Protein 8BYP (pdb70)

Radius of gyration: 42.67 Å; Cα contacts (8 Å, |Δi|>4): 4984; chains: 2; bounding box: 89×101×149 Å

Nearest PDB structures (foldseek):
  8byp-assembly1_X  TM=1.001E+00  e=0.000E+00  Clostridium botulinum
  6f47-assembly1_A  TM=9.208E-01  e=1.625E-50  Clostridium botulinum
  7kz7-assembly1_A  TM=9.183E-01  e=2.406E-50  Clostridium botulinum
  6f4e-assembly1_A  TM=9.094E-01  e=2.420E-49  Clostridium botulinum
  5jmc-assembly4_G  TM=8.511E-01  e=1.105E-27  Clostridium botulinum

Structure (mmCIF, N/CA/C/O backbone):
data_8BYP
#
_entry.id   8BYP
#
_cell.length_a   1.00
_cell.length_b   1.00
_cell.length_c   1.00
_cell.angle_alpha   90.00
_cell.angle_beta   90.00
_cell.angle_gamma   90.00
#
_symmetry.space_group_name_H-M   'P 1'
#
loop_
_entity.id
_entity.type
_entity.pdbx_description
1 polymer NTNH/X
2 polymer 'Botulinum neurotoxin type X'
#
loop_
_atom_site.group_PDB
_atom_site.id
_atom_site.type_symbol
_atom_site.label_atom_id
_atom_site.label_alt_id
_atom_site.label_comp_id
_atom_site.label_asym_id
_atom_site.label_entity_id
_atom_site.label_seq_id
_atom_site.pdbx_PDB_ins_code
_atom_site.Cartn_x
_atom_site.Cartn_y
_atom_site.Cartn_z
_atom_site.occupancy
_atom_site.B_iso_or_equiv
_atom_site.auth_seq_id
_atom_site.auth_comp_id
_atom_site.auth_asym_id
_atom_site.auth_atom_id
_atom_site.pdbx_PDB_model_num
ATOM 1 N N . ILE A 1 9 ? 169.059 182.520 201.373 1.00 65.75 9 ILE N N 1
ATOM 2 C CA . ILE A 1 9 ? 168.443 182.740 202.675 1.00 65.75 9 ILE N CA 1
ATOM 3 C C . ILE A 1 9 ? 169.053 181.807 203.720 1.00 65.75 9 ILE N C 1
ATOM 4 O O . ILE A 1 9 ? 168.344 181.168 204.496 1.00 65.75 9 ILE N O 1
ATOM 9 N N . ASP A 1 10 ? 170.382 181.751 203.748 1.00 65.34 10 ASP N N 1
ATOM 10 C CA . ASP A 1 10 ? 171.091 180.877 204.672 1.00 65.34 10 ASP N CA 1
ATOM 11 C C . ASP A 1 10 ? 171.214 181.455 206.075 1.00 65.34 10 ASP N C 1
ATOM 12 O O . ASP A 1 10 ? 171.572 180.717 206.999 1.00 65.34 10 ASP N O 1
ATOM 17 N N . SER A 1 11 ? 170.998 182.765 206.211 1.00 68.43 11 SER N N 1
ATOM 18 C CA . SER A 1 11 ? 171.198 183.397 207.541 1.00 68.43 11 SER N CA 1
ATOM 19 C C . SER A 1 11 ? 169.963 184.182 207.993 1.00 68.43 11 SER N C 1
ATOM 20 O O . SER A 1 11 ? 170.133 185.361 208.357 1.00 68.43 11 SER N O 1
ATOM 23 N N . PRO A 1 12 ? 168.732 183.617 208.008 1.00 72.39 12 PRO N N 1
ATOM 24 C CA . PRO A 1 12 ? 167.576 184.320 208.557 1.00 72.39 12 PRO N CA 1
ATOM 25 C C . PRO A 1 12 ? 167.670 184.101 210.069 1.00 72.39 12 PRO N C 1
ATOM 26 O O . PRO A 1 12 ? 168.385 183.207 210.493 1.00 72.39 12 PRO N O 1
ATOM 30 N N . ILE A 1 13 ? 166.956 184.899 210.858 1.00 79.17 13 ILE N N 1
ATOM 31 C CA . ILE A 1 13 ? 167.143 184.761 212.297 1.00 79.17 13 ILE N CA 1
ATOM 32 C C . ILE A 1 13 ? 166.400 183.541 212.836 1.00 79.17 13 ILE N C 1
ATOM 33 O O . ILE A 1 13 ? 167.033 182.576 213.277 1.00 79.17 13 ILE N O 1
ATOM 38 N N . ASP A 1 14 ? 165.073 183.550 212.773 1.00 79.09 14 ASP N N 1
ATOM 39 C CA . ASP A 1 14 ? 164.236 182.502 213.360 1.00 79.09 14 ASP N CA 1
ATOM 40 C C . ASP A 1 14 ? 162.798 182.721 212.899 1.00 79.09 14 ASP N C 1
ATOM 41 O O . ASP A 1 14 ? 162.531 183.548 212.018 1.00 79.09 14 ASP N O 1
ATOM 46 N N . ASN A 1 15 ? 161.878 181.951 213.488 1.00 80.31 15 ASN N N 1
ATOM 47 C CA . ASN A 1 15 ? 160.432 182.123 213.351 1.00 80.31 15 ASN N CA 1
ATOM 48 C C . ASN A 1 15 ? 159.926 181.747 211.964 1.00 80.31 15 ASN N C 1
ATOM 49 O O . ASN A 1 15 ? 160.701 181.703 211.003 1.00 80.31 15 ASN N O 1
ATOM 54 N N . LYS A 1 16 ? 158.621 181.469 211.869 1.00 76.70 16 LYS N N 1
ATOM 55 C CA . LYS A 1 16 ? 157.920 181.112 210.627 1.00 76.70 16 LYS N CA 1
ATOM 56 C C . LYS A 1 16 ? 158.703 180.015 209.909 1.00 76.70 16 LYS N C 1
ATOM 57 O O . LYS A 1 16 ? 158.925 178.954 210.518 1.00 76.70 16 LYS N O 1
ATOM 63 N N . ASN A 1 17 ? 159.123 180.197 208.653 1.00 71.85 17 ASN N N 1
ATOM 64 C CA . ASN A 1 17 ? 159.795 179.128 207.922 1.00 71.85 17 ASN N CA 1
ATOM 65 C C . ASN A 1 17 ? 161.107 178.717 208.575 1.00 71.85 17 ASN N C 1
ATOM 66 O O . ASN A 1 17 ? 161.533 177.566 208.432 1.00 71.85 17 ASN N O 1
ATOM 71 N N . ILE A 1 18 ? 161.767 179.630 209.279 1.00 73.02 18 ILE N N 1
ATOM 72 C CA . ILE A 1 18 ? 163.074 179.359 209.865 1.00 73.02 18 ILE N CA 1
ATOM 73 C C . ILE A 1 18 ? 162.861 178.911 211.306 1.00 73.02 18 ILE N C 1
ATOM 74 O O . ILE A 1 18 ? 162.382 179.683 212.140 1.00 73.02 18 ILE N O 1
ATOM 79 N N . ILE A 1 19 ? 163.215 177.661 211.602 1.00 70.24 19 ILE N N 1
ATOM 80 C CA . ILE A 1 19 ? 163.141 177.122 212.952 1.00 70.24 19 ILE N CA 1
ATOM 81 C C . ILE A 1 19 ? 164.425 176.358 213.238 1.00 70.24 19 ILE N C 1
ATOM 82 O O . ILE A 1 19 ? 165.237 176.104 212.349 1.00 70.24 19 ILE N O 1
ATOM 87 N N . GLU A 1 20 ? 164.597 175.993 214.505 1.00 70.45 20 GLU N N 1
ATOM 88 C CA . GLU A 1 20 ? 165.698 175.142 214.947 1.00 70.45 20 GLU N CA 1
ATOM 89 C C . GLU A 1 20 ? 165.111 174.069 215.852 1.00 70.45 20 GLU N C 1
ATOM 90 O O . GLU A 1 20 ? 164.658 174.367 216.962 1.00 70.45 20 GLU N O 1
ATOM 96 N N . PHE A 1 21 ? 165.117 172.826 215.382 1.00 70.26 21 PHE N N 1
ATOM 97 C CA . PHE A 1 21 ? 164.472 171.721 216.072 1.00 70.26 21 PHE N CA 1
ATOM 98 C C . PHE A 1 21 ? 165.499 170.666 216.462 1.00 70.26 21 PHE N C 1
ATOM 99 O O . PHE A 1 21 ? 166.662 170.709 216.053 1.00 70.26 21 PHE N O 1
ATOM 107 N N . ILE A 1 22 ? 165.047 169.711 217.266 1.00 71.54 22 ILE N N 1
ATOM 108 C CA . ILE A 1 22 ? 165.888 168.613 217.725 1.00 71.54 22 ILE N CA 1
ATOM 109 C C . ILE A 1 22 ? 165.706 167.434 216.781 1.00 71.54 22 ILE N C 1
ATOM 110 O O . ILE A 1 22 ? 164.574 167.057 216.453 1.00 71.54 22 ILE N O 1
ATOM 115 N N . THR A 1 23 ? 166.821 166.855 216.339 1.00 72.98 23 THR N N 1
ATOM 116 C CA . THR A 1 23 ? 166.770 165.745 215.398 1.00 72.98 23 THR N CA 1
ATOM 117 C C . THR A 1 23 ? 166.034 164.558 216.005 1.00 72.98 23 THR N C 1
ATOM 118 O O . THR A 1 23 ? 166.129 164.295 217.207 1.00 72.98 23 THR N O 1
ATOM 122 N N . PHE A 1 24 ? 165.289 163.843 215.160 1.00 74.90 24 PHE N N 1
ATOM 123 C CA . PHE A 1 24 ? 164.510 162.701 215.627 1.00 74.90 24 PHE N CA 1
ATOM 124 C C . PHE A 1 24 ? 165.414 161.635 216.231 1.00 74.90 24 PHE N C 1
ATOM 125 O O . PHE A 1 24 ? 165.323 161.324 217.424 1.00 74.90 24 PHE N O 1
ATOM 133 N N . ARG A 1 25 ? 166.298 161.066 215.419 1.00 76.74 25 ARG N N 1
ATOM 134 C CA . ARG A 1 25 ? 167.222 160.051 215.890 1.00 76.74 25 ARG N CA 1
ATOM 135 C C . ARG A 1 25 ? 168.519 160.704 216.359 1.00 76.74 25 ARG N C 1
ATOM 136 O O . ARG A 1 25 ? 168.669 161.928 216.349 1.00 76.74 25 ARG N O 1
ATOM 144 N N . THR A 1 26 ? 169.473 159.879 216.771 1.00 78.82 26 THR N N 1
ATOM 145 C CA . THR A 1 26 ? 170.721 160.362 217.338 1.00 78.82 26 THR N CA 1
ATOM 146 C C . THR A 1 26 ? 171.820 160.397 216.284 1.00 78.82 26 THR N C 1
ATOM 147 O O . THR A 1 26 ? 171.844 159.590 215.352 1.00 78.82 26 THR N O 1
ATOM 151 N N . ASP A 1 27 ? 172.732 161.351 216.445 1.00 80.19 27 ASP N N 1
ATOM 152 C CA . ASP A 1 27 ? 173.908 161.439 215.596 1.00 80.19 27 ASP N CA 1
ATOM 153 C C . ASP A 1 27 ? 174.850 160.272 215.892 1.00 80.19 27 ASP N C 1
ATOM 154 O O . ASP A 1 27 ? 174.722 159.577 216.904 1.00 80.19 27 ASP N O 1
ATOM 159 N N . THR A 1 28 ? 175.805 160.052 214.983 1.00 80.92 28 THR N N 1
ATOM 160 C CA . THR A 1 28 ? 176.755 158.955 215.143 1.00 80.92 28 THR N CA 1
ATOM 161 C C . THR A 1 28 ? 177.567 159.073 216.427 1.00 80.92 28 THR N C 1
ATOM 162 O O . THR A 1 28 ? 178.108 158.066 216.898 1.00 80.92 28 THR N O 1
ATOM 166 N N . SER A 1 29 ? 177.671 160.274 216.999 1.00 81.99 29 SER N N 1
ATOM 167 C CA . SER A 1 29 ? 178.308 160.427 218.301 1.00 81.99 29 SER N CA 1
ATOM 168 C C . SER A 1 29 ? 177.484 159.806 219.421 1.00 81.99 29 SER N C 1
ATOM 169 O O . SER A 1 29 ? 178.011 159.600 220.520 1.00 81.99 29 SER N O 1
ATOM 172 N N . GLY A 1 30 ? 176.212 159.504 219.170 1.00 83.07 30 GLY N N 1
ATOM 173 C CA . GLY A 1 30 ? 175.344 158.904 220.160 1.00 83.07 30 GLY N CA 1
ATOM 174 C C . GLY A 1 30 ? 174.386 159.853 220.846 1.00 83.07 30 GLY N C 1
ATOM 175 O O . GLY A 1 30 ? 173.670 159.425 221.759 1.00 83.07 30 GLY N O 1
ATOM 176 N N . ILE A 1 31 ? 174.345 161.121 220.441 1.00 79.84 31 ILE N N 1
ATOM 177 C CA . ILE A 1 31 ? 173.471 162.109 221.057 1.00 79.84 31 ILE N CA 1
ATOM 178 C C . ILE A 1 31 ? 172.688 162.832 219.972 1.00 79.84 31 ILE N C 1
ATOM 179 O O . ILE A 1 31 ? 173.106 162.892 218.811 1.00 79.84 31 ILE N O 1
ATOM 184 N N . GLN A 1 32 ? 171.540 163.382 220.359 1.00 78.25 32 GLN N N 1
ATOM 185 C CA . GLN A 1 32 ? 170.737 164.189 219.453 1.00 78.25 32 GLN N CA 1
ATOM 186 C C . GLN A 1 32 ? 171.278 165.612 219.420 1.00 78.25 32 GLN N C 1
ATOM 187 O O . GLN A 1 32 ? 171.537 166.210 220.469 1.00 78.25 32 GLN N O 1
ATOM 193 N N . LYS A 1 33 ? 171.448 166.153 218.217 1.00 74.95 33 LYS N N 1
ATOM 194 C CA . LYS A 1 33 ? 172.009 167.482 218.028 1.00 74.95 33 LYS N CA 1
ATOM 195 C C . LYS A 1 33 ? 170.975 168.399 217.391 1.00 74.95 33 LYS N C 1
ATOM 196 O O . LYS A 1 33 ? 170.173 167.965 216.558 1.00 74.95 33 LYS N O 1
ATOM 202 N N . LYS A 1 34 ? 170.994 169.664 217.799 1.00 71.90 34 LYS N N 1
ATOM 203 C CA . LYS A 1 34 ? 170.078 170.651 217.249 1.00 71.90 34 LYS N CA 1
ATOM 204 C C . LYS A 1 34 ? 170.446 170.993 215.809 1.00 71.90 34 LYS N C 1
ATOM 205 O O . LYS A 1 34 ? 171.620 171.018 215.430 1.00 71.90 34 LYS N O 1
ATOM 211 N N . ILE A 1 35 ? 169.420 171.252 215.000 1.00 68.80 35 ILE N N 1
ATOM 212 C CA . ILE A 1 35 ? 169.604 171.585 213.593 1.00 68.80 35 ILE N CA 1
ATOM 213 C C . ILE A 1 35 ? 168.466 172.502 213.169 1.00 68.80 35 ILE N C 1
ATOM 214 O O . ILE A 1 35 ? 167.388 172.501 213.770 1.00 68.80 35 ILE N O 1
ATOM 219 N N . LYS A 1 36 ? 168.715 173.301 212.135 1.00 65.12 36 LYS N N 1
ATOM 220 C CA . LYS A 1 36 ? 167.758 174.288 211.657 1.00 65.12 36 LYS N CA 1
ATOM 221 C C . LYS A 1 36 ? 167.300 173.941 210.246 1.00 65.12 36 LYS N C 1
ATOM 222 O O . LYS A 1 36 ? 168.096 173.496 209.415 1.00 65.12 36 LYS N O 1
ATOM 228 N N . ALA A 1 37 ? 166.011 174.148 209.983 1.00 62.49 37 ALA N N 1
ATOM 229 C CA . ALA A 1 37 ? 165.397 173.762 208.723 1.00 62.49 37 ALA N CA 1
ATOM 230 C C . ALA A 1 37 ? 164.618 174.932 208.139 1.00 62.49 37 ALA N C 1
ATOM 231 O O . ALA A 1 37 ? 164.230 175.865 208.846 1.00 62.49 37 ALA N O 1
ATOM 233 N N . TYR A 1 38 ? 164.389 174.865 206.830 1.00 61.05 38 TYR N N 1
ATOM 234 C CA . TYR A 1 38 ? 163.696 175.906 206.084 1.00 61.05 38 TYR N CA 1
ATOM 235 C C . TYR A 1 38 ? 162.464 175.309 205.421 1.00 61.05 38 TYR N C 1
ATOM 236 O O . TYR A 1 38 ? 162.550 174.259 204.777 1.00 61.05 38 TYR N O 1
ATOM 245 N N . GLN A 1 39 ? 161.324 175.978 205.574 1.00 63.67 39 GLN N N 1
ATOM 246 C CA . GLN A 1 39 ? 160.053 175.502 205.028 1.00 63.67 39 GLN N CA 1
ATOM 247 C C . GLN A 1 39 ? 159.927 175.972 203.583 1.00 63.67 39 GLN N C 1
ATOM 248 O O . GLN A 1 39 ? 159.568 177.123 203.321 1.00 63.67 39 GLN N O 1
ATOM 254 N N . ILE A 1 40 ? 160.230 175.081 202.636 1.00 61.28 40 ILE N N 1
ATOM 255 C CA . ILE A 1 40 ? 160.068 175.418 201.224 1.00 61.28 40 ILE N CA 1
ATOM 256 C C . ILE A 1 40 ? 158.592 175.549 200.872 1.00 61.28 40 ILE N C 1
ATOM 257 O O . ILE A 1 40 ? 158.169 176.529 200.249 1.00 61.28 40 ILE N O 1
ATOM 262 N N . ALA A 1 41 ? 157.787 174.565 201.267 1.00 63.59 41 ALA N N 1
ATOM 263 C CA . ALA A 1 41 ? 156.365 174.545 200.965 1.00 63.59 41 ALA N CA 1
ATOM 264 C C . ALA A 1 41 ? 155.610 174.135 202.220 1.00 63.59 41 ALA N C 1
ATOM 265 O O . ALA A 1 41 ? 156.208 173.817 203.251 1.00 63.59 41 ALA N O 1
ATOM 267 N N . LYS A 1 42 ? 154.283 174.140 202.128 1.00 68.53 42 LYS N N 1
ATOM 268 C CA . LYS A 1 42 ? 153.447 173.812 203.276 1.00 68.53 42 LYS N CA 1
ATOM 269 C C . LYS A 1 42 ? 153.769 172.415 203.788 1.00 68.53 42 LYS N C 1
ATOM 270 O O . LYS A 1 42 ? 153.596 171.425 203.071 1.00 68.53 42 LYS N O 1
ATOM 276 N N . HIS A 1 43 ? 154.256 172.344 205.026 1.00 67.96 43 HIS N N 1
ATOM 277 C CA . HIS A 1 43 ? 154.612 171.111 205.723 1.00 67.96 43 HIS N CA 1
ATOM 278 C C . HIS A 1 43 ? 155.770 170.368 205.073 1.00 67.96 43 HIS N C 1
ATOM 279 O O . HIS A 1 43 ? 155.993 169.192 205.380 1.00 67.96 43 HIS N O 1
ATOM 286 N N . ILE A 1 44 ? 156.517 171.017 204.187 1.00 62.51 44 ILE N N 1
ATOM 287 C CA . ILE A 1 44 ? 157.674 170.419 203.533 1.00 62.51 44 ILE N CA 1
ATOM 288 C C . ILE A 1 44 ? 158.895 171.231 203.934 1.00 62.51 44 ILE N C 1
ATOM 289 O O . ILE A 1 44 ? 158.945 172.445 203.700 1.00 62.51 44 ILE N O 1
ATOM 294 N N . TRP A 1 45 ? 159.881 170.569 204.531 1.00 61.85 45 TRP N N 1
ATOM 295 C CA . TRP A 1 45 ? 161.057 171.239 205.059 1.00 61.85 45 TRP N CA 1
ATOM 296 C C . TRP A 1 45 ? 162.305 170.778 204.324 1.00 61.85 45 TRP N C 1
ATOM 297 O O . TRP A 1 45 ? 162.351 169.676 203.771 1.00 61.85 45 TRP N O 1
ATOM 308 N N . VAL A 1 46 ? 163.317 171.640 204.320 1.00 55.97 46 VAL N N 1
ATOM 309 C CA . VAL A 1 46 ? 164.622 171.319 203.765 1.00 55.97 46 VAL N CA 1
ATOM 310 C C . VAL A 1 46 ? 165.674 171.710 204.791 1.00 55.97 46 VAL N C 1
ATOM 311 O O . VAL A 1 46 ? 165.506 172.671 205.548 1.00 55.97 46 VAL N O 1
ATOM 315 N N . VAL A 1 47 ? 166.752 170.937 204.836 1.00 57.17 47 VAL N N 1
ATOM 316 C CA . VAL A 1 47 ? 167.873 171.227 205.723 1.00 57.17 47 VAL N CA 1
ATOM 317 C C . VAL A 1 47 ? 169.173 170.893 204.996 1.00 57.17 47 VAL N C 1
ATOM 318 O O . VAL A 1 47 ? 169.479 169.716 204.758 1.00 57.17 47 VAL N O 1
ATOM 322 N N . PRO A 1 48 ? 169.958 171.900 204.600 1.00 59.25 48 PRO N N 1
ATOM 323 C CA . PRO A 1 48 ? 171.148 171.682 203.768 1.00 59.25 48 PRO N CA 1
ATOM 324 C C . PRO A 1 48 ? 172.352 171.145 204.537 1.00 59.25 48 PRO N C 1
ATOM 325 O O . PRO A 1 48 ? 173.460 171.674 204.445 1.00 59.25 48 PRO N O 1
ATOM 329 N N . GLU A 1 49 ? 172.134 170.079 205.299 1.00 61.22 49 GLU N N 1
ATOM 330 C CA . GLU A 1 49 ? 173.193 169.411 206.035 1.00 61.22 49 GLU N CA 1
ATOM 331 C C . GLU A 1 49 ? 173.178 167.931 205.690 1.00 61.22 49 GLU N C 1
ATOM 332 O O . GLU A 1 49 ? 172.138 167.374 205.331 1.00 61.22 49 GLU N O 1
ATOM 338 N N . ARG A 1 50 ? 174.343 167.299 205.795 1.00 60.12 50 ARG N N 1
ATOM 339 C CA . ARG A 1 50 ? 174.419 165.862 205.588 1.00 60.12 50 ARG N CA 1
ATOM 340 C C . ARG A 1 50 ? 173.597 165.146 206.652 1.00 60.12 50 ARG N C 1
ATOM 341 O O . ARG A 1 50 ? 173.416 165.644 207.765 1.00 60.12 50 ARG N O 1
ATOM 349 N N . TYR A 1 51 ? 173.082 163.972 206.292 1.00 62.38 51 TYR N N 1
ATOM 350 C CA . TYR A 1 51 ? 172.200 163.236 207.189 1.00 62.38 51 TYR N CA 1
ATOM 351 C C . TYR A 1 51 ? 172.893 162.968 208.518 1.00 62.38 51 TYR N C 1
ATOM 352 O O . TYR A 1 51 ? 174.029 162.489 208.557 1.00 62.38 51 TYR N O 1
ATOM 361 N N . TYR A 1 52 ? 172.202 163.291 209.613 1.00 69.62 52 TYR N N 1
ATOM 362 C CA . TYR A 1 52 ? 172.815 163.180 210.933 1.00 69.62 52 TYR N CA 1
ATOM 363 C C . TYR A 1 52 ? 172.965 161.726 211.361 1.00 69.62 52 TYR N C 1
ATOM 364 O O . TYR A 1 52 ? 173.979 161.354 211.964 1.00 69.62 52 TYR N O 1
ATOM 373 N N . ALA A 1 53 ? 171.969 160.890 211.064 1.00 69.24 53 ALA N N 1
ATOM 374 C CA . ALA A 1 53 ? 172.011 159.504 211.517 1.00 69.24 53 ALA N CA 1
ATOM 375 C C . ALA A 1 53 ? 173.103 158.721 210.800 1.00 69.24 53 ALA N C 1
ATOM 376 O O . ALA A 1 53 ? 173.860 157.973 211.430 1.00 69.24 53 ALA N O 1
ATOM 378 N N . GLU A 1 54 ? 173.199 158.877 209.488 1.00 67.41 54 GLU N N 1
ATOM 379 C CA . GLU A 1 54 ? 174.215 158.159 208.734 1.00 67.41 54 GLU N CA 1
ATOM 380 C C . GLU A 1 54 ? 175.587 158.792 208.960 1.00 67.41 54 GLU N C 1
ATOM 381 O O . GLU A 1 54 ? 175.692 160.013 209.096 1.00 67.41 54 GLU N O 1
ATOM 387 N N . PRO A 1 55 ? 176.646 157.989 209.009 1.00 69.72 55 PRO N N 1
ATOM 388 C CA . PRO A 1 55 ? 177.988 158.548 209.196 1.00 69.72 55 PRO N CA 1
ATOM 389 C C . PRO A 1 55 ? 178.423 159.363 207.990 1.00 69.72 55 PRO N C 1
ATOM 390 O O . PRO A 1 55 ? 177.934 159.188 206.873 1.00 69.72 55 PRO N O 1
ATOM 394 N N . LEU A 1 56 ? 179.357 160.283 208.237 1.00 69.28 56 LEU N N 1
ATOM 395 C CA . LEU A 1 56 ? 179.930 161.054 207.142 1.00 69.28 56 LEU N CA 1
ATOM 396 C C . LEU A 1 56 ? 180.816 160.202 206.245 1.00 69.28 56 LEU N C 1
ATOM 397 O O . LEU A 1 56 ? 181.081 160.594 205.104 1.00 69.28 56 LEU N O 1
ATOM 402 N N . ASN A 1 57 ? 181.273 159.051 206.729 1.00 69.26 57 ASN N N 1
ATOM 403 C CA . ASN A 1 57 ? 182.114 158.169 205.934 1.00 69.26 57 ASN N CA 1
ATOM 404 C C . ASN A 1 57 ? 181.976 156.753 206.471 1.00 69.26 57 ASN N C 1
ATOM 405 O O . ASN A 1 57 ? 181.650 156.543 207.642 1.00 69.26 57 ASN N O 1
ATOM 410 N N . ILE A 1 58 ? 182.227 155.781 205.593 1.00 67.77 58 ILE N N 1
ATOM 411 C CA . ILE A 1 58 ? 182.125 154.367 205.926 1.00 67.77 58 ILE N CA 1
ATOM 412 C C . ILE A 1 58 ? 183.351 153.642 205.383 1.00 67.77 58 ILE N C 1
ATOM 413 O O . ILE A 1 58 ? 184.079 154.152 204.530 1.00 67.77 58 ILE N O 1
ATOM 418 N N . SER A 1 59 ? 183.568 152.433 205.894 1.00 72.03 59 SER N N 1
ATOM 419 C CA . SER A 1 59 ? 184.728 151.643 205.515 1.00 72.03 59 SER N CA 1
ATOM 420 C C . SER A 1 59 ? 184.616 151.185 204.062 1.00 72.03 59 SER N C 1
ATOM 421 O O . SER A 1 59 ? 183.554 151.246 203.437 1.00 72.03 59 SER N O 1
ATOM 424 N N . ASP A 1 60 ? 185.746 150.719 203.524 1.00 71.94 60 ASP N N 1
ATOM 425 C CA . ASP A 1 60 ? 185.781 150.279 202.133 1.00 71.94 60 ASP N CA 1
ATOM 426 C C . ASP A 1 60 ? 184.891 149.066 201.900 1.00 71.94 60 ASP N C 1
ATOM 427 O O . ASP A 1 60 ? 184.377 148.878 200.792 1.00 71.94 60 ASP N O 1
ATOM 432 N N . GLU A 1 61 ? 184.701 148.229 202.923 1.00 75.53 61 GLU N N 1
ATOM 433 C CA . GLU A 1 61 ? 183.829 147.069 202.775 1.00 75.53 61 GLU N CA 1
ATOM 434 C C . GLU A 1 61 ? 182.369 147.477 202.636 1.00 75.53 61 GLU N C 1
ATOM 435 O O . GLU A 1 61 ? 181.603 146.806 201.936 1.00 75.53 61 GLU N O 1
ATOM 441 N N . TYR A 1 62 ? 181.968 148.566 203.290 1.00 72.26 62 TYR N N 1
ATOM 442 C CA . TYR A 1 62 ? 180.581 149.010 203.280 1.00 72.26 62 TYR N CA 1
ATOM 443 C C . TYR A 1 62 ? 180.220 149.826 202.046 1.00 72.26 62 TYR N C 1
ATOM 444 O O . TYR A 1 62 ? 179.042 150.150 201.864 1.00 72.26 62 TYR N O 1
ATOM 453 N N . LYS A 1 63 ? 181.191 150.165 201.203 1.00 65.61 63 LYS N N 1
ATOM 454 C CA . LYS A 1 63 ? 180.949 151.070 200.090 1.00 65.61 63 LYS N CA 1
ATOM 455 C C . LYS A 1 63 ? 180.214 150.365 198.956 1.00 65.61 63 LYS N C 1
ATOM 456 O O . LYS A 1 63 ? 180.501 149.211 198.629 1.00 65.61 63 LYS N O 1
ATOM 462 N N . ILE A 1 64 ? 179.263 151.077 198.356 1.00 60.96 64 ILE N N 1
ATOM 463 C CA . ILE A 1 64 ? 178.445 150.569 197.262 1.00 60.96 64 ILE N CA 1
ATOM 464 C C . ILE A 1 64 ? 179.067 151.006 195.944 1.00 60.96 64 ILE N C 1
ATOM 465 O O . ILE A 1 64 ? 179.648 152.092 195.835 1.00 60.96 64 ILE N O 1
ATOM 470 N N . ASP A 1 65 ? 178.953 150.148 194.930 1.00 58.65 65 ASP N N 1
ATOM 471 C CA . ASP A 1 65 ? 179.470 150.456 193.603 1.00 58.65 65 ASP N CA 1
ATOM 472 C C . ASP A 1 65 ? 178.719 151.632 192.992 1.00 58.65 65 ASP N C 1
ATOM 473 O O . ASP A 1 65 ? 177.560 151.495 192.587 1.00 58.65 65 ASP N O 1
ATOM 478 N N . GLY A 1 66 ? 179.368 152.791 192.924 1.00 55.13 66 GLY N N 1
ATOM 479 C CA . GLY A 1 66 ? 178.769 153.982 192.360 1.00 55.13 66 GLY N CA 1
ATOM 480 C C . GLY A 1 66 ? 178.549 155.130 193.324 1.00 55.13 66 GLY N C 1
ATOM 481 O O . GLY A 1 66 ? 177.775 156.038 193.003 1.00 55.13 66 GLY N O 1
ATOM 482 N N . GLY A 1 67 ? 179.198 155.124 194.487 1.00 56.55 67 GLY N N 1
ATOM 483 C CA . GLY A 1 67 ? 179.028 156.170 195.472 1.00 56.55 67 GLY N CA 1
ATOM 484 C C . GLY A 1 67 ? 180.062 157.272 195.336 1.00 56.55 67 GLY N C 1
ATOM 485 O O . GLY A 1 67 ? 180.859 157.313 194.398 1.00 56.55 67 GLY N O 1
ATOM 486 N N . ILE A 1 68 ? 180.036 158.188 196.305 1.00 56.95 68 ILE N N 1
ATOM 487 C CA . ILE A 1 68 ? 180.973 159.306 196.351 1.00 56.95 68 ILE N CA 1
ATOM 488 C C . ILE A 1 68 ? 181.716 159.310 197.683 1.00 56.95 68 ILE N C 1
ATOM 489 O O . ILE A 1 68 ? 182.951 159.342 197.717 1.00 56.95 68 ILE N O 1
ATOM 494 N N . TYR A 1 69 ? 180.971 159.312 198.786 1.00 60.96 69 TYR N N 1
ATOM 495 C CA . TYR A 1 69 ? 181.466 159.004 200.125 1.00 60.96 69 TYR N CA 1
ATOM 496 C C . TYR A 1 69 ? 182.411 160.048 200.709 1.00 60.96 69 TYR N C 1
ATOM 497 O O . TYR A 1 69 ? 182.955 159.824 201.798 1.00 60.96 69 TYR N O 1
ATOM 506 N N . ASN A 1 70 ? 182.634 161.175 200.037 1.00 64.92 70 ASN N N 1
ATOM 507 C CA . ASN A 1 70 ? 183.516 162.188 200.602 1.00 64.92 70 ASN N CA 1
ATOM 508 C C . ASN A 1 70 ? 182.852 162.859 201.801 1.00 64.92 70 ASN N C 1
ATOM 509 O O . ASN A 1 70 ? 181.643 163.104 201.807 1.00 64.92 70 ASN N O 1
ATOM 514 N N . GLU A 1 71 ? 183.650 163.137 202.832 1.00 67.80 71 GLU N N 1
ATOM 515 C CA . GLU A 1 71 ? 183.108 163.646 204.086 1.00 67.80 71 GLU N CA 1
ATOM 516 C C . GLU A 1 71 ? 183.106 165.166 204.168 1.00 67.80 71 GLU N C 1
ATOM 517 O O . GLU A 1 71 ? 182.236 165.739 204.833 1.00 67.80 71 GLU N O 1
ATOM 523 N N . ASN A 1 72 ? 184.053 165.834 203.513 1.00 66.45 72 ASN N N 1
ATOM 524 C CA . ASN A 1 72 ? 184.116 167.295 203.527 1.00 66.45 72 ASN N CA 1
ATOM 525 C C . ASN A 1 72 ? 183.248 167.873 202.408 1.00 66.45 72 ASN N C 1
ATOM 526 O O . ASN A 1 72 ? 183.708 168.581 201.513 1.00 66.45 72 ASN N O 1
ATOM 531 N N . TYR A 1 73 ? 181.961 167.547 202.479 1.00 61.13 73 TYR N N 1
ATOM 532 C CA . TYR A 1 73 ? 180.985 167.954 201.482 1.00 61.13 73 TYR N CA 1
ATOM 533 C C . TYR A 1 73 ? 179.782 168.565 202.180 1.00 61.13 73 TYR N C 1
ATOM 534 O O . TYR A 1 73 ? 179.337 168.062 203.216 1.00 61.13 73 TYR N O 1
ATOM 543 N N . LEU A 1 74 ? 179.262 169.651 201.607 1.00 61.73 74 LEU N N 1
ATOM 544 C CA . LEU A 1 74 ? 178.130 170.380 202.180 1.00 61.73 74 LEU N CA 1
ATOM 545 C C . LEU A 1 74 ? 178.422 170.797 203.620 1.00 61.73 74 LEU N C 1
ATOM 546 O O . LEU A 1 74 ? 177.549 170.756 204.490 1.00 61.73 74 LEU N O 1
ATOM 551 N N . THR A 1 75 ? 179.663 171.204 203.873 1.00 63.90 75 THR N N 1
ATOM 552 C CA . THR A 1 75 ? 180.133 171.562 205.208 1.00 63.90 75 THR N CA 1
ATOM 553 C C . THR A 1 75 ? 180.667 172.992 205.210 1.00 63.90 75 THR N C 1
ATOM 554 O O . THR A 1 75 ? 181.718 173.299 205.776 1.00 63.90 75 THR N O 1
ATOM 558 N N . THR A 1 76 ? 179.937 173.889 204.553 1.00 65.13 76 THR N N 1
ATOM 559 C CA . THR A 1 76 ? 180.261 175.309 204.568 1.00 65.13 76 THR N CA 1
ATOM 560 C C . THR A 1 76 ? 179.007 176.093 204.215 1.00 65.13 76 THR N C 1
ATOM 561 O O . THR A 1 76 ? 178.052 175.550 203.654 1.00 65.13 76 THR N O 1
ATOM 565 N N . ASP A 1 77 ? 179.024 177.383 204.555 1.00 65.92 77 ASP N N 1
ATOM 566 C CA . ASP A 1 77 ? 177.849 178.221 204.338 1.00 65.92 77 ASP N CA 1
ATOM 567 C C . ASP A 1 77 ? 177.536 178.373 202.855 1.00 65.92 77 ASP N C 1
ATOM 568 O O . ASP A 1 77 ? 176.365 178.375 202.460 1.00 65.92 77 ASP N O 1
ATOM 573 N N . LYS A 1 78 ? 178.567 178.513 202.020 1.00 64.85 78 LYS N N 1
ATOM 574 C CA . LYS A 1 78 ? 178.334 178.663 200.587 1.00 64.85 78 LYS N CA 1
ATOM 575 C C . LYS A 1 78 ? 177.697 177.412 199.995 1.00 64.85 78 LYS N C 1
ATOM 576 O O . LYS A 1 78 ? 176.776 177.505 199.175 1.00 64.85 78 LYS N O 1
ATOM 582 N N . GLU A 1 79 ? 178.178 176.231 200.392 1.00 62.36 79 GLU N N 1
ATOM 583 C CA . GLU A 1 79 ? 177.579 174.992 199.907 1.00 62.36 79 GLU N CA 1
ATOM 584 C C . GLU A 1 79 ? 176.145 174.842 200.399 1.00 62.36 79 GLU N C 1
ATOM 585 O O . GLU A 1 79 ? 175.269 174.399 199.649 1.00 62.36 79 GLU N O 1
ATOM 591 N N . ARG A 1 80 ? 175.889 175.200 201.660 1.00 61.49 80 ARG N N 1
ATOM 592 C CA . ARG A 1 80 ? 174.531 175.123 202.186 1.00 61.49 80 ARG N CA 1
ATOM 593 C C . ARG A 1 80 ? 173.598 176.061 201.433 1.00 61.49 80 ARG N C 1
ATOM 594 O O . ARG A 1 80 ? 172.455 175.700 201.129 1.00 61.49 80 ARG N O 1
ATOM 602 N N . GLN A 1 81 ? 174.065 177.273 201.126 1.00 60.97 81 GLN N N 1
ATOM 603 C CA . GLN A 1 81 ? 173.260 178.188 200.324 1.00 60.97 81 GLN N CA 1
ATOM 604 C C . GLN A 1 81 ? 173.095 177.669 198.902 1.00 60.97 81 GLN N C 1
ATOM 605 O O . GLN A 1 81 ? 172.042 177.861 198.283 1.00 60.97 81 GLN N O 1
ATOM 611 N N . GLU A 1 82 ? 174.126 177.012 198.365 1.00 59.99 82 GLU N N 1
ATOM 612 C CA . GLU A 1 82 ? 174.004 176.398 197.047 1.00 59.99 82 GLU N CA 1
ATOM 613 C C . GLU A 1 82 ? 172.948 175.302 197.050 1.00 59.99 82 GLU N C 1
ATOM 614 O O . GLU A 1 82 ? 172.168 175.178 196.099 1.00 59.99 82 GLU N O 1
ATOM 620 N N . TYR A 1 83 ? 172.913 174.490 198.109 1.00 54.95 83 TYR N N 1
ATOM 621 C CA . TYR A 1 83 ? 171.880 173.467 198.227 1.00 54.95 83 TYR N CA 1
ATOM 622 C C . TYR A 1 83 ? 170.498 174.091 198.366 1.00 54.95 83 TYR N C 1
ATOM 623 O O . TYR A 1 83 ? 169.527 173.604 197.778 1.00 54.95 83 TYR N O 1
ATOM 632 N N . LEU A 1 84 ? 170.389 175.168 199.148 1.00 56.58 84 LEU N N 1
ATOM 633 C CA . LEU A 1 84 ? 169.094 175.809 199.351 1.00 56.58 84 LEU N CA 1
ATOM 634 C C . LEU A 1 84 ? 168.544 176.376 198.049 1.00 56.58 84 LEU N C 1
ATOM 635 O O . LEU A 1 84 ? 167.344 176.269 197.775 1.00 56.58 84 LEU N O 1
ATOM 640 N N . ASP A 1 85 ? 169.405 176.993 197.238 1.00 55.72 85 ASP N N 1
ATOM 641 C CA . ASP A 1 85 ? 168.953 177.527 195.959 1.00 55.72 85 ASP N CA 1
ATOM 642 C C . ASP A 1 85 ? 168.628 176.409 194.977 1.00 55.72 85 ASP N C 1
ATOM 643 O O . ASP A 1 85 ? 167.700 176.535 194.170 1.00 55.72 85 ASP N O 1
ATOM 648 N N . ALA A 1 86 ? 169.425 175.338 195.006 1.00 51.34 86 ALA N N 1
ATOM 649 C CA . ALA A 1 86 ? 169.142 174.181 194.127 1.00 51.34 86 ALA N CA 1
ATOM 650 C C . ALA A 1 86 ? 167.710 173.716 194.395 1.00 51.34 86 ALA N C 1
ATOM 651 O O . ALA A 1 86 ? 167.035 173.291 193.440 1.00 51.34 86 ALA N O 1
ATOM 653 N N . ILE A 1 87 ? 167.272 173.817 195.651 1.00 51.10 87 ILE N N 1
ATOM 654 C CA . ILE A 1 87 ? 165.900 173.359 196.041 1.00 51.10 87 ILE N CA 1
ATOM 655 C C . ILE A 1 87 ? 164.810 174.287 195.461 1.00 51.10 87 ILE N C 1
ATOM 656 O O . ILE A 1 87 ? 163.993 173.756 194.692 1.00 51.10 87 ILE N O 1
ATOM 661 N N . CYS A 1 88 ? 164.740 175.590 195.810 1.00 49.46 88 CYS N N 1
ATOM 662 C CA . CYS A 1 88 ? 163.617 176.419 195.256 1.00 49.46 88 CYS N CA 1
ATOM 663 C C . CYS A 1 88 ? 163.597 176.201 193.742 1.00 49.46 88 CYS N C 1
ATOM 664 O O . CYS A 1 88 ? 162.512 175.946 193.211 1.00 49.46 88 CYS N O 1
ATOM 667 N N . ILE A 1 89 ? 164.764 176.243 193.093 1.00 48.67 89 ILE N N 1
ATOM 668 C CA . ILE A 1 89 ? 164.822 175.944 191.632 1.00 48.67 89 ILE N CA 1
ATOM 669 C C . ILE A 1 89 ? 164.049 174.649 191.363 1.00 48.67 89 ILE N C 1
ATOM 670 O O . ILE A 1 89 ? 163.162 174.674 190.486 1.00 48.67 89 ILE N O 1
ATOM 675 N N . LEU A 1 90 ? 164.346 173.568 192.096 1.00 49.30 90 LEU N N 1
ATOM 676 C CA . LEU A 1 90 ? 163.683 172.313 191.759 1.00 49.30 90 LEU N CA 1
ATOM 677 C C . LEU A 1 90 ? 162.203 172.350 192.115 1.00 49.30 90 LEU N C 1
ATOM 678 O O . LEU A 1 90 ? 161.358 171.895 191.336 1.00 49.30 90 LEU N O 1
ATOM 683 N N . PHE A 1 91 ? 161.867 172.888 193.289 1.00 52.30 91 PHE N N 1
ATOM 684 C CA . PHE A 1 91 ? 160.466 172.953 193.688 1.00 52.30 91 PHE N CA 1
ATOM 685 C C . PHE A 1 91 ? 159.681 173.933 192.828 1.00 52.30 91 PHE N C 1
ATOM 686 O O . PHE A 1 91 ? 158.491 173.714 192.574 1.00 52.30 91 PHE N O 1
ATOM 694 N N . LYS A 1 92 ? 160.347 174.984 192.347 1.00 51.96 92 LYS N N 1
ATOM 695 C CA . LYS A 1 92 ? 159.664 175.911 191.409 1.00 51.96 92 LYS N CA 1
ATOM 696 C C . LYS A 1 92 ? 159.408 175.150 190.107 1.00 51.96 92 LYS N C 1
ATOM 697 O O . LYS A 1 92 ? 158.310 175.301 189.541 1.00 51.96 92 LYS N O 1
ATOM 703 N N . ARG A 1 93 ? 160.389 174.358 189.664 1.00 49.61 93 ARG N N 1
ATOM 704 C CA . ARG A 1 93 ? 160.202 173.575 188.448 1.00 49.61 93 ARG N CA 1
ATOM 705 C C . ARG A 1 93 ? 159.084 172.555 188.616 1.00 49.61 93 ARG N C 1
ATOM 706 O O . ARG A 1 93 ? 158.304 172.318 187.687 1.00 49.61 93 ARG N O 1
ATOM 714 N N . ILE A 1 94 ? 158.998 171.930 189.792 1.00 53.09 94 ILE N N 1
ATOM 715 C CA . ILE A 1 94 ? 157.905 171.000 190.057 1.00 53.09 94 ILE N CA 1
ATOM 716 C C . ILE A 1 94 ? 156.571 171.735 190.059 1.00 53.09 94 ILE N C 1
ATOM 717 O O . ILE A 1 94 ? 155.590 171.273 189.465 1.00 53.09 94 ILE N O 1
ATOM 722 N N . ASN A 1 95 ? 156.517 172.896 190.713 1.00 55.08 95 ASN N N 1
ATOM 723 C CA . ASN A 1 95 ? 155.299 173.698 190.737 1.00 55.08 95 ASN N CA 1
ATOM 724 C C . ASN A 1 95 ? 154.996 174.353 189.397 1.00 55.08 95 ASN N C 1
ATOM 725 O O . ASN A 1 95 ? 153.899 174.894 189.229 1.00 55.08 95 ASN N O 1
ATOM 730 N N . ASN A 1 96 ? 155.937 174.324 188.451 1.00 57.64 96 ASN N N 1
ATOM 731 C CA . ASN A 1 96 ? 155.722 174.983 187.167 1.00 57.64 96 ASN N CA 1
ATOM 732 C C . ASN A 1 96 ? 154.560 174.349 186.410 1.00 57.64 96 ASN N C 1
ATOM 733 O O . ASN A 1 96 ? 153.721 175.056 185.840 1.00 57.64 96 ASN N O 1
ATOM 738 N N . VAL A 1 97 ? 154.485 173.022 186.404 1.00 59.30 97 VAL N N 1
ATOM 739 C CA . VAL A 1 97 ? 153.414 172.309 185.718 1.00 59.30 97 VAL N CA 1
ATOM 740 C C . VAL A 1 97 ? 152.243 172.135 186.672 1.00 59.30 97 VAL N C 1
ATOM 741 O O . VAL A 1 97 ? 152.399 172.164 187.897 1.00 59.30 97 VAL N O 1
ATOM 745 N N . ILE A 1 98 ? 151.049 171.957 186.103 1.00 64.35 98 ILE N N 1
ATOM 746 C CA . ILE A 1 98 ? 149.846 171.869 186.925 1.00 64.35 98 ILE N CA 1
ATOM 747 C C . ILE A 1 98 ? 149.812 170.557 187.703 1.00 64.35 98 ILE N C 1
ATOM 748 O O . ILE A 1 98 ? 149.434 170.535 188.880 1.00 64.35 98 ILE N O 1
ATOM 753 N N . GLU A 1 99 ? 150.210 169.447 187.074 1.00 65.73 99 GLU N N 1
ATOM 754 C CA . GLU A 1 99 ? 150.230 168.173 187.790 1.00 65.73 99 GLU N CA 1
ATOM 755 C C . GLU A 1 99 ? 151.248 168.192 188.922 1.00 65.73 99 GLU N C 1
ATOM 756 O O . GLU A 1 99 ? 151.041 167.559 189.964 1.00 65.73 99 GLU N O 1
ATOM 762 N N . GLY A 1 100 ? 152.361 168.900 188.731 1.00 62.40 100 GLY N N 1
ATOM 763 C CA . GLY A 1 100 ? 153.383 168.950 189.763 1.00 62.40 100 GLY N CA 1
ATOM 764 C C . GLY A 1 100 ? 152.914 169.652 191.023 1.00 62.40 100 GLY N C 1
ATOM 765 O O . GLY A 1 100 ? 153.210 169.211 192.135 1.00 62.40 100 GLY N O 1
ATOM 766 N N . LYS A 1 101 ? 152.180 170.755 190.868 1.00 63.47 101 LYS N N 1
ATOM 767 C CA . LYS A 1 101 ? 151.672 171.470 192.031 1.00 63.47 101 LYS N CA 1
ATOM 768 C C . LYS A 1 101 ? 150.474 170.779 192.664 1.00 63.47 101 LYS N C 1
ATOM 769 O O . LYS A 1 101 ? 150.113 171.113 193.797 1.00 63.47 101 LYS N O 1
ATOM 775 N N . LYS A 1 102 ? 149.844 169.836 191.960 1.00 66.54 102 LYS N N 1
ATOM 776 C CA . LYS A 1 102 ? 148.815 169.019 192.592 1.00 66.54 102 LYS N CA 1
ATOM 777 C C . LYS A 1 102 ? 149.440 167.982 193.515 1.00 66.54 102 LYS N C 1
ATOM 778 O O . LYS A 1 102 ? 148.904 167.698 194.592 1.00 66.54 102 LYS N O 1
ATOM 784 N N . LEU A 1 103 ? 150.572 167.405 193.107 1.00 62.39 103 LEU N N 1
ATOM 785 C CA . LEU A 1 103 ? 151.275 166.457 193.966 1.00 62.39 103 LEU N CA 1
ATOM 786 C C . LEU A 1 103 ? 151.794 167.136 195.226 1.00 62.39 103 LEU N C 1
ATOM 787 O O . LEU A 1 103 ? 151.700 166.575 196.323 1.00 62.39 103 LEU N O 1
ATOM 792 N N . LEU A 1 104 ? 152.350 168.342 195.088 1.00 61.41 104 LEU N N 1
ATOM 793 C CA . LEU A 1 104 ? 152.818 169.077 196.257 1.00 61.41 104 LEU N CA 1
ATOM 794 C C . LEU A 1 104 ? 151.660 169.454 197.171 1.00 61.41 104 LEU N C 1
ATOM 795 O O . LEU A 1 104 ? 151.792 169.411 198.400 1.00 61.41 104 LEU N O 1
ATOM 800 N N . SER A 1 105 ? 150.521 169.836 196.590 1.00 65.44 105 SER N N 1
ATOM 801 C CA . SER A 1 105 ? 149.343 170.131 197.400 1.00 65.44 105 SER N CA 1
ATOM 802 C C . SER A 1 105 ? 148.855 168.886 198.127 1.00 65.44 105 SER N C 1
ATOM 803 O O . SER A 1 105 ? 148.423 168.961 199.283 1.00 65.44 105 SER N O 1
ATOM 806 N N . LEU A 1 106 ? 148.905 167.731 197.460 1.00 65.33 106 LEU N N 1
ATOM 807 C CA . LEU A 1 106 ? 148.532 166.482 198.115 1.00 65.33 106 LEU N CA 1
ATOM 808 C C . LEU A 1 106 ? 149.490 166.147 199.251 1.00 65.33 106 LEU N C 1
ATOM 809 O O . LEU A 1 106 ? 149.059 165.725 200.329 1.00 65.33 106 LEU N O 1
ATOM 814 N N . LEU A 1 107 ? 150.794 166.332 199.028 1.00 63.67 107 LEU N N 1
ATOM 815 C CA . LEU A 1 107 ? 151.774 166.058 200.075 1.00 63.67 107 LEU N CA 1
ATOM 816 C C . LEU A 1 107 ? 151.591 166.989 201.266 1.00 63.67 107 LEU N C 1
ATOM 817 O O . LEU A 1 107 ? 151.775 166.578 202.416 1.00 63.67 107 LEU N O 1
ATOM 822 N N . SER A 1 108 ? 151.242 168.251 201.010 1.00 65.98 108 SER N N 1
ATOM 823 C CA . SER A 1 108 ? 151.057 169.207 202.094 1.00 65.98 108 SER N CA 1
ATOM 824 C C . SER A 1 108 ? 149.896 168.836 203.005 1.00 65.98 108 SER N C 1
ATOM 825 O O . SER A 1 108 ? 149.917 169.190 204.188 1.00 65.98 108 SER N O 1
ATOM 828 N N . SER A 1 109 ? 148.890 168.130 202.486 1.00 68.88 109 SER N N 1
ATOM 829 C CA . SER A 1 109 ? 147.728 167.726 203.270 1.00 68.88 109 SER N CA 1
ATOM 830 C C . SER A 1 109 ? 147.655 166.214 203.448 1.00 68.88 109 SER N C 1
ATOM 831 O O . SER A 1 109 ? 146.574 165.675 203.700 1.00 68.88 109 SER N O 1
ATOM 834 N N . ALA A 1 110 ? 148.783 165.520 203.322 1.00 68.90 110 ALA N N 1
ATOM 835 C CA . ALA A 1 110 ? 148.850 164.070 203.488 1.00 68.90 110 ALA N CA 1
ATOM 836 C C . ALA A 1 110 ? 149.333 163.688 204.878 1.00 68.90 110 ALA N C 1
ATOM 837 O O . ALA A 1 110 ? 150.082 162.721 205.040 1.00 68.90 110 ALA N O 1
ATOM 839 N N . SER A 1 111 ? 148.933 164.447 205.892 1.00 72.85 111 SER N N 1
ATOM 840 C CA . SER A 1 111 ? 149.336 164.137 207.253 1.00 72.85 111 SER N CA 1
ATOM 841 C C . SER A 1 111 ? 148.806 162.762 207.651 1.00 72.85 111 SER N C 1
ATOM 842 O O . SER A 1 111 ? 147.654 162.429 207.351 1.00 72.85 111 SER N O 1
ATOM 845 N N . PRO A 1 112 ? 149.614 161.942 208.314 1.00 76.36 112 PRO N N 1
ATOM 846 C CA . PRO A 1 112 ? 149.158 160.607 208.714 1.00 76.36 112 PRO N CA 1
ATOM 847 C C . PRO A 1 112 ? 148.036 160.685 209.737 1.00 76.36 112 PRO N C 1
ATOM 848 O O . PRO A 1 112 ? 147.719 161.742 210.288 1.00 76.36 112 PRO N O 1
ATOM 852 N N . PHE A 1 113 ? 147.426 159.532 209.981 1.00 80.19 113 PHE N N 1
ATOM 853 C CA . PHE A 1 113 ? 146.307 159.458 210.909 1.00 80.19 113 PHE N CA 1
ATOM 854 C C . PHE A 1 113 ? 146.764 159.858 212.308 1.00 80.19 113 PHE N C 1
ATOM 855 O O . PHE A 1 113 ? 147.743 159.297 212.819 1.00 80.19 113 PHE N O 1
ATOM 863 N N . PRO A 1 114 ? 146.102 160.818 212.950 1.00 83.86 114 PRO N N 1
ATOM 864 C CA . PRO A 1 114 ? 146.514 161.217 214.300 1.00 83.86 114 PRO N CA 1
ATOM 865 C C . PRO A 1 114 ? 146.325 160.085 215.298 1.00 83.86 114 PRO N C 1
ATOM 866 O O . PRO A 1 114 ? 145.394 159.284 215.192 1.00 83.86 114 PRO N O 1
ATOM 870 N N . PHE A 1 115 ? 147.226 160.028 216.275 1.00 90.92 115 PHE N N 1
ATOM 871 C CA . PHE A 1 115 ? 147.117 159.046 217.343 1.00 90.92 115 PHE N CA 1
ATOM 872 C C . PHE A 1 115 ? 145.880 159.331 218.189 1.00 90.92 115 PHE N C 1
ATOM 873 O O . PHE A 1 115 ? 145.396 160.462 218.261 1.00 90.92 115 PHE N O 1
ATOM 881 N N . LYS A 1 116 ? 145.366 158.289 218.830 1.00 94.29 116 LYS N N 1
ATOM 882 C CA . LYS A 1 116 ? 144.129 158.382 219.594 1.00 94.29 116 LYS N CA 1
ATOM 883 C C . LYS A 1 116 ? 144.410 159.043 220.944 1.00 94.29 116 LYS N C 1
ATOM 884 O O . LYS A 1 116 ? 145.449 159.674 221.157 1.00 94.29 116 LYS N O 1
ATOM 890 N N . ASP A 1 117 ? 143.459 158.914 221.873 1.00 96.02 117 ASP N N 1
ATOM 891 C CA . ASP A 1 117 ? 143.595 159.428 223.237 1.00 96.02 117 ASP N CA 1
ATOM 892 C C . ASP A 1 117 ? 143.792 160.948 223.231 1.00 96.02 117 ASP N C 1
ATOM 893 O O . ASP A 1 117 ? 144.846 161.467 223.591 1.00 96.02 117 ASP N O 1
ATOM 898 N N . ASP A 1 118 ? 142.713 161.625 222.811 1.00 95.43 118 ASP N N 1
ATOM 899 C CA . ASP A 1 118 ? 142.499 163.064 222.603 1.00 95.43 118 ASP N CA 1
ATOM 900 C C . ASP A 1 118 ? 143.030 163.527 221.250 1.00 95.43 118 ASP N C 1
ATOM 901 O O . ASP A 1 118 ? 143.324 164.713 221.063 1.00 95.43 118 ASP N O 1
ATOM 906 N N . THR A 1 119 ? 143.120 162.600 220.296 1.00 92.41 119 THR N N 1
ATOM 907 C CA . THR A 1 119 ? 143.551 162.902 218.931 1.00 92.41 119 THR N CA 1
ATOM 908 C C . THR A 1 119 ? 144.923 163.580 218.951 1.00 92.41 119 THR N C 1
ATOM 909 O O . THR A 1 119 ? 145.116 164.687 218.443 1.00 92.41 119 THR N O 1
ATOM 913 N N . ASN A 1 120 ? 145.877 162.926 219.606 1.00 90.07 120 ASN N N 1
ATOM 914 C CA . ASN A 1 120 ? 147.257 163.381 219.552 1.00 90.07 120 ASN N CA 1
ATOM 915 C C . ASN A 1 120 ? 147.800 163.179 218.144 1.00 90.07 120 ASN N C 1
ATOM 916 O O . ASN A 1 120 ? 147.561 162.150 217.508 1.00 90.07 120 ASN N O 1
ATOM 921 N N . LYS A 1 121 ? 148.527 164.173 217.652 1.00 87.10 121 LYS N N 1
ATOM 922 C CA . LYS A 1 121 ? 149.032 164.115 216.292 1.00 87.10 121 LYS N CA 1
ATOM 923 C C . LYS A 1 121 ? 150.281 163.232 216.221 1.00 87.10 121 LYS N C 1
ATOM 924 O O . LYS A 1 121 ? 150.945 162.955 217.223 1.00 87.10 121 LYS N O 1
ATOM 930 N N . TYR A 1 122 ? 150.590 162.788 215.003 1.00 84.66 122 TYR N N 1
ATOM 931 C CA . TYR A 1 122 ? 151.614 161.785 214.741 1.00 84.66 122 TYR N CA 1
ATOM 932 C C . TYR A 1 122 ? 153.006 162.349 215.000 1.00 84.66 122 TYR N C 1
ATOM 933 O O . TYR A 1 122 ? 153.138 163.463 215.514 1.00 84.66 122 TYR N O 1
ATOM 942 N N . LEU A 1 123 ? 154.048 161.587 214.675 1.00 84.25 123 LEU N N 1
ATOM 943 C CA . LEU A 1 123 ? 155.411 162.017 214.968 1.00 84.25 123 LEU N CA 1
ATOM 944 C C . LEU A 1 123 ? 155.776 163.300 214.235 1.00 84.25 123 LEU N C 1
ATOM 945 O O . LEU A 1 123 ? 155.546 163.436 213.030 1.00 84.25 123 LEU N O 1
ATOM 950 N N . LEU A 1 124 ? 156.360 164.236 214.979 1.00 80.41 124 LEU N N 1
ATOM 951 C CA . LEU A 1 124 ? 156.871 165.492 214.451 1.00 80.41 124 LEU N CA 1
ATOM 952 C C . LEU A 1 124 ? 158.174 165.832 215.159 1.00 80.41 124 LEU N C 1
ATOM 953 O O . LEU A 1 124 ? 158.778 164.998 215.841 1.00 80.41 124 LEU N O 1
ATOM 958 N N . LYS A 1 125 ? 158.589 167.083 214.998 1.00 73.90 125 LYS N N 1
ATOM 959 C CA . LYS A 1 125 ? 159.850 167.596 215.507 1.00 73.90 125 LYS N CA 1
ATOM 960 C C . LYS A 1 125 ? 159.606 168.519 216.695 1.00 73.90 125 LYS N C 1
ATOM 961 O O . LYS A 1 125 ? 158.755 169.412 216.640 1.00 73.90 125 LYS N O 1
ATOM 967 N N . GLU A 1 126 ? 160.336 168.280 217.780 1.00 74.48 126 GLU N N 1
ATOM 968 C CA . GLU A 1 126 ? 160.202 169.118 218.962 1.00 74.48 126 GLU N CA 1
ATOM 969 C C . GLU A 1 126 ? 161.104 170.340 218.847 1.00 74.48 126 GLU N C 1
ATOM 970 O O . GLU A 1 126 ? 162.171 170.289 218.230 1.00 74.48 126 GLU N O 1
ATOM 976 N N . ALA A 1 127 ? 160.662 171.448 219.435 1.00 74.73 127 ALA N N 1
ATOM 977 C CA . ALA A 1 127 ? 161.407 172.700 219.420 1.00 74.73 127 ALA N CA 1
ATOM 978 C C . ALA A 1 127 ? 161.728 173.096 220.853 1.00 74.73 127 ALA N C 1
ATOM 979 O O . ALA A 1 127 ? 160.850 173.062 221.721 1.00 74.73 127 ALA N O 1
ATOM 981 N N . LEU A 1 128 ? 162.980 173.465 221.097 1.00 76.75 128 LEU N N 1
ATOM 982 C CA . LEU A 1 128 ? 163.404 173.901 222.421 1.00 76.75 128 LEU N CA 1
ATOM 983 C C . LEU A 1 128 ? 163.753 175.385 222.419 1.00 76.75 128 LEU N C 1
ATOM 984 O O . LEU A 1 128 ? 163.800 176.020 221.365 1.00 76.75 128 LEU N O 1
ATOM 989 N N . LYS A 1 139 ? 155.460 174.480 220.021 1.00 73.96 139 LYS N N 1
ATOM 990 C CA . LYS A 1 139 ? 156.673 173.695 220.209 1.00 73.96 139 LYS N CA 1
ATOM 991 C C . LYS A 1 139 ? 156.766 172.571 219.184 1.00 73.96 139 LYS N C 1
ATOM 992 O O . LYS A 1 139 ? 157.733 171.812 219.172 1.00 73.96 139 LYS N O 1
ATOM 998 N N . PHE A 1 140 ? 155.755 172.471 218.323 1.00 75.82 140 PHE N N 1
ATOM 999 C CA . PHE A 1 140 ? 155.738 171.445 217.288 1.00 75.82 140 PHE N CA 1
ATOM 1000 C C . PHE A 1 140 ? 155.315 172.038 215.951 1.00 75.82 140 PHE N C 1
ATOM 1001 O O . PHE A 1 140 ? 154.273 172.695 215.858 1.00 75.82 140 PHE N O 1
ATOM 1009 N N . PHE A 1 141 ? 156.114 171.811 214.914 1.00 73.55 141 PHE N N 1
ATOM 1010 C CA . PHE A 1 141 ? 155.858 172.342 213.583 1.00 73.55 141 PHE N CA 1
ATOM 1011 C C . PHE A 1 141 ? 155.546 171.192 212.638 1.00 73.55 141 PHE N C 1
ATOM 1012 O O . PHE A 1 141 ? 156.331 170.245 212.529 1.00 73.55 141 PHE N O 1
ATOM 1020 N N . THR A 1 142 ? 154.406 171.279 211.957 1.00 72.34 142 THR N N 1
ATOM 1021 C CA . THR A 1 142 ? 153.953 170.180 211.116 1.00 72.34 142 THR N CA 1
ATOM 1022 C C . THR A 1 142 ? 154.916 169.950 209.960 1.00 72.34 142 THR N C 1
ATOM 1023 O O . THR A 1 142 ? 155.328 170.889 209.274 1.00 72.34 142 THR N O 1
ATOM 1027 N N . SER A 1 143 ? 155.271 168.685 209.746 1.00 68.52 143 SER N N 1
ATOM 1028 C CA . SER A 1 143 ? 156.239 168.322 208.717 1.00 68.52 143 SER N CA 1
ATOM 1029 C C . SER A 1 143 ? 155.811 166.995 208.112 1.00 68.52 143 SER N C 1
ATOM 1030 O O . SER A 1 143 ? 155.972 165.947 208.743 1.00 68.52 143 SER N O 1
ATOM 1033 N N . ASN A 1 144 ? 155.271 167.038 206.894 1.00 65.55 144 ASN N N 1
ATOM 1034 C CA . ASN A 1 144 ? 154.934 165.799 206.204 1.00 65.55 144 ASN N CA 1
ATOM 1035 C C . ASN A 1 144 ? 156.188 165.098 205.697 1.00 65.55 144 ASN N C 1
ATOM 1036 O O . ASN A 1 144 ? 156.279 163.867 205.746 1.00 65.55 144 ASN N O 1
ATOM 1041 N N . ILE A 1 145 ? 157.162 165.863 205.203 1.00 60.80 145 ILE N N 1
ATOM 1042 C CA . ILE A 1 145 ? 158.454 165.321 204.811 1.00 60.80 145 ILE N CA 1
ATOM 1043 C C . ILE A 1 145 ? 159.538 166.230 205.368 1.00 60.80 145 ILE N C 1
ATOM 1044 O O . ILE A 1 145 ? 159.302 167.395 205.691 1.00 60.80 145 ILE N O 1
ATOM 1049 N N . ILE A 1 146 ? 160.740 165.676 205.486 1.00 56.62 146 ILE N N 1
ATOM 1050 C CA . ILE A 1 146 ? 161.933 166.443 205.821 1.00 56.62 146 ILE N CA 1
ATOM 1051 C C . ILE A 1 146 ? 163.010 166.066 204.817 1.00 56.62 146 ILE N C 1
ATOM 1052 O O . ILE A 1 146 ? 163.412 164.899 204.745 1.00 56.62 146 ILE N O 1
ATOM 1057 N N . LEU A 1 147 ? 163.475 167.044 204.048 1.00 53.78 147 LEU N N 1
ATOM 1058 C CA . LEU A 1 147 ? 164.416 166.812 202.956 1.00 53.78 147 LEU N CA 1
ATOM 1059 C C . LEU A 1 147 ? 165.814 167.178 203.440 1.00 53.78 147 LEU N C 1
ATOM 1060 O O . LEU A 1 147 ? 166.175 168.355 203.499 1.00 53.78 147 LEU N O 1
ATOM 1065 N N . PHE A 1 148 ? 166.599 166.164 203.785 1.00 54.01 148 PHE N N 1
ATOM 1066 C CA . PHE A 1 148 ? 167.958 166.359 204.257 1.00 54.01 148 PHE N CA 1
ATOM 1067 C C . PHE A 1 148 ? 168.925 166.406 203.078 1.00 54.01 148 PHE N C 1
ATOM 1068 O O . PHE A 1 148 ? 168.537 166.309 201.912 1.00 54.01 148 PHE N O 1
ATOM 1076 N N . GLY A 1 149 ? 170.208 166.567 203.386 1.00 55.75 149 GLY N N 1
ATOM 1077 C CA . GLY A 1 149 ? 171.239 166.417 202.391 1.00 55.75 149 GLY N CA 1
ATOM 1078 C C . GLY A 1 149 ? 171.647 164.971 202.233 1.00 55.75 149 GLY N C 1
ATOM 1079 O O . GLY A 1 149 ? 171.143 164.068 202.909 1.00 55.75 149 GLY N O 1
ATOM 1080 N N . PRO A 1 150 ? 172.583 164.733 201.317 1.00 56.65 150 PRO N N 1
ATOM 1081 C CA . PRO A 1 150 ? 173.050 163.361 201.085 1.00 56.65 150 PRO N CA 1
ATOM 1082 C C . PRO A 1 150 ? 173.692 162.767 202.331 1.00 56.65 150 PRO N C 1
ATOM 1083 O O . PRO A 1 150 ? 174.372 163.457 203.092 1.00 56.65 150 PRO N O 1
ATOM 1087 N N . GLY A 1 151 ? 173.470 161.471 202.532 1.00 58.64 151 GLY N N 1
ATOM 1088 C CA . GLY A 1 151 ? 174.044 160.775 203.666 1.00 58.64 151 GLY N CA 1
ATOM 1089 C C . GLY A 1 151 ? 175.472 160.340 203.416 1.00 58.64 151 GLY N C 1
ATOM 1090 O O . GLY A 1 151 ? 176.272 161.110 202.877 1.00 58.64 151 GLY N O 1
ATOM 1091 N N . THR A 1 152 ? 175.811 159.109 203.805 1.00 59.96 152 THR N N 1
ATOM 1092 C CA . THR A 1 152 ? 177.151 158.601 203.528 1.00 59.96 152 THR N CA 1
ATOM 1093 C C . THR A 1 152 ? 177.353 158.362 202.037 1.00 59.96 152 THR N C 1
ATOM 1094 O O . THR A 1 152 ? 178.455 158.561 201.514 1.00 59.96 152 THR N O 1
ATOM 1098 N N . ASN A 1 153 ? 176.303 157.941 201.336 1.00 55.01 153 ASN N N 1
ATOM 1099 C CA . ASN A 1 153 ? 176.338 157.746 199.891 1.00 55.01 153 ASN N CA 1
ATOM 1100 C C . ASN A 1 153 ? 175.592 158.909 199.251 1.00 55.01 153 ASN N C 1
ATOM 1101 O O . ASN A 1 153 ? 174.371 159.024 199.391 1.00 55.01 153 ASN N O 1
ATOM 1106 N N . ILE A 1 154 ? 176.329 159.773 198.552 1.00 53.67 154 ILE N N 1
ATOM 1107 C CA . ILE A 1 154 ? 175.716 160.955 197.955 1.00 53.67 154 ILE N CA 1
ATOM 1108 C C . ILE A 1 154 ? 174.820 160.565 196.785 1.00 53.67 154 ILE N C 1
ATOM 1109 O O . ILE A 1 154 ? 173.733 161.126 196.604 1.00 53.67 154 ILE N O 1
ATOM 1114 N N . SER A 1 155 ? 175.254 159.596 195.978 1.00 52.08 155 SER N N 1
ATOM 1115 C CA . SER A 1 155 ? 174.507 159.205 194.790 1.00 52.08 155 SER N CA 1
ATOM 1116 C C . SER A 1 155 ? 173.171 158.550 195.107 1.00 52.08 155 SER N C 1
ATOM 1117 O O . SER A 1 155 ? 172.312 158.488 194.222 1.00 52.08 155 SER N O 1
ATOM 1120 N N . LYS A 1 156 ? 172.972 158.064 196.327 1.00 53.65 156 LYS N N 1
ATOM 1121 C CA . LYS A 1 156 ? 171.755 157.354 196.697 1.00 53.65 156 LYS N CA 1
ATOM 1122 C C . LYS A 1 156 ? 170.798 158.320 197.384 1.00 53.65 156 LYS N C 1
ATOM 1123 O O . LYS A 1 156 ? 171.139 158.911 198.413 1.00 53.65 156 LYS N O 1
ATOM 1129 N N . ASN A 1 157 ? 169.609 158.473 196.815 1.00 55.82 157 ASN N N 1
ATOM 1130 C CA . ASN A 1 157 ? 168.564 159.334 197.360 1.00 55.82 157 ASN N CA 1
ATOM 1131 C C . ASN A 1 157 ? 167.457 158.422 197.878 1.00 55.82 157 ASN N C 1
ATOM 1132 O O . ASN A 1 157 ? 166.493 158.127 197.170 1.00 55.82 157 ASN N O 1
ATOM 1137 N N . GLN A 1 158 ? 167.598 157.980 199.121 1.00 59.11 158 GLN N N 1
ATOM 1138 C CA . GLN A 1 158 ? 166.663 157.038 199.716 1.00 59.11 158 GLN N CA 1
ATOM 1139 C C . GLN A 1 158 ? 165.693 157.763 200.638 1.00 59.11 158 GLN N C 1
ATOM 1140 O O . GLN A 1 158 ? 166.070 158.701 201.345 1.00 59.11 158 GLN N O 1
ATOM 1146 N N . VAL A 1 159 ? 164.437 157.336 200.604 1.00 58.21 159 VAL N N 1
ATOM 1147 C CA . VAL A 1 159 ? 163.391 157.873 201.464 1.00 58.21 159 VAL N CA 1
ATOM 1148 C C . VAL A 1 159 ? 163.308 156.972 202.686 1.00 58.21 159 VAL N C 1
ATOM 1149 O O . VAL A 1 159 ? 162.827 155.838 202.601 1.00 58.21 159 VAL N O 1
ATOM 1153 N N . LEU A 1 160 ? 163.767 157.475 203.829 1.00 62.95 160 LEU N N 1
ATOM 1154 C CA . LEU A 1 160 ? 163.830 156.666 205.034 1.00 62.95 160 LEU N CA 1
ATOM 1155 C 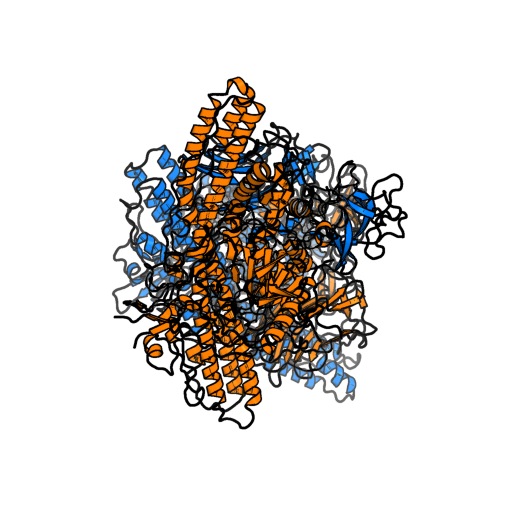C . LEU A 1 160 ? 162.653 157.001 205.930 1.00 62.95 160 LEU N C 1
ATOM 1156 O O . LEU A 1 160 ? 162.635 158.085 206.530 1.00 62.95 160 LEU N O 1
ATOM 1161 N N . PRO A 1 161 ? 161.663 156.119 206.067 1.00 66.99 161 PRO N N 1
ATOM 1162 C CA . PRO A 1 161 ? 160.560 156.393 206.989 1.00 66.99 161 PRO N CA 1
ATOM 1163 C C . PRO A 1 161 ? 160.998 156.163 208.429 1.00 66.99 161 PRO N C 1
ATOM 1164 O O . PRO A 1 161 ? 161.602 155.140 208.757 1.00 66.99 161 PRO N O 1
ATOM 1168 N N . LEU A 1 162 ? 160.686 157.130 209.289 1.00 74.63 162 LEU N N 1
ATOM 1169 C CA . LEU A 1 162 ? 161.138 157.084 210.673 1.00 74.63 162 LEU N CA 1
ATOM 1170 C C . LEU A 1 162 ? 160.462 155.993 211.496 1.00 74.63 162 LEU N C 1
ATOM 1171 O O . LEU A 1 162 ? 160.891 155.748 212.628 1.00 74.63 162 LEU N O 1
ATOM 1176 N N . ASN A 1 163 ? 159.424 155.341 210.971 1.00 77.38 163 ASN N N 1
ATOM 1177 C CA . ASN A 1 163 ? 158.875 154.144 211.609 1.00 77.38 163 ASN N CA 1
ATOM 1178 C C . ASN A 1 163 ? 158.274 153.259 210.519 1.00 77.38 163 ASN N C 1
ATOM 1179 O O . ASN A 1 163 ? 157.207 153.563 209.979 1.00 77.38 163 ASN N O 1
ATOM 1184 N N . GLY A 1 164 ? 158.968 152.164 210.203 1.00 76.22 164 GLY N N 1
ATOM 1185 C CA . GLY A 1 164 ? 158.500 151.265 209.164 1.00 76.22 164 GLY N CA 1
ATOM 1186 C C . GLY A 1 164 ? 157.302 150.430 209.559 1.00 76.22 164 GLY N C 1
ATOM 1187 O O . GLY A 1 164 ? 156.574 149.957 208.679 1.00 76.22 164 GLY N O 1
ATOM 1188 N N . ASP A 1 165 ? 157.083 150.230 210.860 1.00 77.71 165 ASP N N 1
ATOM 1189 C CA . ASP A 1 165 ? 155.945 149.431 211.303 1.00 77.71 165 ASP N CA 1
ATOM 1190 C C . ASP A 1 165 ? 154.624 150.100 210.942 1.00 77.71 165 ASP N C 1
ATOM 1191 O O . ASP A 1 165 ? 153.702 149.443 210.445 1.00 77.71 165 ASP N O 1
ATOM 1196 N N . ASP A 1 166 ? 154.515 151.403 211.182 1.00 76.62 166 ASP N N 1
ATOM 1197 C CA . ASP A 1 166 ? 153.287 152.140 210.922 1.00 76.62 166 ASP N CA 1
ATOM 1198 C C . ASP A 1 166 ? 153.241 152.748 209.526 1.00 76.62 166 ASP N C 1
ATOM 1199 O O . ASP A 1 166 ? 152.217 153.328 209.154 1.00 76.62 166 ASP N O 1
ATOM 1204 N N . ALA A 1 167 ? 154.319 152.634 208.750 1.00 70.14 167 ALA N N 1
ATOM 1205 C CA . ALA A 1 167 ? 154.307 153.084 207.365 1.00 70.14 167 ALA N CA 1
ATOM 1206 C C . ALA A 1 167 ? 153.638 152.086 206.433 1.00 70.14 167 ALA N C 1
ATOM 1207 O O . ALA A 1 167 ? 153.442 152.399 205.254 1.00 70.14 167 ALA N O 1
ATOM 1209 N N . THR A 1 168 ? 153.288 150.901 206.930 1.00 69.51 168 THR N N 1
ATOM 1210 C CA . THR A 1 168 ? 152.641 149.865 206.139 1.00 69.51 168 THR N CA 1
ATOM 1211 C C . THR A 1 168 ? 151.208 149.585 206.565 1.00 69.51 168 THR N C 1
ATOM 1212 O O . THR A 1 168 ? 150.380 149.244 205.718 1.00 69.51 168 THR N O 1
ATOM 1216 N N . SER A 1 169 ? 150.889 149.748 207.851 1.00 70.02 169 SER N N 1
ATOM 1217 C CA . SER A 1 169 ? 149.561 149.424 208.359 1.00 70.02 169 SER N CA 1
ATOM 1218 C C . SER A 1 169 ? 148.486 150.397 207.896 1.00 70.02 169 SER N C 1
ATOM 1219 O O . SER A 1 169 ? 147.301 150.130 208.118 1.00 70.02 169 SER N O 1
ATOM 1222 N N . GLY A 1 170 ? 148.859 151.510 207.272 1.00 69.99 170 GLY N N 1
ATOM 1223 C CA . GLY A 1 170 ? 147.904 152.490 206.803 1.00 69.99 170 GLY N CA 1
ATOM 1224 C C . GLY A 1 170 ? 147.783 153.726 207.667 1.00 69.99 170 GLY N C 1
ATOM 1225 O O . GLY A 1 170 ? 147.118 154.684 207.255 1.00 69.99 170 GLY N O 1
ATOM 1226 N N . VAL A 1 171 ? 148.393 153.730 208.853 1.00 73.30 171 VAL N N 1
ATOM 1227 C CA . VAL A 1 171 ? 148.379 154.924 209.693 1.00 73.30 171 VAL N CA 1
ATOM 1228 C C . VAL A 1 171 ? 149.150 156.054 209.022 1.00 73.30 171 VAL N C 1
ATOM 1229 O O . VAL A 1 171 ? 148.678 157.194 208.949 1.00 73.30 171 VAL N O 1
ATOM 1233 N N . GLY A 1 172 ? 150.336 155.752 208.514 1.00 72.82 172 GLY N N 1
ATOM 1234 C CA . GLY A 1 172 ? 151.168 156.725 207.836 1.00 72.82 172 GLY N CA 1
ATOM 1235 C C . GLY A 1 172 ? 152.484 156.955 208.558 1.00 72.82 172 GLY N C 1
ATOM 1236 O O . GLY A 1 172 ? 152.728 156.458 209.655 1.00 72.82 172 GLY N O 1
ATOM 1237 N N . SER A 1 173 ? 153.339 157.730 207.897 1.00 69.01 173 SER N N 1
ATOM 1238 C CA . SER A 1 173 ? 154.646 158.067 208.441 1.00 69.01 173 SER N CA 1
ATOM 1239 C C . SER A 1 173 ? 155.184 159.290 207.717 1.00 69.01 173 SER N C 1
ATOM 1240 O O . SER A 1 173 ? 155.023 159.427 206.503 1.00 69.01 173 SER N O 1
ATOM 1243 N N . VAL A 1 174 ? 155.827 160.174 208.476 1.00 66.37 174 VAL N N 1
ATOM 1244 C CA . VAL A 1 174 ? 156.444 161.375 207.922 1.00 66.37 174 VAL N CA 1
ATOM 1245 C C . VAL A 1 174 ? 157.914 161.055 207.654 1.00 66.37 174 VAL N C 1
ATOM 1246 O O . VAL A 1 174 ? 158.786 161.246 208.502 1.00 66.37 174 VAL N O 1
ATOM 1250 N N . SER A 1 175 ? 158.189 160.563 206.451 1.00 61.23 175 SER N N 1
ATOM 1251 C CA . SER A 1 175 ? 159.511 160.053 206.125 1.00 61.23 175 SER N CA 1
ATOM 1252 C C . SER A 1 175 ? 160.526 161.181 205.992 1.00 61.23 175 SER N C 1
ATOM 1253 O O . SER A 1 175 ? 160.179 162.341 205.762 1.00 61.23 175 SER N O 1
ATOM 1256 N N . GLU A 1 176 ? 161.798 160.822 206.142 1.00 62.23 176 GLU N N 1
ATOM 1257 C CA . GLU A 1 176 ? 162.917 161.739 205.976 1.00 62.23 176 GLU N CA 1
ATOM 1258 C C . GLU A 1 176 ? 163.651 161.368 204.696 1.00 62.23 176 GLU N C 1
ATOM 1259 O O . GLU A 1 176 ? 163.933 160.189 204.461 1.00 62.23 176 GLU N O 1
ATOM 1265 N N . ILE A 1 177 ? 163.960 162.367 203.876 1.00 55.09 177 ILE N N 1
ATOM 1266 C CA . ILE A 1 177 ? 164.581 162.161 202.574 1.00 55.09 177 ILE N CA 1
ATOM 1267 C C . ILE A 1 177 ? 165.982 162.750 202.602 1.00 55.09 177 ILE N C 1
ATOM 1268 O O . ILE A 1 177 ? 166.174 163.891 203.038 1.00 55.09 177 ILE N O 1
ATOM 1273 N N . CYS A 1 178 ? 166.957 161.972 202.146 1.00 55.77 178 CYS N N 1
ATOM 1274 C CA . CYS A 1 178 ? 168.332 162.433 201.974 1.00 55.77 178 CYS N CA 1
ATOM 1275 C C . CYS A 1 178 ? 168.614 162.467 200.475 1.00 55.77 178 CYS N C 1
ATOM 1276 O O . CYS A 1 178 ? 168.973 161.450 199.877 1.00 55.77 178 CYS N O 1
ATOM 1279 N N . TYR A 1 179 ? 168.454 163.643 199.870 1.00 51.40 179 TYR N N 1
ATOM 1280 C CA . TYR A 1 179 ? 168.488 163.793 198.422 1.00 51.40 179 TYR N CA 1
ATOM 1281 C C . TYR A 1 179 ? 169.503 164.854 198.030 1.00 51.40 179 TYR N C 1
ATOM 1282 O O . TYR A 1 179 ? 169.502 165.954 198.590 1.00 51.40 179 TYR N O 1
ATOM 1291 N N . ASN A 1 180 ? 170.360 164.525 197.064 1.00 50.87 180 ASN N N 1
ATOM 1292 C CA . ASN A 1 180 ? 171.376 165.439 196.553 1.00 50.87 180 ASN N CA 1
ATOM 1293 C C . ASN A 1 180 ? 171.120 165.722 195.079 1.00 50.87 180 ASN N C 1
ATOM 1294 O O . ASN A 1 180 ? 171.192 164.793 194.256 1.00 50.87 180 ASN N O 1
ATOM 1299 N N . PRO A 1 181 ? 170.834 166.965 194.691 1.00 48.87 181 PRO N N 1
ATOM 1300 C CA . PRO A 1 181 ? 170.460 167.262 193.303 1.00 48.87 181 PRO N CA 1
ATOM 1301 C C . PRO A 1 181 ? 171.605 167.665 192.385 1.00 48.87 181 PRO N C 1
ATOM 1302 O O . PRO A 1 181 ? 171.358 167.902 191.198 1.00 48.87 181 PRO N O 1
ATOM 1306 N N . PHE A 1 182 ? 172.835 167.755 192.888 1.00 49.12 182 PHE N N 1
ATOM 1307 C CA . PHE A 1 182 ? 173.913 168.338 192.100 1.00 49.12 182 PHE N CA 1
ATOM 1308 C C . PHE A 1 182 ? 174.459 167.388 191.041 1.00 49.12 182 PHE N C 1
ATOM 1309 O O . PHE A 1 182 ? 174.858 167.843 189.965 1.00 49.12 182 PHE N O 1
ATOM 1317 N N . PHE A 1 183 ? 174.487 166.086 191.310 1.00 48.22 183 PHE N N 1
ATOM 1318 C CA . PHE A 1 183 ? 175.137 165.122 190.431 1.00 48.22 183 PHE N CA 1
ATOM 1319 C C . PHE A 1 183 ? 174.093 164.243 189.760 1.00 48.22 183 PHE N C 1
ATOM 1320 O O . PHE A 1 183 ? 173.179 163.742 190.422 1.00 48.22 183 PHE N O 1
ATOM 1328 N N . THR A 1 184 ? 174.232 164.060 188.447 1.00 47.35 184 THR N N 1
ATOM 1329 C CA . THR A 1 184 ? 173.341 163.207 187.675 1.00 47.35 184 THR N CA 1
ATOM 1330 C C . THR A 1 184 ? 174.161 162.342 186.732 1.00 47.35 184 THR N C 1
ATOM 1331 O O . THR A 1 184 ? 175.286 162.685 186.362 1.00 47.35 184 THR N O 1
ATOM 1335 N N . LYS A 1 185 ? 173.581 161.210 186.342 1.00 47.55 185 LYS N N 1
ATOM 1336 C CA . LYS A 1 185 ? 174.192 160.335 185.356 1.00 47.55 185 LYS N CA 1
ATOM 1337 C C . LYS A 1 185 ? 173.772 160.765 183.952 1.00 47.55 185 LYS N C 1
ATOM 1338 O O . LYS A 1 185 ? 173.067 161.758 183.763 1.00 47.55 185 LYS N O 1
ATOM 1344 N N . LYS A 1 186 ? 174.208 160.006 182.949 1.00 45.84 186 LYS N N 1
ATOM 1345 C CA . LYS A 1 186 ? 173.901 160.319 181.560 1.00 45.84 186 LYS N CA 1
ATOM 1346 C C . LYS A 1 186 ? 173.070 159.246 180.876 1.00 45.84 186 LYS N C 1
ATOM 1347 O O . LYS A 1 186 ? 172.046 159.566 180.262 1.00 45.84 186 LYS N O 1
ATOM 1353 N N . PHE A 1 187 ? 173.506 157.983 180.931 1.00 47.41 187 PHE N N 1
ATOM 1354 C CA . PHE A 1 187 ? 172.834 156.847 180.299 1.00 47.41 187 PHE N CA 1
ATOM 1355 C C . PHE A 1 187 ? 172.998 156.901 178.780 1.00 47.41 187 PHE N C 1
ATOM 1356 O O . PHE A 1 187 ? 172.695 155.934 178.075 1.00 47.41 187 PHE N O 1
ATOM 1364 N N . GLY A 1 188 ? 173.545 157.999 178.276 1.00 45.57 188 GLY N N 1
ATOM 1365 C CA . GLY A 1 188 ? 173.736 158.179 176.853 1.00 45.57 188 GLY N CA 1
ATOM 1366 C C . GLY A 1 188 ? 174.394 159.510 176.579 1.00 45.57 188 GLY N C 1
ATOM 1367 O O . GLY A 1 188 ? 175.238 159.955 177.362 1.00 45.57 188 GLY N O 1
ATOM 1368 N N . GLU A 1 189 ? 174.040 160.152 175.473 1.00 47.01 189 GLU N N 1
ATOM 1369 C CA . GLU A 1 189 ? 174.510 161.510 175.202 1.00 47.01 189 GLU N CA 1
ATOM 1370 C C . GLU A 1 189 ? 173.490 162.551 175.645 1.00 47.01 189 GLU N C 1
ATOM 1371 O O . GLU A 1 189 ? 173.149 163.462 174.894 1.00 47.01 189 GLU N O 1
ATOM 1377 N N . TYR A 1 190 ? 173.005 162.435 176.879 1.00 43.39 190 TYR N N 1
ATOM 1378 C CA . TYR A 1 190 ? 172.148 163.453 177.471 1.00 43.39 190 TYR N CA 1
ATOM 1379 C C . TYR A 1 190 ? 172.090 163.228 178.973 1.00 43.39 190 TYR N C 1
ATOM 1380 O O . TYR A 1 190 ? 172.317 162.121 179.461 1.00 43.39 190 TYR N O 1
ATOM 1389 N N . SER A 1 191 ? 171.778 164.297 179.699 1.00 44.25 191 SER N N 1
ATOM 1390 C CA . SER A 1 191 ? 171.823 164.296 181.155 1.00 44.25 191 SER N CA 1
ATOM 1391 C C . SER A 1 191 ? 170.436 164.032 181.721 1.00 44.25 191 SER N C 1
ATOM 1392 O O . SER A 1 191 ? 169.461 164.668 181.310 1.00 44.25 191 SER N O 1
ATOM 1395 N N . LEU A 1 192 ? 170.353 163.099 182.664 1.00 43.56 192 LEU N N 1
ATOM 1396 C CA . LEU A 1 192 ? 169.084 162.801 183.310 1.00 43.56 192 LEU N CA 1
ATOM 1397 C C . LEU A 1 192 ? 168.626 163.985 184.154 1.00 43.56 192 LEU N C 1
ATOM 1398 O O . LEU A 1 192 ? 169.426 164.631 184.835 1.00 43.56 192 LEU N O 1
ATOM 1403 N N . ASP A 1 193 ? 167.334 164.263 184.103 1.00 47.55 193 ASP N N 1
ATOM 1404 C CA . ASP A 1 193 ? 166.778 165.434 184.771 1.00 47.55 193 ASP N CA 1
ATOM 1405 C C . ASP A 1 193 ? 166.717 165.203 186.277 1.00 47.55 193 ASP N C 1
ATOM 1406 O O . ASP A 1 193 ? 166.173 164.188 186.719 1.00 47.55 193 ASP N O 1
ATOM 1411 N N . PRO A 1 194 ? 167.273 166.107 187.088 1.00 46.58 194 PRO N N 1
ATOM 1412 C CA . PRO A 1 194 ? 167.241 165.908 188.546 1.00 46.58 194 PRO N CA 1
ATOM 1413 C C . PRO A 1 194 ? 165.848 165.899 189.151 1.00 46.58 194 PRO N C 1
ATOM 1414 O O . PRO A 1 194 ? 165.685 165.376 190.260 1.00 46.58 194 PRO N O 1
ATOM 1418 N N . VAL A 1 195 ? 164.842 166.471 188.483 1.00 47.02 195 VAL N N 1
ATOM 1419 C CA . VAL A 1 195 ? 163.491 166.438 189.037 1.00 47.02 195 VAL N CA 1
ATOM 1420 C C . VAL A 1 195 ? 162.978 165.009 189.111 1.00 47.02 195 VAL N C 1
ATOM 1421 O O . VAL A 1 195 ? 162.235 164.655 190.033 1.00 47.02 195 VAL N O 1
ATOM 1425 N N . ILE A 1 196 ? 163.359 164.169 188.146 1.00 47.68 196 ILE N N 1
ATOM 1426 C CA . ILE A 1 196 ? 162.968 162.763 188.180 1.00 47.68 196 ILE N CA 1
ATOM 1427 C C . ILE A 1 196 ? 163.523 162.085 189.426 1.00 47.68 196 ILE N C 1
ATOM 1428 O O . ILE A 1 196 ? 162.855 161.252 190.050 1.00 47.68 196 ILE N O 1
ATOM 1433 N N . GLY A 1 197 ? 164.751 162.434 189.814 1.00 48.31 197 GLY N N 1
ATOM 1434 C CA . GLY A 1 197 ? 165.302 161.915 191.051 1.00 48.31 197 GLY N CA 1
ATOM 1435 C C . GLY A 1 197 ? 164.647 162.476 192.295 1.00 48.31 197 GLY N C 1
ATOM 1436 O O . GLY A 1 197 ? 164.705 161.841 193.352 1.00 48.31 197 GLY N O 1
ATOM 1437 N N . LEU A 1 198 ? 164.025 163.651 192.192 1.00 49.44 198 LEU N N 1
ATOM 1438 C CA . LEU A 1 198 ? 163.332 164.260 193.321 1.00 49.44 198 LEU N CA 1
ATOM 1439 C C . LEU A 1 198 ? 161.848 163.920 193.332 1.00 49.44 198 LEU N C 1
ATOM 1440 O O . LEU A 1 198 ? 161.268 163.722 194.404 1.00 49.44 198 LEU N O 1
ATOM 1445 N N . ILE A 1 199 ? 161.221 163.853 192.156 1.00 50.03 199 ILE N N 1
ATOM 1446 C CA . ILE A 1 199 ? 159.832 163.411 192.075 1.00 50.03 199 ILE N CA 1
ATOM 1447 C C . ILE A 1 199 ? 159.705 161.987 192.598 1.00 50.03 199 ILE N C 1
ATOM 1448 O O . ILE A 1 199 ? 158.760 161.655 193.322 1.00 50.03 199 ILE N O 1
ATOM 1453 N N . GLU A 1 200 ? 160.666 161.129 192.253 1.00 54.07 200 GLU N N 1
ATOM 1454 C CA . GLU A 1 200 ? 160.652 159.755 192.741 1.00 54.07 200 GLU N CA 1
ATOM 1455 C C . GLU A 1 200 ? 160.729 159.708 194.261 1.00 54.07 200 GLU N C 1
ATOM 1456 O O . GLU A 1 200 ? 160.033 158.913 194.900 1.00 54.07 200 GLU N O 1
ATOM 1462 N N . CYS A 1 201 ? 161.567 160.557 194.861 1.00 54.21 201 CYS N N 1
ATOM 1463 C CA . CYS A 1 201 ? 161.650 160.601 196.317 1.00 54.21 201 CYS N CA 1
ATOM 1464 C C . CYS A 1 201 ? 160.378 161.164 196.937 1.00 54.21 201 CYS N C 1
ATOM 1465 O O . CYS A 1 201 ? 160.036 160.812 198.071 1.00 54.21 201 CYS N O 1
ATOM 1468 N N . LEU A 1 202 ? 159.672 162.041 196.220 1.00 53.29 202 LEU N N 1
ATOM 1469 C CA . LEU A 1 202 ? 158.396 162.544 196.719 1.00 53.29 202 LEU N CA 1
ATOM 1470 C C . LEU A 1 202 ? 157.310 161.480 196.628 1.00 53.29 202 LEU N C 1
ATOM 1471 O O . LEU A 1 202 ? 156.513 161.317 197.559 1.00 53.29 202 LEU N O 1
ATOM 1476 N N . LEU A 1 203 ? 157.258 160.752 195.510 1.00 53.73 203 LEU N N 1
ATOM 1477 C CA . LEU A 1 203 ? 156.267 159.690 195.359 1.00 53.73 203 LEU N CA 1
ATOM 1478 C C . LEU A 1 203 ? 156.496 158.564 196.358 1.00 53.73 203 LEU N C 1
ATOM 1479 O O . LEU A 1 203 ? 155.536 158.011 196.904 1.00 53.73 203 LEU N O 1
ATOM 1484 N N . LYS A 1 204 ? 157.757 158.206 196.609 1.00 53.84 204 LYS N N 1
ATOM 1485 C CA . LYS A 1 204 ? 158.039 157.190 197.619 1.00 53.84 204 LYS N CA 1
ATOM 1486 C C . LYS A 1 204 ? 157.581 157.649 198.995 1.00 53.84 204 LYS N C 1
ATOM 1487 O O . LYS A 1 204 ? 157.082 156.846 199.792 1.00 53.84 204 LYS N O 1
ATOM 1493 N N . SER A 1 205 ? 157.746 158.938 199.295 1.00 55.60 205 SER N N 1
ATOM 1494 C CA . SER A 1 205 ? 157.303 159.453 200.584 1.00 55.60 205 SER N CA 1
ATOM 1495 C C . SER A 1 205 ? 155.791 159.613 200.640 1.00 55.60 205 SER N C 1
ATOM 1496 O O . SER A 1 205 ? 155.208 159.578 201.729 1.00 55.60 205 SER N O 1
ATOM 1499 N N . LEU A 1 206 ? 155.143 159.809 199.490 1.00 57.35 206 LEU N N 1
ATOM 1500 C CA . LEU A 1 206 ? 153.684 159.864 199.467 1.00 57.35 206 LEU N CA 1
ATOM 1501 C C . LEU A 1 206 ? 153.082 158.526 199.871 1.00 57.35 206 LEU N C 1
ATOM 1502 O O . LEU A 1 206 ? 152.030 158.481 200.519 1.00 57.35 206 LEU N O 1
ATOM 1507 N N . TYR A 1 207 ? 153.734 157.426 199.491 1.00 56.90 207 TYR N N 1
ATOM 1508 C CA . TYR A 1 207 ? 153.290 156.109 199.934 1.00 56.90 207 TYR N CA 1
ATOM 1509 C C . TYR A 1 207 ? 153.386 155.980 201.448 1.00 56.90 207 TYR N C 1
ATOM 1510 O O . TYR A 1 207 ? 152.482 155.434 202.090 1.00 56.90 207 TYR N O 1
ATOM 1519 N N . ASN A 1 208 ? 154.478 156.472 202.036 1.00 59.73 208 ASN N N 1
ATOM 1520 C CA . ASN A 1 208 ? 154.629 156.413 203.487 1.00 59.73 208 ASN N CA 1
ATOM 1521 C C . ASN A 1 208 ? 153.577 157.260 204.190 1.00 59.73 208 ASN N C 1
ATOM 1522 O O . ASN A 1 208 ? 153.043 156.857 205.230 1.00 59.73 208 ASN N O 1
ATOM 1527 N N . LEU A 1 209 ? 153.273 158.440 203.646 1.00 63.40 209 LEU N N 1
ATOM 1528 C CA . LEU A 1 209 ? 152.280 159.307 204.272 1.00 63.40 209 LEU N CA 1
ATOM 1529 C C . LEU A 1 209 ? 150.899 158.665 204.261 1.00 63.40 209 LEU N C 1
ATOM 1530 O O . LEU A 1 209 ? 150.142 158.785 205.231 1.00 63.40 209 LEU N O 1
ATOM 1535 N N . TYR A 1 210 ? 150.551 157.982 203.174 1.00 63.50 210 TYR N N 1
ATOM 1536 C CA . TYR A 1 210 ? 149.277 157.280 203.098 1.00 63.50 210 TYR N CA 1
ATOM 1537 C C . TYR A 1 210 ? 149.322 155.906 203.751 1.00 63.50 210 TYR N C 1
ATOM 1538 O O . TYR A 1 210 ? 148.287 155.235 203.813 1.00 63.50 210 TYR N O 1
ATOM 1547 N N . GLY A 1 211 ? 150.484 155.475 204.234 1.00 64.23 211 GLY N N 1
ATOM 1548 C CA . GLY A 1 211 ? 150.607 154.187 204.881 1.00 64.23 211 GLY N CA 1
ATOM 1549 C C . GLY A 1 211 ? 150.668 153.001 203.948 1.00 64.23 211 GLY N C 1
ATOM 1550 O O . GLY A 1 211 ? 150.644 151.860 204.423 1.00 64.23 211 GLY N O 1
ATOM 1551 N N . ILE A 1 212 ? 150.748 153.227 202.643 1.00 60.48 212 ILE N N 1
ATOM 1552 C CA . ILE A 1 212 ? 150.742 152.150 201.657 1.00 60.48 212 ILE N CA 1
ATOM 1553 C C . ILE A 1 212 ? 152.197 151.837 201.316 1.00 60.48 212 ILE N C 1
ATOM 1554 O O . ILE A 1 212 ? 152.790 152.404 200.400 1.00 60.48 212 ILE N O 1
ATOM 1559 N N . LYS A 1 213 ? 152.781 150.910 202.064 1.00 63.92 213 LYS N N 1
ATOM 1560 C CA . LYS A 1 213 ? 154.112 150.404 201.775 1.00 63.92 213 LYS N CA 1
ATOM 1561 C C . LYS A 1 213 ? 154.027 148.895 201.603 1.00 63.92 213 LYS N C 1
ATOM 1562 O O . LYS A 1 213 ? 153.130 148.245 202.146 1.00 63.92 213 LYS N O 1
ATOM 1568 N N . VAL A 1 214 ? 154.959 148.340 200.834 1.00 60.97 214 VAL N N 1
ATOM 1569 C CA . VAL A 1 214 ? 154.871 146.940 200.434 1.00 60.97 214 VAL N CA 1
ATOM 1570 C C . VAL A 1 214 ? 155.708 146.058 201.354 1.00 60.97 214 VAL N C 1
ATOM 1571 O O . VAL A 1 214 ? 155.903 144.869 201.081 1.00 60.97 214 VAL N O 1
ATOM 1575 N N . SER A 1 215 ? 156.214 146.636 202.442 1.00 62.17 215 SER N N 1
ATOM 1576 C CA . SER A 1 215 ? 156.853 145.900 203.533 1.00 62.17 215 SER N CA 1
ATOM 1577 C C . SER A 1 215 ? 158.116 145.162 203.100 1.00 62.17 215 SER N C 1
ATOM 1578 O O . SER A 1 215 ? 158.594 144.279 203.820 1.00 62.17 215 SER N O 1
ATOM 1581 N N . ASP A 1 216 ? 158.663 145.494 201.932 1.00 62.57 216 ASP N N 1
ATOM 1582 C CA . ASP A 1 216 ? 159.939 144.984 201.435 1.00 62.57 216 ASP N CA 1
ATOM 1583 C C . ASP A 1 216 ? 159.944 143.475 201.210 1.00 62.57 216 ASP N C 1
ATOM 1584 O O . ASP A 1 216 ? 160.987 142.911 200.862 1.00 62.57 216 ASP N O 1
ATOM 1589 N N . ASP A 1 217 ? 158.808 142.800 201.398 1.00 62.59 217 ASP N N 1
ATOM 1590 C CA . ASP A 1 217 ? 158.714 141.369 201.151 1.00 62.59 217 ASP N CA 1
ATOM 1591 C C . ASP A 1 217 ? 157.863 141.018 199.942 1.00 62.59 217 ASP N C 1
ATOM 1592 O O . ASP A 1 217 ? 157.932 139.879 199.471 1.00 62.59 217 ASP N O 1
ATOM 1597 N N . ILE A 1 218 ? 157.068 141.957 199.435 1.00 57.60 218 ILE N N 1
ATOM 1598 C CA . ILE A 1 218 ? 156.253 141.741 198.247 1.00 57.60 218 ILE N CA 1
ATOM 1599 C C . ILE A 1 218 ? 157.073 142.222 197.055 1.00 57.60 218 ILE N C 1
ATOM 1600 O O . ILE A 1 218 ? 157.161 143.421 196.788 1.00 57.60 218 ILE N O 1
ATOM 1605 N N . LYS A 1 219 ? 157.674 141.281 196.332 1.00 55.27 219 LYS N N 1
ATOM 1606 C CA . LYS A 1 219 ? 158.592 141.594 195.250 1.00 55.27 219 LYS N CA 1
ATOM 1607 C C . LYS A 1 219 ? 158.115 140.949 193.958 1.00 55.27 219 LYS N C 1
ATOM 1608 O O . LYS A 1 219 ? 157.378 139.960 193.963 1.00 55.27 219 LYS N O 1
ATOM 1614 N N . ILE A 1 220 ? 158.550 141.529 192.845 1.00 50.93 220 ILE N N 1
ATOM 1615 C CA . ILE A 1 220 ? 158.166 141.079 191.511 1.00 50.93 220 ILE N CA 1
ATOM 1616 C C . ILE A 1 220 ? 159.429 140.949 190.670 1.00 50.93 220 ILE N C 1
ATOM 1617 O O . ILE A 1 220 ? 160.314 141.812 190.759 1.00 50.93 220 ILE N O 1
ATOM 1622 N N . PRO A 1 221 ? 159.574 139.895 189.865 1.00 48.00 221 PRO N N 1
ATOM 1623 C CA . PRO A 1 221 ? 160.742 139.805 188.984 1.00 48.00 221 PRO N CA 1
ATOM 1624 C C . PRO A 1 221 ? 160.811 140.994 188.039 1.00 48.00 221 PRO N C 1
ATOM 1625 O O . PRO A 1 221 ? 159.806 141.415 187.464 1.00 48.00 221 PRO N O 1
ATOM 1629 N N . TYR A 1 222 ? 162.017 141.532 187.883 1.00 46.01 222 TYR N N 1
ATOM 1630 C CA . TYR A 1 222 ? 162.269 142.689 187.037 1.00 46.01 222 TYR N CA 1
ATOM 1631 C C . TYR A 1 222 ? 163.070 142.340 185.794 1.00 46.01 222 TYR N C 1
ATOM 1632 O O . TYR A 1 222 ? 162.720 142.758 184.687 1.00 46.01 222 TYR N O 1
ATOM 1641 N N . LYS A 1 223 ? 164.144 141.577 185.960 1.00 45.52 223 LYS N N 1
ATOM 1642 C CA . LYS A 1 223 ? 165.066 141.258 184.885 1.00 45.52 223 LYS N CA 1
ATOM 1643 C C . LYS A 1 223 ? 165.413 139.783 184.941 1.00 45.52 223 LYS N C 1
ATOM 1644 O O . LYS A 1 223 ? 165.075 139.074 185.890 1.00 45.52 223 LYS N O 1
ATOM 1650 N N . LEU A 1 224 ? 166.109 139.331 183.907 1.00 47.10 224 LEU N N 1
ATOM 1651 C CA . LEU A 1 224 ? 166.973 138.170 184.020 1.00 47.10 224 LEU N CA 1
ATOM 1652 C C . LEU A 1 224 ? 168.369 138.683 184.342 1.00 47.10 224 LEU N C 1
ATOM 1653 O O . LEU A 1 224 ? 168.868 139.590 183.668 1.00 47.10 224 LEU N O 1
ATOM 1658 N N . GLN A 1 225 ? 168.982 138.122 185.381 1.00 52.41 225 GLN N N 1
ATOM 1659 C CA . GLN A 1 225 ? 170.231 138.667 185.896 1.00 52.41 225 GLN N CA 1
ATOM 1660 C C . GLN A 1 225 ? 171.298 138.712 184.809 1.00 52.41 225 GLN N C 1
ATOM 1661 O O . GLN A 1 225 ? 171.477 137.751 184.056 1.00 52.41 225 GLN N O 1
ATOM 1667 N N . ARG A 1 226 ? 171.999 139.840 184.724 1.00 52.26 226 ARG N N 1
ATOM 1668 C CA . ARG A 1 226 ? 173.069 140.026 183.747 1.00 52.26 226 ARG N CA 1
ATOM 1669 C C . ARG A 1 226 ? 174.349 139.449 184.334 1.00 52.26 226 ARG N C 1
ATOM 1670 O O . ARG A 1 226 ? 174.997 140.072 185.177 1.00 52.26 226 ARG N O 1
ATOM 1678 N N . ALA A 1 227 ? 174.712 138.254 183.885 1.00 57.65 227 ALA N N 1
ATOM 1679 C CA . ALA A 1 227 ? 175.913 137.571 184.346 1.00 57.65 227 ALA N CA 1
ATOM 1680 C C . ALA A 1 227 ? 176.211 136.442 183.367 1.00 57.65 227 ALA N C 1
ATOM 1681 O O . ALA A 1 227 ? 175.607 136.354 182.293 1.00 57.65 227 ALA N O 1
ATOM 1683 N N . LEU A 1 228 ? 177.149 135.573 183.737 1.00 59.96 228 LEU N N 1
ATOM 1684 C CA . LEU A 1 228 ? 177.559 134.464 182.887 1.00 59.96 228 LEU N CA 1
ATOM 1685 C C . LEU A 1 228 ? 177.110 133.110 183.414 1.00 59.96 228 LEU N C 1
ATOM 1686 O O . LEU A 1 228 ? 176.557 132.306 182.658 1.00 59.96 228 LEU N O 1
ATOM 1691 N N . ASN A 1 229 ? 177.331 132.832 184.698 1.00 68.20 229 ASN N N 1
ATOM 1692 C CA . ASN A 1 229 ? 176.988 131.546 185.291 1.00 68.20 229 ASN N CA 1
ATOM 1693 C C . ASN A 1 229 ? 175.780 131.642 186.219 1.00 68.20 229 ASN N C 1
ATOM 1694 O O . ASN A 1 229 ? 175.658 130.865 187.169 1.00 68.20 229 ASN N O 1
ATOM 1699 N N . THR A 1 230 ? 174.878 132.588 185.961 1.00 62.33 230 THR N N 1
ATOM 1700 C CA . THR A 1 230 ? 173.675 132.754 186.767 1.00 62.33 230 THR N CA 1
ATOM 1701 C C . THR A 1 230 ? 172.447 132.694 185.874 1.00 62.33 230 THR N C 1
ATOM 1702 O O . THR A 1 230 ? 172.391 133.366 184.839 1.00 62.33 230 THR N O 1
ATOM 1706 N N . ASP A 1 231 ? 171.467 131.888 186.282 1.00 59.47 231 ASP N N 1
ATOM 1707 C CA . ASP A 1 231 ? 170.178 131.788 185.612 1.00 59.47 231 ASP N CA 1
ATOM 1708 C C . ASP A 1 231 ? 169.049 132.362 186.460 1.00 59.47 231 ASP N C 1
ATOM 1709 O O . ASP A 1 231 ? 167.881 132.019 186.250 1.00 59.47 231 ASP N O 1
ATOM 1714 N N . LYS A 1 232 ? 169.376 133.223 187.416 1.00 54.32 232 LYS N N 1
ATOM 1715 C CA . LYS A 1 232 ? 168.404 133.760 188.353 1.00 54.32 232 LYS N CA 1
ATOM 1716 C C . LYS A 1 232 ? 167.833 135.083 187.849 1.00 54.32 232 LYS N C 1
ATOM 1717 O O . LYS A 1 232 ? 168.313 135.673 186.880 1.00 54.32 232 LYS N O 1
ATOM 1723 N N . TYR A 1 233 ? 166.787 135.544 188.526 1.00 48.54 233 TYR N N 1
ATOM 1724 C CA . TYR A 1 233 ? 166.149 136.816 188.235 1.00 48.54 233 TYR N CA 1
ATOM 1725 C C . TYR A 1 233 ? 166.540 137.840 189.292 1.00 48.54 233 TYR N C 1
ATOM 1726 O O . TYR A 1 233 ? 166.950 137.493 190.402 1.00 48.54 233 TYR N O 1
ATOM 1735 N N . SER A 1 234 ? 166.410 139.114 188.935 1.00 49.63 234 SER N N 1
ATOM 1736 C CA . SER A 1 234 ? 166.682 140.217 189.855 1.00 49.63 234 SER N CA 1
ATOM 1737 C C . SER A 1 234 ? 165.337 140.816 190.251 1.00 49.63 234 SER N C 1
ATOM 1738 O O . SER A 1 234 ? 164.768 141.641 189.539 1.00 49.63 234 SER N O 1
ATOM 1741 N N . TYR A 1 235 ? 164.830 140.389 191.404 1.00 51.05 235 TYR N N 1
ATOM 1742 C CA . TYR A 1 235 ? 163.501 140.794 191.838 1.00 51.05 235 TYR N CA 1
ATOM 1743 C C . TYR A 1 235 ? 163.511 142.245 192.298 1.00 51.05 235 TYR N C 1
ATOM 1744 O O . TYR A 1 235 ? 164.380 142.656 193.072 1.00 51.05 235 TYR N O 1
ATOM 1753 N N . ILE A 1 236 ? 162.545 143.017 191.828 1.00 50.59 236 ILE N N 1
ATOM 1754 C CA . ILE A 1 236 ? 162.393 144.407 192.235 1.00 50.59 236 ILE N CA 1
ATOM 1755 C C . ILE A 1 236 ? 161.281 144.491 193.265 1.00 50.59 236 ILE N C 1
ATOM 1756 O O . ILE A 1 236 ? 160.386 143.640 193.321 1.00 50.59 236 ILE N O 1
ATOM 1761 N N . ASN A 1 237 ? 161.347 145.518 194.103 1.00 54.57 237 ASN N N 1
ATOM 1762 C CA . ASN A 1 237 ? 160.275 145.774 195.051 1.00 54.57 237 ASN N CA 1
ATOM 1763 C C . ASN A 1 237 ? 159.030 146.230 194.304 1.00 54.57 237 ASN N C 1
ATOM 1764 O O . ASN A 1 237 ? 159.117 146.912 193.280 1.00 54.57 237 ASN N O 1
ATOM 1769 N N . LEU A 1 238 ? 157.861 145.836 194.813 1.00 55.43 238 LEU N N 1
ATOM 1770 C CA . LEU A 1 238 ? 156.617 146.190 194.138 1.00 55.43 238 LEU N CA 1
ATOM 1771 C C . LEU A 1 238 ? 156.392 147.696 194.155 1.00 55.43 238 LEU N C 1
ATOM 1772 O O . LEU A 1 238 ? 155.857 148.262 193.195 1.00 55.43 238 LEU N O 1
ATOM 1777 N N . GLU A 1 239 ? 156.794 148.363 195.237 1.00 55.97 239 GLU N N 1
ATOM 1778 C CA . GLU A 1 239 ? 156.656 149.814 195.305 1.00 55.97 239 GLU N CA 1
ATOM 1779 C C . GLU A 1 239 ? 157.494 150.501 194.234 1.00 55.97 239 GLU N C 1
ATOM 1780 O O . GLU A 1 239 ? 157.025 151.437 193.576 1.00 55.97 239 GLU N O 1
ATOM 1786 N N . GLU A 1 240 ? 158.735 150.049 194.040 1.00 54.79 240 GLU N N 1
ATOM 1787 C CA . GLU A 1 240 ? 159.578 150.643 193.008 1.00 54.79 240 GLU N CA 1
ATOM 1788 C C . GLU A 1 240 ? 159.064 150.327 191.610 1.00 54.79 240 GLU N C 1
ATOM 1789 O O . GLU A 1 240 ? 159.220 151.144 190.697 1.00 54.79 240 GLU N O 1
ATOM 1795 N N . ALA A 1 241 ? 158.463 149.152 191.417 1.00 53.60 241 ALA N N 1
ATOM 1796 C CA . ALA A 1 241 ? 157.863 148.841 190.124 1.00 53.60 241 ALA N CA 1
ATOM 1797 C C . ALA A 1 241 ? 156.677 149.752 189.836 1.00 53.60 241 ALA N C 1
ATOM 1798 O O . ALA A 1 241 ? 156.457 150.151 188.686 1.00 53.60 241 ALA N O 1
ATOM 1800 N N . LEU A 1 242 ? 155.894 150.082 190.865 1.00 56.04 242 LEU N N 1
ATOM 1801 C CA . LEU A 1 242 ? 154.771 150.994 190.680 1.00 56.04 242 LEU N CA 1
ATOM 1802 C C . LEU A 1 242 ? 155.246 152.401 190.344 1.00 56.04 242 LEU N C 1
ATOM 1803 O O . LEU A 1 242 ? 154.638 153.086 189.514 1.00 56.04 242 LEU N O 1
ATOM 1808 N N . ILE A 1 243 ? 156.326 152.853 190.980 1.00 52.63 243 ILE N N 1
ATOM 1809 C CA . ILE A 1 243 ? 156.801 154.218 190.771 1.00 52.63 243 ILE N CA 1
ATOM 1810 C C . ILE A 1 243 ? 157.577 154.325 189.464 1.00 52.63 243 ILE N C 1
ATOM 1811 O O . ILE A 1 243 ? 157.248 155.137 188.593 1.00 52.63 243 ILE N O 1
ATOM 1816 N N . PHE A 1 244 ? 158.606 153.497 189.297 1.00 52.05 244 PHE N N 1
ATOM 1817 C CA . PHE A 1 244 ? 159.347 153.469 188.042 1.00 52.05 244 PHE N CA 1
ATOM 1818 C C . PHE A 1 244 ? 158.498 152.801 186.971 1.00 52.05 244 PHE N C 1
ATOM 1819 O O . PHE A 1 244 ? 158.755 151.651 186.602 1.00 52.05 244 PHE N O 1
ATOM 1827 N N . GLY A 1 245 ? 157.488 153.505 186.465 1.00 55.16 245 GLY N N 1
ATOM 1828 C CA . GLY A 1 245 ? 156.506 152.860 185.618 1.00 55.16 245 GLY N CA 1
ATOM 1829 C C . GLY A 1 245 ? 157.031 152.385 184.279 1.00 55.16 245 GLY N C 1
ATOM 1830 O O . GLY A 1 245 ? 157.243 151.186 184.087 1.00 55.16 245 GLY N O 1
ATOM 1831 N N . GLY A 1 246 ? 157.293 153.314 183.366 1.00 54.18 246 GLY N N 1
ATOM 1832 C CA . GLY A 1 246 ? 157.776 152.936 182.054 1.00 54.18 246 GLY N CA 1
ATOM 1833 C C . GLY A 1 246 ? 156.845 151.970 181.346 1.00 54.18 246 GLY N C 1
ATOM 1834 O O . GLY A 1 246 ? 155.618 152.022 181.479 1.00 54.18 246 GLY N O 1
ATOM 1835 N N . ASN A 1 247 ? 157.448 151.062 180.579 1.00 55.13 247 ASN N N 1
ATOM 1836 C CA . ASN A 1 247 ? 156.707 150.028 179.871 1.00 55.13 247 ASN N CA 1
ATOM 1837 C C . ASN A 1 247 ? 156.604 148.730 180.657 1.00 55.13 247 ASN N C 1
ATOM 1838 O O . ASN A 1 247 ? 155.683 147.945 180.411 1.00 55.13 247 ASN N O 1
ATOM 1843 N N . ASP A 1 248 ? 157.526 148.486 181.589 1.00 54.42 248 ASP N N 1
ATOM 1844 C CA . ASP A 1 248 ? 157.481 147.273 182.394 1.00 54.42 248 ASP N CA 1
ATOM 1845 C C . ASP A 1 248 ? 156.316 147.316 183.379 1.00 54.42 248 ASP N C 1
ATOM 1846 O O . ASP A 1 248 ? 155.952 146.285 183.952 1.00 54.42 248 ASP N O 1
ATOM 1851 N N . TYR A 1 249 ? 155.712 148.487 183.570 1.00 62.76 249 TYR N N 1
ATOM 1852 C CA . TYR A 1 249 ? 154.535 148.646 184.412 1.00 62.76 249 TYR N CA 1
ATOM 1853 C C . TYR A 1 249 ? 153.231 148.520 183.639 1.00 62.76 249 TYR N C 1
ATOM 1854 O O . TYR A 1 249 ? 152.214 148.147 184.230 1.00 62.76 249 TYR N O 1
ATOM 1863 N N . LYS A 1 250 ? 153.240 148.801 182.335 1.00 61.41 250 LYS N N 1
ATOM 1864 C CA . LYS A 1 250 ? 152.036 148.638 181.529 1.00 61.41 250 LYS N CA 1
ATOM 1865 C C . LYS A 1 250 ? 151.693 147.177 181.284 1.00 61.41 250 LYS N C 1
ATOM 1866 O O . LYS A 1 250 ? 150.551 146.875 180.923 1.00 61.41 250 LYS N O 1
ATOM 1872 N N . ILE A 1 251 ? 152.648 146.264 181.471 1.00 56.32 251 ILE N N 1
ATOM 1873 C CA . ILE A 1 251 ? 152.433 144.873 181.088 1.00 56.32 251 ILE N CA 1
ATOM 1874 C C . ILE A 1 251 ? 151.765 144.053 182.182 1.00 56.32 251 ILE N C 1
ATOM 1875 O O . ILE A 1 251 ? 151.223 142.980 181.891 1.00 56.32 251 ILE N O 1
ATOM 1880 N N . PHE A 1 252 ? 151.793 144.511 183.433 1.00 61.57 252 PHE N N 1
ATOM 1881 C CA . PHE A 1 252 ? 151.132 143.807 184.524 1.00 61.57 252 PHE N CA 1
ATOM 1882 C C . PHE A 1 252 ? 149.995 144.614 185.139 1.00 61.57 252 PHE N C 1
ATOM 1883 O O . PHE A 1 252 ? 149.447 144.212 186.171 1.00 61.57 252 PHE N O 1
ATOM 1891 N N . THR A 1 253 ? 149.605 145.723 184.513 1.00 65.98 253 THR N N 1
ATOM 1892 C CA . THR A 1 253 ? 148.513 146.557 184.999 1.00 65.98 253 THR N CA 1
ATOM 1893 C C . THR A 1 253 ? 147.419 146.710 183.948 1.00 65.98 253 THR N C 1
ATOM 1894 O O . THR A 1 253 ? 146.773 147.755 183.860 1.00 65.98 253 THR N O 1
ATOM 1898 N N . GLU A 1 254 ? 147.205 145.672 183.144 1.00 68.78 254 GLU N N 1
ATOM 1899 C CA . GLU A 1 254 ? 146.152 145.696 182.144 1.00 68.78 254 GLU N CA 1
ATOM 1900 C C . GLU A 1 254 ? 144.791 145.538 182.821 1.00 68.78 254 GLU N C 1
ATOM 1901 O O . GLU A 1 254 ? 144.681 145.464 184.048 1.00 68.78 254 GLU N O 1
ATOM 1907 N N . LYS A 1 255 ? 143.734 145.490 182.010 1.00 72.54 255 LYS N N 1
ATOM 1908 C CA . LYS A 1 255 ? 142.383 145.438 182.567 1.00 72.54 255 LYS N CA 1
ATOM 1909 C C . LYS A 1 255 ? 142.149 144.205 183.433 1.00 72.54 255 LYS N C 1
ATOM 1910 O O . LYS A 1 255 ? 141.602 144.355 184.540 1.00 72.54 255 LYS N O 1
ATOM 1916 N N . PRO A 1 256 ? 142.513 142.986 183.021 1.00 70.17 256 PRO N N 1
ATOM 1917 C CA . PRO A 1 256 ? 142.454 141.854 183.960 1.00 70.17 256 PRO N CA 1
ATOM 1918 C C . PRO A 1 256 ? 143.706 141.824 184.823 1.00 70.17 256 PRO N C 1
ATOM 1919 O O . PRO A 1 256 ? 144.827 141.884 184.313 1.00 70.17 256 PRO N O 1
ATOM 1923 N N . TYR A 1 257 ? 143.514 141.731 186.134 1.00 73.12 257 TYR N N 1
ATOM 1924 C CA . TYR A 1 257 ? 144.617 141.758 187.085 1.00 73.12 257 TYR N CA 1
ATOM 1925 C C . TYR A 1 257 ? 144.974 140.334 187.488 1.00 73.12 257 TYR N C 1
ATOM 1926 O O . TYR A 1 257 ? 144.129 139.600 188.012 1.00 73.12 257 TYR N O 1
ATOM 1935 N N . TRP A 1 258 ? 146.226 139.947 187.249 1.00 61.04 258 TRP N N 1
ATOM 1936 C CA . TRP A 1 258 ? 146.671 138.578 187.471 1.00 61.04 258 TRP N CA 1
ATOM 1937 C C . TRP A 1 258 ? 147.576 138.427 188.686 1.00 61.04 258 TRP N C 1
ATOM 1938 O O . TRP A 1 258 ? 147.421 137.467 189.446 1.00 61.04 258 TRP N O 1
ATOM 1949 N N . LEU A 1 259 ? 148.520 139.342 188.892 1.00 64.17 259 LEU N N 1
ATOM 1950 C CA . LEU A 1 259 ? 149.362 139.301 190.079 1.00 64.17 259 LEU N CA 1
ATOM 1951 C C . LEU A 1 259 ? 148.783 140.095 191.239 1.00 64.17 259 LEU N C 1
ATOM 1952 O O . LEU A 1 259 ? 149.415 140.157 192.299 1.00 64.17 259 LEU N O 1
ATOM 1957 N N . SER A 1 260 ? 147.610 140.706 191.063 1.00 70.67 260 SER N N 1
ATOM 1958 C CA . SER A 1 260 ? 146.987 141.475 192.133 1.00 70.67 260 SER N CA 1
ATOM 1959 C C . SER A 1 260 ? 146.799 140.598 193.360 1.00 70.67 260 SER N C 1
ATOM 1960 O O . SER A 1 260 ? 146.008 139.650 193.348 1.00 70.67 260 SER N O 1
ATOM 1963 N N . ASN A 1 261 ? 147.525 140.918 194.420 1.00 69.17 261 ASN N N 1
ATOM 1964 C CA . ASN A 1 261 ? 147.642 140.085 195.605 1.00 69.17 261 ASN N CA 1
ATOM 1965 C C . ASN A 1 261 ? 147.040 140.821 196.798 1.00 69.17 261 ASN N C 1
ATOM 1966 O O . ASN A 1 261 ? 146.369 141.845 196.647 1.00 69.17 261 ASN N O 1
ATOM 1971 N N . ASP A 1 262 ? 147.273 140.272 197.992 1.00 72.24 262 ASP N N 1
ATOM 1972 C CA . ASP A 1 262 ? 146.667 140.822 199.199 1.00 72.24 262 ASP N CA 1
ATOM 1973 C C . ASP A 1 262 ? 146.992 142.299 199.384 1.00 72.24 262 ASP N C 1
ATOM 1974 O O . ASP A 1 262 ? 146.189 143.036 199.963 1.00 72.24 262 ASP N O 1
ATOM 1979 N N . TYR A 1 263 ? 148.149 142.751 198.892 1.00 66.76 263 TYR N N 1
ATOM 1980 C CA . TYR A 1 263 ? 148.556 144.136 199.115 1.00 66.76 263 TYR N CA 1
ATOM 1981 C C . TYR A 1 263 ? 147.555 145.115 198.513 1.00 66.76 263 TYR N C 1
ATOM 1982 O O . TYR A 1 263 ? 147.100 146.046 199.185 1.00 66.76 263 TYR N O 1
ATOM 1991 N N . PHE A 1 264 ? 147.199 144.920 197.243 1.00 67.71 264 PHE N N 1
ATOM 1992 C CA . PHE A 1 264 ? 146.287 145.848 196.589 1.00 67.71 264 PHE N CA 1
ATOM 1993 C C . PHE A 1 264 ? 144.862 145.731 197.108 1.00 67.71 264 PHE N C 1
ATOM 1994 O O . PHE A 1 264 ? 144.028 146.576 196.772 1.00 67.71 264 PHE N O 1
ATOM 2002 N N . LEU A 1 265 ? 144.567 144.711 197.911 1.00 70.00 265 LEU N N 1
ATOM 2003 C CA . LEU A 1 265 ? 143.292 144.601 198.606 1.00 70.00 265 LEU N CA 1
ATOM 2004 C C . LEU A 1 265 ? 143.390 144.979 200.077 1.00 70.00 265 LEU N C 1
ATOM 2005 O O . LEU A 1 265 ? 142.480 145.624 200.603 1.00 70.00 265 LEU N O 1
ATOM 2010 N N . LYS A 1 266 ? 144.473 144.591 200.755 1.00 71.93 266 LYS N N 1
ATOM 2011 C CA . LYS A 1 266 ? 144.648 144.980 202.151 1.00 71.93 266 LYS N CA 1
ATOM 2012 C C . LYS A 1 266 ? 144.776 146.491 202.288 1.00 71.93 266 LYS N C 1
ATOM 2013 O O . LYS A 1 266 ? 144.185 147.093 203.192 1.00 71.93 266 LYS N O 1
ATOM 2019 N N . SER A 1 267 ? 145.550 147.123 201.402 1.00 70.90 267 SER N N 1
ATOM 2020 C CA . SER A 1 267 ? 145.684 148.575 201.441 1.00 70.90 267 SER N CA 1
ATOM 2021 C C . SER A 1 267 ? 144.367 149.261 201.102 1.00 70.90 267 SER N C 1
ATOM 2022 O O . SER A 1 267 ? 143.992 150.249 201.745 1.00 70.90 267 SER N O 1
ATOM 2025 N N . LEU A 1 268 ? 143.655 148.759 200.091 1.00 70.03 268 LEU N N 1
ATOM 2026 C CA . LEU A 1 268 ? 142.363 149.340 199.739 1.00 70.03 268 LEU N CA 1
ATOM 2027 C C . LEU A 1 268 ? 141.338 149.121 200.844 1.00 70.03 268 LEU N C 1
ATOM 2028 O O . LEU A 1 268 ? 140.524 150.008 201.126 1.00 70.03 268 LEU N O 1
ATOM 2033 N N . ASN A 1 269 ? 141.354 147.945 201.474 1.00 73.84 269 ASN N N 1
ATOM 2034 C CA . ASN A 1 269 ? 140.431 147.686 202.574 1.00 73.84 269 ASN N CA 1
ATOM 2035 C C . ASN A 1 269 ? 140.749 148.569 203.773 1.00 73.84 269 ASN N C 1
ATOM 2036 O O . ASN A 1 269 ? 139.854 149.208 204.339 1.00 73.84 269 ASN N O 1
ATOM 2041 N N . THR A 1 270 ? 142.024 148.627 204.169 1.00 74.01 270 THR N N 1
ATOM 2042 C CA . THR A 1 270 ? 142.410 149.451 205.310 1.00 74.01 270 THR N CA 1
ATOM 2043 C C . THR A 1 270 ? 142.106 150.922 205.063 1.00 74.01 270 THR N C 1
ATOM 2044 O O . THR A 1 270 ? 141.843 151.670 206.011 1.00 74.01 270 THR N O 1
ATOM 2048 N N . PHE A 1 271 ? 142.131 151.351 203.802 1.00 74.40 271 PHE N N 1
ATOM 2049 C CA . PHE A 1 271 ? 141.779 152.727 203.477 1.00 74.40 271 PHE N CA 1
ATOM 2050 C C . PHE A 1 271 ? 140.299 152.998 203.700 1.00 74.40 271 PHE N C 1
ATOM 2051 O O . PHE A 1 271 ? 139.925 154.115 204.075 1.00 74.40 271 PHE N O 1
ATOM 2059 N N . GLU A 1 272 ? 139.444 151.999 203.470 1.00 75.68 272 GLU N N 1
ATOM 2060 C CA . GLU A 1 272 ? 138.005 152.228 203.536 1.00 75.68 272 GLU N CA 1
ATOM 2061 C C . GLU A 1 272 ? 137.544 152.490 204.965 1.00 75.68 272 GLU N C 1
ATOM 2062 O O . GLU A 1 272 ? 136.818 153.457 205.221 1.00 75.68 272 GLU N O 1
ATOM 2068 N N . GLU A 1 273 ? 137.954 151.645 205.916 1.00 78.13 273 GLU N N 1
ATOM 2069 C CA . GLU A 1 273 ? 137.548 151.890 207.296 1.00 78.13 273 GLU N CA 1
ATOM 2070 C C . GLU A 1 273 ? 138.264 153.098 207.882 1.00 78.13 273 GLU N C 1
ATOM 2071 O O . GLU A 1 273 ? 137.701 153.794 208.734 1.00 78.13 273 GLU N O 1
ATOM 2077 N N . ASN A 1 274 ? 139.497 153.366 207.445 1.00 78.06 274 ASN N N 1
ATOM 2078 C CA . ASN A 1 274 ? 140.171 154.590 207.864 1.00 78.06 274 ASN N CA 1
ATOM 2079 C C . ASN A 1 274 ? 139.411 155.815 207.380 1.00 78.06 274 ASN N C 1
ATOM 2080 O O . ASN A 1 274 ? 139.262 156.797 208.117 1.00 78.06 274 ASN N O 1
ATOM 2085 N N . LYS A 1 275 ? 138.926 155.777 206.138 1.00 77.10 275 LYS N N 1
ATOM 2086 C CA . LYS A 1 275 ? 138.021 156.819 205.667 1.00 77.10 275 LYS N CA 1
ATOM 2087 C C . LYS A 1 275 ? 136.702 156.780 206.427 1.00 77.10 275 LYS N C 1
ATOM 2088 O O . LYS A 1 275 ? 136.139 157.829 206.762 1.00 77.10 275 LYS N O 1
ATOM 2094 N N . ALA A 1 276 ? 136.194 155.577 206.708 1.00 80.74 276 ALA N N 1
ATOM 2095 C CA . ALA A 1 276 ? 134.930 155.453 207.427 1.00 80.74 276 ALA N CA 1
ATOM 2096 C C . ALA A 1 276 ? 135.060 155.915 208.872 1.00 80.74 276 ALA N C 1
ATOM 2097 O O . ALA A 1 276 ? 134.176 156.611 209.386 1.00 80.74 276 ALA N O 1
ATOM 2099 N N . LYS A 1 277 ? 136.148 155.538 209.549 1.00 81.81 277 LYS N N 1
ATOM 2100 C CA . LYS A 1 277 ? 136.318 155.956 210.937 1.00 81.81 277 LYS N CA 1
ATOM 2101 C C . LYS A 1 277 ? 136.569 157.454 211.041 1.00 81.81 277 LYS N C 1
ATOM 2102 O O . LYS A 1 277 ? 136.291 158.056 212.084 1.00 81.81 277 LYS N O 1
ATOM 2108 N N . TYR A 1 278 ? 137.096 158.070 209.982 1.00 83.27 278 TYR N N 1
ATOM 2109 C CA . TYR A 1 278 ? 137.178 159.526 209.948 1.00 83.27 278 TYR N CA 1
ATOM 2110 C C . TYR A 1 278 ? 135.819 160.142 209.642 1.00 83.27 278 TYR N C 1
ATOM 2111 O O . TYR A 1 278 ? 135.479 161.206 210.173 1.00 83.27 278 TYR N O 1
ATOM 2120 N N . GLU A 1 279 ? 135.027 159.482 208.795 1.00 84.90 279 GLU N N 1
ATOM 2121 C CA . GLU A 1 279 ? 133.750 160.036 208.362 1.00 84.90 279 GLU N CA 1
ATOM 2122 C C . GLU A 1 279 ? 132.735 160.133 209.494 1.00 84.90 279 GLU N C 1
ATOM 2123 O O . GLU A 1 279 ? 131.752 160.869 209.363 1.00 84.90 279 GLU N O 1
ATOM 2129 N N . LYS A 1 280 ? 132.944 159.416 210.599 1.00 86.26 280 LYS N N 1
ATOM 2130 C CA . LYS A 1 280 ? 131.976 159.389 211.683 1.00 86.26 280 LYS N CA 1
ATOM 2131 C C . LYS A 1 280 ? 132.514 159.863 213.025 1.00 86.26 280 LYS N C 1
ATOM 2132 O O . LYS A 1 280 ? 131.716 160.296 213.863 1.00 86.26 280 LYS N O 1
ATOM 2138 N N . ASP A 1 281 ? 133.824 159.799 213.259 1.00 87.52 281 ASP N N 1
ATOM 2139 C CA . ASP A 1 281 ? 134.396 160.178 214.545 1.00 87.52 281 ASP N CA 1
ATOM 2140 C C . ASP A 1 281 ? 135.132 161.511 214.484 1.00 87.52 281 ASP N C 1
ATOM 2141 O O . ASP A 1 281 ? 134.816 162.427 215.247 1.00 87.52 281 ASP N O 1
ATOM 2146 N N . LEU A 1 282 ? 136.117 161.644 213.594 1.00 85.36 282 LEU N N 1
ATOM 2147 C CA . LEU A 1 282 ? 136.881 162.884 213.514 1.00 85.36 282 LEU N CA 1
ATOM 2148 C C . LEU A 1 282 ? 136.121 163.989 212.792 1.00 85.36 282 LEU N C 1
ATOM 2149 O O . LEU A 1 282 ? 136.288 165.167 213.125 1.00 85.36 282 LEU N O 1
ATOM 2154 N N . LYS A 1 283 ? 135.293 163.638 211.805 1.00 86.43 283 LYS N N 1
ATOM 2155 C CA . LYS A 1 283 ? 134.540 164.649 211.073 1.00 86.43 283 LYS N CA 1
ATOM 2156 C C . LYS A 1 283 ? 133.493 165.334 211.943 1.00 86.43 283 LYS N C 1
ATOM 2157 O O . LYS A 1 283 ? 133.014 166.414 211.582 1.00 86.43 283 LYS N O 1
ATOM 2163 N N . ASN A 1 284 ? 133.139 164.744 213.087 1.00 90.04 284 ASN N N 1
ATOM 2164 C CA . ASN A 1 284 ? 132.182 165.354 214.004 1.00 90.04 284 ASN N CA 1
ATOM 2165 C C . ASN A 1 284 ? 132.737 166.582 214.715 1.00 90.04 284 ASN N C 1
ATOM 2166 O O . ASN A 1 284 ? 132.062 167.115 215.603 1.00 90.04 284 ASN N O 1
ATOM 2171 N N . ASP A 1 285 ? 133.941 167.026 214.354 1.00 93.32 285 ASP N N 1
ATOM 2172 C CA . ASP A 1 285 ? 134.595 168.221 214.878 1.00 93.32 285 ASP N CA 1
ATOM 2173 C C . ASP A 1 285 ? 134.831 168.152 216.383 1.00 93.32 285 ASP N C 1
ATOM 2174 O O . ASP A 1 285 ? 134.244 168.942 217.134 1.00 93.32 285 ASP N O 1
ATOM 2179 N N . PRO A 1 286 ? 135.668 167.235 216.869 1.00 94.89 286 PRO N N 1
ATOM 2180 C CA . PRO A 1 286 ? 136.140 167.348 218.252 1.00 94.89 286 PRO N CA 1
ATOM 2181 C C . PRO A 1 286 ? 137.041 168.562 218.412 1.00 94.89 286 PRO N C 1
ATOM 2182 O O . PRO A 1 286 ? 137.720 168.990 217.476 1.00 94.89 286 PRO N O 1
ATOM 2186 N N . ASN A 1 287 ? 137.041 169.120 219.623 1.00 97.73 287 ASN N N 1
ATOM 2187 C CA . ASN A 1 287 ? 137.815 170.329 219.877 1.00 97.73 287 ASN N CA 1
ATOM 2188 C C . ASN A 1 287 ? 139.320 170.085 219.896 1.00 97.73 287 ASN N C 1
ATOM 2189 O O . ASN A 1 287 ? 140.088 171.050 219.820 1.00 97.73 287 ASN N O 1
ATOM 2194 N N . LEU A 1 288 ? 139.762 168.832 219.989 1.00 97.24 288 LEU N N 1
ATOM 2195 C CA . LEU A 1 288 ? 141.185 168.515 219.980 1.00 97.24 288 LEU N CA 1
ATOM 2196 C C . LEU A 1 288 ? 141.740 168.247 218.587 1.00 97.24 288 LEU N C 1
ATOM 2197 O O . LEU A 1 288 ? 142.943 168.000 218.457 1.00 97.24 288 LEU N O 1
ATOM 2202 N N . ASN A 1 289 ? 140.908 168.284 217.545 1.00 93.02 289 ASN N N 1
ATOM 2203 C CA . ASN A 1 289 ? 141.414 168.032 216.201 1.00 93.02 289 ASN N CA 1
ATOM 2204 C C . ASN A 1 289 ? 142.241 169.198 215.670 1.00 93.02 289 ASN N C 1
ATOM 2205 O O . ASN A 1 289 ? 143.225 168.975 214.956 1.00 93.02 289 ASN N O 1
ATOM 2210 N N . ASN A 1 290 ? 141.859 170.432 216.003 1.00 93.51 290 ASN N N 1
ATOM 2211 C CA . ASN A 1 290 ? 142.601 171.639 215.631 1.00 93.51 290 ASN N CA 1
ATOM 2212 C C . ASN A 1 290 ? 142.728 171.778 214.111 1.00 93.51 290 ASN N C 1
ATOM 2213 O O . ASN A 1 290 ? 143.823 171.891 213.555 1.00 93.51 290 ASN N O 1
ATOM 2218 N N . GLU A 1 291 ? 141.570 171.771 213.450 1.00 92.18 291 GLU N N 1
ATOM 2219 C CA . GLU A 1 291 ? 141.453 172.108 212.029 1.00 92.18 291 GLU N CA 1
ATOM 2220 C C . GLU A 1 291 ? 142.307 171.203 211.143 1.00 92.18 291 GLU N C 1
ATOM 2221 O O . GLU A 1 291 ? 142.889 171.645 210.150 1.00 92.18 291 GLU N O 1
ATOM 2227 N N . LEU A 1 292 ? 142.384 169.925 211.501 1.00 87.84 292 LEU N N 1
ATOM 2228 C CA . LEU A 1 292 ? 142.915 168.907 210.606 1.00 87.84 292 LEU N CA 1
ATOM 2229 C C . LEU A 1 292 ? 141.826 168.242 209.780 1.00 87.84 292 LEU N C 1
ATOM 2230 O O . LEU A 1 292 ? 142.136 167.391 208.940 1.00 87.84 292 LEU N O 1
ATOM 2235 N N . ASN A 1 293 ? 140.562 168.608 210.003 1.00 87.96 293 ASN N N 1
ATOM 2236 C CA . ASN A 1 293 ? 139.465 167.994 209.265 1.00 87.96 293 ASN N CA 1
ATOM 2237 C C . ASN A 1 293 ? 139.580 168.280 207.774 1.00 87.96 293 ASN N C 1
ATOM 2238 O O . ASN A 1 293 ? 139.436 167.376 206.945 1.00 87.96 293 ASN N O 1
ATOM 2243 N N . GLN A 1 294 ? 139.852 169.537 207.416 1.00 83.26 294 GLN N N 1
ATOM 2244 C CA . GLN A 1 294 ? 139.953 169.900 206.006 1.00 83.26 294 GLN N CA 1
ATOM 2245 C C . GLN A 1 294 ? 141.107 169.171 205.329 1.00 83.26 294 GLN N C 1
ATOM 2246 O O . GLN A 1 294 ? 140.982 168.724 204.184 1.00 83.26 294 GLN N O 1
ATOM 2252 N N . TYR A 1 295 ? 142.242 169.052 206.019 1.00 77.17 295 TYR N N 1
ATOM 2253 C CA . TYR A 1 295 ? 143.356 168.281 205.478 1.00 77.17 295 TYR N CA 1
ATOM 2254 C C . TYR A 1 295 ? 142.997 166.807 205.347 1.00 77.17 295 TYR N C 1
ATOM 2255 O O . TYR A 1 295 ? 143.293 166.179 204.324 1.00 77.17 295 TYR N O 1
ATOM 2264 N N . LEU A 1 296 ? 142.354 166.239 206.369 1.00 77.85 296 LEU N N 1
ATOM 2265 C CA . LEU A 1 296 ? 141.961 164.837 206.297 1.00 77.85 296 LEU N CA 1
ATOM 2266 C C . LEU A 1 296 ? 140.792 164.629 205.343 1.00 77.85 296 LEU N C 1
ATOM 2267 O O . LEU A 1 296 ? 140.697 163.574 204.707 1.00 77.85 296 LEU N O 1
ATOM 2272 N N . GLN A 1 297 ? 139.894 165.613 205.231 1.00 81.15 297 GLN N N 1
ATOM 2273 C CA . GLN A 1 297 ? 138.802 165.503 204.269 1.00 81.15 297 GLN N CA 1
ATOM 2274 C C . GLN A 1 297 ? 139.325 165.425 202.845 1.00 81.15 297 GLN N C 1
ATOM 2275 O O . GLN A 1 297 ? 138.717 164.765 201.997 1.00 81.15 297 GLN N O 1
ATOM 2281 N N . GLN A 1 298 ? 140.445 166.088 202.564 1.00 77.38 298 GLN N N 1
ATOM 2282 C CA . GLN A 1 298 ? 141.046 166.044 201.239 1.00 77.38 298 GLN N CA 1
ATOM 2283 C C . GLN A 1 298 ? 142.023 164.889 201.077 1.00 77.38 298 GLN N C 1
ATOM 2284 O O . GLN A 1 298 ? 142.177 164.373 199.964 1.00 77.38 298 GLN N O 1
ATOM 2290 N N . LYS A 1 299 ? 142.694 164.478 202.156 1.00 71.99 299 LYS N N 1
ATOM 2291 C CA . LYS A 1 299 ? 143.574 163.317 202.072 1.00 71.99 299 LYS N CA 1
ATOM 2292 C C . LYS A 1 299 ? 142.784 162.048 201.781 1.00 71.99 299 LYS N C 1
ATOM 2293 O O . LYS A 1 299 ? 143.203 161.223 200.961 1.00 71.99 299 LYS N O 1
ATOM 2299 N N . TYR A 1 300 ? 141.640 161.876 202.440 1.00 74.78 300 TYR N N 1
ATOM 2300 C CA . TYR A 1 300 ? 140.815 160.691 202.256 1.00 74.78 300 TYR N CA 1
ATOM 2301 C C . TYR A 1 300 ? 139.817 160.829 201.115 1.00 74.78 300 TYR N C 1
ATOM 2302 O O . TYR A 1 300 ? 139.257 159.817 200.680 1.00 74.78 300 TYR N O 1
ATOM 2311 N N . SER A 1 301 ? 139.576 162.046 200.622 1.00 74.31 301 SER N N 1
ATOM 2312 C CA . SER A 1 301 ? 138.827 162.193 199.379 1.00 74.31 301 SER N CA 1
ATOM 2313 C C . SER A 1 301 ? 139.597 161.589 198.215 1.00 74.31 301 SER N C 1
ATOM 2314 O O . SER A 1 301 ? 139.007 160.959 197.329 1.00 74.31 301 SER N O 1
ATOM 2317 N N . PHE A 1 302 ? 140.912 161.777 198.199 1.00 70.44 302 PHE N N 1
ATOM 2318 C CA . PHE A 1 302 ? 141.755 161.146 197.197 1.00 70.44 302 PHE N CA 1
ATOM 2319 C C . PHE A 1 302 ? 141.766 159.637 197.400 1.00 70.44 302 PHE N C 1
ATOM 2320 O O . PHE A 1 302 ? 141.825 159.146 198.530 1.00 70.44 302 PHE N O 1
ATOM 2328 N N . SER A 1 303 ? 141.706 158.900 196.297 1.00 69.81 303 SER N N 1
ATOM 2329 C CA . SER A 1 303 ? 141.692 157.446 196.329 1.00 69.81 303 SER N CA 1
ATOM 2330 C C . SER A 1 303 ? 143.086 156.908 196.039 1.00 69.81 303 SER N C 1
ATOM 2331 O O . SER A 1 303 ? 143.794 157.426 195.171 1.00 69.81 303 SER N O 1
ATOM 2334 N N . ILE A 1 304 ? 143.476 155.864 196.775 1.00 66.91 304 ILE N N 1
ATOM 2335 C CA . ILE A 1 304 ? 144.786 155.255 196.563 1.00 66.91 304 ILE N CA 1
ATOM 2336 C C . ILE A 1 304 ? 144.908 154.698 195.153 1.00 66.91 304 ILE N C 1
ATOM 2337 O O . ILE A 1 304 ? 146.009 154.646 194.591 1.00 66.91 304 ILE N O 1
ATOM 2342 N N . SER A 1 305 ? 143.791 154.289 194.549 1.00 68.97 305 SER N N 1
ATOM 2343 C CA . SER A 1 305 ? 143.833 153.801 193.176 1.00 68.97 305 SER N CA 1
ATOM 2344 C C . SER A 1 305 ? 144.369 154.853 192.216 1.00 68.97 305 SER N C 1
ATOM 2345 O O . SER A 1 305 ? 144.859 154.500 191.138 1.00 68.97 305 SER N O 1
ATOM 2348 N N . LYS A 1 306 ? 144.288 156.132 192.582 1.00 69.27 306 LYS N N 1
ATOM 2349 C CA . LYS A 1 306 ? 144.914 157.193 191.807 1.00 69.27 306 LYS N CA 1
ATOM 2350 C C . LYS A 1 306 ? 146.374 157.404 192.182 1.00 69.27 306 LYS N C 1
ATOM 2351 O O . LYS A 1 306 ? 147.169 157.821 191.332 1.00 69.27 306 LYS N O 1
ATOM 2357 N N . ILE A 1 307 ? 146.745 157.126 193.435 1.00 62.97 307 ILE N N 1
ATOM 2358 C CA . ILE A 1 307 ? 148.147 157.212 193.835 1.00 62.97 307 ILE N CA 1
ATOM 2359 C C . ILE A 1 307 ? 148.974 156.167 193.098 1.00 62.97 307 ILE N C 1
ATOM 2360 O O . ILE A 1 307 ? 150.080 156.450 192.622 1.00 62.97 307 ILE N O 1
ATOM 2365 N N . TRP A 1 308 ? 148.450 154.944 192.988 1.00 62.80 308 TRP N N 1
ATOM 2366 C CA . TRP A 1 308 ? 149.177 153.885 192.298 1.00 62.80 308 TRP N CA 1
ATOM 2367 C C . TRP A 1 308 ? 149.383 154.210 190.825 1.00 62.80 308 TRP N C 1
ATOM 2368 O O . TRP A 1 308 ? 150.350 153.740 190.215 1.00 62.80 308 TRP N O 1
ATOM 2379 N N . SER A 1 309 ? 148.491 155.007 190.236 1.00 64.42 309 SER N N 1
ATOM 2380 C CA . SER A 1 309 ? 148.640 155.399 188.841 1.00 64.42 309 SER N CA 1
ATOM 2381 C C . SER A 1 309 ? 149.750 156.419 188.631 1.00 64.42 309 SER N C 1
ATOM 2382 O O . SER A 1 309 ? 150.148 156.646 187.484 1.00 64.42 309 SER N O 1
ATOM 2385 N N . LEU A 1 310 ? 150.255 157.030 189.699 1.00 61.26 310 LEU N N 1
ATOM 2386 C CA . LEU A 1 310 ? 151.312 158.034 189.602 1.00 61.26 310 LEU N CA 1
ATOM 2387 C C . LEU A 1 310 ? 152.649 157.318 189.477 1.00 61.26 310 LEU N C 1
ATOM 2388 O O . LEU A 1 310 ? 153.208 156.842 190.467 1.00 61.26 310 LEU N O 1
ATOM 2393 N N . ASN A 1 311 ? 153.167 157.236 188.258 1.00 56.26 311 ASN N N 1
ATOM 2394 C CA . ASN A 1 311 ? 154.456 156.616 187.996 1.00 56.26 311 ASN N CA 1
ATOM 2395 C C . ASN A 1 311 ? 155.465 157.666 187.553 1.00 56.26 311 ASN N C 1
ATOM 2396 O O . ASN A 1 311 ? 155.130 158.827 187.307 1.00 56.26 311 ASN N O 1
ATOM 2401 N N . LEU A 1 312 ? 156.723 157.236 187.457 1.00 52.27 312 LEU N N 1
ATOM 2402 C CA . LEU A 1 312 ? 157.821 158.168 187.231 1.00 52.27 312 LEU N CA 1
ATOM 2403 C C . LEU A 1 312 ? 157.986 158.540 185.764 1.00 52.27 312 LEU N C 1
ATOM 2404 O O . LEU A 1 312 ? 158.696 159.502 185.455 1.00 52.27 312 LEU N O 1
ATOM 2409 N N . THR A 1 313 ? 157.357 157.803 184.848 1.00 54.01 313 THR N N 1
ATOM 2410 C CA . THR A 1 313 ? 157.499 158.129 183.434 1.00 54.01 313 THR N CA 1
ATOM 2411 C C . THR A 1 313 ? 156.389 159.043 182.936 1.00 54.01 313 THR N C 1
ATOM 2412 O O . THR A 1 313 ? 156.587 159.769 181.956 1.00 54.01 313 THR N O 1
ATOM 2416 N N . ALA A 1 314 ? 155.222 159.025 183.580 1.00 54.88 314 ALA N N 1
ATOM 2417 C CA . ALA A 1 314 ? 154.197 160.000 183.231 1.00 54.88 314 ALA N CA 1
ATOM 2418 C C . ALA A 1 314 ? 154.561 161.385 183.742 1.00 54.88 314 ALA N C 1
ATOM 2419 O O . ALA A 1 314 ? 154.128 162.389 183.167 1.00 54.88 314 ALA N O 1
ATOM 2421 N N . PHE A 1 315 ? 155.345 161.461 184.818 1.00 53.47 315 PHE N N 1
ATOM 2422 C CA . PHE A 1 315 ? 155.850 162.752 185.270 1.00 53.47 315 PHE N CA 1
ATOM 2423 C C . PHE A 1 315 ? 156.944 163.265 184.344 1.00 53.47 315 PHE N C 1
ATOM 2424 O O . PHE A 1 315 ? 157.062 164.476 184.127 1.00 53.47 315 PHE N O 1
ATOM 2432 N N . ALA A 1 316 ? 157.757 162.362 183.795 1.00 52.31 316 ALA N N 1
ATOM 2433 C CA . ALA A 1 316 ? 158.753 162.771 182.813 1.00 52.31 316 ALA N CA 1
ATOM 2434 C C . ALA A 1 316 ? 158.089 163.340 181.568 1.00 52.31 316 ALA N C 1
ATOM 2435 O O . ALA A 1 316 ? 158.566 164.324 180.993 1.00 52.31 316 ALA N O 1
ATOM 2437 N N . ASP A 1 317 ? 156.984 162.731 181.136 1.00 56.24 317 ASP N N 1
ATOM 2438 C CA . ASP A 1 317 ? 156.265 163.234 179.972 1.00 56.24 317 ASP N CA 1
ATOM 2439 C C . ASP A 1 317 ? 155.591 164.568 180.260 1.00 56.24 317 ASP N C 1
ATOM 2440 O O . ASP A 1 317 ? 155.400 165.375 179.344 1.00 56.24 317 ASP N O 1
ATOM 2445 N N . ILE A 1 318 ? 155.217 164.815 181.516 1.00 53.71 318 ILE N N 1
ATOM 2446 C CA . ILE A 1 318 ? 154.627 166.099 181.878 1.00 53.71 318 ILE N CA 1
ATOM 2447 C C . ILE A 1 318 ? 155.662 167.211 181.769 1.00 53.71 318 ILE N C 1
ATOM 2448 O O . ILE A 1 318 ? 155.368 168.308 181.278 1.00 53.71 318 ILE N O 1
ATOM 2453 N N . PHE A 1 319 ? 156.890 166.946 182.210 1.00 50.91 319 PHE N N 1
ATOM 2454 C CA . PHE A 1 319 ? 157.976 167.912 182.109 1.00 50.91 319 PHE N CA 1
ATOM 2455 C C . PHE A 1 319 ? 158.677 167.874 180.758 1.00 50.91 319 PHE N C 1
ATOM 2456 O O . PHE A 1 319 ? 159.659 168.600 180.573 1.00 50.91 319 PHE N O 1
ATOM 2464 N N . ASN A 1 320 ? 158.207 167.044 179.826 1.00 50.63 320 ASN N N 1
ATOM 2465 C CA . ASN A 1 320 ? 158.816 166.900 178.503 1.00 50.63 320 ASN N CA 1
ATOM 2466 C C . ASN A 1 320 ? 160.278 166.469 178.614 1.00 50.63 320 ASN N C 1
ATOM 2467 O O . ASN A 1 320 ? 161.162 166.996 177.937 1.00 50.63 320 ASN N O 1
ATOM 2472 N N . ILE A 1 321 ? 160.525 165.497 179.485 1.00 48.08 321 ILE N N 1
ATOM 2473 C CA . ILE A 1 321 ? 161.846 164.908 179.663 1.00 48.08 321 ILE N CA 1
ATOM 2474 C C . ILE A 1 321 ? 161.907 163.605 178.885 1.00 48.08 321 ILE N C 1
ATOM 2475 O O . ILE A 1 321 ? 160.904 162.898 178.731 1.00 48.08 321 ILE N O 1
ATOM 2480 N N . ASN A 1 322 ? 163.094 163.282 178.387 1.00 46.73 322 ASN N N 1
ATOM 2481 C CA . ASN A 1 322 ? 163.352 162.003 177.741 1.00 46.73 322 ASN N CA 1
ATOM 2482 C C . ASN A 1 322 ? 163.943 161.056 178.777 1.00 46.73 322 ASN N C 1
ATOM 2483 O O . ASN A 1 322 ? 164.974 161.361 179.385 1.00 46.73 322 ASN N O 1
ATOM 2488 N N . ILE A 1 323 ? 163.291 159.916 178.976 1.00 47.71 323 ILE N N 1
ATOM 2489 C CA . ILE A 1 323 ? 163.676 158.985 180.032 1.00 47.71 323 ILE N CA 1
ATOM 2490 C C . ILE A 1 323 ? 163.662 157.570 179.457 1.00 47.71 323 ILE N C 1
ATOM 2491 O O . ILE A 1 323 ? 162.851 157.274 178.567 1.00 47.71 323 ILE N O 1
ATOM 2496 N N . PRO A 1 324 ? 164.552 156.676 179.900 1.00 47.12 324 PRO N N 1
ATOM 2497 C CA . PRO A 1 324 ? 164.531 155.296 179.392 1.00 47.12 324 PRO N CA 1
ATOM 2498 C C . PRO A 1 324 ? 163.410 154.454 179.981 1.00 47.12 324 PRO N C 1
ATOM 2499 O O . PRO A 1 324 ? 163.603 153.771 180.990 1.00 47.12 324 PRO N O 1
ATOM 2503 N N . THR A 1 325 ? 162.232 154.501 179.356 1.00 48.55 325 THR N N 1
ATOM 2504 C CA . THR A 1 325 ? 161.035 153.860 179.891 1.00 48.55 325 THR N CA 1
ATOM 2505 C C . THR A 1 325 ? 161.114 152.338 179.935 1.00 48.55 325 THR N C 1
ATOM 2506 O O . THR A 1 325 ? 160.278 151.720 180.602 1.00 48.55 325 THR N O 1
ATOM 2510 N N . SER A 1 326 ? 162.072 151.715 179.249 1.00 47.88 326 SER N N 1
ATOM 2511 C CA . SER A 1 326 ? 162.111 150.257 179.168 1.00 47.88 326 SER N CA 1
ATOM 2512 C C . SER A 1 326 ? 162.314 149.606 180.531 1.00 47.88 326 SER N C 1
ATOM 2513 O O . SER A 1 326 ? 161.413 148.934 181.043 1.00 47.88 326 SER N O 1
ATOM 2516 N N . PHE A 1 327 ? 163.488 149.801 181.131 1.00 44.32 327 PHE N N 1
ATOM 2517 C CA . PHE A 1 327 ? 163.803 149.283 182.463 1.00 44.32 327 PHE N CA 1
ATOM 2518 C C . PHE A 1 327 ? 164.355 150.461 183.257 1.00 44.32 327 PHE N C 1
ATOM 2519 O O . PHE A 1 327 ? 165.570 150.642 183.347 1.00 44.32 327 PHE N O 1
ATOM 2527 N N . LEU A 1 328 ? 163.459 151.252 183.846 1.00 47.91 328 LEU N N 1
ATOM 2528 C CA . LEU A 1 328 ? 163.877 152.519 184.436 1.00 47.91 328 LEU N CA 1
ATOM 2529 C C . LEU A 1 328 ? 164.750 152.322 185.667 1.00 47.91 328 LEU N C 1
ATOM 2530 O O . LEU A 1 328 ? 165.587 153.178 185.971 1.00 47.91 328 LEU N O 1
ATOM 2535 N N . ALA A 1 329 ? 164.576 151.216 186.383 1.00 48.13 329 ALA N N 1
ATOM 2536 C CA . ALA A 1 329 ? 165.299 150.999 187.626 1.00 48.13 329 ALA N CA 1
ATOM 2537 C C . ALA A 1 329 ? 166.642 150.310 187.436 1.00 48.13 329 ALA N C 1
ATOM 2538 O O . ALA A 1 329 ? 167.393 150.183 188.408 1.00 48.13 329 ALA N O 1
ATOM 2540 N N . SER A 1 330 ? 166.966 149.857 186.226 1.00 47.43 330 SER N N 1
ATOM 2541 C CA . SER A 1 330 ? 168.205 149.114 186.034 1.00 47.43 330 SER N CA 1
ATOM 2542 C C . SER A 1 330 ? 169.037 149.614 184.861 1.00 47.43 330 SER N C 1
ATOM 2543 O O . SER A 1 330 ? 170.266 149.510 184.886 1.00 47.43 330 SER N O 1
ATOM 2546 N N . ILE A 1 331 ? 168.385 150.148 183.825 1.00 46.18 331 ILE N N 1
ATOM 2547 C CA . ILE A 1 331 ? 169.095 150.449 182.586 1.00 46.18 331 ILE N CA 1
ATOM 2548 C C . ILE A 1 331 ? 170.116 151.565 182.759 1.00 46.18 331 ILE N C 1
ATOM 2549 O O . ILE A 1 331 ? 171.048 151.673 181.954 1.00 46.18 331 ILE N O 1
ATOM 2554 N N . THR A 1 332 ? 169.978 152.396 183.790 1.00 47.38 332 THR N N 1
ATOM 2555 C CA . THR A 1 332 ? 170.951 153.451 184.030 1.00 47.38 332 THR N CA 1
ATOM 2556 C C . THR A 1 332 ? 172.230 152.937 184.676 1.00 47.38 332 THR N C 1
ATOM 2557 O O . THR A 1 332 ? 173.197 153.699 184.789 1.00 47.38 332 THR N O 1
ATOM 2561 N N . PHE A 1 333 ? 172.261 151.673 185.095 1.00 46.63 333 PHE N N 1
ATOM 2562 C CA . PHE A 1 333 ? 173.399 151.106 185.803 1.00 46.63 333 PHE N CA 1
ATOM 2563 C C . PHE A 1 333 ? 174.231 150.168 184.939 1.00 46.63 333 PHE N C 1
ATOM 2564 O O . PHE A 1 333 ? 175.133 149.506 185.461 1.00 46.63 333 PHE N O 1
ATOM 2572 N N . TRP A 1 334 ? 173.956 150.086 183.640 1.00 47.82 334 TRP N N 1
ATOM 2573 C CA . TRP A 1 334 ? 174.674 149.149 182.774 1.00 47.82 334 TRP N CA 1
ATOM 2574 C C . TRP A 1 334 ? 175.905 149.793 182.146 1.00 47.82 334 TRP N C 1
ATOM 2575 O O . TRP A 1 334 ? 176.135 149.677 180.944 1.00 47.82 334 TRP N O 1
ATOM 2586 N N . ASP A 1 335 ? 176.720 150.450 182.965 1.00 51.60 335 ASP N N 1
ATOM 2587 C CA . ASP A 1 335 ? 177.923 151.136 182.506 1.00 51.60 335 ASP N CA 1
ATOM 2588 C C . ASP A 1 335 ? 178.647 151.688 183.727 1.00 51.60 335 ASP N C 1
ATOM 2589 O O . ASP A 1 335 ? 178.144 151.624 184.853 1.00 51.60 335 ASP N O 1
ATOM 2594 N N . ARG A 1 336 ? 179.837 152.231 183.489 1.00 53.93 336 ARG N N 1
ATOM 2595 C CA . ARG A 1 336 ? 180.590 152.864 184.561 1.00 53.93 336 ARG N CA 1
ATOM 2596 C C . ARG A 1 336 ? 179.822 154.062 185.102 1.00 53.93 336 ARG N C 1
ATOM 2597 O O . ARG A 1 336 ? 179.198 154.813 184.349 1.00 53.93 336 ARG N O 1
ATOM 2605 N N . SER A 1 337 ? 179.864 154.234 186.418 1.00 54.09 337 SER N N 1
ATOM 2606 C CA . SER A 1 337 ? 179.144 155.321 187.069 1.00 54.09 337 SER N CA 1
ATOM 2607 C C . SER A 1 337 ? 179.909 156.619 186.850 1.00 54.09 337 SER N C 1
ATOM 2608 O O . SER A 1 337 ? 180.955 156.844 187.466 1.00 54.09 337 SER N O 1
ATOM 2611 N N . GLN A 1 338 ? 179.395 157.469 185.965 1.00 52.73 338 GLN N N 1
ATOM 2612 C CA . GLN A 1 338 ? 179.964 158.786 185.708 1.00 52.73 338 GLN N CA 1
ATOM 2613 C C . GLN A 1 338 ? 178.943 159.837 186.111 1.00 52.73 338 GLN N C 1
ATOM 2614 O O . GLN A 1 338 ? 177.815 159.835 185.609 1.00 52.73 338 GLN N O 1
ATOM 2620 N N . TYR A 1 339 ? 179.340 160.733 187.009 1.00 50.61 339 TYR N N 1
ATOM 2621 C CA . TYR A 1 339 ? 178.466 161.771 187.531 1.00 50.61 339 TYR N CA 1
ATOM 2622 C C . TYR A 1 339 ? 178.932 163.132 187.036 1.00 50.61 339 TYR N C 1
ATOM 2623 O O . TYR A 1 339 ? 180.134 163.369 186.886 1.00 50.61 339 TYR N O 1
ATOM 2632 N N . TYR A 1 340 ? 177.979 164.021 186.780 1.00 47.10 340 TYR N N 1
ATOM 2633 C CA . TYR A 1 340 ? 178.263 165.347 186.247 1.00 47.10 340 TYR N CA 1
ATOM 2634 C C . TYR A 1 340 ? 177.688 166.395 187.187 1.00 47.10 340 TYR N C 1
ATOM 2635 O O . TYR A 1 340 ? 176.489 166.377 187.481 1.00 47.10 340 TYR N O 1
ATOM 2644 N N . LYS A 1 341 ? 178.542 167.300 187.653 1.00 47.02 341 LYS N N 1
ATOM 2645 C CA . LYS A 1 341 ? 178.101 168.363 188.542 1.00 47.02 341 LYS N CA 1
ATOM 2646 C C . LYS A 1 341 ? 177.203 169.341 187.796 1.00 47.02 341 LYS N C 1
ATOM 2647 O O . LYS A 1 341 ? 177.466 169.694 186.644 1.00 47.02 341 LYS N O 1
ATOM 2653 N N . ILE A 1 342 ? 176.137 169.777 188.460 1.00 46.93 342 ILE N N 1
ATOM 2654 C CA . ILE A 1 342 ? 175.178 170.716 187.893 1.00 46.93 342 ILE N CA 1
ATOM 2655 C C . ILE A 1 342 ? 175.268 172.015 188.679 1.00 46.93 342 ILE N C 1
ATOM 2656 O O . ILE A 1 342 ? 175.055 172.027 189.897 1.00 46.93 342 ILE N O 1
ATOM 2661 N N . ASN A 1 343 ? 175.583 173.107 187.986 1.00 48.52 343 ASN N N 1
ATOM 2662 C CA . ASN A 1 343 ? 175.608 174.435 188.595 1.00 48.52 343 ASN N CA 1
ATOM 2663 C C . ASN A 1 343 ? 174.209 175.018 188.465 1.00 48.52 343 ASN N C 1
ATOM 2664 O O . ASN A 1 343 ? 173.838 175.548 187.416 1.00 48.52 343 ASN N O 1
ATOM 2669 N N . TYR A 1 344 ? 173.429 174.915 189.539 1.00 48.03 344 TYR N N 1
ATOM 2670 C CA . TYR A 1 344 ? 172.003 175.219 189.450 1.00 48.03 344 TYR N CA 1
ATOM 2671 C C . TYR A 1 344 ? 171.684 176.658 189.062 1.00 48.03 344 TYR N C 1
ATOM 2672 O O . TYR A 1 344 ? 170.787 176.848 188.224 1.00 48.03 344 TYR N O 1
ATOM 2681 N N . PRO A 1 345 ? 172.330 177.694 189.605 1.00 49.86 345 PRO N N 1
ATOM 2682 C CA . PRO A 1 345 ? 171.979 179.054 189.164 1.00 49.86 345 PRO N CA 1
ATOM 2683 C C . PRO A 1 345 ? 172.135 179.268 187.668 1.00 49.86 345 PRO N C 1
ATOM 2684 O O . PRO A 1 345 ? 171.431 180.112 187.100 1.00 49.86 345 PRO N O 1
ATOM 2688 N N . ASN A 1 346 ? 173.019 178.521 187.008 1.00 47.25 346 ASN N N 1
ATOM 2689 C CA . ASN A 1 346 ? 173.301 178.705 185.589 1.00 47.25 346 ASN N CA 1
ATOM 2690 C C . ASN A 1 346 ? 172.854 177.546 184.713 1.00 47.25 346 ASN N C 1
ATOM 2691 O O . ASN A 1 346 ? 172.260 177.775 183.659 1.00 47.25 346 ASN N O 1
ATOM 2696 N N . ASP A 1 347 ? 173.127 176.307 185.113 1.00 47.91 347 ASP N N 1
ATOM 2697 C CA . ASP A 1 347 ? 172.908 175.148 184.258 1.00 47.91 347 ASP N CA 1
ATOM 2698 C C . ASP A 1 347 ? 171.514 174.548 184.386 1.00 47.91 347 ASP N C 1
ATOM 2699 O O . ASP A 1 347 ? 171.189 173.622 183.638 1.00 47.91 347 ASP N O 1
ATOM 2704 N N . TYR A 1 348 ? 170.683 175.042 185.301 1.00 47.58 348 TYR N N 1
ATOM 2705 C CA . TYR A 1 348 ? 169.367 174.447 185.517 1.00 47.58 348 TYR N CA 1
ATOM 2706 C C . TYR A 1 348 ? 168.432 175.504 186.086 1.00 47.58 348 TYR N C 1
ATOM 2707 O O . TYR A 1 348 ? 168.560 175.883 187.252 1.00 47.58 348 TYR N O 1
ATOM 2716 N N . ASN A 1 349 ? 167.476 175.945 185.284 1.00 49.24 349 ASN N N 1
ATOM 2717 C CA . ASN A 1 349 ? 166.508 176.951 185.692 1.00 49.24 349 ASN N CA 1
ATOM 2718 C C . ASN A 1 349 ? 165.109 176.334 185.700 1.00 49.24 349 ASN N C 1
ATOM 2719 O O . ASN A 1 349 ? 164.944 175.119 185.568 1.00 49.24 349 ASN N O 1
ATOM 2724 N N . ILE A 1 350 ? 164.096 177.188 185.870 1.00 50.11 350 ILE N N 1
ATOM 2725 C CA . ILE A 1 350 ? 162.719 176.722 185.992 1.00 50.11 350 ILE N CA 1
ATOM 2726 C C . ILE A 1 350 ? 162.272 175.929 184.773 1.00 50.11 350 ILE N C 1
ATOM 2727 O O . ILE A 1 350 ? 161.363 175.099 184.875 1.00 50.11 350 ILE N O 1
ATOM 2732 N N . ASP A 1 351 ? 162.891 176.158 183.615 1.00 50.94 351 ASP N N 1
ATOM 2733 C CA . ASP A 1 351 ? 162.554 175.445 182.390 1.00 50.94 351 ASP N CA 1
ATOM 2734 C C . ASP A 1 351 ? 163.519 174.300 182.103 1.00 50.94 351 ASP N C 1
ATOM 2735 O O . ASP A 1 351 ? 163.816 174.015 180.939 1.00 50.94 351 ASP N O 1
ATOM 2740 N N . GLY A 1 352 ? 164.013 173.634 183.144 1.00 47.88 352 GLY N N 1
ATOM 2741 C CA . GLY A 1 352 ? 164.951 172.546 182.947 1.00 47.88 352 GLY N CA 1
ATOM 2742 C C . GLY A 1 352 ? 166.344 173.054 182.614 1.00 47.88 352 GLY N C 1
ATOM 2743 O O . GLY A 1 352 ? 166.732 174.162 182.982 1.00 47.88 352 GLY N O 1
ATOM 2744 N N . PHE A 1 353 ? 167.105 172.219 181.912 1.00 46.32 353 PHE N N 1
ATOM 2745 C CA . PHE A 1 353 ? 168.429 172.624 181.463 1.00 46.32 353 PHE N CA 1
ATOM 2746 C C . PHE A 1 353 ? 168.316 173.794 180.493 1.00 46.32 353 PHE N C 1
ATOM 2747 O O . PHE A 1 353 ? 167.448 173.814 179.617 1.00 46.32 353 PHE N O 1
ATOM 2755 N N . VAL A 1 354 ? 169.201 174.779 180.660 1.00 47.53 354 VAL N N 1
ATOM 2756 C CA . VAL A 1 354 ? 169.101 176.007 179.877 1.00 47.53 354 VAL N CA 1
ATOM 2757 C C . VAL A 1 354 ? 169.377 175.741 178.401 1.00 47.53 354 VAL N C 1
ATOM 2758 O O . VAL A 1 354 ? 168.710 176.300 177.523 1.00 47.53 354 VAL N O 1
ATOM 2762 N N . ASN A 1 355 ? 170.356 174.888 178.100 1.00 45.81 355 ASN N N 1
ATOM 2763 C CA . ASN A 1 355 ? 170.735 174.590 176.726 1.00 45.81 355 ASN N CA 1
ATOM 2764 C C . ASN A 1 355 ? 170.112 173.297 176.217 1.00 45.81 355 ASN N C 1
ATOM 2765 O O . ASN A 1 355 ? 170.565 172.755 175.205 1.00 45.81 355 ASN N O 1
ATOM 2770 N N . GLY A 1 356 ? 169.085 172.797 176.892 1.00 44.24 356 GLY N N 1
ATOM 2771 C CA . GLY A 1 356 ? 168.465 171.546 176.519 1.00 44.24 356 GLY N CA 1
ATOM 2772 C C . GLY A 1 356 ? 169.115 170.356 177.199 1.00 44.24 356 GLY N C 1
ATOM 2773 O O . GLY A 1 356 ? 170.179 170.444 177.814 1.00 44.24 356 GLY N O 1
ATOM 2774 N N . GLN A 1 357 ? 168.447 169.210 177.076 1.00 41.83 357 GLN N N 1
ATOM 2775 C CA . GLN A 1 357 ? 168.914 167.999 177.737 1.00 41.83 357 GLN N CA 1
ATOM 2776 C C . GLN A 1 357 ? 170.147 167.403 177.071 1.00 41.83 357 GLN N C 1
ATOM 2777 O O . GLN A 1 357 ? 170.902 166.681 177.730 1.00 41.83 357 GLN N O 1
ATOM 2783 N N . TRP A 1 358 ? 170.377 167.690 175.790 1.00 42.30 358 TRP N N 1
ATOM 2784 C CA . TRP A 1 358 ? 171.489 167.093 175.062 1.00 42.30 358 TRP N CA 1
ATOM 2785 C C . TRP A 1 358 ? 172.697 168.011 174.932 1.00 42.30 358 TRP N C 1
ATOM 2786 O O . TRP A 1 358 ? 173.803 167.517 174.688 1.00 42.30 358 TRP N O 1
ATOM 2797 N N . ASN A 1 359 ? 172.519 169.321 175.084 1.00 46.40 359 ASN N N 1
ATOM 2798 C CA . ASN A 1 359 ? 173.606 170.289 174.995 1.00 46.40 359 ASN N CA 1
ATOM 2799 C C . ASN A 1 359 ? 173.945 170.872 176.364 1.00 46.40 359 ASN N C 1
ATOM 2800 O O . ASN A 1 359 ? 174.300 172.045 176.486 1.00 46.40 359 ASN N O 1
ATOM 2805 N N . THR A 1 360 ? 173.833 170.050 177.410 1.00 47.01 360 THR N N 1
ATOM 2806 C CA . THR A 1 360 ? 174.105 170.527 178.762 1.00 47.01 360 THR N CA 1
ATOM 2807 C C . THR A 1 360 ? 175.556 170.960 178.917 1.00 47.01 360 THR N C 1
ATOM 2808 O O . THR A 1 360 ? 175.838 172.008 179.510 1.00 47.01 360 THR N O 1
ATOM 2812 N N . ASN A 1 361 ? 176.488 170.168 178.383 1.00 49.46 361 ASN N N 1
ATOM 2813 C CA . ASN A 1 361 ? 177.922 170.433 178.501 1.00 49.46 361 ASN N CA 1
ATOM 2814 C C . ASN A 1 361 ? 178.333 170.613 179.960 1.00 49.46 361 ASN N C 1
ATOM 2815 O O . ASN A 1 361 ? 179.074 171.533 180.312 1.00 49.46 361 ASN N O 1
ATOM 2820 N N . LEU A 1 362 ? 177.839 169.726 180.819 1.00 47.92 362 LEU N N 1
ATOM 2821 C CA . LEU A 1 362 ? 178.171 169.780 182.232 1.00 47.92 362 LEU N CA 1
ATOM 2822 C C . LEU A 1 362 ? 179.611 169.324 182.459 1.00 47.92 362 LEU N C 1
ATOM 2823 O O . LEU A 1 362 ? 180.262 168.750 181.581 1.00 47.92 362 LEU N O 1
ATOM 2828 N N . LYS A 1 363 ? 180.107 169.588 183.662 1.00 52.78 363 LYS N N 1
ATOM 2829 C CA . LYS A 1 363 ? 181.461 169.224 184.050 1.00 52.78 363 LYS N CA 1
ATOM 2830 C C . LYS A 1 363 ? 181.443 167.929 184.851 1.00 52.78 363 LYS N C 1
ATOM 2831 O O . LYS A 1 363 ? 180.555 167.710 185.680 1.00 52.78 363 LYS N O 1
ATOM 2837 N N . ASN A 1 364 ? 182.418 167.065 184.588 1.00 54.54 364 ASN N N 1
ATOM 2838 C CA . ASN A 1 364 ? 182.492 165.789 185.281 1.00 54.54 364 ASN N CA 1
ATOM 2839 C C . ASN A 1 364 ? 182.843 165.993 186.751 1.00 54.54 364 ASN N C 1
ATOM 2840 O O . ASN A 1 364 ? 183.594 166.901 187.116 1.00 54.54 364 ASN N O 1
ATOM 2845 N N . ILE A 1 365 ? 182.282 165.129 187.600 1.00 58.11 365 ILE N N 1
ATOM 2846 C CA . ILE A 1 365 ? 182.522 165.211 189.038 1.00 58.11 365 ILE N CA 1
ATOM 2847 C C . ILE A 1 365 ? 183.970 164.894 189.378 1.00 58.11 365 ILE N C 1
ATOM 2848 O O . ILE A 1 365 ? 184.473 165.310 190.428 1.00 58.11 365 ILE N O 1
ATOM 2853 N N . GLU A 1 366 ? 184.665 164.164 188.505 1.00 65.38 366 GLU N N 1
ATOM 2854 C CA . GLU A 1 366 ? 185.960 163.590 188.849 1.00 65.38 366 GLU N CA 1
ATOM 2855 C C . GLU A 1 366 ? 186.978 164.664 189.212 1.00 65.38 366 GLU N C 1
ATOM 2856 O O . GLU A 1 366 ? 187.430 165.422 188.348 1.00 65.38 366 GLU N O 1
ATOM 2862 N N . LYS A 1 367 ? 187.340 164.730 190.492 1.00 71.14 367 LYS N N 1
ATOM 2863 C CA . LYS A 1 367 ? 188.322 165.687 190.979 1.00 71.14 367 LYS N CA 1
ATOM 2864 C C . LYS A 1 367 ? 189.226 164.995 191.990 1.00 71.14 367 LYS N C 1
ATOM 2865 O O . LYS A 1 367 ? 188.843 164.012 192.629 1.00 71.14 367 LYS N O 1
ATOM 2871 N N . ASP A 1 368 ? 190.443 165.526 192.123 1.00 77.35 368 ASP N N 1
ATOM 2872 C CA . ASP A 1 368 ? 191.505 164.799 192.814 1.00 77.35 368 ASP N CA 1
ATOM 2873 C C . ASP A 1 368 ? 191.223 164.647 194.305 1.00 77.35 368 ASP N C 1
ATOM 2874 O O . ASP A 1 368 ? 191.292 163.537 194.846 1.00 77.35 368 ASP N O 1
ATOM 2879 N N . ASN A 1 369 ? 190.899 165.745 194.988 1.00 75.64 369 ASN N N 1
ATOM 2880 C CA . ASN A 1 369 ? 190.886 165.726 196.448 1.00 75.64 369 ASN N CA 1
ATOM 2881 C C . ASN A 1 369 ? 189.692 164.950 196.993 1.00 75.64 369 ASN N C 1
ATOM 2882 O O . ASN A 1 369 ? 189.856 163.925 197.663 1.00 75.64 369 ASN N O 1
ATOM 2887 N N . ASN A 1 370 ? 188.485 165.425 196.715 1.00 72.00 370 ASN N N 1
ATOM 2888 C CA . ASN A 1 370 ? 187.267 164.793 197.187 1.00 72.00 370 ASN N CA 1
ATOM 2889 C C . ASN A 1 370 ? 186.603 164.042 196.037 1.00 72.00 370 ASN N C 1
ATOM 2890 O O . ASN A 1 370 ? 187.182 163.871 194.960 1.00 72.00 370 ASN N O 1
ATOM 2895 N N . PHE A 1 371 ? 185.377 163.576 196.274 1.00 64.24 371 PHE N N 1
ATOM 2896 C CA . PHE A 1 371 ? 184.531 162.981 195.242 1.00 64.24 371 PHE N CA 1
ATOM 2897 C C . PHE A 1 371 ? 185.200 161.757 194.613 1.00 64.24 371 PHE N C 1
ATOM 2898 O O . PHE A 1 371 ? 185.505 161.723 193.419 1.00 64.24 371 PHE N O 1
ATOM 2906 N N . ILE A 1 372 ? 185.428 160.744 195.441 1.00 59.83 372 ILE N N 1
ATOM 2907 C CA . ILE A 1 372 ? 185.960 159.473 194.967 1.00 59.83 372 ILE N CA 1
ATOM 2908 C C . ILE A 1 372 ? 184.791 158.560 194.612 1.00 59.83 372 ILE N C 1
ATOM 2909 O O . ILE A 1 372 ? 183.942 158.256 195.455 1.00 59.83 372 ILE N O 1
ATOM 2914 N N . ILE A 1 373 ? 184.724 158.151 193.347 1.00 59.17 373 ILE N N 1
ATOM 2915 C CA . ILE A 1 373 ? 183.649 157.280 192.871 1.00 59.17 373 ILE N CA 1
ATOM 2916 C C . ILE A 1 373 ? 184.144 155.848 193.045 1.00 59.17 373 ILE N C 1
ATOM 2917 O O . ILE A 1 373 ? 184.790 155.277 192.167 1.00 59.17 373 ILE N O 1
ATOM 2922 N N . PHE A 1 374 ? 183.838 155.261 194.197 1.00 61.06 374 PHE N N 1
ATOM 2923 C CA . PHE A 1 374 ? 184.202 153.871 194.441 1.00 61.06 374 PHE N CA 1
ATOM 2924 C C . PHE A 1 374 ? 183.332 152.973 193.576 1.00 61.06 374 PHE N C 1
ATOM 2925 O O . PHE A 1 374 ? 182.155 152.758 193.881 1.00 61.06 374 PHE N O 1
ATOM 2933 N N . ASP A 1 375 ? 183.903 152.447 192.498 1.00 59.71 375 ASP N N 1
ATOM 2934 C CA . ASP A 1 375 ? 183.199 151.534 191.611 1.00 59.71 375 ASP N CA 1
ATOM 2935 C C . ASP A 1 375 ? 183.835 150.156 191.718 1.00 59.71 375 ASP N C 1
ATOM 2936 O O . ASP A 1 375 ? 185.027 149.993 191.440 1.00 59.71 375 ASP N O 1
ATOM 2941 N N . LYS A 1 376 ? 183.047 149.176 192.146 1.00 58.11 376 LYS N N 1
ATOM 2942 C CA . LYS A 1 376 ? 183.457 147.782 192.052 1.00 58.11 376 LYS N CA 1
ATOM 2943 C C . LYS A 1 376 ? 182.578 147.107 191.012 1.00 58.11 376 LYS N C 1
ATOM 2944 O O . LYS A 1 376 ? 181.391 146.857 191.276 1.00 58.11 376 LYS N O 1
ATOM 2950 N N . PRO A 1 377 ? 183.094 146.814 189.819 1.00 54.54 377 PRO N N 1
ATOM 2951 C CA . PRO A 1 377 ? 182.239 146.264 188.760 1.00 54.54 377 PRO N CA 1
ATOM 2952 C C . PRO A 1 377 ? 181.883 144.818 189.060 1.00 54.54 377 PRO N C 1
ATOM 2953 O O . PRO A 1 377 ? 182.762 143.963 189.186 1.00 54.54 377 PRO N O 1
ATOM 2957 N N . LYS A 1 378 ? 180.587 144.553 189.193 1.00 53.44 378 LYS N N 1
ATOM 2958 C CA . LYS A 1 378 ? 180.126 143.186 189.373 1.00 53.44 378 LYS N CA 1
ATOM 2959 C C . LYS A 1 378 ? 180.478 142.352 188.150 1.00 53.44 378 LYS N C 1
ATOM 2960 O O . LYS A 1 378 ? 180.286 142.784 187.011 1.00 53.44 378 LYS N O 1
ATOM 2966 N N . GLN A 1 379 ? 181.000 141.150 188.390 1.00 54.39 379 GLN N N 1
ATOM 2967 C CA . GLN A 1 379 ? 181.300 140.193 187.327 1.00 54.39 379 GLN N CA 1
ATOM 2968 C C . GLN A 1 379 ? 182.329 140.768 186.346 1.00 54.39 379 GLN N C 1
ATOM 2969 O O . GLN A 1 379 ? 182.049 141.022 185.175 1.00 54.39 379 GLN N O 1
ATOM 2975 N N . ILE A 1 380 ? 183.532 140.992 186.869 1.00 50.73 380 ILE N N 1
ATOM 2976 C CA . ILE A 1 380 ? 184.657 141.388 186.025 1.00 50.73 380 ILE N CA 1
ATOM 2977 C C . ILE A 1 380 ? 185.022 140.198 185.144 1.00 50.73 380 ILE N C 1
ATOM 2978 O O . ILE A 1 380 ? 185.550 139.194 185.631 1.00 50.73 380 ILE N O 1
ATOM 2983 N N . ILE A 1 381 ? 184.758 140.309 183.847 1.00 46.70 381 ILE N N 1
ATOM 2984 C CA . ILE A 1 381 ? 184.905 139.200 182.913 1.00 46.70 381 ILE N CA 1
ATOM 2985 C C . ILE A 1 381 ? 186.172 139.413 182.102 1.00 46.70 381 ILE N C 1
ATOM 2986 O O . ILE A 1 381 ? 186.346 140.460 181.469 1.00 46.70 381 ILE N O 1
ATOM 2991 N N . THR A 1 382 ? 187.057 138.419 182.111 1.00 49.46 382 THR N N 1
ATOM 2992 C CA . THR A 1 382 ? 188.305 138.468 181.356 1.00 49.46 382 THR N CA 1
ATOM 2993 C C . THR A 1 382 ? 188.322 137.324 180.346 1.00 49.46 382 THR N C 1
ATOM 2994 O O . THR A 1 382 ? 188.337 136.148 180.723 1.00 49.46 382 THR N O 1
ATOM 2998 N N . TYR A 1 383 ? 188.296 137.675 179.062 1.00 52.52 383 TYR N N 1
ATOM 2999 C CA . TYR A 1 383 ? 188.356 136.677 178.004 1.00 52.52 383 TYR N CA 1
ATOM 3000 C C . TYR A 1 383 ? 189.716 135.992 177.995 1.00 52.52 383 TYR N C 1
ATOM 3001 O O . TYR A 1 383 ? 190.757 136.638 178.142 1.00 52.52 383 TYR N O 1
ATOM 3010 N N . ILE A 1 384 ? 189.704 134.674 177.820 1.00 54.51 384 ILE N N 1
ATOM 3011 C CA . ILE A 1 384 ? 190.915 133.863 177.828 1.00 54.51 384 ILE N CA 1
ATOM 3012 C C . ILE A 1 384 ? 190.938 133.000 176.576 1.00 54.51 384 ILE N C 1
ATOM 3013 O O . ILE A 1 384 ? 189.939 132.354 176.243 1.00 54.51 384 ILE N O 1
ATOM 3018 N N . ASN A 1 385 ? 192.074 132.993 175.883 1.00 63.09 385 ASN N N 1
ATOM 3019 C CA . ASN A 1 385 ? 192.291 132.141 174.723 1.00 63.09 385 ASN N CA 1
ATOM 3020 C C . ASN A 1 385 ? 193.380 131.126 175.045 1.00 63.09 385 ASN N C 1
ATOM 3021 O O . ASN A 1 385 ? 194.462 131.498 175.510 1.00 63.09 385 ASN N O 1
ATOM 3026 N N . ASP A 1 386 ? 193.091 129.850 174.794 1.00 71.56 386 ASP N N 1
ATOM 3027 C CA . ASP A 1 386 ? 194.016 128.777 175.136 1.00 71.56 386 ASP N CA 1
ATOM 3028 C C . ASP A 1 386 ? 195.050 128.507 174.051 1.00 71.56 386 ASP N C 1
ATOM 3029 O O . ASP A 1 386 ? 195.966 127.709 174.279 1.00 71.56 386 ASP N O 1
ATOM 3034 N N . ILE A 1 387 ? 194.928 129.137 172.888 1.00 71.29 387 ILE N N 1
ATOM 3035 C CA . ILE A 1 387 ? 195.897 128.982 171.812 1.00 71.29 387 ILE N CA 1
ATOM 3036 C C . ILE A 1 387 ? 196.898 130.128 171.794 1.00 71.29 387 ILE N C 1
ATOM 3037 O O . ILE A 1 387 ? 198.093 129.911 171.590 1.00 71.29 387 ILE N O 1
ATOM 3042 N N . PHE A 1 388 ? 196.424 131.349 172.011 1.00 71.96 388 PHE N N 1
ATOM 3043 C CA . PHE A 1 388 ? 197.247 132.545 171.978 1.00 71.96 388 PHE N CA 1
ATOM 3044 C C . PHE A 1 388 ? 197.400 133.097 173.389 1.00 71.96 388 PHE N C 1
ATOM 3045 O O . PHE A 1 388 ? 196.497 132.971 174.221 1.00 71.96 388 PHE N O 1
ATOM 3053 N N . ASN A 1 389 ? 198.549 133.717 173.656 1.00 69.56 389 ASN N N 1
ATOM 3054 C CA . ASN A 1 389 ? 198.767 134.390 174.935 1.00 69.56 389 ASN N CA 1
ATOM 3055 C C . ASN A 1 389 ? 197.947 135.676 174.911 1.00 69.56 389 ASN N C 1
ATOM 3056 O O . ASN A 1 389 ? 198.449 136.775 174.664 1.00 69.56 389 ASN N O 1
ATOM 3061 N N . LEU A 1 390 ? 196.651 135.525 175.172 1.00 59.55 390 LEU N N 1
ATOM 3062 C CA . LEU A 1 390 ? 195.682 136.596 174.959 1.00 59.55 390 LEU N CA 1
ATOM 3063 C C . LEU A 1 390 ? 194.767 136.673 176.172 1.00 59.55 390 LEU N C 1
ATOM 3064 O O . LEU A 1 390 ? 193.991 135.747 176.425 1.00 59.55 390 LEU N O 1
ATOM 3069 N N . ARG A 1 391 ? 194.859 137.770 176.919 1.00 56.66 391 ARG N N 1
ATOM 3070 C CA . ARG A 1 391 ? 193.966 138.049 178.036 1.00 56.66 391 ARG N CA 1
ATOM 3071 C C . ARG A 1 391 ? 193.333 139.412 177.804 1.00 56.66 391 ARG N C 1
ATOM 3072 O O . ARG A 1 391 ? 194.039 140.384 177.515 1.00 56.66 391 ARG N O 1
ATOM 3080 N N . TYR A 1 392 ? 192.010 139.488 177.928 1.00 47.31 392 TYR N N 1
ATOM 3081 C CA . TYR A 1 392 ? 191.293 140.742 177.717 1.00 47.31 392 TYR N CA 1
ATOM 3082 C C . TYR A 1 392 ? 190.240 140.886 178.804 1.00 47.31 392 TYR N C 1
ATOM 3083 O O . TYR A 1 392 ? 189.168 140.281 178.715 1.00 47.31 392 TYR N O 1
ATOM 3092 N N . THR A 1 393 ? 190.536 141.692 179.816 1.00 45.25 393 THR N N 1
ATOM 3093 C CA . THR A 1 393 ? 189.629 141.907 180.933 1.00 45.25 393 THR N CA 1
ATOM 3094 C C . THR A 1 393 ? 188.665 143.040 180.606 1.00 45.25 393 THR N C 1
ATOM 3095 O O . THR A 1 393 ? 189.067 144.069 180.055 1.00 45.25 393 THR N O 1
ATOM 3099 N N . SER A 1 394 ? 187.392 142.831 180.919 1.00 46.06 394 SER N N 1
ATOM 3100 C CA . SER A 1 394 ? 186.366 143.850 180.772 1.00 46.06 394 SER N CA 1
ATOM 3101 C C . SER A 1 394 ? 185.492 143.848 182.015 1.00 46.06 394 SER N C 1
ATOM 3102 O O . SER A 1 394 ? 185.367 142.833 182.702 1.00 46.06 394 SER N O 1
ATOM 3105 N N . ASN A 1 395 ? 184.887 144.994 182.300 1.00 46.16 395 ASN N N 1
ATOM 3106 C CA . ASN A 1 395 ? 184.102 145.178 183.509 1.00 46.16 395 ASN N CA 1
ATOM 3107 C C . ASN A 1 395 ? 182.621 145.207 183.164 1.00 46.16 395 ASN N C 1
ATOM 3108 O O . ASN A 1 395 ? 182.200 145.950 182.272 1.00 46.16 395 ASN N O 1
ATOM 3113 N N . LEU A 1 396 ? 181.842 144.396 183.869 1.00 48.98 396 LEU N N 1
ATOM 3114 C CA . LEU A 1 396 ? 180.393 144.393 183.755 1.00 48.98 396 LEU N CA 1
ATOM 3115 C C . LEU A 1 396 ? 179.798 145.209 184.895 1.00 48.98 396 LEU N C 1
ATOM 3116 O O . LEU A 1 396 ? 180.332 145.236 186.006 1.00 48.98 396 LEU N O 1
ATOM 3121 N N . TYR A 1 397 ? 178.698 145.897 184.607 1.00 49.57 397 TYR N N 1
ATOM 3122 C CA . TYR A 1 397 ? 178.041 146.740 185.593 1.00 49.57 397 TYR N CA 1
ATOM 3123 C C . TYR A 1 397 ? 176.564 146.389 185.643 1.00 49.57 397 TYR N C 1
ATOM 3124 O O . TYR A 1 397 ? 175.908 146.300 184.601 1.00 49.57 397 TYR N O 1
ATOM 3133 N N . GLU A 1 398 ? 176.050 146.186 186.852 1.00 50.91 398 GLU N N 1
ATOM 3134 C CA . GLU A 1 398 ? 174.686 145.728 187.053 1.00 50.91 398 GLU N CA 1
ATOM 3135 C C . GLU A 1 398 ? 174.074 146.493 188.218 1.00 50.91 398 GLU N C 1
ATOM 3136 O O . GLU A 1 398 ? 174.783 146.970 189.107 1.00 50.91 398 GLU N O 1
ATOM 3142 N N . ASP A 1 399 ? 172.749 146.612 188.197 1.00 52.66 399 ASP N N 1
ATOM 3143 C CA . ASP A 1 399 ? 172.021 147.318 189.237 1.00 52.66 399 ASP N CA 1
ATOM 3144 C C . ASP A 1 399 ? 172.174 146.619 190.590 1.00 52.66 399 ASP N C 1
ATOM 3145 O O . ASP A 1 399 ? 172.771 145.546 190.710 1.00 52.66 399 ASP N O 1
ATOM 3150 N N . ASN A 1 400 ? 171.610 147.246 191.620 1.00 55.56 400 ASN N N 1
ATOM 3151 C CA . ASN A 1 400 ? 171.725 146.766 192.990 1.00 55.56 400 ASN N CA 1
ATOM 3152 C C . ASN A 1 400 ? 170.483 146.025 193.470 1.00 55.56 400 ASN N C 1
ATOM 3153 O O . ASN A 1 400 ? 170.358 145.765 194.670 1.00 55.56 400 ASN N O 1
ATOM 3158 N N . LEU A 1 401 ? 169.562 145.690 192.571 1.00 52.88 401 LEU N N 1
ATOM 3159 C CA . LEU A 1 401 ? 168.387 144.921 192.958 1.00 52.88 401 LEU N CA 1
ATOM 3160 C C . LEU A 1 401 ? 168.796 143.525 193.412 1.00 52.88 401 LEU N C 1
ATOM 3161 O O . LEU A 1 401 ? 169.666 142.890 192.811 1.00 52.88 401 LEU N O 1
ATOM 3166 N N . ASP A 1 402 ? 168.164 143.050 194.481 1.00 54.45 402 ASP N N 1
ATOM 3167 C CA . ASP A 1 402 ? 168.519 141.753 195.036 1.00 54.45 402 ASP N CA 1
ATOM 3168 C C . ASP A 1 402 ? 168.058 140.623 194.121 1.00 54.45 402 ASP N C 1
ATOM 3169 O O . ASP A 1 402 ? 167.093 140.754 193.365 1.00 54.45 402 ASP N O 1
ATOM 3174 N N . ILE A 1 403 ? 168.767 139.500 194.202 1.00 53.02 403 ILE N N 1
ATOM 3175 C CA . ILE A 1 403 ? 168.651 138.405 193.247 1.00 53.02 403 ILE N CA 1
ATOM 3176 C C . ILE A 1 403 ? 167.919 137.247 193.906 1.00 53.02 403 ILE N C 1
ATOM 3177 O O . ILE A 1 403 ? 168.315 136.786 194.984 1.00 53.02 403 ILE N O 1
ATOM 3182 N N . GLU A 1 404 ? 166.858 136.774 193.257 1.00 54.87 404 GLU N N 1
ATOM 3183 C CA . GLU A 1 404 ? 166.107 135.607 193.695 1.00 54.87 404 GLU N CA 1
ATOM 3184 C C . GLU A 1 404 ? 166.048 134.601 192.552 1.00 54.87 404 GLU N C 1
ATOM 3185 O O . GLU A 1 404 ? 166.534 134.856 191.447 1.00 54.87 404 GLU N O 1
ATOM 3191 N N . SER A 1 405 ? 165.443 133.450 192.820 1.00 54.39 405 SER N N 1
ATOM 3192 C CA . SER A 1 405 ? 165.384 132.366 191.852 1.00 54.39 405 SER N CA 1
ATOM 3193 C C . SER A 1 405 ? 164.115 132.482 191.009 1.00 54.39 405 SER N C 1
ATOM 3194 O O . SER A 1 405 ? 163.407 133.492 191.039 1.00 54.39 405 SER N O 1
ATOM 3197 N N . ASN A 1 406 ? 163.815 131.434 190.244 1.00 54.55 406 ASN N N 1
ATOM 3198 C CA . ASN A 1 406 ? 162.631 131.364 189.397 1.00 54.55 406 ASN N CA 1
ATOM 3199 C C . ASN A 1 406 ? 161.374 130.970 190.170 1.00 54.55 406 ASN N C 1
ATOM 3200 O O . ASN A 1 406 ? 160.385 130.548 189.560 1.00 54.55 406 ASN N O 1
ATOM 3205 N N . ASN A 1 407 ? 161.391 131.100 191.499 1.00 56.74 407 ASN N N 1
ATOM 3206 C CA . ASN A 1 407 ? 160.304 130.570 192.314 1.00 56.74 407 ASN N CA 1
ATOM 3207 C C . ASN A 1 407 ? 158.999 131.327 192.104 1.00 56.74 407 ASN N C 1
ATOM 3208 O O . ASN A 1 407 ? 157.921 130.740 192.247 1.00 56.74 407 ASN N O 1
ATOM 3213 N N . TYR A 1 408 ? 159.066 132.621 191.781 1.00 54.00 408 TYR N N 1
ATOM 3214 C CA . TYR A 1 408 ? 157.842 133.400 191.606 1.00 54.00 408 TYR N CA 1
ATOM 3215 C C . TYR A 1 408 ? 157.012 132.863 190.448 1.00 54.00 408 TYR N C 1
ATOM 3216 O O . TYR A 1 408 ? 155.792 132.709 190.563 1.00 54.00 408 TYR N O 1
ATOM 3225 N N . TYR A 1 409 ? 157.658 132.572 189.320 1.00 51.89 409 TYR N N 1
ATOM 3226 C CA . TYR A 1 409 ? 156.938 132.032 188.175 1.00 51.89 409 TYR N CA 1
ATOM 3227 C C . TYR A 1 409 ? 156.575 130.566 188.367 1.00 51.89 409 TYR N C 1
ATOM 3228 O O . TYR A 1 409 ? 155.587 130.098 187.791 1.00 51.89 409 TYR N O 1
ATOM 3237 N N . LEU A 1 410 ? 157.354 129.833 189.164 1.00 55.12 410 LEU N N 1
ATOM 3238 C CA . LEU A 1 410 ? 157.123 128.401 189.321 1.00 55.12 410 LEU N CA 1
ATOM 3239 C C . LEU A 1 410 ? 155.810 128.123 190.042 1.00 55.12 410 LEU N C 1
ATOM 3240 O O . LEU A 1 410 ? 155.000 127.310 189.583 1.00 55.12 410 LEU N O 1
ATOM 3245 N N . ASN A 1 411 ? 155.578 128.789 191.169 1.00 58.34 411 ASN N N 1
ATOM 3246 C CA . ASN A 1 411 ? 154.403 128.540 191.995 1.00 58.34 411 ASN N CA 1
ATOM 3247 C C . ASN A 1 411 ? 153.495 129.760 192.039 1.00 58.34 411 ASN N C 1
ATOM 3248 O O . ASN A 1 411 ? 152.982 130.140 193.093 1.00 58.34 411 ASN N O 1
ATOM 3253 N N . PHE A 1 412 ? 153.288 130.394 190.889 1.00 59.60 412 PHE N N 1
ATOM 3254 C CA . PHE A 1 412 ? 152.347 131.503 190.786 1.00 59.60 412 PHE N CA 1
ATOM 3255 C C . PHE A 1 412 ? 150.949 130.933 190.596 1.00 59.60 412 PHE N C 1
ATOM 3256 O O . PHE A 1 412 ? 150.655 130.322 189.563 1.00 59.60 412 PHE N O 1
ATOM 3264 N N . MET A 1 413 ? 150.085 131.130 191.585 1.00 64.52 413 MET N N 1
ATOM 3265 C CA . MET A 1 413 ? 148.731 130.593 191.559 1.00 64.52 413 MET N CA 1
ATOM 3266 C C . MET A 1 413 ? 147.763 131.696 191.153 1.00 64.52 413 MET N C 1
ATOM 3267 O O . MET A 1 413 ? 147.650 132.715 191.844 1.00 64.52 413 MET N O 1
ATOM 3272 N N . PHE A 1 414 ? 147.071 131.491 190.037 1.00 63.73 414 PHE N N 1
ATOM 3273 C CA . PHE A 1 414 ? 146.075 132.450 189.587 1.00 63.73 414 PHE N CA 1
ATOM 3274 C C . PHE A 1 414 ? 144.849 132.408 190.488 1.00 63.73 414 PHE N C 1
ATOM 3275 O O . PHE A 1 414 ? 144.532 131.383 191.098 1.00 63.73 414 PHE N O 1
ATOM 3283 N N . GLU A 1 415 ? 144.155 133.537 190.568 1.00 72.38 415 GLU N N 1
ATOM 3284 C CA . GLU A 1 415 ? 142.954 133.662 191.382 1.00 72.38 415 GLU N CA 1
ATOM 3285 C C . GLU A 1 415 ? 141.742 133.646 190.463 1.00 72.38 415 GLU N C 1
ATOM 3286 O O . GLU A 1 415 ? 141.568 134.552 189.642 1.00 72.38 415 GLU N O 1
ATOM 3292 N N . TYR A 1 416 ? 140.914 132.608 190.598 1.00 76.39 416 TYR N N 1
ATOM 3293 C CA . TYR A 1 416 ? 139.744 132.474 189.736 1.00 76.39 416 TYR N CA 1
ATOM 3294 C C . TYR A 1 416 ? 138.728 133.579 189.999 1.00 76.39 416 TYR N C 1
ATOM 3295 O O . TYR A 1 416 ? 138.192 134.174 189.057 1.00 76.39 416 TYR N O 1
ATOM 3304 N N . ASP A 1 417 ? 138.457 133.875 191.271 1.00 76.87 417 ASP N N 1
ATOM 3305 C CA . ASP A 1 417 ? 137.420 134.844 191.611 1.00 76.87 417 ASP N CA 1
ATOM 3306 C C . ASP A 1 417 ? 137.924 136.275 191.463 1.00 76.87 417 ASP N C 1
ATOM 3307 O O . ASP A 1 417 ? 137.367 137.064 190.693 1.00 76.87 417 ASP N O 1
ATOM 3312 N N . LYS A 1 418 ? 138.973 136.628 192.202 1.00 76.69 418 LYS N N 1
ATOM 3313 C CA . LYS A 1 418 ? 139.542 137.963 192.102 1.00 76.69 418 LYS N CA 1
ATOM 3314 C C . LYS A 1 418 ? 140.144 138.178 190.719 1.00 76.69 418 LYS N C 1
ATOM 3315 O O . LYS A 1 418 ? 140.599 137.240 190.060 1.00 76.69 418 LYS N O 1
ATOM 3321 N N . GLY A 1 419 ? 140.148 139.433 190.281 1.00 79.12 419 GLY N N 1
ATOM 3322 C CA . GLY A 1 419 ? 140.431 139.721 188.890 1.00 79.12 419 GLY N CA 1
ATOM 3323 C C . GLY A 1 419 ? 140.168 141.160 188.503 1.00 79.12 419 GLY N C 1
ATOM 3324 O O . GLY A 1 419 ? 140.701 142.087 189.120 1.00 79.12 419 GLY N O 1
ATOM 3325 N N . ASN A 1 420 ? 139.344 141.350 187.468 1.00 81.76 420 ASN N N 1
ATOM 3326 C CA . ASN A 1 420 ? 139.097 142.658 186.870 1.00 81.76 420 ASN N CA 1
ATOM 3327 C C . ASN A 1 420 ? 138.621 143.712 187.866 1.00 81.76 420 ASN N C 1
ATOM 3328 O O . ASN A 1 420 ? 138.478 144.876 187.475 1.00 81.76 420 ASN N O 1
ATOM 3333 N N . ASN A 1 421 ? 138.341 143.340 189.115 1.00 84.45 421 ASN N N 1
ATOM 3334 C CA . ASN A 1 421 ? 138.084 144.327 190.157 1.00 84.45 421 ASN N CA 1
ATOM 3335 C C . ASN A 1 421 ? 139.214 145.345 190.198 1.00 84.45 421 ASN N C 1
ATOM 3336 O O . ASN A 1 421 ? 140.383 144.983 190.359 1.00 84.45 421 ASN N O 1
ATOM 3341 N N . PHE A 1 422 ? 138.859 146.622 190.052 1.00 88.58 422 PHE N N 1
ATOM 3342 C CA . PHE A 1 422 ? 139.841 147.676 189.829 1.00 88.58 422 PHE N CA 1
ATOM 3343 C C . PHE A 1 422 ? 140.824 147.816 190.984 1.00 88.58 422 PHE N C 1
ATOM 3344 O O . PHE A 1 422 ? 140.453 148.239 192.084 1.00 88.58 422 PHE N O 1
ATOM 3352 N N . THR A 1 423 ? 142.079 147.460 190.733 1.00 80.03 423 THR N N 1
ATOM 3353 C CA . THR A 1 423 ? 143.171 147.635 191.681 1.00 80.03 423 THR N CA 1
ATOM 3354 C C . THR A 1 423 ? 144.253 148.569 191.167 1.00 80.03 423 THR N C 1
ATOM 3355 O O . THR A 1 423 ? 144.708 149.442 191.909 1.00 80.03 423 THR N O 1
ATOM 3359 N N . ILE A 1 424 ? 144.679 148.412 189.914 1.00 78.40 424 ILE N N 1
ATOM 3360 C CA . ILE A 1 424 ? 145.690 149.277 189.306 1.00 78.40 424 ILE N CA 1
ATOM 3361 C C . ILE A 1 424 ? 145.141 149.689 187.943 1.00 78.40 424 ILE N C 1
ATOM 3362 O O . ILE A 1 424 ? 145.300 148.970 186.952 1.00 78.40 424 ILE N O 1
ATOM 3367 N N . ASN A 1 425 ? 144.511 150.854 187.872 1.00 80.10 425 ASN N N 1
ATOM 3368 C CA . ASN A 1 425 ? 144.070 151.394 186.596 1.00 80.10 425 ASN N CA 1
ATOM 3369 C C . ASN A 1 425 ? 144.863 152.656 186.288 1.00 80.10 425 ASN N C 1
ATOM 3370 O O . ASN A 1 425 ? 145.023 153.530 187.147 1.00 80.10 425 ASN N O 1
ATOM 3375 N N . GLN A 1 426 ? 145.381 152.731 185.064 1.00 77.88 426 GLN N N 1
ATOM 3376 C CA . GLN A 1 426 ? 146.259 153.825 184.652 1.00 77.88 426 GLN N CA 1
ATOM 3377 C C . GLN A 1 426 ? 145.395 155.003 184.225 1.00 77.88 426 GLN N C 1
ATOM 3378 O O . GLN A 1 426 ? 144.941 155.090 183.083 1.00 77.88 426 GLN N O 1
ATOM 3384 N N . TYR A 1 427 ? 145.163 155.922 185.160 1.00 77.33 427 TYR N N 1
ATOM 3385 C CA . TYR A 1 427 ? 144.428 157.141 184.852 1.00 77.33 427 TYR N CA 1
ATOM 3386 C C . TYR A 1 427 ? 145.230 158.002 183.886 1.00 77.33 427 TYR N C 1
ATOM 3387 O O . TYR A 1 427 ? 146.338 158.441 184.210 1.00 77.33 427 TYR N O 1
ATOM 3396 N N . LYS A 1 428 ? 144.683 158.242 182.692 1.00 73.21 428 LYS N N 1
ATOM 3397 C CA . LYS A 1 428 ? 145.359 159.096 181.724 1.00 73.21 428 LYS N CA 1
ATOM 3398 C C . LYS A 1 428 ? 145.422 160.547 182.182 1.00 73.21 428 LYS N C 1
ATOM 3399 O O . LYS A 1 428 ? 146.209 161.324 181.632 1.00 73.21 428 LYS N O 1
ATOM 3405 N N . ALA A 1 429 ? 144.612 160.927 183.168 1.00 73.53 429 ALA N N 1
ATOM 3406 C CA . ALA A 1 429 ? 144.681 162.246 183.794 1.00 73.53 429 ALA N CA 1
ATOM 3407 C C . ALA A 1 429 ? 145.264 162.046 185.190 1.00 73.53 429 ALA N C 1
ATOM 3408 O O . ALA A 1 429 ? 144.585 161.581 186.107 1.00 73.53 429 ALA N O 1
ATOM 3410 N N . LEU A 1 430 ? 146.589 162.195 185.289 1.00 71.65 430 LEU N N 1
ATOM 3411 C CA . LEU A 1 430 ? 147.285 161.877 186.565 1.00 71.65 430 LEU N CA 1
ATOM 3412 C C . LEU A 1 430 ? 146.956 162.912 187.639 1.00 71.65 430 LEU N C 1
ATOM 3413 O O . LEU A 1 430 ? 146.877 164.099 187.278 1.00 71.65 430 LEU N O 1
ATOM 3418 N N . LEU A 1 431 ? 146.784 162.469 188.891 1.00 71.43 431 LEU N N 1
ATOM 3419 C CA . LEU A 1 431 ? 146.558 163.417 190.015 1.00 71.43 431 LEU N CA 1
ATOM 3420 C C . LEU A 1 431 ? 145.676 164.560 189.512 1.00 71.43 431 LEU N C 1
ATOM 3421 O O . LEU A 1 431 ? 146.208 165.665 189.377 1.00 71.43 431 LEU N O 1
ATOM 3426 N N . ASP A 1 432 ? 144.388 164.307 189.260 1.00 74.15 432 ASP N N 1
ATOM 3427 C CA . ASP A 1 432 ? 143.539 165.369 188.653 1.00 74.15 432 ASP N CA 1
ATOM 3428 C C . ASP A 1 432 ? 142.217 165.539 189.413 1.00 74.15 432 ASP N C 1
ATOM 3429 O O . ASP A 1 432 ? 141.425 166.406 189.001 1.00 74.15 432 ASP N O 1
ATOM 3434 N N . THR A 1 433 ? 141.978 164.748 190.463 1.00 74.18 433 THR N N 1
ATOM 3435 C CA . THR A 1 433 ? 140.671 164.824 191.174 1.00 74.18 433 THR N CA 1
ATOM 3436 C C . THR A 1 433 ? 140.888 165.323 192.605 1.00 74.18 433 THR N C 1
ATOM 3437 O O . THR A 1 433 ? 140.845 164.487 193.530 1.00 74.18 433 THR N O 1
ATOM 3441 N N . LEU A 1 434 ? 141.087 166.632 192.771 1.00 75.43 434 LEU N N 1
ATOM 3442 C CA . LEU A 1 434 ? 141.320 167.221 194.085 1.00 75.43 434 LEU N CA 1
ATOM 3443 C C . LEU A 1 434 ? 141.377 168.730 193.901 1.00 75.43 434 LEU N C 1
ATOM 3444 O O . LEU A 1 434 ? 141.428 169.235 192.777 1.00 75.43 434 LEU N O 1
ATOM 3449 N N . ASP A 1 435 ? 141.382 169.443 195.020 1.00 79.22 435 ASP N N 1
ATOM 3450 C CA . ASP A 1 435 ? 141.341 170.898 195.020 1.00 79.22 435 ASP N CA 1
ATOM 3451 C C . ASP A 1 435 ? 142.755 171.444 195.173 1.00 79.22 435 ASP N C 1
ATOM 3452 O O . ASP A 1 435 ? 143.455 171.105 196.132 1.00 79.22 435 ASP N O 1
ATOM 3457 N N . ASN A 1 436 ? 143.169 172.287 194.227 1.00 77.67 436 ASN N N 1
ATOM 3458 C CA . ASN A 1 436 ? 144.499 172.884 194.280 1.00 77.67 436 ASN N CA 1
ATOM 3459 C C . ASN A 1 436 ? 144.526 174.105 195.191 1.00 77.67 436 ASN N C 1
ATOM 3460 O O . ASN A 1 436 ? 145.231 174.123 196.205 1.00 77.67 436 ASN N O 1
ATOM 3465 N N . ASP A 1 437 ? 143.759 175.139 194.838 1.00 81.76 437 ASP N N 1
ATOM 3466 C CA . ASP A 1 437 ? 143.782 176.375 195.612 1.00 81.76 437 ASP N CA 1
ATOM 3467 C C . ASP A 1 437 ? 143.156 176.179 196.986 1.00 81.76 437 ASP N C 1
ATOM 3468 O O . ASP A 1 437 ? 143.596 176.793 197.965 1.00 81.76 437 ASP N O 1
ATOM 3473 N N . PHE A 1 438 ? 142.125 175.336 197.078 1.00 80.26 438 PHE N N 1
ATOM 3474 C CA . PHE A 1 438 ? 141.464 175.121 198.360 1.00 80.26 438 PHE N CA 1
ATOM 3475 C C . PHE A 1 438 ? 142.423 174.518 199.377 1.00 80.26 438 PHE N C 1
ATOM 3476 O O . PHE A 1 438 ? 142.452 174.943 200.537 1.00 80.26 438 PHE N O 1
ATOM 3484 N N . ILE A 1 439 ? 143.222 173.534 198.960 1.00 78.14 439 ILE N N 1
ATOM 3485 C CA . ILE A 1 439 ? 144.235 172.976 199.852 1.00 78.14 439 ILE N CA 1
ATOM 3486 C C . ILE A 1 439 ? 145.282 174.028 200.189 1.00 78.14 439 ILE N C 1
ATOM 3487 O O . ILE A 1 439 ? 145.704 174.160 201.345 1.00 78.14 439 ILE N O 1
ATOM 3492 N N . ASP A 1 440 ? 145.716 174.797 199.188 1.00 77.91 440 ASP N N 1
ATOM 3493 C CA . ASP A 1 440 ? 146.704 175.843 199.428 1.00 77.91 440 ASP N CA 1
ATOM 3494 C C . ASP A 1 440 ? 146.149 176.938 200.331 1.00 77.91 440 ASP N C 1
ATOM 3495 O O . ASP A 1 440 ? 146.864 177.455 201.198 1.00 77.91 440 ASP N O 1
ATOM 3500 N N . SER A 1 441 ? 144.880 177.308 200.143 1.00 79.61 441 SER N N 1
ATOM 3501 C CA . SER A 1 441 ? 144.284 178.365 200.953 1.00 79.61 441 SER N CA 1
ATOM 3502 C C . SER A 1 441 ? 144.099 177.954 202.407 1.00 79.61 441 SER N C 1
ATOM 3503 O O . SER A 1 441 ? 143.949 178.827 203.268 1.00 79.61 441 SER N O 1
ATOM 3506 N N . LEU A 1 442 ? 144.097 176.659 202.697 1.00 78.62 442 LEU N N 1
ATOM 3507 C CA . LEU A 1 442 ? 143.965 176.205 204.075 1.00 78.62 442 LEU N CA 1
ATOM 3508 C C . LEU A 1 442 ? 145.196 176.612 204.876 1.00 78.62 442 LEU N C 1
ATOM 3509 O O . LEU A 1 442 ? 146.325 176.400 204.418 1.00 78.62 442 LEU N O 1
ATOM 3514 N N . PRO A 1 443 ? 145.026 177.203 206.060 1.00 78.98 443 PRO N N 1
ATOM 3515 C CA . PRO A 1 443 ? 146.190 177.582 206.854 1.00 78.98 443 PRO N CA 1
ATOM 3516 C C . PRO A 1 443 ? 146.939 176.352 207.332 1.00 78.98 443 PRO N C 1
ATOM 3517 O O . PRO A 1 443 ? 146.336 175.290 207.561 1.00 78.98 443 PRO N O 1
ATOM 3521 N N . PRO A 1 444 ? 148.255 176.444 207.492 1.00 79.00 444 PRO N N 1
ATOM 3522 C CA . PRO A 1 444 ? 149.018 175.306 208.013 1.00 79.00 444 PRO N CA 1
ATOM 3523 C C . PRO A 1 444 ? 148.736 175.074 209.489 1.00 79.00 444 PRO N C 1
ATOM 3524 O O . PRO A 1 444 ? 148.196 175.929 210.194 1.00 79.00 444 PRO N O 1
ATOM 3528 N N . ILE A 1 445 ? 149.099 173.880 209.948 1.00 77.86 445 ILE N N 1
ATOM 3529 C CA . ILE A 1 445 ? 148.845 173.466 211.323 1.00 77.86 445 ILE N CA 1
ATOM 3530 C C . ILE A 1 445 ? 149.935 174.009 212.237 1.00 77.86 445 ILE N C 1
ATOM 3531 O O . ILE A 1 445 ? 151.123 173.989 211.893 1.00 77.86 445 ILE N O 1
ATOM 3536 N N . GLN A 1 446 ? 149.533 174.495 213.412 1.00 80.30 446 GLN N N 1
ATOM 3537 C CA . GLN A 1 446 ? 150.469 174.934 214.437 1.00 80.30 446 GLN N CA 1
ATOM 3538 C C . GLN A 1 446 ? 149.982 174.500 215.812 1.00 80.30 446 GLN N C 1
ATOM 3539 O O . GLN A 1 446 ? 148.799 174.216 216.012 1.00 80.30 446 GLN N O 1
ATOM 3545 N N . GLY A 1 447 ? 150.918 174.451 216.757 1.00 80.70 447 GLY N N 1
ATOM 3546 C CA . GLY A 1 447 ? 150.586 174.421 218.167 1.00 80.70 447 GLY N CA 1
ATOM 3547 C C . GLY A 1 447 ? 150.454 173.075 218.849 1.00 80.70 447 GLY N C 1
ATOM 3548 O O . GLY A 1 447 ? 151.245 172.760 219.743 1.00 80.70 447 GLY N O 1
ATOM 3549 N N . MET A 1 448 ? 149.468 172.276 218.452 1.00 88.45 448 MET N N 1
ATOM 3550 C CA . MET A 1 448 ? 149.076 171.136 219.269 1.00 88.45 448 MET N CA 1
ATOM 3551 C C . MET A 1 448 ? 150.149 170.051 219.275 1.00 88.45 448 MET N C 1
ATOM 3552 O O . MET A 1 448 ? 150.918 169.890 218.323 1.00 88.45 448 MET N O 1
ATOM 3557 N N . ASN A 1 449 ? 150.182 169.302 220.376 1.00 85.75 449 ASN N N 1
ATOM 3558 C CA . ASN A 1 449 ? 151.290 168.405 220.675 1.00 85.75 449 ASN N CA 1
ATOM 3559 C C . ASN A 1 449 ? 151.327 167.230 219.705 1.00 85.75 449 ASN N C 1
ATOM 3560 O O . ASN A 1 449 ? 150.337 166.901 219.048 1.00 85.75 449 ASN N O 1
ATOM 3565 N N . ALA A 1 450 ? 152.496 166.597 219.619 1.00 85.23 450 ALA N N 1
ATOM 3566 C CA . ALA A 1 450 ? 152.715 165.456 218.745 1.00 85.23 450 ALA N CA 1
ATOM 3567 C C . ALA A 1 450 ? 153.483 164.373 219.490 1.00 85.23 450 ALA N C 1
ATOM 3568 O O . ALA A 1 450 ? 154.278 164.659 220.389 1.00 85.23 450 ALA N O 1
ATOM 3570 N N . GLN A 1 451 ? 153.241 163.123 219.102 1.00 87.00 451 GLN N N 1
ATOM 3571 C CA . GLN A 1 451 ? 153.902 161.978 219.706 1.00 87.00 451 GLN N CA 1
ATOM 3572 C C . GLN A 1 451 ? 155.266 161.755 219.055 1.00 87.00 451 GLN N C 1
ATOM 3573 O O . GLN A 1 451 ? 155.623 162.397 218.066 1.00 87.00 451 GLN N O 1
ATOM 3579 N N . ASN A 1 452 ? 156.048 160.834 219.623 1.00 86.29 452 ASN N N 1
ATOM 3580 C CA . ASN A 1 452 ? 157.310 160.423 219.009 1.00 86.29 452 ASN N CA 1
ATOM 3581 C C . ASN A 1 452 ? 157.605 158.987 219.437 1.00 86.29 452 ASN N C 1
ATOM 3582 O O . ASN A 1 452 ? 158.129 158.755 220.531 1.00 86.29 452 ASN N O 1
ATOM 3587 N N . LYS A 1 453 ? 157.267 158.038 218.568 1.00 84.52 453 LYS N N 1
ATOM 3588 C CA . LYS A 1 453 ? 157.644 156.633 218.694 1.00 84.52 453 LYS N CA 1
ATOM 3589 C C . LYS A 1 453 ? 158.576 156.322 217.524 1.00 84.52 453 LYS N C 1
ATOM 3590 O O . LYS A 1 453 ? 158.134 155.907 216.452 1.00 84.52 453 LYS N O 1
ATOM 3596 N N . LEU A 1 454 ? 159.874 156.532 217.735 1.00 82.30 454 LEU N N 1
ATOM 3597 C CA . LEU A 1 454 ? 160.868 156.391 216.670 1.00 82.30 454 LEU N CA 1
ATOM 3598 C C . LEU A 1 454 ? 161.259 154.925 216.545 1.00 82.30 454 LEU N C 1
ATOM 3599 O O . LEU A 1 454 ? 162.111 154.421 217.278 1.00 82.30 454 LEU N O 1
ATOM 3604 N N . THR A 1 455 ? 160.628 154.229 215.603 1.00 83.63 455 THR N N 1
ATOM 3605 C CA . THR A 1 455 ? 161.037 152.868 215.287 1.00 83.63 455 THR N CA 1
ATOM 3606 C C . THR A 1 455 ? 162.345 152.896 214.507 1.00 83.63 455 THR N C 1
ATOM 3607 O O . THR A 1 455 ? 162.491 153.661 213.550 1.00 83.63 455 THR N O 1
ATOM 3611 N N . SER A 1 456 ? 163.301 152.068 214.923 1.00 85.05 456 SER N N 1
ATOM 3612 C CA . SER A 1 456 ? 164.616 152.072 214.296 1.00 85.05 456 SER N CA 1
ATOM 3613 C C . SER A 1 456 ? 164.516 151.679 212.828 1.00 85.05 456 SER N C 1
ATOM 3614 O O . SER A 1 456 ? 163.849 150.703 212.475 1.00 85.05 456 SER N O 1
ATOM 3617 N N . LEU A 1 457 ? 165.176 152.452 211.974 1.00 87.21 457 LEU N N 1
ATOM 3618 C CA . LEU A 1 457 ? 165.227 152.166 210.552 1.00 87.21 457 LEU N CA 1
ATOM 3619 C C . LEU A 1 457 ? 166.413 151.259 210.246 1.00 87.21 457 LEU N C 1
ATOM 3620 O O . LEU A 1 457 ? 167.358 151.172 211.033 1.00 87.21 457 LEU N O 1
ATOM 3625 N N . PRO A 1 458 ? 166.396 150.569 209.103 1.00 90.25 458 PRO N N 1
ATOM 3626 C CA . PRO A 1 458 ? 167.594 149.822 208.703 1.00 90.25 458 PRO N CA 1
ATOM 3627 C C . PRO A 1 458 ? 168.703 150.770 208.283 1.00 90.25 458 PRO N C 1
ATOM 3628 O O . PRO A 1 458 ? 168.670 151.345 207.191 1.00 90.25 458 PRO N O 1
ATOM 3632 N N . ILE A 1 459 ? 169.695 150.935 209.154 1.00 91.39 459 ILE N N 1
ATOM 3633 C CA . ILE A 1 459 ? 170.769 151.897 208.937 1.00 91.39 459 ILE N CA 1
ATOM 3634 C C . ILE A 1 459 ? 172.045 151.135 208.606 1.00 91.39 459 ILE N C 1
ATOM 3635 O O . ILE A 1 459 ? 172.961 151.672 207.972 1.00 91.39 459 ILE N O 1
ATOM 3640 N N . ILE A 1 460 ? 172.100 149.870 209.010 1.00 89.79 460 ILE N N 1
ATOM 3641 C CA . ILE A 1 460 ? 173.265 149.020 208.803 1.00 89.79 460 ILE N CA 1
ATOM 3642 C C . ILE A 1 460 ? 172.952 148.039 207.681 1.00 89.79 460 ILE N C 1
ATOM 3643 O O . ILE A 1 460 ? 171.850 147.480 207.615 1.00 89.79 460 ILE N O 1
ATOM 3648 N N . SER A 1 461 ? 173.906 147.872 206.766 1.00 85.83 461 SER N N 1
ATOM 3649 C CA . SER A 1 461 ? 173.735 146.971 205.634 1.00 85.83 461 SER N CA 1
ATOM 3650 C C . SER A 1 461 ? 175.096 146.680 205.022 1.00 85.83 461 SER N C 1
ATOM 3651 O O . SER A 1 461 ? 176.006 147.510 205.080 1.00 85.83 461 SER N O 1
ATOM 3654 N N . LYS A 1 462 ? 175.222 145.493 204.432 1.00 80.06 462 LYS N N 1
ATOM 3655 C CA . LYS A 1 462 ? 176.446 145.085 203.758 1.00 80.06 462 LYS N CA 1
ATOM 3656 C C . LYS A 1 462 ? 176.091 144.369 202.464 1.00 80.06 462 LYS N C 1
ATOM 3657 O O . LYS A 1 462 ? 175.128 143.599 202.417 1.00 80.06 462 LYS N O 1
ATOM 3663 N N . GLY A 1 463 ? 176.876 144.624 201.416 1.00 78.13 463 GLY N N 1
ATOM 3664 C CA . GLY A 1 463 ? 176.638 144.058 200.109 1.00 78.13 463 GLY N CA 1
ATOM 3665 C C . GLY A 1 463 ? 177.768 143.146 199.655 1.00 78.13 463 GLY N C 1
ATOM 3666 O O . GLY A 1 463 ? 178.874 143.151 200.193 1.00 78.13 463 GLY N O 1
ATOM 3667 N N . THR A 1 464 ? 177.460 142.352 198.633 1.00 75.43 464 THR N N 1
ATOM 3668 C CA . THR A 1 464 ? 178.423 141.408 198.089 1.00 75.43 464 THR N CA 1
ATOM 3669 C C . THR A 1 464 ? 179.501 142.134 197.287 1.00 75.43 464 THR N C 1
ATOM 3670 O O . THR A 1 464 ? 179.303 143.242 196.781 1.00 75.43 464 THR N O 1
ATOM 3674 N N . ASP A 1 465 ? 180.659 141.491 197.180 1.00 69.15 465 ASP N N 1
ATOM 3675 C CA . ASP A 1 465 ? 181.792 142.058 196.469 1.00 69.15 465 ASP N CA 1
ATOM 3676 C C . ASP A 1 465 ? 181.834 141.554 195.028 1.00 69.15 465 ASP N C 1
ATOM 3677 O O . ASP A 1 465 ? 181.046 140.702 194.613 1.00 69.15 465 ASP N O 1
ATOM 3682 N N . THR A 1 466 ? 182.774 142.098 194.261 1.00 61.33 466 THR N N 1
ATOM 3683 C CA . THR A 1 466 ? 182.909 141.737 192.859 1.00 61.33 466 THR N CA 1
ATOM 3684 C C . THR A 1 466 ? 183.449 140.316 192.718 1.00 61.33 466 THR N C 1
ATOM 3685 O O . THR A 1 466 ? 184.105 139.777 193.613 1.00 61.33 466 THR N O 1
ATOM 3689 N N . GLU A 1 467 ? 183.159 139.707 191.571 1.00 59.45 467 GLU N N 1
ATOM 3690 C CA . GLU A 1 467 ? 183.573 138.342 191.284 1.00 59.45 467 GLU N CA 1
ATOM 3691 C C . GLU A 1 467 ? 184.280 138.289 189.939 1.00 59.45 467 GLU N C 1
ATOM 3692 O O . GLU A 1 467 ? 183.870 138.955 188.985 1.00 59.45 467 GLU N O 1
ATOM 3698 N N . ASN A 1 468 ? 185.340 137.491 189.872 1.00 56.96 468 ASN N N 1
ATOM 3699 C CA . ASN A 1 468 ? 186.177 137.367 188.681 1.00 56.96 468 ASN N CA 1
ATOM 3700 C C . ASN A 1 468 ? 185.941 135.987 188.076 1.00 56.96 468 ASN N C 1
ATOM 3701 O O . ASN A 1 468 ? 186.516 134.994 188.531 1.00 56.96 468 ASN N O 1
ATOM 3706 N N . ILE A 1 469 ? 185.098 135.925 187.048 1.00 56.44 469 ILE N N 1
ATOM 3707 C CA . ILE A 1 469 ? 184.791 134.682 186.352 1.00 56.44 469 ILE N CA 1
ATOM 3708 C C . ILE A 1 469 ? 185.210 134.830 184.898 1.00 56.44 469 ILE N C 1
ATOM 3709 O O . ILE A 1 469 ? 184.858 135.817 184.242 1.00 56.44 469 ILE N O 1
ATOM 3714 N N . ASN A 1 470 ? 185.954 133.846 184.401 1.00 57.05 470 ASN N N 1
ATOM 3715 C CA . ASN A 1 470 ? 186.529 133.899 183.068 1.00 57.05 470 ASN N CA 1
ATOM 3716 C C . ASN A 1 470 ? 185.445 133.701 182.009 1.00 57.05 470 ASN N C 1
ATOM 3717 O O . ASN A 1 470 ? 184.263 133.512 182.309 1.00 57.05 470 ASN N O 1
ATOM 3722 N N . SER A 1 471 ? 185.862 133.746 180.746 1.00 55.17 471 SER N N 1
ATOM 3723 C CA . SER A 1 471 ? 184.966 133.513 179.624 1.00 55.17 471 SER N CA 1
ATOM 3724 C C . SER A 1 471 ? 185.782 132.990 178.453 1.00 55.17 471 SER N C 1
ATOM 3725 O O . SER A 1 471 ? 186.922 133.412 178.247 1.00 55.17 471 SER N O 1
ATOM 3728 N N . GLU A 1 472 ? 185.196 132.067 177.693 1.00 56.62 472 GLU N N 1
ATOM 3729 C CA . GLU A 1 472 ? 185.875 131.451 176.563 1.00 56.62 472 GLU N CA 1
ATOM 3730 C C . GLU A 1 472 ? 185.560 132.123 175.234 1.00 56.62 472 GLU N C 1
ATOM 3731 O O . GLU A 1 472 ? 186.155 131.757 174.216 1.00 56.62 472 GLU N O 1
ATOM 3737 N N . LEU A 1 473 ? 184.647 133.090 175.214 1.00 52.05 473 LEU N N 1
ATOM 3738 C CA . LEU A 1 473 ? 184.290 133.800 173.995 1.00 52.05 473 LEU N CA 1
ATOM 3739 C C . LEU A 1 473 ? 184.211 135.293 174.274 1.00 52.05 473 LEU N C 1
ATOM 3740 O O . LEU A 1 473 ? 183.928 135.718 175.396 1.00 52.05 473 LEU N O 1
ATOM 3745 N N . LEU A 1 474 ? 184.471 136.086 173.237 1.00 49.57 474 LEU N N 1
ATOM 3746 C CA . LEU A 1 474 ? 184.480 137.543 173.352 1.00 49.57 474 LEU N CA 1
ATOM 3747 C C . LEU A 1 474 ? 183.050 138.040 173.516 1.00 49.57 474 LEU N C 1
ATOM 3748 O O . LEU A 1 474 ? 182.264 138.042 172.567 1.00 49.57 474 LEU N O 1
ATOM 3753 N N . LEU A 1 475 ? 182.709 138.466 174.728 1.00 45.29 475 LEU N N 1
ATOM 3754 C CA . LEU A 1 475 ? 181.387 138.996 175.002 1.00 45.29 475 LEU N CA 1
ATOM 3755 C C . LEU A 1 475 ? 181.234 140.383 174.386 1.00 45.29 475 LEU N C 1
ATOM 3756 O O . LEU A 1 475 ? 182.223 141.029 174.035 1.00 45.29 475 LEU N O 1
ATOM 3761 N N . PRO A 1 476 ? 179.995 140.854 174.221 1.00 41.72 476 PRO N N 1
ATOM 3762 C CA . PRO A 1 476 ? 179.802 142.218 173.703 1.00 41.72 476 PRO N CA 1
ATOM 3763 C C . PRO A 1 476 ? 180.489 143.286 174.536 1.00 41.72 476 PRO N C 1
ATOM 3764 O O . PRO A 1 476 ? 180.923 144.302 173.979 1.00 41.72 476 PRO N O 1
ATOM 3768 N N . ILE A 1 477 ? 180.600 143.095 175.853 1.00 42.58 477 ILE N N 1
ATOM 3769 C CA . ILE A 1 477 ? 181.313 144.064 176.681 1.00 42.58 477 ILE N CA 1
ATOM 3770 C C . ILE A 1 477 ? 182.789 144.104 176.312 1.00 42.58 477 ILE N C 1
ATOM 3771 O O . ILE A 1 477 ? 183.425 145.162 176.382 1.00 42.58 477 ILE N O 1
ATOM 3776 N N . HIS A 1 478 ? 183.364 142.960 175.932 1.00 43.67 478 HIS N N 1
ATOM 3777 C CA . HIS A 1 478 ? 184.734 142.954 175.430 1.00 43.67 478 HIS N CA 1
ATOM 3778 C C . HIS A 1 478 ? 184.848 143.766 174.148 1.00 43.67 478 HIS N C 1
ATOM 3779 O O . HIS A 1 478 ? 185.823 144.501 173.954 1.00 43.67 478 HIS N O 1
ATOM 3786 N N . TYR A 1 479 ? 183.865 143.636 173.255 1.00 43.42 479 TYR N N 1
ATOM 3787 C CA . TYR A 1 479 ? 183.901 144.372 171.995 1.00 43.42 479 TYR N CA 1
ATOM 3788 C C . TYR A 1 479 ? 183.751 145.871 172.220 1.00 43.42 479 TYR N C 1
ATOM 3789 O O . TYR A 1 479 ? 184.458 146.669 171.595 1.00 43.42 479 TYR N O 1
ATOM 3798 N N . LEU A 1 480 ? 182.835 146.274 173.106 1.00 41.02 480 LEU N N 1
ATOM 3799 C CA . LEU A 1 480 ? 182.635 147.696 173.373 1.00 41.02 480 LEU N CA 1
ATOM 3800 C C . LEU A 1 480 ? 183.864 148.325 174.015 1.00 41.02 480 LEU N C 1
ATOM 3801 O O . LEU A 1 480 ? 184.124 149.517 173.818 1.00 41.02 480 LEU N O 1
ATOM 3806 N N . LYS A 1 481 ? 184.621 147.551 174.794 1.00 41.74 481 LYS N N 1
ATOM 3807 C CA . LYS A 1 481 ? 185.865 148.061 175.360 1.00 41.74 481 LYS N CA 1
ATOM 3808 C C . LYS A 1 481 ? 186.900 148.317 174.272 1.00 41.74 481 LYS N C 1
ATOM 3809 O O . LYS A 1 481 ? 187.668 149.283 174.350 1.00 41.74 481 LYS N O 1
ATOM 3815 N N . SER A 1 482 ? 186.939 147.459 173.251 1.00 41.64 482 SER N N 1
ATOM 3816 C CA . SER A 1 482 ? 187.917 147.612 172.181 1.00 41.64 482 SER N CA 1
ATOM 3817 C C . SER A 1 482 ? 187.644 148.827 171.309 1.00 41.64 482 SER N C 1
ATOM 3818 O O . SER A 1 482 ? 188.583 149.374 170.725 1.00 41.64 482 SER N O 1
ATOM 3821 N N . GLN A 1 483 ? 186.386 149.260 171.203 1.00 41.48 483 GLN N N 1
ATOM 3822 C CA . GLN A 1 483 ? 186.078 150.422 170.378 1.00 41.48 483 GLN N CA 1
ATOM 3823 C C . GLN A 1 483 ? 186.674 151.700 170.957 1.00 41.48 483 GLN N C 1
ATOM 3824 O O . GLN A 1 483 ? 186.943 152.646 170.212 1.00 41.48 483 GLN N O 1
ATOM 3830 N N . THR A 1 484 ? 186.879 151.753 172.271 1.00 43.69 484 THR N N 1
ATOM 3831 C CA . THR A 1 484 ? 187.320 152.984 172.911 1.00 43.69 484 THR N CA 1
ATOM 3832 C C . THR A 1 484 ? 188.770 153.301 172.566 1.00 43.69 484 THR N C 1
ATOM 3833 O O . THR A 1 484 ? 189.564 152.419 172.229 1.00 43.69 484 THR N O 1
ATOM 3837 N N . TYR A 1 485 ? 189.106 154.584 172.655 1.00 52.09 485 TYR N N 1
ATOM 3838 C CA . TYR A 1 485 ? 190.469 155.067 172.478 1.00 52.09 485 TYR N CA 1
ATOM 3839 C C . TYR A 1 485 ? 191.016 155.419 173.856 1.00 52.09 485 TYR N C 1
ATOM 3840 O O . TYR A 1 485 ? 190.460 156.281 174.545 1.00 52.09 485 TYR N O 1
ATOM 3849 N N . ASN A 1 486 ? 192.100 154.758 174.254 1.00 55.55 486 ASN N N 1
ATOM 3850 C CA . ASN A 1 486 ? 192.528 154.723 175.648 1.00 55.55 486 ASN N CA 1
ATOM 3851 C C . ASN A 1 486 ? 193.890 155.376 175.873 1.00 55.55 486 ASN N C 1
ATOM 3852 O O . ASN A 1 486 ? 194.741 154.827 176.575 1.00 55.55 486 ASN N O 1
ATOM 3857 N N . LEU A 1 487 ? 194.116 156.552 175.295 1.00 57.94 487 LEU N N 1
ATOM 3858 C CA . LEU A 1 487 ? 195.356 157.280 175.544 1.00 57.94 487 LEU N CA 1
ATOM 3859 C C . LEU A 1 487 ? 195.139 158.760 175.235 1.00 57.94 487 LEU N C 1
ATOM 3860 O O . LEU A 1 487 ? 194.007 159.215 175.042 1.00 57.94 487 LEU N O 1
ATOM 3865 N N . ASP A 1 488 ? 196.239 159.510 175.186 1.00 65.44 488 ASP N N 1
ATOM 3866 C CA . ASP A 1 488 ? 196.216 160.966 175.122 1.00 65.44 488 ASP N CA 1
ATOM 3867 C C . ASP A 1 488 ? 195.837 161.443 173.719 1.00 65.44 488 ASP N C 1
ATOM 3868 O O . ASP A 1 488 ? 195.462 160.660 172.843 1.00 65.44 488 ASP N O 1
ATOM 3873 N N . MET A 1 489 ? 195.928 162.756 173.499 1.00 67.53 489 MET N N 1
ATOM 3874 C CA . MET A 1 489 ? 195.605 163.368 172.216 1.00 67.53 489 MET N CA 1
ATOM 3875 C C . MET A 1 489 ? 196.789 163.375 171.257 1.00 67.53 489 MET N C 1
ATOM 3876 O O . MET A 1 489 ? 196.608 163.180 170.050 1.00 67.53 489 MET N O 1
ATOM 3881 N N . TYR A 1 490 ? 198.000 163.597 171.765 1.00 71.05 490 TYR N N 1
ATOM 3882 C CA . TYR A 1 490 ? 199.195 163.632 170.923 1.00 71.05 490 TYR N CA 1
ATOM 3883 C C . TYR A 1 490 ? 199.715 162.205 170.736 1.00 71.05 490 TYR N C 1
ATOM 3884 O O . TYR A 1 490 ? 200.667 161.753 171.374 1.00 71.05 490 TYR N O 1
ATOM 3893 N N . SER A 1 491 ? 199.031 161.482 169.852 1.00 62.62 491 SER N N 1
ATOM 3894 C CA . SER A 1 491 ? 199.409 160.131 169.455 1.00 62.62 491 SER N CA 1
ATOM 3895 C C . SER A 1 491 ? 198.524 159.705 168.296 1.00 62.62 491 SER N C 1
ATOM 3896 O O . SER A 1 491 ? 197.387 160.167 168.166 1.00 62.62 491 SER N O 1
ATOM 3899 N N . SER A 1 492 ? 199.054 158.813 167.465 1.00 57.66 492 SER N N 1
ATOM 3900 C CA . SER A 1 492 ? 198.349 158.395 166.265 1.00 57.66 492 SER N CA 1
ATOM 3901 C C . SER A 1 492 ? 197.176 157.482 166.608 1.00 57.66 492 SER N C 1
ATOM 3902 O O . SER A 1 492 ? 197.131 156.848 167.665 1.00 57.66 492 SER N O 1
ATOM 3905 N N . ILE A 1 493 ? 196.214 157.429 165.692 1.00 53.94 493 ILE N N 1
ATOM 3906 C CA . ILE A 1 493 ? 195.076 156.521 165.773 1.00 53.94 493 ILE N CA 1
ATOM 3907 C C . ILE A 1 493 ? 195.140 155.594 164.571 1.00 53.94 493 ILE N C 1
ATOM 3908 O O . ILE A 1 493 ? 195.313 156.055 163.437 1.00 53.94 493 ILE N O 1
ATOM 3913 N N . LYS A 1 494 ? 195.005 154.292 164.812 1.00 49.34 494 LYS N N 1
ATOM 3914 C CA . LYS A 1 494 ? 195.050 153.301 163.745 1.00 49.34 494 LYS N CA 1
ATOM 3915 C C . LYS A 1 494 ? 193.844 152.384 163.865 1.00 49.34 494 LYS N C 1
ATOM 3916 O O . LYS A 1 494 ? 193.728 151.633 164.838 1.00 49.34 494 LYS N O 1
ATOM 3922 N N . PHE A 1 495 ? 192.954 152.446 162.881 1.00 47.88 495 PHE N N 1
ATOM 3923 C CA . PHE A 1 495 ? 191.777 151.593 162.847 1.00 47.88 495 PHE N CA 1
ATOM 3924 C C . PHE A 1 495 ? 192.141 150.215 162.313 1.00 47.88 495 PHE N C 1
ATOM 3925 O O . PHE A 1 495 ? 193.105 150.054 161.559 1.00 47.88 495 PHE N O 1
ATOM 3933 N N . THR A 1 496 ? 191.355 149.217 162.707 1.00 45.77 496 THR N N 1
ATOM 3934 C CA . THR A 1 496 ? 191.528 147.870 162.183 1.00 45.77 496 THR N CA 1
ATOM 3935 C C . THR A 1 496 ? 190.219 147.111 162.338 1.00 45.77 496 THR N C 1
ATOM 3936 O O . THR A 1 496 ? 189.349 147.491 163.125 1.00 45.77 496 THR N O 1
ATOM 3940 N N . THR A 1 497 ? 190.090 146.032 161.566 1.00 45.78 497 THR N N 1
ATOM 3941 C CA . THR A 1 497 ? 188.920 145.170 161.624 1.00 45.78 497 THR N CA 1
ATOM 3942 C C . THR A 1 497 ? 189.186 143.837 162.303 1.00 45.78 497 THR N C 1
ATOM 3943 O O . THR A 1 497 ? 188.229 143.141 162.656 1.00 45.78 497 THR N O 1
ATOM 3947 N N . ASN A 1 498 ? 190.447 143.460 162.491 1.00 48.26 498 ASN N N 1
ATOM 3948 C CA . ASN A 1 498 ? 190.785 142.226 163.188 1.00 48.26 498 ASN N CA 1
ATOM 3949 C C . ASN A 1 498 ? 190.763 142.496 164.686 1.00 48.26 498 ASN N C 1
ATOM 3950 O O . ASN A 1 498 ? 191.662 143.153 165.218 1.00 48.26 498 ASN N O 1
ATOM 3955 N N . ILE A 1 499 ? 189.733 141.989 165.366 1.00 46.18 499 ILE N N 1
ATOM 3956 C CA . ILE A 1 499 ? 189.596 142.230 166.798 1.00 46.18 499 ILE N CA 1
ATOM 3957 C C . ILE A 1 499 ? 190.736 141.579 167.571 1.00 46.18 499 ILE N C 1
ATOM 3958 O O . ILE A 1 499 ? 191.134 142.070 168.633 1.00 46.18 499 ILE N O 1
ATOM 3963 N N . TYR A 1 500 ? 191.294 140.483 167.052 1.00 50.86 500 TYR N N 1
ATOM 3964 C CA . TYR A 1 500 ? 192.390 139.808 167.737 1.00 50.86 500 TYR N CA 1
ATOM 3965 C C . TYR A 1 500 ? 193.661 140.647 167.773 1.00 50.86 500 TYR N C 1
ATOM 3966 O O . TYR A 1 500 ? 194.560 140.349 168.566 1.00 50.86 500 TYR N O 1
ATOM 3975 N N . GLU A 1 501 ? 193.761 141.676 166.936 1.00 51.78 501 GLU N N 1
ATOM 3976 C CA . GLU A 1 501 ? 194.881 142.605 166.989 1.00 51.78 501 GLU N CA 1
ATOM 3977 C C . GLU A 1 501 ? 194.656 143.746 167.970 1.00 51.78 501 GLU N C 1
ATOM 3978 O O . GLU A 1 501 ? 195.587 144.517 168.226 1.00 51.78 501 GLU N O 1
ATOM 3984 N N . VAL A 1 502 ? 193.452 143.874 168.518 1.00 48.88 502 VAL N N 1
ATOM 3985 C CA . VAL A 1 502 ? 193.145 144.899 169.505 1.00 48.88 502 VAL N CA 1
ATOM 3986 C C . VAL A 1 502 ? 193.150 144.334 170.918 1.00 48.88 502 VAL N C 1
ATOM 3987 O O . VAL A 1 502 ? 193.646 144.976 171.844 1.00 48.88 502 VAL N O 1
ATOM 3991 N N . VAL A 1 503 ? 192.598 143.131 171.098 1.00 49.76 503 VAL N N 1
ATOM 3992 C CA . VAL A 1 503 ? 192.559 142.518 172.421 1.00 49.76 503 VAL N CA 1
ATOM 3993 C C . VAL A 1 503 ? 193.963 142.207 172.916 1.00 49.76 503 VAL N C 1
ATOM 3994 O O . VAL A 1 503 ? 194.242 142.306 174.117 1.00 49.76 503 VAL N O 1
ATOM 3998 N N . SER A 1 504 ? 194.866 141.825 172.016 1.00 55.09 504 SER N N 1
ATOM 3999 C CA . SER A 1 504 ? 196.279 141.672 172.358 1.00 55.09 504 SER N CA 1
ATOM 4000 C C . SER A 1 504 ? 196.910 143.052 172.237 1.00 55.09 504 SER N C 1
ATOM 4001 O O . SER A 1 504 ? 197.335 143.474 171.161 1.00 55.09 504 SER N O 1
ATOM 4004 N N . GLU A 1 505 ? 196.977 143.763 173.362 1.00 57.92 505 GLU N N 1
ATOM 4005 C CA . GLU A 1 505 ? 197.376 145.170 173.373 1.00 57.92 505 GLU N CA 1
ATOM 4006 C C . GLU A 1 505 ? 198.876 145.270 173.113 1.00 57.92 505 GLU N C 1
ATOM 4007 O O . GLU A 1 505 ? 199.683 145.557 174.000 1.00 57.92 505 GLU N O 1
ATOM 4013 N N . LYS A 1 506 ? 199.250 145.028 171.858 1.00 60.86 506 LYS N N 1
ATOM 4014 C CA . LYS A 1 506 ? 200.640 145.140 171.438 1.00 60.86 506 LYS N CA 1
ATOM 4015 C C . LYS A 1 506 ? 200.986 146.533 170.935 1.00 60.86 506 LYS N C 1
ATOM 4016 O O . LYS A 1 506 ? 202.162 146.912 170.945 1.00 60.86 506 LYS N O 1
ATOM 4022 N N . ASN A 1 507 ? 199.991 147.300 170.496 1.00 62.34 507 ASN N N 1
ATOM 4023 C CA . ASN A 1 507 ? 200.194 148.653 169.993 1.00 62.34 507 ASN N CA 1
ATOM 4024 C C . ASN A 1 507 ? 199.650 149.728 170.918 1.00 62.34 507 ASN N C 1
ATOM 4025 O O . ASN A 1 507 ? 200.192 150.835 170.949 1.00 62.34 507 ASN N O 1
ATOM 4030 N N . SER A 1 508 ? 198.566 149.431 171.640 1.00 61.58 508 SER N N 1
ATOM 4031 C CA . SER A 1 508 ? 197.961 150.312 172.638 1.00 61.58 508 SER N CA 1
ATOM 4032 C C . SER A 1 508 ? 197.260 151.504 171.996 1.00 61.58 508 SER N C 1
ATOM 4033 O O . SER A 1 508 ? 196.577 152.268 172.684 1.00 61.58 508 SER N O 1
ATOM 4036 N N . GLU A 1 509 ? 197.407 151.661 170.682 1.00 56.68 509 GLU N N 1
ATOM 4037 C CA . GLU A 1 509 ? 196.702 152.691 169.936 1.00 56.68 509 GLU N CA 1
ATOM 4038 C C . GLU A 1 509 ? 195.799 152.122 168.855 1.00 56.68 509 GLU N C 1
ATOM 4039 O O . GLU A 1 509 ? 194.941 152.848 168.343 1.00 56.68 509 GLU N O 1
ATOM 4045 N N . LEU A 1 510 ? 195.972 150.854 168.495 1.00 50.08 510 LEU N N 1
ATOM 4046 C CA . LEU A 1 510 ? 195.093 150.201 167.538 1.00 50.08 510 LEU N CA 1
ATOM 4047 C C . LEU A 1 510 ? 193.711 150.033 168.153 1.00 50.08 510 LEU N C 1
ATOM 4048 O O . LEU A 1 510 ? 193.583 149.620 169.309 1.00 50.08 510 LEU N O 1
ATOM 4053 N N . VAL A 1 511 ? 192.678 150.363 167.385 1.00 45.35 511 VAL N N 1
ATOM 4054 C CA . VAL A 1 511 ? 191.297 150.284 167.844 1.00 45.35 511 VAL N CA 1
ATOM 4055 C C . VAL A 1 511 ? 190.478 149.538 166.801 1.00 45.35 511 VAL N C 1
ATOM 4056 O O . VAL A 1 511 ? 190.651 149.753 165.596 1.00 45.35 511 VAL N O 1
ATOM 4060 N N . TYR A 1 512 ? 189.605 148.650 167.264 1.00 42.72 512 TYR N N 1
ATOM 4061 C CA . TYR A 1 512 ? 188.787 147.851 166.366 1.00 42.72 512 TYR N CA 1
ATOM 4062 C C . TYR A 1 512 ? 187.606 148.661 165.855 1.00 42.72 512 TYR N C 1
ATOM 4063 O O . TYR A 1 512 ? 186.956 149.386 166.613 1.00 42.72 512 TYR N O 1
ATOM 4072 N N . THR A 1 513 ? 187.335 148.540 164.559 1.00 42.99 513 THR N N 1
ATOM 4073 C CA . THR A 1 513 ? 186.179 149.166 163.939 1.00 42.99 513 THR N CA 1
ATOM 4074 C C . THR A 1 513 ? 185.473 148.150 163.055 1.00 42.99 513 THR N C 1
ATOM 4075 O O . THR A 1 513 ? 186.120 147.359 162.363 1.00 42.99 513 THR N O 1
ATOM 4079 N N . PHE A 1 514 ? 184.143 148.164 163.094 1.00 43.03 514 PHE N N 1
ATOM 4080 C CA . PHE A 1 514 ? 183.336 147.242 162.309 1.00 43.03 514 PHE N CA 1
ATOM 4081 C C . PHE A 1 514 ? 182.783 147.889 161.048 1.00 43.03 514 PHE N C 1
ATOM 4082 O O . PHE A 1 514 ? 181.860 147.346 160.431 1.00 43.03 514 PHE N O 1
ATOM 4090 N N . LEU A 1 515 ? 183.329 149.036 160.652 1.00 46.04 515 LEU N N 1
ATOM 4091 C CA . LEU A 1 515 ? 182.926 149.711 159.424 1.00 46.04 515 LEU N CA 1
ATOM 4092 C C . LEU A 1 515 ? 184.024 149.535 158.386 1.00 46.04 515 LEU N C 1
ATOM 4093 O O . LEU A 1 515 ? 185.053 150.224 158.450 1.00 46.04 515 LEU N O 1
ATOM 4098 N N . PRO A 1 516 ? 183.866 148.622 157.424 1.00 49.44 516 PRO N N 1
ATOM 4099 C CA . PRO A 1 516 ? 184.933 148.412 156.433 1.00 49.44 516 PRO N CA 1
ATOM 4100 C C . PRO A 1 516 ? 185.251 149.645 155.611 1.00 49.44 516 PRO N C 1
ATOM 4101 O O . PRO A 1 516 ? 186.413 149.846 155.240 1.00 49.44 516 PRO N O 1
ATOM 4105 N N . HIS A 1 517 ? 184.251 150.475 155.305 1.00 51.33 517 HIS N N 1
ATOM 4106 C CA . HIS A 1 517 ? 184.506 151.683 154.528 1.00 51.33 517 HIS N CA 1
ATOM 4107 C C . HIS A 1 517 ? 185.355 152.675 155.311 1.00 51.33 517 HIS N C 1
ATOM 4108 O O . HIS A 1 517 ? 186.263 153.300 154.750 1.00 51.33 517 HIS N O 1
ATOM 4115 N N . ILE A 1 518 ? 185.075 152.835 156.605 1.00 49.43 518 ILE N N 1
ATOM 4116 C CA . ILE A 1 518 ? 185.868 153.741 157.429 1.00 49.43 518 ILE N CA 1
ATOM 4117 C C . ILE A 1 518 ? 187.277 153.195 157.618 1.00 49.43 518 ILE N C 1
ATOM 4118 O O . ILE A 1 518 ? 188.254 153.953 157.631 1.00 49.43 518 ILE N O 1
ATOM 4123 N N . ASN A 1 519 ? 187.407 151.875 157.768 1.00 51.50 519 ASN N N 1
ATOM 4124 C CA . ASN A 1 519 ? 188.730 151.276 157.913 1.00 51.50 519 ASN N CA 1
ATOM 4125 C C . ASN A 1 519 ? 189.571 151.485 156.661 1.00 51.50 519 ASN N C 1
ATOM 4126 O O . ASN A 1 519 ? 190.772 151.766 156.752 1.00 51.50 519 ASN N O 1
ATOM 4131 N N . GLU A 1 520 ? 188.961 151.346 155.482 1.00 54.45 520 GLU N N 1
ATOM 4132 C CA . GLU A 1 520 ? 189.696 151.559 154.240 1.00 54.45 520 GLU N CA 1
ATOM 4133 C C . GLU A 1 520 ? 190.148 153.005 154.095 1.00 54.45 520 GLU N C 1
ATOM 4134 O O . GLU A 1 520 ? 191.223 153.262 153.542 1.00 54.45 520 GLU N O 1
ATOM 4140 N N . ILE A 1 521 ? 189.342 153.957 154.569 1.00 54.02 521 ILE N N 1
ATOM 4141 C CA . ILE A 1 521 ? 189.746 155.361 154.535 1.00 54.02 521 ILE N CA 1
ATOM 4142 C C . ILE A 1 521 ? 190.991 155.571 155.386 1.00 54.02 521 ILE N C 1
ATOM 4143 O O . ILE A 1 521 ? 191.947 156.237 154.970 1.00 54.02 521 ILE N O 1
ATOM 4148 N N . MET A 1 522 ? 191.002 154.994 156.586 1.00 56.35 522 MET N N 1
ATOM 4149 C CA . MET A 1 522 ? 192.130 155.138 157.494 1.00 56.35 522 MET N CA 1
ATOM 4150 C C . MET A 1 522 ? 193.266 154.172 157.193 1.00 56.35 522 MET N C 1
ATOM 4151 O O . MET A 1 522 ? 194.328 154.285 157.813 1.00 56.35 522 MET N O 1
ATOM 4156 N N . GLU A 1 523 ? 193.070 153.225 156.273 1.00 61.11 523 GLU N N 1
ATOM 4157 C CA . GLU A 1 523 ? 194.158 152.325 155.905 1.00 61.11 523 GLU N CA 1
ATOM 4158 C C . GLU A 1 523 ? 195.310 153.092 155.273 1.00 61.11 523 GLU N C 1
ATOM 4159 O O . GLU A 1 523 ? 196.482 152.814 155.553 1.00 61.11 523 GLU N O 1
ATOM 4165 N N . ASN A 1 524 ? 194.998 154.062 154.418 1.00 61.60 524 ASN N N 1
ATOM 4166 C CA . ASN A 1 524 ? 195.990 154.943 153.811 1.00 61.60 524 ASN N CA 1
ATOM 4167 C C . ASN A 1 524 ? 195.602 156.373 154.171 1.00 61.60 524 ASN N C 1
ATOM 4168 O O . ASN A 1 524 ? 194.922 157.060 153.404 1.00 61.60 524 ASN N O 1
ATOM 4173 N N . TYR A 1 525 ? 196.038 156.816 155.347 1.00 57.28 525 TYR N N 1
ATOM 4174 C CA . TYR A 1 525 ? 195.798 158.182 155.799 1.00 57.28 525 TYR N CA 1
ATOM 4175 C C . TYR A 1 525 ? 196.892 158.544 156.787 1.00 57.28 525 TYR N C 1
ATOM 4176 O O . TYR A 1 525 ? 197.018 157.902 157.834 1.00 57.28 525 TYR N O 1
ATOM 4185 N N . SER A 1 526 ? 197.680 159.559 156.455 1.00 58.76 526 SER N N 1
ATOM 4186 C CA . SER A 1 526 ? 198.745 160.040 157.319 1.00 58.76 526 SER N CA 1
ATOM 4187 C C . SER A 1 526 ? 198.469 161.484 157.712 1.00 58.76 526 SER N C 1
ATOM 4188 O O . SER A 1 526 ? 198.096 162.306 156.871 1.00 58.76 526 SER N O 1
ATOM 4191 N N . ILE A 1 527 ? 198.656 161.788 158.998 1.00 56.68 527 ILE N N 1
ATOM 4192 C CA . ILE A 1 527 ? 198.401 163.132 159.500 1.00 56.68 527 ILE N CA 1
ATOM 4193 C C . ILE A 1 527 ? 199.367 164.165 158.943 1.00 56.68 527 ILE N C 1
ATOM 4194 O O . ILE A 1 527 ? 199.136 165.367 159.107 1.00 56.68 527 ILE N O 1
ATOM 4199 N N . ASN A 1 528 ? 200.435 163.732 158.274 1.00 60.94 528 ASN N N 1
ATOM 4200 C CA . ASN A 1 528 ? 201.462 164.649 157.800 1.00 60.94 528 ASN N CA 1
ATOM 4201 C C . ASN A 1 528 ? 201.215 165.124 156.372 1.00 60.94 528 ASN N C 1
ATOM 4202 O O . ASN A 1 528 ? 201.433 166.301 156.070 1.00 60.94 528 ASN N O 1
ATOM 4207 N N . ASN A 1 529 ? 200.754 164.243 155.481 1.00 59.91 529 ASN N N 1
ATOM 4208 C CA . A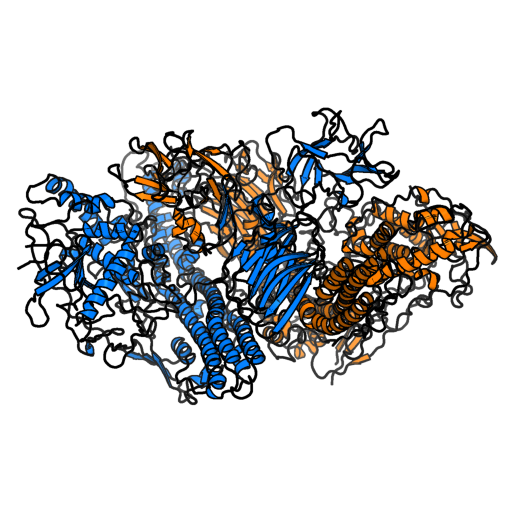SN A 1 529 ? 200.663 164.588 154.068 1.00 59.91 529 ASN N CA 1
ATOM 4209 C C . ASN A 1 529 ? 199.316 164.309 153.415 1.00 59.91 529 ASN N C 1
ATOM 4210 O O . ASN A 1 529 ? 199.108 164.759 152.283 1.00 59.91 529 ASN N O 1
ATOM 4215 N N . THR A 1 530 ? 198.405 163.585 154.067 1.00 57.99 530 THR N N 1
ATOM 4216 C CA . THR A 1 530 ? 197.122 163.294 153.432 1.00 57.99 530 THR N CA 1
ATOM 4217 C C . THR A 1 530 ? 196.292 164.559 153.253 1.00 57.99 530 THR N C 1
ATOM 4218 O O . THR A 1 530 ? 195.717 164.784 152.182 1.00 57.99 530 THR N O 1
ATOM 4222 N N . ILE A 1 531 ? 196.223 165.397 154.283 1.00 57.17 531 ILE N N 1
ATOM 4223 C CA . ILE A 1 531 ? 195.456 166.637 154.249 1.00 57.17 531 ILE N CA 1
ATOM 4224 C C . ILE A 1 531 ? 196.441 167.795 154.314 1.00 57.17 531 ILE N C 1
ATOM 4225 O O . ILE A 1 531 ? 197.231 167.895 155.261 1.00 57.17 531 ILE N O 1
ATOM 4230 N N . LYS A 1 532 ? 196.393 168.674 153.311 1.00 58.04 532 LYS N N 1
ATOM 4231 C CA . LYS A 1 532 ? 197.364 169.754 153.211 1.00 58.04 532 LYS N CA 1
ATOM 4232 C C . LYS A 1 532 ? 196.759 171.124 152.945 1.00 58.04 532 LYS N C 1
ATOM 4233 O O . LYS A 1 532 ? 197.513 172.098 152.864 1.00 58.04 532 LYS N O 1
ATOM 4239 N N . THR A 1 533 ? 195.440 171.240 152.806 1.00 60.02 533 THR N N 1
ATOM 4240 C CA . THR A 1 533 ? 194.827 172.527 152.514 1.00 60.02 533 THR N CA 1
ATOM 4241 C C . THR A 1 533 ? 193.397 172.538 153.037 1.00 60.02 533 THR N C 1
ATOM 4242 O O . THR A 1 533 ? 192.824 171.494 153.357 1.00 60.02 533 THR N O 1
ATOM 4246 N N . GLU A 1 534 ? 192.831 173.745 153.126 1.00 58.70 534 GLU N N 1
ATOM 4247 C CA . GLU A 1 534 ? 191.506 173.906 153.717 1.00 58.70 534 GLU N CA 1
ATOM 4248 C C . GLU A 1 534 ? 190.433 173.203 152.897 1.00 58.70 534 GLU N C 1
ATOM 4249 O O . GLU A 1 534 ? 189.495 172.627 153.460 1.00 58.70 534 GLU N O 1
ATOM 4255 N N . GLU A 1 535 ? 190.538 173.254 151.569 1.00 59.49 535 GLU N N 1
ATOM 4256 C CA . GLU A 1 535 ? 189.566 172.557 150.734 1.00 59.49 535 GLU N CA 1
ATOM 4257 C C . GLU A 1 535 ? 189.651 171.048 150.931 1.00 59.49 535 GLU N C 1
ATOM 4258 O O . GLU A 1 535 ? 188.625 170.360 150.956 1.00 59.49 535 GLU N O 1
ATOM 4264 N N . GLU A 1 536 ? 190.866 170.515 151.073 1.00 58.92 536 GLU N N 1
ATOM 4265 C CA . GLU A 1 536 ? 191.019 169.076 151.260 1.00 58.92 536 GLU N CA 1
ATOM 4266 C C . GLU A 1 536 ? 190.539 168.636 152.636 1.00 58.92 536 GLU N C 1
ATOM 4267 O O . GLU A 1 536 ? 189.988 167.539 152.783 1.00 58.92 536 GLU N O 1
ATOM 4273 N N . PHE A 1 537 ? 190.747 169.466 153.661 1.00 54.21 537 PHE N N 1
ATOM 4274 C CA . PHE A 1 537 ? 190.235 169.128 154.986 1.00 54.21 537 PHE N CA 1
ATOM 4275 C C . PHE A 1 537 ? 188.714 169.079 154.990 1.00 54.21 537 PHE N C 1
ATOM 4276 O O . PHE A 1 537 ? 188.116 168.175 155.584 1.00 54.21 537 PHE N O 1
ATOM 4284 N N . TYR A 1 538 ? 188.070 170.050 154.339 1.00 54.49 538 TYR N N 1
ATOM 4285 C CA . TYR A 1 538 ? 186.618 170.017 154.218 1.00 54.49 538 TYR N CA 1
ATOM 4286 C C . TYR A 1 538 ? 186.165 168.818 153.397 1.00 54.49 538 TYR N C 1
ATOM 4287 O O . TYR A 1 538 ? 185.169 168.168 153.732 1.00 54.49 538 TYR N O 1
ATOM 4296 N N . ASN A 1 539 ? 186.882 168.512 152.315 1.00 53.18 539 ASN N N 1
ATOM 4297 C CA . ASN A 1 539 ? 186.527 167.357 151.497 1.00 53.18 539 ASN N CA 1
ATOM 4298 C C . ASN A 1 539 ? 186.692 166.058 152.274 1.00 53.18 539 ASN N C 1
ATOM 4299 O O . ASN A 1 539 ? 185.854 165.155 152.172 1.00 53.18 539 ASN N O 1
ATOM 4304 N N . TRP A 1 540 ? 187.769 165.941 153.054 1.00 53.93 540 TRP N N 1
ATOM 4305 C CA . TRP A 1 540 ? 187.984 164.725 153.831 1.00 53.93 540 TRP N CA 1
ATOM 4306 C C . TRP A 1 540 ? 186.931 164.565 154.919 1.00 53.93 540 TRP N C 1
ATOM 4307 O O . TRP A 1 540 ? 186.461 163.451 155.173 1.00 53.93 540 TRP N O 1
ATOM 4318 N N . MET A 1 541 ? 186.560 165.661 155.583 1.00 53.20 541 MET N N 1
ATOM 4319 C CA . MET A 1 541 ? 185.499 165.589 156.581 1.00 53.20 541 MET N CA 1
ATOM 4320 C C . MET A 1 541 ? 184.190 165.141 155.948 1.00 53.20 541 MET N C 1
ATOM 4321 O O . MET A 1 541 ? 183.449 164.341 156.530 1.00 53.20 541 MET N O 1
ATOM 4326 N N . GLU A 1 542 ? 183.889 165.651 154.753 1.00 52.64 542 GLU N N 1
ATOM 4327 C CA . GLU A 1 542 ? 182.711 165.196 154.025 1.00 52.64 542 GLU N CA 1
ATOM 4328 C C . GLU A 1 542 ? 182.843 163.733 153.623 1.00 52.64 542 GLU N C 1
ATOM 4329 O O . GLU A 1 542 ? 181.864 162.980 153.667 1.00 52.64 542 GLU N O 1
ATOM 4335 N N . ASN A 1 543 ? 184.047 163.315 153.223 1.00 51.59 543 ASN N N 1
ATOM 4336 C CA . ASN A 1 543 ? 184.257 161.932 152.809 1.00 51.59 543 ASN N CA 1
ATOM 4337 C C . ASN A 1 543 ? 184.006 160.966 153.959 1.00 51.59 543 ASN N C 1
ATOM 4338 O O . ASN A 1 543 ? 183.423 159.894 153.762 1.00 51.59 543 ASN N O 1
ATOM 4343 N N . LEU A 1 544 ? 184.452 161.320 155.166 1.00 51.88 544 LEU N N 1
ATOM 4344 C CA . LEU A 1 544 ? 184.171 160.483 156.328 1.00 51.88 544 LEU N CA 1
ATOM 4345 C C . LEU A 1 544 ? 182.676 160.401 156.596 1.00 51.88 544 LEU N C 1
ATOM 4346 O O . LEU A 1 544 ? 182.156 159.332 156.931 1.00 51.88 544 LEU N O 1
ATOM 4351 N N . PHE A 1 545 ? 181.970 161.522 156.456 1.00 52.04 545 PHE N N 1
ATOM 4352 C CA . PHE A 1 545 ? 180.540 161.539 156.736 1.00 52.04 545 PHE N CA 1
ATOM 4353 C C . PHE A 1 545 ? 179.757 160.723 155.717 1.00 52.04 545 PHE N C 1
ATOM 4354 O O . PHE A 1 545 ? 178.728 160.130 156.060 1.00 52.04 545 PHE N O 1
ATOM 4362 N N . ILE A 1 546 ? 180.217 160.683 154.465 1.00 50.71 546 ILE N N 1
ATOM 4363 C CA . ILE A 1 546 ? 179.550 159.868 153.454 1.00 50.71 546 ILE N CA 1
ATOM 4364 C C . ILE A 1 546 ? 179.764 158.387 153.738 1.00 50.71 546 ILE N C 1
ATOM 4365 O O . ILE A 1 546 ? 178.815 157.595 153.741 1.00 50.71 546 ILE N O 1
ATOM 4370 N N . ASN A 1 547 ? 181.014 157.993 153.989 1.00 49.65 547 ASN N N 1
ATOM 4371 C CA . ASN A 1 547 ? 181.324 156.580 154.181 1.00 49.65 547 ASN N CA 1
ATOM 4372 C C . ASN A 1 547 ? 180.763 156.061 155.498 1.00 49.65 547 ASN N C 1
ATOM 4373 O O . ASN A 1 547 ? 180.359 154.897 155.591 1.00 49.65 547 ASN N O 1
ATOM 4378 N N . TYR A 1 548 ? 180.747 156.903 156.531 1.00 47.27 548 TYR N N 1
ATOM 4379 C CA . TYR A 1 548 ? 180.112 156.518 157.787 1.00 47.27 548 TYR N CA 1
ATOM 4380 C C . TYR A 1 548 ? 178.612 156.327 157.604 1.00 47.27 548 TYR N C 1
ATOM 4381 O O . TYR A 1 548 ? 178.026 155.399 158.171 1.00 47.27 548 TYR N O 1
ATOM 4390 N N . SER A 1 549 ? 177.975 157.192 156.810 1.00 49.36 549 SER N N 1
ATOM 4391 C CA . SER A 1 549 ? 176.542 157.065 156.567 1.00 49.36 549 SER N CA 1
ATOM 4392 C C . SER A 1 549 ? 176.216 155.805 155.776 1.00 49.36 549 SER N C 1
ATOM 4393 O O . SER A 1 549 ? 175.226 155.125 156.064 1.00 49.36 549 SER N O 1
ATOM 4396 N N . ILE A 1 550 ? 177.029 155.483 154.769 1.00 49.24 550 ILE N N 1
ATOM 4397 C CA . ILE A 1 550 ? 176.784 154.288 153.965 1.00 49.24 550 ILE N CA 1
ATOM 4398 C C . ILE A 1 550 ? 176.924 153.033 154.815 1.00 49.24 550 ILE N C 1
ATOM 4399 O O . ILE A 1 550 ? 176.143 152.083 154.683 1.00 49.24 550 ILE N O 1
ATOM 4404 N N . ASP A 1 551 ? 177.917 153.011 155.703 1.00 50.94 551 ASP N N 1
ATOM 4405 C CA . ASP A 1 551 ? 178.272 151.779 156.396 1.00 50.94 551 ASP N CA 1
ATOM 4406 C C . ASP A 1 551 ? 177.262 151.407 157.476 1.00 50.94 551 ASP N C 1
ATOM 4407 O O . ASP A 1 551 ? 176.899 150.233 157.604 1.00 50.94 551 ASP N O 1
ATOM 4412 N N . ILE A 1 552 ? 176.797 152.378 158.263 1.00 47.55 552 ILE N N 1
ATOM 4413 C CA . ILE A 1 552 ? 175.910 152.061 159.378 1.00 47.55 552 ILE N CA 1
ATOM 4414 C C . ILE A 1 552 ? 174.435 152.062 158.993 1.00 47.55 552 ILE N C 1
ATOM 4415 O O . ILE A 1 552 ? 173.633 151.393 159.658 1.00 47.55 552 ILE N O 1
ATOM 4420 N N . LEU A 1 553 ? 174.053 152.786 157.947 1.00 51.39 553 LEU N N 1
ATOM 4421 C CA . LEU A 1 553 ? 172.654 152.888 157.561 1.00 51.39 553 LEU N CA 1
ATOM 4422 C C . LEU A 1 553 ? 172.242 151.843 156.533 1.00 51.39 553 LEU N C 1
ATOM 4423 O O . LEU A 1 553 ? 171.066 151.795 156.158 1.00 51.39 553 LEU N O 1
ATOM 4428 N N . GLU A 1 554 ? 173.172 151.011 156.070 1.00 55.48 554 GLU N N 1
ATOM 4429 C CA . GLU A 1 554 ? 172.829 149.952 155.132 1.00 55.48 554 GLU N CA 1
ATOM 4430 C C . GLU A 1 554 ? 171.994 148.884 155.823 1.00 55.48 554 GLU N C 1
ATOM 4431 O O . GLU A 1 554 ? 172.346 148.412 156.908 1.00 55.48 554 GLU N O 1
ATOM 4437 N N . LYS A 1 555 ? 170.885 148.503 155.193 1.00 53.85 555 LYS N N 1
ATOM 4438 C CA . LYS A 1 555 ? 170.023 147.454 155.712 1.00 53.85 555 LYS N CA 1
ATOM 4439 C C . LYS A 1 555 ? 169.549 146.580 154.562 1.00 53.85 555 LYS N C 1
ATOM 4440 O O . LYS A 1 555 ? 169.375 147.049 153.435 1.00 53.85 555 LYS N O 1
ATOM 4446 N N . ARG A 1 556 ? 169.343 145.300 154.859 1.00 54.86 556 ARG N N 1
ATOM 4447 C CA . ARG A 1 556 ? 168.939 144.317 153.866 1.00 54.86 556 ARG N CA 1
ATOM 4448 C C . ARG A 1 556 ? 167.662 143.630 154.320 1.00 54.86 556 ARG N C 1
ATOM 4449 O O . ARG A 1 556 ? 167.463 143.404 155.517 1.00 54.86 556 ARG N O 1
ATOM 4457 N N . ASN A 1 557 ? 166.801 143.302 153.362 1.00 56.55 557 ASN N N 1
ATOM 4458 C CA . ASN A 1 557 ? 165.601 142.544 153.679 1.00 56.55 557 ASN N CA 1
ATOM 4459 C C . ASN A 1 557 ? 165.952 141.082 153.940 1.00 56.55 557 ASN N C 1
ATOM 4460 O O . ASN A 1 557 ? 166.960 140.564 153.454 1.00 56.55 557 ASN N O 1
ATOM 4465 N N . SER A 1 558 ? 165.106 140.419 154.722 1.00 60.75 558 SER N N 1
ATOM 4466 C CA . SER A 1 558 ? 165.325 139.034 155.104 1.00 60.75 558 SER N CA 1
ATOM 4467 C C . SER A 1 558 ? 164.088 138.211 154.782 1.00 60.75 558 SER N C 1
ATOM 4468 O O . SER A 1 558 ? 162.975 138.736 154.695 1.00 60.75 558 SER N O 1
ATOM 4471 N N . ILE A 1 559 ? 164.299 136.906 154.603 1.00 62.22 559 ILE N N 1
ATOM 4472 C CA . ILE A 1 559 ? 163.195 136.013 154.279 1.00 62.22 559 ILE N CA 1
ATOM 4473 C C . ILE A 1 559 ? 162.521 135.460 155.527 1.00 62.22 559 ILE N C 1
ATOM 4474 O O . ILE A 1 559 ? 161.502 134.769 155.416 1.00 62.22 559 ILE N O 1
ATOM 4479 N N . ILE A 1 560 ? 163.065 135.737 156.708 1.00 60.51 560 ILE N N 1
ATOM 4480 C CA . ILE A 1 560 ? 162.420 135.294 157.948 1.00 60.51 560 ILE N CA 1
ATOM 4481 C C . ILE A 1 560 ? 161.107 136.046 158.124 1.00 60.51 560 ILE N C 1
ATOM 4482 O O . ILE A 1 560 ? 161.089 137.288 158.026 1.00 60.51 560 ILE N O 1
ATOM 4487 N N . PRO A 1 561 ? 159.990 135.364 158.364 1.00 58.46 561 PRO N N 1
ATOM 4488 C CA . PRO A 1 561 ? 158.722 136.074 158.550 1.00 58.46 561 PRO N CA 1
ATOM 4489 C C . PRO A 1 561 ? 158.757 136.976 159.772 1.00 58.46 561 PRO N C 1
ATOM 4490 O O . PRO A 1 561 ? 159.376 136.664 160.792 1.00 58.46 561 PRO N O 1
ATOM 4494 N N . GLY A 1 562 ? 158.079 138.115 159.654 1.00 59.57 562 GLY N N 1
ATOM 4495 C CA . GLY A 1 562 ? 157.989 139.069 160.735 1.00 59.57 562 GLY N CA 1
ATOM 4496 C C . GLY A 1 562 ? 159.094 140.100 160.789 1.00 59.57 562 GLY N C 1
ATOM 4497 O O . GLY A 1 562 ? 159.029 141.004 161.632 1.00 59.57 562 GLY N O 1
ATOM 4498 N N . ILE A 1 563 ? 160.100 140.005 159.924 1.00 57.68 563 ILE N N 1
ATOM 4499 C CA . ILE A 1 563 ? 161.214 140.947 159.899 1.00 57.68 563 ILE N CA 1
ATOM 4500 C C . ILE A 1 563 ? 161.191 141.673 158.563 1.00 57.68 563 ILE N C 1
ATOM 4501 O O . ILE A 1 563 ? 161.287 141.040 157.505 1.00 57.68 563 ILE N O 1
ATOM 4506 N N . THR A 1 564 ? 161.069 143.001 158.611 1.00 56.39 564 THR N N 1
ATOM 4507 C CA . THR A 1 564 ? 161.089 143.785 157.381 1.00 56.39 564 THR N CA 1
ATOM 4508 C C . THR A 1 564 ? 162.500 143.899 156.815 1.00 56.39 564 THR N C 1
ATOM 4509 O O . THR A 1 564 ? 162.701 143.757 155.604 1.00 56.39 564 THR N O 1
ATOM 4513 N N . ALA A 1 565 ? 163.488 144.149 157.672 1.00 54.76 565 ALA N N 1
ATOM 4514 C CA . ALA A 1 565 ? 164.860 144.334 157.224 1.00 54.76 565 ALA N CA 1
ATOM 4515 C C . ALA A 1 565 ? 165.811 143.946 158.345 1.00 54.76 565 ALA N C 1
ATOM 4516 O O . ALA A 1 565 ? 165.440 143.920 159.520 1.00 54.76 565 ALA N O 1
ATOM 4518 N N . VAL A 1 566 ? 167.053 143.654 157.966 1.00 51.09 566 VAL N N 1
ATOM 4519 C CA . VAL A 1 566 ? 168.074 143.182 158.894 1.00 51.09 566 VAL N CA 1
ATOM 4520 C C . VAL A 1 566 ? 169.299 144.076 158.771 1.00 51.09 566 VAL N C 1
ATOM 4521 O O . VAL A 1 566 ? 169.773 144.337 157.661 1.00 51.09 566 VAL N O 1
ATOM 4525 N N . LEU A 1 567 ? 169.808 144.542 159.910 1.00 48.14 567 LEU N N 1
ATOM 4526 C CA . LEU A 1 567 ? 171.009 145.365 159.934 1.00 48.14 567 LEU N CA 1
ATOM 4527 C C . LEU A 1 567 ? 172.233 144.462 159.980 1.00 48.14 567 LEU N C 1
ATOM 4528 O O . LEU A 1 567 ? 172.404 143.722 160.957 1.00 48.14 567 LEU N O 1
ATOM 4533 N N . PRO A 1 568 ? 173.105 144.490 158.969 1.00 47.82 568 PRO N N 1
ATOM 4534 C CA . PRO A 1 568 ? 174.189 143.500 158.898 1.00 47.82 568 PRO N CA 1
ATOM 4535 C C . PRO A 1 568 ? 175.400 143.809 159.763 1.00 47.82 568 PRO N C 1
ATOM 4536 O O . PRO A 1 568 ? 176.282 142.948 159.876 1.00 47.82 568 PRO N O 1
ATOM 4540 N N . TRP A 1 569 ? 175.486 144.990 160.368 1.00 44.71 569 TRP N N 1
ATOM 4541 C CA . TRP A 1 569 ? 176.664 145.360 161.142 1.00 44.71 569 TRP N CA 1
ATOM 4542 C C . TRP A 1 569 ? 176.544 145.027 162.623 1.00 44.71 569 TRP N C 1
ATOM 4543 O O . TRP A 1 569 ? 177.508 145.235 163.365 1.00 44.71 569 TRP N O 1
ATOM 4554 N N . ILE A 1 570 ? 175.395 144.522 163.072 1.00 44.85 570 ILE N N 1
ATOM 4555 C CA . ILE A 1 570 ? 175.239 144.182 164.482 1.00 44.85 570 ILE N CA 1
ATOM 4556 C C . ILE A 1 570 ? 176.127 143.000 164.850 1.00 44.85 570 ILE N C 1
ATOM 4557 O O . ILE A 1 570 ? 176.659 142.929 165.963 1.00 44.85 570 ILE N O 1
ATOM 4562 N N . GLY A 1 571 ? 176.296 142.052 163.928 1.00 47.31 571 GLY N N 1
ATOM 4563 C CA . GLY A 1 571 ? 177.142 140.904 164.209 1.00 47.31 571 GLY N CA 1
ATOM 4564 C C . GLY A 1 571 ? 178.593 141.284 164.434 1.00 47.31 571 GLY N C 1
ATOM 4565 O O . GLY A 1 571 ? 179.267 140.716 165.297 1.00 47.31 571 GLY N O 1
ATOM 4566 N N . LYS A 1 572 ? 179.093 142.248 163.663 1.00 45.68 572 LYS N N 1
ATOM 4567 C CA . LYS A 1 572 ? 180.474 142.690 163.792 1.00 45.68 572 LYS N CA 1
ATOM 4568 C C . LYS A 1 572 ? 180.677 143.681 164.928 1.00 45.68 572 LYS N C 1
ATOM 4569 O O . LYS A 1 572 ? 181.816 144.088 165.175 1.00 45.68 572 LYS N O 1
ATOM 4575 N N . ALA A 1 573 ? 179.612 144.080 165.618 1.00 44.03 573 ALA N N 1
ATOM 4576 C CA . ALA A 1 573 ? 179.703 145.048 166.702 1.00 44.03 573 ALA N CA 1
ATOM 4577 C C . ALA A 1 573 ? 179.646 144.410 168.081 1.00 44.03 573 ALA N C 1
ATOM 4578 O O . ALA A 1 573 ? 180.431 144.778 168.959 1.00 44.03 573 ALA N O 1
ATOM 4580 N N . LEU A 1 574 ? 178.736 143.461 168.295 1.00 46.09 574 LEU N N 1
ATOM 4581 C CA . LEU A 1 574 ? 178.527 142.859 169.605 1.00 46.09 574 LEU N CA 1
ATOM 4582 C C . LEU A 1 574 ? 178.936 141.394 169.656 1.00 46.09 574 LEU N C 1
ATOM 4583 O O . LEU A 1 574 ? 178.634 140.714 170.642 1.00 46.09 574 LEU N O 1
ATOM 4588 N N . ASN A 1 575 ? 179.610 140.893 168.622 1.00 48.06 575 ASN N N 1
ATOM 4589 C CA . ASN A 1 575 ? 180.084 139.509 168.580 1.00 48.06 575 ASN N CA 1
ATOM 4590 C C . ASN A 1 575 ? 178.938 138.518 168.770 1.00 48.06 575 ASN N C 1
ATOM 4591 O O . ASN A 1 575 ? 179.074 137.509 169.465 1.00 48.06 575 ASN N O 1
ATOM 4596 N N . ILE A 1 576 ? 177.795 138.808 168.155 1.00 51.03 576 ILE N N 1
ATOM 4597 C CA . ILE A 1 576 ? 176.656 137.898 168.135 1.00 51.03 576 ILE N CA 1
ATOM 4598 C C . ILE A 1 576 ? 176.490 137.398 166.707 1.00 51.03 576 ILE N C 1
ATOM 4599 O O . ILE A 1 576 ? 176.339 138.197 165.775 1.00 51.03 576 ILE N O 1
ATOM 4604 N N . LEU A 1 577 ? 176.528 136.077 166.537 1.00 53.52 577 LEU N N 1
ATOM 4605 C CA . LEU A 1 577 ? 176.475 135.453 165.216 1.00 53.52 577 LEU N CA 1
ATOM 4606 C C . LEU A 1 577 ? 177.562 136.015 164.304 1.00 53.52 577 LEU N C 1
ATOM 4607 O O . LEU A 1 577 ? 177.345 136.264 163.117 1.00 53.52 577 LEU N O 1
ATOM 4612 N N . ASN A 1 578 ? 178.750 136.216 164.870 1.00 55.18 578 ASN N N 1
ATOM 4613 C CA . ASN A 1 578 ? 179.888 136.779 164.146 1.00 55.18 578 ASN N CA 1
ATOM 4614 C C . ASN A 1 578 ? 180.813 135.629 163.762 1.00 55.18 578 ASN N C 1
ATOM 4615 O O . ASN A 1 578 ? 181.769 135.310 164.469 1.00 55.18 578 ASN N O 1
ATOM 4620 N N . THR A 1 579 ? 180.519 135.006 162.625 1.00 61.55 579 THR N N 1
ATOM 4621 C CA . THR A 1 579 ? 181.292 133.894 162.093 1.00 61.55 579 THR N CA 1
ATOM 4622 C C . THR A 1 579 ? 181.697 134.268 160.667 1.00 61.55 579 THR N C 1
ATOM 4623 O O . THR A 1 579 ? 181.354 135.347 160.176 1.00 61.55 579 THR N O 1
ATOM 4627 N N . ASN A 1 580 ? 182.446 133.390 159.995 1.00 67.93 580 ASN N N 1
ATOM 4628 C CA . ASN A 1 580 ? 182.871 133.675 158.628 1.00 67.93 580 ASN N CA 1
ATOM 4629 C C . ASN A 1 580 ? 181.690 133.863 157.684 1.00 67.93 580 ASN N C 1
ATOM 4630 O O . ASN A 1 580 ? 181.840 134.511 156.643 1.00 67.93 580 ASN N O 1
ATOM 4635 N N . ASN A 1 581 ? 180.526 133.314 158.020 1.00 65.59 581 ASN N N 1
ATOM 4636 C CA . ASN A 1 581 ? 179.325 133.562 157.240 1.00 65.59 581 ASN N CA 1
ATOM 4637 C C . ASN A 1 581 ? 178.822 134.983 157.476 1.00 65.59 581 ASN N C 1
ATOM 4638 O O . ASN A 1 581 ? 179.112 135.615 158.494 1.00 65.59 581 ASN N O 1
ATOM 4643 N N . ASP A 1 582 ? 178.057 135.484 156.511 1.00 63.35 582 ASP N N 1
ATOM 4644 C CA . ASP A 1 582 ? 177.450 136.799 156.646 1.00 63.35 582 ASP N CA 1
ATOM 4645 C C . ASP A 1 582 ? 176.441 136.797 157.789 1.00 63.35 582 ASP N C 1
ATOM 4646 O O . ASP A 1 582 ? 175.836 135.771 158.108 1.00 63.35 582 ASP N O 1
ATOM 4651 N N . PHE A 1 583 ? 176.272 137.964 158.416 1.00 56.58 583 PHE N N 1
ATOM 4652 C CA . PHE A 1 583 ? 175.336 138.068 159.532 1.00 56.58 583 PHE N CA 1
ATOM 4653 C C . PHE A 1 583 ? 173.920 137.727 159.092 1.00 56.58 583 PHE N C 1
ATOM 4654 O O . PHE A 1 583 ? 173.177 137.065 159.825 1.00 56.58 583 PHE N O 1
ATOM 4662 N N . GLU A 1 584 ? 173.525 138.176 157.899 1.00 60.16 584 GLU N N 1
ATOM 4663 C CA . GLU A 1 584 ? 172.232 137.778 157.353 1.00 60.16 584 GLU N CA 1
ATOM 4664 C C . GLU A 1 584 ? 172.175 136.273 157.122 1.00 60.16 584 GLU N C 1
ATOM 4665 O O . GLU A 1 584 ? 171.192 135.618 157.487 1.00 60.16 584 GLU N O 1
ATOM 4671 N N . GLU A 1 585 ? 173.225 135.706 156.525 1.00 62.48 585 GLU N N 1
ATOM 4672 C CA . GLU A 1 585 ? 173.260 134.265 156.299 1.00 62.48 585 GLU N CA 1
ATOM 4673 C C . GLU A 1 585 ? 173.328 133.501 157.614 1.00 62.48 585 GLU N C 1
ATOM 4674 O O . GLU A 1 585 ? 172.679 132.460 157.768 1.00 62.48 585 GLU N O 1
ATOM 4680 N N . GLU A 1 586 ? 174.112 133.999 158.572 1.00 60.17 586 GLU N N 1
ATOM 4681 C CA . GLU A 1 586 ? 174.237 133.322 159.858 1.00 60.17 586 GLU N CA 1
ATOM 4682 C C . GLU A 1 586 ? 172.942 133.387 160.656 1.00 60.17 586 GLU N C 1
ATOM 4683 O O . GLU A 1 586 ? 172.614 132.442 161.381 1.00 60.17 586 GLU N O 1
ATOM 4689 N N . LEU A 1 587 ? 172.197 134.489 160.542 1.00 57.43 587 LEU N N 1
ATOM 4690 C CA . LEU A 1 587 ? 170.919 134.592 161.239 1.00 57.43 587 LEU N CA 1
ATOM 4691 C C . LEU A 1 587 ? 169.888 133.632 160.658 1.00 57.43 587 LEU N C 1
ATOM 4692 O O . LEU A 1 587 ? 168.944 133.241 161.354 1.00 57.43 587 LEU N O 1
ATOM 4697 N N . GLN A 1 588 ? 170.056 133.234 159.395 1.00 61.84 588 GLN N N 1
ATOM 4698 C CA . GLN A 1 588 ? 169.132 132.284 158.784 1.00 61.84 588 GLN N CA 1
ATOM 4699 C C . GLN A 1 588 ? 169.232 130.915 159.442 1.00 61.84 588 GLN N C 1
ATOM 4700 O O . GLN A 1 588 ? 168.254 130.410 160.004 1.00 61.84 588 GLN N O 1
ATOM 4706 N N . LEU A 1 589 ? 170.413 130.298 159.382 1.00 59.33 589 LEU N N 1
ATOM 4707 C CA . LEU A 1 589 ? 170.567 128.928 159.852 1.00 59.33 589 LEU N CA 1
ATOM 4708 C C . LEU A 1 589 ? 170.569 128.830 161.372 1.00 59.33 589 LEU N C 1
ATOM 4709 O O . LEU A 1 589 ? 170.097 127.829 161.921 1.00 59.33 589 LEU N O 1
ATOM 4714 N N . SER A 1 590 ? 171.088 129.841 162.065 1.00 54.91 590 SER N N 1
ATOM 4715 C CA . SER A 1 590 ? 171.097 129.838 163.521 1.00 54.91 590 SER N CA 1
ATOM 4716 C C . SER A 1 590 ? 169.796 130.348 164.127 1.00 54.91 590 SER N C 1
ATOM 4717 O O . SER A 1 590 ? 169.584 130.174 165.331 1.00 54.91 590 SER N O 1
ATOM 4720 N N . GLY A 1 591 ? 168.932 130.970 163.332 1.00 53.22 591 GLY N N 1
ATOM 4721 C CA . GLY A 1 591 ? 167.656 131.449 163.816 1.00 53.22 591 GLY N CA 1
ATOM 4722 C C . GLY A 1 591 ? 167.790 132.699 164.664 1.00 53.22 591 GLY N C 1
ATOM 4723 O O . GLY A 1 591 ? 168.882 133.178 164.971 1.00 53.22 591 GLY N O 1
ATOM 4724 N N . ILE A 1 592 ? 166.633 133.241 165.050 1.00 48.48 592 ILE N N 1
ATOM 4725 C CA . ILE A 1 592 ? 166.622 134.407 165.926 1.00 48.48 592 ILE N CA 1
ATOM 4726 C C . ILE A 1 592 ? 167.019 134.015 167.343 1.00 48.48 592 ILE N C 1
ATOM 4727 O O . ILE A 1 592 ? 167.575 134.830 168.089 1.00 48.48 592 ILE N O 1
ATOM 4732 N N . LYS A 1 593 ? 166.780 132.761 167.727 1.00 48.80 593 LYS N N 1
ATOM 4733 C CA . LYS A 1 593 ? 167.163 132.300 169.054 1.00 48.80 593 LYS N CA 1
ATOM 4734 C C . LYS A 1 593 ? 168.671 132.293 169.260 1.00 48.80 593 LYS N C 1
ATOM 4735 O O . LYS A 1 593 ? 169.121 132.156 170.402 1.00 48.80 593 LYS N O 1
ATOM 4741 N N . GLY A 1 594 ? 169.460 132.426 168.192 1.00 47.06 594 GLY N N 1
ATOM 4742 C CA . GLY A 1 594 ? 170.898 132.552 168.348 1.00 47.06 594 GLY N CA 1
ATOM 4743 C C . GLY A 1 594 ? 171.334 133.875 168.936 1.00 47.06 594 GLY N C 1
ATOM 4744 O O . GLY A 1 594 ? 172.442 133.968 169.474 1.00 47.06 594 GLY N O 1
ATOM 4745 N N . LEU A 1 595 ? 170.489 134.902 168.843 1.00 46.91 595 LEU N N 1
ATOM 4746 C CA . LEU A 1 595 ? 170.766 136.197 169.450 1.00 46.91 595 LEU N CA 1
ATOM 4747 C C . LEU A 1 595 ? 170.572 136.196 170.960 1.00 46.91 595 LEU N C 1
ATOM 4748 O O . LEU A 1 595 ? 171.002 137.144 171.624 1.00 46.91 595 LEU N O 1
ATOM 4753 N N . ILE A 1 596 ? 169.942 135.162 171.511 1.00 47.07 596 ILE N N 1
ATOM 4754 C CA . ILE A 1 596 ? 169.523 135.123 172.906 1.00 47.07 596 ILE N CA 1
ATOM 4755 C C . ILE A 1 596 ? 170.099 133.873 173.555 1.00 47.07 596 ILE N C 1
ATOM 4756 O O . ILE A 1 596 ? 170.059 132.788 172.966 1.00 47.07 596 ILE N O 1
ATOM 4761 N N . LYS A 1 597 ? 170.635 134.025 174.763 1.00 48.94 597 LYS N N 1
ATOM 4762 C CA . LYS A 1 597 ? 170.962 132.868 175.588 1.00 48.94 597 LYS N CA 1
ATOM 4763 C C . LYS A 1 597 ? 169.661 132.233 176.061 1.00 48.94 597 LYS N C 1
ATOM 4764 O O . LYS A 1 597 ? 168.923 132.830 176.851 1.00 48.94 597 LYS N O 1
ATOM 4770 N N . GLU A 1 598 ? 169.373 131.030 175.571 1.00 55.23 598 GLU N N 1
ATOM 4771 C CA . GLU A 1 598 ? 168.088 130.398 175.838 1.00 55.23 598 GLU N CA 1
ATOM 4772 C C . GLU A 1 598 ? 167.928 130.091 177.322 1.00 55.23 598 GLU N C 1
ATOM 4773 O O . GLU A 1 598 ? 168.855 129.609 177.978 1.00 55.23 598 GLU N O 1
ATOM 4779 N N . TYR A 1 599 ? 166.739 130.378 177.850 1.00 54.07 599 TYR N N 1
ATOM 4780 C CA . TYR A 1 599 ? 166.395 130.073 179.237 1.00 54.07 599 TYR N CA 1
ATOM 4781 C C . TYR A 1 599 ? 165.706 128.714 179.251 1.00 54.07 599 TYR N C 1
ATOM 4782 O O . TYR A 1 599 ? 164.553 128.586 178.832 1.00 54.07 599 TYR N O 1
ATOM 4791 N N . GLU A 1 600 ? 166.421 127.696 179.736 1.00 58.92 600 GLU N N 1
ATOM 4792 C CA . GLU A 1 600 ? 165.897 126.335 179.697 1.00 58.92 600 GLU N CA 1
ATOM 4793 C C . GLU A 1 600 ? 164.676 126.177 180.594 1.00 58.92 600 GLU N C 1
ATOM 4794 O O . GLU A 1 600 ? 163.720 125.483 180.232 1.00 58.92 600 GLU N O 1
ATOM 4800 N N . ASN A 1 601 ? 164.689 126.807 181.765 1.00 54.91 601 ASN N N 1
ATOM 4801 C CA . ASN A 1 601 ? 163.619 126.633 182.747 1.00 54.91 601 ASN N CA 1
ATOM 4802 C C . ASN A 1 601 ? 162.522 127.681 182.587 1.00 54.91 601 ASN N C 1
ATOM 4803 O O . ASN A 1 601 ? 162.146 128.363 183.537 1.00 54.91 601 ASN N O 1
ATOM 4808 N N . PHE A 1 602 ? 161.990 127.808 181.375 1.00 50.27 602 PHE N N 1
ATOM 4809 C CA . PHE A 1 602 ? 160.888 128.726 181.128 1.00 50.27 602 PHE N CA 1
ATOM 4810 C C . PHE A 1 602 ? 159.579 128.083 181.564 1.00 50.27 602 PHE N C 1
ATOM 4811 O O . PHE A 1 602 ? 159.296 126.933 181.215 1.00 50.27 602 PHE N O 1
ATOM 4819 N N . ILE A 1 603 ? 158.782 128.827 182.324 1.00 51.81 603 ILE N N 1
ATOM 4820 C CA . ILE A 1 603 ? 157.572 128.305 182.947 1.00 51.81 603 ILE N CA 1
ATOM 4821 C C . ILE A 1 603 ? 156.370 128.698 182.103 1.00 51.81 603 ILE N C 1
ATOM 4822 O O . ILE A 1 603 ? 156.178 129.880 181.792 1.00 51.81 603 ILE N O 1
ATOM 4827 N N . ILE A 1 604 ? 155.567 127.713 181.729 1.00 55.41 604 ILE N N 1
ATOM 4828 C CA . ILE A 1 604 ? 154.297 127.920 181.041 1.00 55.41 604 ILE N CA 1
ATOM 4829 C C . ILE A 1 604 ? 153.182 127.573 182.021 1.00 55.41 604 ILE N C 1
ATOM 4830 O O . ILE A 1 604 ? 153.160 126.454 182.548 1.00 55.41 604 ILE N O 1
ATOM 4835 N N . PRO A 1 605 ? 152.257 128.488 182.306 1.00 58.15 605 PRO N N 1
ATOM 4836 C CA . PRO A 1 605 ? 151.246 128.218 183.334 1.00 58.15 605 PRO N CA 1
ATOM 4837 C C . PRO A 1 605 ? 150.352 127.045 182.959 1.00 58.15 605 PRO N C 1
ATOM 4838 O O . PRO A 1 605 ? 150.060 126.805 181.786 1.00 58.15 605 PRO N O 1
ATOM 4842 N N . ASP A 1 606 ? 149.920 126.306 183.982 1.00 67.58 606 ASP N N 1
ATOM 4843 C CA . ASP A 1 606 ? 149.033 125.168 183.776 1.00 67.58 606 ASP N CA 1
ATOM 4844 C C . ASP A 1 606 ? 147.568 125.581 183.712 1.00 67.58 606 ASP N C 1
ATOM 4845 O O . ASP A 1 606 ? 146.813 125.041 182.896 1.00 67.58 606 ASP N O 1
ATOM 4850 N N . MET A 1 607 ? 147.153 126.525 184.559 1.00 69.41 607 MET N N 1
ATOM 4851 C CA . MET A 1 607 ? 145.820 127.130 184.516 1.00 69.41 607 MET N CA 1
ATOM 4852 C C . MET A 1 607 ? 144.721 126.075 184.686 1.00 69.41 607 MET N C 1
ATOM 4853 O O . MET A 1 607 ? 143.924 125.806 183.787 1.00 69.41 607 MET N O 1
ATOM 4858 N N . ILE A 1 608 ? 144.708 125.476 185.876 1.00 73.79 608 ILE N N 1
ATOM 4859 C CA . ILE A 1 608 ? 143.653 124.530 186.220 1.00 73.79 608 ILE N CA 1
ATOM 4860 C C . ILE A 1 608 ? 142.333 125.274 186.368 1.00 73.79 608 ILE N C 1
ATOM 4861 O O . ILE A 1 608 ? 142.271 126.353 186.972 1.00 73.79 608 ILE N O 1
ATOM 4866 N N . VAL A 1 609 ? 141.275 124.713 185.798 1.00 78.99 609 VAL N N 1
ATOM 4867 C CA . VAL A 1 609 ? 139.944 125.313 185.828 1.00 78.99 609 VAL N CA 1
ATOM 4868 C C . VAL A 1 609 ? 139.153 124.660 186.957 1.00 78.99 609 VAL N C 1
ATOM 4869 O O . VAL A 1 609 ? 139.020 123.427 186.969 1.00 78.99 609 VAL N O 1
ATOM 4873 N N . PRO A 1 610 ? 138.629 125.426 187.911 1.00 82.59 610 PRO N N 1
ATOM 4874 C CA . PRO A 1 610 ? 137.857 124.827 189.004 1.00 82.59 610 PRO N CA 1
ATOM 4875 C C . PRO A 1 610 ? 136.533 124.256 188.517 1.00 82.59 610 PRO N C 1
ATOM 4876 O O . PRO A 1 610 ? 135.970 124.678 187.505 1.00 82.59 610 PRO N O 1
ATOM 4880 N N . ASP A 1 611 ? 136.037 123.276 189.269 1.00 88.35 611 ASP N N 1
ATOM 4881 C CA . ASP A 1 611 ? 134.798 122.601 188.923 1.00 88.35 611 ASP N CA 1
ATOM 4882 C C . ASP A 1 611 ? 133.589 123.446 189.325 1.00 88.35 611 ASP N C 1
ATOM 4883 O O . ASP A 1 611 ? 133.683 124.390 190.113 1.00 88.35 611 ASP N O 1
ATOM 4888 N N . ILE A 1 612 ? 132.436 123.087 188.768 1.00 93.19 612 ILE N N 1
ATOM 4889 C CA . ILE A 1 612 ? 131.188 123.815 188.987 1.00 93.19 612 ILE N CA 1
ATOM 4890 C C . ILE A 1 612 ? 130.529 123.339 190.278 1.00 93.19 612 ILE N C 1
ATOM 4891 O O . ILE A 1 612 ? 130.497 122.129 190.545 1.00 93.19 612 ILE N O 1
ATOM 4896 N N . PRO A 1 613 ? 130.008 124.241 191.106 1.00 101.02 613 PRO N N 1
ATOM 4897 C CA . PRO A 1 613 ? 129.252 123.820 192.289 1.00 101.02 613 PRO N CA 1
ATOM 4898 C C . PRO A 1 613 ? 127.819 123.448 191.928 1.00 101.02 613 PRO N C 1
ATOM 4899 O O . PRO A 1 613 ? 127.318 123.747 190.844 1.00 101.02 613 PRO N O 1
ATOM 4903 N N . LEU A 1 614 ? 127.164 122.775 192.868 1.00 106.88 614 LEU N N 1
ATOM 4904 C CA . LEU A 1 614 ? 125.765 122.377 192.710 1.00 106.88 614 LEU N CA 1
ATOM 4905 C C . LEU A 1 614 ? 124.841 123.353 193.440 1.00 106.88 614 LEU N C 1
ATOM 4906 O O . LEU A 1 614 ? 124.150 123.007 194.399 1.00 106.88 614 LEU N O 1
ATOM 4911 N N . ASP A 1 615 ? 124.838 124.597 192.968 1.00 109.45 615 ASP N N 1
ATOM 4912 C CA . ASP A 1 615 ? 123.957 125.608 193.530 1.00 109.45 615 ASP N CA 1
ATOM 4913 C C . ASP A 1 615 ? 122.521 125.371 193.068 1.00 109.45 615 ASP N C 1
ATOM 4914 O O . ASP A 1 615 ? 122.270 124.806 191.999 1.00 109.45 615 ASP N O 1
ATOM 4919 N N . ASN A 1 616 ? 121.568 125.814 193.887 1.00 112.83 616 ASN N N 1
ATOM 4920 C CA . ASN A 1 616 ? 120.161 125.524 193.623 1.00 112.83 616 ASN N CA 1
ATOM 4921 C C . ASN A 1 616 ? 119.296 126.710 194.017 1.00 112.83 616 ASN N C 1
ATOM 4922 O O . ASN A 1 616 ? 119.282 127.107 195.185 1.00 112.83 616 ASN N O 1
ATOM 4927 N N . MET A 1 617 ? 118.565 127.256 193.040 1.00 115.45 617 MET N N 1
ATOM 4928 C CA . MET A 1 617 ? 117.490 128.223 193.234 1.00 115.45 617 MET N CA 1
ATOM 4929 C C . MET A 1 617 ? 116.503 127.960 192.105 1.00 115.45 617 MET N C 1
ATOM 4930 O O . MET A 1 617 ? 116.921 127.894 190.938 1.00 115.45 617 MET N O 1
ATOM 4935 N N . PRO A 1 618 ? 115.210 127.821 192.405 1.00 113.48 618 PRO N N 1
ATOM 4936 C CA . PRO A 1 618 ? 114.241 127.411 191.375 1.00 113.48 618 PRO N CA 1
ATOM 4937 C C . PRO A 1 618 ? 114.020 128.421 190.256 1.00 113.48 618 PRO N C 1
ATOM 4938 O O . PRO A 1 618 ? 113.135 128.219 189.419 1.00 113.48 618 PRO N O 1
ATOM 4942 N N . ARG A 1 619 ? 114.790 129.507 190.232 1.00 110.56 619 ARG N N 1
ATOM 4943 C CA . ARG A 1 619 ? 114.638 130.507 189.182 1.00 110.56 619 ARG N CA 1
ATOM 4944 C C . ARG A 1 619 ? 114.924 129.891 187.818 1.00 110.56 619 ARG N C 1
ATOM 4945 O O . ARG A 1 619 ? 115.930 129.198 187.637 1.00 110.56 619 ARG N O 1
ATOM 4953 N N . THR A 1 620 ? 114.037 130.160 186.856 1.00 110.67 620 THR N N 1
ATOM 4954 C CA . THR A 1 620 ? 114.089 129.563 185.524 1.00 110.67 620 THR N CA 1
ATOM 4955 C C . THR A 1 620 ? 114.201 128.046 185.638 1.00 110.67 620 THR N C 1
ATOM 4956 O O . THR A 1 620 ? 113.234 127.375 186.011 1.00 110.67 620 THR N O 1
ATOM 4960 N N . TYR A 1 621 ? 115.376 127.493 185.321 1.00 106.65 621 TYR N N 1
ATOM 4961 C CA . TYR A 1 621 ? 115.688 126.081 185.563 1.00 106.65 621 TYR N CA 1
ATOM 4962 C C . TYR A 1 621 ? 117.035 126.020 186.283 1.00 106.65 621 TYR N C 1
ATOM 4963 O O . TYR A 1 621 ? 118.083 125.808 185.670 1.00 106.65 621 TYR N O 1
ATOM 4972 N N . ASP A 1 622 ? 116.986 126.195 187.603 1.00 106.14 622 ASP N N 1
ATOM 4973 C CA . ASP A 1 622 ? 118.167 126.183 188.466 1.00 106.14 622 ASP N CA 1
ATOM 4974 C C . ASP A 1 622 ? 119.269 127.084 187.906 1.00 106.14 622 ASP N C 1
ATOM 4975 O O . ASP A 1 622 ? 120.431 126.686 187.788 1.00 106.14 622 ASP N O 1
ATOM 4980 N N . ASP A 1 623 ? 118.866 128.298 187.511 1.00 102.97 623 ASP N N 1
ATOM 4981 C CA . ASP A 1 623 ? 119.701 129.417 187.061 1.00 102.97 623 ASP N CA 1
ATOM 4982 C C . ASP A 1 623 ? 120.964 128.964 186.335 1.00 102.97 623 ASP N C 1
ATOM 4983 O O . ASP A 1 623 ? 122.065 129.425 186.650 1.00 102.97 623 ASP N O 1
ATOM 4988 N N . ILE A 1 624 ? 120.813 128.063 185.363 1.00 97.77 624 ILE N N 1
ATOM 4989 C CA . ILE A 1 624 ? 121.975 127.555 184.638 1.00 97.77 624 ILE N CA 1
ATOM 4990 C C . ILE A 1 624 ? 122.583 128.644 183.762 1.00 97.77 624 ILE N C 1
ATOM 4991 O O . ILE A 1 624 ? 123.811 128.779 183.683 1.00 97.77 624 ILE N O 1
ATOM 4996 N N . ASP A 1 625 ? 121.742 129.442 183.099 1.00 95.73 625 ASP N N 1
ATOM 4997 C CA . ASP A 1 625 ? 122.250 130.432 182.152 1.00 95.73 625 ASP N CA 1
ATOM 4998 C C . ASP A 1 625 ? 123.157 131.448 182.838 1.00 95.73 625 ASP N C 1
ATOM 4999 O O . ASP A 1 625 ? 124.248 131.755 182.343 1.00 95.73 625 ASP N O 1
ATOM 5004 N N . LYS A 1 626 ? 122.729 131.974 183.988 1.00 94.29 626 LYS N N 1
ATOM 5005 C CA . LYS A 1 626 ? 123.564 132.926 184.713 1.00 94.29 626 LYS N CA 1
ATOM 5006 C C . LYS A 1 626 ? 124.798 132.247 185.292 1.00 94.29 626 LYS N C 1
ATOM 5007 O O . LYS A 1 626 ? 125.900 132.805 185.247 1.00 94.29 626 LYS N O 1
ATOM 5013 N N . LYS A 1 627 ? 124.629 131.041 185.839 1.00 91.97 627 LYS N N 1
ATOM 5014 C CA . LYS A 1 627 ? 125.749 130.340 186.457 1.00 91.97 627 LYS N CA 1
ATOM 5015 C C . LYS A 1 627 ? 126.821 129.997 185.432 1.00 91.97 627 LYS N C 1
ATOM 5016 O O . LYS A 1 627 ? 128.020 130.098 185.717 1.00 91.97 627 LYS N O 1
ATOM 5022 N N . LEU A 1 628 ? 126.411 129.580 184.234 1.00 87.25 628 LEU N N 1
ATOM 5023 C CA . LEU A 1 628 ? 127.380 129.247 183.197 1.00 87.25 628 LEU N CA 1
ATOM 5024 C C . LEU A 1 628 ? 127.946 130.486 182.518 1.00 87.25 628 LEU N C 1
ATOM 5025 O O . LEU A 1 628 ? 129.098 130.466 182.071 1.00 87.25 628 LEU N O 1
ATOM 5030 N N . SER A 1 629 ? 127.162 131.562 182.421 1.00 84.43 629 SER N N 1
ATOM 5031 C CA . SER A 1 629 ? 127.667 132.782 181.799 1.00 84.43 629 SER N CA 1
ATOM 5032 C C . SER A 1 629 ? 128.813 133.377 182.605 1.00 84.43 629 SER N C 1
ATOM 5033 O O . SER A 1 629 ? 129.803 133.847 182.033 1.00 84.43 629 SER N O 1
ATOM 5036 N N . GLU A 1 630 ? 128.699 133.371 183.936 1.00 82.37 630 GLU N N 1
ATOM 5037 C CA . GLU A 1 630 ? 129.785 133.888 184.759 1.00 82.37 630 GLU N CA 1
ATOM 5038 C C . GLU A 1 630 ? 130.977 132.940 184.776 1.00 82.37 630 GLU N C 1
ATOM 5039 O O . GLU A 1 630 ? 132.122 133.394 184.859 1.00 82.37 630 GLU N O 1
ATOM 5045 N N . ILE A 1 631 ? 130.736 131.629 184.701 1.00 79.50 631 ILE N N 1
ATOM 5046 C CA . ILE A 1 631 ? 131.845 130.686 184.594 1.00 79.50 631 ILE N CA 1
ATOM 5047 C C . ILE A 1 631 ? 132.557 130.851 183.257 1.00 79.50 631 ILE N C 1
ATOM 5048 O O . ILE A 1 631 ? 133.791 130.811 183.185 1.00 79.50 631 ILE N O 1
ATOM 5053 N N . TYR A 1 632 ? 131.793 131.044 182.180 1.00 76.28 632 TYR N N 1
ATOM 5054 C CA . TYR A 1 632 ? 132.398 131.208 180.863 1.00 76.28 632 TYR N CA 1
ATOM 5055 C C . TYR A 1 632 ? 133.272 132.454 180.804 1.00 76.28 632 TYR N C 1
ATOM 5056 O O . TYR A 1 632 ? 134.379 132.418 180.255 1.00 76.28 632 TYR N O 1
ATOM 5065 N N . THR A 1 633 ? 132.795 133.568 181.363 1.00 76.84 633 THR N N 1
ATOM 5066 C CA . THR A 1 633 ? 133.595 134.787 181.356 1.00 76.84 633 THR N CA 1
ATOM 5067 C C . THR A 1 633 ? 134.727 134.731 182.375 1.00 76.84 633 THR N C 1
ATOM 5068 O O . THR A 1 633 ? 135.723 135.446 182.222 1.00 76.84 633 THR N O 1
ATOM 5072 N N . LYS A 1 634 ? 134.598 133.902 183.413 1.00 74.54 634 LYS N N 1
ATOM 5073 C CA . LYS A 1 634 ? 135.708 133.720 184.343 1.00 74.54 634 LYS N CA 1
ATOM 5074 C C . LYS A 1 634 ? 136.803 132.861 183.728 1.00 74.54 634 LYS N C 1
ATOM 5075 O O . LYS A 1 634 ? 137.993 133.147 183.901 1.00 74.54 634 LYS N O 1
ATOM 5081 N N . ASN A 1 635 ? 136.423 131.802 183.009 1.00 72.65 635 ASN N N 1
ATOM 5082 C CA . ASN A 1 635 ? 137.415 130.999 182.300 1.00 72.65 635 ASN N CA 1
ATOM 5083 C C . ASN A 1 635 ? 138.103 131.815 181.217 1.00 72.65 635 ASN N C 1
ATOM 5084 O O . ASN A 1 635 ? 139.317 131.695 181.015 1.00 72.65 635 ASN N O 1
ATOM 5089 N N . LYS A 1 636 ? 137.342 132.646 180.502 1.00 70.78 636 LYS N N 1
ATOM 5090 C CA . LYS A 1 636 ? 137.941 133.511 179.493 1.00 70.78 636 LYS N CA 1
ATOM 5091 C C . LYS A 1 636 ? 138.917 134.495 180.125 1.00 70.78 636 LYS N C 1
ATOM 5092 O O . LYS A 1 636 ? 140.002 134.737 179.585 1.00 70.78 636 LYS N O 1
ATOM 5098 N N . PHE A 1 637 ? 138.546 135.076 181.268 1.00 68.67 637 PHE N N 1
ATOM 5099 C CA . PHE A 1 637 ? 139.470 135.949 181.984 1.00 68.67 637 PHE N CA 1
ATOM 5100 C C . PHE A 1 637 ? 140.662 135.171 182.526 1.00 68.67 637 PHE N C 1
ATOM 5101 O O . PHE A 1 637 ? 141.797 135.656 182.474 1.00 68.67 637 PHE N O 1
ATOM 5109 N N . LEU A 1 638 ? 140.426 133.964 183.046 1.00 64.27 638 LEU N N 1
ATOM 5110 C CA . LEU A 1 638 ? 141.516 133.177 183.615 1.00 64.27 638 LEU N CA 1
ATOM 5111 C C . LEU A 1 638 ? 142.559 132.834 182.560 1.00 64.27 638 LEU N C 1
ATOM 5112 O O . LEU A 1 638 ? 143.764 132.882 182.831 1.00 64.27 638 LEU N O 1
ATOM 5117 N N . PHE A 1 639 ? 142.117 132.484 181.352 1.00 64.47 639 PHE N N 1
ATOM 5118 C CA . PHE A 1 639 ? 143.060 132.248 180.266 1.00 64.47 639 PHE N CA 1
ATOM 5119 C C . PHE A 1 639 ? 143.704 133.536 179.777 1.00 64.47 639 PHE N C 1
ATOM 5120 O O . PHE A 1 639 ? 144.767 133.482 179.150 1.00 64.47 639 PHE N O 1
ATOM 5128 N N . LEU A 1 640 ? 143.085 134.687 180.041 1.00 60.17 640 LEU N N 1
ATOM 5129 C CA . LEU A 1 640 ? 143.706 135.958 179.688 1.00 60.17 640 LEU N CA 1
ATOM 5130 C C . LEU A 1 640 ? 144.818 136.323 180.663 1.00 60.17 640 LEU N C 1
ATOM 5131 O O . LEU A 1 640 ? 145.840 136.885 180.257 1.00 60.17 640 LEU N O 1
ATOM 5136 N N . LYS A 1 641 ? 144.639 136.013 181.950 1.00 59.40 641 LYS N N 1
ATOM 5137 C CA . LYS A 1 641 ? 145.720 136.213 182.909 1.00 59.40 641 LYS N CA 1
ATOM 5138 C C . LYS A 1 641 ? 146.913 135.326 182.581 1.00 59.40 641 LYS N C 1
ATOM 5139 O O . LYS A 1 641 ? 148.066 135.739 182.746 1.00 59.40 641 LYS N O 1
ATOM 5145 N N . GLY A 1 642 ? 146.656 134.101 182.123 1.00 56.24 642 GLY N N 1
ATOM 5146 C CA . GLY A 1 642 ? 147.747 133.237 181.705 1.00 56.24 642 GLY N CA 1
ATOM 5147 C C . GLY A 1 642 ? 148.538 133.821 180.551 1.00 56.24 642 GLY N C 1
ATOM 5148 O O . GLY A 1 642 ? 149.766 133.720 180.514 1.00 56.24 642 GLY N O 1
ATOM 5149 N N . TYR A 1 643 ? 147.845 134.433 179.590 1.00 54.33 643 TYR N N 1
ATOM 5150 C CA . TYR A 1 643 ? 148.537 135.163 178.534 1.00 54.33 643 TYR N CA 1
ATOM 5151 C C . TYR A 1 643 ? 149.279 136.366 179.100 1.00 54.33 643 TYR N C 1
ATOM 5152 O O . TYR A 1 643 ? 150.393 136.679 178.669 1.00 54.33 643 TYR N O 1
ATOM 5161 N N . TYR A 1 644 ? 148.670 137.060 180.060 1.00 55.74 644 TYR N N 1
ATOM 5162 C CA . TYR A 1 644 ? 149.332 138.202 180.678 1.00 55.74 644 TYR N CA 1
ATOM 5163 C C . TYR A 1 644 ? 150.479 137.757 181.572 1.00 55.74 644 TYR N C 1
ATOM 5164 O O . TYR A 1 644 ? 151.494 138.454 181.670 1.00 55.74 644 TYR N O 1
ATOM 5173 N N . PHE A 1 645 ? 150.333 136.607 182.231 1.00 52.57 645 PHE N N 1
ATOM 5174 C CA . PHE A 1 645 ? 151.434 136.049 183.007 1.00 52.57 645 PHE N CA 1
ATOM 5175 C C . PHE A 1 645 ? 152.597 135.663 182.105 1.00 52.57 645 PHE N C 1
ATOM 5176 O O . PHE A 1 645 ? 153.763 135.791 182.493 1.00 52.57 645 PHE N O 1
ATOM 5184 N N . ILE A 1 646 ? 152.299 135.183 180.897 1.00 51.03 646 ILE N N 1
ATOM 5185 C CA . ILE A 1 646 ? 153.361 134.711 180.018 1.00 51.03 646 ILE N CA 1
ATOM 5186 C C . ILE A 1 646 ? 153.983 135.858 179.230 1.00 51.03 646 ILE N C 1
ATOM 5187 O O . ILE A 1 646 ? 155.132 135.742 178.787 1.00 51.03 646 ILE N O 1
ATOM 5192 N N . VAL A 1 647 ? 153.258 136.965 179.042 1.00 49.45 647 VAL N N 1
ATOM 5193 C CA . VAL A 1 647 ? 153.856 138.159 178.452 1.00 49.45 647 VAL N CA 1
ATOM 5194 C C . VAL A 1 647 ? 154.825 138.807 179.433 1.00 49.45 647 VAL N C 1
ATOM 5195 O O . VAL A 1 647 ? 155.918 139.243 179.053 1.00 49.45 647 VAL N O 1
ATOM 5199 N N . GLN A 1 648 ? 154.439 138.882 180.709 1.00 51.98 648 GLN N N 1
ATOM 5200 C CA . GLN A 1 648 ? 155.348 139.382 181.735 1.00 51.98 648 GLN N CA 1
ATOM 5201 C C . GLN A 1 648 ? 156.599 138.522 181.826 1.00 51.98 648 GLN N C 1
ATOM 5202 O O . GLN A 1 648 ? 157.712 139.044 181.954 1.00 51.98 648 GLN N O 1
ATOM 5208 N N . GLU A 1 649 ? 156.435 137.200 181.768 1.00 49.73 649 GLU N N 1
ATOM 5209 C CA . GLU A 1 649 ? 157.585 136.308 181.846 1.00 49.73 649 GLU N CA 1
ATOM 5210 C C . GLU A 1 649 ? 158.511 136.493 180.653 1.00 49.73 649 GLU N C 1
ATOM 5211 O O . GLU A 1 649 ? 159.737 136.488 180.804 1.00 49.73 649 GLU N O 1
ATOM 5217 N N . TRP A 1 650 ? 157.945 136.654 179.456 1.00 45.32 650 TRP N N 1
ATOM 5218 C CA . TRP A 1 650 ? 158.773 136.897 178.281 1.00 45.32 650 TRP N CA 1
ATOM 5219 C C . TRP A 1 650 ? 159.475 138.245 178.364 1.00 45.32 650 TRP N C 1
ATOM 5220 O O . TRP A 1 650 ? 160.601 138.387 177.874 1.00 45.32 650 TRP N O 1
ATOM 5231 N N . TRP A 1 651 ? 158.831 139.239 178.977 1.00 44.64 651 TRP N N 1
ATOM 5232 C CA . TRP A 1 651 ? 159.441 140.558 179.102 1.00 44.64 651 TRP N CA 1
ATOM 5233 C C . TRP A 1 651 ? 160.691 140.508 179.971 1.00 44.64 651 TRP N C 1
ATOM 5234 O O . TRP A 1 651 ? 161.731 141.072 179.616 1.00 44.64 651 TRP N O 1
ATOM 5245 N N . THR A 1 652 ? 160.610 139.831 181.116 1.00 44.13 652 THR N N 1
ATOM 5246 C CA . THR A 1 652 ? 161.727 139.795 182.049 1.00 44.13 652 THR N CA 1
ATOM 5247 C C . THR A 1 652 ? 162.759 138.729 181.716 1.00 44.13 652 THR N C 1
ATOM 5248 O O . THR A 1 652 ? 163.842 138.740 182.309 1.00 44.13 652 THR N O 1
ATOM 5252 N N . THR A 1 653 ? 162.461 137.814 180.799 1.00 44.51 653 THR N N 1
ATOM 5253 C CA . THR A 1 653 ? 163.378 136.736 180.455 1.00 44.51 653 THR N CA 1
ATOM 5254 C C . THR A 1 653 ? 163.975 136.867 179.065 1.00 44.51 653 THR N C 1
ATOM 5255 O O . THR A 1 653 ? 165.166 136.605 178.886 1.00 44.51 653 THR N O 1
ATOM 5259 N N . TYR A 1 654 ? 163.182 137.266 178.074 1.00 44.29 654 TYR N N 1
ATOM 5260 C CA . TYR A 1 654 ? 163.653 137.333 176.699 1.00 44.29 654 TYR N CA 1
ATOM 5261 C C . TYR A 1 654 ? 163.742 138.743 176.145 1.00 44.29 654 TYR N C 1
ATOM 5262 O O . TYR A 1 654 ? 164.617 139.006 175.320 1.00 44.29 654 TYR N O 1
ATOM 5271 N N . TYR A 1 655 ? 162.864 139.657 176.562 1.00 42.65 655 TYR N N 1
ATOM 5272 C CA . TYR A 1 655 ? 162.996 141.030 176.094 1.00 42.65 655 TYR N CA 1
ATOM 5273 C C . TYR A 1 655 ? 164.133 141.767 176.785 1.00 42.65 655 TYR N C 1
ATOM 5274 O O . TYR A 1 655 ? 164.675 142.722 176.220 1.00 42.65 655 TYR N O 1
ATOM 5283 N N . ILE A 1 656 ? 164.503 141.353 177.999 1.00 43.11 656 ILE N N 1
ATOM 5284 C CA . ILE A 1 656 ? 165.644 141.976 178.663 1.00 43.11 656 ILE N CA 1
ATOM 5285 C C . ILE A 1 656 ? 166.917 141.717 177.876 1.00 43.11 656 ILE N C 1
ATOM 5286 O O . ILE A 1 656 ? 167.801 142.578 177.806 1.00 43.11 656 ILE N O 1
ATOM 5291 N N . GLN A 1 657 ? 167.028 140.543 177.260 1.00 43.27 657 GLN N N 1
ATOM 5292 C CA . GLN A 1 657 ? 168.187 140.220 176.445 1.00 43.27 657 GLN N CA 1
ATOM 5293 C C . GLN A 1 657 ? 168.165 140.909 175.091 1.00 43.27 657 GLN N C 1
ATOM 5294 O O . GLN A 1 657 ? 169.156 140.828 174.361 1.00 43.27 657 GLN N O 1
ATOM 5300 N N . PHE A 1 658 ? 167.068 141.573 174.735 1.00 42.53 658 PHE N N 1
ATOM 5301 C CA . PHE A 1 658 ? 166.988 142.335 173.495 1.00 42.53 658 PHE N CA 1
ATOM 5302 C C . PHE A 1 658 ? 167.134 143.833 173.716 1.00 42.53 658 PHE N C 1
ATOM 5303 O O . PHE A 1 658 ? 167.728 144.519 172.880 1.00 42.53 658 PHE N O 1
ATOM 5311 N N . ILE A 1 659 ? 166.604 144.360 174.821 1.00 42.96 659 ILE N N 1
ATOM 5312 C CA . ILE A 1 659 ? 166.903 145.740 175.188 1.00 42.96 659 ILE N CA 1
ATOM 5313 C C . ILE A 1 659 ? 168.368 145.872 175.580 1.00 42.96 659 ILE N C 1
ATOM 5314 O O . ILE A 1 659 ? 168.973 146.935 175.404 1.00 42.96 659 ILE N O 1
ATOM 5319 N N . GLU A 1 660 ? 168.961 144.801 176.112 1.00 46.32 660 GLU N N 1
ATOM 5320 C CA . GLU A 1 660 ? 170.394 144.802 176.380 1.00 46.32 660 GLU N CA 1
ATOM 5321 C C . GLU A 1 660 ? 171.191 144.936 175.090 1.00 46.32 660 GLU N C 1
ATOM 5322 O O . GLU A 1 660 ? 172.205 145.642 175.050 1.00 46.32 660 GLU N O 1
ATOM 5328 N N . LEU A 1 661 ? 170.755 144.257 174.027 1.00 43.22 661 LEU N N 1
ATOM 5329 C CA . LEU A 1 661 ? 171.383 144.450 172.724 1.00 43.22 661 LEU N CA 1
ATOM 5330 C C . LEU A 1 661 ? 171.219 145.882 172.239 1.00 43.22 661 LEU N C 1
ATOM 5331 O O . LEU A 1 661 ? 172.166 146.473 171.714 1.00 43.22 661 LEU N O 1
ATOM 5336 N N . LYS A 1 662 ? 170.027 146.462 172.302 1.00 42.39 662 LYS N N 1
ATOM 5337 C CA . LYS A 1 662 ? 169.793 147.821 171.764 1.00 42.39 662 LYS N CA 1
ATOM 5338 C C . LYS A 1 662 ? 170.741 148.798 172.444 1.00 42.39 662 LYS N C 1
ATOM 5339 O O . LYS A 1 662 ? 171.162 149.708 171.779 1.00 42.39 662 LYS N O 1
ATOM 5345 N N . TYR A 1 663 ? 171.089 148.602 173.707 1.00 44.06 663 TYR N N 1
ATOM 5346 C CA . TYR A 1 663 ? 171.986 149.483 174.468 1.00 44.06 663 TYR N CA 1
ATOM 5347 C C . TYR A 1 663 ? 173.414 149.212 174.071 1.00 44.06 663 TYR N C 1
ATOM 5348 O O . TYR A 1 663 ? 174.165 150.135 173.893 1.00 44.06 663 TYR N O 1
ATOM 5357 N N . LEU A 1 664 ? 173.779 147.961 173.947 1.00 43.31 664 LEU N N 1
ATOM 5358 C CA . LEU A 1 664 ? 175.156 147.600 173.571 1.00 43.31 664 LEU N CA 1
ATOM 5359 C C . LEU A 1 664 ? 175.351 148.184 172.184 1.00 43.31 664 LEU N C 1
ATOM 5360 O O . LEU A 1 664 ? 176.440 148.639 171.935 1.00 43.31 664 LEU N O 1
ATOM 5365 N N . CYS A 1 665 ? 174.350 148.140 171.312 1.00 43.29 665 CYS N N 1
ATOM 5366 C CA . CYS A 1 665 ? 174.444 148.761 169.964 1.00 43.29 665 CYS N CA 1
ATOM 5367 C C . CYS A 1 665 ? 174.605 150.265 170.063 1.00 43.29 665 CYS N C 1
ATOM 5368 O O . CYS A 1 665 ? 175.507 150.725 169.432 1.00 43.29 665 CYS N O 1
ATOM 5371 N N . SER A 1 666 ? 173.754 150.972 170.809 1.00 63.19 666 SER N N 1
ATOM 5372 C CA . SER A 1 666 ? 173.938 152.435 170.997 1.00 61.28 666 SER N CA 1
ATOM 5373 C C . SER A 1 666 ? 175.407 152.750 171.282 1.00 65.82 666 SER N C 1
ATOM 5374 O O . SER A 1 666 ? 175.964 153.631 170.599 1.00 73.27 666 SER N O 1
ATOM 5377 N N . GLY A 1 667 ? 176.006 152.053 172.246 1.00 64.41 667 GLY N N 1
ATOM 5378 C CA . GLY A 1 667 ? 177.384 152.281 172.664 1.00 60.21 667 GLY N CA 1
ATOM 5379 C C . GLY A 1 667 ? 178.376 152.034 171.584 1.00 63.18 667 GLY N C 1
ATOM 5380 O O . GLY A 1 667 ? 179.351 152.731 171.576 1.00 72.82 667 GLY N O 1
ATOM 5381 N N . ALA A 1 668 ? 178.208 150.981 170.809 1.00 59.01 668 ALA N N 1
ATOM 5382 C CA . ALA A 1 668 ? 179.119 150.719 169.692 1.00 55.66 668 ALA N CA 1
ATOM 5383 C C . ALA A 1 668 ? 179.009 151.792 168.645 1.00 59.17 668 ALA N C 1
ATOM 5384 O O . ALA A 1 668 ? 180.007 152.265 168.263 1.00 79.61 668 ALA N O 1
ATOM 5386 N N . ILE A 1 669 ? 177.833 152.191 168.211 1.00 53.76 669 ILE N N 1
ATOM 5387 C CA . ILE A 1 669 ? 177.714 153.338 167.279 1.00 58.00 669 ILE N CA 1
ATOM 5388 C C . ILE A 1 669 ? 178.320 154.578 167.927 1.00 61.28 669 ILE N C 1
ATOM 5389 O O . ILE A 1 669 ? 179.113 155.193 167.271 1.00 74.28 669 ILE N O 1
ATOM 5394 N N . ASN A 1 670 ? 178.013 154.916 169.173 1.00 56.98 670 ASN N N 1
ATOM 5395 C CA . ASN A 1 670 ? 178.562 156.106 169.868 1.00 50.14 670 ASN N CA 1
ATOM 5396 C C . ASN A 1 670 ? 180.088 155.997 169.890 1.00 50.85 670 ASN N C 1
ATOM 5397 O O . ASN A 1 670 ? 180.753 157.029 169.688 1.00 65.33 670 ASN N O 1
ATOM 5402 N N . LYS A 1 671 ? 180.616 154.788 170.101 1.00 52.10 671 LYS N N 1
ATOM 5403 C CA . LYS A 1 671 ? 182.079 154.592 170.225 1.00 59.69 671 LYS N CA 1
ATOM 5404 C C . LYS A 1 671 ? 182.675 154.788 168.843 1.00 61.69 671 LYS N C 1
ATOM 5405 O O . LYS A 1 671 ? 183.709 155.414 168.744 1.00 68.67 671 LYS N O 1
ATOM 5411 N N . GLN A 1 672 ? 182.036 154.265 167.817 1.00 58.60 672 GLN N N 1
ATOM 5412 C CA . GLN A 1 672 ? 182.515 154.472 166.426 1.00 51.10 672 GLN N CA 1
ATOM 5413 C C . GLN A 1 672 ? 182.444 155.959 166.076 1.00 67.28 672 GLN N C 1
ATOM 5414 O O . GLN A 1 672 ? 183.327 156.428 165.335 1.00 85.18 672 GLN N O 1
ATOM 5420 N N . GLN A 1 673 ? 181.436 156.672 166.586 1.00 62.79 673 GLN N N 1
ATOM 5421 C CA . GLN A 1 673 ? 181.284 158.067 166.197 1.00 53.27 673 GLN N CA 1
ATOM 5422 C C . GLN A 1 673 ? 182.346 158.946 166.843 1.00 55.44 673 GLN N C 1
ATOM 5423 O O . GLN A 1 673 ? 182.919 159.816 166.180 1.00 73.57 673 GLN N O 1
ATOM 5429 N N . GLN A 1 674 ? 182.630 158.732 168.130 1.00 54.31 674 GLN N N 1
ATOM 5430 C CA . GLN A 1 674 ? 183.692 159.483 168.786 1.00 61.30 674 GLN N CA 1
ATOM 5431 C C . GLN A 1 674 ? 185.070 159.088 168.279 1.00 65.29 674 GLN N C 1
ATOM 5432 O O . GLN A 1 674 ? 186.027 159.843 168.472 1.00 70.70 674 GLN N O 1
ATOM 5438 N N . LEU A 1 675 ? 185.196 157.917 167.657 1.00 55.86 675 LEU N N 1
ATOM 5439 C CA . LEU A 1 675 ? 186.435 157.578 166.969 1.00 59.76 675 LEU N CA 1
ATOM 5440 C C . LEU A 1 675 ? 186.666 158.490 165.771 1.00 65.36 675 LEU N C 1
ATOM 5441 O O . LEU A 1 675 ? 187.795 158.924 165.523 1.00 76.66 675 LEU N O 1
ATOM 5446 N N . LEU A 1 676 ? 185.610 158.787 165.012 1.00 57.70 676 LEU N N 1
ATOM 5447 C CA . LEU A 1 676 ? 185.739 159.696 163.881 1.00 55.08 676 LEU N CA 1
ATOM 5448 C C . LEU A 1 676 ? 185.903 161.141 164.323 1.00 65.05 676 LEU N C 1
ATOM 5449 O O . LEU A 1 676 ? 186.416 161.958 163.554 1.00 77.07 676 LEU N O 1
ATOM 5454 N N . ILE A 1 677 ? 185.470 161.474 165.534 1.00 60.48 677 ILE N N 1
ATOM 5455 C CA . ILE A 1 677 ? 185.665 162.814 166.072 1.00 45.00 677 ILE N CA 1
ATOM 5456 C C . ILE A 1 677 ? 187.048 162.962 166.691 1.00 61.56 677 ILE N C 1
ATOM 5457 O O . ILE A 1 677 ? 187.669 164.021 166.587 1.00 75.07 677 ILE N O 1
ATOM 5462 N N . THR A 1 678 ? 187.561 161.911 167.333 1.00 67.09 678 THR N N 1
ATOM 5463 C CA . THR A 1 678 ? 188.926 161.947 167.844 1.00 68.23 678 THR N CA 1
ATOM 5464 C C . THR A 1 678 ? 189.968 161.841 166.740 1.00 68.74 678 THR N C 1
ATOM 5465 O O . THR A 1 678 ? 191.154 162.048 167.013 1.00 72.97 678 THR N O 1
ATOM 5469 N N . VAL A 1 679 ? 189.563 161.513 165.513 1.00 61.17 679 VAL N N 1
ATOM 5470 C CA . VAL A 1 679 ? 190.489 161.539 164.388 1.00 59.27 679 VAL N CA 1
ATOM 5471 C C . VAL A 1 679 ? 190.430 162.860 163.632 1.00 69.13 679 VAL N C 1
ATOM 5472 O O . VAL A 1 679 ? 191.375 163.185 162.901 1.00 81.99 679 VAL N O 1
ATOM 5476 N N . LEU A 1 680 ? 189.349 163.626 163.781 1.00 65.09 680 LEU N N 1
ATOM 5477 C CA . LEU A 1 680 ? 189.274 164.970 163.225 1.00 54.96 680 LEU N CA 1
ATOM 5478 C C . LEU A 1 680 ? 189.886 165.999 164.163 1.00 60.95 680 LEU N C 1
ATOM 5479 O O . LEU A 1 680 ? 190.550 166.934 163.707 1.00 73.97 680 LEU N O 1
ATOM 5484 N N . GLU A 1 681 ? 189.671 165.843 165.472 1.00 69.75 681 GLU N N 1
ATOM 5485 C CA . GLU A 1 681 ? 190.314 166.723 166.442 1.00 69.36 681 GLU N CA 1
ATOM 5486 C C . GLU A 1 681 ? 191.824 166.589 166.392 1.00 70.38 681 GLU N C 1
ATOM 5487 O O . GLU A 1 681 ? 192.543 167.551 166.676 1.00 82.44 681 GLU N O 1
ATOM 5493 N N . LYS A 1 682 ? 192.325 165.403 166.048 1.00 66.16 682 LYS N N 1
ATOM 5494 C CA . LYS A 1 682 ? 193.760 165.239 165.865 1.00 75.99 682 LYS N CA 1
ATOM 5495 C C . LYS A 1 682 ? 194.257 166.007 164.651 1.00 75.54 682 LYS N C 1
ATOM 5496 O O . LYS A 1 682 ? 195.421 166.420 164.616 1.00 76.91 682 LYS N O 1
ATOM 5502 N N . GLN A 1 683 ? 193.404 166.200 163.643 1.00 69.67 683 GLN N N 1
ATOM 5503 C CA . GLN A 1 683 ? 193.808 167.013 162.503 1.00 66.23 683 GLN N CA 1
ATOM 5504 C C . GLN A 1 683 ? 193.882 168.486 162.876 1.00 79.20 683 GLN N C 1
ATOM 5505 O O . GLN A 1 683 ? 194.820 169.181 162.474 1.00 89.42 683 GLN N O 1
ATOM 5511 N N . LEU A 1 684 ? 192.920 168.983 163.655 1.00 76.02 684 LEU N N 1
ATOM 5512 C CA . LEU A 1 684 ? 193.033 170.354 164.134 1.00 66.14 684 LEU N CA 1
ATOM 5513 C C . LEU A 1 684 ? 193.929 170.378 165.363 1.00 70.12 684 LEU N C 1
ATOM 5514 O O . LEU A 1 684 ? 193.619 171.018 166.372 1.00 68.92 684 LEU N O 1
ATOM 5519 N N . PHE A 1 685 ? 195.049 169.671 165.262 1.00 79.82 685 PHE N N 1
ATOM 5520 C CA . PHE A 1 685 ? 196.193 169.800 166.153 1.00 80.57 685 PHE N CA 1
ATOM 5521 C C . PHE A 1 685 ? 197.509 169.780 165.404 1.00 83.65 685 PHE N C 1
ATOM 5522 O O . PHE A 1 685 ? 198.502 170.299 165.923 1.00 93.38 685 PHE N O 1
ATOM 5530 N N . TYR A 1 686 ? 197.560 169.191 164.209 1.00 73.23 686 TYR N N 1
ATOM 5531 C CA . TYR A 1 686 ? 198.700 169.395 163.328 1.00 75.83 686 TYR N CA 1
ATOM 5532 C C . TYR A 1 686 ? 198.651 170.783 162.709 1.00 87.43 686 TYR N C 1
ATOM 5533 O O . TYR A 1 686 ? 199.695 171.390 162.443 1.00 97.48 686 TYR N O 1
ATOM 5542 N N . PHE A 1 687 ? 197.443 171.299 162.471 1.00 86.60 687 PHE N N 1
ATOM 5543 C CA . PHE A 1 687 ? 197.294 172.646 161.930 1.00 88.43 687 PHE N CA 1
ATOM 5544 C C . PHE A 1 687 ? 197.702 173.698 162.953 1.00 87.93 687 PHE N C 1
ATOM 5545 O O . PHE A 1 687 ? 198.470 174.616 162.644 1.00 90.11 687 PHE N O 1
ATOM 5553 N N . THR A 1 688 ? 197.191 173.583 164.179 1.00 79.83 688 THR N N 1
ATOM 5554 C CA . THR A 1 688 ? 197.432 174.610 165.186 1.00 78.45 688 THR N CA 1
ATOM 5555 C C . THR A 1 688 ? 198.892 174.638 165.610 1.00 83.30 688 THR N C 1
ATOM 5556 O O . THR A 1 688 ? 199.482 175.712 165.771 1.00 89.92 688 THR N O 1
ATOM 5560 N N . ASN A 1 689 ? 199.321 173.497 166.068 1.00 91.65 689 ASN N N 1
ATOM 5561 C CA . ASN A 1 689 ? 200.694 173.434 166.579 1.00 95.76 689 ASN N CA 1
ATOM 5562 C C . ASN A 1 689 ? 201.661 173.788 165.466 1.00 100.83 689 ASN N C 1
ATOM 5563 O O . ASN A 1 689 ? 202.389 174.768 165.629 1.00 100.64 689 ASN N O 1
ATOM 5568 N N . ASN A 1 690 ? 201.608 173.085 164.347 1.00 98.80 690 ASN N N 1
ATOM 5569 C CA . ASN A 1 690 ? 202.623 173.280 163.280 1.00 100.13 690 ASN N CA 1
ATOM 5570 C C . ASN A 1 690 ? 202.561 174.715 162.753 1.00 101.45 690 ASN N C 1
ATOM 5571 O O . ASN A 1 690 ? 203.620 175.251 162.470 1.00 105.08 690 ASN N O 1
ATOM 5576 N N . GLY A 1 691 ? 201.403 175.341 162.662 1.00 69.67 691 GLY N N 1
ATOM 5577 C CA . GLY A 1 691 ? 201.405 176.674 162.048 1.00 69.67 691 GLY N CA 1
ATOM 5578 C C . GLY A 1 691 ? 200.999 176.656 160.598 1.00 69.67 691 GLY N C 1
ATOM 5579 O O . GLY A 1 691 ? 201.257 177.632 159.897 1.00 69.67 691 GLY N O 1
ATOM 5580 N N . LEU A 1 692 ? 200.490 175.539 160.134 1.00 65.71 692 LEU N N 1
ATOM 5581 C CA . LEU A 1 692 ? 200.139 175.418 158.710 1.00 65.71 692 LEU N CA 1
ATOM 5582 C C . LEU A 1 692 ? 199.143 176.479 158.204 1.00 65.71 692 LEU N C 1
ATOM 5583 O O . LEU A 1 692 ? 199.425 176.989 157.120 1.00 65.71 692 LEU N O 1
ATOM 5588 N N . PHE A 1 693 ? 198.058 176.859 158.899 1.00 63.00 693 PHE N N 1
ATOM 5589 C CA . PHE A 1 693 ? 197.008 177.742 158.300 1.00 63.00 693 PHE N CA 1
ATOM 5590 C C . PHE A 1 693 ? 196.790 179.076 159.050 1.00 63.00 693 PHE N C 1
ATOM 5591 O O . PHE A 1 693 ? 196.759 179.005 160.268 1.00 63.00 693 PHE N O 1
ATOM 5599 N N . PRO A 1 694 ? 196.594 180.261 158.399 1.00 65.09 694 PRO N N 1
ATOM 5600 C CA . PRO A 1 694 ? 196.476 181.565 159.068 1.00 65.09 694 PRO N CA 1
ATOM 5601 C C . PRO A 1 694 ? 195.350 181.613 160.089 1.00 65.09 694 PRO N C 1
ATOM 5602 O O . PRO A 1 694 ? 194.594 180.650 160.239 1.00 65.09 694 PRO N O 1
ATOM 5606 N N . PHE A 1 695 ? 195.234 182.742 160.793 1.00 66.55 695 PHE N N 1
ATOM 5607 C CA . PHE A 1 695 ? 194.248 182.862 161.864 1.00 66.55 695 PHE N CA 1
ATOM 5608 C C . PHE A 1 695 ? 192.827 182.772 161.320 1.00 66.55 695 PHE N C 1
ATOM 5609 O O . PHE A 1 695 ? 191.984 182.055 161.870 1.00 66.55 695 PHE N O 1
ATOM 5617 N N . ASP A 1 696 ? 192.541 183.502 160.240 1.00 65.35 696 ASP N N 1
ATOM 5618 C CA . ASP A 1 696 ? 191.185 183.511 159.698 1.00 65.35 696 ASP N CA 1
ATOM 5619 C C . ASP A 1 696 ? 190.780 182.133 159.191 1.00 65.35 696 ASP N C 1
ATOM 5620 O O . ASP A 1 696 ? 189.657 181.680 159.440 1.00 65.35 696 ASP N O 1
ATOM 5625 N N . ALA A 1 697 ? 191.681 181.450 158.481 1.00 59.69 697 ALA N N 1
ATOM 5626 C CA . ALA A 1 697 ? 191.370 180.116 157.978 1.00 59.69 697 ALA N CA 1
ATOM 5627 C C . ALA A 1 697 ? 191.253 179.112 159.116 1.00 59.69 697 ALA N C 1
ATOM 5628 O O . ALA A 1 697 ? 190.429 178.192 159.061 1.00 59.69 697 ALA N O 1
ATOM 5630 N N . MET A 1 698 ? 192.079 179.266 160.152 1.00 61.21 698 MET N N 1
ATOM 5631 C CA . MET A 1 698 ? 192.046 178.332 161.272 1.00 61.21 698 MET N CA 1
ATOM 5632 C C . MET A 1 698 ? 190.726 178.409 162.026 1.00 61.21 698 MET N C 1
ATOM 5633 O O . MET A 1 698 ? 190.182 177.379 162.439 1.00 61.21 698 MET N O 1
ATOM 5638 N N . GLU A 1 699 ? 190.202 179.619 162.226 1.00 60.35 699 GLU N N 1
ATOM 5639 C CA . GLU A 1 699 ? 188.944 179.770 162.944 1.00 60.35 699 GLU N CA 1
ATOM 5640 C C . GLU A 1 699 ? 187.779 179.124 162.208 1.00 60.35 699 GLU N C 1
ATOM 5641 O O . GLU A 1 699 ? 186.807 178.717 162.851 1.00 60.35 699 GLU N O 1
ATOM 5647 N N . ARG A 1 700 ? 187.855 179.018 160.880 1.00 56.79 700 ARG N N 1
ATOM 5648 C CA . ARG A 1 700 ? 186.787 178.362 160.134 1.00 56.79 700 ARG N CA 1
ATOM 5649 C C . ARG A 1 700 ? 186.783 176.858 160.378 1.00 56.79 700 ARG N C 1
ATOM 5650 O O . ARG A 1 700 ? 185.719 176.262 160.580 1.00 56.79 700 ARG N O 1
ATOM 5658 N N . MET A 1 701 ? 187.960 176.226 160.362 1.00 56.59 701 MET N N 1
ATOM 5659 C CA . MET A 1 701 ? 188.027 174.783 160.569 1.00 56.59 701 MET N CA 1
ATOM 5660 C C . MET A 1 701 ? 187.543 174.399 161.960 1.00 56.59 701 MET N C 1
ATOM 5661 O O . MET A 1 701 ? 186.806 173.419 162.120 1.00 56.59 701 MET N O 1
ATOM 5666 N N . ILE A 1 702 ? 187.956 175.152 162.982 1.00 54.92 702 ILE N N 1
ATOM 5667 C CA . ILE A 1 702 ? 187.487 174.884 164.338 1.00 54.92 702 ILE N CA 1
ATOM 5668 C C . ILE A 1 702 ? 185.983 175.091 164.427 1.00 54.92 702 ILE N C 1
ATOM 5669 O O . ILE A 1 702 ? 185.266 174.296 165.045 1.00 54.92 702 ILE N O 1
ATOM 5674 N N . ASN A 1 703 ? 185.483 176.163 163.812 1.00 56.37 703 ASN N N 1
ATOM 5675 C CA . ASN A 1 703 ? 184.048 176.416 163.825 1.00 56.37 703 ASN N CA 1
ATOM 5676 C C . ASN A 1 703 ? 183.295 175.355 163.036 1.00 56.37 703 ASN N C 1
ATOM 5677 O O . ASN A 1 703 ? 182.177 174.978 163.405 1.00 56.37 703 ASN N O 1
ATOM 5682 N N . GLU A 1 704 ? 183.886 174.862 161.947 1.00 55.91 704 GLU N N 1
ATOM 5683 C CA . GLU A 1 704 ? 183.203 173.856 161.141 1.00 55.91 704 GLU N CA 1
ATOM 5684 C C . GLU A 1 704 ? 183.230 172.489 161.812 1.00 55.91 704 GLU N C 1
ATOM 5685 O O . GLU A 1 704 ? 182.248 171.741 161.742 1.00 55.91 704 GLU N O 1
ATOM 5691 N N . PHE A 1 705 ? 184.344 172.140 162.457 1.00 52.44 705 PHE N N 1
ATOM 5692 C CA . PHE A 1 705 ? 184.413 170.864 163.162 1.00 52.44 705 PHE N CA 1
ATOM 5693 C C . PHE A 1 705 ? 183.425 170.823 164.319 1.00 52.44 705 PHE N C 1
ATOM 5694 O O . PHE A 1 705 ? 182.809 169.784 164.583 1.00 52.44 705 PHE N O 1
ATOM 5702 N N . ASN A 1 706 ? 183.265 171.943 165.026 1.00 52.96 706 ASN N N 1
ATOM 5703 C CA . ASN A 1 706 ? 182.299 171.996 166.117 1.00 52.96 706 ASN N CA 1
ATOM 5704 C C . ASN A 1 706 ? 180.880 171.789 165.604 1.00 52.96 706 ASN N C 1
ATOM 5705 O O . ASN A 1 706 ? 180.072 171.111 166.248 1.00 52.96 706 ASN N O 1
ATOM 5710 N N . ARG A 1 707 ? 180.556 172.371 164.448 1.00 53.63 707 ARG N N 1
ATOM 5711 C CA . ARG A 1 707 ? 179.231 172.186 163.871 1.00 53.63 707 ARG N CA 1
ATOM 5712 C C . ARG A 1 707 ? 179.046 170.799 163.272 1.00 53.63 707 ARG N C 1
ATOM 5713 O O . ARG A 1 707 ? 177.904 170.356 163.113 1.00 53.63 707 ARG N O 1
ATOM 5721 N N . SER A 1 708 ? 180.134 170.105 162.937 1.00 51.77 708 SER N N 1
ATOM 5722 C CA . SER A 1 708 ? 180.025 168.773 162.358 1.00 51.77 708 SER N CA 1
ATOM 5723 C C . SER A 1 708 ? 179.663 167.713 163.385 1.00 51.77 708 SER N C 1
ATOM 5724 O O . SER A 1 708 ? 179.187 166.640 163.002 1.00 51.77 708 SER N O 1
ATOM 5727 N N . ILE A 1 709 ? 179.883 167.983 164.674 1.00 48.94 709 ILE N N 1
ATOM 5728 C CA . ILE A 1 709 ? 179.562 167.001 165.707 1.00 48.94 709 ILE N CA 1
ATOM 5729 C C . ILE A 1 709 ? 178.069 166.706 165.715 1.00 48.94 709 ILE N C 1
ATOM 5730 O O . ILE A 1 709 ? 177.649 165.549 165.837 1.00 48.94 709 ILE N O 1
ATOM 5735 N N . ASP A 1 710 ? 177.244 167.745 165.583 1.00 50.38 710 ASP N N 1
ATOM 5736 C CA . ASP A 1 710 ? 175.800 167.561 165.531 1.00 50.38 710 ASP N CA 1
ATOM 5737 C C . ASP A 1 710 ? 175.332 166.941 164.222 1.00 50.38 710 ASP N C 1
ATOM 5738 O O . ASP A 1 710 ? 174.163 166.553 164.127 1.00 50.38 710 ASP N O 1
ATOM 5743 N N . ILE A 1 711 ? 176.201 166.847 163.219 1.00 48.80 711 ILE N N 1
ATOM 5744 C CA . ILE A 1 711 ? 175.852 166.184 161.967 1.00 48.80 711 ILE N CA 1
ATOM 5745 C C . ILE A 1 711 ? 176.125 164.688 162.041 1.00 48.80 711 ILE N C 1
ATOM 5746 O O . ILE A 1 711 ? 175.343 163.884 161.530 1.00 48.80 711 ILE N O 1
ATOM 5751 N N . PHE A 1 712 ? 177.236 164.298 162.669 1.00 46.89 712 PHE N N 1
ATOM 5752 C CA . PHE A 1 712 ? 177.517 162.880 162.863 1.00 46.89 712 PHE N CA 1
ATOM 5753 C C . PHE A 1 712 ? 176.458 162.228 163.739 1.00 46.89 712 PHE N C 1
ATOM 5754 O O . PHE A 1 712 ? 176.026 161.101 163.473 1.00 46.89 712 PHE N O 1
ATOM 5762 N N . SER A 1 713 ? 176.028 162.923 164.792 1.00 43.67 713 SER N N 1
ATOM 5763 C CA . SER A 1 713 ? 175.024 162.386 165.700 1.00 43.67 713 SER N CA 1
ATOM 5764 C C . SER A 1 713 ? 173.625 162.376 165.100 1.00 43.67 713 SER N C 1
ATOM 5765 O O . SER A 1 713 ? 172.725 161.770 165.690 1.00 43.67 713 SER N O 1
ATOM 5768 N N . ARG A 1 714 ? 173.414 163.036 163.961 1.00 45.99 714 ARG N N 1
ATOM 5769 C CA . ARG A 1 714 ? 172.119 162.960 163.293 1.00 45.99 714 ARG N CA 1
ATOM 5770 C C . ARG A 1 714 ? 171.919 161.597 162.647 1.00 45.99 714 ARG N C 1
ATOM 5771 O O . ARG A 1 714 ? 170.841 161.001 162.750 1.00 45.99 714 ARG N O 1
ATOM 5779 N N . ILE A 1 715 ? 172.947 161.091 161.965 1.00 45.12 715 ILE N N 1
ATOM 5780 C CA . ILE A 1 715 ? 172.840 159.800 161.297 1.00 45.12 715 ILE N CA 1
ATOM 5781 C C . ILE A 1 715 ? 173.219 158.638 162.205 1.00 45.12 715 ILE N C 1
ATOM 5782 O O . ILE A 1 715 ? 172.849 157.492 161.913 1.00 45.12 715 ILE N O 1
ATOM 5787 N N . SER A 1 716 ? 173.953 158.892 163.289 1.00 42.88 716 SER N N 1
ATOM 5788 C CA . SER A 1 716 ? 174.148 157.855 164.293 1.00 42.88 716 SER N CA 1
ATOM 5789 C C . SER A 1 716 ? 172.828 157.500 164.960 1.00 42.88 716 SER N C 1
ATOM 5790 O O . SER A 1 716 ? 172.558 156.325 165.233 1.00 42.88 716 SER N O 1
ATOM 5793 N N . GLN A 1 717 ? 171.994 158.505 165.231 1.00 42.61 717 GLN N N 1
ATOM 5794 C CA . GLN A 1 717 ? 170.666 158.239 165.769 1.00 42.61 717 GLN N CA 1
ATOM 5795 C C . GLN A 1 717 ? 169.767 157.576 164.734 1.00 42.61 717 GLN N C 1
ATOM 5796 O O . GLN A 1 717 ? 168.913 156.759 165.092 1.00 42.61 717 GLN N O 1
ATOM 5802 N N . GLN A 1 718 ? 169.936 157.918 163.455 1.00 43.98 718 GLN N N 1
ATOM 5803 C CA . GLN A 1 718 ? 169.152 157.271 162.408 1.00 43.98 718 GLN N CA 1
ATOM 5804 C C . GLN A 1 718 ? 169.487 155.790 162.306 1.00 43.98 718 GLN N C 1
ATOM 5805 O O . GLN A 1 718 ? 168.600 154.959 162.080 1.00 43.98 718 GLN N O 1
ATOM 5811 N N . ALA A 1 719 ? 170.766 155.440 162.453 1.00 41.47 719 ALA N N 1
ATOM 5812 C CA . ALA A 1 719 ? 171.149 154.033 162.459 1.00 41.47 719 ALA N CA 1
ATOM 5813 C C . ALA A 1 719 ? 170.555 153.308 163.657 1.00 41.47 719 ALA N C 1
ATOM 5814 O O . ALA A 1 719 ? 170.115 152.159 163.542 1.00 41.47 719 ALA N O 1
ATOM 5816 N N . LEU A 1 720 ? 170.537 153.964 164.818 1.00 41.75 720 LEU N N 1
ATOM 5817 C CA . LEU A 1 720 ? 169.974 153.341 166.009 1.00 41.75 720 LEU N CA 1
ATOM 5818 C C . LEU A 1 720 ? 168.459 153.217 165.916 1.00 41.75 720 LEU N C 1
ATOM 5819 O O . LEU A 1 720 ? 167.873 152.331 166.546 1.00 41.75 720 LEU N O 1
ATOM 5824 N N . ASN A 1 721 ? 167.810 154.096 165.151 1.00 42.17 721 ASN N N 1
ATOM 5825 C CA . ASN A 1 721 ? 166.383 153.932 164.895 1.00 42.17 721 ASN N CA 1
ATOM 5826 C C . ASN A 1 721 ? 166.119 152.686 164.060 1.00 42.17 721 ASN N C 1
ATOM 5827 O O . ASN A 1 721 ? 165.105 152.006 164.253 1.00 42.17 721 ASN N O 1
ATOM 5832 N N . ASN A 1 722 ? 167.015 152.379 163.119 1.00 43.90 722 ASN N N 1
ATOM 5833 C CA . ASN A 1 722 ? 166.901 151.140 162.357 1.00 43.90 722 ASN N CA 1
ATOM 5834 C C . ASN A 1 722 ? 167.080 149.922 163.254 1.00 43.90 722 ASN N C 1
ATOM 5835 O O . ASN A 1 722 ? 166.391 148.911 163.083 1.00 43.90 722 ASN N O 1
ATOM 5840 N N . VAL A 1 723 ? 168.009 149.997 164.208 1.00 42.24 723 VAL N N 1
ATOM 5841 C CA . VAL A 1 723 ? 168.220 148.890 165.135 1.00 42.24 723 VAL N CA 1
ATOM 5842 C C . VAL A 1 723 ? 167.023 148.731 166.061 1.00 42.24 723 VAL N C 1
ATOM 5843 O O . VAL A 1 723 ? 166.639 147.610 166.414 1.00 42.24 723 VAL N O 1
ATOM 5847 N N . ASP A 1 724 ? 166.412 149.845 166.467 1.00 45.25 724 ASP N N 1
ATOM 5848 C CA . ASP A 1 724 ? 165.270 149.773 167.372 1.00 45.25 724 ASP N CA 1
ATOM 5849 C C . ASP A 1 724 ? 164.125 148.983 166.753 1.00 45.25 724 ASP N C 1
ATOM 5850 O O . ASP A 1 724 ? 163.485 148.170 167.430 1.00 45.25 724 ASP N O 1
ATOM 5855 N N . ILE A 1 725 ? 163.850 149.207 165.467 1.00 45.42 725 ILE N N 1
ATOM 5856 C CA . ILE A 1 725 ? 162.790 148.461 164.796 1.00 45.42 725 ILE N CA 1
ATOM 5857 C C . ILE A 1 725 ? 163.200 147.007 164.591 1.00 45.42 725 ILE N C 1
ATOM 5858 O O . ILE A 1 725 ? 162.396 146.090 164.789 1.00 45.42 725 ILE N O 1
ATOM 5863 N N . PHE A 1 726 ? 164.449 146.774 164.184 1.00 44.86 726 PHE N N 1
ATOM 5864 C CA . PHE A 1 726 ? 164.898 145.410 163.917 1.00 44.86 726 PHE N CA 1
ATOM 5865 C C . PHE A 1 726 ? 164.893 144.563 165.183 1.00 44.86 726 PHE N C 1
ATOM 5866 O O . PHE A 1 726 ? 164.470 143.402 165.158 1.00 44.86 726 PHE N O 1
ATOM 5874 N N . ILE A 1 727 ? 165.365 145.122 166.298 1.00 44.02 727 ILE N N 1
ATOM 5875 C CA . ILE A 1 727 ? 165.398 144.370 167.548 1.00 44.02 727 ILE N CA 1
ATOM 5876 C C . ILE A 1 727 ? 163.984 144.096 168.044 1.00 44.02 727 ILE N C 1
ATOM 5877 O O . ILE A 1 727 ? 163.704 143.031 168.608 1.00 44.02 727 ILE N O 1
ATOM 5882 N N . ASN A 1 728 ? 163.069 145.044 167.836 1.00 46.90 728 ASN N N 1
ATOM 5883 C CA . ASN A 1 728 ? 161.680 144.831 168.229 1.00 46.90 728 ASN N CA 1
ATOM 5884 C C . ASN A 1 728 ? 161.069 143.657 167.475 1.00 46.90 728 ASN N C 1
ATOM 5885 O O . ASN A 1 728 ? 160.319 142.862 168.053 1.00 46.90 728 ASN N O 1
ATOM 5890 N N . GLU A 1 729 ? 161.365 143.542 166.179 1.00 49.58 729 GLU N N 1
ATOM 5891 C CA . GLU A 1 729 ? 160.867 142.411 165.403 1.00 49.58 729 GLU N CA 1
ATOM 5892 C C . GLU A 1 729 ? 161.471 141.100 165.888 1.00 49.58 729 GLU N C 1
ATOM 5893 O O . GLU A 1 729 ? 160.785 140.072 165.927 1.00 49.58 729 GLU N O 1
ATOM 5899 N N . CYS A 1 730 ? 162.756 141.111 166.245 1.00 47.04 730 CYS N N 1
ATOM 5900 C CA . CYS A 1 730 ? 163.381 139.911 166.789 1.00 47.04 730 CYS N CA 1
ATOM 5901 C C . CYS A 1 730 ? 162.765 139.523 168.126 1.00 47.04 730 CYS N C 1
ATOM 5902 O O . CYS A 1 730 ? 162.528 138.338 168.385 1.00 47.04 730 CYS N O 1
ATOM 5905 N N . ALA A 1 731 ? 162.506 140.506 168.991 1.00 46.35 731 ALA N N 1
ATOM 5906 C CA . ALA A 1 731 ? 161.921 140.210 170.294 1.00 46.35 731 ALA N CA 1
ATOM 5907 C C . ALA A 1 731 ? 160.518 139.637 170.155 1.00 46.35 731 ALA N C 1
ATOM 5908 O O . ALA A 1 731 ? 160.159 138.680 170.849 1.00 46.35 731 ALA N O 1
ATOM 5910 N N . LEU A 1 732 ? 159.710 140.211 169.262 1.00 47.76 732 LEU N N 1
ATOM 5911 C CA . LEU A 1 732 ? 158.359 139.704 169.052 1.00 47.76 732 LEU N CA 1
ATOM 5912 C C . LEU A 1 732 ? 158.373 138.316 168.426 1.00 47.76 732 LEU N C 1
ATOM 5913 O O . LEU A 1 732 ? 157.489 137.501 168.710 1.00 47.76 732 LEU N O 1
ATOM 5918 N N . PHE A 1 733 ? 159.361 138.031 167.576 1.00 48.80 733 PHE N N 1
ATOM 5919 C CA . PHE A 1 733 ? 159.462 136.707 166.972 1.00 48.80 733 PHE N CA 1
ATOM 5920 C C . PHE A 1 733 ? 159.700 135.636 168.028 1.00 48.80 733 PHE N C 1
ATOM 5921 O O . PHE A 1 733 ? 159.127 134.544 167.953 1.00 48.80 733 PHE N O 1
ATOM 5929 N N . ILE A 1 734 ? 160.552 135.927 169.014 1.00 47.39 734 ILE N N 1
ATOM 5930 C CA . ILE A 1 734 ? 160.813 134.962 170.078 1.00 47.39 734 ILE N CA 1
ATOM 5931 C C . ILE A 1 734 ? 159.534 134.667 170.850 1.00 47.39 734 ILE N C 1
ATOM 5932 O O . ILE A 1 734 ? 159.272 133.522 171.235 1.00 47.39 734 ILE N O 1
ATOM 5937 N N . PHE A 1 735 ? 158.713 135.690 171.083 1.00 48.41 735 PHE N N 1
ATOM 5938 C CA . PHE A 1 735 ? 157.408 135.448 171.683 1.00 48.41 735 PHE N CA 1
ATOM 5939 C C . PHE A 1 735 ? 156.489 134.693 170.734 1.00 48.41 735 PHE N C 1
ATOM 5940 O O . PHE A 1 735 ? 155.638 133.920 171.184 1.00 48.41 735 PHE N O 1
ATOM 5948 N N . ASN A 1 736 ? 156.651 134.893 169.424 1.00 51.15 736 ASN N N 1
ATOM 5949 C CA . ASN A 1 736 ? 155.671 134.391 168.466 1.00 51.15 736 ASN N CA 1
ATOM 5950 C C . ASN A 1 736 ? 155.707 132.872 168.354 1.00 51.15 736 ASN N C 1
ATOM 5951 O O . ASN A 1 736 ? 154.660 132.216 168.389 1.00 51.15 736 ASN N O 1
ATOM 5956 N N . ASN A 1 737 ? 156.900 132.286 168.208 1.00 50.85 737 ASN N N 1
ATOM 5957 C CA . ASN A 1 737 ? 156.997 130.854 167.949 1.00 50.85 737 ASN N CA 1
ATOM 5958 C C . ASN A 1 737 ? 157.945 130.144 168.910 1.00 50.85 737 ASN N C 1
ATOM 5959 O O . ASN A 1 737 ? 158.462 129.072 168.581 1.00 50.85 737 ASN N O 1
ATOM 5964 N N . GLU A 1 738 ? 158.187 130.717 170.084 1.00 52.80 738 GLU N N 1
ATOM 5965 C CA . GLU A 1 738 ? 158.956 130.051 171.126 1.00 52.80 738 GLU N CA 1
ATOM 5966 C C . GLU A 1 738 ? 158.299 130.118 172.494 1.00 52.80 738 GLU N C 1
ATOM 5967 O O . GLU A 1 738 ? 158.577 129.253 173.334 1.00 52.80 738 GLU N O 1
ATOM 5973 N N . VAL A 1 739 ? 157.421 131.087 172.738 1.00 51.85 739 VAL N N 1
ATOM 5974 C CA . VAL A 1 739 ? 156.736 131.247 174.014 1.00 51.85 739 VAL N CA 1
ATOM 5975 C C . VAL A 1 739 ? 155.227 131.110 173.852 1.00 51.85 739 VAL N C 1
ATOM 5976 O O . VAL A 1 739 ? 154.567 130.412 174.628 1.00 51.85 739 VAL N O 1
ATOM 5980 N N . TYR A 1 740 ? 154.664 131.767 172.840 1.00 52.39 740 TYR N N 1
ATOM 5981 C CA . TYR A 1 740 ? 153.222 131.700 172.606 1.00 52.39 740 TYR N CA 1
ATOM 5982 C C . TYR A 1 740 ? 152.722 130.301 172.263 1.00 52.39 740 TYR N C 1
ATOM 5983 O O . TYR A 1 740 ? 151.733 129.863 172.876 1.00 52.39 740 TYR N O 1
ATOM 5992 N N . PRO A 1 741 ? 153.313 129.559 171.316 1.00 52.96 741 PRO N N 1
ATOM 5993 C CA . PRO A 1 741 ? 152.736 128.248 170.970 1.00 52.96 741 PRO N CA 1
ATOM 5994 C C . PRO A 1 741 ? 152.692 127.271 172.129 1.00 52.96 741 PRO N C 1
ATOM 5995 O O . PRO A 1 741 ? 151.747 126.478 172.218 1.00 52.96 741 PRO N O 1
ATOM 5999 N N . LEU A 1 742 ? 153.684 127.296 173.022 1.00 54.79 742 LEU N N 1
ATOM 6000 C CA . LEU A 1 742 ? 153.633 126.431 174.194 1.00 54.79 742 LEU N CA 1
ATOM 6001 C C . LEU A 1 742 ? 152.519 126.847 175.144 1.00 54.79 742 LEU N C 1
ATOM 6002 O O . LEU A 1 742 ? 152.021 126.019 175.915 1.00 54.79 742 LEU N O 1
ATOM 6007 N N . PHE A 1 743 ? 152.121 128.120 175.108 1.00 53.83 743 PHE N N 1
ATOM 6008 C CA . PHE A 1 743 ? 151.004 128.573 175.927 1.00 53.83 743 PHE N CA 1
ATOM 6009 C C . PHE A 1 743 ? 149.673 128.108 175.350 1.00 53.83 743 PHE N C 1
ATOM 6010 O O . PHE A 1 743 ? 148.753 127.765 176.099 1.00 53.83 743 PHE N O 1
ATOM 6018 N N . LEU A 1 744 ? 149.554 128.088 174.021 1.00 55.90 744 LEU N N 1
ATOM 6019 C CA . LEU A 1 744 ? 148.306 127.659 173.396 1.00 55.90 744 LEU N CA 1
ATOM 6020 C C . LEU A 1 744 ? 148.066 126.169 173.600 1.00 55.90 744 LEU N C 1
ATOM 6021 O O . LEU A 1 744 ? 146.916 125.731 173.710 1.00 55.90 744 LEU N O 1
ATOM 6026 N N . ASN A 1 745 ? 149.137 125.373 173.643 1.00 60.41 745 ASN N N 1
ATOM 6027 C CA . ASN A 1 745 ? 148.983 123.939 173.865 1.00 60.41 745 ASN N CA 1
ATOM 6028 C C . ASN A 1 745 ? 148.374 123.655 175.232 1.00 60.41 745 ASN N C 1
ATOM 6029 O O . ASN A 1 745 ? 147.545 122.749 175.373 1.00 60.41 745 ASN N O 1
ATOM 6034 N N . ASN A 1 746 ? 148.780 124.411 176.254 1.00 61.28 746 ASN N N 1
ATOM 6035 C CA . ASN A 1 746 ? 148.179 124.249 177.573 1.00 61.28 746 ASN N CA 1
ATOM 6036 C C . ASN A 1 746 ? 146.717 124.676 177.568 1.00 61.28 746 ASN N C 1
ATOM 6037 O O . ASN A 1 746 ? 145.887 124.074 178.258 1.00 61.28 746 ASN N O 1
ATOM 6042 N N . VAL A 1 747 ? 146.385 125.717 176.803 1.00 61.45 747 VAL N N 1
ATOM 6043 C CA . VAL A 1 747 ? 144.992 126.133 176.685 1.00 61.45 747 VAL N CA 1
ATOM 6044 C C . VAL A 1 747 ? 144.175 125.066 175.965 1.00 61.45 747 VAL N C 1
ATOM 6045 O O . VAL A 1 747 ? 142.998 124.854 176.275 1.00 61.45 747 VAL N O 1
ATOM 6049 N N . GLU A 1 748 ? 144.783 124.378 174.994 1.00 64.78 748 GLU N N 1
ATOM 6050 C CA . GLU A 1 748 ? 144.091 123.287 174.314 1.00 64.78 748 GLU N CA 1
ATOM 6051 C C . GLU A 1 748 ? 143.675 122.205 175.301 1.00 64.78 748 GLU N C 1
ATOM 6052 O O . GLU A 1 748 ? 142.535 121.726 175.274 1.00 64.78 748 GLU N O 1
ATOM 6058 N N . ASN A 1 749 ? 144.590 121.806 176.184 1.00 65.26 749 ASN N N 1
ATOM 6059 C CA . ASN A 1 749 ? 144.279 120.754 177.143 1.00 65.26 749 ASN N CA 1
ATOM 6060 C C . ASN A 1 749 ? 143.371 121.258 178.255 1.00 65.26 749 ASN N C 1
ATOM 6061 O O . ASN A 1 749 ? 142.659 120.464 178.879 1.00 65.26 749 ASN N O 1
ATOM 6066 N N . ASN A 1 750 ? 143.385 122.565 178.521 1.00 67.75 750 ASN N N 1
ATOM 6067 C CA . ASN A 1 750 ? 142.563 123.116 179.593 1.00 67.75 750 ASN N CA 1
ATOM 6068 C C . ASN A 1 750 ? 141.158 123.453 179.114 1.00 67.75 750 ASN N C 1
ATOM 6069 O O . ASN A 1 750 ? 140.195 123.324 179.878 1.00 67.75 750 ASN N O 1
ATOM 6074 N N . ILE A 1 751 ? 141.020 123.899 177.864 1.00 69.25 751 ILE N N 1
ATOM 6075 C CA . ILE A 1 751 ? 139.691 124.150 177.315 1.00 69.25 751 ILE N CA 1
ATOM 6076 C C . ILE A 1 751 ? 138.892 122.857 177.257 1.00 69.25 751 ILE N C 1
ATOM 6077 O O . ILE A 1 751 ? 137.710 122.824 177.619 1.00 69.25 751 ILE N O 1
ATOM 6082 N N . ASN A 1 752 ? 139.527 121.768 176.816 1.00 70.69 752 ASN N N 1
ATOM 6083 C CA . ASN A 1 752 ? 138.838 120.484 176.757 1.00 70.69 752 ASN N CA 1
ATOM 6084 C C . ASN A 1 752 ? 138.375 120.033 178.135 1.00 70.69 752 ASN N C 1
ATOM 6085 O O . ASN A 1 752 ? 137.370 119.324 178.249 1.00 70.69 752 ASN N O 1
ATOM 6090 N N . LYS A 1 753 ? 139.091 120.425 179.191 1.00 74.66 753 LYS N N 1
ATOM 6091 C CA . LYS A 1 753 ? 138.609 120.158 180.541 1.00 74.66 753 LYS N CA 1
ATOM 6092 C C . LYS A 1 753 ? 137.377 120.997 180.852 1.00 74.66 753 LYS N C 1
ATOM 6093 O O . LYS A 1 753 ? 136.376 120.484 181.363 1.00 74.66 753 LYS N O 1
ATOM 6099 N N . ALA A 1 754 ? 137.433 122.296 180.549 1.00 73.99 754 ALA N N 1
ATOM 6100 C CA . ALA A 1 754 ? 136.262 123.146 180.735 1.00 73.99 754 ALA N CA 1
ATOM 6101 C C . ALA A 1 754 ? 135.147 122.759 179.772 1.00 73.99 754 ALA N C 1
ATOM 6102 O O . ALA A 1 754 ? 133.964 122.839 180.120 1.00 73.99 754 ALA N O 1
ATOM 6104 N N . ASN A 1 755 ? 135.507 122.347 178.554 1.00 77.76 755 ASN N N 1
ATOM 6105 C CA . ASN A 1 755 ? 134.512 121.846 177.612 1.00 77.76 755 ASN N CA 1
ATOM 6106 C C . ASN A 1 755 ? 133.852 120.577 178.136 1.00 77.76 755 ASN N C 1
ATOM 6107 O O . ASN A 1 755 ? 132.638 120.392 177.991 1.00 77.76 755 ASN N O 1
ATOM 6112 N N . ASP A 1 756 ? 134.635 119.687 178.746 1.00 80.39 756 ASP N N 1
ATOM 6113 C CA . ASP A 1 756 ? 134.070 118.475 179.327 1.00 80.39 756 ASP N CA 1
ATOM 6114 C C . ASP A 1 756 ? 133.337 118.755 180.633 1.00 80.39 756 ASP N C 1
ATOM 6115 O O . ASP A 1 756 ? 132.337 118.092 180.929 1.00 80.39 756 ASP N O 1
ATOM 6120 N N . ASN A 1 757 ? 133.816 119.718 181.422 1.00 81.79 757 ASN N N 1
ATOM 6121 C CA . ASN A 1 757 ? 133.198 119.993 182.715 1.00 81.79 757 ASN N CA 1
ATOM 6122 C C . ASN A 1 757 ? 131.791 120.558 182.557 1.00 81.79 757 ASN N C 1
ATOM 6123 O O . ASN A 1 757 ? 130.884 120.193 183.314 1.00 81.79 757 ASN N O 1
ATOM 6128 N N . VAL A 1 758 ? 131.589 121.455 181.589 1.00 82.13 758 VAL N N 1
ATOM 6129 C CA . VAL A 1 758 ? 130.271 122.057 181.410 1.00 82.13 758 VAL N CA 1
ATOM 6130 C C . VAL A 1 758 ? 129.257 121.010 180.963 1.00 82.13 758 VAL N C 1
ATOM 6131 O O . VAL A 1 758 ? 128.128 120.971 181.466 1.00 82.13 758 VAL N O 1
ATOM 6135 N N . LEU A 1 759 ? 129.642 120.138 180.029 1.00 81.82 759 LEU N N 1
ATOM 6136 C CA . LEU A 1 759 ? 128.727 119.101 179.564 1.00 81.82 759 LEU N CA 1
ATOM 6137 C C . LEU A 1 759 ? 128.356 118.147 180.692 1.00 81.82 759 LEU N C 1
ATOM 6138 O O . LEU A 1 759 ? 127.217 117.673 180.763 1.00 81.82 759 LEU N O 1
ATOM 6143 N N . ASN A 1 760 ? 129.308 117.851 181.578 1.00 84.92 760 ASN N N 1
ATOM 6144 C CA . ASN A 1 760 ? 129.023 116.967 182.702 1.00 84.92 760 ASN N CA 1
ATOM 6145 C C . ASN A 1 760 ? 127.995 117.584 183.641 1.00 84.92 760 ASN N C 1
ATOM 6146 O O . ASN A 1 760 ? 127.119 116.883 184.160 1.00 84.92 760 ASN N O 1
ATOM 6151 N N . TYR A 1 761 ? 128.086 118.896 183.874 1.00 90.28 761 TYR N N 1
ATOM 6152 C CA . TYR A 1 761 ? 127.170 119.556 184.799 1.00 90.28 761 TYR N CA 1
ATOM 6153 C C . TYR A 1 761 ? 125.795 119.792 184.184 1.00 90.28 761 TYR N C 1
ATOM 6154 O O . TYR A 1 761 ? 124.789 119.748 184.901 1.00 90.28 761 TYR N O 1
ATOM 6163 N N . ILE A 1 762 ? 125.729 120.050 182.875 1.00 88.49 762 ILE N N 1
ATOM 6164 C CA . ILE A 1 762 ? 124.444 120.287 182.220 1.00 88.49 762 ILE N CA 1
ATOM 6165 C C . ILE A 1 762 ? 123.537 119.071 182.345 1.00 88.49 762 ILE N C 1
ATOM 6166 O O . ILE A 1 762 ? 122.312 119.209 182.451 1.00 88.49 762 ILE N O 1
ATOM 6171 N N . ASN A 1 763 ? 124.114 117.871 182.345 1.00 89.95 763 ASN N N 1
ATOM 6172 C CA . ASN A 1 763 ? 123.337 116.650 182.526 1.00 89.95 763 ASN N CA 1
ATOM 6173 C C . ASN A 1 763 ? 122.494 116.737 183.790 1.00 89.95 763 ASN N C 1
ATOM 6174 O O . ASN A 1 763 ? 123.023 116.841 184.900 1.00 89.95 763 ASN N O 1
ATOM 6179 N N . LYS A 1 764 ? 121.177 116.709 183.610 1.00 98.77 764 LYS N N 1
ATOM 6180 C CA . LYS A 1 764 ? 120.237 116.843 184.713 1.00 98.77 764 LYS N CA 1
ATOM 6181 C C . LYS A 1 764 ? 119.132 115.801 184.716 1.00 98.77 764 LYS N C 1
ATOM 6182 O O . LYS A 1 764 ? 118.488 115.627 185.759 1.00 98.77 764 LYS N O 1
ATOM 6188 N N . ALA A 1 765 ? 118.892 115.106 183.602 1.00 103.99 765 ALA N N 1
ATOM 6189 C CA . ALA A 1 765 ? 117.745 114.208 183.452 1.00 103.99 765 ALA N CA 1
ATOM 6190 C C . ALA A 1 765 ? 116.432 114.948 183.708 1.00 103.99 765 ALA N C 1
ATOM 6191 O O . ALA A 1 765 ? 115.502 114.413 184.316 1.00 103.99 765 ALA N O 1
ATOM 6193 N N . THR A 1 766 ? 116.356 116.193 183.237 1.00 104.24 766 THR N N 1
ATOM 6194 C CA . THR A 1 766 ? 115.178 117.032 183.410 1.00 104.24 766 THR N CA 1
ATOM 6195 C C . THR A 1 766 ? 114.325 117.132 182.152 1.00 104.24 766 THR N C 1
ATOM 6196 O O . THR A 1 766 ? 113.256 117.750 182.195 1.00 104.24 766 THR N O 1
ATOM 6200 N N . SER A 1 767 ? 114.774 116.548 181.039 1.00 104.34 767 SER N N 1
ATOM 6201 C CA . SER A 1 767 ? 114.023 116.512 179.782 1.00 104.34 767 SER N CA 1
ATOM 6202 C C . SER A 1 767 ? 113.731 117.923 179.261 1.00 104.34 767 SER N C 1
ATOM 6203 O O . SER A 1 767 ? 112.580 118.328 179.077 1.00 104.34 767 SER N O 1
ATOM 6206 N N . LEU A 1 768 ? 114.807 118.669 179.023 1.00 100.46 768 LEU N N 1
ATOM 6207 C CA . LEU A 1 768 ? 114.770 119.978 178.374 1.00 100.46 768 LEU N CA 1
ATOM 6208 C C . LEU A 1 768 ? 115.751 120.001 177.209 1.00 100.46 768 LEU N C 1
ATOM 6209 O O . LEU A 1 768 ? 116.532 120.938 177.033 1.00 100.46 768 LEU N O 1
ATOM 6214 N N . THR A 1 769 ? 115.704 118.949 176.386 1.00 99.12 769 THR N N 1
ATOM 6215 C CA . THR A 1 769 ? 116.760 118.693 175.410 1.00 99.12 769 THR N CA 1
ATOM 6216 C C . THR A 1 769 ? 116.866 119.774 174.342 1.00 99.12 769 THR N C 1
ATOM 6217 O O . THR A 1 769 ? 117.885 119.839 173.646 1.00 99.12 769 THR N O 1
ATOM 6221 N N . GLU A 1 770 ? 115.844 120.616 174.182 1.00 97.30 770 GLU N N 1
ATOM 6222 C CA . GLU A 1 770 ? 115.924 121.664 173.172 1.00 97.30 770 GLU N CA 1
ATOM 6223 C C . GLU A 1 770 ? 116.906 122.756 173.579 1.00 97.30 770 GLU N C 1
ATOM 6224 O O . GLU A 1 770 ? 117.686 123.237 172.749 1.00 97.30 770 GLU N O 1
ATOM 6230 N N . GLU A 1 771 ? 116.887 123.157 174.852 1.00 94.50 771 GLU N N 1
ATOM 6231 C CA . GLU A 1 771 ? 117.743 124.255 175.292 1.00 94.50 771 GLU N CA 1
ATOM 6232 C C . GLU A 1 771 ? 119.199 123.820 175.408 1.00 94.50 771 GLU N C 1
ATOM 6233 O O . GLU A 1 771 ? 120.106 124.564 175.019 1.00 94.50 771 GLU N O 1
ATOM 6239 N N . GLN A 1 772 ? 119.440 122.621 175.941 1.00 94.02 772 GLN N N 1
ATOM 6240 C CA . GLN A 1 772 ? 120.808 122.174 176.181 1.00 94.02 772 GLN N CA 1
ATOM 6241 C C . GLN A 1 772 ? 121.570 121.995 174.874 1.00 94.02 772 GLN N C 1
ATOM 6242 O O . GLN A 1 772 ? 122.694 122.489 174.726 1.00 94.02 772 GLN N O 1
ATOM 6248 N N . ILE A 1 773 ? 120.971 121.294 173.911 1.00 95.06 773 ILE N N 1
ATOM 6249 C CA . ILE A 1 773 ? 121.658 121.011 172.654 1.00 95.06 773 ILE N CA 1
ATOM 6250 C C . ILE A 1 773 ? 121.880 122.291 171.857 1.00 95.06 773 ILE N C 1
ATOM 6251 O O . ILE A 1 773 ? 122.956 122.505 171.286 1.00 95.06 773 ILE N O 1
ATOM 6256 N N . LYS A 1 774 ? 120.876 123.166 171.813 1.00 95.68 774 LYS N N 1
ATOM 6257 C CA . LYS A 1 774 ? 120.931 124.303 170.901 1.00 95.68 774 LYS N CA 1
ATOM 6258 C C . LYS A 1 774 ? 121.687 125.486 171.494 1.00 95.68 774 LYS N C 1
ATOM 6259 O O . LYS A 1 774 ? 122.584 126.036 170.846 1.00 95.68 774 LYS N O 1
ATOM 6265 N N . GLU A 1 775 ? 121.346 125.895 172.715 1.00 90.11 775 GLU N N 1
ATOM 6266 C CA . GLU A 1 775 ? 121.828 127.157 173.262 1.00 90.11 775 GLU N CA 1
ATOM 6267 C C . GLU A 1 775 ? 122.955 126.974 174.270 1.00 90.11 775 GLU N C 1
ATOM 6268 O O . GLU A 1 775 ? 124.035 127.541 174.093 1.00 90.11 775 GLU N O 1
ATOM 6274 N N . LEU A 1 776 ? 122.736 126.186 175.324 1.00 88.26 776 LEU N N 1
ATOM 6275 C CA . LEU A 1 776 ? 123.685 126.149 176.433 1.00 88.26 776 LEU N CA 1
ATOM 6276 C C . LEU A 1 776 ? 125.036 125.580 176.013 1.00 88.26 776 LEU N C 1
ATOM 6277 O O . LEU A 1 776 ? 126.082 126.064 176.459 1.00 88.26 776 LEU N O 1
ATOM 6282 N N . THR A 1 777 ? 125.041 124.560 175.157 1.00 85.47 777 THR N N 1
ATOM 6283 C CA . THR A 1 777 ? 126.271 123.842 174.848 1.00 85.47 777 THR N CA 1
ATOM 6284 C C . THR A 1 777 ? 127.130 124.520 173.789 1.00 85.47 777 THR N C 1
ATOM 6285 O O . THR A 1 777 ? 128.219 124.017 173.495 1.00 85.47 777 THR N O 1
ATOM 6289 N N . VAL A 1 778 ? 126.686 125.630 173.202 1.00 80.77 778 VAL N N 1
ATOM 6290 C CA . VAL A 1 778 ? 127.502 126.308 172.200 1.00 80.77 778 VAL N CA 1
ATOM 6291 C C . VAL A 1 778 ? 127.708 127.766 172.592 1.00 80.77 778 VAL N C 1
ATOM 6292 O O . VAL A 1 778 ? 128.707 128.386 172.211 1.00 80.77 778 VAL N O 1
ATOM 6296 N N . LYS A 1 779 ? 126.773 128.321 173.366 1.00 77.14 779 LYS N N 1
ATOM 6297 C CA . LYS A 1 779 ? 126.875 129.720 173.767 1.00 77.14 779 LYS N CA 1
ATOM 6298 C C . LYS A 1 779 ? 127.897 129.912 174.880 1.00 77.14 779 LYS N C 1
ATOM 6299 O O . LYS A 1 779 ? 128.639 130.900 174.881 1.00 77.14 779 LYS N O 1
ATOM 6305 N N . TYR A 1 780 ? 127.949 128.982 175.829 1.00 80.04 780 TYR N N 1
ATOM 6306 C CA . TYR A 1 780 ? 128.822 129.066 176.996 1.00 80.04 780 TYR N CA 1
ATOM 6307 C C . TYR A 1 780 ? 129.875 127.961 176.977 1.00 80.04 780 TYR N C 1
ATOM 6308 O O . TYR A 1 780 ? 130.189 127.358 178.004 1.00 80.04 780 TYR N O 1
ATOM 6317 N N . THR A 1 781 ? 130.427 127.685 175.798 1.00 76.59 781 THR N N 1
ATOM 6318 C CA . THR A 1 781 ? 131.411 126.630 175.616 1.00 76.59 781 THR N CA 1
ATOM 6319 C C . THR A 1 781 ? 132.428 127.071 174.574 1.00 76.59 781 THR N C 1
ATOM 6320 O O . THR A 1 781 ? 132.063 127.651 173.548 1.00 76.59 781 THR N O 1
ATOM 6324 N N . PHE A 1 782 ? 133.703 126.799 174.844 1.00 71.91 782 PHE N N 1
ATOM 6325 C CA . PHE A 1 782 ? 134.769 127.192 173.933 1.00 71.91 782 PHE N CA 1
ATOM 6326 C C . PHE A 1 782 ? 134.777 126.277 172.715 1.00 71.91 782 PHE N C 1
ATOM 6327 O O . PHE A 1 782 ? 134.918 125.057 172.847 1.00 71.91 782 PHE N O 1
ATOM 6335 N N . SER A 1 783 ? 134.621 126.865 171.528 1.00 70.82 783 SER N N 1
ATOM 6336 C CA . SER A 1 783 ? 134.652 126.075 170.301 1.00 70.82 783 SER N CA 1
ATOM 6337 C C . SER A 1 783 ? 136.060 125.575 170.004 1.00 70.82 783 SER N C 1
ATOM 6338 O O . SER A 1 783 ? 136.259 124.394 169.697 1.00 70.82 783 SER N O 1
ATOM 6341 N N . SER A 1 784 ? 137.049 126.458 170.093 1.00 70.48 784 SER N N 1
ATOM 6342 C CA . SER A 1 784 ? 138.437 126.116 169.807 1.00 70.48 784 SER N CA 1
ATOM 6343 C C . SER A 1 784 ? 139.325 127.175 170.449 1.00 70.48 784 SER N C 1
ATOM 6344 O O . SER A 1 784 ? 138.848 128.043 171.187 1.00 70.48 784 SER N O 1
ATOM 6347 N N . ILE A 1 785 ? 140.629 127.106 170.167 1.00 65.43 785 ILE N N 1
ATOM 6348 C CA . ILE A 1 785 ? 141.550 128.091 170.718 1.00 65.43 785 ILE N CA 1
ATOM 6349 C C . ILE A 1 785 ? 141.429 129.432 170.016 1.00 65.43 785 ILE N C 1
ATOM 6350 O O . ILE A 1 785 ? 141.948 130.436 170.516 1.00 65.43 785 ILE N O 1
ATOM 6355 N N . ALA A 1 786 ? 140.761 129.482 168.861 1.00 65.15 786 ALA N N 1
ATOM 6356 C CA . ALA A 1 786 ? 140.461 130.766 168.244 1.00 65.15 786 ALA N CA 1
ATOM 6357 C C . ALA A 1 786 ? 139.554 131.612 169.124 1.00 65.15 786 ALA N C 1
ATOM 6358 O O . ALA A 1 786 ? 139.501 132.834 168.951 1.00 65.15 786 ALA N O 1
ATOM 6360 N N . GLU A 1 787 ? 138.838 130.985 170.059 1.00 67.40 787 GLU N N 1
ATOM 6361 C CA . GLU A 1 787 ? 138.042 131.738 171.019 1.00 67.40 787 GLU N CA 1
ATOM 6362 C C . GLU A 1 787 ? 138.923 132.624 171.889 1.00 67.40 787 GLU N C 1
ATOM 6363 O O . GLU A 1 787 ? 138.572 133.774 172.175 1.00 67.40 787 GLU N O 1
ATOM 6369 N N . VAL A 1 788 ? 140.071 132.106 172.320 1.00 64.21 788 VAL N N 1
ATOM 6370 C CA . VAL A 1 788 ? 140.958 132.799 173.249 1.00 64.21 788 VAL N CA 1
ATOM 6371 C C . VAL A 1 788 ? 142.376 132.740 172.685 1.00 64.21 788 VAL N C 1
ATOM 6372 O O . VAL A 1 788 ? 143.089 131.748 172.868 1.00 64.21 788 VAL N O 1
ATOM 6376 N N . GLU A 1 789 ? 142.790 133.801 171.994 1.00 61.93 789 GLU N N 1
ATOM 6377 C CA . GLU A 1 789 ? 144.157 133.913 171.501 1.00 61.93 789 GLU N CA 1
ATOM 6378 C C . GLU A 1 789 ? 144.874 135.142 172.039 1.00 61.93 789 GLU N C 1
ATOM 6379 O O . GLU A 1 789 ? 146.043 135.048 172.430 1.00 61.93 789 GLU N O 1
ATOM 6385 N N . PHE A 1 790 ? 144.211 136.298 172.054 1.00 60.10 790 PHE N N 1
ATOM 6386 C CA . PHE A 1 790 ? 144.665 137.521 172.714 1.00 60.10 790 PHE N CA 1
ATOM 6387 C C . PHE A 1 790 ? 145.957 138.094 172.146 1.00 60.10 790 PHE N C 1
ATOM 6388 O O . PHE A 1 790 ? 146.470 139.081 172.687 1.00 60.10 790 PHE N O 1
ATOM 6396 N N . PHE A 1 791 ? 146.501 137.524 171.076 1.00 55.44 791 PHE N N 1
ATOM 6397 C CA . PHE A 1 791 ? 147.786 137.954 170.540 1.00 55.44 791 PHE N CA 1
ATOM 6398 C C . PHE A 1 791 ? 147.581 138.926 169.387 1.00 55.44 791 PHE N C 1
ATOM 6399 O O . PHE A 1 791 ? 146.785 138.665 168.479 1.00 55.44 791 PHE N O 1
ATOM 6407 N N . ASN A 1 792 ? 148.300 140.046 169.431 1.00 56.15 792 ASN N N 1
ATOM 6408 C CA . ASN A 1 792 ? 148.316 141.004 168.335 1.00 56.15 792 ASN N CA 1
ATOM 6409 C C . ASN A 1 792 ? 149.656 141.719 168.339 1.00 56.15 792 ASN N C 1
ATOM 6410 O O . ASN A 1 792 ? 150.120 142.160 169.394 1.00 56.15 792 ASN N O 1
ATOM 6415 N N . GLU A 1 793 ? 150.276 141.826 167.163 1.00 55.40 793 GLU N N 1
ATOM 6416 C CA . GLU A 1 793 ? 151.551 142.522 167.062 1.00 55.40 793 GLU N CA 1
ATOM 6417 C C . GLU A 1 793 ? 151.415 144.016 167.319 1.00 55.40 793 GLU N C 1
ATOM 6418 O O . GLU A 1 793 ? 152.418 144.673 167.615 1.00 55.40 793 GLU N O 1
ATOM 6424 N N . SER A 1 794 ? 150.204 144.566 167.218 1.00 56.32 794 SER N N 1
ATOM 6425 C CA . SER A 1 794 ? 149.995 145.983 167.482 1.00 56.32 794 SER N CA 1
ATOM 6426 C C . SER A 1 794 ? 150.136 146.337 168.956 1.00 56.32 794 SER N C 1
ATOM 6427 O O . SER A 1 794 ? 150.201 147.526 169.283 1.00 56.32 794 SER N O 1
ATOM 6430 N N . TYR A 1 795 ? 150.170 145.348 169.847 1.00 56.11 795 TYR N N 1
ATOM 6431 C CA . TYR A 1 795 ? 150.380 145.608 171.265 1.00 56.11 795 TYR N CA 1
ATOM 6432 C C . TYR A 1 795 ? 151.848 145.516 171.655 1.00 56.11 795 TYR N C 1
ATOM 6433 O O . TYR A 1 795 ? 152.338 146.353 172.419 1.00 56.11 795 TYR N O 1
ATOM 6442 N N . PHE A 1 796 ? 152.560 144.508 171.148 1.00 51.66 796 PHE N N 1
ATOM 6443 C CA . PHE A 1 796 ? 153.983 144.390 171.446 1.00 51.66 796 PHE N CA 1
ATOM 6444 C C . PHE A 1 796 ? 154.780 145.526 170.824 1.00 51.66 796 PHE N C 1
ATOM 6445 O O . PHE A 1 796 ? 155.826 145.910 171.357 1.00 51.66 796 PHE N O 1
ATOM 6453 N N . LYS A 1 797 ? 154.314 146.065 169.698 1.00 53.53 797 LYS N N 1
ATOM 6454 C CA . LYS A 1 797 ? 154.963 147.239 169.130 1.00 53.53 797 LYS N CA 1
ATOM 6455 C C . LYS A 1 797 ? 154.823 148.442 170.051 1.00 53.53 797 LYS N C 1
ATOM 6456 O O . LYS A 1 797 ? 155.768 149.220 170.209 1.00 53.53 797 LYS N O 1
ATOM 6462 N N . LYS A 1 798 ? 153.657 148.605 170.679 1.00 54.82 798 LYS N N 1
ATOM 6463 C CA . LYS A 1 798 ? 153.422 149.780 171.513 1.00 54.82 798 LYS N CA 1
ATOM 6464 C C . LYS A 1 798 ? 154.346 149.804 172.726 1.00 54.82 798 LYS N C 1
ATOM 6465 O O . LYS A 1 798 ? 154.853 150.866 173.106 1.00 54.82 798 LYS N O 1
ATOM 6471 N N . ILE A 1 799 ? 154.581 148.648 173.348 1.00 52.29 799 ILE N N 1
ATOM 6472 C CA . ILE A 1 799 ? 155.399 148.626 174.557 1.00 52.29 799 ILE N CA 1
ATOM 6473 C C . ILE A 1 799 ? 156.888 148.693 174.234 1.00 52.29 799 ILE N C 1
ATOM 6474 O O . ILE A 1 799 ? 157.679 149.176 175.051 1.00 52.29 799 ILE N O 1
ATOM 6479 N N . THR A 1 800 ? 157.302 148.215 173.063 1.00 49.20 800 THR N N 1
ATOM 6480 C CA . THR A 1 800 ? 158.716 148.117 172.728 1.00 49.20 800 THR N CA 1
ATOM 6481 C C . THR A 1 800 ? 159.175 149.169 171.725 1.00 49.20 800 THR N C 1
ATOM 6482 O O . THR A 1 800 ? 160.307 149.091 171.242 1.00 49.20 800 THR N O 1
ATOM 6486 N N . ASN A 1 801 ? 158.336 150.151 171.403 1.00 52.07 801 ASN N N 1
ATOM 6487 C CA . ASN A 1 801 ? 158.699 151.180 170.436 1.00 52.07 801 ASN N CA 1
ATOM 6488 C C . ASN A 1 801 ? 159.288 152.387 171.150 1.00 52.07 801 ASN N C 1
ATOM 6489 O O . ASN A 1 801 ? 158.652 152.961 172.040 1.00 52.07 801 ASN N O 1
ATOM 6494 N N . MET A 1 802 ? 160.502 152.770 170.749 1.00 51.19 802 MET N N 1
ATOM 6495 C CA . MET A 1 802 ? 161.174 153.959 171.273 1.00 51.19 802 MET N CA 1
ATOM 6496 C C . MET A 1 802 ? 161.268 153.919 172.796 1.00 51.19 802 MET N C 1
ATOM 6497 O O . MET A 1 802 ? 161.118 154.938 173.472 1.00 51.19 802 MET N O 1
ATOM 6502 N N . ASP A 1 803 ? 161.507 152.726 173.342 1.00 49.69 803 ASP N N 1
ATOM 6503 C CA . ASP A 1 803 ? 161.662 152.599 174.787 1.00 49.69 803 ASP N CA 1
ATOM 6504 C C . ASP A 1 803 ? 162.924 153.304 175.268 1.00 49.69 803 ASP N C 1
ATOM 6505 O O . ASP A 1 803 ? 162.934 153.903 176.350 1.00 49.69 803 ASP N O 1
ATOM 6510 N N . ILE A 1 804 ? 163.991 153.249 174.482 1.00 46.60 804 ILE N N 1
ATOM 6511 C CA . ILE A 1 804 ? 165.186 154.058 174.715 1.00 46.60 804 ILE N CA 1
ATOM 6512 C C . ILE A 1 804 ? 165.417 154.856 173.436 1.00 46.60 804 ILE N C 1
ATOM 6513 O O . ILE A 1 804 ? 166.061 154.398 172.489 1.00 46.60 804 ILE N O 1
ATOM 6518 N N . LYS A 1 805 ? 164.882 156.072 173.398 1.00 48.13 805 LYS N N 1
ATOM 6519 C CA . LYS A 1 805 ? 164.872 156.889 172.196 1.00 48.13 805 LYS N CA 1
ATOM 6520 C C . LYS A 1 805 ? 165.704 158.146 172.398 1.00 48.13 805 LYS N C 1
ATOM 6521 O O . LYS A 1 805 ? 165.898 158.608 173.526 1.00 48.13 805 LYS N O 1
ATOM 6527 N N . ASN A 1 806 ? 166.192 158.691 171.283 1.00 45.89 806 ASN N N 1
ATOM 6528 C CA . ASN A 1 806 ? 166.971 159.929 171.276 1.00 45.89 806 ASN N CA 1
ATOM 6529 C C . ASN A 1 806 ? 168.164 159.843 172.223 1.00 45.89 806 ASN N C 1
ATOM 6530 O O . ASN A 1 806 ? 168.474 160.792 172.946 1.00 45.89 806 ASN N O 1
ATOM 6535 N N . ILE A 1 807 ? 168.833 158.689 172.230 1.00 43.74 807 ILE N N 1
ATOM 6536 C CA . ILE A 1 807 ? 170.034 158.539 173.045 1.00 43.74 807 ILE N CA 1
ATOM 6537 C C . ILE A 1 807 ? 171.121 159.491 172.564 1.00 43.74 807 ILE N C 1
ATOM 6538 O O . ILE A 1 807 ? 171.803 160.137 173.369 1.00 43.74 807 ILE N O 1
ATOM 6543 N N . LEU A 1 808 ? 171.292 159.605 171.247 1.00 42.60 808 LEU N N 1
ATOM 6544 C CA . LEU A 1 808 ? 172.316 160.489 170.703 1.00 42.60 808 LEU N CA 1
ATOM 6545 C C . LEU A 1 808 ? 171.862 161.944 170.724 1.00 42.60 808 LEU N C 1
ATOM 6546 O O . LEU A 1 808 ? 172.446 162.777 171.424 1.00 42.60 808 LEU N O 1
ATOM 6551 N N . THR A 1 809 ? 170.813 162.263 169.968 1.00 44.41 809 THR N N 1
ATOM 6552 C CA . THR A 1 809 ? 170.298 163.622 169.877 1.00 44.41 809 THR N CA 1
ATOM 6553 C C . THR A 1 809 ? 168.788 163.585 169.704 1.00 44.41 809 THR N C 1
ATOM 6554 O O . THR A 1 809 ? 168.214 162.579 169.281 1.00 44.41 809 THR N O 1
ATOM 6558 N N . ASN A 1 810 ? 168.153 164.705 170.036 1.00 46.34 810 ASN N N 1
ATOM 6559 C CA . ASN A 1 810 ? 166.727 164.896 169.820 1.00 46.34 810 ASN N CA 1
ATOM 6560 C C . ASN A 1 810 ? 166.423 165.601 168.506 1.00 46.34 810 ASN N C 1
ATOM 6561 O O . ASN A 1 810 ? 165.255 165.892 168.233 1.00 46.34 810 ASN N O 1
ATOM 6566 N N . ILE A 1 811 ? 167.438 165.886 167.699 1.00 47.12 811 ILE N N 1
ATOM 6567 C CA . ILE A 1 811 ? 167.259 166.587 166.433 1.00 47.12 811 ILE N CA 1
ATOM 6568 C C . ILE A 1 811 ? 167.012 165.570 165.326 1.00 47.12 811 ILE N C 1
ATOM 6569 O O . ILE A 1 811 ? 167.741 164.580 165.195 1.00 47.12 811 ILE N O 1
ATOM 6574 N N . LYS A 1 812 ? 165.953 165.800 164.549 1.00 49.79 812 LYS N N 1
ATOM 6575 C CA . LYS A 1 812 ? 165.502 164.848 163.542 1.00 49.79 812 LYS N CA 1
ATOM 6576 C C . LYS A 1 812 ? 165.215 165.549 162.222 1.00 49.79 812 LYS N C 1
ATOM 6577 O O . LYS A 1 812 ? 165.556 166.723 162.046 1.00 49.79 812 LYS N O 1
ATOM 6583 N N . ASN A 1 813 ? 164.592 164.833 161.290 1.00 49.40 813 ASN N N 1
ATOM 6584 C CA . ASN A 1 813 ? 164.106 165.422 160.044 1.00 49.40 813 ASN N CA 1
ATOM 6585 C C . ASN A 1 813 ? 162.820 166.173 160.358 1.00 49.40 813 ASN N C 1
ATOM 6586 O O . ASN A 1 813 ? 161.725 165.610 160.348 1.00 49.40 813 ASN N O 1
ATOM 6591 N N . ILE A 1 814 ? 162.954 167.466 160.648 1.00 48.73 814 ILE N N 1
ATOM 6592 C CA . ILE A 1 814 ? 161.836 168.310 161.041 1.00 48.73 814 ILE N CA 1
ATOM 6593 C C . ILE A 1 814 ? 161.826 169.556 160.166 1.00 48.73 814 ILE N C 1
ATOM 6594 O O . ILE A 1 814 ? 162.778 169.847 159.444 1.00 48.73 814 ILE N O 1
ATOM 6599 N N . ASN A 1 815 ? 160.719 170.289 160.238 1.00 49.66 815 ASN N N 1
ATOM 6600 C CA . ASN A 1 815 ? 160.619 171.605 159.625 1.00 49.66 815 ASN N CA 1
ATOM 6601 C C . ASN A 1 815 ? 161.059 172.643 160.647 1.00 49.66 815 ASN N C 1
ATOM 6602 O O . ASN A 1 815 ? 160.434 172.781 161.704 1.00 49.66 815 ASN N O 1
ATOM 6607 N N . ASN A 1 816 ? 162.137 173.358 160.346 1.00 48.80 816 ASN N N 1
ATOM 6608 C CA . ASN A 1 816 ? 162.597 174.425 161.222 1.00 48.80 816 ASN N CA 1
ATOM 6609 C C . ASN A 1 816 ? 161.982 175.774 160.879 1.00 48.80 816 ASN N C 1
ATOM 6610 O O . ASN A 1 816 ? 162.319 176.773 161.521 1.00 48.80 816 ASN N O 1
ATOM 6615 N N . LEU A 1 817 ? 161.092 175.823 159.887 1.00 47.35 817 LEU N N 1
ATOM 6616 C CA . LEU A 1 817 ? 160.344 177.030 159.561 1.00 47.35 817 LEU N CA 1
ATOM 6617 C C . LEU A 1 817 ? 159.179 176.699 158.637 1.00 47.35 817 LEU N C 1
ATOM 6618 O O . LEU A 1 817 ? 159.364 176.020 157.623 1.00 47.35 817 LEU N O 1
ATOM 6623 N N . ILE A 1 818 ? 157.973 177.157 158.981 1.00 47.36 818 ILE N N 1
ATOM 6624 C CA . ILE A 1 818 ? 156.807 177.022 158.120 1.00 47.36 818 ILE N CA 1
ATOM 6625 C C . ILE A 1 818 ? 156.272 178.376 157.675 1.00 47.36 818 ILE N C 1
ATOM 6626 O O . ILE A 1 818 ? 155.788 178.516 156.545 1.00 47.36 818 ILE N O 1
ATOM 6631 N N . LEU A 1 819 ? 156.353 179.387 158.539 1.00 46.00 819 LEU N N 1
ATOM 6632 C CA . LEU A 1 819 ? 156.011 180.765 158.186 1.00 46.00 819 LEU N CA 1
ATOM 6633 C C . LEU A 1 819 ? 154.559 180.878 157.719 1.00 46.00 819 LEU N C 1
ATOM 6634 O O . LEU A 1 819 ? 154.269 181.192 156.564 1.00 46.00 819 LEU N O 1
ATOM 6639 N N . SER A 1 820 ? 153.644 180.601 158.642 1.00 48.79 820 SER N N 1
ATOM 6640 C CA . SER A 1 820 ? 152.234 180.834 158.382 1.00 48.79 820 SER N CA 1
ATOM 6641 C C . SER A 1 820 ? 151.917 182.316 158.565 1.00 48.79 820 SER N C 1
ATOM 6642 O O . SER A 1 820 ? 152.806 183.156 158.714 1.00 48.79 820 SER N O 1
ATOM 6645 N N . GLY A 1 821 ? 150.631 182.647 158.553 1.00 50.24 821 GLY N N 1
ATOM 6646 C CA . GLY A 1 821 ? 150.226 184.027 158.728 1.00 50.24 821 GLY N CA 1
ATOM 6647 C C . GLY A 1 821 ? 148.754 184.135 159.041 1.00 50.24 821 GLY N C 1
ATOM 6648 O O . GLY A 1 821 ? 147.973 183.214 158.787 1.00 50.24 821 GLY N O 1
ATOM 6649 N N . SER A 1 822 ? 148.382 185.283 159.600 1.00 54.01 822 SER N N 1
ATOM 6650 C CA . SER A 1 822 ? 146.994 185.561 159.931 1.00 54.01 822 SER N CA 1
ATOM 6651 C C . SER A 1 822 ? 146.753 187.056 159.805 1.00 54.01 822 SER N C 1
ATOM 6652 O O . SER A 1 822 ? 147.682 187.862 159.880 1.00 54.01 822 SER N O 1
ATOM 6655 N N . GLN A 1 823 ? 145.488 187.418 159.613 1.00 58.17 823 GLN N N 1
ATOM 6656 C CA . GLN A 1 823 ? 145.092 188.811 159.468 1.00 58.17 823 GLN N CA 1
ATOM 6657 C C . GLN A 1 823 ? 143.888 189.087 160.352 1.00 58.17 823 GLN N C 1
ATOM 6658 O O . GLN A 1 823 ? 142.946 188.290 160.390 1.00 58.17 823 GLN N O 1
ATOM 6664 N N . ILE A 1 824 ? 143.923 190.213 161.059 1.00 62.26 824 ILE N N 1
ATOM 6665 C CA . ILE A 1 824 ? 142.805 190.676 161.870 1.00 62.26 824 ILE N CA 1
ATOM 6666 C C . ILE A 1 824 ? 142.541 192.134 161.521 1.00 62.26 824 ILE N C 1
ATOM 6667 O O . ILE A 1 824 ? 143.474 192.945 161.481 1.00 62.26 824 ILE N O 1
ATOM 6672 N N . ASN A 1 825 ? 141.275 192.460 161.252 1.00 64.60 825 ASN N N 1
ATOM 6673 C CA . ASN A 1 825 ? 140.886 193.793 160.804 1.00 64.60 825 ASN N CA 1
ATOM 6674 C C . ASN A 1 825 ? 141.721 194.218 159.602 1.00 64.60 825 ASN N C 1
ATOM 6675 O O . ASN A 1 825 ? 141.553 193.685 158.501 1.00 64.60 825 ASN N O 1
ATOM 6680 N N . ASP A 1 826 ? 142.624 195.175 159.807 1.00 65.90 826 ASP N N 1
ATOM 6681 C CA . ASP A 1 826 ? 143.549 195.619 158.773 1.00 65.90 826 ASP N CA 1
ATOM 6682 C C . ASP A 1 826 ? 145.002 195.323 159.123 1.00 65.90 826 ASP N C 1
ATOM 6683 O O . ASP A 1 826 ? 145.900 195.683 158.355 1.00 65.90 826 ASP N O 1
ATOM 6688 N N . ASP A 1 827 ? 145.256 194.681 160.258 1.00 62.83 827 ASP N N 1
ATOM 6689 C CA . ASP A 1 827 ? 146.601 194.322 160.679 1.00 62.83 827 ASP N CA 1
ATOM 6690 C C . ASP A 1 827 ? 146.839 192.838 160.439 1.00 62.83 827 ASP N C 1
ATOM 6691 O O . ASP A 1 827 ? 145.903 192.034 160.442 1.00 62.83 827 ASP N O 1
ATOM 6696 N N . ILE A 1 828 ? 148.104 192.478 160.231 1.00 53.81 828 ILE N N 1
ATOM 6697 C CA . ILE A 1 828 ? 148.487 191.098 159.974 1.00 53.81 828 ILE N CA 1
ATOM 6698 C C . ILE A 1 828 ? 149.479 190.653 161.039 1.00 53.81 828 ILE N C 1
ATOM 6699 O O . ILE A 1 828 ? 149.995 191.453 161.819 1.00 53.81 828 ILE N O 1
ATOM 6704 N N . THR A 1 829 ? 149.735 189.348 161.061 1.00 52.84 829 THR N N 1
ATOM 6705 C CA . THR A 1 829 ? 150.802 188.774 161.863 1.00 52.84 829 THR N CA 1
ATOM 6706 C C . THR A 1 829 ? 151.437 187.634 161.084 1.00 52.84 829 THR N C 1
ATOM 6707 O O . THR A 1 829 ? 150.781 186.969 160.277 1.00 52.84 829 THR N O 1
ATOM 6711 N N . ILE A 1 830 ? 152.730 187.433 161.309 1.00 49.19 830 ILE N N 1
ATOM 6712 C CA . ILE A 1 830 ? 153.484 186.357 160.683 1.00 49.19 830 ILE N CA 1
ATOM 6713 C C . ILE A 1 830 ? 154.267 185.643 161.772 1.00 49.19 830 ILE N C 1
ATOM 6714 O O . ILE A 1 830 ? 155.000 186.283 162.534 1.00 49.19 830 ILE N O 1
ATOM 6719 N N . PHE A 1 831 ? 154.111 184.325 161.851 1.00 49.91 831 PHE N N 1
ATOM 6720 C CA . PHE A 1 831 ? 154.714 183.549 162.922 1.00 49.91 831 PHE N CA 1
ATOM 6721 C C . PHE A 1 831 ? 155.235 182.231 162.369 1.00 49.91 831 PHE N C 1
ATOM 6722 O O . PHE A 1 831 ? 154.917 181.829 161.248 1.00 49.91 831 PHE N O 1
ATOM 6730 N N . ASP A 1 832 ? 156.047 181.559 163.179 1.00 53.61 832 ASP N N 1
ATOM 6731 C CA . ASP A 1 832 ? 156.582 180.246 162.840 1.00 53.61 832 ASP N CA 1
ATOM 6732 C C . ASP A 1 832 ? 155.607 179.189 163.344 1.00 53.61 832 ASP N C 1
ATOM 6733 O O . ASP A 1 832 ? 155.400 179.048 164.553 1.00 53.61 832 ASP N O 1
ATOM 6738 N N . GLU A 1 833 ? 155.008 178.448 162.414 1.00 54.64 833 GLU N N 1
ATOM 6739 C CA . GLU A 1 833 ? 154.047 177.407 162.750 1.00 54.64 833 GLU N CA 1
ATOM 6740 C C . GLU A 1 833 ? 154.713 176.076 163.084 1.00 54.64 833 GLU N C 1
ATOM 6741 O O . GLU A 1 833 ? 154.053 175.188 163.634 1.00 54.64 833 GLU N O 1
ATOM 6747 N N . SER A 1 834 ? 156.005 175.928 162.801 1.00 54.06 834 SER N N 1
ATOM 6748 C CA . SER A 1 834 ? 156.729 174.664 162.940 1.00 54.06 834 SER N CA 1
ATOM 6749 C C . SER A 1 834 ? 157.059 174.297 164.369 1.00 54.06 834 SER N C 1
ATOM 6750 O O . SER A 1 834 ? 157.796 173.318 164.547 1.00 54.06 834 SER N O 1
ATOM 6753 N N . GLY A 1 835 ? 156.590 175.000 165.396 1.00 56.46 835 GLY N N 1
ATOM 6754 C CA . GLY A 1 835 ? 156.919 174.659 166.761 1.00 56.46 835 GLY N CA 1
ATOM 6755 C C . GLY A 1 835 ? 158.244 175.199 167.248 1.00 56.46 835 GLY N C 1
ATOM 6756 O O . GLY A 1 835 ? 158.515 175.136 168.454 1.00 56.46 835 GLY N O 1
ATOM 6757 N N . ASN A 1 836 ? 159.080 175.725 166.353 1.00 58.33 836 ASN N N 1
ATOM 6758 C CA . ASN A 1 836 ? 160.333 176.345 166.758 1.00 58.33 836 ASN N CA 1
ATOM 6759 C C . ASN A 1 836 ? 160.131 177.739 167.331 1.00 58.33 836 ASN N C 1
ATOM 6760 O O . ASN A 1 836 ? 161.025 178.247 168.017 1.00 58.33 836 ASN N O 1
ATOM 6765 N N . ASN A 1 837 ? 158.981 178.360 167.063 1.00 57.82 837 ASN N N 1
ATOM 6766 C CA . ASN A 1 837 ? 158.624 179.666 167.618 1.00 57.82 837 ASN N CA 1
ATOM 6767 C C . ASN A 1 837 ? 159.677 180.724 167.289 1.00 57.82 837 ASN N C 1
ATOM 6768 O O . ASN A 1 837 ? 160.129 181.476 168.155 1.00 57.82 837 ASN N O 1
ATOM 6773 N N . LEU A 1 838 ? 160.069 180.776 166.020 1.00 53.62 838 LEU N N 1
ATOM 6774 C CA . LEU A 1 838 ? 161.027 181.778 165.579 1.00 53.62 838 LEU N CA 1
ATOM 6775 C C . LEU A 1 838 ? 160.418 183.173 165.662 1.00 53.62 838 LEU N C 1
ATOM 6776 O O . LEU A 1 838 ? 159.206 183.357 165.531 1.00 53.62 838 LEU N O 1
ATOM 6781 N N . ASN A 1 839 ? 161.280 184.165 165.890 1.00 51.47 839 ASN N N 1
ATOM 6782 C CA . ASN A 1 839 ? 160.848 185.555 166.034 1.00 51.47 839 ASN N CA 1
ATOM 6783 C C . ASN A 1 839 ? 160.881 186.226 164.663 1.00 51.47 839 ASN N C 1
ATOM 6784 O O . ASN A 1 839 ? 161.837 186.906 164.285 1.00 51.47 839 ASN N O 1
ATOM 6789 N N . ILE A 1 840 ? 159.802 186.026 163.907 1.00 48.96 840 ILE N N 1
ATOM 6790 C CA . ILE A 1 840 ? 159.699 186.610 162.576 1.00 48.96 840 ILE N CA 1
ATOM 6791 C C . ILE A 1 840 ? 159.444 188.105 162.696 1.00 48.96 840 ILE N C 1
ATOM 6792 O O . ILE A 1 840 ? 158.559 188.544 163.442 1.00 48.96 840 ILE N O 1
ATOM 6797 N N . LYS A 1 841 ? 160.219 188.894 161.960 1.00 48.16 841 LYS N N 1
ATOM 6798 C CA . LYS A 1 841 ? 160.069 190.341 161.924 1.00 48.16 841 LYS N CA 1
ATOM 6799 C C . LYS A 1 841 ? 159.600 190.770 160.542 1.00 48.16 841 LYS N C 1
ATOM 6800 O O . LYS A 1 841 ? 160.032 190.213 159.529 1.00 48.16 841 LYS N O 1
ATOM 6806 N N . PHE A 1 842 ? 158.711 191.757 160.504 1.00 48.81 842 PHE N N 1
ATOM 6807 C CA . PHE A 1 842 ? 158.113 192.196 159.251 1.00 48.81 842 PHE N CA 1
ATOM 6808 C C . PHE A 1 842 ? 157.559 193.599 159.441 1.00 48.81 842 PHE N C 1
ATOM 6809 O O . PHE A 1 842 ? 157.433 194.093 160.564 1.00 48.81 842 PHE N O 1
ATOM 6817 N N . ASP A 1 843 ? 157.235 194.239 158.326 1.00 50.69 843 ASP N N 1
ATOM 6818 C CA . ASP A 1 843 ? 156.524 195.494 158.492 1.00 50.69 843 ASP N CA 1
ATOM 6819 C C . ASP A 1 843 ? 155.022 195.265 158.370 1.00 50.69 843 ASP N C 1
ATOM 6820 O O . ASP A 1 843 ? 154.581 194.384 157.627 1.00 50.69 843 ASP N O 1
ATOM 6825 N N . PRO A 1 844 ? 154.197 196.033 159.085 1.00 53.39 844 PRO N N 1
ATOM 6826 C CA . PRO A 1 844 ? 152.757 195.750 159.106 1.00 53.39 844 PRO N CA 1
ATOM 6827 C C . PRO A 1 844 ? 152.010 196.192 157.859 1.00 53.39 844 PRO N C 1
ATOM 6828 O O . PRO A 1 844 ? 150.786 196.028 157.806 1.00 53.39 844 PRO N O 1
ATOM 6832 N N . SER A 1 845 ? 152.697 196.740 156.858 1.00 53.16 845 SER N N 1
ATOM 6833 C CA . SER A 1 845 ? 152.044 197.123 155.614 1.00 53.16 845 SER N CA 1
ATOM 6834 C C . SER A 1 845 ? 151.850 195.951 154.663 1.00 53.16 845 SER N C 1
ATOM 6835 O O . SER A 1 845 ? 151.199 196.118 153.627 1.00 53.16 845 SER N O 1
ATOM 6838 N N . ILE A 1 846 ? 152.400 194.779 154.985 1.00 52.09 846 ILE N N 1
ATOM 6839 C CA . ILE A 1 846 ? 152.223 193.605 154.142 1.00 52.09 846 ILE N CA 1
ATOM 6840 C C . ILE A 1 846 ? 150.785 193.119 154.241 1.00 52.09 846 ILE N C 1
ATOM 6841 O O . ILE A 1 846 ? 150.211 193.032 155.335 1.00 52.09 846 ILE N O 1
ATOM 6846 N N . ARG A 1 847 ? 150.188 192.814 153.096 1.00 53.92 847 ARG N N 1
ATOM 6847 C CA . ARG A 1 847 ? 148.831 192.295 153.039 1.00 53.92 847 ARG N CA 1
ATOM 6848 C C . ARG A 1 847 ? 148.854 190.781 152.875 1.00 53.92 847 ARG N C 1
ATOM 6849 O O . ARG A 1 847 ? 149.753 190.219 152.245 1.00 53.92 847 ARG N O 1
ATOM 6857 N N . ILE A 1 848 ? 147.855 190.124 153.456 1.00 52.87 848 ILE N N 1
ATOM 6858 C CA . ILE A 1 848 ? 147.679 188.682 153.340 1.00 52.87 848 ILE N CA 1
ATOM 6859 C C . ILE A 1 848 ? 146.391 188.428 152.574 1.00 52.87 848 ILE N C 1
ATOM 6860 O O . ILE A 1 848 ? 145.318 188.897 152.974 1.00 52.87 848 ILE N O 1
ATOM 6865 N N . VAL A 1 849 ? 146.497 187.688 151.470 1.00 55.13 849 VAL N N 1
ATOM 6866 C CA . VAL A 1 849 ? 145.366 187.388 150.607 1.00 55.13 849 VAL N CA 1
ATOM 6867 C C . VAL A 1 849 ? 145.321 185.887 150.362 1.00 55.13 849 VAL N C 1
ATOM 6868 O O . VAL A 1 849 ? 146.306 185.172 150.552 1.00 55.13 849 VAL N O 1
ATOM 6872 N N . ASP A 1 850 ? 144.151 185.414 149.941 1.00 58.23 850 ASP N N 1
ATOM 6873 C CA . ASP A 1 850 ? 143.982 184.001 149.636 1.00 58.23 850 ASP N CA 1
ATOM 6874 C C . ASP A 1 850 ? 144.855 183.605 148.453 1.00 58.23 850 ASP N C 1
ATOM 6875 O O . ASP A 1 850 ? 145.014 184.366 147.495 1.00 58.23 850 ASP N O 1
ATOM 6880 N N . GLY A 1 851 ? 145.423 182.407 148.523 1.00 52.07 851 GLY N N 1
ATOM 6881 C CA . GLY A 1 851 ? 146.304 181.903 147.487 1.00 52.07 851 GLY N CA 1
ATOM 6882 C C . GLY A 1 851 ? 145.966 180.468 147.134 1.00 52.07 851 GLY N C 1
ATOM 6883 O O . GLY A 1 851 ? 144.804 180.093 146.982 1.00 52.07 851 GLY N O 1
ATOM 6884 N N . HIS A 1 852 ? 147.013 179.657 147.000 1.00 50.92 852 HIS N N 1
ATOM 6885 C CA . HIS A 1 852 ? 146.876 178.244 146.652 1.00 50.92 852 HIS N CA 1
ATOM 6886 C C . HIS A 1 852 ? 146.612 177.473 147.938 1.00 50.92 852 HIS N C 1
ATOM 6887 O O . HIS A 1 852 ? 147.530 177.151 148.692 1.00 50.92 852 HIS N O 1
ATOM 6894 N N . THR A 1 853 ? 145.328 177.220 148.208 1.00 55.25 853 THR N N 1
ATOM 6895 C CA . THR A 1 853 ? 144.825 176.438 149.350 1.00 55.25 853 THR N CA 1
ATOM 6896 C C . THR A 1 853 ? 145.415 176.893 150.689 1.00 55.25 853 THR N C 1
ATOM 6897 O O . THR A 1 853 ? 145.345 176.166 151.684 1.00 55.25 853 THR N O 1
ATOM 6901 N N . ASN A 1 854 ? 145.956 178.106 150.744 1.00 54.53 854 ASN N N 1
ATOM 6902 C CA . ASN A 1 854 ? 146.530 178.663 151.964 1.00 54.53 854 ASN N CA 1
ATOM 6903 C C . ASN A 1 854 ? 146.345 180.175 151.931 1.00 54.53 854 ASN N C 1
ATOM 6904 O O . ASN A 1 854 ? 145.528 180.703 151.171 1.00 54.53 854 ASN N O 1
ATOM 6909 N N . VAL A 1 855 ? 147.103 180.873 152.770 1.00 52.49 855 VAL N N 1
ATOM 6910 C CA . VAL A 1 855 ? 147.146 182.330 152.776 1.00 52.49 855 VAL N CA 1
ATOM 6911 C C . VAL A 1 855 ? 148.516 182.770 152.279 1.00 52.49 855 VAL N C 1
ATOM 6912 O O . VAL A 1 855 ? 149.544 182.222 152.694 1.00 52.49 855 VAL N O 1
ATOM 6916 N N . ALA A 1 856 ? 148.530 183.741 151.372 1.00 49.87 856 ALA N N 1
ATOM 6917 C CA . ALA A 1 856 ? 149.752 184.207 150.737 1.00 49.87 856 ALA N CA 1
ATOM 6918 C C . ALA A 1 856 ? 150.030 185.652 151.126 1.00 49.87 856 ALA N C 1
ATOM 6919 O O . ALA A 1 856 ? 149.105 186.460 151.251 1.00 49.87 856 ALA N O 1
ATOM 6921 N N . PHE A 1 857 ? 151.308 185.970 151.312 1.00 46.77 857 PHE N N 1
ATOM 6922 C CA . PHE A 1 857 ? 151.732 187.320 151.652 1.00 46.77 857 PHE N CA 1
ATOM 6923 C C . PHE A 1 857 ? 152.018 188.100 150.377 1.00 46.77 857 PHE N C 1
ATOM 6924 O O . PHE A 1 857 ? 152.733 187.617 149.495 1.00 46.77 857 PHE N O 1
ATOM 6932 N N . LYS A 1 858 ? 151.463 189.305 150.286 1.00 48.24 858 LYS N N 1
ATOM 6933 C CA . LYS A 1 858 ? 151.614 190.153 149.106 1.00 48.24 858 LYS N CA 1
ATOM 6934 C C . LYS A 1 858 ? 152.776 191.110 149.342 1.00 48.24 858 LYS N C 1
ATOM 6935 O O . LYS A 1 858 ? 152.626 192.135 150.011 1.00 48.24 858 LYS N O 1
ATOM 6941 N N . LEU A 1 859 ? 153.940 190.770 148.790 1.00 49.56 859 LEU N N 1
ATOM 6942 C CA . LEU A 1 859 ? 155.115 191.639 148.832 1.00 49.56 859 LEU N CA 1
ATOM 6943 C C . LEU A 1 859 ? 155.033 192.570 147.632 1.00 49.56 859 LEU N C 1
ATOM 6944 O O . LEU A 1 859 ? 155.467 192.238 146.529 1.00 49.56 859 LEU N O 1
ATOM 6949 N N . ASP A 1 860 ? 154.468 193.757 147.847 1.00 54.67 860 ASP N N 1
ATOM 6950 C CA . ASP A 1 860 ? 154.191 194.691 146.761 1.00 54.67 860 ASP N CA 1
ATOM 6951 C C . ASP A 1 860 ? 155.297 195.734 146.627 1.00 54.67 860 ASP N C 1
ATOM 6952 O O . ASP A 1 860 ? 155.908 195.862 145.562 1.00 54.67 860 ASP N O 1
ATOM 6957 N N . LYS A 1 861 ? 155.567 196.484 147.690 1.00 57.14 861 LYS N N 1
ATOM 6958 C CA . LYS A 1 861 ? 156.560 197.542 147.623 1.00 57.14 861 LYS N CA 1
ATOM 6959 C C . LYS A 1 861 ? 157.962 196.984 147.863 1.00 57.14 861 LYS N C 1
ATOM 6960 O O . LYS A 1 861 ? 158.146 195.843 148.293 1.00 57.14 861 LYS N O 1
ATOM 6966 N N . SER A 1 862 ? 158.966 197.813 147.565 1.00 57.62 862 SER N N 1
ATOM 6967 C CA . SER A 1 862 ? 160.348 197.414 147.809 1.00 57.62 862 SER N CA 1
ATOM 6968 C C . SER A 1 862 ? 160.689 197.454 149.291 1.00 57.62 862 SER N C 1
ATOM 6969 O O . SER A 1 862 ? 161.545 196.690 149.750 1.00 57.62 862 SER N O 1
ATOM 6972 N N . SER A 1 863 ? 160.039 198.336 150.052 1.00 54.84 863 SER N N 1
ATOM 6973 C CA . SER A 1 863 ? 160.305 198.448 151.480 1.00 54.84 863 SER N CA 1
ATOM 6974 C C . SER A 1 863 ? 159.679 197.321 152.289 1.00 54.84 863 SER N C 1
ATOM 6975 O O . SER A 1 863 ? 160.125 197.063 153.411 1.00 54.84 863 SER N O 1
ATOM 6978 N N . GLN A 1 864 ? 158.660 196.651 151.753 1.00 53.18 864 GLN N N 1
ATOM 6979 C CA . GLN A 1 864 ? 158.034 195.543 152.462 1.00 53.18 864 GLN N CA 1
ATOM 6980 C C . GLN A 1 864 ? 158.990 194.360 152.531 1.00 53.18 864 GLN N C 1
ATOM 6981 O O . GLN A 1 864 ? 159.620 194.000 151.533 1.00 53.18 864 GLN N O 1
ATOM 6987 N N . TYR A 1 865 ? 159.094 193.751 153.711 1.00 48.86 865 TYR N N 1
ATOM 6988 C CA . TYR A 1 865 ? 160.052 192.678 153.923 1.00 48.86 865 TYR N CA 1
ATOM 6989 C C . TYR A 1 865 ? 159.536 191.726 154.991 1.00 48.86 865 TYR N C 1
ATOM 6990 O O . TYR A 1 865 ? 158.817 192.128 155.908 1.00 48.86 865 TYR N O 1
ATOM 6999 N N . ILE A 1 866 ? 159.914 190.458 154.858 1.00 46.32 866 ILE N N 1
ATOM 7000 C CA . ILE A 1 866 ? 159.705 189.447 155.889 1.00 46.32 866 ILE N CA 1
ATOM 7001 C C . ILE A 1 866 ? 161.079 188.962 156.321 1.00 46.32 866 ILE N C 1
ATOM 7002 O O . ILE A 1 866 ? 161.865 188.489 155.492 1.00 46.32 866 ILE N O 1
ATOM 7007 N N . ASN A 1 867 ? 161.366 189.074 157.612 1.00 46.39 867 ASN N N 1
ATOM 7008 C CA . ASN A 1 867 ? 162.707 188.869 158.145 1.00 46.39 867 ASN N CA 1
ATOM 7009 C C . ASN A 1 867 ? 162.682 187.681 159.100 1.00 46.39 867 ASN N C 1
ATOM 7010 O O . ASN A 1 867 ? 162.097 187.763 160.184 1.00 46.39 867 ASN N O 1
ATOM 7015 N N . ILE A 1 868 ? 163.319 186.589 158.702 1.00 46.85 868 ILE N N 1
ATOM 7016 C CA . ILE A 1 868 ? 163.297 185.327 159.436 1.00 46.85 868 ILE N CA 1
ATOM 7017 C C . ILE A 1 868 ? 164.674 185.108 160.055 1.00 46.85 868 ILE N C 1
ATOM 7018 O O . ILE A 1 868 ? 165.664 185.012 159.320 1.00 46.85 868 ILE N O 1
ATOM 7023 N N . PRO A 1 869 ? 164.786 185.012 161.377 1.00 52.10 869 PRO N N 1
ATOM 7024 C CA . PRO A 1 869 ? 166.097 184.778 161.989 1.00 52.10 869 PRO N CA 1
ATOM 7025 C C . PRO A 1 869 ? 166.606 183.372 161.717 1.00 52.10 869 PRO N C 1
ATOM 7026 O O . PRO A 1 869 ? 165.835 182.435 161.501 1.00 52.10 869 PRO N O 1
ATOM 7030 N N . THR A 1 870 ? 167.929 183.234 161.735 1.00 56.62 870 THR N N 1
ATOM 7031 C CA . THR A 1 870 ? 168.605 181.961 161.518 1.00 56.62 870 THR N CA 1
ATOM 7032 C C . THR A 1 870 ? 169.457 181.585 162.724 1.00 56.62 870 THR N C 1
ATOM 7033 O O . THR A 1 870 ? 170.605 181.157 162.588 1.00 56.62 870 THR N O 1
ATOM 7037 N N . GLU A 1 871 ? 168.902 181.744 163.927 1.00 61.89 871 GLU N N 1
ATOM 7038 C CA . GLU A 1 871 ? 169.661 181.448 165.136 1.00 61.89 871 GLU N CA 1
ATOM 7039 C C . GLU A 1 871 ? 169.829 179.953 165.367 1.00 61.89 871 GLU N C 1
ATOM 7040 O O . GLU A 1 871 ? 170.752 179.550 166.081 1.00 61.89 871 GLU N O 1
ATOM 7046 N N . ASN A 1 872 ? 168.961 179.124 164.784 1.00 59.87 872 ASN N N 1
ATOM 7047 C CA . ASN A 1 872 ? 169.087 177.677 164.891 1.00 59.87 872 ASN N CA 1
ATOM 7048 C C . ASN A 1 872 ? 169.091 176.995 163.529 1.00 59.87 872 ASN N C 1
ATOM 7049 O O . ASN A 1 872 ? 169.005 175.763 163.466 1.00 59.87 872 ASN N O 1
ATOM 7054 N N . ILE A 1 873 ? 169.190 177.756 162.445 1.00 57.16 873 ILE N N 1
ATOM 7055 C CA . ILE A 1 873 ? 169.221 177.204 161.094 1.00 57.16 873 ILE N CA 1
ATOM 7056 C C . ILE A 1 873 ? 170.678 177.258 160.651 1.00 57.16 873 ILE N C 1
ATOM 7057 O O . ILE A 1 873 ? 171.146 178.253 160.096 1.00 57.16 873 ILE N O 1
ATOM 7062 N N . ASN A 1 874 ? 171.406 176.175 160.896 1.00 58.39 874 ASN N N 1
ATOM 7063 C CA . ASN A 1 874 ? 172.792 176.112 160.460 1.00 58.39 874 ASN N CA 1
ATOM 7064 C C . ASN A 1 874 ? 172.886 175.793 158.970 1.00 58.39 874 ASN N C 1
ATOM 7065 O O . ASN A 1 874 ? 172.017 175.134 158.392 1.00 58.39 874 ASN N O 1
ATOM 7070 N N . PHE A 1 875 ? 173.947 176.301 158.339 1.00 57.17 875 PHE N N 1
ATOM 7071 C CA . PHE A 1 875 ? 174.146 176.183 156.899 1.00 57.17 875 PHE N CA 1
ATOM 7072 C C . PHE A 1 875 ? 175.541 175.661 156.571 1.00 57.17 875 PHE N C 1
ATOM 7073 O O . PHE A 1 875 ? 176.101 175.994 155.524 1.00 57.17 875 PHE N O 1
ATOM 7081 N N . SER A 1 876 ? 176.114 174.845 157.452 1.00 56.08 876 SER N N 1
ATOM 7082 C CA . SER A 1 876 ? 177.447 174.311 157.223 1.00 56.08 876 SER N CA 1
ATOM 7083 C C . SER A 1 876 ? 177.450 173.371 156.020 1.00 56.08 876 SER N C 1
ATOM 7084 O O . SER A 1 876 ? 176.410 172.874 155.581 1.00 56.08 876 SER N O 1
ATOM 7087 N N . PHE A 1 877 ? 178.647 173.129 155.482 1.00 53.90 877 PHE N N 1
ATOM 7088 C CA . PHE A 1 877 ? 178.773 172.293 154.294 1.00 53.90 877 PHE N CA 1
ATOM 7089 C C . PHE A 1 877 ? 178.396 170.841 154.550 1.00 53.90 877 PHE N C 1
ATOM 7090 O O . PHE A 1 877 ? 178.223 170.087 153.587 1.00 53.90 877 PHE N O 1
ATOM 7098 N N . MET A 1 878 ? 178.274 170.431 155.809 1.00 55.50 878 MET N N 1
ATOM 7099 C CA . MET A 1 878 ? 177.779 169.106 156.151 1.00 55.50 878 MET N CA 1
ATOM 7100 C C . MET A 1 878 ? 176.272 169.074 156.360 1.00 55.50 878 MET N C 1
ATOM 7101 O O . MET A 1 878 ? 175.703 167.986 156.492 1.00 55.50 878 MET N O 1
ATOM 7106 N N . GLU A 1 879 ? 175.616 170.231 156.381 1.00 54.07 879 GLU N N 1
ATOM 7107 C CA . GLU A 1 879 ? 174.198 170.332 156.701 1.00 54.07 879 GLU N CA 1
ATOM 7108 C C . GLU A 1 879 ? 173.394 170.555 155.428 1.00 54.07 879 GLU N C 1
ATOM 7109 O O . GLU A 1 879 ? 173.580 171.564 154.740 1.00 54.07 879 GLU N O 1
ATOM 7115 N N . SER A 1 880 ? 172.491 169.628 155.135 1.00 48.24 880 SER N N 1
ATOM 7116 C CA . SER A 1 880 ? 171.600 169.719 153.991 1.00 48.24 880 SER N CA 1
ATOM 7117 C C . SER A 1 880 ? 170.281 170.359 154.402 1.00 48.24 880 SER N C 1
ATOM 7118 O O . SER A 1 880 ? 169.817 170.193 155.532 1.00 48.24 880 SER N O 1
ATOM 7121 N N . PHE A 1 881 ? 169.683 171.101 153.474 1.00 45.85 881 PHE N N 1
ATOM 7122 C CA . PHE A 1 881 ? 168.436 171.798 153.748 1.00 45.85 881 PHE N CA 1
ATOM 7123 C C . PHE A 1 881 ? 167.648 171.944 152.457 1.00 45.85 881 PHE N C 1
ATOM 7124 O O . PHE A 1 881 ? 168.193 171.827 151.357 1.00 45.85 881 PHE N O 1
ATOM 7132 N N . SER A 1 882 ? 166.350 172.198 152.604 1.00 43.58 882 SER N N 1
ATOM 7133 C CA . SER A 1 882 ? 165.464 172.388 151.468 1.00 43.58 882 SER N CA 1
ATOM 7134 C C . SER A 1 882 ? 164.563 173.585 151.726 1.00 43.58 882 SER N C 1
ATOM 7135 O O . SER A 1 882 ? 164.275 173.928 152.874 1.00 43.58 882 SER N O 1
ATOM 7138 N N . ILE A 1 883 ? 164.124 174.219 150.642 1.00 43.32 883 ILE N N 1
ATOM 7139 C CA . ILE A 1 883 ? 163.252 175.386 150.697 1.00 43.32 883 ILE N CA 1
ATOM 7140 C C . ILE A 1 883 ? 162.041 175.117 149.818 1.00 43.32 883 ILE N C 1
ATOM 7141 O O . ILE A 1 883 ? 162.191 174.793 148.635 1.00 43.32 883 ILE N O 1
ATOM 7146 N N . ASP A 1 884 ? 160.847 175.256 150.388 1.00 45.14 884 ASP N N 1
ATOM 7147 C CA . ASP A 1 884 ? 159.603 174.976 149.684 1.00 45.14 884 ASP N CA 1
ATOM 7148 C C . ASP A 1 884 ? 158.650 176.146 149.864 1.00 45.14 884 ASP N C 1
ATOM 7149 O O . ASP A 1 884 ? 158.480 176.641 150.981 1.00 45.14 884 ASP N O 1
ATOM 7154 N N . PHE A 1 885 ? 158.026 176.579 148.770 1.00 42.97 885 PHE N N 1
ATOM 7155 C CA . PHE A 1 885 ? 157.080 177.685 148.820 1.00 42.97 885 PHE N CA 1
ATOM 7156 C C . PHE A 1 885 ? 156.268 177.700 147.533 1.00 42.97 885 PHE N C 1
ATOM 7157 O O . PHE A 1 885 ? 156.595 177.021 146.558 1.00 42.97 885 PHE N O 1
ATOM 7165 N N . TRP A 1 886 ? 155.193 178.483 147.551 1.00 46.38 886 TRP N N 1
ATOM 7166 C CA . TRP A 1 886 ? 154.364 178.734 146.380 1.00 46.38 886 TRP N CA 1
ATOM 7167 C C . TRP A 1 886 ? 154.516 180.195 145.985 1.00 46.38 886 TRP N C 1
ATOM 7168 O O . TRP A 1 886 ? 154.342 181.085 146.822 1.00 46.38 886 TRP N O 1
ATOM 7179 N N . LEU A 1 887 ? 154.843 180.441 144.720 1.00 45.33 887 LEU N N 1
ATOM 7180 C CA . LEU A 1 887 ? 155.166 181.782 144.252 1.00 45.33 887 LEU N CA 1
ATOM 7181 C C . LEU A 1 887 ? 154.350 182.117 143.014 1.00 45.33 887 LEU N C 1
ATOM 7182 O O . LEU A 1 887 ? 154.268 181.310 142.084 1.00 45.33 887 LEU N O 1
ATOM 7187 N N . LYS A 1 888 ? 153.752 183.305 143.008 1.00 45.17 888 LYS N N 1
ATOM 7188 C CA . LYS A 1 888 ? 153.055 183.837 141.845 1.00 45.17 888 LYS N CA 1
ATOM 7189 C C . LYS A 1 888 ? 153.449 185.294 141.664 1.00 45.17 888 LYS N C 1
ATOM 7190 O O . LYS A 1 888 ? 153.363 186.083 142.609 1.00 45.17 888 LYS N O 1
ATOM 7196 N N . ILE A 1 889 ? 153.878 185.646 140.457 1.00 47.54 889 ILE N N 1
ATOM 7197 C CA . ILE A 1 889 ? 154.263 187.015 140.136 1.00 47.54 889 ILE N CA 1
ATOM 7198 C C . ILE A 1 889 ? 153.003 187.758 139.708 1.00 47.54 889 ILE N C 1
ATOM 7199 O O . ILE A 1 889 ? 152.456 187.502 138.633 1.00 47.54 889 ILE N O 1
ATOM 7204 N N . LEU A 1 890 ? 152.540 188.682 140.553 1.00 50.36 890 LEU N N 1
ATOM 7205 C CA . LEU A 1 890 ? 151.260 189.340 140.310 1.00 50.36 890 LEU N CA 1
ATOM 7206 C C . LEU A 1 890 ? 151.294 190.177 139.037 1.00 50.36 890 LEU N C 1
ATOM 7207 O O . LEU A 1 890 ? 150.413 190.055 138.179 1.00 50.36 890 LEU N O 1
ATOM 7212 N N . ASP A 1 891 ? 152.301 191.033 138.896 1.00 56.14 891 ASP N N 1
ATOM 7213 C CA . ASP A 1 891 ? 152.435 191.894 137.733 1.00 56.14 891 ASP N CA 1
ATOM 7214 C C . ASP A 1 891 ? 153.689 191.518 136.958 1.00 56.14 891 ASP N C 1
ATOM 7215 O O . ASP A 1 891 ? 154.597 190.869 137.482 1.00 56.14 891 ASP N O 1
ATOM 7220 N N . SER A 1 892 ? 153.731 191.937 135.697 1.00 59.05 892 SER N N 1
ATOM 7221 C CA . SER A 1 892 ? 154.825 191.568 134.801 1.00 59.05 892 SER N CA 1
ATOM 7222 C C . SER A 1 892 ? 156.092 192.292 135.234 1.00 59.05 892 SER N C 1
ATOM 7223 O O . SER A 1 892 ? 156.298 193.464 134.911 1.00 59.05 892 SER N O 1
ATOM 7226 N N . THR A 1 893 ? 156.949 191.590 135.970 1.00 59.84 893 THR N N 1
ATOM 7227 C CA . THR A 1 893 ? 158.244 192.100 136.392 1.00 59.84 893 THR N CA 1
ATOM 7228 C C . THR A 1 893 ? 159.336 191.230 135.792 1.00 59.84 893 THR N C 1
ATOM 7229 O O . THR A 1 893 ? 159.273 190.000 135.869 1.00 59.84 893 THR N O 1
ATOM 7233 N N . GLU A 1 894 ? 160.337 191.871 135.193 1.00 62.13 894 GLU N N 1
ATOM 7234 C CA . GLU A 1 894 ? 161.402 191.126 134.539 1.00 62.13 894 GLU N CA 1
ATOM 7235 C C . GLU A 1 894 ? 162.508 190.703 135.497 1.00 62.13 894 GLU N C 1
ATOM 7236 O O . GLU A 1 894 ? 163.041 189.598 135.359 1.00 62.13 894 GLU N O 1
ATOM 7242 N N . SER A 1 895 ? 162.854 191.529 136.483 1.00 56.93 895 SER N N 1
ATOM 7243 C CA . SER A 1 895 ? 163.992 191.241 137.356 1.00 56.93 895 SER N CA 1
ATOM 7244 C C . SER A 1 895 ? 163.647 191.684 138.773 1.00 56.93 895 SER N C 1
ATOM 7245 O O . SER A 1 895 ? 163.701 192.876 139.084 1.00 56.93 895 SER N O 1
ATOM 7248 N N . THR A 1 896 ? 163.311 190.722 139.627 1.00 51.14 896 THR N N 1
ATOM 7249 C CA . THR A 1 896 ? 163.022 190.989 141.026 1.00 51.14 896 THR N CA 1
ATOM 7250 C C . THR A 1 896 ? 163.724 189.950 141.887 1.00 51.14 896 THR N C 1
ATOM 7251 O O . THR A 1 896 ? 164.100 188.874 141.416 1.00 51.14 896 THR N O 1
ATOM 7255 N N . THR A 1 897 ? 163.912 190.292 143.156 1.00 49.33 897 THR N N 1
ATOM 7256 C CA . THR A 1 897 ? 164.499 189.386 144.130 1.00 49.33 897 THR N CA 1
ATOM 7257 C C . THR A 1 897 ? 163.401 188.765 144.984 1.00 49.33 897 THR N C 1
ATOM 7258 O O . THR A 1 897 ? 162.357 189.375 145.221 1.00 49.33 897 THR N O 1
ATOM 7262 N N . LEU A 1 898 ? 163.635 187.532 145.428 1.00 47.30 898 LEU N N 1
ATOM 7263 C CA . LEU A 1 898 ? 162.682 186.833 146.282 1.00 47.30 898 LEU N CA 1
ATOM 7264 C C . LEU A 1 898 ? 163.272 186.512 147.647 1.00 47.30 898 LEU N C 1
ATOM 7265 O O . LEU A 1 898 ? 162.673 186.857 148.669 1.00 47.30 898 LEU N O 1
ATOM 7270 N N . LEU A 1 899 ? 164.432 185.866 147.693 1.00 45.62 899 LEU N N 1
ATOM 7271 C CA . LEU A 1 899 ? 165.048 185.439 148.937 1.00 45.62 899 LEU N CA 1
ATOM 7272 C C . LEU A 1 899 ? 166.457 186.002 149.013 1.00 45.62 899 LEU N C 1
ATOM 7273 O O . LEU A 1 899 ? 167.117 186.201 147.990 1.00 45.62 899 LEU N O 1
ATOM 7278 N N . ASN A 1 900 ? 166.916 186.259 150.234 1.00 47.40 900 ASN N N 1
ATOM 7279 C CA . ASN A 1 900 ? 168.231 186.849 150.450 1.00 47.40 900 ASN N CA 1
ATOM 7280 C C . ASN A 1 900 ? 168.737 186.437 151.822 1.00 47.40 900 ASN N C 1
ATOM 7281 O O . ASN A 1 900 ? 168.149 186.813 152.840 1.00 47.40 900 ASN N O 1
ATOM 7286 N N . CYS A 1 901 ? 169.817 185.664 151.847 1.00 49.67 901 CYS N N 1
ATOM 7287 C CA . CYS A 1 901 ? 170.473 185.227 153.074 1.00 49.67 901 CYS N CA 1
ATOM 7288 C C . CYS A 1 901 ? 171.980 185.401 152.947 1.00 49.67 901 CYS N C 1
ATOM 7289 O O . CYS A 1 901 ? 172.766 184.502 153.249 1.00 49.67 901 CYS N O 1
ATOM 7292 N N . ILE A 1 902 ? 172.403 186.573 152.480 1.00 50.91 902 ILE N N 1
ATOM 7293 C CA . ILE A 1 902 ? 173.805 186.843 152.184 1.00 50.91 902 ILE N CA 1
ATOM 7294 C C . ILE A 1 902 ? 174.311 187.950 153.098 1.00 50.91 902 ILE N C 1
ATOM 7295 O O . ILE A 1 902 ? 173.704 189.024 153.180 1.00 50.91 902 ILE N O 1
ATOM 7300 N N . GLU A 1 903 ? 175.423 187.681 153.779 1.00 56.90 903 GLU N N 1
ATOM 7301 C CA . GLU A 1 903 ? 176.125 188.660 154.600 1.00 56.90 903 GLU N CA 1
ATOM 7302 C C . GLU A 1 903 ? 177.542 188.807 154.070 1.00 56.90 903 GLU N C 1
ATOM 7303 O O . GLU A 1 903 ? 178.291 187.826 154.024 1.00 56.90 903 GLU N O 1
ATOM 7309 N N . ASP A 1 904 ? 177.909 190.028 153.686 1.00 59.47 904 ASP N N 1
ATOM 7310 C CA . ASP A 1 904 ? 179.250 190.331 153.189 1.00 59.47 904 ASP N CA 1
ATOM 7311 C C . ASP A 1 904 ? 179.625 189.420 152.022 1.00 59.47 904 ASP N C 1
ATOM 7312 O O . ASP A 1 904 ? 180.717 188.851 151.968 1.00 59.47 904 ASP N O 1
ATOM 7317 N N . ASP A 1 905 ? 178.689 189.282 151.081 1.00 56.23 905 ASP N N 1
ATOM 7318 C CA . ASP A 1 905 ? 178.889 188.493 149.864 1.00 56.23 905 ASP N CA 1
ATOM 7319 C C . ASP A 1 905 ? 179.173 187.026 150.187 1.00 56.23 905 ASP N C 1
ATOM 7320 O O . ASP A 1 905 ? 179.999 186.377 149.545 1.00 56.23 905 ASP N O 1
ATOM 7325 N N . ILE A 1 906 ? 178.493 186.503 151.206 1.00 53.50 906 ILE N N 1
ATOM 7326 C CA . ILE A 1 906 ? 178.557 185.090 151.565 1.00 53.50 906 ILE N CA 1
ATOM 7327 C C . ILE A 1 906 ? 177.145 184.620 151.876 1.00 53.50 906 ILE N C 1
ATOM 7328 O O . ILE A 1 906 ? 176.439 185.255 152.665 1.00 53.50 906 ILE N O 1
ATOM 7333 N N . GLY A 1 907 ? 176.727 183.514 151.263 1.00 51.07 907 GLY N N 1
ATOM 7334 C CA . GLY A 1 907 ? 175.419 182.960 151.526 1.00 51.07 907 GLY N CA 1
ATOM 7335 C C . GLY A 1 907 ? 174.710 182.609 150.240 1.00 51.07 907 GLY N C 1
ATOM 7336 O O . GLY A 1 907 ? 175.336 182.434 149.189 1.00 51.07 907 GLY N O 1
ATOM 7337 N N . TRP A 1 908 ? 173.385 182.505 150.324 1.00 47.93 908 TRP N N 1
ATOM 7338 C CA . TRP A 1 908 ? 172.555 182.124 149.193 1.00 47.93 908 TRP N CA 1
ATOM 7339 C C . TRP A 1 908 ? 171.443 183.140 148.994 1.00 47.93 908 TRP N C 1
ATOM 7340 O O . TRP A 1 908 ? 171.035 183.829 149.932 1.00 47.93 908 TRP N O 1
ATOM 7351 N N . LYS A 1 909 ? 170.958 183.227 147.758 1.00 45.98 909 LYS N N 1
ATOM 7352 C CA . LYS A 1 909 ? 169.811 184.065 147.446 1.00 45.98 909 LYS N CA 1
ATOM 7353 C C . LYS A 1 909 ? 169.107 183.515 146.216 1.00 45.98 909 LYS N C 1
ATOM 7354 O O . LYS A 1 909 ? 169.726 182.890 145.353 1.00 45.98 909 LYS N O 1
ATOM 7360 N N . LEU A 1 910 ? 167.801 183.753 146.154 1.00 44.32 910 LEU N N 1
ATOM 7361 C CA . LEU A 1 910 ? 166.970 183.373 145.023 1.00 44.32 910 LEU N CA 1
ATOM 7362 C C . LEU A 1 910 ? 166.271 184.615 144.494 1.00 44.32 910 LEU N C 1
ATOM 7363 O O . LEU A 1 910 ? 165.805 185.452 145.273 1.00 44.32 910 LEU N O 1
ATOM 7368 N N . SER A 1 911 ? 166.201 184.740 143.172 1.00 45.54 911 SER N N 1
ATOM 7369 C CA . SER A 1 911 ? 165.638 185.930 142.555 1.00 45.54 911 SER N CA 1
ATOM 7370 C C . SER A 1 911 ? 165.041 185.561 141.204 1.00 45.54 911 SER N C 1
ATOM 7371 O O . SER A 1 911 ? 165.128 184.416 140.752 1.00 45.54 911 SER N O 1
ATOM 7374 N N . ILE A 1 912 ? 164.426 186.549 140.562 1.00 48.94 912 ILE N N 1
ATOM 7375 C CA . ILE A 1 912 ? 163.854 186.411 139.228 1.00 48.94 912 ILE N CA 1
ATOM 7376 C C . ILE A 1 912 ? 164.683 187.258 138.276 1.00 48.94 912 ILE N C 1
ATOM 7377 O O . ILE A 1 912 ? 164.950 188.432 138.557 1.00 48.94 912 ILE N O 1
ATOM 7382 N N . GLN A 1 913 ? 165.097 186.667 137.159 1.00 52.97 913 GLN N N 1
ATOM 7383 C CA . GLN A 1 913 ? 165.921 187.353 136.170 1.00 52.97 913 GLN N CA 1
ATOM 7384 C C . GLN A 1 913 ? 165.327 187.113 134.790 1.00 52.97 913 GLN N C 1
ATOM 7385 O O . GLN A 1 913 ? 165.445 186.010 134.246 1.00 52.97 913 GLN N O 1
ATOM 7391 N N . ASN A 1 914 ? 164.701 188.146 134.225 1.00 56.17 914 ASN N N 1
ATOM 7392 C CA . ASN A 1 914 ? 164.056 188.068 132.915 1.00 56.17 914 ASN N CA 1
ATOM 7393 C C . ASN A 1 914 ? 163.051 186.921 132.872 1.00 56.17 914 ASN N C 1
ATOM 7394 O O . ASN A 1 914 ? 163.069 186.073 131.978 1.00 56.17 914 ASN N O 1
ATOM 7399 N N . ASN A 1 915 ? 162.172 186.899 133.875 1.00 55.25 915 ASN N N 1
ATOM 7400 C CA . ASN A 1 915 ? 161.134 185.884 134.038 1.00 55.25 915 ASN N CA 1
ATOM 7401 C C . ASN A 1 915 ? 161.710 184.486 134.229 1.00 55.25 915 ASN N C 1
ATOM 7402 O O . ASN A 1 915 ? 161.007 183.492 134.041 1.00 55.25 915 ASN N O 1
ATOM 7407 N N . ASN A 1 916 ? 162.980 184.389 134.609 1.00 50.81 916 ASN N N 1
ATOM 7408 C CA . ASN A 1 916 ? 163.638 183.114 134.850 1.00 50.81 916 ASN N CA 1
ATOM 7409 C C . ASN A 1 916 ? 164.182 183.085 136.269 1.00 50.81 916 ASN N C 1
ATOM 7410 O O . ASN A 1 916 ? 164.757 184.069 136.742 1.00 50.81 916 ASN N O 1
ATOM 7415 N N . LEU A 1 917 ? 163.994 181.954 136.946 1.00 46.42 917 LEU N N 1
ATOM 7416 C CA . LEU A 1 917 ? 164.519 181.800 138.296 1.00 46.42 917 LEU N CA 1
ATOM 7417 C C . LEU A 1 917 ? 166.039 181.879 138.287 1.00 46.42 917 LEU N C 1
ATOM 7418 O O . LEU A 1 917 ? 166.698 181.392 137.367 1.00 46.42 917 LEU N O 1
ATOM 7423 N N . LEU A 1 918 ? 166.595 182.499 139.325 1.00 45.54 918 LEU N N 1
ATOM 7424 C CA . LEU A 1 918 ? 168.038 182.686 139.452 1.00 45.54 918 LEU N CA 1
ATOM 7425 C C . LEU A 1 918 ? 168.447 182.293 140.867 1.00 45.54 918 LEU N C 1
ATOM 7426 O O . LEU A 1 918 ? 168.314 183.088 141.802 1.00 45.54 918 LEU N O 1
ATOM 7431 N N . TRP A 1 919 ? 168.935 181.068 141.027 1.00 45.97 919 TRP N N 1
ATOM 7432 C CA . TRP A 1 919 ? 169.448 180.588 142.306 1.00 45.97 919 TRP N CA 1
ATOM 7433 C C . TRP A 1 919 ? 170.967 180.668 142.255 1.00 45.97 919 TRP N C 1
ATOM 7434 O O . TRP A 1 919 ? 171.619 179.865 141.584 1.00 45.97 919 TRP N O 1
ATOM 7445 N N . GLU A 1 920 ? 171.529 181.641 142.960 1.00 49.14 920 GLU N N 1
ATOM 7446 C CA . GLU A 1 920 ? 172.971 181.784 143.077 1.00 49.14 920 GLU N CA 1
ATOM 7447 C C . GLU A 1 920 ? 173.357 181.788 144.547 1.00 49.14 920 GLU N C 1
ATOM 7448 O O . GLU A 1 920 ? 172.612 182.288 145.395 1.00 49.14 920 GLU N O 1
ATOM 7454 N N . MET A 1 921 ? 174.513 181.202 144.844 1.00 50.18 921 MET N N 1
ATOM 7455 C CA . MET A 1 921 ? 174.963 181.066 146.222 1.00 50.18 921 MET N CA 1
ATOM 7456 C C . MET A 1 921 ? 176.466 180.856 146.227 1.00 50.18 921 MET N C 1
ATOM 7457 O O . MET A 1 921 ? 176.985 180.083 145.417 1.00 50.18 921 MET N O 1
ATOM 7462 N N . LYS A 1 922 ? 177.161 181.543 147.130 1.00 52.62 922 LYS N N 1
ATOM 7463 C CA . LYS A 1 922 ? 178.600 181.387 147.249 1.00 52.62 922 LYS N CA 1
ATOM 7464 C C . LYS A 1 922 ? 178.982 181.277 148.716 1.00 52.62 922 LYS N C 1
ATOM 7465 O O . LYS A 1 922 ? 178.286 181.786 149.598 1.00 52.62 922 LYS N O 1
ATOM 7471 N N . ASP A 1 923 ? 180.098 180.600 148.964 1.00 54.11 923 ASP N N 1
ATOM 7472 C CA . ASP A 1 923 ? 180.570 180.305 150.304 1.00 54.11 923 ASP N CA 1
ATOM 7473 C C . ASP A 1 923 ? 181.676 181.276 150.714 1.00 54.11 923 ASP N C 1
ATOM 7474 O O . ASP A 1 923 ? 182.088 182.153 149.952 1.00 54.11 923 ASP N O 1
ATOM 7479 N N . ASN A 1 924 ? 182.168 181.106 151.941 1.00 53.42 924 ASN N N 1
ATOM 7480 C CA . ASN A 1 924 ? 183.182 181.999 152.485 1.00 53.42 924 ASN N CA 1
ATOM 7481 C C . ASN A 1 924 ? 184.558 181.791 151.869 1.00 53.42 924 ASN N C 1
ATOM 7482 O O . ASN A 1 924 ? 185.452 182.610 152.104 1.00 53.42 924 ASN N O 1
ATOM 7487 N N . LEU A 1 925 ? 184.754 180.724 151.100 1.00 53.02 925 LEU N N 1
ATOM 7488 C CA . LEU A 1 925 ? 186.027 180.472 150.440 1.00 53.02 925 LEU N CA 1
ATOM 7489 C C . LEU A 1 925 ? 186.105 181.080 149.046 1.00 53.02 925 LEU N C 1
ATOM 7490 O O . LEU A 1 925 ? 187.164 181.010 148.415 1.00 53.02 925 LEU N O 1
ATOM 7495 N N . GLY A 1 926 ? 185.021 181.670 148.553 1.00 53.38 926 GLY N N 1
ATOM 7496 C CA . GLY A 1 926 ? 185.017 182.275 147.239 1.00 53.38 926 GLY N CA 1
ATOM 7497 C C . GLY A 1 926 ? 184.514 181.396 146.118 1.00 53.38 926 GLY N C 1
ATOM 7498 O O . GLY A 1 926 ? 184.679 181.761 144.948 1.00 53.38 926 GLY N O 1
ATOM 7499 N N . ASN A 1 927 ? 183.913 180.252 146.430 1.00 54.35 927 ASN N N 1
ATOM 7500 C CA . ASN A 1 927 ? 183.347 179.370 145.418 1.00 54.35 927 ASN N CA 1
ATOM 7501 C C . ASN A 1 927 ? 181.902 179.777 145.162 1.00 54.35 927 ASN N C 1
ATOM 7502 O O . ASN A 1 927 ? 181.068 179.721 146.070 1.00 54.35 927 ASN N O 1
ATOM 7507 N N . ASN A 1 928 ? 181.608 180.175 143.929 1.00 51.74 928 ASN N N 1
ATOM 7508 C CA . ASN A 1 928 ? 180.289 180.662 143.550 1.00 51.74 928 ASN N CA 1
ATOM 7509 C C . ASN A 1 928 ? 179.586 179.624 142.689 1.00 51.74 928 ASN N C 1
ATOM 7510 O O . ASN A 1 928 ? 180.144 179.157 141.691 1.00 51.74 928 ASN N O 1
ATOM 7515 N N . PHE A 1 929 ? 178.364 179.268 143.076 1.00 48.71 929 PHE N N 1
ATOM 7516 C CA . PHE A 1 929 ? 177.519 178.361 142.313 1.00 48.71 929 PHE N CA 1
ATOM 7517 C C . PHE A 1 929 ? 176.256 179.101 141.906 1.00 48.71 929 PHE N C 1
ATOM 7518 O O . PHE A 1 929 ? 175.622 179.755 142.740 1.00 48.71 929 PHE N O 1
ATOM 7526 N N . THR A 1 930 ? 175.893 178.999 140.631 1.00 48.39 930 THR N N 1
ATOM 7527 C CA . THR A 1 930 ? 174.725 179.692 140.117 1.00 48.39 930 THR N CA 1
ATOM 7528 C C . THR A 1 930 ? 173.928 178.760 139.218 1.00 48.39 930 THR N C 1
ATOM 7529 O O . THR A 1 930 ? 174.503 177.965 138.471 1.00 48.39 930 THR N O 1
ATOM 7533 N N . SER A 1 931 ? 172.604 178.865 139.296 1.00 46.43 931 SER N N 1
ATOM 7534 C CA . SER A 1 931 ? 171.707 178.065 138.472 1.00 46.43 931 SER N CA 1
ATOM 7535 C C . SER A 1 931 ? 170.595 178.967 137.963 1.00 46.43 931 SER N C 1
ATOM 7536 O O . SER A 1 931 ? 169.841 179.531 138.760 1.00 46.43 931 SER N O 1
ATOM 7539 N N . LEU A 1 932 ? 170.494 179.101 136.645 1.00 45.51 932 LEU N N 1
ATOM 7540 C CA . LEU A 1 932 ? 169.508 179.967 136.002 1.00 45.51 932 LEU N CA 1
ATOM 7541 C C . LEU A 1 932 ? 168.474 179.082 135.310 1.00 45.51 932 LEU N C 1
ATOM 7542 O O . LEU A 1 932 ? 168.630 178.714 134.146 1.00 45.51 932 LEU N O 1
ATOM 7547 N N . PHE A 1 933 ? 167.413 178.741 136.038 1.00 47.32 933 PHE N N 1
ATOM 7548 C CA . PHE A 1 933 ? 166.333 177.953 135.461 1.00 47.32 933 PHE N CA 1
ATOM 7549 C C . PHE A 1 933 ? 165.577 178.785 134.436 1.00 47.32 933 PHE N C 1
ATOM 7550 O O . PHE A 1 933 ? 165.193 179.924 134.709 1.00 47.32 933 PHE N O 1
ATOM 7558 N N . THR A 1 934 ? 165.353 178.211 133.258 1.00 51.23 934 THR N N 1
ATOM 7559 C CA . THR A 1 934 ? 164.791 178.928 132.118 1.00 51.23 934 THR N CA 1
ATOM 7560 C C . THR A 1 934 ? 163.383 178.452 131.770 1.00 51.23 934 THR N C 1
ATOM 7561 O O . THR A 1 934 ? 163.036 178.315 130.596 1.00 51.23 934 THR N O 1
ATOM 7565 N N . PHE A 1 935 ? 162.552 178.194 132.777 1.00 53.53 935 PHE N N 1
ATOM 7566 C CA . PHE A 1 935 ? 161.200 177.711 132.535 1.00 53.53 935 PHE N CA 1
ATOM 7567 C C . PHE A 1 935 ? 160.157 178.826 132.507 1.00 53.53 935 PHE N C 1
ATOM 7568 O O . PHE A 1 935 ? 158.959 178.531 132.443 1.00 53.53 935 PHE N O 1
ATOM 7576 N N . ASN A 1 936 ? 160.582 180.090 132.556 1.00 54.06 936 ASN N N 1
ATOM 7577 C CA . ASN A 1 936 ? 159.756 181.236 132.168 1.00 54.06 936 ASN N CA 1
ATOM 7578 C C . ASN A 1 936 ? 158.476 181.332 133.009 1.00 54.06 936 ASN N C 1
ATOM 7579 O O . ASN A 1 936 ? 157.362 181.108 132.533 1.00 54.06 936 ASN N O 1
ATOM 7584 N N . ILE A 1 937 ? 158.675 181.650 134.289 1.00 55.14 937 ILE N N 1
ATOM 7585 C CA . ILE A 1 937 ? 157.575 181.957 135.201 1.00 55.14 937 ILE N CA 1
ATOM 7586 C C . ILE A 1 937 ? 156.693 183.041 134.598 1.00 55.14 937 ILE N C 1
ATOM 7587 O O . ILE A 1 937 ? 157.157 184.157 134.342 1.00 55.14 937 ILE N O 1
ATOM 7592 N N . ASN A 1 938 ? 155.411 182.732 134.371 1.00 54.85 938 ASN N N 1
ATOM 7593 C CA . ASN A 1 938 ? 154.472 183.691 133.780 1.00 54.85 938 ASN N CA 1
ATOM 7594 C C . ASN A 1 938 ? 153.178 183.724 134.594 1.00 54.85 938 ASN N C 1
ATOM 7595 O O . ASN A 1 938 ? 152.196 183.075 134.231 1.00 54.85 938 ASN N O 1
ATOM 7600 N N . ASN A 1 939 ? 153.182 184.505 135.677 1.00 49.06 939 ASN N N 1
ATOM 7601 C CA . ASN A 1 939 ? 151.966 184.862 136.417 1.00 49.06 939 ASN N CA 1
ATOM 7602 C C . ASN A 1 939 ? 151.119 183.641 136.771 1.00 49.06 939 ASN N C 1
ATOM 7603 O O . ASN A 1 939 ? 149.893 183.658 136.650 1.00 49.06 939 ASN N O 1
ATOM 7608 N N . ILE A 1 940 ? 151.771 182.570 137.211 1.00 47.21 940 ILE N N 1
ATOM 7609 C CA . ILE A 1 940 ? 151.087 181.324 137.539 1.00 47.21 940 ILE N CA 1
ATOM 7610 C C . ILE A 1 940 ? 151.666 180.773 138.833 1.00 47.21 940 ILE N C 1
ATOM 7611 O O . ILE A 1 940 ? 152.881 180.825 139.052 1.00 47.21 940 ILE N O 1
ATOM 7616 N N . TRP A 1 941 ? 150.792 180.261 139.700 1.00 45.37 941 TRP N N 1
ATOM 7617 C CA . TRP A 1 941 ? 151.233 179.638 140.941 1.00 45.37 941 TRP N CA 1
ATOM 7618 C C . TRP A 1 941 ? 152.166 178.475 140.644 1.00 45.37 941 TRP N C 1
ATOM 7619 O O . TRP A 1 941 ? 151.801 177.544 139.920 1.00 45.37 941 TRP N O 1
ATOM 7630 N N . HIS A 1 942 ? 153.371 178.526 141.203 1.00 45.06 942 HIS N N 1
ATOM 7631 C CA . HIS A 1 942 ? 154.375 177.491 141.013 1.00 45.06 942 HIS N CA 1
ATOM 7632 C C . HIS A 1 942 ? 154.844 176.989 142.369 1.00 45.06 942 HIS N C 1
ATOM 7633 O O . HIS A 1 942 ? 155.169 177.789 143.251 1.00 45.06 942 HIS N O 1
ATOM 7640 N N . ASN A 1 943 ? 154.879 175.669 142.533 1.00 44.09 943 ASN N N 1
ATOM 7641 C CA . ASN A 1 943 ? 155.400 175.054 143.751 1.00 44.09 943 ASN N CA 1
ATOM 7642 C C . ASN A 1 943 ? 156.897 174.868 143.562 1.00 44.09 943 ASN N C 1
ATOM 7643 O O . ASN A 1 943 ? 157.367 173.815 143.131 1.00 44.09 943 ASN N O 1
ATOM 7648 N N . ILE A 1 944 ? 157.659 175.910 143.883 1.00 43.16 944 ILE N N 1
ATOM 7649 C CA . ILE A 1 944 ? 159.105 175.900 143.707 1.00 43.16 944 ILE N CA 1
ATOM 7650 C C . ILE A 1 944 ? 159.721 175.390 145.004 1.00 43.16 944 ILE N C 1
ATOM 7651 O O . ILE A 1 944 ? 159.926 176.150 145.949 1.00 43.16 944 ILE N O 1
ATOM 7656 N N . THR A 1 945 ? 160.020 174.098 145.049 1.00 42.89 945 THR N N 1
ATOM 7657 C CA . THR A 1 945 ? 160.754 173.506 146.155 1.00 42.89 945 THR N CA 1
ATOM 7658 C C . THR A 1 945 ? 162.116 173.045 145.658 1.00 42.89 945 THR N C 1
ATOM 7659 O O . THR A 1 945 ? 162.216 172.369 144.629 1.00 42.89 945 THR N O 1
ATOM 7663 N N . LEU A 1 946 ? 163.165 173.450 146.365 1.00 43.56 946 LEU N N 1
ATOM 7664 C CA . LEU A 1 946 ? 164.529 173.168 145.947 1.00 43.56 946 LEU N CA 1
ATOM 7665 C C . LEU A 1 946 ? 165.337 172.707 147.149 1.00 43.56 946 LEU N C 1
ATOM 7666 O O . LEU A 1 946 ? 165.375 173.388 148.177 1.00 43.56 946 LEU N O 1
ATOM 7671 N N . SER A 1 947 ? 165.967 171.544 147.018 1.00 44.49 947 SER N N 1
ATOM 7672 C CA . SER A 1 947 ? 166.646 170.883 148.122 1.00 44.49 947 SER N CA 1
ATOM 7673 C C . SER A 1 947 ? 168.137 170.809 147.838 1.00 44.49 947 SER N C 1
ATOM 7674 O O . SER A 1 947 ? 168.546 170.386 146.752 1.00 44.49 947 SER N O 1
ATOM 7677 N N . ILE A 1 948 ? 168.942 171.212 148.814 1.00 46.39 948 ILE N N 1
ATOM 7678 C CA . ILE A 1 948 ? 170.394 171.140 148.725 1.00 46.39 948 ILE N CA 1
ATOM 7679 C C . ILE A 1 948 ? 170.823 169.956 149.582 1.00 46.39 948 ILE N C 1
ATOM 7680 O O . ILE A 1 948 ? 170.853 170.041 150.810 1.00 46.39 948 ILE N O 1
ATOM 7685 N N . ASP A 1 949 ? 171.150 168.842 148.933 1.00 50.38 949 ASP N N 1
ATOM 7686 C CA . ASP A 1 949 ? 171.564 167.625 149.627 1.00 50.38 949 ASP N CA 1
ATOM 7687 C C . ASP A 1 949 ? 173.084 167.628 149.718 1.00 50.38 949 ASP N C 1
ATOM 7688 O O . ASP A 1 949 ? 173.777 167.391 148.727 1.00 50.38 949 ASP N O 1
ATOM 7693 N N . ARG A 1 950 ? 173.606 167.901 150.913 1.00 49.85 950 ARG N N 1
ATOM 7694 C CA . ARG A 1 950 ? 175.046 167.994 151.108 1.00 49.85 950 ARG N CA 1
ATOM 7695 C C . ARG A 1 950 ? 175.717 166.643 151.306 1.00 49.85 950 ARG N C 1
ATOM 7696 O O . ARG A 1 950 ? 176.948 166.573 151.244 1.00 49.85 950 ARG N O 1
ATOM 7704 N N . LEU A 1 951 ? 174.954 165.576 151.551 1.00 51.66 951 LEU N N 1
ATOM 7705 C CA . LEU A 1 951 ? 175.568 164.260 151.696 1.00 51.66 951 LEU N CA 1
ATOM 7706 C C . LEU A 1 951 ? 176.179 163.798 150.379 1.00 51.66 951 LEU N C 1
ATOM 7707 O O . LEU A 1 951 ? 177.339 163.375 150.335 1.00 51.66 951 LEU N O 1
ATOM 7712 N N . THR A 1 952 ? 175.418 163.884 149.291 1.00 51.37 952 THR N N 1
ATOM 7713 C CA . THR A 1 952 ? 175.911 163.534 147.968 1.00 51.37 952 THR N CA 1
ATOM 7714 C C . THR A 1 952 ? 176.300 164.748 147.140 1.00 51.37 952 THR N C 1
ATOM 7715 O O . THR A 1 952 ? 176.650 164.589 145.966 1.00 51.37 952 THR N O 1
ATOM 7719 N N . ASN A 1 953 ? 176.248 165.947 147.720 1.00 50.96 953 ASN N N 1
ATOM 7720 C CA . ASN A 1 953 ? 176.553 167.189 147.012 1.00 50.96 953 ASN N CA 1
ATOM 7721 C C . ASN A 1 953 ? 175.657 167.344 145.783 1.00 50.96 953 ASN N C 1
ATOM 7722 O O . ASN A 1 953 ? 176.118 167.477 144.649 1.00 50.96 953 ASN N O 1
ATOM 7727 N N . THR A 1 954 ? 174.351 167.320 146.036 1.00 49.86 954 THR N N 1
ATOM 7728 C CA . THR A 1 954 ? 173.344 167.380 144.987 1.00 49.86 954 THR N CA 1
ATOM 7729 C C . THR A 1 954 ? 172.386 168.522 145.279 1.00 49.86 954 THR N C 1
ATOM 7730 O O . THR A 1 954 ? 171.826 168.599 146.376 1.00 49.86 954 THR N O 1
ATOM 7734 N N . PHE A 1 955 ? 172.200 169.403 144.303 1.00 46.25 955 PHE N N 1
ATOM 7735 C CA . PHE A 1 955 ? 171.230 170.487 144.394 1.00 46.25 955 PHE N CA 1
ATOM 7736 C C . PHE A 1 955 ? 170.063 170.147 143.477 1.00 46.25 955 PHE N C 1
ATOM 7737 O O . PHE A 1 955 ? 170.188 170.219 142.251 1.00 46.25 955 PHE N O 1
ATOM 7745 N N . ASN A 1 956 ? 168.934 169.775 144.070 1.00 45.32 956 ASN N N 1
ATOM 7746 C CA . ASN A 1 956 ? 167.734 169.433 143.325 1.00 45.32 956 ASN N CA 1
ATOM 7747 C C . ASN A 1 956 ? 166.735 170.576 143.403 1.00 45.32 956 ASN N C 1
ATOM 7748 O O . ASN A 1 956 ? 166.530 171.160 144.469 1.00 45.32 956 ASN N O 1
ATOM 7753 N N . CYS A 1 957 ? 166.118 170.893 142.269 1.00 45.56 957 CYS N N 1
ATOM 7754 C CA . CYS A 1 957 ? 165.063 171.898 142.203 1.00 45.56 957 CYS N CA 1
ATOM 7755 C C . CYS A 1 957 ? 163.824 171.241 141.616 1.00 45.56 957 CYS N C 1
ATOM 7756 O O . CYS A 1 957 ? 163.796 170.918 140.425 1.00 45.56 957 CYS N O 1
ATOM 7759 N N . PHE A 1 958 ? 162.806 171.040 142.446 1.00 43.34 958 PHE N N 1
ATOM 7760 C CA . PHE A 1 958 ? 161.557 170.427 142.019 1.00 43.34 958 PHE N CA 1
ATOM 7761 C C . PHE A 1 958 ? 160.535 171.524 141.759 1.00 43.34 958 PHE N C 1
ATOM 7762 O O . PHE A 1 958 ? 160.240 172.326 142.650 1.00 43.34 958 PHE N O 1
ATOM 7770 N N . LEU A 1 959 ? 159.997 171.556 140.547 1.00 45.21 959 LEU N N 1
ATOM 7771 C CA . LEU A 1 959 ? 158.936 172.484 140.180 1.00 45.21 959 LEU N CA 1
ATOM 7772 C C . LEU A 1 959 ? 157.646 171.699 140.009 1.00 45.21 959 LEU N C 1
ATOM 7773 O O . LEU A 1 959 ? 157.584 170.777 139.189 1.00 45.21 959 LEU N O 1
ATOM 7778 N N . ASP A 1 960 ? 156.621 172.073 140.774 1.00 46.01 960 ASP N N 1
ATOM 7779 C CA . ASP A 1 960 ? 155.316 171.418 140.717 1.00 46.01 960 ASP N CA 1
ATOM 7780 C C . ASP A 1 960 ? 155.441 169.913 140.940 1.00 46.01 960 ASP N C 1
ATOM 7781 O O . ASP A 1 960 ? 154.773 169.110 140.287 1.00 46.01 960 ASP N O 1
ATOM 7786 N N . GLY A 1 961 ? 156.313 169.528 141.868 1.00 45.70 961 GLY N N 1
ATOM 7787 C CA . GLY A 1 961 ? 156.492 168.134 142.210 1.00 45.70 961 GLY N CA 1
ATOM 7788 C C . GLY A 1 961 ? 157.374 167.342 141.275 1.00 45.70 961 GLY N C 1
ATOM 7789 O O . GLY A 1 961 ? 157.474 166.121 141.436 1.00 45.70 961 GLY N O 1
ATOM 7790 N N . LYS A 1 962 ? 158.024 167.988 140.311 1.00 46.04 962 LYS N N 1
ATOM 7791 C CA . LYS A 1 962 ? 158.830 167.302 139.311 1.00 46.04 962 LYS N CA 1
ATOM 7792 C C . LYS A 1 962 ? 160.268 167.792 139.384 1.00 46.04 962 LYS N C 1
ATOM 7793 O O . LYS A 1 962 ? 160.519 169.000 139.350 1.00 46.04 962 LYS N O 1
ATOM 7799 N N . LEU A 1 963 ? 161.205 166.852 139.475 1.00 45.57 963 LEU N N 1
ATOM 7800 C CA . LEU A 1 963 ? 162.622 167.186 139.539 1.00 45.57 963 LEU N CA 1
ATOM 7801 C C . LEU A 1 963 ? 163.104 167.710 138.191 1.00 45.57 963 LEU N C 1
ATOM 7802 O O . LEU A 1 963 ? 162.781 167.141 137.145 1.00 45.57 963 LEU N O 1
ATOM 7807 N N . ILE A 1 964 ? 163.873 168.802 138.210 1.00 49.18 964 ILE N N 1
ATOM 7808 C CA . ILE A 1 964 ? 164.280 169.435 136.960 1.00 49.18 964 ILE N CA 1
ATOM 7809 C C . ILE A 1 964 ? 165.789 169.628 136.828 1.00 49.18 964 ILE N C 1
ATOM 7810 O O . ILE A 1 964 ? 166.326 169.575 135.716 1.00 49.18 964 ILE N O 1
ATOM 7815 N N . ASN A 1 965 ? 166.505 169.808 137.939 1.00 48.94 965 ASN N N 1
ATOM 7816 C CA . ASN A 1 965 ? 167.893 170.256 137.835 1.00 48.94 965 ASN N CA 1
ATOM 7817 C C . ASN A 1 965 ? 168.905 169.219 138.303 1.00 48.94 965 ASN N C 1
ATOM 7818 O O . ASN A 1 965 ? 169.753 168.803 137.507 1.00 48.94 965 ASN N O 1
ATOM 7823 N N . THR A 1 966 ? 168.850 168.791 139.563 1.00 49.61 966 THR N N 1
ATOM 7824 C CA . THR A 1 966 ? 169.775 167.811 140.137 1.00 49.61 966 THR N CA 1
ATOM 7825 C C . THR A 1 966 ? 171.246 168.226 139.974 1.00 49.61 966 THR N C 1
ATOM 7826 O O . THR A 1 966 ? 172.151 167.393 140.074 1.00 49.61 966 THR N O 1
ATOM 7830 N N . ASP A 1 967 ? 171.516 169.511 139.747 1.00 50.59 967 ASP N N 1
ATOM 7831 C CA . ASP A 1 967 ? 172.886 169.957 139.516 1.00 50.59 967 ASP N CA 1
ATOM 7832 C C . ASP A 1 967 ? 173.735 169.738 140.763 1.00 50.59 967 ASP N C 1
ATOM 7833 O O . ASP A 1 967 ? 173.278 169.946 141.889 1.00 50.59 967 ASP N O 1
ATOM 7838 N N . ASN A 1 968 ? 174.980 169.313 140.557 1.00 52.24 968 ASN N N 1
ATOM 7839 C CA . ASN A 1 968 ? 175.865 169.027 141.678 1.00 52.24 968 ASN N CA 1
ATOM 7840 C C . ASN A 1 968 ? 176.391 170.315 142.303 1.00 52.24 968 ASN N C 1
ATOM 7841 O O . ASN A 1 968 ? 176.526 171.348 141.643 1.00 52.24 968 ASN N O 1
ATOM 7846 N N . ILE A 1 969 ? 176.680 170.239 143.599 1.00 51.97 969 ILE N N 1
ATOM 7847 C CA . ILE A 1 969 ? 177.035 171.404 144.400 1.00 51.97 969 ILE N CA 1
ATOM 7848 C C . ILE A 1 969 ? 178.337 171.116 145.143 1.00 51.97 969 ILE N C 1
ATOM 7849 O O . ILE A 1 969 ? 178.616 171.699 146.197 1.00 51.97 969 ILE N O 1
ATOM 7854 N N . SER A 1 970 ? 179.164 170.242 144.561 1.00 54.17 970 SER N N 1
ATOM 7855 C CA . SER A 1 970 ? 180.272 169.640 145.298 1.00 54.17 970 SER N CA 1
ATOM 7856 C C . SER A 1 970 ? 181.294 170.672 145.761 1.00 54.17 970 SER N C 1
ATOM 7857 O O . SER A 1 970 ? 181.764 170.617 146.903 1.00 54.17 970 SER N O 1
ATOM 7860 N N . ASN A 1 971 ? 181.655 171.617 144.896 1.00 57.63 971 ASN N N 1
ATOM 7861 C CA . ASN A 1 971 ? 182.757 172.526 145.175 1.00 57.63 971 ASN N CA 1
ATOM 7862 C C . ASN A 1 971 ? 182.339 173.749 145.981 1.00 57.63 971 ASN N C 1
ATOM 7863 O O . ASN A 1 971 ? 183.056 174.754 145.972 1.00 57.63 971 ASN N O 1
ATOM 7868 N N . ILE A 1 972 ? 181.207 173.693 146.678 1.00 53.45 972 ILE N N 1
ATOM 7869 C CA . ILE A 1 972 ? 180.729 174.811 147.484 1.00 53.45 972 ILE N CA 1
ATOM 7870 C C . ILE A 1 972 ? 180.693 174.369 148.939 1.00 53.45 972 ILE N C 1
ATOM 7871 O O . ILE A 1 972 ? 180.006 173.400 149.285 1.00 53.45 972 ILE N O 1
ATOM 7876 N N . PHE A 1 973 ? 181.426 175.083 149.785 1.00 53.93 973 PHE N N 1
ATOM 7877 C CA . PHE A 1 973 ? 181.579 174.775 151.195 1.00 53.93 973 PHE N CA 1
ATOM 7878 C C . PHE A 1 973 ? 180.613 175.615 152.028 1.00 53.93 973 PHE N C 1
ATOM 7879 O O . PHE A 1 973 ? 179.644 176.181 151.514 1.00 53.93 973 PHE N O 1
ATOM 7887 N N . SER A 1 974 ? 180.858 175.664 153.337 1.00 54.83 974 SER N N 1
ATOM 7888 C CA . SER A 1 974 ? 179.947 176.321 154.265 1.00 54.83 974 SER N CA 1
ATOM 7889 C C . SER A 1 974 ? 179.685 177.767 153.872 1.00 54.83 974 SER N C 1
ATOM 7890 O O . SER A 1 974 ? 180.605 178.518 153.538 1.00 54.83 974 SER N O 1
ATOM 7893 N N . LEU A 1 975 ? 178.413 178.153 153.925 1.00 53.94 975 LEU N N 1
ATOM 7894 C CA . LEU A 1 975 ? 177.970 179.510 153.635 1.00 53.94 975 LEU N CA 1
ATOM 7895 C C . LEU A 1 975 ? 177.317 180.152 154.855 1.00 53.94 975 LEU N C 1
ATOM 7896 O O . LEU A 1 975 ? 176.479 181.045 154.726 1.00 53.94 975 LEU N O 1
ATOM 7901 N N . GLU A 1 976 ? 177.723 179.720 156.048 1.00 56.82 976 GLU N N 1
ATOM 7902 C CA . GLU A 1 976 ? 177.098 180.185 157.280 1.00 56.82 976 GLU N CA 1
ATOM 7903 C C . GLU A 1 976 ? 177.233 181.693 157.428 1.00 56.82 976 GLU N C 1
ATOM 7904 O O . GLU A 1 976 ? 178.315 182.256 157.240 1.00 56.82 976 GLU N O 1
ATOM 7910 N N . THR A 1 977 ? 176.124 182.345 157.771 1.00 58.17 977 THR N N 1
ATOM 7911 C CA . THR A 1 977 ? 176.098 183.781 157.993 1.00 58.17 977 THR N CA 1
ATOM 7912 C C . THR A 1 977 ? 175.200 184.092 159.179 1.00 58.17 977 THR N C 1
ATOM 7913 O O . THR A 1 977 ? 174.233 183.376 159.451 1.00 58.17 977 THR N O 1
ATOM 7917 N N . ASN A 1 978 ? 175.530 185.174 159.879 1.00 61.61 978 ASN N N 1
ATOM 7918 C CA . ASN A 1 978 ? 174.747 185.614 161.025 1.00 61.61 978 ASN N CA 1
ATOM 7919 C C . ASN A 1 978 ? 173.469 186.334 160.612 1.00 61.61 978 ASN N C 1
ATOM 7920 O O . ASN A 1 978 ? 172.456 186.219 161.310 1.00 61.61 978 ASN N O 1
ATOM 7925 N N . THR A 1 979 ? 173.485 187.039 159.484 1.00 57.03 979 THR N N 1
ATOM 7926 C CA . THR A 1 979 ? 172.347 187.862 159.103 1.00 57.03 979 THR N CA 1
ATOM 7927 C C . THR A 1 979 ? 171.119 186.994 158.834 1.00 57.03 979 THR N C 1
ATOM 7928 O O . THR A 1 979 ? 171.231 185.921 158.236 1.00 57.03 979 THR N O 1
ATOM 7932 N N . PRO A 1 980 ? 169.942 187.435 159.262 1.00 51.25 980 PRO N N 1
ATOM 7933 C CA . PRO A 1 980 ? 168.729 186.640 159.059 1.00 51.25 980 PRO N CA 1
ATOM 7934 C C . PRO A 1 980 ? 168.272 186.652 157.609 1.00 51.25 980 PRO N C 1
ATOM 7935 O O . PRO A 1 980 ? 168.662 187.502 156.806 1.00 51.25 980 PRO N O 1
ATOM 7939 N N . ILE A 1 981 ? 167.427 185.675 157.281 1.00 47.44 981 ILE N N 1
ATOM 7940 C CA . ILE A 1 981 ? 166.855 185.585 155.943 1.00 47.44 981 ILE N CA 1
ATOM 7941 C C . ILE A 1 981 ? 165.893 186.743 155.730 1.00 47.44 981 ILE N C 1
ATOM 7942 O O . ILE A 1 981 ? 165.021 187.008 156.567 1.00 47.44 981 ILE N O 1
ATOM 7947 N N . GLU A 1 982 ? 166.043 187.439 154.607 1.00 47.83 982 GLU N N 1
ATOM 7948 C CA . GLU A 1 982 ? 165.190 188.568 154.266 1.00 47.83 982 GLU N CA 1
ATOM 7949 C C . GLU A 1 982 ? 164.428 188.254 152.988 1.00 47.83 982 GLU N C 1
ATOM 7950 O O . GLU A 1 982 ? 165.026 187.841 151.991 1.00 47.83 982 GLU N O 1
ATOM 7956 N N . ILE A 1 983 ? 163.114 188.451 153.022 1.00 47.37 983 ILE N N 1
ATOM 7957 C CA . ILE A 1 983 ? 162.243 188.202 151.880 1.00 47.37 983 ILE N CA 1
ATOM 7958 C C . ILE A 1 983 ? 161.660 189.539 151.452 1.00 47.37 983 ILE N C 1
ATOM 7959 O O . ILE A 1 983 ? 160.864 190.137 152.187 1.00 47.37 983 ILE N O 1
ATOM 7964 N N . GLN A 1 984 ? 162.038 190.009 150.266 1.00 51.11 984 GLN N N 1
ATOM 7965 C CA . GLN A 1 984 ? 161.483 191.244 149.735 1.00 51.11 984 GLN N CA 1
ATOM 7966 C C . GLN A 1 984 ? 161.577 191.226 148.217 1.00 51.11 984 GLN N C 1
ATOM 7967 O O . GLN A 1 984 ? 162.572 190.763 147.655 1.00 51.11 984 GLN N O 1
ATOM 7973 N N . SER A 1 985 ? 160.528 191.728 147.563 1.00 53.21 985 SER N N 1
ATOM 7974 C CA . SER A 1 985 ? 160.465 191.679 146.106 1.00 53.21 985 SER N CA 1
ATOM 7975 C C . SER A 1 985 ? 161.468 192.637 145.475 1.00 53.21 985 SER N C 1
ATOM 7976 O O . SER A 1 985 ? 162.171 192.275 144.524 1.00 53.21 985 SER N O 1
ATOM 7979 N N . ASP A 1 986 ? 161.508 193.878 145.961 1.00 56.43 986 ASP N N 1
ATOM 7980 C CA . ASP A 1 986 ? 162.508 194.880 145.599 1.00 56.43 986 ASP N CA 1
ATOM 7981 C C . ASP A 1 986 ? 162.315 195.422 144.185 1.00 56.43 986 ASP N C 1
ATOM 7982 O O . ASP A 1 986 ? 162.949 196.414 143.810 1.00 56.43 986 ASP N O 1
ATOM 7987 N N . ASN A 1 987 ? 161.436 194.809 143.392 1.00 58.57 987 ASN N N 1
ATOM 7988 C CA . ASN A 1 987 ? 161.127 195.359 142.074 1.00 58.57 987 ASN N CA 1
ATOM 7989 C C . ASN A 1 987 ? 159.655 195.331 141.692 1.00 58.57 987 ASN N C 1
ATOM 7990 O O . ASN A 1 987 ? 159.254 196.134 140.843 1.00 58.57 987 ASN N O 1
ATOM 7995 N N . GLY A 1 988 ? 158.838 194.463 142.262 1.00 55.16 988 GLY N N 1
ATOM 7996 C CA . GLY A 1 988 ? 157.462 194.358 141.841 1.00 55.16 988 GLY N CA 1
ATOM 7997 C C . GLY A 1 988 ? 156.597 193.720 142.897 1.00 55.16 988 GLY N C 1
ATOM 7998 O O . GLY A 1 988 ? 156.942 193.696 144.078 1.00 55.16 988 GLY N O 1
ATOM 7999 N N . ALA A 1 989 ? 155.455 193.200 142.458 1.00 51.23 989 ALA N N 1
ATOM 8000 C CA . ALA A 1 989 ? 154.486 192.568 143.341 1.00 51.23 989 ALA N CA 1
ATOM 8001 C C . ALA A 1 989 ? 154.512 191.063 143.128 1.00 51.23 989 ALA N C 1
ATOM 8002 O O . ALA A 1 989 ? 154.369 190.590 141.997 1.00 51.23 989 ALA N O 1
ATOM 8004 N N . ILE A 1 990 ? 154.697 190.316 144.216 1.00 47.72 990 ILE N N 1
ATOM 8005 C CA . ILE A 1 990 ? 154.717 188.862 144.176 1.00 47.72 990 ILE N CA 1
ATOM 8006 C C . ILE A 1 990 ? 153.806 188.331 145.272 1.00 47.72 990 ILE N C 1
ATOM 8007 O O . ILE A 1 990 ? 153.487 189.023 146.241 1.00 47.72 990 ILE N O 1
ATOM 8012 N N . LEU A 1 991 ? 153.382 187.084 145.102 1.00 45.91 991 LEU N N 1
ATOM 8013 C CA . LEU A 1 991 ? 152.615 186.365 146.109 1.00 45.91 991 LEU N CA 1
ATOM 8014 C C . LEU A 1 991 ? 153.456 185.199 146.607 1.00 45.91 991 LEU N C 1
ATOM 8015 O O . LEU A 1 991 ? 153.852 184.335 145.819 1.00 45.91 991 LEU N O 1
ATOM 8020 N N . LEU A 1 992 ? 153.730 185.181 147.906 1.00 45.85 992 LEU N N 1
ATOM 8021 C CA . LEU A 1 992 ? 154.521 184.133 148.532 1.00 45.85 992 LEU N CA 1
ATOM 8022 C C . LEU A 1 992 ? 153.652 183.388 149.532 1.00 45.85 992 LEU N C 1
ATOM 8023 O O . LEU A 1 992 ? 152.933 184.006 150.322 1.00 45.85 992 LEU N O 1
ATOM 8028 N N . GLU A 1 993 ? 153.715 182.060 149.495 1.00 48.10 993 GLU N N 1
ATOM 8029 C CA . GLU A 1 993 ? 152.814 181.250 150.299 1.00 48.10 993 GLU N CA 1
ATOM 8030 C C . GLU A 1 993 ? 153.499 179.955 150.703 1.00 48.10 993 GLU N C 1
ATOM 8031 O O . GLU A 1 993 ? 154.220 179.351 149.904 1.00 48.10 993 GLU N O 1
ATOM 8037 N N . ALA A 1 994 ? 153.264 179.539 151.949 1.00 45.42 994 ALA N N 1
ATOM 8038 C CA . ALA A 1 994 ? 153.752 178.264 152.473 1.00 45.42 994 ALA N CA 1
ATOM 8039 C C . ALA A 1 994 ? 155.270 178.153 152.366 1.00 45.42 994 ALA N C 1
ATOM 8040 O O . ALA A 1 994 ? 155.810 177.095 152.038 1.00 45.42 994 ALA N O 1
ATOM 8042 N N . PHE A 1 995 ? 155.968 179.248 152.651 1.00 43.60 995 PHE N N 1
ATOM 8043 C CA . PHE A 1 995 ? 157.427 179.251 152.603 1.00 43.60 995 PHE N CA 1
ATOM 8044 C C . PHE A 1 995 ? 157.961 178.434 153.769 1.00 43.60 995 PHE N C 1
ATOM 8045 O O . PHE A 1 995 ? 157.950 178.883 154.915 1.00 43.60 995 PHE N O 1
ATOM 8053 N N . SER A 1 996 ? 158.447 177.232 153.480 1.00 44.04 996 SER N N 1
ATOM 8054 C CA . SER A 1 996 ? 158.954 176.324 154.497 1.00 44.04 996 SER N CA 1
ATOM 8055 C C . SER A 1 996 ? 160.425 176.036 154.239 1.00 44.04 996 SER N C 1
ATOM 8056 O O . SER A 1 996 ? 160.813 175.737 153.106 1.00 44.04 996 SER N O 1
ATOM 8059 N N . ILE A 1 997 ? 161.236 176.128 155.288 1.00 44.75 997 ILE N N 1
ATOM 8060 C CA . ILE A 1 997 ? 162.640 175.738 155.249 1.00 44.75 997 ILE N CA 1
ATOM 8061 C C . ILE A 1 997 ? 162.788 174.501 156.120 1.00 44.75 997 ILE N C 1
ATOM 8062 O O . ILE A 1 997 ? 162.405 174.513 157.296 1.00 44.75 997 ILE N O 1
ATOM 8067 N N . LEU A 1 998 ? 163.339 173.437 155.549 1.00 44.02 998 LEU N N 1
ATOM 8068 C CA . LEU A 1 998 ? 163.355 172.135 156.194 1.00 44.02 998 LEU N CA 1
ATOM 8069 C C . LEU A 1 998 ? 164.776 171.728 156.561 1.00 44.02 998 LEU N C 1
ATOM 8070 O O . LEU A 1 998 ? 165.757 172.194 155.978 1.00 44.02 998 LEU N O 1
ATOM 8075 N N . ASN A 1 999 ? 164.865 170.841 157.552 1.00 47.60 999 ASN N N 1
ATOM 8076 C CA . ASN A 1 999 ? 166.143 170.384 158.080 1.00 47.60 999 ASN N CA 1
ATOM 8077 C C . ASN A 1 999 ? 166.781 169.325 157.188 1.00 47.60 999 ASN N C 1
ATOM 8078 O O . ASN A 1 999 ? 167.985 169.077 157.296 1.00 47.60 999 ASN N O 1
ATOM 8083 N N . TYR A 1 1000 ? 166.015 168.722 156.286 1.00 46.83 1000 TYR N N 1
ATOM 8084 C CA . TYR A 1 1000 ? 166.479 167.599 155.490 1.00 46.83 1000 TYR N CA 1
ATOM 8085 C C . TYR A 1 1000 ? 166.232 167.862 154.013 1.00 46.83 1000 TYR N C 1
ATOM 8086 O O . TYR A 1 1000 ? 165.320 168.613 153.656 1.00 46.83 1000 TYR N O 1
ATOM 8095 N N . PRO A 1 1001 ? 167.029 167.255 153.130 1.00 46.43 1001 PRO N N 1
ATOM 8096 C CA . PRO A 1 1001 ? 166.829 167.451 151.687 1.00 46.43 1001 PRO N CA 1
ATOM 8097 C C . PRO A 1 1001 ? 165.639 166.640 151.196 1.00 46.43 1001 PRO N C 1
ATOM 8098 O O . PRO A 1 1001 ? 165.612 165.414 151.321 1.00 46.43 1001 PRO N O 1
ATOM 8102 N N . LEU A 1 1002 ? 164.651 167.331 150.638 1.00 47.14 1002 LEU N N 1
ATOM 8103 C CA . LEU A 1 1002 ? 163.471 166.663 150.112 1.00 47.14 1002 LEU N CA 1
ATOM 8104 C C . LEU A 1 1002 ? 163.840 165.823 148.896 1.00 47.14 1002 LEU N C 1
ATOM 8105 O O . LEU A 1 1002 ? 164.672 166.220 148.076 1.00 47.14 1002 LEU N O 1
ATOM 8110 N N . GLN A 1 1003 ? 163.222 164.653 148.783 1.00 51.32 1003 GLN N N 1
ATOM 8111 C CA . GLN A 1 1003 ? 163.449 163.744 147.669 1.00 51.32 1003 GLN N CA 1
ATOM 8112 C C . GLN A 1 1003 ? 162.216 163.709 146.772 1.00 51.32 1003 GLN N C 1
ATOM 8113 O O . GLN A 1 1003 ? 161.171 164.283 147.087 1.00 51.32 1003 GLN N O 1
ATOM 8119 N N . GLN A 1 1004 ? 162.349 163.016 145.638 1.00 49.05 1004 GLN N N 1
ATOM 8120 C CA . GLN A 1 1004 ? 161.294 163.034 144.628 1.00 49.05 1004 GLN N CA 1
ATOM 8121 C C . GLN A 1 1004 ? 159.996 162.437 145.157 1.00 49.05 1004 GLN N C 1
ATOM 8122 O O . GLN A 1 1004 ? 158.910 162.960 144.884 1.00 49.05 1004 GLN N O 1
ATOM 8128 N N . GLN A 1 1005 ? 160.085 161.336 145.905 1.00 49.91 1005 GLN N N 1
ATOM 8129 C CA . GLN A 1 1005 ? 158.878 160.702 146.426 1.00 49.91 1005 GLN N CA 1
ATOM 8130 C C . GLN A 1 1005 ? 158.140 161.618 147.392 1.00 49.91 1005 GLN N C 1
ATOM 8131 O O . GLN A 1 1005 ? 156.911 161.738 147.328 1.00 49.91 1005 GLN N O 1
ATOM 8137 N N . GLU A 1 1006 ? 158.870 162.276 148.291 1.00 49.57 1006 GLU N N 1
ATOM 8138 C CA . GLU A 1 1006 ? 158.226 163.092 149.314 1.00 49.57 1006 GLU N CA 1
ATOM 8139 C C . GLU A 1 1006 ? 157.817 164.460 148.780 1.00 49.57 1006 GLU N C 1
ATOM 8140 O O . GLU A 1 1006 ? 156.852 165.053 149.274 1.00 49.57 1006 GLU N O 1
ATOM 8146 N N . VAL A 1 1007 ? 158.533 164.982 147.782 1.00 46.52 1007 VAL N N 1
ATOM 8147 C CA . VAL A 1 1007 ? 158.107 166.224 147.142 1.00 46.52 1007 VAL N CA 1
ATOM 8148 C C . VAL A 1 1007 ? 156.767 166.027 146.448 1.00 46.52 1007 VAL N C 1
ATOM 8149 O O . VAL A 1 1007 ? 155.875 166.880 146.531 1.00 46.52 1007 VAL N O 1
ATOM 8153 N N . LEU A 1 1008 ? 156.604 164.898 145.755 1.00 48.26 1008 LEU N N 1
ATOM 8154 C CA . LEU A 1 1008 ? 155.343 164.617 145.079 1.00 48.26 1008 LEU N CA 1
ATOM 8155 C C . LEU A 1 1008 ? 154.197 164.510 146.076 1.00 48.26 1008 LEU N C 1
ATOM 8156 O O . LEU A 1 1008 ? 153.090 164.993 145.814 1.00 48.26 1008 LEU N O 1
ATOM 8161 N N . ASN A 1 1009 ? 154.443 163.876 147.225 1.00 48.18 1009 ASN N N 1
ATOM 8162 C CA . ASN A 1 1009 ? 153.409 163.767 148.248 1.00 48.18 1009 ASN N CA 1
ATOM 8163 C C . ASN A 1 1009 ? 153.009 165.136 148.782 1.00 48.18 1009 ASN N C 1
ATOM 8164 O O . ASN A 1 1009 ? 151.820 165.411 148.976 1.00 48.18 1009 ASN N O 1
ATOM 8169 N N . ARG A 1 1010 ? 153.989 166.007 149.033 1.00 47.93 1010 ARG N N 1
ATOM 8170 C CA . ARG A 1 1010 ? 153.678 167.354 149.502 1.00 47.93 1010 ARG N CA 1
ATOM 8171 C C . ARG A 1 1010 ? 152.965 168.162 148.426 1.00 47.93 1010 ARG N C 1
ATOM 8172 O O . ARG A 1 1010 ? 152.085 168.973 148.733 1.00 47.93 1010 ARG N O 1
ATOM 8180 N N . TYR A 1 1011 ? 153.344 167.967 147.161 1.00 47.50 1011 TYR N N 1
ATOM 8181 C CA . TYR A 1 1011 ? 152.655 168.647 146.070 1.00 47.50 1011 TYR N CA 1
ATOM 8182 C C . TYR A 1 1011 ? 151.205 168.194 145.965 1.00 47.50 1011 TYR N C 1
ATOM 8183 O O . TYR A 1 1011 ? 150.306 169.011 145.735 1.00 47.50 1011 TYR N O 1
ATOM 8192 N N . ARG A 1 1012 ? 150.959 166.892 146.131 1.00 50.11 1012 ARG N N 1
ATOM 8193 C CA . ARG A 1 1012 ? 149.601 166.371 146.020 1.00 50.11 1012 ARG N CA 1
ATOM 8194 C C . ARG A 1 1012 ? 148.705 166.911 147.125 1.00 50.11 1012 ARG N C 1
ATOM 8195 O O . ARG A 1 1012 ? 147.520 167.180 146.897 1.00 50.11 1012 ARG N O 1
ATOM 8203 N N . GLU A 1 1013 ? 149.249 167.068 148.335 1.00 51.96 1013 GLU N N 1
ATOM 8204 C CA . GLU A 1 1013 ? 148.448 167.552 149.454 1.00 51.96 1013 GLU N CA 1
ATOM 8205 C C . GLU A 1 1013 ? 147.958 168.976 149.243 1.00 51.96 1013 GLU N C 1
ATOM 8206 O O . GLU A 1 1013 ? 146.986 169.385 149.886 1.00 51.96 1013 GLU N O 1
ATOM 8212 N N . ALA A 1 1014 ? 148.605 169.742 148.363 1.00 50.30 1014 ALA N N 1
ATOM 8213 C CA . ALA A 1 1014 ? 148.116 171.078 148.048 1.00 50.30 1014 ALA N CA 1
ATOM 8214 C C . ALA A 1 1014 ? 146.801 171.040 147.284 1.00 50.30 1014 ALA N C 1
ATOM 8215 O O . ALA A 1 1014 ? 146.066 172.032 147.291 1.00 50.30 1014 ALA N O 1
ATOM 8217 N N . PHE A 1 1015 ? 146.493 169.925 146.625 1.00 50.12 1015 PHE N N 1
ATOM 8218 C CA . PHE A 1 1015 ? 145.239 169.751 145.908 1.00 50.12 1015 PHE N CA 1
ATOM 8219 C C . PHE A 1 1015 ? 144.267 168.842 146.646 1.00 50.12 1015 PHE N C 1
ATOM 8220 O O . PHE A 1 1015 ? 143.251 168.444 146.069 1.00 50.12 1015 PHE N O 1
ATOM 8228 N N . SER A 1 1016 ? 144.556 168.502 147.904 1.00 52.04 1016 SER N N 1
ATOM 8229 C CA . SER A 1 1016 ? 143.688 167.602 148.653 1.00 52.04 1016 SER N CA 1
ATOM 8230 C C . SER A 1 1016 ? 142.311 168.198 148.901 1.00 52.04 1016 SER N C 1
ATOM 8231 O O . SER A 1 1016 ? 141.372 167.452 149.195 1.00 52.04 1016 SER N O 1
ATOM 8234 N N . ASN A 1 1017 ? 142.167 169.519 148.788 1.00 52.30 1017 ASN N N 1
ATOM 8235 C CA . ASN A 1 1017 ? 140.859 170.147 148.919 1.00 52.30 1017 ASN N CA 1
ATOM 8236 C C . ASN A 1 1017 ? 139.925 169.804 147.768 1.00 52.30 1017 ASN N C 1
ATOM 8237 O O . ASN A 1 1017 ? 138.724 170.072 147.873 1.00 52.30 1017 ASN N O 1
ATOM 8242 N N . ASN A 1 1018 ? 140.445 169.224 146.684 1.00 53.38 1018 ASN N N 1
ATOM 8243 C CA . ASN A 1 1018 ? 139.650 168.874 145.507 1.00 53.38 1018 ASN N CA 1
ATOM 8244 C C . ASN A 1 1018 ? 138.934 170.096 144.937 1.00 53.38 1018 ASN N C 1
ATOM 8245 O O . ASN A 1 1018 ? 137.758 170.039 144.574 1.00 53.38 1018 ASN N O 1
ATOM 8250 N N . TYR A 1 1019 ? 139.651 171.212 144.860 1.00 51.47 1019 TYR N N 1
ATOM 8251 C CA . TYR A 1 1019 ? 139.117 172.440 144.291 1.00 51.47 1019 TYR N CA 1
ATOM 8252 C C . TYR A 1 1019 ? 139.525 172.562 142.831 1.00 51.47 1019 TYR N C 1
ATOM 8253 O O . TYR A 1 1019 ? 140.681 172.319 142.475 1.00 51.47 1019 TYR N O 1
ATOM 8262 N N . THR A 1 1020 ? 138.567 172.932 141.986 1.00 50.52 1020 THR N N 1
ATOM 8263 C CA . THR A 1 1020 ? 138.868 173.230 140.595 1.00 50.52 1020 THR N CA 1
ATOM 8264 C C . THR A 1 1020 ? 139.574 174.574 140.501 1.00 50.52 1020 THR N C 1
ATOM 8265 O O . THR A 1 1020 ? 139.255 175.511 141.238 1.00 50.52 1020 THR N O 1
ATOM 8269 N N . ARG A 1 1021 ? 140.536 174.668 139.588 1.00 48.34 1021 ARG N N 1
ATOM 8270 C CA . ARG A 1 1021 ? 141.403 175.832 139.497 1.00 48.34 1021 ARG N CA 1
ATOM 8271 C C . ARG A 1 1021 ? 141.366 176.412 138.093 1.00 48.34 1021 ARG N C 1
ATOM 8272 O O . ARG A 1 1021 ? 141.294 175.672 137.108 1.00 48.34 1021 ARG N O 1
ATOM 8280 N N . ASN A 1 1022 ? 141.418 177.739 138.007 1.00 46.23 1022 ASN N N 1
ATOM 8281 C CA . ASN A 1 1022 ? 141.440 178.422 136.722 1.00 46.23 1022 ASN N CA 1
ATOM 8282 C C . ASN A 1 1022 ? 142.864 178.400 136.170 1.00 46.23 1022 ASN N C 1
ATOM 8283 O O . ASN A 1 1022 ? 143.748 177.717 136.694 1.00 46.23 1022 ASN N O 1
ATOM 8288 N N . TYR A 1 1023 ? 143.103 179.147 135.090 1.00 46.58 1023 TYR N N 1
ATOM 8289 C CA . TYR A 1 1023 ? 144.392 179.070 134.409 1.00 46.58 1023 TYR N CA 1
ATOM 8290 C C . TYR A 1 1023 ? 145.530 179.558 135.296 1.00 46.58 1023 TYR N C 1
ATOM 8291 O O . TYR A 1 1023 ? 146.606 178.950 135.327 1.00 46.58 1023 TYR N O 1
ATOM 8300 N N . TYR A 1 1024 ? 145.312 180.651 136.026 1.00 46.85 1024 TYR N N 1
ATOM 8301 C CA . TYR A 1 1024 ? 146.374 181.270 136.807 1.00 46.85 1024 TYR N CA 1
ATOM 8302 C C . TYR A 1 1024 ? 146.714 180.503 138.077 1.00 46.85 1024 TYR N C 1
ATOM 8303 O O . TYR A 1 1024 ? 147.688 180.856 138.748 1.00 46.85 1024 TYR N O 1
ATOM 8312 N N . GLY A 1 1025 ? 145.947 179.474 138.423 1.00 45.35 1025 GLY N N 1
ATOM 8313 C CA . GLY A 1 1025 ? 146.192 178.695 139.615 1.00 45.35 1025 GLY N CA 1
ATOM 8314 C C . GLY A 1 1025 ? 145.275 179.006 140.776 1.00 45.35 1025 GLY N C 1
ATOM 8315 O O . GLY A 1 1025 ? 145.237 178.227 141.736 1.00 45.35 1025 GLY N O 1
ATOM 8316 N N . ASP A 1 1026 ? 144.540 180.112 140.723 1.00 47.64 1026 ASP N N 1
ATOM 8317 C CA . ASP A 1 1026 ? 143.562 180.406 141.756 1.00 47.64 1026 ASP N CA 1
ATOM 8318 C C . ASP A 1 1026 ? 142.450 179.361 141.732 1.00 47.64 1026 ASP N C 1
ATOM 8319 O O . ASP A 1 1026 ? 142.369 178.519 140.836 1.00 47.64 1026 ASP N O 1
ATOM 8324 N N . ILE A 1 1027 ? 141.582 179.417 142.730 1.00 49.35 1027 ILE N N 1
ATOM 8325 C CA . ILE A 1 1027 ? 140.499 178.450 142.850 1.00 49.35 1027 ILE N CA 1
ATOM 8326 C C . ILE A 1 1027 ? 139.281 178.986 142.115 1.00 49.35 1027 ILE N C 1
ATOM 8327 O O . ILE A 1 1027 ? 138.892 180.146 142.298 1.00 49.35 1027 ILE N O 1
ATOM 8332 N N . LEU A 1 1028 ? 138.684 178.145 141.275 1.00 50.48 1028 LEU N N 1
ATOM 8333 C CA . LEU A 1 1028 ? 137.520 178.551 140.504 1.00 50.48 1028 LEU N CA 1
ATOM 8334 C C . LEU A 1 1028 ? 136.355 178.884 141.429 1.00 50.48 1028 LEU N C 1
ATOM 8335 O O . LEU A 1 1028 ? 136.181 178.280 142.489 1.00 50.48 1028 LEU N O 1
ATOM 8340 N N . LYS A 1 1029 ? 135.552 179.861 141.017 1.00 52.84 1029 LYS N N 1
ATOM 8341 C CA . LYS A 1 1029 ? 134.437 180.342 141.818 1.00 52.84 1029 LYS N CA 1
ATOM 8342 C C . LYS A 1 1029 ? 133.157 180.325 140.997 1.00 52.84 1029 LYS N C 1
ATOM 8343 O O . LYS A 1 1029 ? 133.177 180.514 139.779 1.00 52.84 1029 LYS N O 1
ATOM 8349 N N . TYR A 1 1030 ? 132.040 180.095 141.680 1.00 53.83 1030 TYR N N 1
ATOM 8350 C CA . TYR A 1 1030 ? 130.736 180.150 141.040 1.00 53.83 1030 TYR N CA 1
ATOM 8351 C C . TYR A 1 1030 ? 130.327 181.595 140.790 1.00 53.83 1030 TYR N C 1
ATOM 8352 O O . TYR A 1 1030 ? 130.729 182.510 141.513 1.00 53.83 1030 TYR N O 1
ATOM 8361 N N . ASN A 1 1031 ? 129.522 181.790 139.745 1.00 56.39 1031 ASN N N 1
ATOM 8362 C CA . ASN A 1 1031 ? 128.947 183.093 139.413 1.00 56.39 1031 ASN N CA 1
ATOM 8363 C C . ASN A 1 1031 ? 130.019 184.150 139.163 1.00 56.39 1031 ASN N C 1
ATOM 8364 O O . ASN A 1 1031 ? 129.786 185.344 139.366 1.00 56.39 1031 ASN N O 1
ATOM 8369 N N . GLU A 1 1032 ? 131.201 183.727 138.723 1.00 57.74 1032 GLU N N 1
ATOM 8370 C CA . GLU A 1 1032 ? 132.277 184.638 138.357 1.00 57.74 1032 GLU N CA 1
ATOM 8371 C C . GLU A 1 1032 ? 132.656 184.391 136.906 1.00 57.74 1032 GLU N C 1
ATOM 8372 O O . GLU A 1 1032 ? 132.870 183.243 136.503 1.00 57.74 1032 GLU N O 1
ATOM 8378 N N . ASN A 1 1033 ? 132.746 185.467 136.129 1.00 55.78 1033 ASN N N 1
ATOM 8379 C CA . ASN A 1 1033 ? 132.928 185.357 134.689 1.00 55.78 1033 ASN N CA 1
ATOM 8380 C C . ASN A 1 1033 ? 134.400 185.195 134.338 1.00 55.78 1033 ASN N C 1
ATOM 8381 O O . ASN A 1 1033 ? 135.255 185.933 134.835 1.00 55.78 1033 ASN N O 1
ATOM 8386 N N . TYR A 1 1034 ? 134.690 184.228 133.472 1.00 53.31 1034 TYR N N 1
ATOM 8387 C CA . TYR A 1 1034 ? 136.035 183.961 132.989 1.00 53.31 1034 TYR N CA 1
ATOM 8388 C C . TYR A 1 1034 ? 136.007 183.834 131.473 1.00 53.31 1034 TYR N C 1
ATOM 8389 O O . TYR A 1 1034 ? 134.945 183.750 130.852 1.00 53.31 1034 TYR N O 1
ATOM 8398 N N . GLN A 1 1035 ? 137.194 183.816 130.877 1.00 52.05 1035 GLN N N 1
ATOM 8399 C CA . GLN A 1 1035 ? 137.355 183.553 129.454 1.00 52.05 1035 GLN N CA 1
ATOM 8400 C C . GLN A 1 1035 ? 137.801 182.110 129.269 1.00 52.05 1035 GLN N C 1
ATOM 8401 O O . GLN A 1 1035 ? 138.710 181.645 129.963 1.00 52.05 1035 GLN N O 1
ATOM 8407 N N . LEU A 1 1036 ? 137.163 181.409 128.339 1.00 52.19 1036 LEU N N 1
ATOM 8408 C CA . LEU A 1 1036 ? 137.349 179.973 128.178 1.00 52.19 1036 LEU N CA 1
ATOM 8409 C C . LEU A 1 1036 ? 138.303 179.687 127.026 1.00 52.19 1036 LEU N C 1
ATOM 8410 O O . LEU A 1 1036 ? 138.168 180.263 125.942 1.00 52.19 1036 LEU N O 1
ATOM 8415 N N . TYR A 1 1037 ? 139.263 178.799 127.268 1.00 52.49 1037 TYR N N 1
ATOM 8416 C CA . TYR A 1 1037 ? 140.193 178.337 126.251 1.00 52.49 1037 TYR N CA 1
ATOM 8417 C C . TYR A 1 1037 ? 140.256 176.818 126.294 1.00 52.49 1037 TYR N C 1
ATOM 8418 O O . TYR A 1 1037 ? 139.994 176.202 127.330 1.00 52.49 1037 TYR N O 1
ATOM 8427 N N . ASN A 1 1038 ? 140.608 176.218 125.162 1.00 53.71 1038 ASN N N 1
ATOM 8428 C CA . ASN A 1 1038 ? 140.553 174.771 125.003 1.00 53.71 1038 ASN N CA 1
ATOM 8429 C C . ASN A 1 1038 ? 141.831 174.067 125.441 1.00 53.71 1038 ASN N C 1
ATOM 8430 O O . ASN A 1 1038 ? 141.938 172.849 125.270 1.00 53.71 1038 ASN N O 1
ATOM 8435 N N . LYS A 1 1039 ? 142.809 174.797 125.974 1.00 54.67 1039 LYS N N 1
ATOM 8436 C CA . LYS A 1 1039 ? 144.111 174.289 126.400 1.00 54.67 1039 LYS N CA 1
ATOM 8437 C C . LYS A 1 1039 ? 144.946 173.809 125.221 1.00 54.67 1039 LYS N C 1
ATOM 8438 O O . LYS A 1 1039 ? 146.121 173.482 125.402 1.00 54.67 1039 LYS N O 1
ATOM 8444 N N . THR A 1 1040 ? 144.390 173.782 124.016 1.00 57.65 1040 THR N N 1
ATOM 8445 C CA . THR A 1 1040 ? 145.120 173.415 122.812 1.00 57.65 1040 THR N CA 1
ATOM 8446 C C . THR A 1 1040 ? 145.367 174.603 121.901 1.00 57.65 1040 THR N C 1
ATOM 8447 O O . THR A 1 1040 ? 146.390 174.652 121.214 1.00 57.65 1040 THR N O 1
ATOM 8451 N N . SER A 1 1041 ? 144.460 175.575 121.903 1.00 59.09 1041 SER N N 1
ATOM 8452 C CA . SER A 1 1041 ? 144.620 176.824 121.162 1.00 59.09 1041 SER N CA 1
ATOM 8453 C C . SER A 1 1041 ? 144.395 177.985 122.121 1.00 59.09 1041 SER N C 1
ATOM 8454 O O . SER A 1 1041 ? 143.346 178.640 122.092 1.00 59.09 1041 SER N O 1
ATOM 8457 N N . PRO A 1 1042 ? 145.362 178.259 122.999 1.00 56.98 1042 PRO N N 1
ATOM 8458 C CA . PRO A 1 1042 ? 145.196 179.371 123.948 1.00 56.98 1042 PRO N CA 1
ATOM 8459 C C . PRO A 1 1042 ? 145.136 180.735 123.286 1.00 56.98 1042 PRO N C 1
ATOM 8460 O O . PRO A 1 1042 ? 144.653 181.687 123.909 1.00 56.98 1042 PRO N O 1
ATOM 8464 N N . ASP A 1 1043 ? 145.618 180.868 122.050 1.00 60.73 1043 ASP N N 1
ATOM 8465 C CA . ASP A 1 1043 ? 145.558 182.154 121.368 1.00 60.73 1043 ASP N CA 1
ATOM 8466 C C . ASP A 1 1043 ? 144.147 182.503 120.917 1.00 60.73 1043 ASP N C 1
ATOM 8467 O O . ASP A 1 1043 ? 143.849 183.686 120.722 1.00 60.73 1043 ASP N O 1
ATOM 8472 N N . LYS A 1 1044 ? 143.278 181.511 120.750 1.00 60.55 1044 LYS N N 1
ATOM 8473 C CA . LYS A 1 1044 ? 141.914 181.722 120.289 1.00 60.55 1044 LYS N CA 1
ATOM 8474 C C . LYS A 1 1044 ? 140.941 181.401 121.413 1.00 60.55 1044 LYS N C 1
ATOM 8475 O O . LYS A 1 1044 ? 140.992 180.313 121.995 1.00 60.55 1044 LYS N O 1
ATOM 8481 N N . GLU A 1 1045 ? 140.055 182.346 121.707 1.00 58.15 1045 GLU N N 1
ATOM 8482 C CA . GLU A 1 1045 ? 139.106 182.214 122.800 1.00 58.15 1045 GLU N CA 1
ATOM 8483 C C . GLU A 1 1045 ? 137.787 181.648 122.294 1.00 58.15 1045 GLU N C 1
ATOM 8484 O O . GLU A 1 1045 ? 137.321 182.003 121.209 1.00 58.15 1045 GLU N O 1
ATOM 8490 N N . VAL A 1 1046 ? 137.194 180.756 123.086 1.00 54.92 1046 VAL N N 1
ATOM 8491 C CA . VAL A 1 1046 ? 135.884 180.199 122.773 1.00 54.92 1046 VAL N CA 1
ATOM 8492 C C . VAL A 1 1046 ? 134.863 181.327 122.793 1.00 54.92 1046 VAL N C 1
ATOM 8493 O O . VAL A 1 1046 ? 134.617 181.937 123.838 1.00 54.92 1046 VAL N O 1
ATOM 8497 N N . LYS A 1 1047 ? 134.271 181.618 121.639 1.00 60.37 1047 LYS N N 1
ATOM 8498 C CA . LYS A 1 1047 ? 133.335 182.721 121.490 1.00 60.37 1047 LYS N CA 1
ATOM 8499 C C . LYS A 1 1047 ? 132.006 182.205 120.963 1.00 60.37 1047 LYS N C 1
ATOM 8500 O O . LYS A 1 1047 ? 131.972 181.348 120.075 1.00 60.37 1047 LYS N O 1
ATOM 8506 N N . LYS A 1 1048 ? 130.914 182.728 121.511 1.00 63.22 1048 LYS N N 1
ATOM 8507 C CA . LYS A 1 1048 ? 129.595 182.368 121.015 1.00 63.22 1048 LYS N CA 1
ATOM 8508 C C . LYS A 1 1048 ? 129.400 182.903 119.601 1.00 63.22 1048 LYS N C 1
ATOM 8509 O O . LYS A 1 1048 ? 129.841 184.004 119.261 1.00 63.22 1048 LYS N O 1
ATOM 8515 N N . VAL A 1 1049 ? 128.743 182.102 118.769 1.00 68.65 1049 VAL N N 1
ATOM 8516 C CA . VAL A 1 1049 ? 128.527 182.423 117.364 1.00 68.65 1049 VAL N CA 1
ATOM 8517 C C . VAL A 1 1049 ? 127.048 182.718 117.171 1.00 68.65 1049 VAL N C 1
ATOM 8518 O O . VAL A 1 1049 ? 126.195 181.862 117.437 1.00 68.65 1049 VAL N O 1
ATOM 8522 N N . PHE A 1 1050 ? 126.744 183.929 116.707 1.00 78.51 1050 PHE N N 1
ATOM 8523 C CA . PHE A 1 1050 ? 125.370 184.359 116.501 1.00 78.51 1050 PHE N CA 1
ATOM 8524 C C . PHE A 1 1050 ? 125.051 184.683 115.050 1.00 78.51 1050 PHE N C 1
ATOM 8525 O O . PHE A 1 1050 ? 123.916 185.076 114.756 1.00 78.51 1050 PHE N O 1
ATOM 8533 N N . THR A 1 1051 ? 126.010 184.530 114.133 1.00 83.95 1051 THR N N 1
ATOM 8534 C CA . THR A 1 1051 ? 125.754 184.833 112.730 1.00 83.95 1051 THR N CA 1
ATOM 8535 C C . THR A 1 1051 ? 124.760 183.866 112.101 1.00 83.95 1051 THR N C 1
ATOM 8536 O O . THR A 1 1051 ? 124.240 184.150 111.017 1.00 83.95 1051 THR N O 1
ATOM 8540 N N . ASN A 1 1052 ? 124.488 182.738 112.750 1.00 83.96 1052 ASN N N 1
ATOM 8541 C CA . ASN A 1 1052 ? 123.488 181.784 112.300 1.00 83.96 1052 ASN N CA 1
ATOM 8542 C C . ASN A 1 1052 ? 122.339 181.729 113.296 1.00 83.96 1052 ASN N C 1
ATOM 8543 O O . ASN A 1 1052 ? 122.478 182.108 114.462 1.00 83.96 1052 ASN N O 1
ATOM 8548 N N . ASP A 1 1053 ? 121.187 181.255 112.815 1.00 84.70 1053 ASP N N 1
ATOM 8549 C CA . ASP A 1 1053 ? 120.030 181.101 113.691 1.00 84.70 1053 ASP N CA 1
ATOM 8550 C C . ASP A 1 1053 ? 120.308 180.088 114.795 1.00 84.70 1053 ASP N C 1
ATOM 8551 O O . ASP A 1 1053 ? 119.921 180.294 115.951 1.00 84.70 1053 ASP N O 1
ATOM 8556 N N . LYS A 1 1054 ? 120.974 178.987 114.456 1.00 81.35 1054 LYS N N 1
ATOM 8557 C CA . LYS A 1 1054 ? 121.369 177.975 115.434 1.00 81.35 1054 LYS N CA 1
ATOM 8558 C C . LYS A 1 1054 ? 122.618 178.479 116.146 1.00 81.35 1054 LYS N C 1
ATOM 8559 O O . LYS A 1 1054 ? 123.747 178.226 115.726 1.00 81.35 1054 LYS N O 1
ATOM 8565 N N . ASP A 1 1055 ? 122.410 179.218 117.233 1.00 74.35 1055 ASP N N 1
ATOM 8566 C CA . ASP A 1 1055 ? 123.524 179.777 117.984 1.00 74.35 1055 ASP N CA 1
ATOM 8567 C C . ASP A 1 1055 ? 124.305 178.673 118.684 1.00 74.35 1055 ASP N C 1
ATOM 8568 O O . ASP A 1 1055 ? 123.727 177.715 119.201 1.00 74.35 1055 ASP N O 1
ATOM 8573 N N . TYR A 1 1056 ? 125.628 178.813 118.701 1.00 64.68 1056 TYR N N 1
ATOM 8574 C CA . TYR A 1 1056 ? 126.494 177.837 119.345 1.00 64.68 1056 TYR N CA 1
ATOM 8575 C C . TYR A 1 1056 ? 127.779 178.533 119.771 1.00 64.68 1056 TYR N C 1
ATOM 8576 O O . TYR A 1 1056 ? 127.966 179.731 119.543 1.00 64.68 1056 TYR N O 1
ATOM 8585 N N . ILE A 1 1057 ? 128.667 177.770 120.401 1.00 58.86 1057 ILE N N 1
ATOM 8586 C CA . ILE A 1 1057 ? 129.967 178.260 120.843 1.00 58.86 1057 ILE N CA 1
ATOM 8587 C C . ILE A 1 1057 ? 131.040 177.558 120.026 1.00 58.86 1057 ILE N C 1
ATOM 8588 O O . ILE A 1 1057 ? 131.017 176.330 119.882 1.00 58.86 1057 ILE N O 1
ATOM 8593 N N . ALA A 1 1058 ? 131.971 178.337 119.484 1.00 61.54 1058 ALA N N 1
ATOM 8594 C CA . ALA A 1 1058 ? 133.009 177.791 118.626 1.00 61.54 1058 ALA N CA 1
ATOM 8595 C C . ALA A 1 1058 ? 134.241 178.676 118.701 1.00 61.54 1058 ALA N C 1
ATOM 8596 O O . ALA A 1 1058 ? 134.176 179.834 119.119 1.00 61.54 1058 ALA N O 1
ATOM 8598 N N . ILE A 1 1059 ? 135.369 178.110 118.290 1.00 63.21 1059 ILE N N 1
ATOM 8599 C CA . ILE A 1 1059 ? 136.627 178.837 118.185 1.00 63.21 1059 ILE N CA 1
ATOM 8600 C C . ILE A 1 1059 ? 136.766 179.308 116.745 1.00 63.21 1059 ILE N C 1
ATOM 8601 O O . ILE A 1 1059 ? 136.810 178.491 115.819 1.00 63.21 1059 ILE N O 1
ATOM 8606 N N . GLU A 1 1060 ? 136.829 180.621 116.551 1.00 68.56 1060 GLU N N 1
ATOM 8607 C CA . GLU A 1 1060 ? 136.867 181.208 115.221 1.00 68.56 1060 GLU N CA 1
ATOM 8608 C C . GLU A 1 1060 ? 138.299 181.555 114.837 1.00 68.56 1060 GLU N C 1
ATOM 8609 O O . GLU A 1 1060 ? 139.103 181.950 115.686 1.00 68.56 1060 GLU N O 1
ATOM 8615 N N . TYR A 1 1061 ? 138.612 181.400 113.549 1.00 69.68 1061 TYR N N 1
ATOM 8616 C CA . TYR A 1 1061 ? 139.950 181.660 113.039 1.00 69.68 1061 TYR N CA 1
ATOM 8617 C C . TYR A 1 1061 ? 140.046 182.902 112.168 1.00 69.68 1061 TYR N C 1
ATOM 8618 O O . TYR A 1 1061 ? 141.161 183.370 111.917 1.00 69.68 1061 TYR N O 1
ATOM 8627 N N . ASN A 1 1062 ? 138.919 183.438 111.693 1.00 80.46 1062 ASN N N 1
ATOM 8628 C CA . ASN A 1 1062 ? 138.958 184.664 110.904 1.00 80.46 1062 ASN N CA 1
ATOM 8629 C C . ASN A 1 1062 ? 139.488 185.827 111.732 1.00 80.46 1062 ASN N C 1
ATOM 8630 O O . ASN A 1 1062 ? 140.418 186.528 111.318 1.00 80.46 1062 ASN N O 1
ATOM 8635 N N . GLN A 1 1063 ? 138.900 186.045 112.910 1.00 84.23 1063 GLN N N 1
ATOM 8636 C CA . GLN A 1 1063 ? 139.358 187.051 113.870 1.00 84.23 1063 GLN N CA 1
ATOM 8637 C C . GLN A 1 1063 ? 139.399 188.453 113.269 1.00 84.23 1063 GLN N C 1
ATOM 8638 O O . GLN A 1 1063 ? 140.227 189.280 113.658 1.00 84.23 1063 GLN N O 1
ATOM 8644 N N . ASN A 1 1064 ? 138.510 188.734 112.313 1.00 90.84 1064 ASN N N 1
ATOM 8645 C CA . ASN A 1 1064 ? 138.420 190.089 111.778 1.00 90.84 1064 ASN N CA 1
ATOM 8646 C C . ASN A 1 1064 ? 137.950 191.068 112.845 1.00 90.84 1064 ASN N C 1
ATOM 8647 O O . ASN A 1 1064 ? 138.470 192.186 112.945 1.00 90.84 1064 ASN N O 1
ATOM 8652 N N . THR A 1 1065 ? 136.970 190.666 113.650 1.00 89.47 1065 THR N N 1
ATOM 8653 C CA . THR A 1 1065 ? 136.476 191.462 114.765 1.00 89.47 1065 THR N CA 1
ATOM 8654 C C . THR A 1 1065 ? 136.674 190.676 116.052 1.00 89.47 1065 THR N C 1
ATOM 8655 O O . THR A 1 1065 ? 136.303 189.501 116.129 1.00 89.47 1065 THR N O 1
ATOM 8659 N N . ASN A 1 1066 ? 137.259 191.323 117.056 1.00 83.97 1066 ASN N N 1
ATOM 8660 C CA . ASN A 1 1066 ? 137.529 190.693 118.342 1.00 83.97 1066 ASN N CA 1
ATOM 8661 C C . ASN A 1 1066 ? 136.532 191.211 119.370 1.00 83.97 1066 ASN N C 1
ATOM 8662 O O . ASN A 1 1066 ? 136.427 192.423 119.584 1.00 83.97 1066 ASN N O 1
ATOM 8667 N N . ASN A 1 1067 ? 135.804 190.293 119.999 1.00 76.04 1067 ASN N N 1
ATOM 8668 C CA . ASN A 1 1067 ? 134.850 190.638 121.052 1.00 76.04 1067 ASN N CA 1
ATOM 8669 C C . ASN A 1 1067 ? 134.738 189.439 121.980 1.00 76.04 1067 ASN N C 1
ATOM 8670 O O . ASN A 1 1067 ? 134.083 188.439 121.646 1.00 76.04 1067 ASN N O 1
ATOM 8675 N N . PRO A 1 1068 ? 135.367 189.493 123.151 1.00 67.78 1068 PRO N N 1
ATOM 8676 C CA . PRO A 1 1068 ? 135.370 188.327 124.038 1.00 67.78 1068 PRO N CA 1
ATOM 8677 C C . PRO A 1 1068 ? 134.004 188.075 124.654 1.00 67.78 1068 PRO N C 1
ATOM 8678 O O . PRO A 1 1068 ? 133.205 188.993 124.856 1.00 67.78 1068 PRO N O 1
ATOM 8682 N N . THR A 1 1069 ? 133.745 186.806 124.954 1.00 59.56 1069 THR N N 1
ATOM 8683 C CA . THR A 1 1069 ? 132.562 186.397 125.692 1.00 59.56 1069 THR N CA 1
ATOM 8684 C C . THR A 1 1069 ? 132.994 185.680 126.963 1.00 59.56 1069 THR N C 1
ATOM 8685 O O . THR A 1 1069 ? 134.037 185.020 127.002 1.00 59.56 1069 THR N O 1
ATOM 8689 N N . PHE A 1 1070 ? 132.192 185.827 128.012 1.00 55.30 1070 PHE N N 1
ATOM 8690 C CA . PHE A 1 1070 ? 132.558 185.377 129.347 1.00 55.30 1070 PHE N CA 1
ATOM 8691 C C . PHE A 1 1070 ? 131.686 184.204 129.767 1.00 55.30 1070 PHE N C 1
ATOM 8692 O O . PHE A 1 1070 ? 130.456 184.273 129.676 1.00 55.30 1070 PHE N O 1
ATOM 8700 N N . PHE A 1 1071 ? 132.326 183.134 130.230 1.00 54.34 1071 PHE N N 1
ATOM 8701 C CA . PHE A 1 1071 ? 131.647 181.939 130.707 1.00 54.34 1071 PHE N CA 1
ATOM 8702 C C . PHE A 1 1071 ? 131.794 181.844 132.219 1.00 54.34 1071 PHE N C 1
ATOM 8703 O O . PHE A 1 1071 ? 132.907 181.943 132.744 1.00 54.34 1071 PHE N O 1
ATOM 8711 N N . SER A 1 1072 ? 130.675 181.650 132.911 1.00 55.86 1072 SER N N 1
ATOM 8712 C CA . SER A 1 1072 ? 130.662 181.517 134.360 1.00 55.86 1072 SER N CA 1
ATOM 8713 C C . SER A 1 1072 ? 129.934 180.239 134.746 1.00 55.86 1072 SER N C 1
ATOM 8714 O O . SER A 1 1072 ? 128.882 179.922 134.186 1.00 55.86 1072 SER N O 1
ATOM 8717 N N . LEU A 1 1073 ? 130.496 179.512 135.709 1.00 55.24 1073 LEU N N 1
ATOM 8718 C CA . LEU A 1 1073 ? 129.897 178.269 136.178 1.00 55.24 1073 LEU N CA 1
ATOM 8719 C C . LEU A 1 1073 ? 128.811 178.584 137.199 1.00 55.24 1073 LEU N C 1
ATOM 8720 O O . LEU A 1 1073 ? 129.085 179.202 138.232 1.00 55.24 1073 LEU N O 1
ATOM 8725 N N . ILE A 1 1074 ? 127.583 178.163 136.911 1.00 58.98 1074 ILE N N 1
ATOM 8726 C CA . ILE A 1 1074 ? 126.434 178.427 137.768 1.00 58.98 1074 ILE N CA 1
ATOM 8727 C C . ILE A 1 1074 ? 125.661 177.131 137.959 1.00 58.98 1074 ILE N C 1
ATOM 8728 O O . ILE A 1 1074 ? 125.403 176.411 136.989 1.00 58.98 1074 ILE N O 1
ATOM 8733 N N . GLN A 1 1075 ? 125.298 176.836 139.202 1.00 64.56 1075 GLN N N 1
ATOM 8734 C CA . GLN A 1 1075 ? 124.414 175.727 139.525 1.00 64.56 1075 GLN N CA 1
ATOM 8735 C C . GLN A 1 1075 ? 123.069 176.267 139.997 1.00 64.56 1075 GLN N C 1
ATOM 8736 O O . GLN A 1 1075 ? 122.908 177.463 140.251 1.00 64.56 1075 GLN N O 1
ATOM 8742 N N . LYS A 1 1076 ? 122.093 175.362 140.106 1.00 69.69 1076 LYS N N 1
ATOM 8743 C CA . LYS A 1 1076 ? 120.726 175.776 140.415 1.00 69.69 1076 LYS N CA 1
ATOM 8744 C C . LYS A 1 1076 ? 120.643 176.449 141.780 1.00 69.69 1076 LYS N C 1
ATOM 8745 O O . LYS A 1 1076 ? 119.968 177.472 141.940 1.00 69.69 1076 LYS N O 1
ATOM 8751 N N . GLU A 1 1077 ? 121.322 175.889 142.777 1.00 71.96 1077 GLU N N 1
ATOM 8752 C CA . GLU A 1 1077 ? 121.300 176.456 144.120 1.00 71.96 1077 GLU N CA 1
ATOM 8753 C C . GLU A 1 1077 ? 122.417 177.485 144.260 1.00 71.96 1077 GLU N C 1
ATOM 8754 O O . GLU A 1 1077 ? 123.601 177.152 144.139 1.00 71.96 1077 GLU N O 1
ATOM 8760 N N . GLN A 1 1078 ? 122.039 178.739 144.509 1.00 72.02 1078 GLN N N 1
ATOM 8761 C CA . GLN A 1 1078 ? 123.004 179.829 144.654 1.00 72.02 1078 GLN N CA 1
ATOM 8762 C C . GLN A 1 1078 ? 123.533 179.884 146.089 1.00 72.02 1078 GLN N C 1
ATOM 8763 O O . GLN A 1 1078 ? 123.457 180.897 146.783 1.00 72.02 1078 GLN N O 1
ATOM 8769 N N . SER A 1 1079 ? 124.085 178.753 146.526 1.00 69.13 1079 SER N N 1
ATOM 8770 C CA . SER A 1 1079 ? 124.611 178.601 147.875 1.00 69.13 1079 SER N CA 1
ATOM 8771 C C . SER A 1 1079 ? 126.120 178.418 147.903 1.00 69.13 1079 SER N C 1
ATOM 8772 O O . SER A 1 1079 ? 126.820 179.148 148.612 1.00 69.13 1079 SER N O 1
ATOM 8775 N N . LYS A 1 1080 ? 126.640 177.457 147.146 1.00 59.17 1080 LYS N N 1
ATOM 8776 C CA . LYS A 1 1080 ? 128.069 177.192 147.142 1.00 59.17 1080 LYS N CA 1
ATOM 8777 C C . LYS A 1 1080 ? 128.823 178.337 146.476 1.00 59.17 1080 LYS N C 1
ATOM 8778 O O . LYS A 1 1080 ? 128.314 179.002 145.570 1.00 59.17 1080 LYS N O 1
ATOM 8784 N N . ILE A 1 1081 ? 130.049 178.571 146.942 1.00 54.40 1081 ILE N N 1
ATOM 8785 C CA . ILE A 1 1081 ? 130.848 179.694 146.462 1.00 54.40 1081 ILE N CA 1
ATOM 8786 C C . ILE A 1 1081 ? 132.145 179.186 145.844 1.00 54.40 1081 ILE N C 1
ATOM 8787 O O . ILE A 1 1081 ? 132.727 179.837 144.969 1.00 54.40 1081 ILE N O 1
ATOM 8792 N N . TYR A 1 1082 ? 132.598 178.015 146.277 1.00 53.14 1082 TYR N N 1
ATOM 8793 C CA . TYR A 1 1082 ? 133.869 177.453 145.843 1.00 53.14 1082 TYR N CA 1
ATOM 8794 C C . TYR A 1 1082 ? 133.596 176.185 145.046 1.00 53.14 1082 TYR N C 1
ATOM 8795 O O . TYR A 1 1082 ? 132.922 175.275 145.537 1.00 53.14 1082 TYR N O 1
ATOM 8804 N N . VAL A 1 1083 ? 134.123 176.123 143.828 1.00 51.07 1083 VAL N N 1
ATOM 8805 C CA . VAL A 1 1083 ? 133.810 175.041 142.899 1.00 51.07 1083 VAL N CA 1
ATOM 8806 C C . VAL A 1 1083 ? 134.723 173.858 143.200 1.00 51.07 1083 VAL N C 1
ATOM 8807 O O . VAL A 1 1083 ? 135.919 173.895 142.904 1.00 51.07 1083 VAL N O 1
ATOM 8811 N N . GLU A 1 1084 ? 134.158 172.804 143.782 1.00 53.91 1084 GLU N N 1
ATOM 8812 C CA . GLU A 1 1084 ? 134.896 171.574 144.021 1.00 53.91 1084 GLU N CA 1
ATOM 8813 C C . GLU A 1 1084 ? 134.858 170.679 142.787 1.00 53.91 1084 GLU N C 1
ATOM 8814 O O . GLU A 1 1084 ? 134.113 170.913 141.834 1.00 53.91 1084 GLU N O 1
ATOM 8820 N N . GLU A 1 1085 ? 135.684 169.640 142.814 1.00 56.12 1085 GLU N N 1
ATOM 8821 C CA . GLU A 1 1085 ? 135.702 168.651 141.750 1.00 56.12 1085 GLU N CA 1
ATOM 8822 C C . GLU A 1 1085 ? 134.515 167.705 141.889 1.00 56.12 1085 GLU N C 1
ATOM 8823 O O . GLU A 1 1085 ? 134.032 167.441 142.994 1.00 56.12 1085 GLU N O 1
ATOM 8829 N N . ASN A 1 1086 ? 134.036 167.207 140.747 1.00 55.57 1086 ASN N N 1
ATOM 8830 C CA . ASN A 1 1086 ? 132.953 166.226 140.689 1.00 55.57 1086 ASN N CA 1
ATOM 8831 C C . ASN A 1 1086 ? 131.654 166.793 141.266 1.00 55.57 1086 ASN N C 1
ATOM 8832 O O . ASN A 1 1086 ? 131.064 166.248 142.200 1.00 55.57 1086 ASN N O 1
ATOM 8837 N N . ASP A 1 1087 ? 131.214 167.908 140.688 1.00 56.46 1087 ASP N N 1
ATOM 8838 C CA . ASP A 1 1087 ? 129.941 168.514 141.045 1.00 56.46 1087 ASP N CA 1
ATOM 8839 C C . ASP A 1 1087 ? 129.181 168.894 139.784 1.00 56.46 1087 ASP N C 1
ATOM 8840 O O . ASP A 1 1087 ? 129.776 169.178 138.742 1.00 56.46 1087 ASP N O 1
ATOM 8845 N N . GLU A 1 1088 ? 127.855 168.893 139.889 1.00 58.00 1088 GLU N N 1
ATOM 8846 C CA . GLU A 1 1088 ? 126.996 169.215 138.757 1.00 58.00 1088 GLU N CA 1
ATOM 8847 C C . GLU A 1 1088 ? 126.911 170.727 138.597 1.00 58.00 1088 GLU N C 1
ATOM 8848 O O . GLU A 1 1088 ? 126.469 171.429 139.512 1.00 58.00 1088 GLU N O 1
ATOM 8854 N N . VAL A 1 1089 ? 127.333 171.227 137.438 1.00 56.36 1089 VAL N N 1
ATOM 8855 C CA . VAL A 1 1089 ? 127.346 172.657 137.163 1.00 56.36 1089 VAL N CA 1
ATOM 8856 C C . VAL A 1 1089 ? 126.761 172.910 135.783 1.00 56.36 1089 VAL N C 1
ATOM 8857 O O . VAL A 1 1089 ? 126.751 172.029 134.919 1.00 56.36 1089 VAL N O 1
ATOM 8861 N N . TYR A 1 1090 ? 126.268 174.126 135.584 1.00 59.57 1090 TYR N N 1
ATOM 8862 C CA . TYR A 1 1090 ? 125.906 174.631 134.271 1.00 59.57 1090 TYR N CA 1
ATOM 8863 C C . TYR A 1 1090 ? 126.853 175.763 133.901 1.00 59.57 1090 TYR N C 1
ATOM 8864 O O . TYR A 1 1090 ? 127.484 176.379 134.763 1.00 59.57 1090 TYR N O 1
ATOM 8873 N N . ILE A 1 1091 ? 126.947 176.036 132.604 1.00 58.23 1091 ILE N N 1
ATOM 8874 C CA . ILE A 1 1091 ? 127.811 177.086 132.082 1.00 58.23 1091 ILE N CA 1
ATOM 8875 C C . ILE A 1 1091 ? 126.934 178.226 131.589 1.00 58.23 1091 ILE N C 1
ATOM 8876 O O . ILE A 1 1091 ? 126.033 178.016 130.769 1.00 58.23 1091 ILE N O 1
ATOM 8881 N N . CYS A 1 1092 ? 127.193 179.428 132.093 1.00 57.52 1092 CYS N N 1
ATOM 8882 C CA . CYS A 1 1092 ? 126.436 180.618 131.740 1.00 57.52 1092 CYS N CA 1
ATOM 8883 C C . CYS A 1 1092 ? 127.272 181.516 130.841 1.00 57.52 1092 CYS N C 1
ATOM 8884 O O . CYS A 1 1092 ? 128.461 181.727 131.095 1.00 57.52 1092 CYS N O 1
ATOM 8887 N N . VAL A 1 1093 ? 126.646 182.045 129.794 1.00 58.84 1093 VAL N N 1
ATOM 8888 C CA . VAL A 1 1093 ? 127.298 182.945 128.851 1.00 58.84 1093 VAL N CA 1
ATOM 8889 C C . VAL A 1 1093 ? 126.774 184.351 129.096 1.00 58.84 1093 VAL N C 1
ATOM 8890 O O . VAL A 1 1093 ? 125.557 184.574 129.101 1.00 58.84 1093 VAL N O 1
ATOM 8894 N N . GLN A 1 1094 ? 127.688 185.295 129.304 1.00 59.70 1094 GLN N N 1
ATOM 8895 C CA . GLN A 1 1094 ? 127.293 186.661 129.613 1.00 59.70 1094 GLN N CA 1
ATOM 8896 C C . GLN A 1 1094 ? 126.691 187.339 128.389 1.00 59.70 1094 GLN N C 1
ATOM 8897 O O . GLN A 1 1094 ? 127.133 187.126 127.258 1.00 59.70 1094 GLN N O 1
ATOM 8903 N N . GLY A 1 1095 ? 125.674 188.155 128.625 1.00 68.23 1095 GLY N N 1
ATOM 8904 C CA . GLY A 1 1095 ? 125.036 188.896 127.557 1.00 68.23 1095 GLY N CA 1
ATOM 8905 C C . GLY A 1 1095 ? 123.680 189.381 128.007 1.00 68.23 1095 GLY N C 1
ATOM 8906 O O . GLY A 1 1095 ? 123.182 189.018 129.076 1.00 68.23 1095 GLY N O 1
ATOM 8907 N N . ASP A 1 1096 ? 123.084 190.226 127.167 1.00 73.50 1096 ASP N N 1
ATOM 8908 C CA . ASP A 1 1096 ? 121.734 190.705 127.457 1.00 73.50 1096 ASP N CA 1
ATOM 8909 C C . ASP A 1 1096 ? 120.723 189.566 127.520 1.00 73.50 1096 ASP N C 1
ATOM 8910 O O . ASP A 1 1096 ? 119.923 189.536 128.471 1.00 73.50 1096 ASP N O 1
ATOM 8915 N N . PRO A 1 1097 ? 120.682 188.620 126.572 1.00 73.79 1097 PRO N N 1
ATOM 8916 C CA . PRO A 1 1097 ? 119.849 187.428 126.801 1.00 73.79 1097 PRO N CA 1
ATOM 8917 C C . PRO A 1 1097 ? 120.305 186.605 127.992 1.00 73.79 1097 PRO N C 1
ATOM 8918 O O . PRO A 1 1097 ? 119.469 186.056 128.720 1.00 73.79 1097 PRO N O 1
ATOM 8922 N N . LEU A 1 1098 ? 121.619 186.513 128.209 1.00 69.49 1098 LEU N N 1
ATOM 8923 C CA . LEU A 1 1098 ? 122.222 185.682 129.253 1.00 69.49 1098 LEU N CA 1
ATOM 8924 C C . LEU A 1 1098 ? 121.744 184.232 129.105 1.00 69.49 1098 LEU N C 1
ATOM 8925 O O . LEU A 1 1098 ? 120.963 183.701 129.894 1.00 69.49 1098 LEU N O 1
ATOM 8930 N N . ASN A 1 1099 ? 122.188 183.629 128.008 1.00 66.49 1099 ASN N N 1
ATOM 8931 C CA . ASN A 1 1099 ? 121.819 182.265 127.667 1.00 66.49 1099 ASN N CA 1
ATOM 8932 C C . ASN A 1 1099 ? 122.827 181.268 128.232 1.00 66.49 1099 ASN N C 1
ATOM 8933 O O . ASN A 1 1099 ? 123.986 181.595 128.494 1.00 66.49 1099 ASN N O 1
ATOM 8938 N N . TYR A 1 1100 ? 122.363 180.034 128.413 1.00 66.27 1100 TYR N N 1
ATOM 8939 C CA . TYR A 1 1100 ? 123.142 178.958 129.001 1.00 66.27 1100 TYR N CA 1
ATOM 8940 C C . TYR A 1 1100 ? 123.523 177.946 127.923 1.00 66.27 1100 TYR N C 1
ATOM 8941 O O . TYR A 1 1100 ? 123.224 178.126 126.738 1.00 66.27 1100 TYR N O 1
ATOM 8950 N N . ILE A 1 1101 ? 124.180 176.867 128.339 1.00 63.09 1101 ILE N N 1
ATOM 8951 C CA . ILE A 1 1101 ? 124.704 175.854 127.430 1.00 63.09 1101 ILE N CA 1
ATOM 8952 C C . ILE A 1 1101 ? 123.870 174.590 127.572 1.00 63.09 1101 ILE N C 1
ATOM 8953 O O . ILE A 1 1101 ? 123.656 174.102 128.688 1.00 63.09 1101 ILE N O 1
ATOM 8958 N N . THR A 1 1102 ? 123.400 174.064 126.444 1.00 65.21 1102 THR N N 1
ATOM 8959 C CA . THR A 1 1102 ? 122.721 172.778 126.392 1.00 65.21 1102 THR N CA 1
ATOM 8960 C C . THR A 1 1102 ? 123.405 171.910 125.344 1.00 65.21 1102 THR N C 1
ATOM 8961 O O . THR A 1 1102 ? 124.357 172.331 124.683 1.00 65.21 1102 THR N O 1
ATOM 8965 N N . ILE A 1 1103 ? 122.915 170.683 125.192 1.00 64.17 1103 ILE N N 1
ATOM 8966 C CA . ILE A 1 1103 ? 123.473 169.724 124.246 1.00 64.17 1103 ILE N CA 1
ATOM 8967 C C . ILE A 1 1103 ? 122.347 169.258 123.337 1.00 64.17 1103 ILE N C 1
ATOM 8968 O O . ILE A 1 1103 ? 121.367 168.667 123.807 1.00 64.17 1103 ILE N O 1
ATOM 8973 N N . ASP A 1 1104 ? 122.484 169.517 122.039 1.00 70.04 1104 ASP N N 1
ATOM 8974 C CA . ASP A 1 1104 ? 121.503 169.119 121.037 1.00 70.04 1104 ASP N CA 1
ATOM 8975 C C . ASP A 1 1104 ? 122.228 168.399 119.910 1.00 70.04 1104 ASP N C 1
ATOM 8976 O O . ASP A 1 1104 ? 122.997 169.021 119.171 1.00 70.04 1104 ASP N O 1
ATOM 8981 N N . ASN A 1 1105 ? 121.970 167.097 119.774 1.00 70.89 1105 ASN N N 1
ATOM 8982 C CA . ASN A 1 1105 ? 122.664 166.254 118.799 1.00 70.89 1105 ASN N CA 1
ATOM 8983 C C . ASN A 1 1105 ? 124.177 166.331 118.987 1.00 70.89 1105 ASN N C 1
ATOM 8984 O O . ASN A 1 1105 ? 124.936 166.442 118.022 1.00 70.89 1105 ASN N O 1
ATOM 8989 N N . ASN A 1 1106 ? 124.612 166.290 120.248 1.00 64.84 1106 ASN N N 1
ATOM 8990 C CA . ASN A 1 1106 ? 125.998 166.386 120.699 1.00 64.84 1106 ASN N CA 1
ATOM 8991 C C . ASN A 1 1106 ? 126.596 167.773 120.496 1.00 64.84 1106 ASN N C 1
ATOM 8992 O O . ASN A 1 1106 ? 127.733 168.002 120.914 1.00 64.84 1106 ASN N O 1
ATOM 8997 N N . GLN A 1 1107 ? 125.872 168.705 119.884 1.00 64.08 1107 GLN N N 1
ATOM 8998 C CA . GLN A 1 1107 ? 126.337 170.072 119.725 1.00 64.08 1107 GLN N CA 1
ATOM 8999 C C . GLN A 1 1107 ? 126.280 170.796 121.072 1.00 64.08 1107 GLN N C 1
ATOM 9000 O O . GLN A 1 1107 ? 125.703 170.306 122.044 1.00 64.08 1107 GLN N O 1
ATOM 9006 N N . ALA A 1 1108 ? 126.893 171.977 121.128 1.00 59.73 1108 ALA N N 1
ATOM 9007 C CA . ALA A 1 1108 ? 126.919 172.766 122.353 1.00 59.73 1108 ALA N CA 1
ATOM 9008 C C . ALA A 1 1108 ? 126.189 174.086 122.148 1.00 59.73 1108 ALA N C 1
ATOM 9009 O O . ALA A 1 1108 ? 126.703 175.150 122.506 1.00 59.73 1108 ALA N O 1
ATOM 9011 N N . VAL A 1 1109 ? 124.992 174.020 121.558 1.00 63.28 1109 VAL N N 1
ATOM 9012 C CA . VAL A 1 1109 ? 124.238 175.225 121.245 1.00 63.28 1109 VAL N CA 1
ATOM 9013 C C . VAL A 1 1109 ? 123.918 176.013 122.511 1.00 63.28 1109 VAL N C 1
ATOM 9014 O O . VAL A 1 1109 ? 123.900 175.475 123.625 1.00 63.28 1109 VAL N O 1
ATOM 9018 N N . LEU A 1 1110 ? 123.660 177.306 122.332 1.00 64.10 1110 LEU N N 1
ATOM 9019 C CA . LEU A 1 1110 ? 123.287 178.194 123.426 1.00 64.10 1110 LEU N CA 1
ATOM 9020 C C . LEU A 1 1110 ? 121.769 178.316 123.455 1.00 64.10 1110 LEU N C 1
ATOM 9021 O O . LEU A 1 1110 ? 121.168 178.873 122.531 1.00 64.10 1110 LEU N O 1
ATOM 9026 N N . THR A 1 1111 ? 121.151 177.799 124.510 1.00 69.69 1111 THR N N 1
ATOM 9027 C CA . THR A 1 1111 ? 119.710 177.887 124.699 1.00 69.69 1111 THR N CA 1
ATOM 9028 C C . THR A 1 1111 ? 119.413 178.641 125.986 1.00 69.69 1111 THR N C 1
ATOM 9029 O O . THR A 1 1111 ? 119.995 178.344 127.034 1.00 69.69 1111 THR N O 1
ATOM 9033 N N . LYS A 1 1112 ? 118.509 179.610 125.902 1.00 73.29 1112 LYS N N 1
ATOM 9034 C CA . LYS A 1 1112 ? 118.122 180.408 127.056 1.00 73.29 1112 LYS N CA 1
ATOM 9035 C C . LYS A 1 1112 ? 117.291 179.548 128.011 1.00 73.29 1112 LYS N C 1
ATOM 9036 O O . LYS A 1 1112 ? 117.092 178.348 127.800 1.00 73.29 1112 LYS N O 1
ATOM 9042 N N . ASP A 1 1113 ? 116.815 180.170 129.095 1.00 77.71 1113 ASP N N 1
ATOM 9043 C CA . ASP A 1 1113 ? 116.042 179.517 130.151 1.00 77.71 1113 ASP N CA 1
ATOM 9044 C C . ASP A 1 1113 ? 116.908 178.539 130.939 1.00 77.71 1113 ASP N C 1
ATOM 9045 O O . ASP A 1 1113 ? 117.874 177.982 130.408 1.00 77.71 1113 ASP N O 1
ATOM 9050 N N . ILE A 1 1114 ? 116.567 178.317 132.207 1.00 76.67 1114 ILE N N 1
ATOM 9051 C CA . ILE A 1 1114 ? 117.454 177.608 133.123 1.00 76.67 1114 ILE N CA 1
ATOM 9052 C C . ILE A 1 1114 ? 116.838 176.254 133.472 1.00 76.67 1114 ILE N C 1
ATOM 9053 O O . ILE A 1 1114 ? 117.096 175.685 134.539 1.00 76.67 1114 ILE N O 1
ATOM 9058 N N . ASN A 1 1115 ? 116.028 175.714 132.564 1.00 76.48 1115 ASN N N 1
ATOM 9059 C CA . ASN A 1 1115 ? 115.483 174.377 132.767 1.00 76.48 1115 ASN N CA 1
ATOM 9060 C C . ASN A 1 1115 ? 115.738 173.494 131.553 1.00 76.48 1115 ASN N C 1
ATOM 9061 O O . ASN A 1 1115 ? 115.340 172.325 131.531 1.00 76.48 1115 ASN N O 1
ATOM 9066 N N . LEU A 1 1116 ? 116.407 174.045 130.542 1.00 73.15 1116 LEU N N 1
ATOM 9067 C CA . LEU A 1 1116 ? 116.751 173.310 129.334 1.00 73.15 1116 LEU N CA 1
ATOM 9068 C C . LEU A 1 1116 ? 118.248 173.090 129.183 1.00 73.15 1116 LEU N C 1
ATOM 9069 O O . LEU A 1 1116 ? 118.671 172.433 128.226 1.00 73.15 1116 LEU N O 1
ATOM 9074 N N . ALA A 1 1117 ? 119.058 173.617 130.097 1.00 66.84 1117 ALA N N 1
ATOM 9075 C CA . ALA A 1 1117 ? 120.501 173.463 130.029 1.00 66.84 1117 ALA N CA 1
ATOM 9076 C C . ALA A 1 1117 ? 120.895 172.024 130.346 1.00 66.84 1117 ALA N C 1
ATOM 9077 O O . ALA A 1 1117 ? 120.060 171.175 130.668 1.00 66.84 1117 ALA N O 1
ATOM 9079 N N . THR A 1 1118 ? 122.190 171.743 130.252 1.00 62.76 1118 THR N N 1
ATOM 9080 C CA . THR A 1 1118 ? 122.730 170.424 130.538 1.00 62.76 1118 THR N CA 1
ATOM 9081 C C . THR A 1 1118 ? 123.688 170.504 131.718 1.00 62.76 1118 THR N C 1
ATOM 9082 O O . THR A 1 1118 ? 124.335 171.529 131.947 1.00 62.76 1118 THR N O 1
ATOM 9086 N N . SER A 1 1119 ? 123.764 169.411 132.471 1.00 59.93 1119 SER N N 1
ATOM 9087 C CA . SER A 1 1119 ? 124.544 169.352 133.700 1.00 59.93 1119 SER N CA 1
ATOM 9088 C C . SER A 1 1119 ? 125.878 168.675 133.420 1.00 59.93 1119 SER N C 1
ATOM 9089 O O . SER A 1 1119 ? 125.914 167.560 132.890 1.00 59.93 1119 SER N O 1
ATOM 9092 N N . PHE A 1 1120 ? 126.967 169.344 133.784 1.00 56.76 1120 PHE N N 1
ATOM 9093 C CA . PHE A 1 1120 ? 128.317 168.854 133.549 1.00 56.76 1120 PHE N CA 1
ATOM 9094 C C . PHE A 1 1120 ? 128.970 168.491 134.874 1.00 56.76 1120 PHE N C 1
ATOM 9095 O O . PHE A 1 1120 ? 128.905 169.264 135.834 1.00 56.76 1120 PHE N O 1
ATOM 9103 N N . LYS A 1 1121 ? 129.598 167.322 134.921 1.00 56.07 1121 LYS N N 1
ATOM 9104 C CA . LYS A 1 1121 ? 130.367 166.892 136.081 1.00 56.07 1121 LYS N CA 1
ATOM 9105 C C . LYS A 1 1121 ? 131.836 167.200 135.829 1.00 56.07 1121 LYS N C 1
ATOM 9106 O O . LYS A 1 1121 ? 132.462 166.589 134.956 1.00 56.07 1121 LYS N O 1
ATOM 9112 N N . LEU A 1 1122 ? 132.382 168.143 136.590 1.00 54.73 1122 LEU N N 1
ATOM 9113 C CA . LEU A 1 1122 ? 133.760 168.577 136.403 1.00 54.73 1122 LEU N CA 1
ATOM 9114 C C . LEU A 1 1122 ? 134.713 167.517 136.937 1.00 54.73 1122 LEU N C 1
ATOM 9115 O O . LEU A 1 1122 ? 134.567 167.060 138.075 1.00 54.73 1122 LEU N O 1
ATOM 9120 N N . LYS A 1 1123 ? 135.686 167.129 136.122 1.00 57.60 1123 LYS N N 1
ATOM 9121 C CA . LYS A 1 1123 ? 136.724 166.191 136.522 1.00 57.60 1123 LYS N CA 1
ATOM 9122 C C . LYS A 1 1123 ? 138.082 166.801 136.218 1.00 57.60 1123 LYS N C 1
ATOM 9123 O O . LYS A 1 1123 ? 138.333 167.234 135.089 1.00 57.60 1123 LYS N O 1
ATOM 9129 N N . THR A 1 1124 ? 138.952 166.835 137.219 1.00 58.96 1124 THR N N 1
ATOM 9130 C CA . THR A 1 1124 ? 140.274 167.425 137.088 1.00 58.96 1124 THR N CA 1
ATOM 9131 C C . THR A 1 1124 ? 141.341 166.349 137.225 1.00 58.96 1124 THR N C 1
ATOM 9132 O O . THR A 1 1124 ? 141.249 165.476 138.094 1.00 58.96 1124 THR N O 1
ATOM 9136 N N . ASN A 1 1125 ? 142.346 166.414 136.361 1.00 61.23 1125 ASN N N 1
ATOM 9137 C CA . ASN A 1 1125 ? 143.483 165.510 136.411 1.00 61.23 1125 ASN N CA 1
ATOM 9138 C C . ASN A 1 1125 ? 144.661 166.213 137.069 1.00 61.23 1125 ASN N C 1
ATOM 9139 O O . ASN A 1 1125 ? 144.935 167.382 136.787 1.00 61.23 1125 ASN N O 1
ATOM 9144 N N . LEU A 1 1126 ? 145.350 165.495 137.956 1.00 59.47 1126 LEU N N 1
ATOM 9145 C CA . LEU A 1 1126 ? 146.479 166.079 138.666 1.00 59.47 1126 LEU N CA 1
ATOM 9146 C C . LEU A 1 1126 ? 147.649 166.389 137.742 1.00 59.47 1126 LEU N C 1
ATOM 9147 O O . LEU A 1 1126 ? 148.460 167.264 138.063 1.00 59.47 1126 LEU N O 1
ATOM 9152 N N . ASN A 1 1127 ? 147.751 165.699 136.603 1.00 62.85 1127 ASN N N 1
ATOM 9153 C CA . ASN A 1 1127 ? 148.847 165.962 135.675 1.00 62.85 1127 ASN N CA 1
ATOM 9154 C C . ASN A 1 1127 ? 148.777 167.382 135.129 1.00 62.85 1127 ASN N C 1
ATOM 9155 O O . ASN A 1 1127 ? 149.804 168.057 134.996 1.00 62.85 1127 ASN N O 1
ATOM 9160 N N . LYS A 1 1128 ? 147.573 167.851 134.802 1.00 58.12 1128 LYS N N 1
ATOM 9161 C CA . LYS A 1 1128 ? 147.332 169.225 134.364 1.00 58.12 1128 LYS N CA 1
ATOM 9162 C C . LYS A 1 1128 ? 146.334 169.852 135.330 1.00 58.12 1128 LYS N C 1
ATOM 9163 O O . LYS A 1 1128 ? 145.113 169.713 135.160 1.00 58.12 1128 LYS N O 1
ATOM 9169 N N . PRO A 1 1129 ? 146.811 170.560 136.358 1.00 55.46 1129 PRO N N 1
ATOM 9170 C CA . PRO A 1 1129 ? 145.924 170.958 137.459 1.00 55.46 1129 PRO N CA 1
ATOM 9171 C C . PRO A 1 1129 ? 145.085 172.193 137.185 1.00 55.46 1129 PRO N C 1
ATOM 9172 O O . PRO A 1 1129 ? 144.100 172.415 137.902 1.00 55.46 1129 PRO N O 1
ATOM 9176 N N . ASN A 1 1130 ? 145.430 173.001 136.183 1.00 50.77 1130 ASN N N 1
ATOM 9177 C CA . ASN A 1 1130 ? 144.690 174.215 135.869 1.00 50.77 1130 ASN N CA 1
ATOM 9178 C C . ASN A 1 1130 ? 143.710 174.015 134.719 1.00 50.77 1130 ASN N C 1
ATOM 9179 O O . ASN A 1 1130 ? 143.442 174.952 133.960 1.00 50.77 1130 ASN N O 1
ATOM 9184 N N . SER A 1 1131 ? 143.162 172.811 134.581 1.00 52.95 1131 SER N N 1
ATOM 9185 C CA . SER A 1 1131 ? 142.252 172.485 133.495 1.00 52.95 1131 SER N CA 1
ATOM 9186 C C . SER A 1 1131 ? 141.034 171.759 134.047 1.00 52.95 1131 SER N C 1
ATOM 9187 O O . SER A 1 1131 ? 141.080 171.147 135.117 1.00 52.95 1131 SER N O 1
ATOM 9190 N N . LEU A 1 1132 ? 139.936 171.835 133.299 1.00 53.86 1132 LEU N N 1
ATOM 9191 C CA . LEU A 1 1132 ? 138.680 171.212 133.682 1.00 53.86 1132 LEU N CA 1
ATOM 9192 C C . LEU A 1 1132 ? 138.170 170.337 132.548 1.00 53.86 1132 LEU N C 1
ATOM 9193 O O . LEU A 1 1132 ? 138.486 170.553 131.376 1.00 53.86 1132 LEU N O 1
ATOM 9198 N N . ILE A 1 1133 ? 137.370 169.341 132.915 1.00 54.17 1133 ILE N N 1
ATOM 9199 C CA . ILE A 1 1133 ? 136.699 168.464 131.963 1.00 54.17 1133 ILE N CA 1
ATOM 9200 C C . ILE A 1 1133 ? 135.205 168.538 132.239 1.00 54.17 1133 ILE N C 1
ATOM 9201 O O . ILE A 1 1133 ? 134.757 168.200 133.341 1.00 54.17 1133 ILE N O 1
ATOM 9206 N N . PHE A 1 1134 ? 134.437 168.978 131.245 1.00 54.60 1134 PHE N N 1
ATOM 9207 C CA . PHE A 1 1134 ? 132.981 169.051 131.360 1.00 54.60 1134 PHE N CA 1
ATOM 9208 C C . PHE A 1 1134 ? 132.412 167.747 130.822 1.00 54.60 1134 PHE N C 1
ATOM 9209 O O . PHE A 1 1134 ? 132.065 167.632 129.647 1.00 54.60 1134 PHE N O 1
ATOM 9217 N N . SER A 1 1135 ? 132.312 166.750 131.695 1.00 58.27 1135 SER N N 1
ATOM 9218 C CA . SER A 1 1135 ? 131.949 165.396 131.303 1.00 58.27 1135 SER N CA 1
ATOM 9219 C C . SER A 1 1135 ? 130.516 165.094 131.714 1.00 58.27 1135 SER N C 1
ATOM 9220 O O . SER A 1 1135 ? 130.149 165.272 132.880 1.00 58.27 1135 SER N O 1
ATOM 9223 N N . GLU A 1 1136 ? 129.716 164.637 130.757 1.00 63.58 1136 GLU N N 1
ATOM 9224 C CA . GLU A 1 1136 ? 128.365 164.154 131.008 1.00 63.58 1136 GLU N CA 1
ATOM 9225 C C . GLU A 1 1136 ? 128.331 162.664 130.701 1.00 63.58 1136 GLU N C 1
ATOM 9226 O O . GLU A 1 1136 ? 128.620 162.256 129.571 1.00 63.58 1136 GLU N O 1
ATOM 9232 N N . ASN A 1 1137 ? 127.975 161.859 131.704 1.00 68.95 1137 ASN N N 1
ATOM 9233 C CA . ASN A 1 1137 ? 128.014 160.395 131.622 1.00 68.95 1137 ASN N CA 1
ATOM 9234 C C . ASN A 1 1137 ? 129.446 159.997 131.286 1.00 68.95 1137 ASN N C 1
ATOM 9235 O O . ASN A 1 1137 ? 130.359 160.350 132.053 1.00 68.95 1137 ASN N O 1
ATOM 9240 N N . SER A 1 1138 ? 129.700 159.281 130.193 1.00 67.67 1138 SER N N 1
ATOM 9241 C CA . SER A 1 1138 ? 131.052 158.933 129.782 1.00 67.67 1138 SER N CA 1
ATOM 9242 C C . SER A 1 1138 ? 131.579 159.844 128.682 1.00 67.67 1138 SER N C 1
ATOM 9243 O O . SER A 1 1138 ? 132.659 159.586 128.142 1.00 67.67 1138 SER N O 1
ATOM 9246 N N . GLN A 1 1139 ? 130.845 160.898 128.340 1.00 65.10 1139 GLN N N 1
ATOM 9247 C CA . GLN A 1 1139 ? 131.213 161.809 127.265 1.00 65.10 1139 GLN N CA 1
ATOM 9248 C C . GLN A 1 1139 ? 131.649 163.142 127.854 1.00 65.10 1139 GLN N C 1
ATOM 9249 O O . GLN A 1 1139 ? 130.971 163.690 128.729 1.00 65.10 1139 GLN N O 1
ATOM 9255 N N . ALA A 1 1140 ? 132.773 163.661 127.369 1.00 60.58 1140 ALA N N 1
ATOM 9256 C CA . ALA A 1 1140 ? 133.314 164.936 127.813 1.00 60.58 1140 ALA N CA 1
ATOM 9257 C C . ALA A 1 1140 ? 133.289 165.934 126.664 1.00 60.58 1140 ALA N C 1
ATOM 9258 O O . ALA A 1 1140 ? 133.333 165.550 125.492 1.00 60.58 1140 ALA N O 1
ATOM 9260 N N . LEU A 1 1141 ? 133.208 167.218 127.009 1.00 56.48 1141 LEU N N 1
ATOM 9261 C CA . LEU A 1 1141 ? 133.199 168.259 125.989 1.00 56.48 1141 LEU N CA 1
ATOM 9262 C C . LEU A 1 1141 ? 134.489 168.223 125.179 1.00 56.48 1141 LEU N C 1
ATOM 9263 O O . LEU A 1 1141 ? 135.577 168.010 125.719 1.00 56.48 1141 LEU N O 1
ATOM 9268 N N . ARG A 1 1142 ? 134.357 168.437 123.874 1.00 58.42 1142 ARG N N 1
ATOM 9269 C CA . ARG A 1 1142 ? 135.462 168.283 122.943 1.00 58.42 1142 ARG N CA 1
ATOM 9270 C C . ARG A 1 1142 ? 135.371 169.358 121.871 1.00 58.42 1142 ARG N C 1
ATOM 9271 O O . ARG A 1 1142 ? 134.293 169.885 121.587 1.00 58.42 1142 ARG N O 1
ATOM 9279 N N . LEU A 1 1143 ? 136.517 169.679 121.283 1.00 58.30 1143 LEU N N 1
ATOM 9280 C CA . LEU A 1 1143 ? 136.612 170.622 120.178 1.00 58.30 1143 LEU N CA 1
ATOM 9281 C C . LEU A 1 1143 ? 136.648 169.834 118.875 1.00 58.30 1143 LEU N C 1
ATOM 9282 O O . LEU A 1 1143 ? 137.534 168.995 118.679 1.00 58.30 1143 LEU N O 1
ATOM 9287 N N . SER A 1 1144 ? 135.692 170.100 117.991 1.00 62.60 1144 SER N N 1
ATOM 9288 C CA . SER A 1 1144 ? 135.585 169.334 116.761 1.00 62.60 1144 SER N CA 1
ATOM 9289 C C . SER A 1 1144 ? 136.703 169.707 115.792 1.00 62.60 1144 SER N C 1
ATOM 9290 O O . SER A 1 1144 ? 137.481 170.638 116.016 1.00 62.60 1144 SER N O 1
ATOM 9293 N N . ASN A 1 1145 ? 136.775 168.955 114.698 1.00 66.17 1145 ASN N N 1
ATOM 9294 C CA . ASN A 1 1145 ? 137.739 169.247 113.649 1.00 66.17 1145 ASN N CA 1
ATOM 9295 C C . ASN A 1 1145 ? 137.372 170.539 112.930 1.00 66.17 1145 ASN N C 1
ATOM 9296 O O . ASN A 1 1145 ? 136.199 170.903 112.817 1.00 66.17 1145 ASN N O 1
ATOM 9301 N N . ARG A 1 1146 ? 138.397 171.237 112.450 1.00 67.47 1146 ARG N N 1
ATOM 9302 C CA . ARG A 1 1146 ? 138.180 172.467 111.701 1.00 67.47 1146 ARG N CA 1
ATOM 9303 C C . ARG A 1 1146 ? 137.412 172.170 110.420 1.00 67.47 1146 ARG N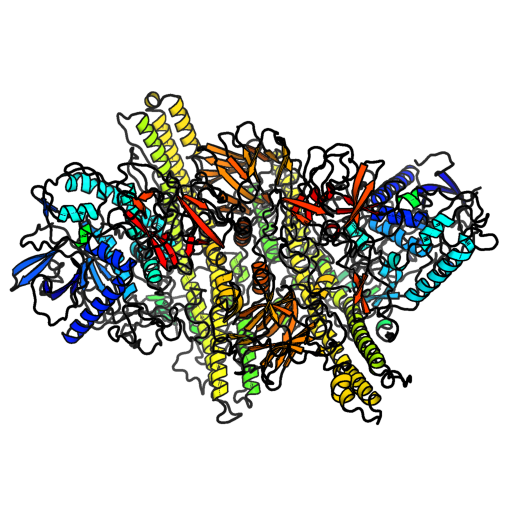 C 1
ATOM 9304 O O . ARG A 1 1146 ? 137.801 171.300 109.637 1.00 67.47 1146 ARG N O 1
ATOM 9312 N N . LEU A 1 1147 ? 136.308 172.884 110.214 1.00 69.56 1147 LEU N N 1
ATOM 9313 C CA . LEU A 1 1147 ? 135.484 172.686 109.027 1.00 69.56 1147 LEU N CA 1
ATOM 9314 C C . LEU A 1 1147 ? 135.349 173.944 108.188 1.00 69.56 1147 LEU N C 1
ATOM 9315 O O . LEU A 1 1147 ? 135.567 173.900 106.971 1.00 69.56 1147 LEU N O 1
ATOM 9320 N N . ASN A 1 1148 ? 134.995 175.069 108.801 1.00 69.55 1148 ASN N N 1
ATOM 9321 C CA . ASN A 1 1148 ? 134.851 176.352 108.121 1.00 69.55 1148 ASN N CA 1
ATOM 9322 C C . ASN A 1 1148 ? 135.541 177.443 108.923 1.00 69.55 1148 ASN N C 1
ATOM 9323 O O . ASN A 1 1148 ? 134.977 178.505 109.194 1.00 69.55 1148 ASN N O 1
ATOM 9328 N N . ASP A 1 1149 ? 136.785 177.171 109.323 1.00 70.49 1149 ASP N N 1
ATOM 9329 C CA . ASP A 1 1149 ? 137.548 178.041 110.217 1.00 70.49 1149 ASP N CA 1
ATOM 9330 C C . ASP A 1 1149 ? 136.839 178.223 111.556 1.00 70.49 1149 ASP N C 1
ATOM 9331 O O . ASP A 1 1149 ? 136.956 179.269 112.197 1.00 70.49 1149 ASP N O 1
ATOM 9336 N N . GLU A 1 1150 ? 136.099 177.201 111.985 1.00 67.81 1150 GLU N N 1
ATOM 9337 C CA . GLU A 1 1150 ? 135.361 177.233 113.244 1.00 67.81 1150 GLU N CA 1
ATOM 9338 C C . GLU A 1 1150 ? 135.414 175.845 113.864 1.00 67.81 1150 GLU N C 1
ATOM 9339 O O . GLU A 1 1150 ? 134.828 174.901 113.325 1.00 67.81 1150 GLU N O 1
ATOM 9345 N N . ASN A 1 1151 ? 136.110 175.720 114.993 1.00 64.39 1151 ASN N N 1
ATOM 9346 C CA . ASN A 1 1151 ? 136.163 174.464 115.741 1.00 64.39 1151 ASN N CA 1
ATOM 9347 C C . ASN A 1 1151 ? 135.014 174.454 116.744 1.00 64.39 1151 ASN N C 1
ATOM 9348 O O . ASN A 1 1151 ? 135.176 174.749 117.929 1.00 64.39 1151 ASN N O 1
ATOM 9353 N N . TYR A 1 1152 ? 133.828 174.108 116.253 1.00 62.24 1152 TYR N N 1
ATOM 9354 C CA . TYR A 1 1152 ? 132.658 174.073 117.119 1.00 62.24 1152 TYR N CA 1
ATOM 9355 C C . TYR A 1 1152 ? 132.799 172.972 118.164 1.00 62.24 1152 TYR N C 1
ATOM 9356 O O . TYR A 1 1152 ? 133.464 171.958 117.947 1.00 62.24 1152 TYR N O 1
ATOM 9365 N N . ILE A 1 1153 ? 132.175 173.191 119.315 1.00 58.23 1153 ILE N N 1
ATOM 9366 C CA . ILE A 1 1153 ? 132.352 172.326 120.475 1.00 58.23 1153 ILE N CA 1
ATOM 9367 C C . ILE A 1 1153 ? 131.252 171.276 120.493 1.00 58.23 1153 ILE N C 1
ATOM 9368 O O . ILE A 1 1153 ? 130.064 171.605 120.394 1.00 58.23 1153 ILE N O 1
ATOM 9373 N N . LEU A 1 1154 ? 131.644 170.011 120.622 1.00 59.02 1154 LEU N N 1
ATOM 9374 C CA . LEU A 1 1154 ? 130.701 168.906 120.668 1.00 59.02 1154 LEU N CA 1
ATOM 9375 C C . LEU A 1 1154 ? 131.073 167.941 121.783 1.00 59.02 1154 LEU N C 1
ATOM 9376 O O . LEU A 1 1154 ? 132.235 167.847 122.185 1.00 59.02 1154 LEU N O 1
ATOM 9381 N N . LEU A 1 1155 ? 130.068 167.222 122.275 1.00 62.80 1155 LEU N N 1
ATOM 9382 C CA . LEU A 1 1155 ? 130.292 166.153 123.237 1.00 62.80 1155 LEU N CA 1
ATOM 9383 C C . LEU A 1 1155 ? 130.833 164.924 122.519 1.00 62.80 1155 LEU N C 1
ATOM 9384 O O . LEU A 1 1155 ? 130.297 164.512 121.486 1.00 62.80 1155 LEU N O 1
ATOM 9389 N N . ASP A 1 1156 ? 131.893 164.337 123.066 1.00 64.45 1156 ASP N N 1
ATOM 9390 C CA . ASP A 1 1156 ? 132.485 163.139 122.494 1.00 64.45 1156 ASP N CA 1
ATOM 9391 C C . ASP A 1 1156 ? 132.888 162.200 123.619 1.00 64.45 1156 ASP N C 1
ATOM 9392 O O . ASP A 1 1156 ? 133.230 162.637 124.720 1.00 64.45 1156 ASP N O 1
ATOM 9397 N N . LEU A 1 1157 ? 132.838 160.902 123.329 1.00 65.33 1157 LEU N N 1
ATOM 9398 C CA . LEU A 1 1157 ? 133.268 159.903 124.296 1.00 65.33 1157 LEU N CA 1
ATOM 9399 C C . LEU A 1 1157 ? 134.745 160.096 124.611 1.00 65.33 1157 LEU N C 1
ATOM 9400 O O . LEU A 1 1157 ? 135.566 160.278 123.707 1.00 65.33 1157 LEU N O 1
ATOM 9405 N N . VAL A 1 1158 ? 135.081 160.063 125.900 1.00 67.59 1158 VAL N N 1
ATOM 9406 C CA . VAL A 1 1158 ? 136.434 160.388 126.333 1.00 67.59 1158 VAL N CA 1
ATOM 9407 C C . VAL A 1 1158 ? 137.405 159.327 125.835 1.00 67.59 1158 VAL N C 1
ATOM 9408 O O . VAL A 1 1158 ? 137.182 158.122 126.004 1.00 67.59 1158 VAL N O 1
ATOM 9412 N N . SER A 1 1159 ? 138.484 159.775 125.200 1.00 68.93 1159 SER N N 1
ATOM 9413 C CA . SER A 1 1159 ? 139.510 158.896 124.658 1.00 68.93 1159 SER N CA 1
ATOM 9414 C C . SER A 1 1159 ? 140.830 159.200 125.349 1.00 68.93 1159 SER N C 1
ATOM 9415 O O . SER A 1 1159 ? 141.227 160.365 125.451 1.00 68.93 1159 SER N O 1
ATOM 9418 N N . LYS A 1 1160 ? 141.505 158.157 125.818 1.00 68.78 1160 LYS N N 1
ATOM 9419 C CA . LYS A 1 1160 ? 142.677 158.313 126.663 1.00 68.78 1160 LYS N CA 1
ATOM 9420 C C . LYS A 1 1160 ? 143.963 158.319 125.842 1.00 68.78 1160 LYS N C 1
ATOM 9421 O O . LYS A 1 1160 ? 144.000 157.892 124.686 1.00 68.78 1160 LYS N O 1
ATOM 9427 N N . LEU A 1 1161 ? 145.026 158.821 126.467 1.00 70.02 1161 LEU N N 1
ATOM 9428 C CA . LEU A 1 1161 ? 146.370 158.787 125.894 1.00 70.02 1161 LEU N CA 1
ATOM 9429 C C . LEU A 1 1161 ? 147.350 158.814 127.058 1.00 70.02 1161 LEU N C 1
ATOM 9430 O O . LEU A 1 1161 ? 147.457 159.834 127.745 1.00 70.02 1161 LEU N O 1
ATOM 9435 N N . ASP A 1 1162 ? 148.057 157.703 127.275 1.00 76.07 1162 ASP N N 1
ATOM 9436 C CA . ASP A 1 1162 ? 148.928 157.533 128.440 1.00 76.07 1162 ASP N CA 1
ATOM 9437 C C . ASP A 1 1162 ? 148.127 157.637 129.738 1.00 76.07 1162 ASP N C 1
ATOM 9438 O O . ASP A 1 1162 ? 148.443 158.426 130.631 1.00 76.07 1162 ASP N O 1
ATOM 9443 N N . ASP A 1 1163 ? 147.064 156.836 129.826 1.00 78.06 1163 ASP N N 1
ATOM 9444 C CA . ASP A 1 1163 ? 146.178 156.698 130.979 1.00 78.06 1163 ASP N CA 1
ATOM 9445 C C . ASP A 1 1163 ? 145.382 157.967 131.268 1.00 78.06 1163 ASP N C 1
ATOM 9446 O O . ASP A 1 1163 ? 144.580 157.978 132.210 1.00 78.06 1163 ASP N O 1
ATOM 9451 N N . GLU A 1 1164 ? 145.560 159.027 130.488 1.00 71.43 1164 GLU N N 1
ATOM 9452 C CA . GLU A 1 1164 ? 144.833 160.271 130.666 1.00 71.43 1164 GLU N CA 1
ATOM 9453 C C . GLU A 1 1164 ? 144.221 160.700 129.342 1.00 71.43 1164 GLU N C 1
ATOM 9454 O O . GLU A 1 1164 ? 144.755 160.381 128.275 1.00 71.43 1164 GLU N O 1
ATOM 9460 N N . PRO A 1 1165 ? 143.098 161.411 129.379 1.00 64.76 1165 PRO N N 1
ATOM 9461 C CA . PRO A 1 1165 ? 142.452 161.837 128.133 1.00 64.76 1165 PRO N CA 1
ATOM 9462 C C . PRO A 1 1165 ? 143.320 162.818 127.356 1.00 64.76 1165 PRO N C 1
ATOM 9463 O O . PRO A 1 1165 ? 144.382 163.257 127.798 1.00 64.76 1165 PRO N O 1
ATOM 9467 N N . LEU A 1 1166 ? 142.838 163.157 126.164 1.00 62.69 1166 LEU N N 1
ATOM 9468 C CA . LEU A 1 1166 ? 143.558 164.058 125.282 1.00 62.69 1166 LEU N CA 1
ATOM 9469 C C . LEU A 1 1166 ? 143.499 165.489 125.806 1.00 62.69 1166 LEU N C 1
ATOM 9470 O O . LEU A 1 1166 ? 142.686 165.836 126.666 1.00 62.69 1166 LEU N O 1
ATOM 9475 N N . ASN A 1 1167 ? 144.381 166.331 125.263 1.00 60.10 1167 ASN N N 1
ATOM 9476 C CA . ASN A 1 1167 ? 144.436 167.727 125.675 1.00 60.10 1167 ASN N CA 1
ATOM 9477 C C . ASN A 1 1167 ? 143.196 168.508 125.265 1.00 60.10 1167 ASN N C 1
ATOM 9478 O O . ASN A 1 1167 ? 142.941 169.576 125.829 1.00 60.10 1167 ASN N O 1
ATOM 9483 N N . ILE A 1 1168 ? 142.424 168.005 124.302 1.00 58.57 1168 ILE N N 1
ATOM 9484 C CA . ILE A 1 1168 ? 141.265 168.750 123.822 1.00 58.57 1168 ILE N CA 1
ATOM 9485 C C . ILE A 1 1168 ? 140.168 168.791 124.876 1.00 58.57 1168 ILE N C 1
ATOM 9486 O O . ILE A 1 1168 ? 139.519 169.825 125.073 1.00 58.57 1168 ILE N O 1
ATOM 9491 N N . PHE A 1 1169 ? 139.941 167.676 125.571 1.00 58.39 1169 PHE N N 1
ATOM 9492 C CA . PHE A 1 1169 ? 138.870 167.611 126.557 1.00 58.39 1169 PHE N CA 1
ATOM 9493 C C . PHE A 1 1169 ? 139.099 168.531 127.747 1.00 58.39 1169 PHE N C 1
ATOM 9494 O O . PHE A 1 1169 ? 138.159 168.764 128.514 1.00 58.39 1169 PHE N O 1
ATOM 9502 N N . TYR A 1 1170 ? 140.309 169.058 127.917 1.00 54.72 1170 TYR N N 1
ATOM 9503 C CA . TYR A 1 1170 ? 140.626 169.939 129.032 1.00 54.72 1170 TYR N CA 1
ATOM 9504 C C . TYR A 1 1170 ? 140.436 171.392 128.619 1.00 54.72 1170 TYR N C 1
ATOM 9505 O O . TYR A 1 1170 ? 140.903 171.807 127.556 1.00 54.72 1170 TYR N O 1
ATOM 9514 N N . TRP A 1 1171 ? 139.756 172.160 129.464 1.00 51.89 1171 TRP N N 1
ATOM 9515 C CA . TRP A 1 1171 ? 139.492 173.567 129.213 1.00 51.89 1171 TRP N CA 1
ATOM 9516 C C . TRP A 1 1171 ? 140.040 174.408 130.355 1.00 51.89 1171 TRP N C 1
ATOM 9517 O O . TRP A 1 1171 ? 140.141 173.946 131.495 1.00 51.89 1171 TRP N O 1
ATOM 9528 N N . GLU A 1 1172 ? 140.389 175.651 130.041 1.00 51.66 1172 GLU N N 1
ATOM 9529 C CA . GLU A 1 1172 ? 140.979 176.571 131.001 1.00 51.66 1172 GLU N CA 1
ATOM 9530 C C . GLU A 1 1172 ? 140.141 177.837 131.091 1.00 51.66 1172 GLU N C 1
ATOM 9531 O O . GLU A 1 1172 ? 139.651 178.342 130.077 1.00 51.66 1172 GLU N O 1
ATOM 9537 N N . PHE A 1 1173 ? 139.980 178.343 132.308 1.00 50.79 1173 PHE N N 1
ATOM 9538 C CA . PHE A 1 1173 ? 139.251 179.576 132.566 1.00 50.79 1173 PHE N CA 1
ATOM 9539 C C . PHE A 1 1173 ? 140.243 180.686 132.876 1.00 50.79 1173 PHE N C 1
ATOM 9540 O O . PHE A 1 1173 ? 141.168 180.491 133.672 1.00 50.79 1173 PHE N O 1
ATOM 9548 N N . ILE A 1 1174 ? 140.056 181.840 132.248 1.00 51.43 1174 ILE N N 1
ATOM 9549 C CA . ILE A 1 1174 ? 140.934 182.980 132.480 1.00 51.43 1174 ILE N CA 1
ATOM 9550 C C . ILE A 1 1174 ? 140.133 184.177 132.973 1.00 51.43 1174 ILE N C 1
ATOM 9555 N N . LYS B 2 2 ? 136.065 162.644 103.909 1.00 74.74 2 LYS X N 1
ATOM 9556 C CA . LYS B 2 2 ? 136.101 163.450 102.695 1.00 74.74 2 LYS X CA 1
ATOM 9557 C C . LYS B 2 2 ? 136.932 162.766 101.616 1.00 74.74 2 LYS X C 1
ATOM 9558 O O . LYS B 2 2 ? 136.522 162.694 100.459 1.00 74.74 2 LYS X O 1
ATOM 9564 N N . LEU B 2 3 ? 138.106 162.272 102.000 1.00 69.62 3 LEU X N 1
ATOM 9565 C CA . LEU B 2 3 ? 138.955 161.533 101.077 1.00 69.62 3 LEU X CA 1
ATOM 9566 C C . LEU B 2 3 ? 138.457 160.098 100.957 1.00 69.62 3 LEU X C 1
ATOM 9567 O O . LEU B 2 3 ? 138.046 159.481 101.943 1.00 69.62 3 LEU X O 1
ATOM 9572 N N . GLU B 2 4 ? 138.482 159.573 99.738 1.00 68.26 4 GLU X N 1
ATOM 9573 C CA . GLU B 2 4 ? 137.913 158.267 99.437 1.00 68.26 4 GLU X CA 1
ATOM 9574 C C . GLU B 2 4 ? 139.023 157.270 99.140 1.00 68.26 4 GLU X C 1
ATOM 9575 O O . GLU B 2 4 ? 139.945 157.570 98.376 1.00 68.26 4 GLU X O 1
ATOM 9581 N N . ILE B 2 5 ? 138.929 156.091 99.745 1.00 64.43 5 ILE X N 1
ATOM 9582 C CA . ILE B 2 5 ? 139.810 154.975 99.423 1.00 64.43 5 ILE X CA 1
ATOM 9583 C C . ILE B 2 5 ? 139.147 154.136 98.342 1.00 64.43 5 ILE X C 1
ATOM 9584 O O . ILE B 2 5 ? 138.073 153.566 98.556 1.00 64.43 5 ILE X O 1
ATOM 9589 N N . ASN B 2 6 ? 139.790 154.055 97.182 1.00 66.14 6 ASN X N 1
ATOM 9590 C CA . ASN B 2 6 ? 139.248 153.300 96.062 1.00 66.14 6 ASN X CA 1
ATOM 9591 C C . ASN B 2 6 ? 139.473 151.812 96.296 1.00 66.14 6 ASN X C 1
ATOM 9592 O O . ASN B 2 6 ? 140.604 151.379 96.537 1.00 66.14 6 ASN X O 1
ATOM 9597 N N . LYS B 2 7 ? 138.398 151.032 96.226 1.00 66.46 7 LYS X N 1
ATOM 9598 C CA . LYS B 2 7 ? 138.491 149.583 96.359 1.00 66.46 7 LYS X CA 1
ATOM 9599 C C . LYS B 2 7 ? 138.816 149.000 94.990 1.00 66.46 7 LYS X C 1
ATOM 9600 O O . LYS B 2 7 ? 137.977 149.016 94.085 1.00 66.46 7 LYS X O 1
ATOM 9606 N N . PHE B 2 8 ? 140.033 148.490 94.834 1.00 67.48 8 PHE X N 1
ATOM 9607 C CA . PHE B 2 8 ? 140.508 147.982 93.558 1.00 67.48 8 PHE X CA 1
ATOM 9608 C C . PHE B 2 8 ? 140.856 146.504 93.658 1.00 67.48 8 PHE X C 1
ATOM 9609 O O . PHE B 2 8 ? 141.140 145.975 94.736 1.00 67.48 8 PHE X O 1
ATOM 9617 N N . ASN B 2 9 ? 140.817 145.847 92.505 1.00 69.47 9 ASN X N 1
ATOM 9618 C CA . ASN B 2 9 ? 141.277 144.480 92.340 1.00 69.47 9 ASN X CA 1
ATOM 9619 C C . ASN B 2 9 ? 142.383 144.473 91.296 1.00 69.47 9 ASN X C 1
ATOM 9620 O O . ASN B 2 9 ? 142.358 145.260 90.346 1.00 69.47 9 ASN X O 1
ATOM 9625 N N . TYR B 2 10 ? 143.363 143.589 91.478 1.00 66.70 10 TYR X N 1
ATOM 9626 C CA . TYR B 2 10 ? 144.518 143.594 90.587 1.00 66.70 10 TYR X CA 1
ATOM 9627 C C . TYR B 2 10 ? 144.139 143.288 89.145 1.00 66.70 10 TYR X C 1
ATOM 9628 O O . TYR B 2 10 ? 144.897 143.631 88.232 1.00 66.70 10 TYR X O 1
ATOM 9637 N N . ASN B 2 11 ? 142.989 142.665 88.917 1.00 71.97 11 ASN X N 1
ATOM 9638 C CA . ASN B 2 11 ? 142.541 142.332 87.574 1.00 71.97 11 ASN X CA 1
ATOM 9639 C C . ASN B 2 11 ? 141.805 143.476 86.893 1.00 71.97 11 ASN X C 1
ATOM 9640 O O . ASN B 2 11 ? 141.386 143.322 85.742 1.00 71.97 11 ASN X O 1
ATOM 9645 N N . ASP B 2 12 ? 141.639 144.609 87.571 1.00 71.61 12 ASP X N 1
ATOM 9646 C CA . ASP B 2 12 ? 140.875 145.713 87.008 1.00 71.61 12 ASP X CA 1
ATOM 9647 C C . ASP B 2 12 ? 141.576 146.268 85.770 1.00 71.61 12 ASP X C 1
ATOM 9648 O O . ASP B 2 12 ? 142.805 146.380 85.748 1.00 71.61 12 ASP X O 1
ATOM 9653 N N . PRO B 2 13 ? 140.826 146.615 84.726 1.00 72.33 13 PRO X N 1
ATOM 9654 C CA . PRO B 2 13 ? 141.451 147.178 83.527 1.00 72.33 13 PRO X CA 1
ATOM 9655 C C . PRO B 2 13 ? 142.047 148.546 83.806 1.00 72.33 13 PRO X C 1
ATOM 9656 O O . PRO B 2 13 ? 141.562 149.304 84.650 1.00 72.33 13 PRO X O 1
ATOM 9660 N N . ILE B 2 14 ? 143.115 148.861 83.074 1.00 70.59 14 ILE X N 1
ATOM 9661 C CA . ILE B 2 14 ? 143.818 150.119 83.286 1.00 70.59 14 ILE X CA 1
ATOM 9662 C C . ILE B 2 14 ? 142.958 151.276 82.797 1.00 70.59 14 ILE X C 1
ATOM 9663 O O . ILE B 2 14 ? 142.695 151.419 81.595 1.00 70.59 14 ILE X O 1
ATOM 9668 N N . ASP B 2 15 ? 142.503 152.106 83.735 1.00 71.83 15 ASP X N 1
ATOM 9669 C CA . ASP B 2 15 ? 141.754 153.310 83.403 1.00 71.83 15 ASP X CA 1
ATOM 9670 C C . ASP B 2 15 ? 142.633 154.422 82.856 1.00 71.83 15 ASP X C 1
ATOM 9671 O O . ASP B 2 15 ? 142.138 155.270 82.105 1.00 71.83 15 ASP X O 1
ATOM 9676 N N . GLY B 2 16 ? 143.916 154.438 83.213 1.00 70.45 16 GLY X N 1
ATOM 9677 C CA . GLY B 2 16 ? 144.802 155.524 82.869 1.00 70.45 16 GLY X CA 1
ATOM 9678 C C . GLY B 2 16 ? 144.739 156.707 83.809 1.00 70.45 16 GLY X C 1
ATOM 9679 O O . GLY B 2 16 ? 145.538 157.640 83.659 1.00 70.45 16 GLY X O 1
ATOM 9680 N N . ILE B 2 17 ? 143.816 156.700 84.771 1.00 67.12 17 ILE X N 1
ATOM 9681 C CA . ILE B 2 17 ? 143.676 157.795 85.723 1.00 67.12 17 ILE X CA 1
ATOM 9682 C C . ILE B 2 17 ? 143.752 157.254 87.145 1.00 67.12 17 ILE X C 1
ATOM 9683 O O . ILE B 2 17 ? 144.090 157.987 88.080 1.00 67.12 17 ILE X O 1
ATOM 9688 N N . ASN B 2 18 ? 143.434 155.971 87.321 1.00 65.47 18 ASN X N 1
ATOM 9689 C CA . ASN B 2 18 ? 143.485 155.355 88.642 1.00 65.47 18 ASN X CA 1
ATOM 9690 C C . ASN B 2 18 ? 144.277 154.055 88.612 1.00 65.47 18 ASN X C 1
ATOM 9691 O O . ASN B 2 18 ? 144.913 153.687 89.603 1.00 65.47 18 ASN X O 1
ATOM 9696 N N . VAL B 2 19 ? 144.239 153.354 87.484 1.00 66.08 19 VAL X N 1
ATOM 9697 C CA . VAL B 2 19 ? 145.013 152.136 87.279 1.00 66.08 19 VAL X CA 1
ATOM 9698 C C . VAL B 2 19 ? 145.931 152.376 86.093 1.00 66.08 19 VAL X C 1
ATOM 9699 O O . VAL B 2 19 ? 145.460 152.543 84.961 1.00 66.08 19 VAL X O 1
ATOM 9703 N N . ILE B 2 20 ? 147.237 152.395 86.350 1.00 66.32 20 ILE X N 1
ATOM 9704 C CA . ILE B 2 20 ? 148.232 152.764 85.353 1.00 66.32 20 ILE X CA 1
ATOM 9705 C C . ILE B 2 20 ? 149.339 151.719 85.345 1.00 66.32 20 ILE X C 1
ATOM 9706 O O . ILE B 2 20 ? 149.341 150.779 86.136 1.00 66.32 20 ILE X O 1
ATOM 9711 N N . THR B 2 21 ? 150.288 151.899 84.432 1.00 69.45 21 THR X N 1
ATOM 9712 C CA . THR B 2 21 ? 151.508 151.096 84.371 1.00 69.45 21 THR X CA 1
ATOM 9713 C C . THR B 2 21 ? 152.679 152.073 84.409 1.00 69.45 21 THR X C 1
ATOM 9714 O O . THR B 2 21 ? 153.185 152.488 83.364 1.00 69.45 21 THR X O 1
ATOM 9718 N N . MET B 2 22 ? 153.118 152.429 85.613 1.00 66.87 22 MET X N 1
ATOM 9719 C CA . MET B 2 22 ? 154.108 153.488 85.740 1.00 66.87 22 MET X CA 1
ATOM 9720 C C . MET B 2 22 ? 155.494 153.001 85.352 1.00 66.87 22 MET X C 1
ATOM 9721 O O . MET B 2 22 ? 155.808 151.810 85.423 1.00 66.87 22 MET X O 1
ATOM 9726 N N . ARG B 2 23 ? 156.312 153.937 84.934 1.00 69.03 23 ARG X N 1
ATOM 9727 C CA . ARG B 2 23 ? 157.757 153.787 84.891 1.00 69.03 23 ARG X CA 1
ATOM 9728 C C . ARG B 2 23 ? 158.328 154.136 86.257 1.00 69.03 23 ARG X C 1
ATOM 9729 O O . ARG B 2 23 ? 158.001 155.197 86.799 1.00 69.03 23 ARG X O 1
ATOM 9737 N N . PRO B 2 24 ? 159.146 153.274 86.854 1.00 64.81 24 PRO X N 1
ATOM 9738 C CA . PRO B 2 24 ? 159.626 153.522 88.217 1.00 64.81 24 PRO X CA 1
ATOM 9739 C C . PRO B 2 24 ? 160.353 154.851 88.307 1.00 64.81 24 PRO X C 1
ATOM 9740 O O . PRO B 2 24 ? 161.110 155.218 87.396 1.00 64.81 24 PRO X O 1
ATOM 9744 N N . PRO B 2 25 ? 160.141 155.605 89.387 1.00 61.17 25 PRO X N 1
ATOM 9745 C CA . PRO B 2 25 ? 160.743 156.945 89.479 1.00 61.17 25 PRO X CA 1
ATOM 9746 C C . PRO B 2 25 ? 162.260 156.940 89.499 1.00 61.17 25 PRO X C 1
ATOM 9747 O O . PRO B 2 25 ? 162.869 157.975 89.206 1.00 61.17 25 PRO X O 1
ATOM 9751 N N . ARG B 2 26 ? 162.893 155.818 89.838 1.00 63.89 26 ARG X N 1
ATOM 9752 C CA . ARG B 2 26 ? 164.345 155.708 89.847 1.00 63.89 26 ARG X CA 1
ATOM 9753 C C . ARG B 2 26 ? 164.878 155.055 88.579 1.00 63.89 26 ARG X C 1
ATOM 9754 O O . ARG B 2 26 ? 165.891 154.350 88.622 1.00 63.89 26 ARG X O 1
ATOM 9762 N N . HIS B 2 27 ? 164.211 155.277 87.445 1.00 68.27 27 HIS X N 1
ATOM 9763 C CA . HIS B 2 27 ? 164.613 154.640 86.198 1.00 68.27 27 HIS X CA 1
ATOM 9764 C C . HIS B 2 27 ? 165.979 155.107 85.713 1.00 68.27 27 HIS X C 1
ATOM 9765 O O . HIS B 2 27 ? 166.630 154.385 84.951 1.00 68.27 27 HIS X O 1
ATOM 9772 N N . SER B 2 28 ? 166.425 156.292 86.129 1.00 68.88 28 SER X N 1
ATOM 9773 C CA . SER B 2 28 ? 167.700 156.812 85.649 1.00 68.88 28 SER X CA 1
ATOM 9774 C C . SER B 2 28 ? 168.892 156.054 86.218 1.00 68.88 28 SER X C 1
ATOM 9775 O O . SER B 2 28 ? 169.971 156.090 85.618 1.00 68.88 28 SER X O 1
ATOM 9778 N N . ASP B 2 29 ? 168.727 155.378 87.351 1.00 69.80 29 ASP X N 1
ATOM 9779 C CA . ASP B 2 29 ? 169.826 154.627 87.940 1.00 69.80 29 ASP X CA 1
ATOM 9780 C C . ASP B 2 29 ? 170.214 153.454 87.048 1.00 69.80 29 ASP X C 1
ATOM 9781 O O . ASP B 2 29 ? 169.361 152.817 86.425 1.00 69.80 29 ASP X O 1
ATOM 9786 N N . LYS B 2 30 ? 171.517 153.171 86.990 1.00 71.56 30 LYS X N 1
ATOM 9787 C CA . LYS B 2 30 ? 172.002 152.104 86.123 1.00 71.56 30 LYS X CA 1
ATOM 9788 C C . LYS B 2 30 ? 171.566 150.730 86.614 1.00 71.56 30 LYS X C 1
ATOM 9789 O O . LYS B 2 30 ? 171.475 149.790 85.817 1.00 71.56 30 LYS X O 1
ATOM 9795 N N . ILE B 2 31 ? 171.299 150.590 87.914 1.00 71.36 31 ILE X N 1
ATOM 9796 C CA . ILE B 2 31 ? 170.835 149.307 88.431 1.00 71.36 31 ILE X CA 1
ATOM 9797 C C . ILE B 2 31 ? 169.372 149.080 88.078 1.00 71.36 31 ILE X C 1
ATOM 9798 O O . ILE B 2 31 ? 168.890 147.941 88.103 1.00 71.36 31 ILE X O 1
ATOM 9803 N N . ASN B 2 32 ? 168.643 150.145 87.747 1.00 67.68 32 ASN X N 1
ATOM 9804 C CA . ASN B 2 32 ? 167.236 150.061 87.383 1.00 67.68 32 ASN X CA 1
ATOM 9805 C C . ASN B 2 32 ? 167.013 150.136 85.881 1.00 67.68 32 ASN X C 1
ATOM 9806 O O . ASN B 2 32 ? 165.877 150.338 85.443 1.00 67.68 32 ASN X O 1
ATOM 9811 N N . LYS B 2 33 ? 168.067 149.988 85.085 1.00 68.93 33 LYS X N 1
ATOM 9812 C CA . LYS B 2 33 ? 167.931 150.023 83.636 1.00 68.93 33 LYS X CA 1
ATOM 9813 C C . LYS B 2 33 ? 167.221 148.764 83.156 1.00 68.93 33 LYS X C 1
ATOM 9814 O O . LYS B 2 33 ? 167.713 147.649 83.361 1.00 68.93 33 LYS X O 1
ATOM 9820 N N . GLY B 2 34 ? 166.066 148.940 82.520 1.00 67.18 34 GLY X N 1
ATOM 9821 C CA . GLY B 2 34 ? 165.306 147.840 81.971 1.00 67.18 34 GLY X CA 1
ATOM 9822 C C . GLY B 2 34 ? 164.135 147.380 82.812 1.00 67.18 34 GLY X C 1
ATOM 9823 O O . GLY B 2 34 ? 163.295 146.626 82.306 1.00 67.18 34 GLY X O 1
ATOM 9824 N N . LYS B 2 35 ? 164.050 147.803 84.071 1.00 66.84 35 LYS X N 1
ATOM 9825 C CA . LYS B 2 35 ? 162.938 147.404 84.928 1.00 66.84 35 LYS X CA 1
ATOM 9826 C C . LYS B 2 35 ? 161.663 148.068 84.427 1.00 66.84 35 LYS X C 1
ATOM 9827 O O . LYS B 2 35 ? 161.467 149.274 84.604 1.00 66.84 35 LYS X O 1
ATOM 9833 N N . GLY B 2 36 ? 160.794 147.277 83.806 1.00 68.80 36 GLY X N 1
ATOM 9834 C CA . GLY B 2 36 ? 159.685 147.796 83.046 1.00 68.80 36 GLY X CA 1
ATOM 9835 C C . GLY B 2 36 ? 158.575 148.376 83.894 1.00 68.80 36 GLY X C 1
ATOM 9836 O O . GLY B 2 36 ? 158.620 148.356 85.127 1.00 68.80 36 GLY X O 1
ATOM 9837 N N . PRO B 2 37 ? 157.555 148.917 83.230 1.00 67.31 37 PRO X N 1
ATOM 9838 C CA . PRO B 2 37 ? 156.442 149.534 83.957 1.00 67.31 37 PRO X CA 1
ATOM 9839 C C . PRO B 2 37 ? 155.731 148.532 84.852 1.00 67.31 37 PRO X C 1
ATOM 9840 O O . PRO B 2 37 ? 155.562 147.364 84.498 1.00 67.31 37 PRO X O 1
ATOM 9844 N N . PHE B 2 38 ? 155.310 149.005 86.021 1.00 64.69 38 PHE X N 1
ATOM 9845 C CA . PHE B 2 38 ? 154.586 148.192 86.985 1.00 64.69 38 PHE X CA 1
ATOM 9846 C C . PHE B 2 38 ? 153.175 148.730 87.153 1.00 64.69 38 PHE X C 1
ATOM 9847 O O . PHE B 2 38 ? 152.956 149.945 87.114 1.00 64.69 38 PHE X O 1
ATOM 9855 N N . LYS B 2 39 ? 152.222 147.820 87.331 1.00 62.99 39 LYS X N 1
ATOM 9856 C CA . LYS B 2 39 ? 150.836 148.209 87.545 1.00 62.99 39 LYS X CA 1
ATOM 9857 C C . LYS B 2 39 ? 150.698 148.957 88.865 1.00 62.99 39 LYS X C 1
ATOM 9858 O O . LYS B 2 39 ? 151.227 148.528 89.894 1.00 62.99 39 LYS X O 1
ATOM 9864 N N . ALA B 2 40 ? 149.981 150.074 88.832 1.00 61.54 40 ALA X N 1
ATOM 9865 C CA . ALA B 2 40 ? 149.789 150.931 89.989 1.00 61.54 40 ALA X CA 1
ATOM 9866 C C . ALA B 2 40 ? 148.321 151.299 90.114 1.00 61.54 40 ALA X C 1
ATOM 9867 O O . ALA B 2 40 ? 147.648 151.569 89.117 1.00 61.54 40 ALA X O 1
ATOM 9869 N N . PHE B 2 41 ? 147.835 151.319 91.352 1.00 60.75 41 PHE X N 1
ATOM 9870 C CA . PHE B 2 41 ? 146.442 151.635 91.643 1.00 60.75 41 PHE X CA 1
ATOM 9871 C C . PHE B 2 41 ? 146.399 152.821 92.592 1.00 60.75 41 PHE X C 1
ATOM 9872 O O . PHE B 2 41 ? 146.983 152.766 93.677 1.00 60.75 41 PHE X O 1
ATOM 9880 N N . GLN B 2 42 ? 145.712 153.886 92.191 1.00 60.67 42 GLN X N 1
ATOM 9881 C CA . GLN B 2 42 ? 145.611 155.084 93.021 1.00 60.67 42 GLN X CA 1
ATOM 9882 C C . GLN B 2 42 ? 144.598 154.820 94.124 1.00 60.67 42 GLN X C 1
ATOM 9883 O O . GLN B 2 42 ? 143.388 154.906 93.908 1.00 60.67 42 GLN X O 1
ATOM 9889 N N . VAL B 2 43 ? 145.091 154.510 95.321 1.00 59.06 43 VAL X N 1
ATOM 9890 C CA . VAL B 2 43 ? 144.183 154.151 96.405 1.00 59.06 43 VAL X CA 1
ATOM 9891 C C . VAL B 2 43 ? 143.576 155.396 97.034 1.00 59.06 43 VAL X C 1
ATOM 9892 O O . VAL B 2 43 ? 142.381 155.431 97.342 1.00 59.06 43 VAL X O 1
ATOM 9896 N N . ILE B 2 44 ? 144.386 156.432 97.234 1.00 59.25 44 ILE X N 1
ATOM 9897 C CA . ILE B 2 44 ? 143.927 157.744 97.657 1.00 59.25 44 ILE X CA 1
ATOM 9898 C C . ILE B 2 44 ? 144.577 158.743 96.713 1.00 59.25 44 ILE X C 1
ATOM 9899 O O . ILE B 2 44 ? 145.593 158.453 96.079 1.00 59.25 44 ILE X O 1
ATOM 9904 N N . LYS B 2 45 ? 143.965 159.916 96.600 1.00 58.86 45 LYS X N 1
ATOM 9905 C CA . LYS B 2 45 ? 144.493 160.951 95.721 1.00 58.86 45 LYS X CA 1
ATOM 9906 C C . LYS B 2 45 ? 145.955 161.228 96.039 1.00 58.86 45 LYS X C 1
ATOM 9907 O O . LYS B 2 45 ? 146.301 161.562 97.174 1.00 58.86 45 LYS X O 1
ATOM 9913 N N . ASN B 2 46 ? 146.810 161.065 95.028 1.00 58.33 46 ASN X N 1
ATOM 9914 C CA . ASN B 2 46 ? 148.261 161.204 95.128 1.00 58.33 46 ASN X CA 1
ATOM 9915 C C . ASN B 2 46 ? 148.906 160.132 96.000 1.00 58.33 46 ASN X C 1
ATOM 9916 O O . ASN B 2 46 ? 150.002 160.343 96.525 1.00 58.33 46 ASN X O 1
ATOM 9921 N N . ILE B 2 47 ? 148.257 158.983 96.175 1.00 56.69 47 ILE X N 1
ATOM 9922 C CA . ILE B 2 47 ? 148.855 157.833 96.846 1.00 56.69 47 ILE X CA 1
ATOM 9923 C C . ILE B 2 47 ? 148.582 156.601 95.997 1.00 56.69 47 ILE X C 1
ATOM 9924 O O . ILE B 2 47 ? 147.419 156.264 95.741 1.00 56.69 47 ILE X O 1
ATOM 9929 N N . TRP B 2 48 ? 149.645 155.922 95.579 1.00 58.57 48 TRP X N 1
ATOM 9930 C CA . TRP B 2 48 ? 149.548 154.789 94.673 1.00 58.57 48 TRP X CA 1
ATOM 9931 C C . TRP B 2 48 ? 150.115 153.542 95.331 1.00 58.57 48 TRP X C 1
ATOM 9932 O O . TRP B 2 48 ? 151.167 153.591 95.975 1.00 58.57 48 TRP X O 1
ATOM 9943 N N . ILE B 2 49 ? 149.415 152.424 95.162 1.00 57.21 49 ILE X N 1
ATOM 9944 C CA . ILE B 2 49 ? 149.888 151.112 95.581 1.00 57.21 49 ILE X CA 1
ATOM 9945 C C . ILE B 2 49 ? 150.413 150.392 94.351 1.00 57.21 49 ILE X C 1
ATOM 9946 O O . ILE B 2 49 ? 149.708 150.284 93.340 1.00 57.21 49 ILE X O 1
ATOM 9951 N N . VAL B 2 50 ? 151.648 149.917 94.429 1.00 58.75 50 VAL X N 1
ATOM 9952 C CA . VAL B 2 50 ? 152.275 149.149 93.365 1.00 58.75 50 VAL X CA 1
ATOM 9953 C C . VAL B 2 50 ? 152.679 147.795 93.932 1.00 58.75 50 VAL X C 1
ATOM 9954 O O . VAL B 2 50 ? 153.718 147.666 94.578 1.00 58.75 50 VAL X O 1
ATOM 9958 N N . PRO B 2 51 ? 151.882 146.757 93.707 1.00 59.97 51 PRO X N 1
ATOM 9959 C CA . PRO B 2 51 ? 152.205 145.448 94.286 1.00 59.97 51 PRO X CA 1
ATOM 9960 C C . PRO B 2 51 ? 153.405 144.794 93.621 1.00 59.97 51 PRO X C 1
ATOM 9961 O O . PRO B 2 51 ? 153.267 143.791 92.916 1.00 59.97 51 PRO X O 1
ATOM 9965 N N . GLU B 2 52 ? 154.588 145.365 93.835 1.00 61.61 52 GLU X N 1
ATOM 9966 C CA . GLU B 2 52 ? 155.837 144.787 93.365 1.00 61.61 52 GLU X CA 1
ATOM 9967 C C . GLU B 2 52 ? 156.877 144.902 94.467 1.00 61.61 52 GLU X C 1
ATOM 9968 O O . GLU B 2 52 ? 156.805 145.794 95.315 1.00 61.61 52 GLU X O 1
ATOM 9974 N N . ARG B 2 53 ? 157.842 143.988 94.450 1.00 62.19 53 ARG X N 1
ATOM 9975 C CA . ARG B 2 53 ? 158.941 144.052 95.402 1.00 62.19 53 ARG X CA 1
ATOM 9976 C C . ARG B 2 53 ? 159.804 145.275 95.126 1.00 62.19 53 ARG X C 1
ATOM 9977 O O . ARG B 2 53 ? 160.137 145.574 93.976 1.00 62.19 53 ARG X O 1
ATOM 9985 N N . TYR B 2 54 ? 160.171 145.984 96.189 1.00 61.82 54 TYR X N 1
ATOM 9986 C CA . TYR B 2 54 ? 160.991 147.183 96.060 1.00 61.82 54 TYR X CA 1
ATOM 9987 C C . TYR B 2 54 ? 162.443 146.766 95.873 1.00 61.82 54 TYR X C 1
ATOM 9988 O O . TYR B 2 54 ? 163.078 146.270 96.807 1.00 61.82 54 TYR X O 1
ATOM 9997 N N . ASN B 2 55 ? 162.971 146.966 94.668 1.00 64.90 55 ASN X N 1
ATOM 9998 C CA . ASN B 2 55 ? 164.334 146.566 94.342 1.00 64.90 55 ASN X CA 1
ATOM 9999 C C . ASN B 2 55 ? 165.026 147.643 93.523 1.00 64.90 55 ASN X C 1
ATOM 10000 O O . ASN B 2 55 ? 165.726 147.352 92.548 1.00 64.90 55 ASN X O 1
ATOM 10005 N N . PHE B 2 56 ? 164.854 148.905 93.916 1.00 63.32 56 PHE X N 1
ATOM 10006 C CA . PHE B 2 56 ? 165.294 150.025 93.098 1.00 63.32 56 PHE X CA 1
ATOM 10007 C C . PHE B 2 56 ? 166.518 150.752 93.634 1.00 63.32 56 PHE X C 1
ATOM 10008 O O . PHE B 2 56 ? 167.212 151.407 92.851 1.00 63.32 56 PHE X O 1
ATOM 10016 N N . THR B 2 57 ? 166.803 150.655 94.925 1.00 67.08 57 THR X N 1
ATOM 10017 C CA . THR B 2 57 ? 168.004 151.242 95.498 1.00 67.08 57 THR X CA 1
ATOM 10018 C C . THR B 2 57 ? 169.103 150.191 95.610 1.00 67.08 57 THR X C 1
ATOM 10019 O O . THR B 2 57 ? 168.851 148.985 95.549 1.00 67.08 57 THR X O 1
ATOM 10023 N N . ASN B 2 58 ? 170.339 150.669 95.770 1.00 72.43 58 ASN X N 1
ATOM 10024 C CA . ASN B 2 58 ? 171.464 149.756 95.941 1.00 72.43 58 ASN X CA 1
ATOM 10025 C C . ASN B 2 58 ? 171.327 148.935 97.214 1.00 72.43 58 ASN X C 1
ATOM 10026 O O . ASN B 2 58 ? 171.796 147.793 97.270 1.00 72.43 58 ASN X O 1
ATOM 10031 N N . ASN B 2 59 ? 170.693 149.499 98.243 1.00 73.21 59 ASN X N 1
ATOM 10032 C CA . ASN B 2 59 ? 170.465 148.756 99.477 1.00 73.21 59 ASN X CA 1
ATOM 10033 C C . ASN B 2 59 ? 169.573 147.546 99.234 1.00 73.21 59 ASN X C 1
ATOM 10034 O O . ASN B 2 59 ? 169.817 146.465 99.781 1.00 73.21 59 ASN X O 1
ATOM 10039 N N . THR B 2 60 ? 168.536 147.707 98.410 1.00 68.22 60 THR X N 1
ATOM 10040 C CA . THR B 2 60 ? 167.566 146.654 98.142 1.00 68.22 60 THR X CA 1
ATOM 10041 C C . THR B 2 60 ? 167.671 146.111 96.721 1.00 68.22 60 THR X C 1
ATOM 10042 O O . THR B 2 60 ? 166.686 145.592 96.189 1.00 68.22 60 THR X O 1
ATOM 10046 N N . ASN B 2 61 ? 168.844 146.219 96.095 1.00 73.98 61 ASN X N 1
ATOM 10047 C CA . ASN B 2 61 ? 168.988 145.783 94.709 1.00 73.98 61 ASN X CA 1
ATOM 10048 C C . ASN B 2 61 ? 168.772 144.281 94.567 1.00 73.98 61 ASN X C 1
ATOM 10049 O O . ASN B 2 61 ? 168.139 143.826 93.608 1.00 73.98 61 ASN X O 1
ATOM 10054 N N . ASP B 2 62 ? 169.292 143.496 95.504 1.00 73.84 62 ASP X N 1
ATOM 10055 C CA . ASP B 2 62 ? 169.191 142.045 95.456 1.00 73.84 62 ASP X CA 1
ATOM 10056 C C . ASP B 2 62 ? 168.144 141.561 96.449 1.00 73.84 62 ASP X C 1
ATOM 10057 O O . ASP B 2 62 ? 168.015 142.108 97.547 1.00 73.84 62 ASP X O 1
ATOM 10062 N N . LEU B 2 63 ? 167.397 140.532 96.052 1.00 68.02 63 LEU X N 1
ATOM 10063 C CA . LEU B 2 63 ? 166.353 139.954 96.885 1.00 68.02 63 LEU X CA 1
ATOM 10064 C C . LEU B 2 63 ? 166.715 138.585 97.439 1.00 68.02 63 LEU X C 1
ATOM 10065 O O . LEU B 2 63 ? 166.032 138.104 98.347 1.00 68.02 63 LEU X O 1
ATOM 10070 N N . ASN B 2 64 ? 167.764 137.953 96.923 1.00 69.81 64 ASN X N 1
ATOM 10071 C CA . ASN B 2 64 ? 168.104 136.599 97.318 1.00 69.81 64 ASN X CA 1
ATOM 10072 C C . ASN B 2 64 ? 168.682 136.581 98.731 1.00 69.81 64 ASN X C 1
ATOM 10073 O O . ASN B 2 64 ? 168.934 137.619 99.348 1.00 69.81 64 ASN X O 1
ATOM 10078 N N . ILE B 2 65 ? 168.882 135.375 99.244 1.00 73.19 65 ILE X N 1
ATOM 10079 C CA . ILE B 2 65 ? 169.589 135.214 100.519 1.00 73.19 65 ILE X CA 1
ATOM 10080 C C . ILE B 2 65 ? 171.033 135.670 100.337 1.00 73.19 65 ILE X C 1
ATOM 10081 O O . ILE B 2 65 ? 171.704 135.223 99.391 1.00 73.19 65 ILE X O 1
ATOM 10086 N N . PRO B 2 66 ? 171.554 136.551 101.197 1.00 75.29 66 PRO X N 1
ATOM 10087 C CA . PRO B 2 66 ? 172.871 137.153 100.930 1.00 75.29 66 PRO X CA 1
ATOM 10088 C C . PRO B 2 66 ? 174.032 136.176 100.991 1.00 75.29 66 PRO X C 1
ATOM 10089 O O . PRO B 2 66 ? 175.138 136.548 100.577 1.00 75.29 66 PRO X O 1
ATOM 10093 N N . SER B 2 67 ? 173.826 134.955 101.490 1.00 78.72 67 SER X N 1
ATOM 10094 C CA . SER B 2 67 ? 174.897 133.970 101.646 1.00 78.72 67 SER X CA 1
ATOM 10095 C C . SER B 2 67 ? 176.012 134.496 102.545 1.00 78.72 67 SER X C 1
ATOM 10096 O O . SER B 2 67 ? 177.182 134.146 102.378 1.00 78.72 67 SER X O 1
ATOM 10099 N N . GLU B 2 68 ? 175.644 135.345 103.506 1.00 77.14 68 GLU X N 1
ATOM 10100 C CA . GLU B 2 68 ? 176.573 135.949 104.446 1.00 77.14 68 GLU X CA 1
ATOM 10101 C C . GLU B 2 68 ? 175.764 136.409 105.642 1.00 77.14 68 GLU X C 1
ATOM 10102 O O . GLU B 2 68 ? 174.671 136.961 105.450 1.00 77.14 68 GLU X O 1
ATOM 10108 N N . PRO B 2 69 ? 176.236 136.193 106.869 1.00 74.06 69 PRO X N 1
ATOM 10109 C CA . PRO B 2 69 ? 175.474 136.650 108.036 1.00 74.06 69 PRO X CA 1
ATOM 10110 C C . PRO B 2 69 ? 175.225 138.148 107.972 1.00 74.06 69 PRO X C 1
ATOM 10111 O O . PRO B 2 69 ? 176.085 138.922 107.547 1.00 74.06 69 PRO X O 1
ATOM 10115 N N . ILE B 2 70 ? 174.030 138.552 108.387 1.00 72.25 70 ILE X N 1
ATOM 10116 C CA . ILE B 2 70 ? 173.636 139.950 108.371 1.00 72.25 70 ILE X CA 1
ATOM 10117 C C . ILE B 2 70 ? 173.558 140.456 109.807 1.00 72.25 70 ILE X C 1
ATOM 10118 O O . ILE B 2 70 ? 173.669 139.695 110.768 1.00 72.25 70 ILE X O 1
ATOM 10123 N N . MET B 2 71 ? 173.365 141.765 109.944 1.00 70.03 71 MET X N 1
ATOM 10124 C CA . MET B 2 71 ? 173.335 142.396 111.255 1.00 70.03 71 MET X CA 1
ATOM 10125 C C . MET B 2 71 ? 171.962 142.351 111.911 1.00 70.03 71 MET X C 1
ATOM 10126 O O . MET B 2 71 ? 171.827 142.806 113.051 1.00 70.03 71 MET X O 1
ATOM 10131 N N . GLU B 2 72 ? 170.951 141.816 111.232 1.00 72.78 72 GLU X N 1
ATOM 10132 C CA . GLU B 2 72 ? 169.602 141.716 111.772 1.00 72.78 72 GLU X CA 1
ATOM 10133 C C . GLU B 2 72 ? 169.276 140.260 112.067 1.00 72.78 72 GLU X C 1
ATOM 10134 O O . GLU B 2 72 ? 169.441 139.394 111.202 1.00 72.78 72 GLU X O 1
ATOM 10140 N N . ALA B 2 73 ? 168.811 139.995 113.290 1.00 67.94 73 ALA X N 1
ATOM 10141 C CA . ALA B 2 73 ? 168.432 138.639 113.665 1.00 67.94 73 ALA X CA 1
ATOM 10142 C C . ALA B 2 73 ? 167.090 138.233 113.072 1.00 67.94 73 ALA X C 1
ATOM 10143 O O . ALA B 2 73 ? 166.915 137.073 112.685 1.00 67.94 73 ALA X O 1
ATOM 10145 N N . ASP B 2 74 ? 166.141 139.160 112.994 1.00 67.74 74 ASP X N 1
ATOM 10146 C CA . ASP B 2 74 ? 164.807 138.887 112.465 1.00 67.74 74 ASP X CA 1
ATOM 10147 C C . ASP B 2 74 ? 164.765 139.315 111.001 1.00 67.74 74 ASP X C 1
ATOM 10148 O O . ASP B 2 74 ? 164.680 140.505 110.690 1.00 67.74 74 ASP X O 1
ATOM 10153 N N . ALA B 2 75 ? 164.826 138.337 110.101 1.00 65.87 75 ALA X N 1
ATOM 10154 C CA . ALA B 2 75 ? 164.819 138.616 108.674 1.00 65.87 75 ALA X CA 1
ATOM 10155 C C . ALA B 2 75 ? 164.325 137.388 107.927 1.00 65.87 75 ALA X C 1
ATOM 10156 O O . ALA B 2 75 ? 164.664 136.260 108.290 1.00 65.87 75 ALA X O 1
ATOM 10158 N N . ILE B 2 76 ? 163.528 137.616 106.887 1.00 62.52 76 ILE X N 1
ATOM 10159 C CA . ILE B 2 76 ? 163.080 136.566 105.982 1.00 62.52 76 ILE X CA 1
ATOM 10160 C C . ILE B 2 76 ? 163.506 136.949 104.575 1.00 62.52 76 ILE X C 1
ATOM 10161 O O . ILE B 2 76 ? 163.322 138.097 104.158 1.00 62.52 76 ILE X O 1
ATOM 10166 N N . TYR B 2 77 ? 164.076 135.995 103.850 1.00 66.67 77 TYR X N 1
ATOM 10167 C CA . TYR B 2 77 ? 164.483 136.199 102.467 1.00 66.67 77 TYR X CA 1
ATOM 10168 C C . TYR B 2 77 ? 163.698 135.238 101.586 1.00 66.67 77 TYR X C 1
ATOM 10169 O O . TYR B 2 77 ? 163.752 134.020 101.789 1.00 66.67 77 TYR X O 1
ATOM 10178 N N . ASN B 2 78 ? 162.972 135.787 100.615 1.00 65.88 78 ASN X N 1
ATOM 10179 C CA . ASN B 2 78 ? 162.100 134.991 99.752 1.00 65.88 78 ASN X CA 1
ATOM 10180 C C . ASN B 2 78 ? 162.011 135.679 98.403 1.00 65.88 78 ASN X C 1
ATOM 10181 O O . ASN B 2 78 ? 161.116 136.500 98.163 1.00 65.88 78 ASN X O 1
ATOM 10186 N N . PRO B 2 79 ? 162.941 135.383 97.493 1.00 65.89 79 PRO X N 1
ATOM 10187 C CA . PRO B 2 79 ? 162.930 136.069 96.190 1.00 65.89 79 PRO X CA 1
ATOM 10188 C C . PRO B 2 79 ? 161.659 135.841 95.392 1.00 65.89 79 PRO X C 1
ATOM 10189 O O . PRO B 2 79 ? 161.184 136.762 94.716 1.00 65.89 79 PRO X O 1
ATOM 10193 N N . ASN B 2 80 ? 161.089 134.642 95.453 1.00 67.46 80 ASN X N 1
ATOM 10194 C CA . ASN B 2 80 ? 159.885 134.320 94.688 1.00 67.46 80 ASN X CA 1
ATOM 10195 C C . ASN B 2 80 ? 158.615 134.603 95.486 1.00 67.46 80 ASN X C 1
ATOM 10196 O O . ASN B 2 80 ? 157.729 133.762 95.625 1.00 67.46 80 ASN X O 1
ATOM 10201 N N . TYR B 2 81 ? 158.529 135.820 96.014 1.00 63.41 81 TYR X N 1
ATOM 10202 C CA . TYR B 2 81 ? 157.333 136.334 96.662 1.00 63.41 81 TYR X CA 1
ATOM 10203 C C . TYR B 2 81 ? 156.868 137.554 95.884 1.00 63.41 81 TYR X C 1
ATOM 10204 O O . TYR B 2 81 ? 157.693 138.326 95.386 1.00 63.41 81 TYR X O 1
ATOM 10213 N N . LEU B 2 82 ? 155.550 137.710 95.759 1.00 64.06 82 LEU X N 1
ATOM 10214 C CA . LEU B 2 82 ? 154.938 138.752 94.936 1.00 64.06 82 LEU X CA 1
ATOM 10215 C C . LEU B 2 82 ? 155.293 138.608 93.462 1.00 64.06 82 LEU X C 1
ATOM 10216 O O . LEU B 2 82 ? 155.278 139.594 92.720 1.00 64.06 82 LEU X O 1
ATOM 10221 N N . ASN B 2 83 ? 155.620 137.396 93.018 1.00 66.93 83 ASN X N 1
ATOM 10222 C CA . ASN B 2 83 ? 155.971 137.154 91.627 1.00 66.93 83 ASN X CA 1
ATOM 10223 C C . ASN B 2 83 ? 154.800 136.661 90.788 1.00 66.93 83 ASN X C 1
ATOM 10224 O O . ASN B 2 83 ? 154.963 136.479 89.577 1.00 66.93 83 ASN X O 1
ATOM 10229 N N . THR B 2 84 ? 153.634 136.447 91.391 1.00 67.12 84 THR X N 1
ATOM 10230 C CA . THR B 2 84 ? 152.482 135.914 90.685 1.00 67.12 84 THR X CA 1
ATOM 10231 C C . THR B 2 84 ? 151.265 136.803 90.925 1.00 67.12 84 THR X C 1
ATOM 10232 O O . THR B 2 84 ? 151.180 137.475 91.957 1.00 67.12 84 THR X O 1
ATOM 10236 N N . PRO B 2 85 ? 150.321 136.851 89.979 1.00 67.10 85 PRO X N 1
ATOM 10237 C CA . PRO B 2 85 ? 149.152 137.727 90.160 1.00 67.10 85 PRO X CA 1
ATOM 10238 C C . PRO B 2 85 ? 148.331 137.425 91.401 1.00 67.10 85 PRO X C 1
ATOM 10239 O O . PRO B 2 85 ? 147.713 138.344 91.950 1.00 67.10 85 PRO X O 1
ATOM 10243 N N . SER B 2 86 ? 148.289 136.174 91.860 1.00 64.12 86 SER X N 1
ATOM 10244 C CA . SER B 2 86 ? 147.526 135.864 93.065 1.00 64.12 86 SER X CA 1
ATOM 10245 C C . SER B 2 86 ? 148.147 136.517 94.294 1.00 64.12 86 SER X C 1
ATOM 10246 O O . SER B 2 86 ? 147.445 137.139 95.102 1.00 64.12 86 SER X O 1
ATOM 10249 N N . GLU B 2 87 ? 149.466 136.390 94.451 1.00 65.25 87 GLU X N 1
ATOM 10250 C CA . GLU B 2 87 ? 150.141 137.032 95.574 1.00 65.25 87 GLU X CA 1
ATOM 10251 C C . GLU B 2 87 ? 150.056 138.548 95.471 1.00 65.25 87 GLU X C 1
ATOM 10252 O O . GLU B 2 87 ? 149.911 139.236 96.487 1.00 65.25 87 GLU X O 1
ATOM 10258 N N . LYS B 2 88 ? 150.150 139.087 94.253 1.00 62.15 88 LYS X N 1
ATOM 10259 C CA . LYS B 2 88 ? 150.008 140.528 94.070 1.00 62.15 88 LYS X CA 1
ATOM 10260 C C . LYS B 2 88 ? 148.621 141.001 94.480 1.00 62.15 88 LYS X C 1
ATOM 10261 O O . LYS B 2 88 ? 148.481 142.041 95.131 1.00 62.15 88 LYS X O 1
ATOM 10267 N N . ASP B 2 89 ? 147.582 140.256 94.101 1.00 63.17 89 ASP X N 1
ATOM 10268 C CA . ASP B 2 89 ? 146.226 140.616 94.499 1.00 63.17 89 ASP X CA 1
ATOM 10269 C C . ASP B 2 89 ? 146.061 140.545 96.011 1.00 63.17 89 ASP X C 1
ATOM 10270 O O . ASP B 2 89 ? 145.445 141.430 96.618 1.00 63.17 89 ASP X O 1
ATOM 10275 N N . GLU B 2 90 ? 146.602 139.496 96.637 1.00 62.26 90 GLU X N 1
ATOM 10276 C CA . GLU B 2 90 ? 146.519 139.393 98.090 1.00 62.26 90 GLU X CA 1
ATOM 10277 C C . GLU B 2 90 ? 147.219 140.566 98.761 1.00 62.26 90 GLU X C 1
ATOM 10278 O O . GLU B 2 90 ? 146.690 141.150 99.713 1.00 62.26 90 GLU X O 1
ATOM 10284 N N . PHE B 2 91 ? 148.405 140.930 98.271 1.00 59.30 91 PHE X N 1
ATOM 10285 C CA . PHE B 2 91 ? 149.138 142.054 98.843 1.00 59.30 91 PHE X CA 1
ATOM 10286 C C . PHE B 2 91 ? 148.379 143.362 98.664 1.00 59.30 91 PHE X C 1
ATOM 10287 O O . PHE B 2 91 ? 148.318 144.183 99.585 1.00 59.30 91 PHE X O 1
ATOM 10295 N N . LEU B 2 92 ? 147.810 143.580 97.478 1.00 59.38 92 LEU X N 1
ATOM 10296 C CA . LEU B 2 92 ? 147.060 144.805 97.233 1.00 59.38 92 LEU X CA 1
ATOM 10297 C C . LEU B 2 92 ? 145.850 144.896 98.150 1.00 59.38 92 LEU X C 1
ATOM 10298 O O . LEU B 2 92 ? 145.576 145.955 98.727 1.00 59.38 92 LEU X O 1
ATOM 10303 N N . GLN B 2 93 ? 145.124 143.789 98.311 1.00 59.95 93 GLN X N 1
ATOM 10304 C CA . GLN B 2 93 ? 143.969 143.789 99.202 1.00 59.95 93 GLN X CA 1
ATOM 10305 C C . GLN B 2 93 ? 144.391 144.015 100.647 1.00 59.95 93 GLN X C 1
ATOM 10306 O O . GLN B 2 93 ? 143.710 144.724 101.393 1.00 59.95 93 GLN X O 1
ATOM 10312 N N . GLY B 2 94 ? 145.516 143.428 101.057 1.00 57.59 94 GLY X N 1
ATOM 10313 C CA . GLY B 2 94 ? 145.998 143.647 102.411 1.00 57.59 94 GLY X CA 1
ATOM 10314 C C . GLY B 2 94 ? 146.394 145.088 102.665 1.00 57.59 94 GLY X C 1
ATOM 10315 O O . GLY B 2 94 ? 146.102 145.644 103.726 1.00 57.59 94 GLY X O 1
ATOM 10316 N N . VAL B 2 95 ? 147.062 145.715 101.695 1.00 56.13 95 VAL X N 1
ATOM 10317 C CA . VAL B 2 95 ? 147.450 147.114 101.850 1.00 56.13 95 VAL X CA 1
ATOM 10318 C C . VAL B 2 95 ? 146.219 148.010 101.885 1.00 56.13 95 VAL X C 1
ATOM 10319 O O . VAL B 2 95 ? 146.153 148.961 102.671 1.00 56.13 95 VAL X O 1
ATOM 10323 N N . ILE B 2 96 ? 145.225 147.726 101.041 1.00 56.66 96 ILE X N 1
ATOM 10324 C CA . ILE B 2 96 ? 143.991 148.508 101.073 1.00 56.66 96 ILE X CA 1
ATOM 10325 C C . ILE B 2 96 ? 143.283 148.332 102.411 1.00 56.66 96 ILE X C 1
ATOM 10326 O O . ILE B 2 96 ? 142.730 149.289 102.969 1.00 56.66 96 ILE X O 1
ATOM 10331 N N . LYS B 2 97 ? 143.290 147.111 102.950 1.00 57.81 97 LYS X N 1
ATOM 10332 C CA . LYS B 2 97 ? 142.679 146.873 104.254 1.00 57.81 97 LYS X CA 1
ATOM 10333 C C . LYS B 2 97 ? 143.410 147.631 105.353 1.00 57.81 97 LYS X C 1
ATOM 10334 O O . LYS B 2 97 ? 142.779 148.195 106.252 1.00 57.81 97 LYS X O 1
ATOM 10340 N N . VAL B 2 98 ? 144.742 147.658 105.299 1.00 54.92 98 VAL X N 1
ATOM 10341 C CA . VAL B 2 98 ? 145.509 148.403 106.294 1.00 54.92 98 VAL X CA 1
ATOM 10342 C C . VAL B 2 98 ? 145.219 149.895 106.181 1.00 54.92 98 VAL X C 1
ATOM 10343 O O . VAL B 2 98 ? 145.084 150.597 107.191 1.00 54.92 98 VAL X O 1
ATOM 10347 N N . LEU B 2 99 ? 145.114 150.403 104.952 1.00 55.59 99 LEU X N 1
ATOM 10348 C CA . LEU B 2 99 ? 144.829 151.821 104.755 1.00 55.59 99 LEU X CA 1
ATOM 10349 C C . LEU B 2 99 ? 143.442 152.191 105.266 1.00 55.59 99 LEU X C 1
ATOM 10350 O O . LEU B 2 99 ? 143.265 153.249 105.879 1.00 55.59 99 LEU X O 1
ATOM 10355 N N . GLU B 2 100 ? 142.442 151.341 105.025 1.00 57.81 100 GLU X N 1
ATOM 10356 C CA . GLU B 2 100 ? 141.109 151.645 105.534 1.00 57.81 100 GLU X CA 1
ATOM 10357 C C . GLU B 2 100 ? 140.991 151.376 107.028 1.00 57.81 100 GLU X C 1
ATOM 10358 O O . GLU B 2 100 ? 140.068 151.891 107.666 1.00 57.81 100 GLU X O 1
ATOM 10364 N N . ARG B 2 101 ? 141.894 150.576 107.595 1.00 58.10 101 ARG X N 1
ATOM 10365 C CA . ARG B 2 101 ? 142.006 150.495 109.046 1.00 58.10 101 ARG X CA 1
ATOM 10366 C C . ARG B 2 101 ? 142.566 151.788 109.618 1.00 58.10 101 ARG X C 1
ATOM 10367 O O . ARG B 2 101 ? 142.103 152.269 110.658 1.00 58.10 101 ARG X O 1
ATOM 10375 N N . ILE B 2 102 ? 143.569 152.360 108.949 1.00 57.01 102 ILE X N 1
ATOM 10376 C CA . ILE B 2 102 ? 144.131 153.636 109.385 1.00 57.01 102 ILE X CA 1
ATOM 10377 C C . ILE B 2 102 ? 143.091 154.743 109.275 1.00 57.01 102 ILE X C 1
ATOM 10378 O O . ILE B 2 102 ? 142.934 155.562 110.188 1.00 57.01 102 ILE X O 1
ATOM 10383 N N . LYS B 2 103 ? 142.356 154.780 108.162 1.00 60.33 103 LYS X N 1
ATOM 10384 C CA . LYS B 2 103 ? 141.364 155.826 107.945 1.00 60.33 103 LYS X CA 1
ATOM 10385 C C . LYS B 2 103 ? 140.196 155.740 108.920 1.00 60.33 103 LYS X C 1
ATOM 10386 O O . LYS B 2 103 ? 139.475 156.729 109.088 1.00 60.33 103 LYS X O 1
ATOM 10392 N N . SER B 2 104 ? 139.993 154.591 109.567 1.00 61.84 104 SER X N 1
ATOM 10393 C CA . SER B 2 104 ? 138.841 154.438 110.450 1.00 61.84 104 SER X CA 1
ATOM 10394 C C . SER B 2 104 ? 138.899 155.416 111.616 1.00 61.84 104 SER X C 1
ATOM 10395 O O . SER B 2 104 ? 137.892 156.050 111.953 1.00 61.84 104 SER X O 1
ATOM 10398 N N . LYS B 2 105 ? 140.061 155.556 112.242 1.00 62.11 105 LYS X N 1
ATOM 10399 C CA . LYS B 2 105 ? 140.186 156.509 113.331 1.00 62.11 105 LYS X CA 1
ATOM 10400 C C . LYS B 2 105 ? 140.394 157.920 112.784 1.00 62.11 105 LYS X C 1
ATOM 10401 O O . LYS B 2 105 ? 140.981 158.097 111.714 1.00 62.11 105 LYS X O 1
ATOM 10407 N N . PRO B 2 106 ? 139.907 158.941 113.495 1.00 65.03 106 PRO X N 1
ATOM 10408 C CA . PRO B 2 106 ? 140.080 160.319 113.005 1.00 65.03 106 PRO X CA 1
ATOM 10409 C C . PRO B 2 106 ? 141.532 160.736 112.854 1.00 65.03 106 PRO X C 1
ATOM 10410 O O . PRO B 2 106 ? 141.853 161.501 111.935 1.00 65.03 106 PRO X O 1
ATOM 10414 N N . GLU B 2 107 ? 142.421 160.264 113.731 1.00 64.62 107 GLU X N 1
ATOM 10415 C CA . GLU B 2 107 ? 143.832 160.622 113.618 1.00 64.62 107 GLU X CA 1
ATOM 10416 C C . GLU B 2 107 ? 144.438 160.067 112.336 1.00 64.62 107 GLU X C 1
ATOM 10417 O O . GLU B 2 107 ? 145.198 160.759 111.647 1.00 64.62 107 GLU X O 1
ATOM 10423 N N . GLY B 2 108 ? 144.111 158.820 111.997 1.00 60.96 108 GLY X N 1
ATOM 10424 C CA . GLY B 2 108 ? 144.593 158.257 110.749 1.00 60.96 108 GLY X CA 1
ATOM 10425 C C . GLY B 2 108 ? 144.027 158.967 109.536 1.00 60.96 108 GLY X C 1
ATOM 10426 O O . GLY B 2 108 ? 144.718 159.141 108.529 1.00 60.96 108 GLY X O 1
ATOM 10427 N N . GLU B 2 109 ? 142.761 159.383 109.611 1.00 63.30 109 GLU X N 1
ATOM 10428 C CA . GLU B 2 109 ? 142.172 160.151 108.521 1.00 63.30 109 GLU X CA 1
ATOM 10429 C C . GLU B 2 109 ? 142.890 161.481 108.340 1.00 63.30 109 GLU X C 1
ATOM 10430 O O . GLU B 2 109 ? 143.172 161.896 107.209 1.00 63.30 109 GLU X O 1
ATOM 10436 N N . LYS B 2 110 ? 143.206 162.157 109.447 1.00 60.51 110 LYS X N 1
ATOM 10437 C CA . LYS B 2 110 ? 143.962 163.402 109.366 1.00 60.51 110 LYS X CA 1
ATOM 10438 C C . LYS B 2 110 ? 145.342 163.170 108.768 1.00 60.51 110 LYS X C 1
ATOM 10439 O O . LYS B 2 110 ? 145.807 163.958 107.938 1.00 60.51 110 LYS X O 1
ATOM 10445 N N . LEU B 2 111 ? 146.014 162.090 109.176 1.00 57.78 111 LEU X N 1
ATOM 10446 C CA . LEU B 2 111 ? 147.339 161.794 108.638 1.00 57.78 111 LEU X CA 1
ATOM 10447 C C . LEU B 2 111 ? 147.286 161.514 107.141 1.00 57.78 111 LEU X C 1
ATOM 10448 O O . LEU B 2 111 ? 148.136 161.995 106.379 1.00 57.78 111 LEU X O 1
ATOM 10453 N N . LEU B 2 112 ? 146.300 160.732 106.700 1.00 58.61 112 LEU X N 1
ATOM 10454 C CA . LEU B 2 112 ? 146.179 160.430 105.278 1.00 58.61 112 LEU X CA 1
ATOM 10455 C C . LEU B 2 112 ? 145.855 161.682 104.473 1.00 58.61 112 LEU X C 1
ATOM 10456 O O . LEU B 2 112 ? 146.394 161.876 103.378 1.00 58.61 112 LEU X O 1
ATOM 10461 N N . GLU B 2 113 ? 144.979 162.543 104.998 1.00 62.29 113 GLU X N 1
ATOM 10462 C CA . GLU B 2 113 ? 144.695 163.803 104.320 1.00 62.29 113 GLU X CA 1
ATOM 10463 C C . GLU B 2 113 ? 145.944 164.666 104.227 1.00 62.29 113 GLU X C 1
ATOM 10464 O O . GLU B 2 113 ? 146.200 165.295 103.194 1.00 62.29 113 GLU X O 1
ATOM 10470 N N . LEU B 2 114 ? 146.735 164.706 105.301 1.00 60.44 114 LEU X N 1
ATOM 10471 C CA . LEU B 2 114 ? 147.949 165.512 105.306 1.00 60.44 114 LEU X CA 1
ATOM 10472 C C . LEU B 2 114 ? 148.954 164.999 104.284 1.00 60.44 114 LEU X C 1
ATOM 10473 O O . LEU B 2 114 ? 149.628 165.790 103.615 1.00 60.44 114 LEU X O 1
ATOM 10478 N N . ILE B 2 115 ? 149.078 163.678 104.157 1.00 55.32 115 ILE X N 1
ATOM 10479 C CA . ILE B 2 115 ? 149.994 163.124 103.165 1.00 55.32 115 ILE X CA 1
ATOM 10480 C C . ILE B 2 115 ? 149.494 163.400 101.753 1.00 55.32 115 ILE X C 1
ATOM 10481 O O . ILE B 2 115 ? 150.265 163.799 100.874 1.00 55.32 115 ILE X O 1
ATOM 10486 N N . SER B 2 116 ? 148.199 163.200 101.510 1.00 56.17 116 SER X N 1
ATOM 10487 C CA . SER B 2 116 ? 147.652 163.419 100.178 1.00 56.17 116 SER X CA 1
ATOM 10488 C C . SER B 2 116 ? 147.551 164.893 99.811 1.00 56.17 116 SER X C 1
ATOM 10489 O O . SER B 2 116 ? 147.305 165.203 98.641 1.00 56.17 116 SER X O 1
ATOM 10492 N N . SER B 2 117 ? 147.732 165.802 100.769 1.00 58.19 117 SER X N 1
ATOM 10493 C CA . SER B 2 117 ? 147.583 167.228 100.522 1.00 58.19 117 SER X CA 1
ATOM 10494 C C . SER B 2 117 ? 148.898 167.992 100.496 1.00 58.19 117 SER X C 1
ATOM 10495 O O . SER B 2 117 ? 148.971 169.037 99.842 1.00 58.19 117 SER X O 1
ATOM 10498 N N . SER B 2 118 ? 149.932 167.508 101.178 1.00 57.22 118 SER X N 1
ATOM 10499 C CA . SER B 2 118 ? 151.198 168.228 101.308 1.00 57.22 118 SER X CA 1
ATOM 10500 C C . SER B 2 118 ? 152.134 167.765 100.198 1.00 57.22 118 SER X C 1
ATOM 10501 O O . SER B 2 118 ? 152.944 166.857 100.380 1.00 57.22 118 SER X O 1
ATOM 10504 N N . ILE B 2 119 ? 152.024 168.406 99.041 1.00 58.52 119 ILE X N 1
ATOM 10505 C CA . ILE B 2 119 ? 152.828 168.062 97.872 1.00 58.52 119 ILE X CA 1
ATOM 10506 C C . ILE B 2 119 ? 154.202 168.711 97.989 1.00 58.52 119 ILE X C 1
ATOM 10507 O O . ILE B 2 119 ? 154.359 169.694 98.725 1.00 58.52 119 ILE X O 1
ATOM 10512 N N . PRO B 2 120 ? 155.221 168.195 97.304 1.00 60.77 120 PRO X N 1
ATOM 10513 C CA . PRO B 2 120 ? 156.509 168.895 97.267 1.00 60.77 120 PRO X CA 1
ATOM 10514 C C . PRO B 2 120 ? 156.384 170.216 96.527 1.00 60.77 120 PRO X C 1
ATOM 10515 O O . PRO B 2 120 ? 155.469 170.427 95.729 1.00 60.77 120 PRO X O 1
ATOM 10519 N N . LEU B 2 121 ? 157.317 171.117 96.806 1.00 66.77 121 LEU X N 1
ATOM 10520 C CA . LEU B 2 121 ? 157.283 172.438 96.195 1.00 66.77 121 LEU X CA 1
ATOM 10521 C C . LEU B 2 121 ? 157.490 172.324 94.689 1.00 66.77 121 LEU X C 1
ATOM 10522 O O . LEU B 2 121 ? 158.524 171.798 94.251 1.00 66.77 121 LEU X O 1
ATOM 10527 N N . PRO B 2 122 ? 156.553 172.793 93.871 1.00 69.00 122 PRO X N 1
ATOM 10528 C CA . PRO B 2 122 ? 156.702 172.671 92.421 1.00 69.00 122 PRO X CA 1
ATOM 10529 C C . PRO B 2 122 ? 157.564 173.783 91.846 1.00 69.00 122 PRO X C 1
ATOM 10530 O O . PRO B 2 122 ? 157.774 174.830 92.458 1.00 69.00 122 PRO X O 1
ATOM 10534 N N . LEU B 2 123 ? 158.065 173.534 90.640 1.00 71.90 123 LEU X N 1
ATOM 10535 C CA . LEU B 2 123 ? 158.938 174.505 90.004 1.00 71.90 123 LEU X CA 1
ATOM 10536 C C . LEU B 2 123 ? 158.123 175.680 89.473 1.00 71.90 123 LEU X C 1
ATOM 10537 O O . LEU B 2 123 ? 156.896 175.636 89.401 1.00 71.90 123 LEU X O 1
ATOM 10542 N N . VAL B 2 124 ? 158.821 176.748 89.101 1.00 71.38 124 VAL X N 1
ATOM 10543 C CA . VAL B 2 124 ? 158.193 177.950 88.567 1.00 71.38 124 VAL X CA 1
ATOM 10544 C C . VAL B 2 124 ? 158.544 178.067 87.092 1.00 71.38 124 VAL X C 1
ATOM 10545 O O . VAL B 2 124 ? 159.709 177.907 86.707 1.00 71.38 124 VAL X O 1
ATOM 10549 N N . SER B 2 125 ? 157.534 178.327 86.267 1.00 75.39 125 SER X N 1
ATOM 10550 C CA . SER B 2 125 ? 157.733 178.529 84.837 1.00 75.39 125 SER X CA 1
ATOM 10551 C C . SER B 2 125 ? 156.750 179.589 84.376 1.00 75.39 125 SER X C 1
ATOM 10552 O O . SER B 2 125 ? 155.536 179.387 84.474 1.00 75.39 125 SER X O 1
ATOM 10555 N N . ASN B 2 126 ? 157.277 180.715 83.895 1.00 76.86 126 ASN X N 1
ATOM 10556 C CA . ASN B 2 126 ? 156.457 181.818 83.397 1.00 76.86 126 ASN X CA 1
ATOM 10557 C C . ASN B 2 126 ? 155.450 182.276 84.450 1.00 76.86 126 ASN X C 1
ATOM 10558 O O . ASN B 2 126 ? 154.312 182.636 84.142 1.00 76.86 126 ASN X O 1
ATOM 10563 N N . GLY B 2 127 ? 155.877 182.258 85.710 1.00 74.25 127 GLY X N 1
ATOM 10564 C CA . GLY B 2 127 ? 155.030 182.683 86.802 1.00 74.25 127 GLY X CA 1
ATOM 10565 C C . GLY B 2 127 ? 154.004 181.675 87.262 1.00 74.25 127 GLY X C 1
ATOM 10566 O O . GLY B 2 127 ? 153.159 182.018 88.096 1.00 74.25 127 GLY X O 1
ATOM 10567 N N . ALA B 2 128 ? 154.043 180.445 86.756 1.00 73.85 128 ALA X N 1
ATOM 10568 C CA . ALA B 2 128 ? 153.076 179.421 87.123 1.00 73.85 128 ALA X CA 1
ATOM 10569 C C . ALA B 2 128 ? 153.790 178.225 87.735 1.00 73.85 128 ALA X C 1
ATOM 10570 O O . ALA B 2 128 ? 154.873 177.840 87.285 1.00 73.85 128 ALA X O 1
ATOM 10572 N N . LEU B 2 129 ? 153.184 177.644 88.767 1.00 71.11 129 LEU X N 1
ATOM 10573 C CA . LEU B 2 129 ? 153.733 176.447 89.387 1.00 71.11 129 LEU X CA 1
ATOM 10574 C C . LEU B 2 129 ? 153.497 175.244 88.485 1.00 71.11 129 LEU X C 1
ATOM 10575 O O . LEU B 2 129 ? 152.394 175.052 87.965 1.00 71.11 129 LEU X O 1
ATOM 10580 N N . THR B 2 130 ? 154.539 174.442 88.292 1.00 73.04 130 THR X N 1
ATOM 10581 C CA . THR B 2 130 ? 154.490 173.275 87.428 1.00 73.04 130 THR X CA 1
ATOM 10582 C C . THR B 2 130 ? 155.130 172.080 88.117 1.00 73.04 130 THR X C 1
ATOM 10583 O O . THR B 2 130 ? 156.095 172.216 88.879 1.00 73.04 130 THR X O 1
ATOM 10587 N N . LEU B 2 131 ? 154.578 170.907 87.826 1.00 72.38 131 LEU X N 1
ATOM 10588 C CA . LEU B 2 131 ? 155.059 169.641 88.346 1.00 72.38 131 LEU X CA 1
ATOM 10589 C C . LEU B 2 131 ? 156.355 169.232 87.656 1.00 72.38 131 LEU X C 1
ATOM 10590 O O . LEU B 2 131 ? 156.663 169.660 86.542 1.00 72.38 131 LEU X O 1
ATOM 10595 N N . SER B 2 132 ? 157.117 168.384 88.342 1.00 72.00 132 SER X N 1
ATOM 10596 C CA . SER B 2 132 ? 158.350 167.821 87.813 1.00 72.00 132 SER X CA 1
ATOM 10597 C C . SER B 2 132 ? 158.370 166.335 88.140 1.00 72.00 132 SER X C 1
ATOM 10598 O O . SER B 2 132 ? 157.428 165.797 88.728 1.00 72.00 132 SER X O 1
ATOM 10601 N N . ASP B 2 133 ? 159.456 165.661 87.760 1.00 71.11 133 ASP X N 1
ATOM 10602 C CA . ASP B 2 133 ? 159.580 164.250 88.098 1.00 71.11 133 ASP X CA 1
ATOM 10603 C C . ASP B 2 133 ? 159.758 164.025 89.593 1.00 71.11 133 ASP X C 1
ATOM 10604 O O . ASP B 2 133 ? 159.688 162.877 90.043 1.00 71.11 133 ASP X O 1
ATOM 10609 N N . ASN B 2 134 ? 159.996 165.088 90.363 1.00 68.15 134 ASN X N 1
ATOM 10610 C CA . ASN B 2 134 ? 160.058 164.993 91.814 1.00 68.15 134 ASN X CA 1
ATOM 10611 C C . ASN B 2 134 ? 158.689 164.799 92.446 1.00 68.15 134 ASN X C 1
ATOM 10612 O O . ASN B 2 134 ? 158.613 164.490 93.639 1.00 68.15 134 ASN X O 1
ATOM 10617 N N . GLU B 2 135 ? 157.608 164.969 91.683 1.00 67.94 135 GLU X N 1
ATOM 10618 C CA . GLU B 2 135 ? 156.261 164.836 92.217 1.00 67.94 135 GLU X CA 1
ATOM 10619 C C . GLU B 2 135 ? 155.332 163.986 91.367 1.00 67.94 135 GLU X C 1
ATOM 10620 O O . GLU B 2 135 ? 154.196 163.748 91.791 1.00 67.94 135 GLU X O 1
ATOM 10626 N N . THR B 2 136 ? 155.759 163.526 90.197 1.00 66.92 136 THR X N 1
ATOM 10627 C CA . THR B 2 136 ? 154.883 162.821 89.275 1.00 66.92 136 THR X CA 1
ATOM 10628 C C . THR B 2 136 ? 155.468 161.468 88.900 1.00 66.92 136 THR X C 1
ATOM 10629 O O . THR B 2 136 ? 156.689 161.280 88.895 1.00 66.92 136 THR X O 1
ATOM 10633 N N . ILE B 2 137 ? 154.581 160.533 88.596 1.00 66.12 137 ILE X N 1
ATOM 10634 C CA . ILE B 2 137 ? 154.930 159.212 88.095 1.00 66.12 137 ILE X CA 1
ATOM 10635 C C . ILE B 2 137 ? 154.510 159.128 86.636 1.00 66.12 137 ILE X C 1
ATOM 10636 O O . ILE B 2 137 ? 153.425 159.580 86.252 1.00 66.12 137 ILE X O 1
ATOM 10641 N N . ALA B 2 138 ? 155.377 158.549 85.812 1.00 70.81 138 ALA X N 1
ATOM 10642 C CA . ALA B 2 138 ? 155.206 158.549 84.363 1.00 70.81 138 ALA X CA 1
ATOM 10643 C C . ALA B 2 138 ? 154.515 157.262 83.922 1.00 70.81 138 ALA X C 1
ATOM 10644 O O . ALA B 2 138 ? 155.135 156.194 83.887 1.00 70.81 138 ALA X O 1
ATOM 10646 N N . TYR B 2 139 ? 153.232 157.373 83.583 1.00 73.80 139 TYR X N 1
ATOM 10647 C CA . TYR B 2 139 ? 152.450 156.282 83.018 1.00 73.80 139 TYR X CA 1
ATOM 10648 C C . TYR B 2 139 ? 152.793 156.124 81.540 1.00 73.80 139 TYR X C 1
ATOM 10649 O O . TYR B 2 139 ? 152.693 157.089 80.765 1.00 73.80 139 TYR X O 1
ATOM 10658 N N . GLN B 2 140 ? 153.160 154.895 81.157 1.00 78.39 140 GLN X N 1
ATOM 10659 C CA . GLN B 2 140 ? 153.944 154.606 79.964 1.00 78.39 140 GLN X CA 1
ATOM 10660 C C . GLN B 2 140 ? 153.385 153.407 79.205 1.00 78.39 140 GLN X C 1
ATOM 10661 O O . GLN B 2 140 ? 152.938 152.432 79.815 1.00 78.39 140 GLN X O 1
ATOM 10667 N N . GLU B 2 141 ? 153.415 153.484 77.871 1.00 80.54 141 GLU X N 1
ATOM 10668 C CA . GLU B 2 141 ? 153.232 152.328 76.999 1.00 80.54 141 GLU X CA 1
ATOM 10669 C C . GLU B 2 141 ? 154.297 152.307 75.914 1.00 80.54 141 GLU X C 1
ATOM 10670 O O . GLU B 2 141 ? 154.723 153.355 75.423 1.00 80.54 141 GLU X O 1
ATOM 10676 N N . ASN B 2 142 ? 154.706 151.094 75.537 1.00 83.70 142 ASN X N 1
ATOM 10677 C CA . ASN B 2 142 ? 155.561 150.859 74.369 1.00 83.70 142 ASN X CA 1
ATOM 10678 C C . ASN B 2 142 ? 156.816 151.729 74.411 1.00 83.70 142 ASN X C 1
ATOM 10679 O O . ASN B 2 142 ? 157.203 152.352 73.419 1.00 83.70 142 ASN X O 1
ATOM 10684 N N . ASN B 2 143 ? 157.452 151.773 75.583 1.00 83.67 143 ASN X N 1
ATOM 10685 C CA . ASN B 2 143 ? 158.684 152.532 75.801 1.00 83.67 143 ASN X CA 1
ATOM 10686 C C . ASN B 2 143 ? 158.494 154.017 75.501 1.00 83.67 143 ASN X C 1
ATOM 10687 O O . ASN B 2 143 ? 159.431 154.703 75.084 1.00 83.67 143 ASN X O 1
ATOM 10692 N N . ASN B 2 144 ? 157.281 154.522 75.710 1.00 80.58 144 ASN X N 1
ATOM 10693 C CA . ASN B 2 144 ? 156.955 155.917 75.438 1.00 80.58 144 ASN X CA 1
ATOM 10694 C C . ASN B 2 144 ? 156.120 156.452 76.589 1.00 80.58 144 ASN X C 1
ATOM 10695 O O . ASN B 2 144 ? 155.067 155.891 76.905 1.00 80.58 144 ASN X O 1
ATOM 10700 N N . ILE B 2 145 ? 156.584 157.537 77.207 1.00 76.84 145 ILE X N 1
ATOM 10701 C CA . ILE B 2 145 ? 155.852 158.142 78.312 1.00 76.84 145 ILE X CA 1
ATOM 10702 C C . ILE B 2 145 ? 154.616 158.841 77.767 1.00 76.84 145 ILE X C 1
ATOM 10703 O O . ILE B 2 145 ? 154.707 159.692 76.873 1.00 76.84 145 ILE X O 1
ATOM 10708 N N . VAL B 2 146 ? 153.454 158.491 78.306 1.00 77.05 146 VAL X N 1
ATOM 10709 C CA . VAL B 2 146 ? 152.186 159.039 77.842 1.00 77.05 146 VAL X CA 1
ATOM 10710 C C . VAL B 2 146 ? 151.649 160.110 78.779 1.00 77.05 146 VAL X C 1
ATOM 10711 O O . VAL B 2 146 ? 151.227 161.176 78.329 1.00 77.05 146 VAL X O 1
ATOM 10715 N N . SER B 2 147 ? 151.654 159.868 80.088 1.00 73.74 147 SER X N 1
ATOM 10716 C CA . SER B 2 147 ? 151.092 160.889 80.965 1.00 73.74 147 SER X CA 1
ATOM 10717 C C . SER B 2 147 ? 151.768 160.874 82.325 1.00 73.74 147 SER X C 1
ATOM 10718 O O . SER B 2 147 ? 151.964 159.814 82.915 1.00 73.74 147 SER X O 1
ATOM 10721 N N . ASN B 2 148 ? 152.091 162.058 82.830 1.00 70.12 148 ASN X N 1
ATOM 10722 C CA . ASN B 2 148 ? 152.705 162.206 84.142 1.00 70.12 148 ASN X CA 1
ATOM 10723 C C . ASN B 2 148 ? 151.623 162.529 85.164 1.00 70.12 148 ASN X C 1
ATOM 10724 O O . ASN B 2 148 ? 151.100 163.646 85.183 1.00 70.12 148 ASN X O 1
ATOM 10729 N N . LEU B 2 149 ? 151.308 161.562 86.020 1.00 66.41 149 LEU X N 1
ATOM 10730 C CA . LEU B 2 149 ? 150.259 161.701 87.018 1.00 66.41 149 LEU X CA 1
ATOM 10731 C C . LEU B 2 149 ? 150.853 162.098 88.361 1.00 66.41 149 LEU X C 1
ATOM 10732 O O . LEU B 2 149 ? 151.905 161.591 88.759 1.00 66.41 149 LEU X O 1
ATOM 10737 N N . GLN B 2 150 ? 150.168 162.999 89.059 1.00 62.94 150 GLN X N 1
ATOM 10738 C CA . GLN B 2 150 ? 150.645 163.467 90.353 1.00 62.94 150 GLN X CA 1
ATOM 10739 C C . GLN B 2 150 ? 150.675 162.321 91.356 1.00 62.94 150 GLN X C 1
ATOM 10740 O O . GLN B 2 150 ? 149.803 161.449 91.353 1.00 62.94 150 GLN X O 1
ATOM 10746 N N . ALA B 2 151 ? 151.693 162.320 92.216 1.00 59.66 151 ALA X N 1
ATOM 10747 C CA . ALA B 2 151 ? 151.847 161.251 93.201 1.00 59.66 151 ALA X CA 1
ATOM 10748 C C . ALA B 2 151 ? 152.710 161.765 94.343 1.00 59.66 151 ALA X C 1
ATOM 10749 O O . ALA B 2 151 ? 153.896 162.042 94.144 1.00 59.66 151 ALA X O 1
ATOM 10751 N N . ASN B 2 152 ? 152.117 161.897 95.529 1.00 57.48 152 ASN X N 1
ATOM 10752 C CA . ASN B 2 152 ? 152.866 162.263 96.723 1.00 57.48 152 ASN X CA 1
ATOM 10753 C C . ASN B 2 152 ? 153.547 161.074 97.380 1.00 57.48 152 ASN X C 1
ATOM 10754 O O . ASN B 2 152 ? 154.427 161.272 98.223 1.00 57.48 152 ASN X O 1
ATOM 10759 N N . LEU B 2 153 ? 153.164 159.853 97.017 1.00 53.62 153 LEU X N 1
ATOM 10760 C CA . LEU B 2 153 ? 153.662 158.655 97.676 1.00 53.62 153 LEU X CA 1
ATOM 10761 C C . LEU B 2 153 ? 153.398 157.454 96.787 1.00 53.62 153 LEU X C 1
ATOM 10762 O O . LEU B 2 153 ? 152.319 157.344 96.200 1.00 53.62 153 LEU X O 1
ATOM 10767 N N . VAL B 2 154 ? 154.379 156.564 96.689 1.00 54.04 154 VAL X N 1
ATOM 10768 C CA . VAL B 2 154 ? 154.230 155.308 95.968 1.00 54.04 154 VAL X CA 1
ATOM 10769 C C . VAL B 2 154 ? 154.515 154.175 96.940 1.00 54.04 154 VAL X C 1
ATOM 10770 O O . VAL B 2 154 ? 155.567 154.159 97.590 1.00 54.04 154 VAL X O 1
ATOM 10774 N N . ILE B 2 155 ? 153.585 153.232 97.039 1.00 53.49 155 ILE X N 1
ATOM 10775 C CA . ILE B 2 155 ? 153.684 152.124 97.980 1.00 53.49 155 ILE X CA 1
ATOM 10776 C C . ILE B 2 155 ? 154.002 150.854 97.204 1.00 53.49 155 ILE X C 1
ATOM 10777 O O . ILE B 2 155 ? 153.227 150.433 96.338 1.00 53.49 155 ILE X O 1
ATOM 10782 N N . TYR B 2 156 ? 155.139 150.244 97.517 1.00 56.58 156 TYR X N 1
ATOM 10783 C CA . TYR B 2 156 ? 155.594 149.005 96.910 1.00 56.58 156 TYR X CA 1
ATOM 10784 C C . TYR B 2 156 ? 155.436 147.861 97.903 1.00 56.58 156 TYR X C 1
ATOM 10785 O O . TYR B 2 156 ? 154.926 148.032 99.013 1.00 56.58 156 TYR X O 1
ATOM 10794 N N . GLY B 2 157 ? 155.887 146.681 97.494 1.00 57.21 157 GLY X N 1
ATOM 10795 C CA . GLY B 2 157 ? 156.031 145.582 98.413 1.00 57.21 157 GLY X CA 1
ATOM 10796 C C . GLY B 2 157 ? 157.318 145.686 99.195 1.00 57.21 157 GLY X C 1
ATOM 10797 O O . GLY B 2 157 ? 158.055 146.673 99.119 1.00 57.21 157 GLY X O 1
ATOM 10798 N N . PRO B 2 158 ? 157.610 144.646 99.967 1.00 58.24 158 PRO X N 1
ATOM 10799 C CA . PRO B 2 158 ? 158.839 144.647 100.766 1.00 58.24 158 PRO X CA 1
ATOM 10800 C C . PRO B 2 158 ? 160.075 144.494 99.894 1.00 58.24 158 PRO X C 1
ATOM 10801 O O . PRO B 2 158 ? 160.012 144.076 98.738 1.00 58.24 158 PRO X O 1
ATOM 10805 N N . GLY B 2 159 ? 161.220 144.848 100.471 1.00 59.87 159 GLY X N 1
ATOM 10806 C CA . GLY B 2 159 ? 162.484 144.709 99.789 1.00 59.87 159 GLY X CA 1
ATOM 10807 C C . GLY B 2 159 ? 162.964 143.273 99.807 1.00 59.87 159 GLY X C 1
ATOM 10808 O O . GLY B 2 159 ? 162.183 142.335 99.623 1.00 59.87 159 GLY X O 1
ATOM 10809 N N . PRO B 2 160 ? 164.266 143.068 100.018 1.00 61.38 160 PRO X N 1
ATOM 10810 C CA . PRO B 2 160 ? 164.771 141.701 100.196 1.00 61.38 160 PRO X CA 1
ATOM 10811 C C . PRO B 2 160 ? 164.224 141.067 101.463 1.00 61.38 160 PRO X C 1
ATOM 10812 O O . PRO B 2 160 ? 163.721 139.940 101.442 1.00 61.38 160 PRO X O 1
ATOM 10816 N N . ASP B 2 161 ? 164.316 141.795 102.570 1.00 58.38 161 ASP X N 1
ATOM 10817 C CA . ASP B 2 161 ? 163.734 141.378 103.842 1.00 58.38 161 ASP X CA 1
ATOM 10818 C C . ASP B 2 161 ? 162.227 141.561 103.745 1.00 58.38 161 ASP X C 1
ATOM 10819 O O . ASP B 2 161 ? 161.715 142.672 103.893 1.00 58.38 161 ASP X O 1
ATOM 10824 N N . ILE B 2 162 ? 161.502 140.468 103.512 1.00 57.30 162 ILE X N 1
ATOM 10825 C CA . ILE B 2 162 ? 160.079 140.549 103.200 1.00 57.30 162 ILE X CA 1
ATOM 10826 C C . ILE B 2 162 ? 159.273 140.887 104.447 1.00 57.30 162 ILE X C 1
ATOM 10827 O O . ILE B 2 162 ? 158.046 141.009 104.386 1.00 57.30 162 ILE X O 1
ATOM 10832 N N . ALA B 2 163 ? 159.945 141.028 105.585 1.00 55.80 163 ALA X N 1
ATOM 10833 C CA . ALA B 2 163 ? 159.298 141.453 106.818 1.00 55.80 163 ALA X CA 1
ATOM 10834 C C . ALA B 2 163 ? 159.707 142.859 107.233 1.00 55.80 163 ALA X C 1
ATOM 10835 O O . ALA B 2 163 ? 159.330 143.307 108.320 1.00 55.80 163 ALA X O 1
ATOM 10837 N N . ASN B 2 164 ? 160.455 143.566 106.395 1.00 58.05 164 ASN X N 1
ATOM 10838 C CA . ASN B 2 164 ? 161.011 144.865 106.743 1.00 58.05 164 ASN X CA 1
ATOM 10839 C C . ASN B 2 164 ? 160.192 145.996 106.136 1.00 58.05 164 ASN X C 1
ATOM 10840 O O . ASN B 2 164 ? 159.550 145.841 105.095 1.00 58.05 164 ASN X O 1
ATOM 10845 N N . ASN B 2 165 ? 160.234 147.143 106.803 1.00 56.53 165 ASN X N 1
ATOM 10846 C CA . ASN B 2 165 ? 159.597 148.364 106.341 1.00 56.53 165 ASN X CA 1
ATOM 10847 C C . ASN B 2 165 ? 160.658 149.419 106.076 1.00 56.53 165 ASN X C 1
ATOM 10848 O O . ASN B 2 165 ? 161.686 149.469 106.757 1.00 56.53 165 ASN X O 1
ATOM 10853 N N . ALA B 2 166 ? 160.401 150.269 105.087 1.00 54.71 166 ALA X N 1
ATOM 10854 C CA . ALA B 2 166 ? 161.348 151.330 104.787 1.00 54.71 166 ALA X CA 1
ATOM 10855 C C . ALA B 2 166 ? 160.650 152.438 104.020 1.00 54.71 166 ALA X C 1
ATOM 10856 O O . ALA B 2 166 ? 159.657 152.204 103.327 1.00 54.71 166 ALA X O 1
ATOM 10858 N N . THR B 2 167 ? 161.181 153.649 104.162 1.00 55.84 167 THR X N 1
ATOM 10859 C CA . THR B 2 167 ? 160.733 154.811 103.409 1.00 55.84 167 THR X CA 1
ATOM 10860 C C . THR B 2 167 ? 161.947 155.474 102.783 1.00 55.84 167 THR X C 1
ATOM 10861 O O . THR B 2 167 ? 162.940 155.727 103.471 1.00 55.84 167 THR X O 1
ATOM 10865 N N . TYR B 2 168 ? 161.867 155.756 101.489 1.00 60.33 168 TYR X N 1
ATOM 10866 C CA . TYR B 2 168 ? 162.962 156.377 100.763 1.00 60.33 168 TYR X CA 1
ATOM 10867 C C . TYR B 2 168 ? 162.463 157.634 100.071 1.00 60.33 168 TYR X C 1
ATOM 10868 O O . TYR B 2 168 ? 161.314 157.694 99.630 1.00 60.33 168 TYR X O 1
ATOM 10877 N N . GLY B 2 169 ? 163.327 158.639 99.986 1.00 63.28 169 GLY X N 1
ATOM 10878 C CA . GLY B 2 169 ? 163.045 159.812 99.192 1.00 63.28 169 GLY X CA 1
ATOM 10879 C C . GLY B 2 169 ? 163.292 159.537 97.723 1.00 63.28 169 GLY X C 1
ATOM 10880 O O . GLY B 2 169 ? 163.539 158.407 97.300 1.00 63.28 169 GLY X O 1
ATOM 10881 N N . LEU B 2 170 ? 163.219 160.600 96.929 1.00 65.16 170 LEU X N 1
ATOM 10882 C CA . LEU B 2 170 ? 163.490 160.498 95.502 1.00 65.16 170 LEU X CA 1
ATOM 10883 C C . LEU B 2 170 ? 164.726 161.277 95.080 1.00 65.16 170 LEU X C 1
ATOM 10884 O O . LEU B 2 170 ? 165.572 160.746 94.358 1.00 65.16 170 LEU X O 1
ATOM 10889 N N . TYR B 2 171 ? 164.859 162.524 95.517 1.00 68.96 171 TYR X N 1
ATOM 10890 C CA . TYR B 2 171 ? 165.990 163.366 95.158 1.00 68.96 171 TYR X CA 1
ATOM 10891 C C . TYR B 2 171 ? 166.678 163.859 96.422 1.00 68.96 171 TYR X C 1
ATOM 10892 O O . TYR B 2 171 ? 166.019 164.136 97.427 1.00 68.96 171 TYR X O 1
ATOM 10901 N N . SER B 2 172 ? 168.006 163.970 96.363 1.00 68.27 172 SER X N 1
ATOM 10902 C CA . SER B 2 172 ? 168.794 164.234 97.564 1.00 68.27 172 SER X CA 1
ATOM 10903 C C . SER B 2 172 ? 168.478 165.603 98.155 1.00 68.27 172 SER X C 1
ATOM 10904 O O . SER B 2 172 ? 168.028 165.710 99.301 1.00 68.27 172 SER X O 1
ATOM 10907 N N . THR B 2 173 ? 168.721 166.665 97.387 1.00 66.74 173 THR X N 1
ATOM 10908 C CA . THR B 2 173 ? 168.583 168.016 97.928 1.00 66.74 173 THR X CA 1
ATOM 10909 C C . THR B 2 173 ? 167.170 168.377 98.385 1.00 66.74 173 THR X C 1
ATOM 10910 O O . THR B 2 173 ? 167.047 168.995 99.456 1.00 66.74 173 THR X O 1
ATOM 10914 N N . PRO B 2 174 ? 166.088 168.056 97.663 1.00 64.80 174 PRO X N 1
ATOM 10915 C CA . PRO B 2 174 ? 164.758 168.480 98.128 1.00 64.80 174 PRO X CA 1
ATOM 10916 C C . PRO B 2 174 ? 164.343 167.873 99.456 1.00 64.80 174 PRO X C 1
ATOM 10917 O O . PRO B 2 174 ? 163.409 168.390 100.081 1.00 64.80 174 PRO X O 1
ATOM 10921 N N . ILE B 2 175 ? 164.984 166.790 99.898 1.00 64.42 175 ILE X N 1
ATOM 10922 C CA . ILE B 2 175 ? 164.622 166.189 101.176 1.00 64.42 175 ILE X CA 1
ATOM 10923 C C . ILE B 2 175 ? 164.962 167.125 102.328 1.00 64.42 175 ILE X C 1
ATOM 10924 O O . ILE B 2 175 ? 164.203 167.237 103.297 1.00 64.42 175 ILE X O 1
ATOM 10929 N N . SER B 2 176 ? 166.101 167.810 102.249 1.00 64.12 176 SER X N 1
ATOM 10930 C CA . SER B 2 176 ? 166.625 168.546 103.387 1.00 64.12 176 SER X CA 1
ATOM 10931 C C . SER B 2 176 ? 166.529 170.060 103.258 1.00 64.12 176 SER X C 1
ATOM 10932 O O . SER B 2 176 ? 166.587 170.747 104.283 1.00 64.12 176 SER X O 1
ATOM 10935 N N . ASN B 2 177 ? 166.384 170.602 102.051 1.00 63.93 177 ASN X N 1
ATOM 10936 C CA . ASN B 2 177 ? 166.354 172.047 101.869 1.00 63.93 177 ASN X CA 1
ATOM 10937 C C . ASN B 2 177 ? 164.943 172.623 101.877 1.00 63.93 177 ASN X C 1
ATOM 10938 O O . ASN B 2 177 ? 164.733 173.725 101.363 1.00 63.93 177 ASN X O 1
ATOM 10943 N N . GLY B 2 178 ? 163.973 171.903 102.435 1.00 61.18 178 GLY X N 1
ATOM 10944 C CA . GLY B 2 178 ? 162.630 172.412 102.590 1.00 61.18 178 GLY X CA 1
ATOM 10945 C C . GLY B 2 178 ? 161.742 172.276 101.374 1.00 61.18 178 GLY X C 1
ATOM 10946 O O . GLY B 2 178 ? 160.534 172.519 101.482 1.00 61.18 178 GLY X O 1
ATOM 10947 N N . GLU B 2 179 ? 162.296 171.906 100.220 1.00 65.20 179 GLU X N 1
ATOM 10948 C CA . GLU B 2 179 ? 161.474 171.753 99.024 1.00 65.20 179 GLU X CA 1
ATOM 10949 C C . GLU B 2 179 ? 160.474 170.615 99.177 1.00 65.20 179 GLU X C 1
ATOM 10950 O O . GLU B 2 179 ? 159.297 170.766 98.828 1.00 65.20 179 GLU X O 1
ATOM 10956 N N . GLY B 2 180 ? 160.915 169.478 99.701 1.00 60.60 180 GLY X N 1
ATOM 10957 C CA . GLY B 2 180 ? 160.094 168.288 99.744 1.00 60.60 180 GLY X CA 1
ATOM 10958 C C . GLY B 2 180 ? 160.245 167.449 98.487 1.00 60.60 180 GLY X C 1
ATOM 10959 O O . GLY B 2 180 ? 160.657 167.923 97.431 1.00 60.60 180 GLY X O 1
ATOM 10960 N N . THR B 2 181 ? 159.891 166.172 98.609 1.00 59.63 181 THR X N 1
ATOM 10961 C CA . THR B 2 181 ? 160.123 165.240 97.516 1.00 59.63 181 THR X CA 1
ATOM 10962 C C . THR B 2 181 ? 159.144 164.078 97.589 1.00 59.63 181 THR X C 1
ATOM 10963 O O . THR B 2 181 ? 158.488 163.850 98.607 1.00 59.63 181 THR X O 1
ATOM 10967 N N . LEU B 2 182 ? 159.056 163.350 96.479 1.00 59.51 182 LEU X N 1
ATOM 10968 C CA . LEU B 2 182 ? 158.263 162.132 96.415 1.00 59.51 182 LEU X CA 1
ATOM 10969 C C . LEU B 2 182 ? 158.883 161.053 97.295 1.00 59.51 182 LEU X C 1
ATOM 10970 O O . LEU B 2 182 ? 160.097 161.011 97.503 1.00 59.51 182 LEU X O 1
ATOM 10975 N N . SER B 2 183 ? 158.036 160.168 97.811 1.00 56.15 183 SER X N 1
ATOM 10976 C CA . SER B 2 183 ? 158.477 159.107 98.702 1.00 56.15 183 SER X CA 1
ATOM 10977 C C . SER B 2 183 ? 158.027 157.748 98.184 1.00 56.15 183 SER X C 1
ATOM 10978 O O . SER B 2 183 ? 156.976 157.619 97.549 1.00 56.15 183 SER X O 1
ATOM 10981 N N . GLU B 2 184 ? 158.847 156.738 98.461 1.00 57.03 184 GLU X N 1
ATOM 10982 C CA . GLU B 2 184 ? 158.553 155.349 98.134 1.00 57.03 184 GLU X CA 1
ATOM 10983 C C . GLU B 2 184 ? 158.607 154.539 99.419 1.00 57.03 184 GLU X C 1
ATOM 10984 O O . GLU B 2 184 ? 159.640 154.514 100.096 1.00 57.03 184 GLU X O 1
ATOM 10990 N N . VAL B 2 185 ? 157.503 153.881 99.753 1.00 54.67 185 VAL X N 1
ATOM 10991 C CA . VAL B 2 185 ? 157.378 153.131 100.997 1.00 54.67 185 VAL X CA 1
ATOM 10992 C C . VAL B 2 185 ? 157.278 151.656 100.654 1.00 54.67 185 VAL X C 1
ATOM 10993 O O . VAL B 2 185 ? 156.384 151.245 99.907 1.00 54.67 185 VAL X O 1
ATOM 10997 N N . SER B 2 186 ? 158.182 150.861 101.210 1.00 56.22 186 SER X N 1
ATOM 10998 C CA . SER B 2 186 ? 158.201 149.421 101.004 1.00 56.22 186 SER X CA 1
ATOM 10999 C C . SER B 2 186 ? 157.837 148.740 102.312 1.00 56.22 186 SER X C 1
ATOM 11000 O O . SER B 2 186 ? 158.494 148.973 103.333 1.00 56.22 186 SER X O 1
ATOM 11003 N N . PHE B 2 187 ? 156.754 147.962 102.297 1.00 56.92 187 PHE X N 1
ATOM 11004 C CA . PHE B 2 187 ? 156.360 147.214 103.516 1.00 56.92 187 PHE X CA 1
ATOM 11005 C C . PHE B 2 187 ? 155.469 146.030 103.132 1.00 56.92 187 PHE X C 1
ATOM 11006 O O . PHE B 2 187 ? 154.802 146.085 102.080 1.00 56.92 187 PHE X O 1
ATOM 11014 N N . SER B 2 188 ? 155.468 144.995 103.974 1.00 56.63 188 SER X N 1
ATOM 11015 C CA . SER B 2 188 ? 154.588 143.850 103.786 1.00 56.63 188 SER X CA 1
ATOM 11016 C C . SER B 2 188 ? 153.565 143.841 104.912 1.00 56.63 188 SER X C 1
ATOM 11017 O O . SER B 2 188 ? 153.954 143.850 106.098 1.00 56.63 188 SER X O 1
ATOM 11020 N N . PRO B 2 189 ? 152.265 143.830 104.609 1.00 55.61 189 PRO X N 1
ATOM 11021 C CA . PRO B 2 189 ? 151.259 143.800 105.677 1.00 55.61 189 PRO X CA 1
ATOM 11022 C C . PRO B 2 189 ? 151.021 142.421 106.263 1.00 55.61 189 PRO X C 1
ATOM 11023 O O . PRO B 2 189 ? 150.376 142.321 107.315 1.00 55.61 189 PRO X O 1
ATOM 11027 N N . PHE B 2 190 ? 151.514 141.362 105.625 1.00 55.32 190 PHE X N 1
ATOM 11028 C CA . PHE B 2 190 ? 151.302 139.998 106.090 1.00 55.32 190 PHE X CA 1
ATOM 11029 C C . PHE B 2 190 ? 152.448 139.468 106.936 1.00 55.32 190 PHE X C 1
ATOM 11030 O O . PHE B 2 190 ? 152.207 138.868 107.986 1.00 55.32 190 PHE X O 1
ATOM 11038 N N . TYR B 2 191 ? 153.690 139.667 106.507 1.00 55.95 191 TYR X N 1
ATOM 11039 C CA . TYR B 2 191 ? 154.847 139.208 107.260 1.00 55.95 191 TYR X CA 1
ATOM 11040 C C . TYR B 2 191 ? 155.229 140.261 108.290 1.00 55.95 191 TYR X C 1
ATOM 11041 O O . TYR B 2 191 ? 155.405 141.435 107.953 1.00 55.95 191 TYR X O 1
ATOM 11050 N N . LEU B 2 192 ? 155.349 139.838 109.545 1.00 55.99 192 LEU X N 1
ATOM 11051 C CA . LEU B 2 192 ? 155.477 140.745 110.674 1.00 55.99 192 LEU X CA 1
ATOM 11052 C C . LEU B 2 192 ? 156.702 140.381 111.500 1.00 55.99 192 LEU X C 1
ATOM 11053 O O . LEU B 2 192 ? 157.173 139.243 111.480 1.00 55.99 192 LEU X O 1
ATOM 11058 N N . LYS B 2 193 ? 157.215 141.367 112.233 1.00 57.88 193 LYS X N 1
ATOM 11059 C CA . LYS B 2 193 ? 158.336 141.163 113.145 1.00 57.88 193 LYS X CA 1
ATOM 11060 C C . LYS B 2 193 ? 157.859 141.361 114.576 1.00 57.88 193 LYS X C 1
ATOM 11061 O O . LYS B 2 193 ? 157.678 142.506 115.016 1.00 57.88 193 LYS X O 1
ATOM 11067 N N . PRO B 2 194 ? 157.644 140.295 115.340 1.00 57.88 194 PRO X N 1
ATOM 11068 C CA . PRO B 2 194 ? 157.166 140.457 116.715 1.00 57.88 194 PRO X CA 1
ATOM 11069 C C . PRO B 2 194 ? 158.225 141.076 117.612 1.00 57.88 194 PRO X C 1
ATOM 11070 O O . PRO B 2 194 ? 159.426 141.013 117.344 1.00 57.88 194 PRO X O 1
ATOM 11074 N N . PHE B 2 195 ? 157.755 141.690 118.695 1.00 59.55 195 PHE X N 1
ATOM 11075 C CA . PHE B 2 195 ? 158.624 142.292 119.693 1.00 59.55 195 PHE X CA 1
ATOM 11076 C C . PHE B 2 195 ? 158.392 141.638 121.048 1.00 59.55 195 PHE X C 1
ATOM 11077 O O . PHE B 2 195 ? 157.253 141.378 121.443 1.00 59.55 195 PHE X O 1
ATOM 11085 N N . ASP B 2 196 ? 159.488 141.373 121.755 1.00 66.14 196 ASP X N 1
ATOM 11086 C CA . ASP B 2 196 ? 159.460 140.700 123.050 1.00 66.14 196 ASP X CA 1
ATOM 11087 C C . ASP B 2 196 ? 159.370 141.761 124.135 1.00 66.14 196 ASP X C 1
ATOM 11088 O O . ASP B 2 196 ? 160.383 142.361 124.510 1.0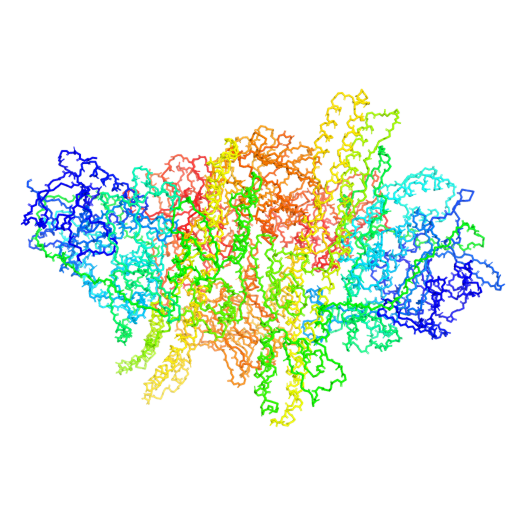0 66.14 196 ASP X O 1
ATOM 11093 N N . GLU B 2 197 ? 158.165 141.991 124.640 1.00 65.98 197 GLU X N 1
ATOM 11094 C CA . GLU B 2 197 ? 157.939 142.941 125.724 1.00 65.98 197 GLU X CA 1
ATOM 11095 C C . GLU B 2 197 ? 157.744 142.148 127.010 1.00 65.98 197 GLU X C 1
ATOM 11096 O O . GLU B 2 197 ? 156.615 141.933 127.455 1.00 65.98 197 GLU X O 1
ATOM 11102 N N . SER B 2 198 ? 158.853 141.727 127.614 1.00 61.67 198 SER X N 1
ATOM 11103 C CA . SER B 2 198 ? 158.816 140.875 128.794 1.00 61.67 198 SER X CA 1
ATOM 11104 C C . SER B 2 198 ? 159.179 141.580 130.089 1.00 61.67 198 SER X C 1
ATOM 11105 O O . SER B 2 198 ? 158.722 141.138 131.150 1.00 61.67 198 SER X O 1
ATOM 11108 N N . TYR B 2 199 ? 159.981 142.647 130.052 1.00 56.78 199 TYR X N 1
ATOM 11109 C CA . TYR B 2 199 ? 160.364 143.310 131.292 1.00 56.78 199 TYR X CA 1
ATOM 11110 C C . TYR B 2 199 ? 160.358 144.832 131.197 1.00 56.78 199 TYR X C 1
ATOM 11111 O O . TYR B 2 199 ? 160.949 145.481 132.069 1.00 56.78 199 TYR X O 1
ATOM 11120 N N . GLY B 2 200 ? 159.724 145.429 130.191 1.00 65.15 200 GLY X N 1
ATOM 11121 C CA . GLY B 2 200 ? 159.742 146.871 130.055 1.00 65.15 200 GLY X CA 1
ATOM 11122 C C . GLY B 2 200 ? 158.578 147.585 130.711 1.00 65.15 200 GLY X C 1
ATOM 11123 O O . GLY B 2 200 ? 158.783 148.417 131.599 1.00 65.15 200 GLY X O 1
ATOM 11124 N N . ASN B 2 201 ? 157.354 147.268 130.297 1.00 69.90 201 ASN X N 1
ATOM 11125 C CA . ASN B 2 201 ? 156.159 147.902 130.841 1.00 69.90 201 ASN X CA 1
ATOM 11126 C C . ASN B 2 201 ? 155.738 147.186 132.116 1.00 69.90 201 ASN X C 1
ATOM 11127 O O . ASN B 2 201 ? 155.439 145.987 132.093 1.00 69.90 201 ASN X O 1
ATOM 11132 N N . TYR B 2 202 ? 155.719 147.926 133.226 1.00 73.24 202 TYR X N 1
ATOM 11133 C CA . TYR B 2 202 ? 155.167 147.394 134.463 1.00 73.24 202 TYR X CA 1
ATOM 11134 C C . TYR B 2 202 ? 153.649 147.309 134.413 1.00 73.24 202 TYR X C 1
ATOM 11135 O O . TYR B 2 202 ? 153.058 146.532 135.169 1.00 73.24 202 TYR X O 1
ATOM 11144 N N . ARG B 2 203 ? 153.011 148.089 133.545 1.00 75.03 203 ARG X N 1
ATOM 11145 C CA . ARG B 2 203 ? 151.568 148.024 133.374 1.00 75.03 203 ARG X CA 1
ATOM 11146 C C . ARG B 2 203 ? 151.172 146.699 132.737 1.00 75.03 203 ARG X C 1
ATOM 11147 O O . ARG B 2 203 ? 151.884 146.166 131.882 1.00 75.03 203 ARG X O 1
ATOM 11155 N N . SER B 2 204 ? 150.029 146.165 133.167 1.00 75.33 204 SER X N 1
ATOM 11156 C CA . SER B 2 204 ? 149.534 144.902 132.635 1.00 75.33 204 SER X CA 1
ATOM 11157 C C . SER B 2 204 ? 149.217 145.032 131.151 1.00 75.33 204 SER X C 1
ATOM 11158 O O . SER B 2 204 ? 148.267 145.724 130.770 1.00 75.33 204 SER X O 1
ATOM 11161 N N . LEU B 2 205 ? 150.010 144.370 130.308 1.00 73.39 205 LEU X N 1
ATOM 11162 C CA . LEU B 2 205 ? 149.793 144.445 128.869 1.00 73.39 205 LEU X CA 1
ATOM 11163 C C . LEU B 2 205 ? 148.669 143.529 128.406 1.00 73.39 205 LEU X C 1
ATOM 11164 O O . LEU B 2 205 ? 148.153 143.705 127.298 1.00 73.39 205 LEU X O 1
ATOM 11169 N N . VAL B 2 206 ? 148.286 142.548 129.223 1.00 75.22 206 VAL X N 1
ATOM 11170 C CA . VAL B 2 206 ? 147.242 141.591 128.884 1.00 75.22 206 VAL X CA 1
ATOM 11171 C C . VAL B 2 206 ? 146.333 141.405 130.093 1.00 75.22 206 VAL X C 1
ATOM 11172 O O . VAL B 2 206 ? 146.481 142.067 131.120 1.00 75.22 206 VAL X O 1
ATOM 11176 N N . ASN B 2 207 ? 145.377 140.489 129.951 1.00 74.11 207 ASN X N 1
ATOM 11177 C CA . ASN B 2 207 ? 144.407 140.250 131.011 1.00 74.11 207 ASN X CA 1
ATOM 11178 C C . ASN B 2 207 ? 145.080 139.647 132.240 1.00 74.11 207 ASN X C 1
ATOM 11179 O O . ASN B 2 207 ? 146.089 138.943 132.146 1.00 74.11 207 ASN X O 1
ATOM 11184 N N . ILE B 2 208 ? 144.501 139.936 133.407 1.00 71.36 208 ILE X N 1
ATOM 11185 C CA . ILE B 2 208 ? 145.088 139.495 134.670 1.00 71.36 208 ILE X CA 1
ATOM 11186 C C . ILE B 2 208 ? 144.937 137.987 134.840 1.00 71.36 208 ILE X C 1
ATOM 11187 O O . ILE B 2 208 ? 145.788 137.328 135.451 1.00 71.36 208 ILE X O 1
ATOM 11192 N N . VAL B 2 209 ? 143.864 137.413 134.295 1.00 71.50 209 VAL X N 1
ATOM 11193 C CA . VAL B 2 209 ? 143.591 135.987 134.427 1.00 71.50 209 VAL X CA 1
ATOM 11194 C C . VAL B 2 209 ? 143.860 135.254 133.107 1.00 71.50 209 VAL X C 1
ATOM 11195 O O . VAL B 2 209 ? 143.241 134.228 132.812 1.00 71.50 209 VAL X O 1
ATOM 11199 N N . ASN B 2 210 ? 144.785 135.771 132.296 1.00 77.89 210 ASN X N 1
ATOM 11200 C CA . ASN B 2 210 ? 145.025 135.198 130.976 1.00 77.89 210 ASN X CA 1
ATOM 11201 C C . ASN B 2 210 ? 145.810 133.892 131.063 1.00 77.89 210 ASN X C 1
ATOM 11202 O O . ASN B 2 210 ? 145.677 133.033 130.183 1.00 77.89 210 ASN X O 1
ATOM 11207 N N . LYS B 2 211 ? 146.606 133.711 132.121 1.00 80.22 211 LYS X N 1
ATOM 11208 C CA . LYS B 2 211 ? 147.561 132.602 132.220 1.00 80.22 211 LYS X CA 1
ATOM 11209 C C . LYS B 2 211 ? 148.554 132.623 131.061 1.00 80.22 211 LYS X C 1
ATOM 11210 O O . LYS B 2 211 ? 148.907 131.580 130.507 1.00 80.22 211 LYS X O 1
ATOM 11216 N N . PHE B 2 212 ? 149.008 133.820 130.700 1.00 83.63 212 PHE X N 1
ATOM 11217 C CA . PHE B 2 212 ? 149.893 134.022 129.557 1.00 83.63 212 PHE X CA 1
ATOM 11218 C C . PHE B 2 212 ? 151.284 133.498 129.890 1.00 83.63 212 PHE X C 1
ATOM 11219 O O . PHE B 2 212 ? 151.922 133.961 130.841 1.00 83.63 212 PHE X O 1
ATOM 11227 N N . VAL B 2 213 ? 151.755 132.518 129.117 1.00 82.98 213 VAL X N 1
ATOM 11228 C CA . VAL B 2 213 ? 153.081 131.958 129.366 1.00 82.98 213 VAL X CA 1
ATOM 11229 C C . VAL B 2 213 ? 154.164 132.969 129.013 1.00 82.98 213 VAL X C 1
ATOM 11230 O O . VAL B 2 213 ? 155.103 133.190 129.787 1.00 82.98 213 VAL X O 1
ATOM 11234 N N . LYS B 2 214 ? 154.053 133.601 127.846 1.00 77.20 214 LYS X N 1
ATOM 11235 C CA . LYS B 2 214 ? 155.054 134.545 127.366 1.00 77.20 214 LYS X CA 1
ATOM 11236 C C . LYS B 2 214 ? 154.370 135.820 126.902 1.00 77.20 214 LYS X C 1
ATOM 11237 O O . LYS B 2 214 ? 153.313 135.763 126.266 1.00 77.20 214 LYS X O 1
ATOM 11243 N N . ARG B 2 215 ? 154.973 136.964 127.218 1.00 72.37 215 ARG X N 1
ATOM 11244 C CA . ARG B 2 215 ? 154.476 138.259 126.755 1.00 72.37 215 ARG X CA 1
ATOM 11245 C C . ARG B 2 215 ? 155.230 138.701 125.500 1.00 72.37 215 ARG X C 1
ATOM 11246 O O . ARG B 2 215 ? 155.956 139.692 125.485 1.00 72.37 215 ARG X O 1
ATOM 11254 N N . GLU B 2 216 ? 155.043 137.933 124.432 1.00 69.40 216 GLU X N 1
ATOM 11255 C CA . GLU B 2 216 ? 155.612 138.236 123.126 1.00 69.40 216 GLU X CA 1
ATOM 11256 C C . GLU B 2 216 ? 154.479 138.621 122.186 1.00 69.40 216 GLU X C 1
ATOM 11257 O O . GLU B 2 216 ? 153.646 137.779 121.836 1.00 69.40 216 GLU X O 1
ATOM 11263 N N . PHE B 2 217 ? 154.456 139.883 121.775 1.00 61.40 217 PHE X N 1
ATOM 11264 C CA . PHE B 2 217 ? 153.373 140.436 120.979 1.00 61.40 217 PHE X CA 1
ATOM 11265 C C . PHE B 2 217 ? 153.799 140.588 119.525 1.00 61.40 217 PHE X C 1
ATOM 11266 O O . PHE B 2 217 ? 154.984 140.700 119.207 1.00 61.40 217 PHE X O 1
ATOM 11274 N N . ALA B 2 218 ? 152.808 140.589 118.644 1.00 59.61 218 ALA X N 1
ATOM 11275 C CA . ALA B 2 218 ? 153.038 140.868 117.236 1.00 59.61 218 ALA X CA 1
ATOM 11276 C C . ALA B 2 218 ? 152.551 142.268 116.896 1.00 59.61 218 ALA X C 1
ATOM 11277 O O . ALA B 2 218 ? 151.509 142.700 117.400 1.00 59.61 218 ALA X O 1
ATOM 11279 N N . PRO B 2 219 ? 153.269 143.003 116.054 1.00 57.95 219 PRO X N 1
ATOM 11280 C CA . PRO B 2 219 ? 152.878 144.384 115.761 1.00 57.95 219 PRO X CA 1
ATOM 11281 C C . PRO B 2 219 ? 151.609 144.431 114.927 1.00 57.95 219 PRO X C 1
ATOM 11282 O O . PRO B 2 219 ? 151.181 143.449 114.324 1.00 57.95 219 PRO X O 1
ATOM 11286 N N . ASP B 2 220 ? 150.997 145.585 114.920 1.00 56.90 220 ASP X N 1
ATOM 11287 C CA . ASP B 2 220 ? 149.832 145.766 114.066 1.00 56.90 220 ASP X CA 1
ATOM 11288 C C . ASP B 2 220 ? 150.269 146.328 112.721 1.00 56.90 220 ASP X C 1
ATOM 11289 O O . ASP B 2 220 ? 150.970 147.345 112.684 1.00 56.90 220 ASP X O 1
ATOM 11294 N N . PRO B 2 221 ? 149.899 145.692 111.607 1.00 53.99 221 PRO X N 1
ATOM 11295 C CA . PRO B 2 221 ? 150.288 146.235 110.295 1.00 53.99 221 PRO X CA 1
ATOM 11296 C C . PRO B 2 221 ? 149.842 147.668 110.081 1.00 53.99 221 PRO X C 1
ATOM 11297 O O . PRO B 2 221 ? 150.491 148.401 109.326 1.00 53.99 221 PRO X O 1
ATOM 11301 N N . ALA B 2 222 ? 148.743 148.090 110.710 1.00 53.21 222 ALA X N 1
ATOM 11302 C CA . ALA B 2 222 ? 148.336 149.487 110.618 1.00 53.21 222 ALA X CA 1
ATOM 11303 C C . ALA B 2 222 ? 149.379 150.404 111.238 1.00 53.21 222 ALA X C 1
ATOM 11304 O O . ALA B 2 222 ? 149.738 151.430 110.652 1.00 53.21 222 ALA X O 1
ATOM 11306 N N . SER B 2 223 ? 149.883 150.049 112.422 1.00 55.11 223 SER X N 1
ATOM 11307 C CA . SER B 2 223 ? 150.903 150.870 113.065 1.00 55.11 223 SER X CA 1
ATOM 11308 C C . SER B 2 223 ? 152.256 150.720 112.388 1.00 55.11 223 SER X C 1
ATOM 11309 O O . SER B 2 223 ? 153.064 151.654 112.407 1.00 55.11 223 SER X O 1
ATOM 11312 N N . THR B 2 224 ? 152.529 149.554 111.803 1.00 53.04 224 THR X N 1
ATOM 11313 C CA . THR B 2 224 ? 153.779 149.371 111.076 1.00 53.04 224 THR X CA 1
ATOM 11314 C C . THR B 2 224 ? 153.841 150.287 109.860 1.00 53.04 224 THR X C 1
ATOM 11315 O O . THR B 2 224 ? 154.880 150.896 109.584 1.00 53.04 224 THR X O 1
ATOM 11319 N N . LEU B 2 225 ? 152.733 150.402 109.121 1.00 53.25 225 LEU X N 1
ATOM 11320 C CA . LEU B 2 225 ? 152.676 151.347 108.009 1.00 53.25 225 LEU X CA 1
ATOM 11321 C C . LEU B 2 225 ? 152.619 152.784 108.504 1.00 53.25 225 LEU X C 1
ATOM 11322 O O . LEU B 2 225 ? 153.272 153.668 107.941 1.00 53.25 225 LEU X O 1
ATOM 11327 N N . MET B 2 226 ? 151.853 153.031 109.567 1.00 56.22 226 MET X N 1
ATOM 11328 C CA . MET B 2 226 ? 151.672 154.386 110.074 1.00 56.22 226 MET X CA 1
ATOM 11329 C C . MET B 2 226 ? 152.970 154.974 110.606 1.00 56.22 226 MET X C 1
ATOM 11330 O O . MET B 2 226 ? 153.039 156.182 110.849 1.00 56.22 226 MET X O 1
ATOM 11335 N N . HIS B 2 227 ? 153.992 154.141 110.806 1.00 55.38 227 HIS X N 1
ATOM 11336 C CA . HIS B 2 227 ? 155.341 154.644 111.041 1.00 55.38 227 HIS X CA 1
ATOM 11337 C C . HIS B 2 227 ? 155.920 155.268 109.779 1.00 55.38 227 HIS X C 1
ATOM 11338 O O . HIS B 2 227 ? 156.472 156.372 109.821 1.00 55.38 227 HIS X O 1
ATOM 11345 N N . GLU B 2 228 ? 155.799 154.573 108.646 1.00 55.31 228 GLU X N 1
ATOM 11346 C CA . GLU B 2 228 ? 156.358 155.064 107.394 1.00 55.31 228 GLU X CA 1
ATOM 11347 C C . GLU B 2 228 ? 155.619 156.286 106.872 1.00 55.31 228 GLU X C 1
ATOM 11348 O O . GLU B 2 228 ? 156.203 157.076 106.124 1.00 55.31 228 GLU X O 1
ATOM 11354 N N . LEU B 2 229 ? 154.353 156.460 107.248 1.00 54.40 229 LEU X N 1
ATOM 11355 C CA . LEU B 2 229 ? 153.628 157.658 106.845 1.00 54.40 229 LEU X CA 1
ATOM 11356 C C . LEU B 2 229 ? 154.243 158.910 107.458 1.00 54.40 229 LEU X C 1
ATOM 11357 O O . LEU B 2 229 ? 154.245 159.976 106.830 1.00 54.40 229 LEU X O 1
ATOM 11362 N N . VAL B 2 230 ? 154.791 158.798 108.667 1.00 53.33 230 VAL X N 1
ATOM 11363 C CA . VAL B 2 230 ? 155.458 159.937 109.288 1.00 53.33 230 VAL X CA 1
ATOM 11364 C C . VAL B 2 230 ? 156.742 160.281 108.541 1.00 53.33 230 VAL X C 1
ATOM 11365 O O . VAL B 2 230 ? 157.065 161.458 108.344 1.00 53.33 230 VAL X O 1
ATOM 11369 N N . HIS B 2 231 ? 157.494 159.265 108.112 1.00 53.65 231 HIS X N 1
ATOM 11370 C CA . HIS B 2 231 ? 158.668 159.520 107.282 1.00 53.65 231 HIS X CA 1
ATOM 11371 C C . HIS B 2 231 ? 158.272 160.162 105.961 1.00 53.65 231 HIS X C 1
ATOM 11372 O O . HIS B 2 231 ? 158.981 161.035 105.446 1.00 53.65 231 HIS X O 1
ATOM 11379 N N . VAL B 2 232 ? 157.149 159.727 105.390 1.00 53.19 232 VAL X N 1
ATOM 11380 C CA . VAL B 2 232 ? 156.652 160.338 104.162 1.00 53.19 232 VAL X CA 1
ATOM 11381 C C . VAL B 2 232 ? 156.350 161.809 104.390 1.00 53.19 232 VAL X C 1
ATOM 11382 O O . VAL B 2 232 ? 156.662 162.659 103.551 1.00 53.19 232 VAL X O 1
ATOM 11386 N N . THR B 2 233 ? 155.724 162.130 105.522 1.00 52.06 233 THR X N 1
ATOM 11387 C CA . THR B 2 233 ? 155.442 163.526 105.836 1.00 52.06 233 THR X CA 1
ATOM 11388 C C . THR B 2 233 ? 156.728 164.332 105.982 1.00 52.06 233 THR X C 1
ATOM 11389 O O . THR B 2 233 ? 156.834 165.451 105.459 1.00 52.06 233 THR X O 1
ATOM 11393 N N . HIS B 2 234 ? 157.721 163.775 106.679 1.00 51.14 234 HIS X N 1
ATOM 11394 C CA . HIS B 2 234 ? 158.997 164.468 106.826 1.00 51.14 234 HIS X CA 1
ATOM 11395 C C . HIS B 2 234 ? 159.626 164.747 105.469 1.00 51.14 234 HIS X C 1
ATOM 11396 O O . HIS B 2 234 ? 160.127 165.849 105.224 1.00 51.14 234 HIS X O 1
ATOM 11403 N N . ASN B 2 235 ? 159.614 163.758 104.575 1.00 54.72 235 ASN X N 1
ATOM 11404 C CA . ASN B 2 235 ? 160.173 163.967 103.243 1.00 54.72 235 ASN X CA 1
ATOM 11405 C C . ASN B 2 235 ? 159.376 165.006 102.465 1.00 54.72 235 ASN X C 1
ATOM 11406 O O . ASN B 2 235 ? 159.955 165.839 101.761 1.00 54.72 235 ASN X O 1
ATOM 11411 N N . LEU B 2 236 ? 158.048 164.973 102.579 1.00 55.05 236 LEU X N 1
ATOM 11412 C CA . LEU B 2 236 ? 157.213 165.893 101.816 1.00 55.05 236 LEU X CA 1
ATOM 11413 C C . LEU B 2 236 ? 157.386 167.333 102.276 1.00 55.05 236 LEU X C 1
ATOM 11414 O O . LEU B 2 236 ? 157.232 168.259 101.473 1.00 55.05 236 LEU X O 1
ATOM 11419 N N . TYR B 2 237 ? 157.693 167.549 103.553 1.00 56.21 237 TYR X N 1
ATOM 11420 C CA . TYR B 2 237 ? 157.865 168.905 104.059 1.00 56.21 237 TYR X CA 1
ATOM 11421 C C . TYR B 2 237 ? 159.312 169.378 104.047 1.00 56.21 237 TYR X C 1
ATOM 11422 O O . TYR B 2 237 ? 159.578 170.503 104.479 1.00 56.21 237 TYR X O 1
ATOM 11431 N N . GLY B 2 238 ? 160.247 168.565 103.564 1.00 57.69 238 GLY X N 1
ATOM 11432 C CA . GLY B 2 238 ? 161.647 168.937 103.609 1.00 57.69 238 GLY X CA 1
ATOM 11433 C C . GLY B 2 238 ? 162.177 169.020 105.026 1.00 57.69 238 GLY X C 1
ATOM 11434 O O . GLY B 2 238 ? 162.566 170.094 105.491 1.00 57.69 238 GLY X O 1
ATOM 11435 N N . ILE B 2 239 ? 162.194 167.886 105.724 1.00 56.54 239 ILE X N 1
ATOM 11436 C CA . ILE B 2 239 ? 162.474 167.853 107.155 1.00 56.54 239 ILE X CA 1
ATOM 11437 C C . ILE B 2 239 ? 163.622 166.909 107.488 1.00 56.54 239 ILE X C 1
ATOM 11438 O O . ILE B 2 239 ? 164.351 167.124 108.463 1.00 56.54 239 ILE X O 1
ATOM 11443 N N . SER B 2 240 ? 163.816 165.879 106.672 1.00 59.22 240 SER X N 1
ATOM 11444 C CA . SER B 2 240 ? 164.709 164.793 107.054 1.00 59.22 240 SER X CA 1
ATOM 11445 C C . SER B 2 240 ? 166.120 165.327 106.846 1.00 59.22 240 SER X C 1
ATOM 11446 O O . SER B 2 240 ? 166.428 165.918 105.806 1.00 59.22 240 SER X O 1
ATOM 11449 N N . ASN B 2 241 ? 166.949 165.072 107.865 1.00 63.27 241 ASN X N 1
ATOM 11450 C CA . ASN B 2 241 ? 168.412 165.337 107.883 1.00 63.27 241 ASN X CA 1
ATOM 11451 C C . ASN B 2 241 ? 169.072 164.065 108.437 1.00 63.27 241 ASN X C 1
ATOM 11452 O O . ASN B 2 241 ? 168.662 163.634 109.532 1.00 63.27 241 ASN X O 1
ATOM 11457 N N . ARG B 2 242 ? 170.065 163.512 107.737 1.00 64.00 242 ARG X N 1
ATOM 11458 C CA . ARG B 2 242 ? 170.719 162.252 108.186 1.00 64.00 242 ARG X CA 1
ATOM 11459 C C . ARG B 2 242 ? 171.999 162.552 108.977 1.00 64.00 242 ARG X C 1
ATOM 11460 O O . ARG B 2 242 ? 172.736 161.591 109.273 1.00 64.00 242 ARG X O 1
ATOM 11468 N N . ASN B 2 243 ? 172.256 163.822 109.306 1.00 61.57 243 ASN X N 1
ATOM 11469 C CA . ASN B 2 243 ? 173.496 164.162 109.995 1.00 61.57 243 ASN X CA 1
ATOM 11470 C C . ASN B 2 243 ? 173.471 163.726 111.452 1.00 61.57 243 ASN X C 1
ATOM 11471 O O . ASN B 2 243 ? 174.526 163.448 112.032 1.00 61.57 243 ASN X O 1
ATOM 11476 N N . PHE B 2 244 ? 172.289 163.673 112.061 1.00 57.28 244 PHE X N 1
ATOM 11477 C CA . PHE B 2 244 ? 172.139 163.242 113.450 1.00 57.28 244 PHE X CA 1
ATOM 11478 C C . PHE B 2 244 ? 171.935 161.734 113.448 1.00 57.28 244 PHE X C 1
ATOM 11479 O O . PHE B 2 244 ? 170.813 161.237 113.355 1.00 57.28 244 PHE X O 1
ATOM 11487 N N . TYR B 2 245 ? 173.033 160.992 113.549 1.00 54.62 245 TYR X N 1
ATOM 11488 C CA . TYR B 2 245 ? 172.974 159.540 113.514 1.00 54.62 245 TYR X CA 1
ATOM 11489 C C . TYR B 2 245 ? 173.883 158.961 114.585 1.00 54.62 245 TYR X C 1
ATOM 11490 O O . TYR B 2 245 ? 174.928 159.529 114.908 1.00 54.62 245 TYR X O 1
ATOM 11499 N N . TYR B 2 246 ? 173.470 157.821 115.134 1.00 51.17 246 TYR X N 1
ATOM 11500 C CA . TYR B 2 246 ? 174.276 157.075 116.093 1.00 51.17 246 TYR X CA 1
ATOM 11501 C C . TYR B 2 246 ? 175.164 156.112 115.320 1.00 51.17 246 TYR X C 1
ATOM 11502 O O . TYR B 2 246 ? 174.667 155.192 114.665 1.00 51.17 246 TYR X O 1
ATOM 11511 N N . ASN B 2 247 ? 176.473 156.321 115.388 1.00 56.37 247 ASN X N 1
ATOM 11512 C CA . ASN B 2 247 ? 177.419 155.400 114.771 1.00 56.37 247 ASN X CA 1
ATOM 11513 C C . ASN B 2 247 ? 177.690 154.271 115.756 1.00 56.37 247 ASN X C 1
ATOM 11514 O O . ASN B 2 247 ? 178.298 154.489 116.808 1.00 56.37 247 ASN X O 1
ATOM 11519 N N . PHE B 2 248 ? 177.234 153.068 115.427 1.00 56.41 248 PHE X N 1
ATOM 11520 C CA . PHE B 2 248 ? 177.351 151.928 116.321 1.00 56.41 248 PHE X CA 1
ATOM 11521 C C . PHE B 2 248 ? 178.624 151.128 116.091 1.00 56.41 248 PHE X C 1
ATOM 11522 O O . PHE B 2 248 ? 178.746 150.016 116.614 1.00 56.41 248 PHE X O 1
ATOM 11530 N N . ASP B 2 249 ? 179.569 151.663 115.323 1.00 62.88 249 ASP X N 1
ATOM 11531 C CA . ASP B 2 249 ? 180.823 150.975 115.024 1.00 62.88 249 ASP X CA 1
ATOM 11532 C C . ASP B 2 249 ? 181.880 151.426 116.025 1.00 62.88 249 ASP X C 1
ATOM 11533 O O . ASP B 2 249 ? 182.488 152.487 115.869 1.00 62.88 249 ASP X O 1
ATOM 11538 N N . THR B 2 250 ? 182.094 150.621 117.062 1.00 65.93 250 THR X N 1
ATOM 11539 C CA . THR B 2 250 ? 183.137 150.855 118.060 1.00 65.93 250 THR X CA 1
ATOM 11540 C C . THR B 2 250 ? 184.043 149.628 118.074 1.00 65.93 250 THR X C 1
ATOM 11541 O O . THR B 2 250 ? 183.565 148.498 118.219 1.00 65.93 250 THR X O 1
ATOM 11545 N N . GLY B 2 251 ? 185.351 149.845 117.917 1.00 72.38 251 GLY X N 1
ATOM 11546 C CA . GLY B 2 251 ? 186.277 148.726 117.874 1.00 72.38 251 GLY X CA 1
ATOM 11547 C C . GLY B 2 251 ? 187.081 148.523 119.140 1.00 72.38 251 GLY X C 1
ATOM 11548 O O . GLY B 2 251 ? 187.673 147.456 119.331 1.00 72.38 251 GLY X O 1
ATOM 11549 N N . LYS B 2 252 ? 187.125 149.528 120.017 1.00 74.63 252 LYS X N 1
ATOM 11550 C CA . LYS B 2 252 ? 187.964 149.432 121.208 1.00 74.63 252 LYS X CA 1
ATOM 11551 C C . LYS B 2 252 ? 187.377 148.466 122.230 1.00 74.63 252 LYS X C 1
ATOM 11552 O O . LYS B 2 252 ? 188.099 147.639 122.800 1.00 74.63 252 LYS X O 1
ATOM 11558 N N . ILE B 2 253 ? 186.070 148.560 122.485 1.00 68.17 253 ILE X N 1
ATOM 11559 C CA . ILE B 2 253 ? 185.440 147.639 123.427 1.00 68.17 253 ILE X CA 1
ATOM 11560 C C . ILE B 2 253 ? 185.441 146.220 122.871 1.00 68.17 253 ILE X C 1
ATOM 11561 O O . ILE B 2 253 ? 185.552 145.249 123.630 1.00 68.17 253 ILE X O 1
ATOM 11566 N N . GLU B 2 254 ? 185.290 146.079 121.553 1.00 68.28 254 GLU X N 1
ATOM 11567 C CA . GLU B 2 254 ? 185.483 144.830 120.821 1.00 68.28 254 GLU X CA 1
ATOM 11568 C C . GLU B 2 254 ? 184.321 143.867 121.064 1.00 68.28 254 GLU X C 1
ATOM 11569 O O . GLU B 2 254 ? 184.221 142.825 120.410 1.00 68.28 254 GLU X O 1
ATOM 11575 N N . THR B 2 255 ? 183.413 144.226 121.968 1.00 62.35 255 THR X N 1
ATOM 11576 C CA . THR B 2 255 ? 182.150 143.513 122.163 1.00 62.35 255 THR X CA 1
ATOM 11577 C C . THR B 2 255 ? 181.036 144.521 121.903 1.00 62.35 255 THR X C 1
ATOM 11578 O O . THR B 2 255 ? 180.506 145.133 122.832 1.00 62.35 255 THR X O 1
ATOM 11582 N N . SER B 2 256 ? 180.678 144.684 120.635 1.00 59.76 256 SER X N 1
ATOM 11583 C CA . SER B 2 256 ? 179.636 145.613 120.233 1.00 59.76 256 SER X CA 1
ATOM 11584 C C . SER B 2 256 ? 178.632 144.883 119.358 1.00 59.76 256 SER X C 1
ATOM 11585 O O . SER B 2 256 ? 178.986 143.957 118.625 1.00 59.76 256 SER X O 1
ATOM 11588 N N . ARG B 2 257 ? 177.373 145.316 119.434 1.00 56.54 257 ARG X N 1
ATOM 11589 C CA . ARG B 2 257 ? 176.309 144.614 118.730 1.00 56.54 257 ARG X CA 1
ATOM 11590 C C . ARG B 2 257 ? 176.506 144.633 117.221 1.00 56.54 257 ARG X C 1
ATOM 11591 O O . ARG B 2 257 ? 175.932 143.790 116.522 1.00 56.54 257 ARG X O 1
ATOM 11599 N N . GLN B 2 258 ? 177.320 145.554 116.705 1.00 61.71 258 GLN X N 1
ATOM 11600 C CA . GLN B 2 258 ? 177.600 145.648 115.274 1.00 61.71 258 GLN X CA 1
ATOM 11601 C C . GLN B 2 258 ? 176.303 145.830 114.485 1.00 61.71 258 GLN X C 1
ATOM 11602 O O . GLN B 2 258 ? 175.890 144.977 113.699 1.00 61.71 258 GLN X O 1
ATOM 11608 N N . GLN B 2 259 ? 175.653 146.958 114.732 1.00 61.61 259 GLN X N 1
ATOM 11609 C CA . GLN B 2 259 ? 174.403 147.311 114.083 1.00 61.61 259 GLN X CA 1
ATOM 11610 C C . GLN B 2 259 ? 174.628 148.474 113.122 1.00 61.61 259 GLN X C 1
ATOM 11611 O O . GLN B 2 259 ? 175.620 149.201 113.213 1.00 61.61 259 GLN X O 1
ATOM 11617 N N . ASN B 2 260 ? 173.698 148.633 112.185 1.00 62.61 260 ASN X N 1
ATOM 11618 C CA . ASN B 2 260 ? 173.768 149.735 111.237 1.00 62.61 260 ASN X CA 1
ATOM 11619 C C . ASN B 2 260 ? 173.497 151.064 111.932 1.00 62.61 260 ASN X C 1
ATOM 11620 O O . ASN B 2 260 ? 172.870 151.120 112.993 1.00 62.61 260 ASN X O 1
ATOM 11625 N N . SER B 2 261 ? 173.986 152.141 111.320 1.00 57.86 261 SER X N 1
ATOM 11626 C CA . SER B 2 261 ? 173.825 153.472 111.890 1.00 57.86 261 SER X CA 1
ATOM 11627 C C . SER B 2 261 ? 172.350 153.823 112.022 1.00 57.86 261 SER X C 1
ATOM 11628 O O . SER B 2 261 ? 171.564 153.621 111.093 1.00 57.86 261 SER X O 1
ATOM 11631 N N . LEU B 2 262 ? 171.980 154.355 113.181 1.00 53.89 262 LEU X N 1
ATOM 11632 C CA . LEU B 2 262 ? 170.596 154.667 113.510 1.00 53.89 262 LEU X CA 1
ATOM 11633 C C . LEU B 2 262 ? 170.394 156.174 113.447 1.00 53.89 262 LEU X C 1
ATOM 11634 O O . LEU B 2 262 ? 171.028 156.918 114.201 1.00 53.89 262 LEU X O 1
ATOM 11639 N N . ILE B 2 263 ? 169.508 156.617 112.556 1.00 53.47 263 ILE X N 1
ATOM 11640 C CA . ILE B 2 263 ? 169.265 158.043 112.380 1.00 53.47 263 ILE X CA 1
ATOM 11641 C C . ILE B 2 263 ? 168.419 158.564 113.534 1.00 53.47 263 ILE X C 1
ATOM 11642 O O . ILE B 2 263 ? 167.483 157.896 113.992 1.00 53.47 263 ILE X O 1
ATOM 11647 N N . PHE B 2 264 ? 168.749 159.764 114.020 1.00 54.28 264 PHE X N 1
ATOM 11648 C CA . PHE B 2 264 ? 167.920 160.394 115.042 1.00 54.28 264 PHE X CA 1
ATOM 11649 C C . PHE B 2 264 ? 166.507 160.650 114.547 1.00 54.28 264 PHE X C 1
ATOM 11650 O O . PHE B 2 264 ? 165.569 160.641 115.349 1.00 54.28 264 PHE X O 1
ATOM 11658 N N . GLU B 2 265 ? 166.336 160.891 113.247 1.00 57.68 265 GLU X N 1
ATOM 11659 C CA . GLU B 2 265 ? 164.996 161.040 112.692 1.00 57.68 265 GLU X CA 1
ATOM 11660 C C . GLU B 2 265 ? 164.194 159.764 112.895 1.00 57.68 265 GLU X C 1
ATOM 11661 O O . GLU B 2 265 ? 162.971 159.809 113.065 1.00 57.68 265 GLU X O 1
ATOM 11667 N N . GLU B 2 266 ? 164.891 158.623 112.870 1.00 56.03 266 GLU X N 1
ATOM 11668 C CA . GLU B 2 266 ? 164.267 157.281 113.021 1.00 56.03 266 GLU X CA 1
ATOM 11669 C C . GLU B 2 266 ? 163.661 157.068 114.402 1.00 56.03 266 GLU X C 1
ATOM 11670 O O . GLU B 2 266 ? 162.613 156.478 114.480 1.00 56.03 266 GLU X O 1
ATOM 11676 N N . LEU B 2 267 ? 164.355 157.464 115.453 1.00 54.71 267 LEU X N 1
ATOM 11677 C CA . LEU B 2 267 ? 163.829 157.388 116.813 1.00 54.71 267 LEU X CA 1
ATOM 11678 C C . LEU B 2 267 ? 162.754 158.435 117.066 1.00 54.71 267 LEU X C 1
ATOM 11679 O O . LEU B 2 267 ? 161.791 158.180 117.797 1.00 54.71 267 LEU X O 1
ATOM 11684 N N . LEU B 2 268 ? 162.910 159.625 116.484 1.00 54.13 268 LEU X N 1
ATOM 11685 C CA . LEU B 2 268 ? 161.872 160.642 116.593 1.00 54.13 268 LEU X CA 1
ATOM 11686 C C . LEU B 2 268 ? 160.582 160.173 115.936 1.00 54.13 268 LEU X C 1
ATOM 11687 O O . LEU B 2 268 ? 159.484 160.447 116.434 1.00 54.13 268 LEU X O 1
ATOM 11692 N N . THR B 2 269 ? 160.699 159.474 114.807 1.00 54.93 269 THR X N 1
ATOM 11693 C CA . THR B 2 269 ? 159.526 158.931 114.132 1.00 54.93 269 THR X CA 1
ATOM 11694 C C . THR B 2 269 ? 158.867 157.835 114.958 1.00 54.93 269 THR X C 1
ATOM 11695 O O . THR B 2 269 ? 157.635 157.755 115.019 1.00 54.93 269 THR X O 1
ATOM 11699 N N . PHE B 2 270 ? 159.665 156.973 115.591 1.00 54.49 270 PHE X N 1
ATOM 11700 C CA . PHE B 2 270 ? 159.085 155.911 116.406 1.00 54.49 270 PHE X CA 1
ATOM 11701 C C . PHE B 2 270 ? 158.452 156.467 117.675 1.00 54.49 270 PHE X C 1
ATOM 11702 O O . PHE B 2 270 ? 157.369 156.029 118.077 1.00 54.49 270 PHE X O 1
ATOM 11710 N N . GLY B 2 271 ? 159.105 157.426 118.317 1.00 54.39 271 GLY X N 1
ATOM 11711 C CA . GLY B 2 271 ? 158.577 157.997 119.535 1.00 54.39 271 GLY X CA 1
ATOM 11712 C C . GLY B 2 271 ? 158.821 157.113 120.743 1.00 54.39 271 GLY X C 1
ATOM 11713 O O . GLY B 2 271 ? 159.558 156.124 120.703 1.00 54.39 271 GLY X O 1
ATOM 11714 N N . GLY B 2 272 ? 158.183 157.493 121.846 1.00 55.74 272 GLY X N 1
ATOM 11715 C CA . GLY B 2 272 ? 158.290 156.727 123.071 1.00 55.74 272 GLY X CA 1
ATOM 11716 C C . GLY B 2 272 ? 159.488 157.088 123.924 1.00 55.74 272 GLY X C 1
ATOM 11717 O O . GLY B 2 272 ? 159.906 158.248 123.961 1.00 55.74 272 GLY X O 1
ATOM 11718 N N . ILE B 2 273 ? 160.041 156.096 124.623 1.00 56.04 273 ILE X N 1
ATOM 11719 C CA . ILE B 2 273 ? 161.153 156.347 125.536 1.00 56.04 273 ILE X CA 1
ATOM 11720 C C . ILE B 2 273 ? 162.392 156.798 124.774 1.00 56.04 273 ILE X C 1
ATOM 11721 O O . ILE B 2 273 ? 163.083 157.736 125.188 1.00 56.04 273 ILE X O 1
ATOM 11726 N N . ASP B 2 274 ? 162.690 156.146 123.649 1.00 56.70 274 ASP X N 1
ATOM 11727 C CA . ASP B 2 274 ? 163.920 156.444 122.922 1.00 56.70 274 ASP X CA 1
ATOM 11728 C C . ASP B 2 274 ? 163.936 157.877 122.408 1.00 56.70 274 ASP X C 1
ATOM 11729 O O . ASP B 2 274 ? 164.990 158.521 122.383 1.00 56.70 274 ASP X O 1
ATOM 11734 N N . SER B 2 275 ? 162.780 158.389 121.983 1.00 55.62 275 SER X N 1
ATOM 11735 C CA . SER B 2 275 ? 162.740 159.728 121.407 1.00 55.62 275 SER X CA 1
ATOM 11736 C C . SER B 2 275 ? 163.036 160.804 122.442 1.00 55.62 275 SER X C 1
ATOM 11737 O O . SER B 2 275 ? 163.653 161.819 122.109 1.00 55.62 275 SER X O 1
ATOM 11740 N N . LYS B 2 276 ? 162.619 160.599 123.696 1.00 55.33 276 LYS X N 1
ATOM 11741 C CA . LYS B 2 276 ? 162.736 161.652 124.702 1.00 55.33 276 LYS X CA 1
ATOM 11742 C C . LYS B 2 276 ? 164.181 162.074 124.927 1.00 55.33 276 LYS X C 1
ATOM 11743 O O . LYS B 2 276 ? 164.438 163.220 125.312 1.00 55.33 276 LYS X O 1
ATOM 11749 N N . ALA B 2 277 ? 165.135 161.173 124.701 1.00 54.26 277 ALA X N 1
ATOM 11750 C CA . ALA B 2 277 ? 166.536 161.535 124.874 1.00 54.26 277 ALA X CA 1
ATOM 11751 C C . ALA B 2 277 ? 167.012 162.460 123.762 1.00 54.26 277 ALA X C 1
ATOM 11752 O O . ALA B 2 277 ? 167.857 163.332 123.992 1.00 54.26 277 ALA X O 1
ATOM 11754 N N . ILE B 2 278 ? 166.486 162.286 122.554 1.00 53.90 278 ILE X N 1
ATOM 11755 C CA . ILE B 2 278 ? 166.960 163.009 121.383 1.00 53.90 278 ILE X CA 1
ATOM 11756 C C . ILE B 2 278 ? 165.892 163.927 120.808 1.00 53.90 278 ILE X C 1
ATOM 11757 O O . ILE B 2 278 ? 166.110 164.535 119.757 1.00 53.90 278 ILE X O 1
ATOM 11762 N N . SER B 2 279 ? 164.736 164.038 121.462 1.00 53.99 279 SER X N 1
ATOM 11763 C CA . SER B 2 279 ? 163.629 164.787 120.877 1.00 53.99 279 SER X CA 1
ATOM 11764 C C . SER B 2 279 ? 163.973 166.261 120.720 1.00 53.99 279 SER X C 1
ATOM 11765 O O . SER B 2 279 ? 163.855 166.820 119.626 1.00 53.99 279 SER X O 1
ATOM 11768 N N . SER B 2 280 ? 164.418 166.905 121.801 1.00 54.40 280 SER X N 1
ATOM 11769 C CA . SER B 2 280 ? 164.592 168.355 121.777 1.00 54.40 280 SER X CA 1
ATOM 11770 C C . SER B 2 280 ? 165.685 168.773 120.802 1.00 54.40 280 SER X C 1
ATOM 11771 O O . SER B 2 280 ? 165.527 169.754 120.067 1.00 54.40 280 SER X O 1
ATOM 11774 N N . LEU B 2 281 ? 166.794 168.033 120.772 1.00 53.35 281 LEU X N 1
ATOM 11775 C CA . LEU B 2 281 ? 167.931 168.416 119.941 1.00 53.35 281 LEU X CA 1
ATOM 11776 C C . LEU B 2 281 ? 167.567 168.414 118.462 1.00 53.35 281 LEU X C 1
ATOM 11777 O O . LEU B 2 281 ? 167.692 169.438 117.774 1.00 53.35 281 LEU X O 1
ATOM 11782 N N . ILE B 2 282 ? 167.117 167.266 117.953 1.00 54.08 282 ILE X N 1
ATOM 11783 C CA . ILE B 2 282 ? 166.866 167.142 116.523 1.00 54.08 282 ILE X CA 1
ATOM 11784 C C . ILE B 2 282 ? 165.676 167.999 116.111 1.00 54.08 282 ILE X C 1
ATOM 11785 O O . ILE B 2 282 ? 165.683 168.609 115.038 1.00 54.08 282 ILE X O 1
ATOM 11790 N N . ILE B 2 283 ? 164.646 168.081 116.958 1.00 53.80 283 ILE X N 1
ATOM 11791 C CA . ILE B 2 283 ? 163.489 168.907 116.627 1.00 53.80 283 ILE X CA 1
ATOM 11792 C C . ILE B 2 283 ? 163.891 170.371 116.536 1.00 53.80 283 ILE X C 1
ATOM 11793 O O . ILE B 2 283 ? 163.509 171.076 115.594 1.00 53.80 283 ILE X O 1
ATOM 11798 N N . LYS B 2 284 ? 164.672 170.853 117.506 1.00 57.81 284 LYS X N 1
ATOM 11799 C CA . LYS B 2 284 ? 165.097 172.247 117.473 1.00 57.81 284 LYS X CA 1
ATOM 11800 C C . LYS B 2 284 ? 165.949 172.532 116.246 1.00 57.81 284 LYS X C 1
ATOM 11801 O O . LYS B 2 284 ? 165.752 173.542 115.564 1.00 57.81 284 LYS X O 1
ATOM 11807 N N . LYS B 2 285 ? 166.905 171.648 115.944 1.00 56.70 285 LYS X N 1
ATOM 11808 C CA . LYS B 2 285 ? 167.760 171.879 114.784 1.00 56.70 285 LYS X CA 1
ATOM 11809 C C . LYS B 2 285 ? 166.953 171.879 113.492 1.00 56.70 285 LYS X C 1
ATOM 11810 O O . LYS B 2 285 ? 167.137 172.754 112.635 1.00 56.70 285 LYS X O 1
ATOM 11816 N N . ILE B 2 286 ? 166.043 170.913 113.341 1.00 56.38 286 ILE X N 1
ATOM 11817 C CA . ILE B 2 286 ? 165.244 170.825 112.124 1.00 56.38 286 ILE X CA 1
ATOM 11818 C C . ILE B 2 286 ? 164.365 172.056 111.966 1.00 56.38 286 ILE X C 1
ATOM 11819 O O . ILE B 2 286 ? 164.260 172.619 110.875 1.00 56.38 286 ILE X O 1
ATOM 11824 N N . ILE B 2 287 ? 163.708 172.486 113.042 1.00 57.46 287 ILE X N 1
ATOM 11825 C CA . ILE B 2 287 ? 162.817 173.634 112.925 1.00 57.46 287 ILE X CA 1
ATOM 11826 C C . ILE B 2 287 ? 163.610 174.904 112.642 1.00 57.46 287 ILE X C 1
ATOM 11827 O O . ILE B 2 287 ? 163.210 175.729 111.810 1.00 57.46 287 ILE X O 1
ATOM 11832 N N . GLU B 2 288 ? 164.757 175.072 113.307 1.00 62.01 288 GLU X N 1
ATOM 11833 C CA . GLU B 2 288 ? 165.572 176.260 113.085 1.00 62.01 288 GLU X CA 1
ATOM 11834 C C . GLU B 2 288 ? 166.067 176.334 111.647 1.00 62.01 288 GLU X C 1
ATOM 11835 O O . GLU B 2 288 ? 166.047 177.407 111.035 1.00 62.01 288 GLU X O 1
ATOM 11841 N N . THR B 2 289 ? 166.513 175.207 111.084 1.00 60.12 289 THR X N 1
ATOM 11842 C CA . THR B 2 289 ? 166.980 175.241 109.702 1.00 60.12 289 THR X CA 1
ATOM 11843 C C . THR B 2 289 ? 165.827 175.298 108.704 1.00 60.12 289 THR X C 1
ATOM 11844 O O . THR B 2 289 ? 165.977 175.878 107.621 1.00 60.12 289 THR X O 1
ATOM 11848 N N . ALA B 2 290 ? 164.666 174.739 109.053 1.00 59.93 290 ALA X N 1
ATOM 11849 C CA . ALA B 2 290 ? 163.540 174.736 108.132 1.00 59.93 290 ALA X CA 1
ATOM 11850 C C . ALA B 2 290 ? 162.896 176.106 108.037 1.00 59.93 290 ALA X C 1
ATOM 11851 O O . ALA B 2 290 ? 162.372 176.463 106.979 1.00 59.93 290 ALA X O 1
ATOM 11853 N N . LYS B 2 291 ? 162.929 176.888 109.116 1.00 60.72 291 LYS X N 1
ATOM 11854 C CA . LYS B 2 291 ? 162.458 178.265 109.020 1.00 60.72 291 LYS X CA 1
ATOM 11855 C C . LYS B 2 291 ? 163.275 179.042 107.998 1.00 60.72 291 LYS X C 1
ATOM 11856 O O . LYS B 2 291 ? 162.720 179.733 107.137 1.00 60.72 291 LYS X O 1
ATOM 11862 N N . ASN B 2 292 ? 164.603 178.917 108.061 1.00 60.45 292 ASN X N 1
ATOM 11863 C CA . ASN B 2 292 ? 165.458 179.596 107.094 1.00 60.45 292 ASN X CA 1
ATOM 11864 C C . ASN B 2 292 ? 165.213 179.081 105.682 1.00 60.45 292 ASN X C 1
ATOM 11865 O O . ASN B 2 292 ? 165.116 179.871 104.733 1.00 60.45 292 ASN X O 1
ATOM 11870 N N . ASN B 2 293 ? 165.104 177.759 105.523 1.00 60.14 293 ASN X N 1
ATOM 11871 C CA . ASN B 2 293 ? 164.900 177.189 104.195 1.00 60.14 293 ASN X CA 1
ATOM 11872 C C . ASN B 2 293 ? 163.586 177.661 103.586 1.00 60.14 293 ASN X C 1
ATOM 11873 O O . ASN B 2 293 ? 163.537 178.051 102.415 1.00 60.14 293 ASN X O 1
ATOM 11878 N N . TYR B 2 294 ? 162.510 177.646 104.373 1.00 61.70 294 TYR X N 1
ATOM 11879 C CA . TYR B 2 294 ? 161.210 178.043 103.849 1.00 61.70 294 TYR X CA 1
ATOM 11880 C C . TYR B 2 294 ? 161.144 179.544 103.602 1.00 61.70 294 TYR X C 1
ATOM 11881 O O . TYR B 2 294 ? 160.514 179.986 102.637 1.00 61.70 294 TYR X O 1
ATOM 11890 N N . THR B 2 295 ? 161.795 180.345 104.450 1.00 63.61 295 THR X N 1
ATOM 11891 C CA . THR B 2 295 ? 161.854 181.779 104.194 1.00 63.61 295 THR X CA 1
ATOM 11892 C C . THR B 2 295 ? 162.582 182.070 102.890 1.00 63.61 295 THR X C 1
ATOM 11893 O O . THR B 2 295 ? 162.128 182.895 102.089 1.00 63.61 295 THR X O 1
ATOM 11897 N N . THR B 2 296 ? 163.704 181.389 102.649 1.00 65.53 296 THR X N 1
ATOM 11898 C CA . THR B 2 296 ? 164.427 181.586 101.397 1.00 65.53 296 THR X CA 1
ATOM 11899 C C . THR B 2 296 ? 163.609 181.115 100.201 1.00 65.53 296 THR X C 1
ATOM 11900 O O . THR B 2 296 ? 163.580 181.781 99.160 1.00 65.53 296 THR X O 1
ATOM 11904 N N . LEU B 2 297 ? 162.935 179.969 100.327 1.00 67.22 297 LEU X N 1
ATOM 11905 C CA . LEU B 2 297 ? 162.128 179.458 99.222 1.00 67.22 297 LEU X CA 1
ATOM 11906 C C . LEU B 2 297 ? 160.981 180.402 98.886 1.00 67.22 297 LEU X C 1
ATOM 11907 O O . LEU B 2 297 ? 160.715 180.673 97.710 1.00 67.22 297 LEU X O 1
ATOM 11912 N N . ILE B 2 298 ? 160.287 180.909 99.906 1.00 67.53 298 ILE X N 1
ATOM 11913 C CA . ILE B 2 298 ? 159.172 181.817 99.667 1.00 67.53 298 ILE X CA 1
ATOM 11914 C C . ILE B 2 298 ? 159.674 183.146 99.119 1.00 67.53 298 ILE X C 1
ATOM 11915 O O . ILE B 2 298 ? 159.029 183.766 98.265 1.00 67.53 298 ILE X O 1
ATOM 11920 N N . SER B 2 299 ? 160.832 183.604 99.597 1.00 68.76 299 SER X N 1
ATOM 11921 C CA . SER B 2 299 ? 161.369 184.881 99.142 1.00 68.76 299 SER X CA 1
ATOM 11922 C C . SER B 2 299 ? 161.737 184.844 97.664 1.00 68.76 299 SER X C 1
ATOM 11923 O O . SER B 2 299 ? 161.512 185.822 96.942 1.00 68.76 299 SER X O 1
ATOM 11926 N N . GLU B 2 300 ? 162.302 183.732 97.192 1.00 70.42 300 GLU X N 1
ATOM 11927 C CA . GLU B 2 300 ? 162.857 183.677 95.848 1.00 70.42 300 GLU X CA 1
ATOM 11928 C C . GLU B 2 300 ? 162.030 182.877 94.853 1.00 70.42 300 GLU X C 1
ATOM 11929 O O . GLU B 2 300 ? 162.188 183.084 93.647 1.00 70.42 300 GLU X O 1
ATOM 11935 N N . ARG B 2 301 ? 161.169 181.971 95.311 1.00 68.44 301 ARG X N 1
ATOM 11936 C CA . ARG B 2 301 ? 160.374 181.147 94.408 1.00 68.44 301 ARG X CA 1
ATOM 11937 C C . ARG B 2 301 ? 158.882 181.422 94.510 1.00 68.44 301 ARG X C 1
ATOM 11938 O O . ARG B 2 301 ? 158.235 181.701 93.497 1.00 68.44 301 ARG X O 1
ATOM 11946 N N . LEU B 2 302 ? 158.315 181.348 95.715 1.00 68.89 302 LEU X N 1
ATOM 11947 C CA . LEU B 2 302 ? 156.877 181.538 95.869 1.00 68.89 302 LEU X CA 1
ATOM 11948 C C . LEU B 2 302 ? 156.456 182.966 95.551 1.00 68.89 302 LEU X C 1
ATOM 11949 O O . LEU B 2 302 ? 155.325 183.192 95.109 1.00 68.89 302 LEU X O 1
ATOM 11954 N N . ASN B 2 303 ? 157.341 183.937 95.767 1.00 71.80 303 ASN X N 1
ATOM 11955 C CA . ASN B 2 303 ? 157.020 185.328 95.477 1.00 71.80 303 ASN X CA 1
ATOM 11956 C C . ASN B 2 303 ? 157.119 185.663 93.995 1.00 71.80 303 ASN X C 1
ATOM 11957 O O . ASN B 2 303 ? 156.705 186.757 93.598 1.00 71.80 303 ASN X O 1
ATOM 11962 N N . THR B 2 304 ? 157.651 184.757 93.173 1.00 71.12 304 THR X N 1
ATOM 11963 C CA . THR B 2 304 ? 157.750 184.955 91.732 1.00 71.12 304 THR X CA 1
ATOM 11964 C C . THR B 2 304 ? 156.660 184.208 90.973 1.00 71.12 304 THR X C 1
ATOM 11965 O O . THR B 2 304 ? 156.896 183.730 89.859 1.00 71.12 304 THR X O 1
ATOM 11969 N N . VAL B 2 305 ? 155.470 184.098 91.556 1.00 73.43 305 VAL X N 1
ATOM 11970 C CA . VAL B 2 305 ? 154.351 183.380 90.959 1.00 73.43 305 VAL X CA 1
ATOM 11971 C C . VAL B 2 305 ? 153.219 184.373 90.740 1.00 73.43 305 VAL X C 1
ATOM 11972 O O . VAL B 2 305 ? 152.798 185.058 91.679 1.00 73.43 305 VAL X O 1
ATOM 11976 N N . THR B 2 306 ? 152.736 184.458 89.499 1.00 75.30 306 THR X N 1
ATOM 11977 C CA . THR B 2 306 ? 151.620 185.330 89.149 1.00 75.30 306 THR X CA 1
ATOM 11978 C C . THR B 2 306 ? 150.461 184.551 88.538 1.00 75.30 306 THR X C 1
ATOM 11979 O O . THR B 2 306 ? 149.653 185.123 87.801 1.00 75.30 306 THR X O 1
ATOM 11983 N N . VAL B 2 307 ? 150.370 183.256 88.822 1.00 76.00 307 VAL X N 1
ATOM 11984 C CA . VAL B 2 307 ? 149.314 182.395 88.306 1.00 76.00 307 VAL X CA 1
ATOM 11985 C C . VAL B 2 307 ? 148.728 181.624 89.480 1.00 76.00 307 VAL X C 1
ATOM 11986 O O . VAL B 2 307 ? 149.452 181.247 90.408 1.00 76.00 307 VAL X O 1
ATOM 11990 N N . GLU B 2 308 ? 147.419 181.390 89.441 1.00 80.52 308 GLU X N 1
ATOM 11991 C CA . GLU B 2 308 ? 146.674 180.833 90.566 1.00 80.52 308 GLU X CA 1
ATOM 11992 C C . GLU B 2 308 ? 146.244 179.390 90.310 1.00 80.52 308 GLU X C 1
ATOM 11993 O O . GLU B 2 308 ? 145.111 179.003 90.603 1.00 80.52 308 GLU X O 1
ATOM 11999 N N . ASN B 2 309 ? 147.143 178.582 89.747 1.00 77.44 309 ASN X N 1
ATOM 12000 C CA . ASN B 2 309 ? 146.862 177.175 89.502 1.00 77.44 309 ASN X CA 1
ATOM 12001 C C . ASN B 2 309 ? 146.543 176.444 90.807 1.00 77.44 309 ASN X C 1
ATOM 12002 O O . ASN B 2 309 ? 146.733 176.958 91.911 1.00 77.44 309 ASN X O 1
ATOM 12007 N N . ASP B 2 310 ? 146.044 175.213 90.660 1.00 73.34 310 ASP X N 1
ATOM 12008 C CA . ASP B 2 310 ? 145.700 174.402 91.823 1.00 73.34 310 ASP X CA 1
ATOM 12009 C C . ASP B 2 310 ? 146.930 174.043 92.646 1.00 73.34 310 ASP X C 1
ATOM 12010 O O . ASP B 2 310 ? 146.821 173.823 93.859 1.00 73.34 310 ASP X O 1
ATOM 12015 N N . LEU B 2 311 ? 148.100 173.969 92.010 1.00 69.30 311 LEU X N 1
ATOM 12016 C CA . LEU B 2 311 ? 149.327 173.742 92.761 1.00 69.30 311 LEU X CA 1
ATOM 12017 C C . LEU B 2 311 ? 149.587 174.873 93.744 1.00 69.30 311 LEU X C 1
ATOM 12018 O O . LEU B 2 311 ? 150.126 174.641 94.832 1.00 69.30 311 LEU X O 1
ATOM 12023 N N . LEU B 2 312 ? 149.201 176.099 93.387 1.00 67.10 312 LEU X N 1
ATOM 12024 C CA . LEU B 2 312 ? 149.302 177.205 94.331 1.00 67.10 312 LEU X CA 1
ATOM 12025 C C . LEU B 2 312 ? 148.396 176.979 95.533 1.00 67.10 312 LEU X C 1
ATOM 12026 O O . LEU B 2 312 ? 148.765 177.309 96.664 1.00 67.10 312 LEU X O 1
ATOM 12031 N N . LYS B 2 313 ? 147.203 176.424 95.308 1.00 66.22 313 LYS X N 1
ATOM 12032 C CA . LYS B 2 313 ? 146.325 176.087 96.424 1.00 66.22 313 LYS X CA 1
ATOM 12033 C C . LYS B 2 313 ? 146.957 175.025 97.314 1.00 66.22 313 LYS X C 1
ATOM 12034 O O . LYS B 2 313 ? 146.931 175.137 98.548 1.00 66.22 313 LYS X O 1
ATOM 12040 N N . TYR B 2 314 ? 147.535 173.990 96.702 1.00 65.16 314 TYR X N 1
ATOM 12041 C CA . TYR B 2 314 ? 148.251 172.972 97.465 1.00 65.16 314 TYR X CA 1
ATOM 12042 C C . TYR B 2 314 ? 149.339 173.597 98.327 1.00 65.16 314 TYR X C 1
ATOM 12043 O O . TYR B 2 314 ? 149.483 173.262 99.507 1.00 65.16 314 TYR X O 1
ATOM 12052 N N . ILE B 2 315 ? 150.121 174.508 97.746 1.00 63.20 315 ILE X N 1
ATOM 12053 C CA . ILE B 2 315 ? 151.252 175.085 98.465 1.00 63.20 315 ILE X CA 1
ATOM 12054 C C . ILE B 2 315 ? 150.775 176.008 99.579 1.00 63.20 315 ILE X C 1
ATOM 12055 O O . ILE B 2 315 ? 151.325 176.001 100.686 1.00 63.20 315 ILE X O 1
ATOM 12060 N N . LYS B 2 316 ? 149.746 176.814 99.312 1.00 62.36 316 LYS X N 1
ATOM 12061 C CA . LYS B 2 316 ? 149.233 177.713 100.337 1.00 62.36 316 LYS X CA 1
ATOM 12062 C C . LYS B 2 316 ? 148.615 176.944 101.494 1.00 62.36 316 LYS X C 1
ATOM 12063 O O . LYS B 2 316 ? 148.685 177.396 102.642 1.00 62.36 316 LYS X O 1
ATOM 12069 N N . ASN B 2 317 ? 148.010 175.787 101.220 1.00 65.00 317 ASN X N 1
ATOM 12070 C CA . ASN B 2 317 ? 147.495 174.968 102.312 1.00 65.00 317 ASN X CA 1
ATOM 12071 C C . ASN B 2 317 ? 148.625 174.271 103.062 1.00 65.00 317 ASN X C 1
ATOM 12072 O O . ASN B 2 317 ? 148.583 174.158 104.292 1.00 65.00 317 ASN X O 1
ATOM 12077 N N . LYS B 2 318 ? 149.641 173.796 102.339 1.00 60.28 318 LYS X N 1
ATOM 12078 C CA . LYS B 2 318 ? 150.737 173.076 102.980 1.00 60.28 318 LYS X CA 1
ATOM 12079 C C . LYS B 2 318 ? 151.611 174.011 103.807 1.00 60.28 318 LYS X C 1
ATOM 12080 O O . LYS B 2 318 ? 151.926 173.718 104.965 1.00 60.28 318 LYS X O 1
ATOM 12086 N N . ILE B 2 319 ? 152.011 175.138 103.232 1.00 62.82 319 ILE X N 1
ATOM 12087 C CA . ILE B 2 319 ? 152.900 176.093 103.887 1.00 62.82 319 ILE X CA 1
ATOM 12088 C C . ILE B 2 319 ? 152.049 177.245 104.412 1.00 62.82 319 ILE X C 1
ATOM 12089 O O . ILE B 2 319 ? 151.421 177.948 103.607 1.00 62.82 319 ILE X O 1
ATOM 12094 N N . PRO B 2 320 ? 151.999 177.475 105.722 1.00 66.50 320 PRO X N 1
ATOM 12095 C CA . PRO B 2 320 ? 151.170 178.570 106.247 1.00 66.50 320 PRO X CA 1
ATOM 12096 C C . PRO B 2 320 ? 151.744 179.944 105.940 1.00 66.50 320 PRO X C 1
ATOM 12097 O O . PRO B 2 320 ? 152.252 180.628 106.833 1.00 66.50 320 PRO X O 1
ATOM 12101 N N . VAL B 2 321 ? 151.667 180.355 104.675 1.00 67.35 321 VAL X N 1
ATOM 12102 C CA . VAL B 2 321 ? 152.137 181.668 104.245 1.00 67.35 321 VAL X CA 1
ATOM 12103 C C . VAL B 2 321 ? 151.056 182.705 104.508 1.00 67.35 321 VAL X C 1
ATOM 12104 O O . VAL B 2 321 ? 149.909 182.359 104.811 1.00 67.35 321 VAL X O 1
ATOM 12108 N N . GLN B 2 322 ? 151.412 183.984 104.396 1.00 73.13 322 GLN X N 1
ATOM 12109 C CA . GLN B 2 322 ? 150.447 185.066 104.511 1.00 73.13 322 GLN X CA 1
ATOM 12110 C C . GLN B 2 322 ? 150.865 186.205 103.592 1.00 73.13 322 GLN X C 1
ATOM 12111 O O . GLN B 2 322 ? 151.989 186.245 103.094 1.00 73.13 322 GLN X O 1
ATOM 12117 N N . GLY B 2 323 ? 149.933 187.127 103.349 1.00 75.82 323 GLY X N 1
ATOM 12118 C CA . GLY B 2 323 ? 150.154 188.224 102.430 1.00 75.82 323 GLY X CA 1
ATOM 12119 C C . GLY B 2 323 ? 149.235 188.237 101.221 1.00 75.82 323 GLY X C 1
ATOM 12120 O O . GLY B 2 323 ? 148.071 187.827 101.302 1.00 75.82 323 GLY X O 1
ATOM 12121 N N . ARG B 2 324 ? 149.767 188.716 100.101 1.00 78.76 324 ARG X N 1
ATOM 12122 C CA . ARG B 2 324 ? 149.131 188.630 98.811 1.00 78.76 324 ARG X CA 1
ATOM 12123 C C . ARG B 2 324 ? 150.011 188.172 97.675 1.00 78.76 324 ARG X C 1
ATOM 12124 O O . ARG B 2 324 ? 151.195 187.911 97.896 1.00 78.76 324 ARG X O 1
ATOM 12132 N N . LEU B 2 325 ? 149.455 188.028 96.474 1.00 77.65 325 LEU X N 1
ATOM 12133 C CA . LEU B 2 325 ? 150.224 187.494 95.357 1.00 77.65 325 LEU X CA 1
ATOM 12134 C C . LEU B 2 325 ? 151.332 188.515 95.139 1.00 77.65 325 LEU X C 1
ATOM 12135 O O . LEU B 2 325 ? 151.090 189.725 95.136 1.00 77.65 325 LEU X O 1
ATOM 12140 N N . GLY B 2 326 ? 152.554 188.021 94.959 1.00 77.90 326 GLY X N 1
ATOM 12141 C CA . GLY B 2 326 ? 153.714 188.869 94.816 1.00 77.90 326 GLY X CA 1
ATOM 12142 C C . GLY B 2 326 ? 154.387 189.251 96.114 1.00 77.90 326 GLY X C 1
ATOM 12143 O O . GLY B 2 326 ? 155.531 189.722 96.085 1.00 77.90 326 GLY X O 1
ATOM 12144 N N . ASN B 2 327 ? 153.718 189.063 97.252 1.00 77.09 327 ASN X N 1
ATOM 12145 C CA . ASN B 2 327 ? 154.311 189.307 98.570 1.00 77.09 327 ASN X CA 1
ATOM 12146 C C . ASN B 2 327 ? 153.780 188.230 99.514 1.00 77.09 327 ASN X C 1
ATOM 12147 O O . ASN B 2 327 ? 152.696 188.368 100.091 1.00 77.09 327 ASN X O 1
ATOM 12152 N N . PHE B 2 328 ? 154.550 187.156 99.652 1.00 73.27 328 PHE X N 1
ATOM 12153 C CA . PHE B 2 328 ? 154.249 186.068 100.568 1.00 73.27 328 PHE X CA 1
ATOM 12154 C C . PHE B 2 328 ? 155.290 186.062 101.678 1.00 73.27 328 PHE X C 1
ATOM 12155 O O . PHE B 2 328 ? 156.492 186.144 101.407 1.00 73.27 328 PHE X O 1
ATOM 12163 N N . LYS B 2 329 ? 154.828 185.972 102.920 1.00 71.72 329 LYS X N 1
ATOM 12164 C CA . LYS B 2 329 ? 155.695 185.948 104.088 1.00 71.72 329 LYS X CA 1
ATOM 12165 C C . LYS B 2 329 ? 155.342 184.733 104.930 1.00 71.72 329 LYS X C 1
ATOM 12166 O O . LYS B 2 329 ? 154.162 184.482 105.196 1.00 71.72 329 LYS X O 1
ATOM 12172 N N . LEU B 2 330 ? 156.359 183.977 105.338 1.00 69.20 330 LEU X N 1
ATOM 12173 C CA . LEU B 2 330 ? 156.151 182.794 106.166 1.00 69.20 330 LEU X CA 1
ATOM 12174 C C . LEU B 2 330 ? 155.832 183.239 107.586 1.00 69.20 330 LEU X C 1
ATOM 12175 O O . LEU B 2 330 ? 156.681 183.828 108.262 1.00 69.20 330 LEU X O 1
ATOM 12180 N N . ASP B 2 331 ? 154.616 182.959 108.049 1.00 71.40 331 ASP X N 1
ATOM 12181 C CA . ASP B 2 331 ? 154.234 183.323 109.407 1.00 71.40 331 ASP X CA 1
ATOM 12182 C C . ASP B 2 331 ? 154.842 182.315 110.372 1.00 71.40 331 ASP X C 1
ATOM 12183 O O . ASP B 2 331 ? 154.445 181.146 110.392 1.00 71.40 331 ASP X O 1
ATOM 12188 N N . THR B 2 332 ? 155.800 182.776 111.176 1.00 67.53 332 THR X N 1
ATOM 12189 C CA . THR B 2 332 ? 156.638 181.865 111.947 1.00 67.53 332 THR X CA 1
ATOM 12190 C C . THR B 2 332 ? 155.852 181.126 113.025 1.00 67.53 332 THR X C 1
ATOM 12191 O O . THR B 2 332 ? 156.183 179.982 113.348 1.00 67.53 332 THR X O 1
ATOM 12195 N N . ALA B 2 333 ? 154.805 181.743 113.576 1.00 68.15 333 ALA X N 1
ATOM 12196 C CA . ALA B 2 333 ? 154.088 181.134 114.694 1.00 68.15 333 ALA X CA 1
ATOM 12197 C C . ALA B 2 333 ? 153.453 179.805 114.296 1.00 68.15 333 ALA X C 1
ATOM 12198 O O . ALA B 2 333 ? 153.833 178.739 114.803 1.00 68.15 333 ALA X O 1
ATOM 12200 N N . GLU B 2 334 ? 152.481 179.844 113.380 1.00 69.79 334 GLU X N 1
ATOM 12201 C CA . GLU B 2 334 ? 151.792 178.609 113.027 1.00 69.79 334 GLU X CA 1
ATOM 12202 C C . GLU B 2 334 ? 152.683 177.679 112.218 1.00 69.79 334 GLU X C 1
ATOM 12203 O O . GLU B 2 334 ? 152.469 176.466 112.228 1.00 69.79 334 GLU X O 1
ATOM 12209 N N . PHE B 2 335 ? 153.695 178.212 111.534 1.00 64.89 335 PHE X N 1
ATOM 12210 C CA . PHE B 2 335 ? 154.637 177.344 110.834 1.00 64.89 335 PHE X CA 1
ATOM 12211 C C . PHE B 2 335 ? 155.451 176.512 111.817 1.00 64.89 335 PHE X C 1
ATOM 12212 O O . PHE B 2 335 ? 155.614 175.300 111.637 1.00 64.89 335 PHE X O 1
ATOM 12220 N N . GLU B 2 336 ? 155.972 177.151 112.867 1.00 64.80 336 GLU X N 1
ATOM 12221 C CA . GLU B 2 336 ? 156.670 176.415 113.914 1.00 64.80 336 GLU X CA 1
ATOM 12222 C C . GLU B 2 336 ? 155.738 175.428 114.599 1.00 64.80 336 GLU X C 1
ATOM 12223 O O . GLU B 2 336 ? 156.135 174.298 114.906 1.00 64.80 336 GLU X O 1
ATOM 12229 N N . LYS B 2 337 ? 154.495 175.842 114.855 1.00 64.15 337 LYS X N 1
ATOM 12230 C CA . LYS B 2 337 ? 153.536 174.938 115.483 1.00 64.15 337 LYS X CA 1
ATOM 12231 C C . LYS B 2 337 ? 153.280 173.712 114.612 1.00 64.15 337 LYS X C 1
ATOM 12232 O O . LYS B 2 337 ? 153.243 172.581 115.110 1.00 64.15 337 LYS X O 1
ATOM 12238 N N . LYS B 2 338 ? 153.116 173.917 113.304 1.00 60.63 338 LYS X N 1
ATOM 12239 C CA . LYS B 2 338 ? 152.865 172.806 112.395 1.00 60.63 338 LYS X CA 1
ATOM 12240 C C . LYS B 2 338 ? 154.073 171.889 112.292 1.00 60.63 338 LYS X C 1
ATOM 12241 O O . LYS B 2 338 ? 153.923 170.665 112.253 1.00 60.63 338 LYS X O 1
ATOM 12247 N N . LEU B 2 339 ? 155.277 172.458 112.236 1.00 58.30 339 LEU X N 1
ATOM 12248 C CA . LEU B 2 339 ? 156.474 171.624 112.203 1.00 58.30 339 LEU X CA 1
ATOM 12249 C C . LEU B 2 339 ? 156.606 170.805 113.479 1.00 58.30 339 LEU X C 1
ATOM 12250 O O . LEU B 2 339 ? 156.969 169.626 113.432 1.00 58.30 339 LEU X O 1
ATOM 12255 N N . ASN B 2 340 ? 156.313 171.411 114.630 1.00 58.39 340 ASN X N 1
ATOM 12256 C CA . ASN B 2 340 ? 156.339 170.660 115.879 1.00 58.39 340 ASN X CA 1
ATOM 12257 C C . ASN B 2 340 ? 155.317 169.532 115.862 1.00 58.39 340 ASN X C 1
ATOM 12258 O O . ASN B 2 340 ? 155.605 168.419 116.315 1.00 58.39 340 ASN X O 1
ATOM 12263 N N . THR B 2 341 ? 154.117 169.799 115.340 1.00 59.32 341 THR X N 1
ATOM 12264 C CA . THR B 2 341 ? 153.106 168.750 115.236 1.00 59.32 341 THR X CA 1
ATOM 12265 C C . THR B 2 341 ? 153.579 167.615 114.334 1.00 59.32 341 THR X C 1
ATOM 12266 O O . THR B 2 341 ? 153.378 166.437 114.648 1.00 59.32 341 THR X O 1
ATOM 12270 N N . ILE B 2 342 ? 154.216 167.953 113.212 1.00 55.45 342 ILE X N 1
ATOM 12271 C CA . ILE B 2 342 ? 154.733 166.932 112.302 1.00 55.45 342 ILE X CA 1
ATOM 12272 C C . ILE B 2 342 ? 155.805 166.089 112.979 1.00 55.45 342 ILE X C 1
ATOM 12273 O O . ILE B 2 342 ? 155.801 164.857 112.877 1.00 55.45 342 ILE X O 1
ATOM 12278 N N . LEU B 2 343 ? 156.738 166.731 113.678 1.00 53.91 343 LEU X N 1
ATOM 12279 C CA . LEU B 2 343 ? 157.868 166.014 114.262 1.00 53.91 343 LEU X CA 1
ATOM 12280 C C . LEU B 2 343 ? 157.529 165.417 115.624 1.00 53.91 343 LEU X C 1
ATOM 12281 O O . LEU B 2 343 ? 157.737 164.222 115.854 1.00 53.91 343 LEU X O 1
ATOM 12286 N N . PHE B 2 344 ? 157.007 166.236 116.535 1.00 56.45 344 PHE X N 1
ATOM 12287 C CA . PHE B 2 344 ? 156.816 165.791 117.910 1.00 56.45 344 PHE X CA 1
ATOM 12288 C C . PHE B 2 344 ? 155.517 165.013 118.078 1.00 56.45 344 PHE X C 1
ATOM 12289 O O . PHE B 2 344 ? 155.520 163.894 118.602 1.00 56.45 344 PHE X O 1
ATOM 12297 N N . VAL B 2 345 ? 154.396 165.592 117.650 1.00 57.82 345 VAL X N 1
ATOM 12298 C CA . VAL B 2 345 ? 153.097 164.991 117.934 1.00 57.82 345 VAL X CA 1
ATOM 12299 C C . VAL B 2 345 ? 152.885 163.723 117.115 1.00 57.82 345 VAL X C 1
ATOM 12300 O O . VAL B 2 345 ? 152.438 162.698 117.642 1.00 57.82 345 VAL X O 1
ATOM 12304 N N . LEU B 2 346 ? 153.196 163.765 115.823 1.00 55.41 346 LEU X N 1
ATOM 12305 C CA . LEU B 2 346 ? 152.926 162.645 114.923 1.00 55.41 346 LEU X CA 1
ATOM 12306 C C . LEU B 2 346 ? 154.118 161.699 114.943 1.00 55.41 346 LEU X C 1
ATOM 12307 O O . LEU B 2 346 ? 155.159 161.978 114.345 1.00 55.41 346 LEU X O 1
ATOM 12312 N N . ASN B 2 347 ? 153.963 160.573 115.634 1.00 54.71 347 ASN X N 1
ATOM 12313 C CA . ASN B 2 347 ? 154.976 159.531 115.686 1.00 54.71 347 ASN X CA 1
ATOM 12314 C C . ASN B 2 347 ? 154.280 158.187 115.870 1.00 54.71 347 ASN X C 1
ATOM 12315 O O . ASN B 2 347 ? 153.056 158.119 116.011 1.00 54.71 347 ASN X O 1
ATOM 12320 N N . GLU B 2 348 ? 155.064 157.105 115.849 1.00 55.74 348 GLU X N 1
ATOM 12321 C CA . GLU B 2 348 ? 154.470 155.773 115.930 1.00 55.74 348 GLU X CA 1
ATOM 12322 C C . GLU B 2 348 ? 153.739 155.558 117.246 1.00 55.74 348 GLU X C 1
ATOM 12323 O O . GLU B 2 348 ? 152.628 155.022 117.260 1.00 55.74 348 GLU X O 1
ATOM 12329 N N . SER B 2 349 ? 154.350 155.955 118.363 1.00 54.40 349 SER X N 1
ATOM 12330 C CA . SER B 2 349 ? 153.800 155.606 119.669 1.00 54.40 349 SER X CA 1
ATOM 12331 C C . SER B 2 349 ? 152.463 156.292 119.916 1.00 54.40 349 SER X C 1
ATOM 12332 O O . SER B 2 349 ? 151.498 155.649 120.343 1.00 54.40 349 SER X O 1
ATOM 12335 N N . ASN B 2 350 ? 152.382 157.596 119.651 1.00 58.31 350 ASN X N 1
ATOM 12336 C CA . ASN B 2 350 ? 151.141 158.323 119.903 1.00 58.31 350 ASN X CA 1
ATOM 12337 C C . ASN B 2 350 ? 150.017 157.818 119.008 1.00 58.31 350 ASN X C 1
ATOM 12338 O O . ASN B 2 350 ? 148.895 157.583 119.471 1.00 58.31 350 ASN X O 1
ATOM 12343 N N . LEU B 2 351 ? 150.303 157.638 117.718 1.00 55.75 351 LEU X N 1
ATOM 12344 C CA . LEU B 2 351 ? 149.277 157.165 116.796 1.00 55.75 351 LEU X CA 1
ATOM 12345 C C . LEU B 2 351 ? 148.828 155.753 117.149 1.00 55.75 351 LEU X C 1
ATOM 12346 O O . LEU B 2 351 ? 147.631 155.445 117.107 1.00 55.75 351 LEU X O 1
ATOM 12351 N N . ALA B 2 352 ? 149.772 154.882 117.506 1.00 56.38 352 ALA X N 1
ATOM 12352 C CA . ALA B 2 352 ? 149.420 153.519 117.881 1.00 56.38 352 ALA X CA 1
ATOM 12353 C C . ALA B 2 352 ? 148.588 153.494 119.152 1.00 56.38 352 ALA X C 1
ATOM 12354 O O . ALA B 2 352 ? 147.663 152.685 119.282 1.00 56.38 352 ALA X O 1
ATOM 12356 N N . GLN B 2 353 ? 148.904 154.368 120.108 1.00 62.19 353 GLN X N 1
ATOM 12357 C CA . GLN B 2 353 ? 148.107 154.434 121.325 1.00 62.19 353 GLN X CA 1
ATOM 12358 C C . GLN B 2 353 ? 146.709 154.969 121.044 1.00 62.19 353 GLN X C 1
ATOM 12359 O O . GLN B 2 353 ? 145.744 154.546 121.688 1.00 62.19 353 GLN X O 1
ATOM 12365 N N . ARG B 2 354 ? 146.581 155.894 120.091 1.00 62.44 354 ARG X N 1
ATOM 12366 C CA . ARG B 2 354 ? 145.254 156.314 119.656 1.00 62.44 354 ARG X CA 1
ATOM 12367 C C . ARG B 2 354 ? 144.509 155.177 118.971 1.00 62.44 354 ARG X C 1
ATOM 12368 O O . ARG B 2 354 ? 143.279 155.102 119.050 1.00 62.44 354 ARG X O 1
ATOM 12376 N N . PHE B 2 355 ? 145.233 154.289 118.298 1.00 57.50 355 PHE X N 1
ATOM 12377 C CA . PHE B 2 355 ? 144.641 153.137 117.634 1.00 57.50 355 PHE X CA 1
ATOM 12378 C C . PHE B 2 355 ? 144.495 151.933 118.555 1.00 57.50 355 PHE X C 1
ATOM 12379 O O . PHE B 2 355 ? 144.061 150.872 118.094 1.00 57.50 355 PHE X O 1
ATOM 12387 N N . SER B 2 356 ? 144.853 152.070 119.833 1.00 58.87 356 SER X N 1
ATOM 12388 C CA . SER B 2 356 ? 144.825 150.966 120.795 1.00 58.87 356 SER X CA 1
ATOM 12389 C C . SER B 2 356 ? 145.684 149.799 120.311 1.00 58.87 356 SER X C 1
ATOM 12390 O O . SER B 2 356 ? 145.219 148.668 120.170 1.00 58.87 356 SER X O 1
ATOM 12393 N N . ILE B 2 357 ? 146.957 150.092 120.058 1.00 57.59 357 ILE X N 1
ATOM 12394 C CA . ILE B 2 357 ? 147.919 149.126 119.544 1.00 57.59 357 ILE X CA 1
ATOM 12395 C C . ILE B 2 357 ? 149.159 149.177 120.423 1.00 57.59 357 ILE X C 1
ATOM 12396 O O . ILE B 2 357 ? 149.606 150.263 120.806 1.00 57.59 357 ILE X O 1
ATOM 12401 N N . LEU B 2 358 ? 149.706 148.011 120.750 1.00 61.01 358 LEU X N 1
ATOM 12402 C CA . LEU B 2 358 ? 150.898 147.942 121.581 1.00 61.01 358 LEU X CA 1
ATOM 12403 C C . LEU B 2 358 ? 152.156 148.121 120.740 1.00 61.01 358 LEU X C 1
ATOM 12404 O O . LEU B 2 358 ? 152.260 147.592 119.630 1.00 61.01 358 LEU X O 1
ATOM 12409 N N . VAL B 2 359 ? 153.112 148.873 121.276 1.00 60.57 359 VAL X N 1
ATOM 12410 C CA . VAL B 2 359 ? 154.390 149.102 120.620 1.00 60.57 359 VAL X CA 1
ATOM 12411 C C . VAL B 2 359 ? 155.516 148.664 121.552 1.00 60.57 359 VAL X C 1
ATOM 12412 O O . VAL B 2 359 ? 155.304 148.356 122.724 1.00 60.57 359 VAL X O 1
ATOM 12416 N N . ALA B 2 360 ? 156.735 148.652 121.014 1.00 60.28 360 ALA X N 1
ATOM 12417 C CA . ALA B 2 360 ? 157.860 147.990 121.662 1.00 60.28 360 ALA X CA 1
ATOM 12418 C C . ALA B 2 360 ? 158.482 148.785 122.804 1.00 60.28 360 ALA X C 1
ATOM 12419 O O . ALA B 2 360 ? 159.306 148.223 123.533 1.00 60.28 360 ALA X O 1
ATOM 12421 N N . LYS B 2 361 ? 158.157 150.073 122.947 1.00 60.82 361 LYS X N 1
ATOM 12422 C CA . LYS B 2 361 ? 158.695 150.934 124.001 1.00 60.82 361 LYS X CA 1
ATOM 12423 C C . LYS B 2 361 ? 160.189 151.183 123.802 1.00 60.82 361 LYS X C 1
ATOM 12424 O O . LYS B 2 361 ? 160.794 151.998 124.504 1.00 60.82 361 LYS X O 1
ATOM 12430 N N . HIS B 2 362 ? 160.783 150.505 122.826 1.00 57.93 362 HIS X N 1
ATOM 12431 C CA . HIS B 2 362 ? 162.176 150.712 122.450 1.00 57.93 362 HIS X CA 1
ATOM 12432 C C . HIS B 2 362 ? 162.299 150.394 120.972 1.00 57.93 362 HIS X C 1
ATOM 12433 O O . HIS B 2 362 ? 161.904 149.307 120.543 1.00 57.93 362 HIS X O 1
ATOM 12440 N N . PHE B 2 363 ? 162.831 151.337 120.196 1.00 56.90 363 PHE X N 1
ATOM 12441 C CA . PHE B 2 363 ? 163.070 151.055 118.787 1.00 56.90 363 PHE X CA 1
ATOM 12442 C C . PHE B 2 363 ? 164.083 149.933 118.627 1.00 56.90 363 PHE X C 1
ATOM 12443 O O . PHE B 2 363 ? 163.963 149.098 117.723 1.00 56.90 363 PHE X O 1
ATOM 12451 N N . LEU B 2 364 ? 165.086 149.897 119.497 1.00 59.79 364 LEU X N 1
ATOM 12452 C CA . LEU B 2 364 ? 166.098 148.855 119.434 1.00 59.79 364 LEU X CA 1
ATOM 12453 C C . LEU B 2 364 ? 165.528 147.539 119.949 1.00 59.79 364 LEU X C 1
ATOM 12454 O O . LEU B 2 364 ? 164.728 147.515 120.888 1.00 59.79 364 LEU X O 1
ATOM 12459 N N . LYS B 2 365 ? 165.942 146.439 119.330 1.00 61.78 365 LYS X N 1
ATOM 12460 C CA . LYS B 2 365 ? 165.440 145.110 119.670 1.00 61.78 365 LYS X CA 1
ATOM 12461 C C . LYS B 2 365 ? 166.476 144.408 120.540 1.00 61.78 365 LYS X C 1
ATOM 12462 O O . LYS B 2 365 ? 167.462 143.867 120.036 1.00 61.78 365 LYS X O 1
ATOM 12468 N N . GLU B 2 366 ? 166.250 144.423 121.855 1.00 60.96 366 GLU X N 1
ATOM 12469 C CA . GLU B 2 366 ? 167.137 143.698 122.758 1.00 60.96 366 GLU X CA 1
ATOM 12470 C C . GLU B 2 366 ? 166.977 142.192 122.598 1.00 60.96 366 GLU X C 1
ATOM 12471 O O . GLU B 2 366 ? 167.964 141.449 122.640 1.00 60.96 366 GLU X O 1
ATOM 12477 N N . ARG B 2 367 ? 165.744 141.725 122.412 1.00 61.38 367 ARG X N 1
ATOM 12478 C CA . ARG B 2 367 ? 165.444 140.304 122.241 1.00 61.38 367 ARG X CA 1
ATOM 12479 C C . ARG B 2 367 ? 164.637 140.142 120.961 1.00 61.38 367 ARG X C 1
ATOM 12480 O O . ARG B 2 367 ? 163.406 140.010 121.000 1.00 61.38 367 ARG X O 1
ATOM 12488 N N . PRO B 2 368 ? 165.296 140.169 119.803 1.00 61.35 368 PRO X N 1
ATOM 12489 C CA . PRO B 2 368 ? 164.571 139.982 118.542 1.00 61.35 368 PRO X CA 1
ATOM 12490 C C . PRO B 2 368 ? 163.942 138.600 118.463 1.00 61.35 368 PRO X C 1
ATOM 12491 O O . PRO B 2 368 ? 164.508 137.607 118.927 1.00 61.35 368 PRO X O 1
ATOM 12495 N N . ILE B 2 369 ? 162.760 138.542 117.855 1.00 61.34 369 ILE X N 1
ATOM 12496 C CA . ILE B 2 369 ? 162.003 137.305 117.732 1.00 61.34 369 ILE X CA 1
ATOM 12497 C C . ILE B 2 369 ? 161.908 136.935 116.259 1.00 61.34 369 ILE X C 1
ATOM 12498 O O . ILE B 2 369 ? 162.005 137.791 115.375 1.00 61.34 369 ILE X O 1
ATOM 12503 N N . ASP B 2 370 ? 161.724 135.646 116.004 1.00 63.15 370 ASP X N 1
ATOM 12504 C CA . ASP B 2 370 ? 161.586 135.155 114.642 1.00 63.15 370 ASP X CA 1
ATOM 12505 C C . ASP B 2 370 ? 160.358 135.783 113.988 1.00 63.15 370 ASP X C 1
ATOM 12506 O O . ASP B 2 370 ? 159.256 135.703 114.548 1.00 63.15 370 ASP X O 1
ATOM 12511 N N . PRO B 2 371 ? 160.502 136.423 112.829 1.00 59.50 371 PRO X N 1
ATOM 12512 C CA . PRO B 2 371 ? 159.339 137.020 112.164 1.00 59.50 371 PRO X CA 1
ATOM 12513 C C . PRO B 2 371 ? 158.313 135.972 111.760 1.00 59.50 371 PRO X C 1
ATOM 12514 O O . PRO B 2 371 ? 158.649 134.831 111.439 1.00 59.50 371 PRO X O 1
ATOM 12518 N N . ILE B 2 372 ? 157.046 136.383 111.771 1.00 58.14 372 ILE X N 1
ATOM 12519 C CA . ILE B 2 372 ? 155.919 135.486 111.568 1.00 58.14 372 ILE X CA 1
ATOM 12520 C C . ILE B 2 372 ? 155.152 135.919 110.323 1.00 58.14 372 ILE X C 1
ATOM 12521 O O . ILE B 2 372 ? 155.487 136.905 109.668 1.00 58.14 372 ILE X O 1
ATOM 12526 N N . TYR B 2 373 ? 154.109 135.157 110.006 1.00 59.28 373 TYR X N 1
ATOM 12527 C CA . TYR B 2 373 ? 153.220 135.439 108.888 1.00 59.28 373 TYR X CA 1
ATOM 12528 C C . TYR B 2 373 ? 151.780 135.399 109.374 1.00 59.28 373 TYR X C 1
ATOM 12529 O O . TYR B 2 373 ? 151.377 134.446 110.046 1.00 59.28 373 TYR X O 1
ATOM 12538 N N . VAL B 2 374 ? 151.010 136.427 109.035 1.00 58.28 374 VAL X N 1
ATOM 12539 C CA . VAL B 2 374 ? 149.600 136.500 109.399 1.00 58.28 374 VAL X CA 1
ATOM 12540 C C . VAL B 2 374 ? 148.803 136.907 108.169 1.00 58.28 374 VAL X C 1
ATOM 12541 O O . VAL B 2 374 ? 149.234 137.763 107.391 1.00 58.28 374 VAL X O 1
ATOM 12545 N N . ASN B 2 375 ? 147.652 136.269 107.977 1.00 59.72 375 ASN X N 1
ATOM 12546 C CA . ASN B 2 375 ? 146.757 136.572 106.862 1.00 59.72 375 ASN X CA 1
ATOM 12547 C C . ASN B 2 375 ? 145.718 137.566 107.368 1.00 59.72 375 ASN X C 1
ATOM 12548 O O . ASN B 2 375 ? 144.683 137.187 107.916 1.00 59.72 375 ASN X O 1
ATOM 12553 N N . ILE B 2 376 ? 146.001 138.857 107.180 1.00 58.25 376 ILE X N 1
ATOM 12554 C CA . ILE B 2 376 ? 145.114 139.892 107.696 1.00 58.25 376 ILE X CA 1
ATOM 12555 C C . ILE B 2 376 ? 143.801 139.950 106.931 1.00 58.25 376 ILE X C 1
ATOM 12556 O O . ILE B 2 376 ? 142.833 140.543 107.418 1.00 58.25 376 ILE X O 1
ATOM 12561 N N . LEU B 2 377 ? 143.739 139.354 105.739 1.00 60.62 377 LEU X N 1
ATOM 12562 C CA . LEU B 2 377 ? 142.504 139.370 104.966 1.00 60.62 377 LEU X CA 1
ATOM 12563 C C . LEU B 2 377 ? 141.404 138.539 105.611 1.00 60.62 377 LEU X C 1
ATOM 12564 O O . LEU B 2 377 ? 140.226 138.756 105.312 1.00 60.62 377 LEU X O 1
ATOM 12569 N N . ASP B 2 378 ? 141.757 137.599 106.484 1.00 65.99 378 ASP X N 1
ATOM 12570 C CA . ASP B 2 378 ? 140.762 136.804 107.193 1.00 65.99 378 ASP X CA 1
ATOM 12571 C C . ASP B 2 378 ? 140.122 137.664 108.275 1.00 65.99 378 ASP X C 1
ATOM 12572 O O . ASP B 2 378 ? 140.745 137.949 109.302 1.00 65.99 378 ASP X O 1
ATOM 12577 N N . ASP B 2 379 ? 138.872 138.078 108.049 1.00 67.13 379 ASP X N 1
ATOM 12578 C CA . ASP B 2 379 ? 138.222 139.030 108.943 1.00 67.13 379 ASP X CA 1
ATOM 12579 C C . ASP B 2 379 ? 138.027 138.478 110.348 1.00 67.13 379 ASP X C 1
ATOM 12580 O O . ASP B 2 379 ? 137.777 139.254 111.276 1.00 67.13 379 ASP X O 1
ATOM 12585 N N . ASN B 2 380 ? 138.122 137.159 110.529 1.00 68.87 380 ASN X N 1
ATOM 12586 C CA . ASN B 2 380 ? 137.999 136.594 111.867 1.00 68.87 380 ASN X CA 1
ATOM 12587 C C . ASN B 2 380 ? 139.162 137.002 112.760 1.00 68.87 380 ASN X C 1
ATOM 12588 O O . ASN B 2 380 ? 138.981 137.174 113.970 1.00 68.87 380 ASN X O 1
ATOM 12593 N N . SER B 2 381 ? 140.355 137.158 112.189 1.00 66.83 381 SER X N 1
ATOM 12594 C CA . SER B 2 381 ? 141.551 137.511 112.945 1.00 66.83 381 SER X CA 1
ATOM 12595 C C . SER B 2 381 ? 141.829 139.009 112.941 1.00 66.83 381 SER X C 1
ATOM 12596 O O . SER B 2 381 ? 142.098 139.590 113.995 1.00 66.83 381 SER X O 1
ATOM 12599 N N . TYR B 2 382 ? 141.769 139.647 111.775 1.00 61.12 382 TYR X N 1
ATOM 12600 C CA . TYR B 2 382 ? 142.047 141.069 111.637 1.00 61.12 382 TYR X CA 1
ATOM 12601 C C . TYR B 2 382 ? 140.810 141.776 111.103 1.00 61.12 382 TYR X C 1
ATOM 12602 O O . TYR B 2 382 ? 140.243 141.358 110.090 1.00 61.12 382 TYR X O 1
ATOM 12611 N N . SER B 2 383 ? 140.402 142.847 111.780 1.00 64.42 383 SER X N 1
ATOM 12612 C CA . SER B 2 383 ? 139.234 143.624 111.391 1.00 64.42 383 SER X CA 1
ATOM 12613 C C . SER B 2 383 ? 139.603 145.096 111.307 1.00 64.42 383 SER X C 1
ATOM 12614 O O . SER B 2 383 ? 140.365 145.600 112.135 1.00 64.42 383 SER X O 1
ATOM 12617 N N . THR B 2 384 ? 139.050 145.783 110.306 1.00 64.74 384 THR X N 1
ATOM 12618 C CA . THR B 2 384 ? 139.390 147.186 110.095 1.00 64.74 384 THR X CA 1
ATOM 12619 C C . THR B 2 384 ? 138.880 148.076 111.221 1.00 64.74 384 THR X C 1
ATOM 12620 O O . THR B 2 384 ? 139.427 149.159 111.446 1.00 64.74 384 THR X O 1
ATOM 12624 N N . LEU B 2 385 ? 137.826 147.659 111.921 1.00 69.21 385 LEU X N 1
ATOM 12625 C CA . LEU B 2 385 ? 137.300 148.487 113.000 1.00 69.21 385 LEU X CA 1
ATOM 12626 C C . LEU B 2 385 ? 138.158 148.394 114.256 1.00 69.21 385 LEU X C 1
ATOM 12627 O O . LEU B 2 385 ? 138.368 149.401 114.940 1.00 69.21 385 LEU X O 1
ATOM 12632 N N . GLU B 2 386 ? 138.664 147.204 114.572 1.00 69.84 386 GLU X N 1
ATOM 12633 C CA . GLU B 2 386 ? 139.367 146.968 115.827 1.00 69.84 386 GLU X CA 1
ATOM 12634 C C . GLU B 2 386 ? 140.828 146.603 115.630 1.00 69.84 386 GLU X C 1
ATOM 12635 O O . GLU B 2 386 ? 141.685 147.075 116.385 1.00 69.84 386 GLU X O 1
ATOM 12641 N N . GLY B 2 387 ? 141.141 145.770 114.642 1.00 64.51 387 GLY X N 1
ATOM 12642 C CA . GLY B 2 387 ? 142.502 145.316 114.449 1.00 64.51 387 GLY X CA 1
ATOM 12643 C C . GLY B 2 387 ? 142.682 143.878 114.881 1.00 64.51 387 GLY X C 1
ATOM 12644 O O . GLY B 2 387 ? 141.750 143.078 114.775 1.00 64.51 387 GLY X O 1
ATOM 12645 N N . PHE B 2 388 ? 143.877 143.532 115.361 1.00 63.55 388 PHE X N 1
ATOM 12646 C CA . PHE B 2 388 ? 144.093 142.189 115.886 1.00 63.55 388 PHE X CA 1
ATOM 12647 C C . PHE B 2 388 ? 143.273 141.944 117.143 1.00 63.55 388 PHE X C 1
ATOM 12648 O O . PHE B 2 388 ? 142.754 140.840 117.338 1.00 63.55 388 PHE X O 1
ATOM 12656 N N . ASN B 2 389 ? 143.142 142.956 117.999 1.00 69.98 389 ASN X N 1
ATOM 12657 C CA . ASN B 2 389 ? 142.411 142.827 119.258 1.00 69.98 389 ASN X CA 1
ATOM 12658 C C . ASN B 2 389 ? 140.921 143.060 119.014 1.00 69.98 389 ASN X C 1
ATOM 12659 O O . ASN B 2 389 ? 140.354 144.107 119.331 1.00 69.98 389 ASN X O 1
ATOM 12664 N N . ILE B 2 390 ? 140.283 142.047 118.435 1.00 73.47 390 ILE X N 1
ATOM 12665 C CA . ILE B 2 390 ? 138.849 142.100 118.170 1.00 73.47 390 ILE X CA 1
ATOM 12666 C C . ILE B 2 390 ? 138.124 141.817 119.480 1.00 73.47 390 ILE X C 1
ATOM 12667 O O . ILE B 2 390 ? 138.026 140.664 119.907 1.00 73.47 390 ILE X O 1
ATOM 12672 N N . SER B 2 391 ? 137.614 142.868 120.117 1.00 82.50 391 SER X N 1
ATOM 12673 C CA . SER B 2 391 ? 136.959 142.729 121.411 1.00 82.50 391 SER X CA 1
ATOM 12674 C C . SER B 2 391 ? 135.722 141.851 121.277 1.00 82.50 391 SER X C 1
ATOM 12675 O O . SER B 2 391 ? 134.735 142.244 120.645 1.00 82.50 391 SER X O 1
ATOM 12678 N N . SER B 2 392 ? 135.776 140.663 121.872 1.00 90.26 392 SER X N 1
ATOM 12679 C CA . SER B 2 392 ? 134.669 139.716 121.803 1.00 90.26 392 SER X CA 1
ATOM 12680 C C . SER B 2 392 ? 134.539 139.032 123.154 1.00 90.26 392 SER X C 1
ATOM 12681 O O . SER B 2 392 ? 135.503 138.431 123.636 1.00 90.26 392 SER X O 1
ATOM 12684 N N . GLN B 2 393 ? 133.351 139.130 123.754 1.00 92.51 393 GLN X N 1
ATOM 12685 C CA . GLN B 2 393 ? 133.064 138.518 125.052 1.00 92.51 393 GLN X CA 1
ATOM 12686 C C . GLN B 2 393 ? 134.076 138.956 126.108 1.00 92.51 393 GLN X C 1
ATOM 12687 O O . GLN B 2 393 ? 134.560 138.155 126.911 1.00 92.51 393 GLN X O 1
ATOM 12693 N N . GLY B 2 394 ? 134.395 140.244 126.107 1.00 91.06 394 GLY X N 1
ATOM 12694 C CA . GLY B 2 394 ? 135.364 140.805 127.033 1.00 91.06 394 GLY X CA 1
ATOM 12695 C C . GLY B 2 394 ? 136.423 141.580 126.276 1.00 91.06 394 GLY X C 1
ATOM 12696 O O . GLY B 2 394 ? 136.791 141.241 125.148 1.00 91.06 394 GLY X O 1
ATOM 12697 N N . SER B 2 395 ? 136.917 142.644 126.903 1.00 88.20 395 SER X N 1
ATOM 12698 C CA . SER B 2 395 ? 137.938 143.470 126.274 1.00 88.20 395 SER X CA 1
ATOM 12699 C C . SER B 2 395 ? 139.266 142.728 126.243 1.00 88.20 395 SER X C 1
ATOM 12700 O O . SER B 2 395 ? 139.727 142.216 127.267 1.00 88.20 395 SER X O 1
ATOM 12703 N N . ASN B 2 396 ? 139.881 142.667 125.061 1.00 80.69 396 ASN X N 1
ATOM 12704 C CA . ASN B 2 396 ? 141.160 141.977 124.932 1.00 80.69 396 ASN X CA 1
ATOM 12705 C C . ASN B 2 396 ? 142.265 142.726 125.666 1.00 80.69 396 ASN X C 1
ATOM 12706 O O . ASN B 2 396 ? 143.014 142.131 126.451 1.00 80.69 396 ASN X O 1
ATOM 12711 N N . ASP B 2 397 ? 142.369 144.037 125.439 1.00 76.46 397 ASP X N 1
ATOM 12712 C CA . ASP B 2 397 ? 143.432 144.868 126.002 1.00 76.46 397 ASP X CA 1
ATOM 12713 C C . ASP B 2 397 ? 144.806 144.320 125.602 1.00 76.46 397 ASP X C 1
ATOM 12714 O O . ASP B 2 397 ? 145.587 143.840 126.423 1.00 76.46 397 ASP X O 1
ATOM 12719 N N . PHE B 2 398 ? 145.056 144.387 124.292 1.00 67.34 398 PHE X N 1
ATOM 12720 C CA . PHE B 2 398 ? 146.286 143.897 123.671 1.00 67.34 398 PHE X CA 1
ATOM 12721 C C . PHE B 2 398 ? 146.448 142.391 123.835 1.00 67.34 398 PHE X C 1
ATOM 12722 O O . PHE B 2 398 ? 147.569 141.885 123.900 1.00 67.34 398 PHE X O 1
ATOM 12730 N N . GLN B 2 399 ? 145.336 141.662 123.900 1.00 73.26 399 GLN X N 1
ATOM 12731 C CA . GLN B 2 399 ? 145.386 140.211 124.013 1.00 73.26 399 GLN X CA 1
ATOM 12732 C C . GLN B 2 399 ? 145.501 139.523 122.663 1.00 73.26 399 GLN X C 1
ATOM 12733 O O . GLN B 2 399 ? 146.108 138.451 122.574 1.00 73.26 399 GLN X O 1
ATOM 12739 N N . GLY B 2 400 ? 144.932 140.111 121.611 1.00 67.51 400 GLY X N 1
ATOM 12740 C CA . GLY B 2 400 ? 145.054 139.540 120.284 1.00 67.51 400 GLY X CA 1
ATOM 12741 C C . GLY B 2 400 ? 146.409 139.738 119.643 1.00 67.51 400 GLY X C 1
ATOM 12742 O O . GLY B 2 400 ? 146.681 139.122 118.607 1.00 67.51 400 GLY X O 1
ATOM 12743 N N . GLN B 2 401 ? 147.260 140.580 120.230 1.00 64.20 401 GLN X N 1
ATOM 12744 C CA . GLN B 2 401 ? 148.596 140.813 119.700 1.00 64.20 401 GLN X CA 1
ATOM 12745 C C . GLN B 2 401 ? 149.556 139.672 119.998 1.00 64.20 401 GLN X C 1
ATOM 12746 O O . GLN B 2 401 ? 150.606 139.591 119.354 1.00 64.20 401 GLN X O 1
ATOM 12752 N N . LEU B 2 402 ? 149.232 138.803 120.954 1.00 64.90 402 LEU X N 1
ATOM 12753 C CA . LEU B 2 402 ? 150.150 137.747 121.361 1.00 64.90 402 LEU X CA 1
ATOM 12754 C C . LEU B 2 402 ? 150.384 136.774 120.214 1.00 64.90 402 LEU X C 1
ATOM 12755 O O . LEU B 2 402 ? 149.436 136.341 119.553 1.00 64.90 402 LEU X O 1
ATOM 12760 N N . LEU B 2 403 ? 151.649 136.416 119.986 1.00 68.24 403 LEU X N 1
ATOM 12761 C CA . LEU B 2 403 ? 151.978 135.609 118.809 1.00 68.24 403 LEU X CA 1
ATOM 12762 C C . LEU B 2 403 ? 151.640 134.127 118.966 1.00 68.24 403 LEU X C 1
ATOM 12763 O O . LEU B 2 403 ? 152.089 133.334 118.127 1.00 68.24 403 LEU X O 1
ATOM 12768 N N . GLU B 2 404 ? 150.882 133.710 119.979 1.00 69.33 404 GLU X N 1
ATOM 12769 C CA . GLU B 2 404 ? 150.399 132.341 120.078 1.00 69.33 404 GLU X CA 1
ATOM 12770 C C . GLU B 2 404 ? 148.905 132.235 119.793 1.00 69.33 404 GLU X C 1
ATOM 12771 O O . GLU B 2 404 ? 148.263 131.273 120.225 1.00 69.33 404 GLU X O 1
ATOM 12777 N N . SER B 2 405 ? 148.343 133.200 119.064 1.00 67.15 405 SER X N 1
ATOM 12778 C CA . SER B 2 405 ? 146.906 133.286 118.841 1.00 67.15 405 SER X CA 1
ATOM 12779 C C . SER B 2 405 ? 146.423 132.443 117.663 1.00 67.15 405 SER X C 1
ATOM 12780 O O . SER B 2 405 ? 145.317 132.685 117.166 1.00 67.15 405 SER X O 1
ATOM 12783 N N . SER B 2 406 ? 147.237 131.496 117.193 1.00 67.34 406 SER X N 1
ATOM 12784 C CA . SER B 2 406 ? 146.822 130.451 116.259 1.00 67.34 406 SER X CA 1
ATOM 12785 C C . SER B 2 406 ? 146.583 130.957 114.841 1.00 67.34 406 SER X C 1
ATOM 12786 O O . SER B 2 406 ? 146.360 130.154 113.930 1.00 67.34 406 SER X O 1
ATOM 12789 N N . TYR B 2 407 ? 146.625 132.271 114.628 1.00 64.83 407 TYR X N 1
ATOM 12790 C CA . TYR B 2 407 ? 146.642 132.817 113.279 1.00 64.83 407 TYR X CA 1
ATOM 12791 C C . TYR B 2 407 ? 147.980 133.448 112.930 1.00 64.83 407 TYR X C 1
ATOM 12792 O O . TYR B 2 407 ? 148.184 133.849 111.780 1.00 64.83 407 TYR X O 1
ATOM 12801 N N . PHE B 2 408 ? 148.897 133.539 113.890 1.00 62.26 408 PHE X N 1
ATOM 12802 C CA . PHE B 2 408 ? 150.249 134.030 113.647 1.00 62.26 408 PHE X CA 1
ATOM 12803 C C . PHE B 2 408 ? 151.103 132.837 113.244 1.00 62.26 408 PHE X C 1
ATOM 12804 O O . PHE B 2 408 ? 151.775 132.216 114.068 1.00 62.26 408 PHE X O 1
ATOM 12812 N N . GLU B 2 409 ? 151.072 132.510 111.955 1.00 63.70 409 GLU X N 1
ATOM 12813 C CA . GLU B 2 409 ? 151.787 131.349 111.437 1.00 63.70 409 GLU X CA 1
ATOM 12814 C C . GLU B 2 409 ? 153.288 131.576 111.557 1.00 63.70 409 GLU X C 1
ATOM 12815 O O . GLU B 2 409 ? 153.859 132.405 110.842 1.00 63.70 409 GLU X O 1
ATOM 12821 N N . LYS B 2 410 ? 153.928 130.845 112.463 1.00 65.82 410 LYS X N 1
ATOM 12822 C CA . LYS B 2 410 ? 155.368 130.960 112.635 1.00 65.82 410 LYS X CA 1
ATOM 12823 C C . LYS B 2 410 ? 156.096 130.444 111.401 1.00 65.82 410 LYS X C 1
ATOM 12824 O O . LYS B 2 410 ? 155.664 129.483 110.761 1.00 65.82 410 LYS X O 1
ATOM 12830 N N . ILE B 2 411 ? 157.209 131.093 111.069 1.00 67.22 411 ILE X N 1
ATOM 12831 C CA . ILE B 2 411 ? 158.054 130.702 109.949 1.00 67.22 411 ILE X CA 1
ATOM 12832 C C . ILE B 2 411 ? 159.460 130.466 110.475 1.00 67.22 411 ILE X C 1
ATOM 12833 O O . ILE B 2 411 ? 159.991 131.291 111.227 1.00 67.22 411 ILE X O 1
ATOM 12838 N N . GLU B 2 412 ? 160.058 129.344 110.085 1.00 75.21 412 GLU X N 1
ATOM 12839 C CA . GLU B 2 412 ? 161.470 129.134 110.362 1.00 75.21 412 GLU X CA 1
ATOM 12840 C C . GLU B 2 412 ? 162.304 130.135 109.572 1.00 75.21 412 GLU X C 1
ATOM 12841 O O . GLU B 2 412 ? 162.063 130.373 108.386 1.00 75.21 412 GLU X O 1
ATOM 12847 N N . SER B 2 413 ? 163.281 130.739 110.242 1.00 73.19 413 SER X N 1
ATOM 12848 C CA . SER B 2 413 ? 164.090 131.773 109.615 1.00 73.19 413 SER X CA 1
ATOM 12849 C C . SER B 2 413 ? 165.227 131.138 108.828 1.00 73.19 413 SER X C 1
ATOM 12850 O O . SER B 2 413 ? 165.970 130.305 109.356 1.00 73.19 413 SER X O 1
ATOM 12853 N N . ASN B 2 414 ? 165.357 131.530 107.565 1.00 74.78 414 ASN X N 1
ATOM 12854 C CA . ASN B 2 414 ? 166.443 131.062 106.717 1.00 74.78 414 ASN X CA 1
ATOM 12855 C C . ASN B 2 414 ? 167.662 131.969 106.774 1.00 74.78 414 ASN X C 1
ATOM 12856 O O . ASN B 2 414 ? 168.661 131.683 106.107 1.00 74.78 414 ASN X O 1
ATOM 12861 N N . ALA B 2 415 ? 167.603 133.053 107.544 1.00 73.59 415 ALA X N 1
ATOM 12862 C CA . ALA B 2 415 ? 168.748 133.940 107.679 1.00 73.59 415 ALA X CA 1
ATOM 12863 C C . ALA B 2 415 ? 169.883 133.238 108.411 1.00 73.59 415 ALA X C 1
ATOM 12864 O O . ALA B 2 415 ? 169.660 132.487 109.364 1.00 73.59 415 ALA X O 1
ATOM 12866 N N . LEU B 2 416 ? 171.108 133.483 107.955 1.00 73.15 416 LEU X N 1
ATOM 12867 C CA . LEU B 2 416 ? 172.274 132.883 108.586 1.00 73.15 416 LEU X CA 1
ATOM 12868 C C . LEU B 2 416 ? 172.487 133.474 109.973 1.00 73.15 416 LEU X C 1
ATOM 12869 O O . LEU B 2 416 ? 172.200 134.649 110.217 1.00 73.15 416 LEU X O 1
ATOM 12874 N N . ARG B 2 417 ? 172.987 132.649 110.887 1.00 67.93 417 ARG X N 1
ATOM 12875 C CA . ARG B 2 417 ? 173.217 133.103 112.250 1.00 67.93 417 ARG X CA 1
ATOM 12876 C C . ARG B 2 417 ? 174.408 134.053 112.309 1.00 67.93 417 ARG X C 1
ATOM 12877 O O . ARG B 2 417 ? 175.410 133.871 111.611 1.00 67.93 417 ARG X O 1
ATOM 12885 N N . ALA B 2 418 ? 174.280 135.089 113.132 1.00 66.21 418 ALA X N 1
ATOM 12886 C CA . ALA B 2 418 ? 175.313 136.103 113.311 1.00 66.21 418 ALA X CA 1
ATOM 12887 C C . ALA B 2 418 ? 175.879 135.952 114.716 1.00 66.21 418 ALA X C 1
ATOM 12888 O O . ALA B 2 418 ? 175.231 136.333 115.696 1.00 66.21 418 ALA X O 1
ATOM 12890 N N . PHE B 2 419 ? 177.083 135.398 114.813 1.00 64.53 419 PHE X N 1
ATOM 12891 C CA . PHE B 2 419 ? 177.694 135.096 116.095 1.00 64.53 419 PHE X CA 1
ATOM 12892 C C . PHE B 2 419 ? 179.138 135.572 116.108 1.00 64.53 419 PHE X C 1
ATOM 12893 O O . PHE B 2 419 ? 179.814 135.612 115.078 1.00 64.53 419 PHE X O 1
ATOM 12901 N N . ILE B 2 420 ? 179.601 135.929 117.301 1.00 61.93 420 ILE X N 1
ATOM 12902 C CA . ILE B 2 420 ? 180.989 136.283 117.551 1.00 61.93 420 ILE X CA 1
ATOM 12903 C C . ILE B 2 420 ? 181.573 135.239 118.493 1.00 61.93 420 ILE X C 1
ATOM 12904 O O . ILE B 2 420 ? 180.920 134.817 119.455 1.00 61.93 420 ILE X O 1
ATOM 12909 N N . LYS B 2 421 ? 182.784 134.794 118.193 1.00 62.74 421 LYS X N 1
ATOM 12910 C CA . LYS B 2 421 ? 183.411 133.688 118.910 1.00 62.74 421 LYS X CA 1
ATOM 12911 C C . LYS B 2 421 ? 184.361 134.269 119.950 1.00 62.74 421 LYS X C 1
ATOM 12912 O O . LYS B 2 421 ? 185.469 134.703 119.624 1.00 62.74 421 LYS X O 1
ATOM 12918 N N . ILE B 2 422 ? 183.928 134.267 121.209 1.00 62.51 422 ILE X N 1
ATOM 12919 C CA . ILE B 2 422 ? 184.775 134.729 122.301 1.00 62.51 422 ILE X CA 1
ATOM 12920 C C . ILE B 2 422 ? 185.604 133.537 122.735 1.00 62.51 422 ILE X C 1
ATOM 12921 O O . ILE B 2 422 ? 185.143 132.699 123.518 1.00 62.51 422 ILE X O 1
ATOM 12926 N N . CYS B 2 423 ? 186.822 133.432 122.214 1.00 69.26 423 CYS X N 1
ATOM 12927 C CA . CYS B 2 423 ? 187.473 132.137 122.285 1.00 69.26 423 CYS X CA 1
ATOM 12928 C C . CYS B 2 423 ? 188.822 132.263 122.979 1.00 69.26 423 CYS X C 1
ATOM 12929 O O . CYS B 2 423 ? 189.844 132.458 122.305 1.00 69.26 423 CYS X O 1
ATOM 12932 N N . PRO B 2 424 ? 188.779 132.244 124.330 1.00 72.64 424 PRO X N 1
ATOM 12933 C CA . PRO B 2 424 ? 189.912 132.541 125.215 1.00 72.64 424 PRO X CA 1
ATOM 12934 C C . PRO B 2 424 ? 191.168 131.666 125.305 1.00 72.64 424 PRO X C 1
ATOM 12935 O O . PRO B 2 424 ? 191.120 130.466 125.099 1.00 72.64 424 PRO X O 1
ATOM 12939 N N . ARG B 2 425 ? 192.259 132.363 125.625 1.00 76.78 425 ARG X N 1
ATOM 12940 C CA . ARG B 2 425 ? 193.627 131.845 125.866 1.00 76.78 425 ARG X CA 1
ATOM 12941 C C . ARG B 2 425 ? 194.531 133.027 126.245 1.00 76.78 425 ARG X C 1
ATOM 12942 O O . ARG B 2 425 ? 194.837 133.860 125.359 1.00 76.78 425 ARG X O 1
ATOM 12950 N N . GLY B 2 466 ? 187.218 124.048 123.392 1.00 74.33 466 GLY X N 1
ATOM 12951 C CA . GLY B 2 466 ? 185.861 124.516 123.601 1.00 74.33 466 GLY X CA 1
ATOM 12952 C C . GLY B 2 466 ? 185.802 125.968 124.028 1.00 74.33 466 GLY X C 1
ATOM 12953 O O . GLY B 2 466 ? 186.135 126.304 125.165 1.00 74.33 466 GLY X O 1
ATOM 12954 N N . CYS B 2 467 ? 185.395 126.838 123.109 1.00 69.12 467 CYS X N 1
ATOM 12955 C CA . CYS B 2 467 ? 185.311 128.269 123.367 1.00 69.12 467 CYS X CA 1
ATOM 12956 C C . CYS B 2 467 ? 183.996 128.828 122.830 1.00 69.12 467 CYS X C 1
ATOM 12957 O O . CYS B 2 467 ? 183.537 128.430 121.755 1.00 69.12 467 CYS X O 1
ATOM 12960 N N . ILE B 2 468 ? 183.401 129.754 123.588 1.00 62.68 468 ILE X N 1
ATOM 12961 C CA . ILE B 2 468 ? 182.004 130.135 123.405 1.00 62.68 468 ILE X CA 1
ATOM 12962 C C . ILE B 2 468 ? 181.792 130.873 122.087 1.00 62.68 468 ILE X C 1
ATOM 12963 O O . ILE B 2 468 ? 182.634 131.666 121.639 1.00 62.68 468 ILE X O 1
ATOM 12968 N N . GLU B 2 469 ? 180.640 130.613 121.466 1.00 63.47 469 GLU X N 1
ATOM 12969 C CA . GLU B 2 469 ? 180.143 131.334 120.294 1.00 63.47 469 GLU X CA 1
ATOM 12970 C C . GLU B 2 469 ? 178.849 132.024 120.713 1.00 63.47 469 GLU X C 1
ATOM 12971 O O . GLU B 2 469 ? 177.805 131.373 120.812 1.00 63.47 469 GLU X O 1
ATOM 12977 N N . VAL B 2 470 ? 178.897 133.330 120.960 1.00 59.90 470 VAL X N 1
ATOM 12978 C CA . VAL B 2 470 ? 177.740 134.063 121.463 1.00 59.90 470 VAL X CA 1
ATOM 12979 C C . VAL B 2 470 ? 177.103 134.841 120.319 1.00 59.90 470 VAL X C 1
ATOM 12980 O O . VAL B 2 470 ? 177.804 135.431 119.489 1.00 59.90 470 VAL X O 1
ATOM 12984 N N . GLU B 2 471 ? 175.775 134.830 120.269 1.00 62.01 471 GLU X N 1
ATOM 12985 C CA . GLU B 2 471 ? 175.049 135.469 119.182 1.00 62.01 471 GLU X CA 1
ATOM 12986 C C . GLU B 2 471 ? 175.310 136.970 119.165 1.00 62.01 471 GLU X C 1
ATOM 12987 O O . GLU B 2 471 ? 175.649 137.575 120.184 1.00 62.01 471 GLU X O 1
ATOM 12993 N N . ASN B 2 472 ? 175.151 137.570 117.982 1.00 59.23 472 ASN X N 1
ATOM 12994 C CA . ASN B 2 472 ? 175.332 139.012 117.853 1.00 59.23 472 ASN X CA 1
ATOM 12995 C C . ASN B 2 472 ? 174.295 139.787 118.651 1.00 59.23 472 ASN X C 1
ATOM 12996 O O . ASN B 2 472 ? 174.587 140.876 119.155 1.00 59.23 472 ASN X O 1
ATOM 13001 N N . LYS B 2 473 ? 173.082 139.250 118.772 1.00 57.36 473 LYS X N 1
ATOM 13002 C CA . LYS B 2 473 ? 172.013 139.931 119.489 1.00 57.36 473 LYS X CA 1
ATOM 13003 C C . LYS B 2 473 ? 172.265 140.023 120.988 1.00 57.36 473 LYS X C 1
ATOM 13004 O O . LYS B 2 473 ? 171.533 140.742 121.675 1.00 57.36 473 LYS X O 1
ATOM 13010 N N . ASP B 2 474 ? 173.264 139.314 121.510 1.00 59.14 474 ASP X N 1
ATOM 13011 C CA . ASP B 2 474 ? 173.580 139.355 122.931 1.00 59.14 474 ASP X CA 1
ATOM 13012 C C . ASP B 2 474 ? 174.681 140.348 123.275 1.00 59.14 474 ASP X C 1
ATOM 13013 O O . ASP B 2 474 ? 174.883 140.635 124.459 1.00 59.14 474 ASP X O 1
ATOM 13018 N N . LEU B 2 475 ? 175.388 140.879 122.283 1.00 54.09 475 LEU X N 1
ATOM 13019 C CA . LEU B 2 475 ? 176.509 141.763 122.555 1.00 54.09 475 LEU X CA 1
ATOM 13020 C C . LEU B 2 475 ? 176.023 143.129 123.030 1.00 54.09 475 LEU X C 1
ATOM 13021 O O . LEU B 2 475 ? 174.863 143.507 122.850 1.00 54.09 475 LEU X O 1
ATOM 13026 N N . PHE B 2 476 ? 176.936 143.872 123.650 1.00 53.92 476 PHE X N 1
ATOM 13027 C CA . PHE B 2 476 ? 176.608 145.195 124.162 1.00 53.92 476 PHE X CA 1
ATOM 13028 C C . PHE B 2 476 ? 176.341 146.162 123.019 1.00 53.92 476 PHE X C 1
ATOM 13029 O O . PHE B 2 476 ? 177.006 146.124 121.982 1.00 53.92 476 PHE X O 1
ATOM 13037 N N . LEU B 2 477 ? 175.360 147.035 123.215 1.00 52.68 477 LEU X N 1
ATOM 13038 C CA . LEU B 2 477 ? 175.013 148.066 122.241 1.00 52.68 477 LEU X CA 1
ATOM 13039 C C . LEU B 2 477 ? 175.708 149.356 122.656 1.00 52.68 477 LEU X C 1
ATOM 13040 O O . LEU B 2 477 ? 175.191 150.115 123.479 1.00 52.68 477 LEU X O 1
ATOM 13045 N N . ILE B 2 478 ? 176.881 149.608 122.084 1.00 53.46 478 ILE X N 1
ATOM 13046 C CA . ILE B 2 478 ? 177.689 150.771 122.423 1.00 53.46 478 ILE X CA 1
ATOM 13047 C C . ILE B 2 478 ? 177.845 151.614 121.168 1.00 53.46 478 ILE X C 1
ATOM 13048 O O . ILE B 2 478 ? 178.493 151.189 120.203 1.00 53.46 478 ILE X O 1
ATOM 13053 N N . SER B 2 479 ? 177.262 152.808 121.179 1.00 53.56 479 SER X N 1
ATOM 13054 C CA . SER B 2 479 ? 177.443 153.751 120.089 1.00 53.56 479 SER X CA 1
ATOM 13055 C C . SER B 2 479 ? 178.806 154.422 120.194 1.00 53.56 479 SER X C 1
ATOM 13056 O O . SER B 2 479 ? 179.331 154.638 121.289 1.00 53.56 479 SER X O 1
ATOM 13059 N N . ASN B 2 480 ? 179.384 154.744 119.039 1.00 55.47 480 ASN X N 1
ATOM 13060 C CA . ASN B 2 480 ? 180.694 155.379 119.015 1.00 55.47 480 ASN X CA 1
ATOM 13061 C C . ASN B 2 480 ? 180.636 156.723 119.728 1.00 55.47 480 ASN X C 1
ATOM 13062 O O . ASN B 2 480 ? 179.651 157.457 119.624 1.00 55.47 480 ASN X O 1
ATOM 13067 N N . LYS B 2 481 ? 181.698 157.038 120.471 1.00 57.92 481 LYS X N 1
ATOM 13068 C CA . LYS B 2 481 ? 181.710 158.266 121.257 1.00 57.92 481 LYS X CA 1
ATOM 13069 C C . LYS B 2 481 ? 181.786 159.515 120.389 1.00 57.92 481 LYS X C 1
ATOM 13070 O O . LYS B 2 481 ? 181.407 160.596 120.850 1.00 57.92 481 LYS X O 1
ATOM 13076 N N . ASP B 2 482 ? 182.259 159.395 119.149 1.00 59.92 482 ASP X N 1
ATOM 13077 C CA . ASP B 2 482 ? 182.338 160.516 118.223 1.00 59.92 482 ASP X CA 1
ATOM 13078 C C . ASP B 2 482 ? 181.188 160.528 117.223 1.00 59.92 482 ASP X C 1
ATOM 13079 O O . ASP B 2 482 ? 181.334 161.083 116.129 1.00 59.92 482 ASP X O 1
ATOM 13084 N N . SER B 2 483 ? 180.054 159.918 117.569 1.00 56.27 483 SER X N 1
ATOM 13085 C CA . SER B 2 483 ? 178.925 159.887 116.645 1.00 56.27 483 SER X CA 1
ATOM 13086 C C . SER B 2 483 ? 178.356 161.281 116.421 1.00 56.27 483 SER X C 1
ATOM 13087 O O . SER B 2 483 ? 177.961 161.623 115.300 1.00 56.27 483 SER X O 1
ATOM 13090 N N . LEU B 2 484 ? 178.302 162.097 117.470 1.00 58.14 484 LEU X N 1
ATOM 13091 C CA . LEU B 2 484 ? 177.782 163.453 117.368 1.00 58.14 484 LEU X CA 1
ATOM 13092 C C . LEU B 2 484 ? 178.866 164.491 117.116 1.00 58.14 484 LEU X C 1
ATOM 13093 O O . LEU B 2 484 ? 178.560 165.686 117.074 1.00 58.14 484 LEU X O 1
ATOM 13098 N N . ASN B 2 485 ? 180.118 164.072 116.957 1.00 63.10 485 ASN X N 1
ATOM 13099 C CA . ASN B 2 485 ? 181.150 164.994 116.517 1.00 63.10 485 ASN X CA 1
ATOM 13100 C C . ASN B 2 485 ? 180.963 165.309 115.036 1.00 63.10 485 ASN X C 1
ATOM 13101 O O . ASN B 2 485 ? 180.100 164.746 114.356 1.00 63.10 485 ASN X O 1
ATOM 13106 N N . ASP B 2 486 ? 181.779 166.235 114.540 1.00 69.78 486 ASP X N 1
ATOM 13107 C CA . ASP B 2 486 ? 181.692 166.765 113.182 1.00 69.78 486 ASP X CA 1
ATOM 13108 C C . ASP B 2 486 ? 180.364 167.476 112.927 1.00 69.78 486 ASP X C 1
ATOM 13109 O O . ASP B 2 486 ? 180.061 167.834 111.783 1.00 69.78 486 ASP X O 1
ATOM 13114 N N . ILE B 2 487 ? 179.567 167.695 113.974 1.00 65.82 487 ILE X N 1
ATOM 13115 C CA . ILE B 2 487 ? 178.327 168.442 113.833 1.00 65.82 487 ILE X CA 1
ATOM 13116 C C . ILE B 2 487 ? 178.637 169.930 113.686 1.00 65.82 487 ILE X C 1
ATOM 13117 O O . ILE B 2 487 ? 179.754 170.394 113.945 1.00 65.82 487 ILE X O 1
ATOM 13122 N N . ASN B 2 488 ? 177.629 170.690 113.255 1.00 67.98 488 ASN X N 1
ATOM 13123 C CA . ASN B 2 488 ? 177.841 172.108 112.982 1.00 67.98 488 ASN X CA 1
ATOM 13124 C C . ASN B 2 488 ? 178.042 172.894 114.272 1.00 67.98 488 ASN X C 1
ATOM 13125 O O . ASN B 2 488 ? 179.115 173.458 114.509 1.00 67.98 488 ASN X O 1
ATOM 13130 N N . LEU B 2 489 ? 177.015 172.928 115.123 1.00 66.04 489 LEU X N 1
ATOM 13131 C CA . LEU B 2 489 ? 177.069 173.624 116.411 1.00 66.04 489 LEU X CA 1
ATOM 13132 C C . LEU B 2 489 ? 177.525 175.073 116.233 1.00 66.04 489 LEU X C 1
ATOM 13133 O O . LEU B 2 489 ? 178.353 175.590 116.985 1.00 66.04 489 LEU X O 1
ATOM 13138 N N . SER B 2 490 ? 176.984 175.735 115.213 1.00 70.88 490 SER X N 1
ATOM 13139 C CA . SER B 2 490 ? 177.343 177.115 114.921 1.00 70.88 490 SER X CA 1
ATOM 13140 C C . SER B 2 490 ? 176.125 177.845 114.380 1.00 70.88 490 SER X C 1
ATOM 13141 O O . SER B 2 490 ? 175.203 177.237 113.831 1.00 70.88 490 SER X O 1
ATOM 13144 N N . GLU B 2 491 ? 176.136 179.167 114.541 1.00 73.81 491 GLU X N 1
ATOM 13145 C CA . GLU B 2 491 ? 175.048 180.014 114.078 1.00 73.81 491 GLU X CA 1
ATOM 13146 C C . GLU B 2 491 ? 175.624 181.256 113.414 1.00 73.81 491 GLU X C 1
ATOM 13147 O O . GLU B 2 491 ? 176.744 181.682 113.708 1.00 73.81 491 GLU X O 1
ATOM 13153 N N . GLU B 2 492 ? 174.837 181.837 112.513 1.00 76.73 492 GLU X N 1
ATOM 13154 C CA . GLU B 2 492 ? 175.269 183.010 111.771 1.00 76.73 492 GLU X CA 1
ATOM 13155 C C . GLU B 2 492 ? 175.268 184.238 112.678 1.00 76.73 492 GLU X C 1
ATOM 13156 O O . GLU B 2 492 ? 175.034 184.158 113.887 1.00 76.73 492 GLU X O 1
ATOM 13162 N N . LYS B 2 493 ? 175.545 185.396 112.081 1.00 75.45 493 LYS X N 1
ATOM 13163 C CA . LYS B 2 493 ? 175.504 186.646 112.825 1.00 75.45 493 LYS X CA 1
ATOM 13164 C C . LYS B 2 493 ? 174.093 186.900 113.333 1.00 75.45 493 LYS X C 1
ATOM 13165 O O . LYS B 2 493 ? 173.116 186.741 112.596 1.00 75.45 493 LYS X O 1
ATOM 13171 N N . ILE B 2 494 ? 173.987 187.296 114.597 1.00 75.08 494 ILE X N 1
ATOM 13172 C CA . ILE B 2 494 ? 172.687 187.466 115.235 1.00 75.08 494 ILE X CA 1
ATOM 13173 C C . ILE B 2 494 ? 172.115 188.815 114.816 1.00 75.08 494 ILE X C 1
ATOM 13174 O O . ILE B 2 494 ? 172.496 189.860 115.346 1.00 75.08 494 ILE X O 1
ATOM 13179 N N . LYS B 2 495 ? 171.204 188.786 113.863 1.00 77.22 495 LYS X N 1
ATOM 13180 C CA . LYS B 2 495 ? 170.523 189.944 113.317 1.00 77.22 495 LYS X CA 1
ATOM 13181 C C . LYS B 2 495 ? 169.258 190.223 114.112 1.00 77.22 495 LYS X C 1
ATOM 13182 O O . LYS B 2 495 ? 168.896 189.465 115.015 1.00 77.22 495 LYS X O 1
ATOM 13188 N N . PRO B 2 496 ? 168.563 191.321 113.826 1.00 76.88 496 PRO X N 1
ATOM 13189 C CA . PRO B 2 496 ? 167.211 191.478 114.365 1.00 76.88 496 PRO X CA 1
ATOM 13190 C C . PRO B 2 496 ? 166.258 190.487 113.715 1.00 76.88 496 PRO X C 1
ATOM 13191 O O . PRO B 2 496 ? 166.543 189.907 112.666 1.00 76.88 496 PRO X O 1
ATOM 13195 N N . GLU B 2 497 ? 165.127 190.273 114.391 1.00 80.42 497 GLU X N 1
ATOM 13196 C CA . GLU B 2 497 ? 164.034 189.414 113.916 1.00 80.42 497 GLU X CA 1
ATOM 13197 C C . GLU B 2 497 ? 164.527 188.028 113.491 1.00 80.42 497 GLU X C 1
ATOM 13198 O O . GLU B 2 497 ? 164.066 187.450 112.505 1.00 80.42 497 GLU X O 1
ATOM 13204 N N . THR B 2 498 ? 165.461 187.469 114.267 1.00 76.36 498 THR X N 1
ATOM 13205 C CA . THR B 2 498 ? 165.859 186.082 114.042 1.00 76.36 498 THR X CA 1
ATOM 13206 C C . THR B 2 498 ? 164.797 185.113 114.548 1.00 76.36 498 THR X C 1
ATOM 13207 O O . THR B 2 498 ? 164.527 184.092 113.905 1.00 76.36 498 THR X O 1
ATOM 13211 N N . THR B 2 499 ? 164.192 185.413 115.700 1.00 76.06 499 THR X N 1
ATOM 13212 C CA . THR B 2 499 ? 163.082 184.639 116.259 1.00 76.06 499 THR X CA 1
ATOM 13213 C C . THR B 2 499 ? 163.484 183.174 116.463 1.00 76.06 499 THR X C 1
ATOM 13214 O O . THR B 2 499 ? 163.011 182.260 115.785 1.00 76.06 499 THR X O 1
ATOM 13218 N N . VAL B 2 500 ? 164.407 182.985 117.411 1.00 72.61 500 VAL X N 1
ATOM 13219 C CA . VAL B 2 500 ? 164.878 181.645 117.738 1.00 72.61 500 VAL X CA 1
ATOM 13220 C C . VAL B 2 500 ? 163.706 180.786 118.197 1.00 72.61 500 VAL X C 1
ATOM 13221 O O . VAL B 2 500 ? 162.757 181.273 118.824 1.00 72.61 500 VAL X O 1
ATOM 13225 N N . PHE B 2 501 ? 163.771 179.494 117.881 1.00 66.50 501 PHE X N 1
ATOM 13226 C CA . PHE B 2 501 ? 162.655 178.596 118.146 1.00 66.50 501 PHE X CA 1
ATOM 13227 C C . PHE B 2 501 ? 162.519 178.321 119.638 1.00 66.50 501 PHE X C 1
ATOM 13228 O O . PHE B 2 501 ? 163.460 177.852 120.285 1.00 66.50 501 PHE X O 1
ATOM 13236 N N . PHE B 2 502 ? 161.337 178.607 120.179 1.00 70.57 502 PHE X N 1
ATOM 13237 C CA . PHE B 2 502 ? 161.021 178.408 121.592 1.00 70.57 502 PHE X CA 1
ATOM 13238 C C . PHE B 2 502 ? 160.056 177.233 121.696 1.00 70.57 502 PHE X C 1
ATOM 13239 O O . PHE B 2 502 ? 158.848 177.394 121.502 1.00 70.57 502 PHE X O 1
ATOM 13247 N N . LYS B 2 503 ? 160.588 176.050 122.012 1.00 69.62 503 LYS X N 1
ATOM 13248 C CA . LYS B 2 503 ? 159.740 174.867 122.104 1.00 69.62 503 LYS X CA 1
ATOM 13249 C C . LYS B 2 503 ? 158.795 174.925 123.294 1.00 69.62 503 LYS X C 1
ATOM 13250 O O . LYS B 2 503 ? 157.787 174.211 123.303 1.00 69.62 503 LYS X O 1
ATOM 13256 N N . ASP B 2 504 ? 159.094 175.750 124.294 1.00 70.53 504 ASP X N 1
ATOM 13257 C CA . ASP B 2 504 ? 158.276 175.832 125.493 1.00 70.53 504 ASP X CA 1
ATOM 13258 C C . ASP B 2 504 ? 157.129 176.826 125.372 1.00 70.53 504 ASP X C 1
ATOM 13259 O O . ASP B 2 504 ? 156.232 176.816 126.221 1.00 70.53 504 ASP X O 1
ATOM 13264 N N . LYS B 2 505 ? 157.133 177.679 124.350 1.00 68.59 505 LYS X N 1
ATOM 13265 C CA . LYS B 2 505 ? 156.037 178.612 124.134 1.00 68.59 505 LYS X CA 1
ATOM 13266 C C . LYS B 2 505 ? 154.975 178.076 123.185 1.00 68.59 505 LYS X C 1
ATOM 13267 O O . LYS B 2 505 ? 153.953 178.740 122.989 1.00 68.59 505 LYS X O 1
ATOM 13273 N N . LEU B 2 506 ? 155.189 176.906 122.593 1.00 65.45 506 LEU X N 1
ATOM 13274 C CA . LEU B 2 506 ? 154.172 176.311 121.745 1.00 65.45 506 LEU X CA 1
ATOM 13275 C C . LEU B 2 506 ? 153.043 175.732 122.593 1.00 65.45 506 LEU X C 1
ATOM 13276 O O . LEU B 2 506 ? 153.276 175.253 123.706 1.00 65.45 506 LEU X O 1
ATOM 13281 N N . PRO B 2 507 ? 151.813 175.763 122.091 1.00 64.65 507 PRO X N 1
ATOM 13282 C CA . PRO B 2 507 ? 150.706 175.120 122.799 1.00 64.65 507 PRO X CA 1
ATOM 13283 C C . PRO B 2 507 ? 150.931 173.623 122.890 1.00 64.65 507 PRO X C 1
ATOM 13284 O O . PRO B 2 507 ? 151.660 173.049 122.067 1.00 64.65 507 PRO X O 1
ATOM 13288 N N . PRO B 2 508 ? 150.338 172.954 123.879 1.00 63.68 508 PRO X N 1
ATOM 13289 C CA . PRO B 2 508 ? 150.629 171.528 124.076 1.00 63.68 508 PRO X CA 1
ATOM 13290 C C . PRO B 2 508 ? 150.109 170.639 122.955 1.00 63.68 508 PRO X C 1
ATOM 13291 O O . PRO B 2 508 ? 149.574 171.122 121.952 1.00 63.68 508 PRO X O 1
ATOM 13295 N N . GLN B 2 509 ? 150.268 169.331 123.132 1.00 64.82 509 GLN X N 1
ATOM 13296 C CA . GLN B 2 509 ? 150.086 168.380 122.047 1.00 64.82 509 GLN X CA 1
ATOM 13297 C C . GLN B 2 509 ? 148.655 168.386 121.522 1.00 64.82 509 GLN X C 1
ATOM 13298 O O . GLN B 2 509 ? 147.701 168.693 122.241 1.00 64.82 509 GLN X O 1
ATOM 13304 N N . ASP B 2 510 ? 148.522 168.050 120.239 1.00 67.18 510 ASP X N 1
ATOM 13305 C CA . ASP B 2 510 ? 147.238 167.831 119.575 1.00 67.18 510 ASP X CA 1
ATOM 13306 C C . ASP B 2 510 ? 147.392 166.579 118.720 1.00 67.18 510 ASP X C 1
ATOM 13307 O O . ASP B 2 510 ? 147.763 166.667 117.547 1.00 67.18 510 ASP X O 1
ATOM 13312 N N . ILE B 2 511 ? 147.101 165.416 119.304 1.00 66.71 511 ILE X N 1
ATOM 13313 C CA . ILE B 2 511 ? 147.269 164.166 118.570 1.00 66.71 511 ILE X CA 1
ATOM 13314 C C . ILE B 2 511 ? 146.246 164.060 117.449 1.00 66.71 511 ILE X C 1
ATOM 13315 O O . ILE B 2 511 ? 146.546 163.556 116.361 1.00 66.71 511 ILE X O 1
ATOM 13320 N N . THR B 2 512 ? 145.024 164.529 117.695 1.00 66.11 512 THR X N 1
ATOM 13321 C CA . THR B 2 512 ? 143.961 164.417 116.708 1.00 66.11 512 THR X CA 1
ATOM 13322 C C . THR B 2 512 ? 144.117 165.398 115.559 1.00 66.11 512 THR X C 1
ATOM 13323 O O . THR B 2 512 ? 143.505 165.192 114.506 1.00 66.11 512 THR X O 1
ATOM 13327 N N . LEU B 2 513 ? 144.906 166.456 115.744 1.00 65.01 513 LEU X N 1
ATOM 13328 C CA . LEU B 2 513 ? 145.015 167.543 114.775 1.00 65.01 513 LEU X CA 1
ATOM 13329 C C . LEU B 2 513 ? 143.638 168.158 114.514 1.00 65.01 513 LEU X C 1
ATOM 13330 O O . LEU B 2 513 ? 143.099 168.104 113.409 1.00 65.01 513 LEU X O 1
ATOM 13335 N N . SER B 2 514 ? 143.064 168.728 115.576 1.00 68.35 514 SER X N 1
ATOM 13336 C CA . SER B 2 514 ? 141.735 169.322 115.467 1.00 68.35 514 SER X CA 1
ATOM 13337 C C . SER B 2 514 ? 141.736 170.485 114.485 1.00 68.35 514 SER X C 1
ATOM 13338 O O . SER B 2 514 ? 140.790 170.653 113.708 1.00 68.35 514 SER X O 1
ATOM 13341 N N . ASN B 2 515 ? 142.785 171.300 114.507 1.00 68.44 515 ASN X N 1
ATOM 13342 C CA . ASN B 2 515 ? 142.975 172.326 113.493 1.00 68.44 515 ASN X CA 1
ATOM 13343 C C . ASN B 2 515 ? 143.550 171.675 112.235 1.00 68.44 515 ASN X C 1
ATOM 13344 O O . ASN B 2 515 ? 143.562 170.449 112.095 1.00 68.44 515 ASN X O 1
ATOM 13349 N N . TYR B 2 516 ? 144.025 172.492 111.294 1.00 68.43 516 TYR X N 1
ATOM 13350 C CA . TYR B 2 516 ? 144.518 172.018 110.001 1.00 68.43 516 TYR X CA 1
ATOM 13351 C C . TYR B 2 516 ? 143.425 171.252 109.249 1.00 68.43 516 TYR X C 1
ATOM 13352 O O . TYR B 2 516 ? 143.498 170.040 109.046 1.00 68.43 516 TYR X O 1
ATOM 13361 N N . ASP B 2 517 ? 142.390 171.992 108.861 1.00 71.42 517 ASP X N 1
ATOM 13362 C CA . ASP B 2 517 ? 141.380 171.413 107.988 1.00 71.42 517 ASP X CA 1
ATOM 13363 C C . ASP B 2 517 ? 141.984 171.077 106.629 1.00 71.42 517 ASP X C 1
ATOM 13364 O O . ASP B 2 517 ? 142.942 171.706 106.174 1.00 71.42 517 ASP X O 1
ATOM 13369 N N . PHE B 2 518 ? 141.431 170.048 105.991 1.00 68.10 518 PHE X N 1
ATOM 13370 C CA . PHE B 2 518 ? 141.938 169.585 104.707 1.00 68.10 518 PHE X CA 1
ATOM 13371 C C . PHE B 2 518 ? 140.863 169.547 103.630 1.00 68.10 518 PHE X C 1
ATOM 13372 O O . PHE B 2 518 ? 141.122 169.042 102.533 1.00 68.10 518 PHE X O 1
ATOM 13380 N N . THR B 2 519 ? 139.672 170.082 103.904 1.00 71.98 519 THR X N 1
ATOM 13381 C CA . THR B 2 519 ? 138.613 170.084 102.900 1.00 71.98 519 THR X CA 1
ATOM 13382 C C . THR B 2 519 ? 139.009 170.883 101.667 1.00 71.98 519 THR X C 1
ATOM 13383 O O . THR B 2 519 ? 138.541 170.587 100.562 1.00 71.98 519 THR X O 1
ATOM 13387 N N . GLU B 2 520 ? 139.860 171.897 101.833 1.00 71.21 520 GLU X N 1
ATOM 13388 C CA . GLU B 2 520 ? 140.321 172.667 100.683 1.00 71.21 520 GLU X CA 1
ATOM 13389 C C . GLU B 2 520 ? 141.150 171.808 99.737 1.00 71.21 520 GLU X C 1
ATOM 13390 O O . GLU B 2 520 ? 141.020 171.918 98.513 1.00 71.21 520 GLU X O 1
ATOM 13396 N N . ALA B 2 521 ? 142.007 170.950 100.283 1.00 68.03 521 ALA X N 1
ATOM 13397 C CA . ALA B 2 521 ? 142.947 170.184 99.477 1.00 68.03 521 ALA X CA 1
ATOM 13398 C C . ALA B 2 521 ? 142.447 168.793 99.109 1.00 68.03 521 ALA X C 1
ATOM 13399 O O . ALA B 2 521 ? 143.102 168.112 98.315 1.00 68.03 521 ALA X O 1
ATOM 13401 N N . ASN B 2 522 ? 141.318 168.347 99.659 1.00 69.23 522 ASN X N 1
ATOM 13402 C CA . ASN B 2 522 ? 140.722 167.089 99.228 1.00 69.23 522 ASN X CA 1
ATOM 13403 C C . ASN B 2 522 ? 139.681 167.268 98.133 1.00 69.23 522 ASN X C 1
ATOM 13404 O O . ASN B 2 522 ? 139.120 166.272 97.665 1.00 69.23 522 ASN X O 1
ATOM 13409 N N . SER B 2 523 ? 139.407 168.502 97.719 1.00 68.31 523 SER X N 1
ATOM 13410 C CA . SER B 2 523 ? 138.530 168.768 96.590 1.00 68.31 523 SER X CA 1
ATOM 13411 C C . SER B 2 523 ? 139.297 169.098 95.318 1.00 68.31 523 SER X C 1
ATOM 13412 O O . SER B 2 523 ? 138.675 169.344 94.280 1.00 68.31 523 SER X O 1
ATOM 13415 N N . ILE B 2 524 ? 140.621 169.106 95.372 1.00 68.82 524 ILE X N 1
ATOM 13416 C CA . ILE B 2 524 ? 141.437 169.440 94.203 1.00 68.82 524 ILE X CA 1
ATOM 13417 C C . ILE B 2 524 ? 141.670 168.172 93.386 1.00 68.82 524 ILE X C 1
ATOM 13418 O O . ILE B 2 524 ? 142.176 167.181 93.931 1.00 68.82 524 ILE X O 1
ATOM 13423 N N . PRO B 2 525 ? 141.331 168.160 92.097 1.00 70.15 525 PRO X N 1
ATOM 13424 C CA . PRO B 2 525 ? 141.574 166.962 91.283 1.00 70.15 525 PRO X CA 1
ATOM 13425 C C . PRO B 2 525 ? 143.045 166.779 90.942 1.00 70.15 525 PRO X C 1
ATOM 13426 O O . PRO B 2 525 ? 143.895 167.545 91.404 1.00 70.15 525 PRO X O 1
ATOM 13430 N N . SER B 2 526 ? 143.355 165.767 90.134 1.00 70.20 526 SER X N 1
ATOM 13431 C CA . SER B 2 526 ? 144.728 165.477 89.743 1.00 70.20 526 SER X CA 1
ATOM 13432 C C . SER B 2 526 ? 145.037 166.100 88.387 1.00 70.20 526 SER X C 1
ATOM 13433 O O . SER B 2 526 ? 144.200 166.092 87.480 1.00 70.20 526 SER X O 1
ATOM 13436 N N . ILE B 2 527 ? 146.253 166.632 88.253 1.00 70.82 527 ILE X N 1
ATOM 13437 C CA . ILE B 2 527 ? 146.603 167.413 87.068 1.00 70.82 527 ILE X CA 1
ATOM 13438 C C . ILE B 2 527 ? 146.813 166.502 85.864 1.00 70.82 527 ILE X C 1
ATOM 13439 O O . ILE B 2 527 ? 146.108 166.611 84.854 1.00 70.82 527 ILE X O 1
ATOM 13444 N N . SER B 2 528 ? 147.796 165.603 85.950 1.00 70.38 528 SER X N 1
ATOM 13445 C CA . SER B 2 528 ? 148.097 164.631 84.896 1.00 70.38 528 SER X CA 1
ATOM 13446 C C . SER B 2 528 ? 148.515 165.319 83.593 1.00 70.38 528 SER X C 1
ATOM 13447 O O . SER B 2 528 ? 147.936 165.099 82.528 1.00 70.38 528 SER X O 1
ATOM 13450 N N . GLN B 2 529 ? 149.546 166.151 83.691 1.00 71.91 529 GLN X N 1
ATOM 13451 C CA . GLN B 2 529 ? 150.086 166.796 82.505 1.00 71.91 529 GLN X CA 1
ATOM 13452 C C . GLN B 2 529 ? 150.979 165.831 81.731 1.00 71.91 529 GLN X C 1
ATOM 13453 O O . GLN B 2 529 ? 151.453 164.822 82.259 1.00 71.91 529 GLN X O 1
ATOM 13459 N N . GLN B 2 530 ? 151.206 166.152 80.457 1.00 72.25 530 GLN X N 1
ATOM 13460 C CA . GLN B 2 530 ? 151.982 165.272 79.589 1.00 72.25 530 GLN X CA 1
ATOM 13461 C C . GLN B 2 530 ? 153.477 165.571 79.624 1.00 72.25 530 GLN X C 1
ATOM 13462 O O . GLN B 2 530 ? 154.290 164.641 79.612 1.00 72.25 530 GLN X O 1
ATOM 13468 N N . ASN B 2 531 ? 153.860 166.843 79.654 1.00 72.21 531 ASN X N 1
ATOM 13469 C CA . ASN B 2 531 ? 155.260 167.240 79.711 1.00 72.21 531 ASN X CA 1
ATOM 13470 C C . ASN B 2 531 ? 155.551 167.906 81.048 1.00 72.21 531 ASN X C 1
ATOM 13471 O O . ASN B 2 531 ? 154.761 168.724 81.530 1.00 72.21 531 ASN X O 1
ATOM 13476 N N . ILE B 2 532 ? 156.691 167.553 81.641 1.00 73.14 532 ILE X N 1
ATOM 13477 C CA . ILE B 2 532 ? 157.069 168.032 82.961 1.00 73.14 532 ILE X CA 1
ATOM 13478 C C . ILE B 2 532 ? 158.474 168.614 82.900 1.00 73.14 532 ILE X C 1
ATOM 13479 O O . ILE B 2 532 ? 159.260 168.315 81.999 1.00 73.14 532 ILE X O 1
ATOM 13484 N N . LEU B 2 533 ? 158.779 169.458 83.880 1.00 76.98 533 LEU X N 1
ATOM 13485 C CA . LEU B 2 533 ? 160.111 170.028 84.003 1.00 76.98 533 LEU X CA 1
ATOM 13486 C C . LEU B 2 533 ? 161.084 168.980 84.528 1.00 76.98 533 LEU X C 1
ATOM 13487 O O . LEU B 2 533 ? 160.771 168.212 85.442 1.00 76.98 533 LEU X O 1
ATOM 13492 N N . GLU B 2 534 ? 162.276 168.949 83.928 1.00 82.59 534 GLU X N 1
ATOM 13493 C CA . GLU B 2 534 ? 163.228 167.885 84.229 1.00 82.59 534 GLU X CA 1
ATOM 13494 C C . GLU B 2 534 ? 163.704 167.943 85.676 1.00 82.59 534 GLU X C 1
ATOM 13495 O O . GLU B 2 534 ? 163.781 166.909 86.349 1.00 82.59 534 GLU X O 1
ATOM 13501 N N . ARG B 2 535 ? 164.018 169.139 86.174 1.00 78.00 535 ARG X N 1
ATOM 13502 C CA . ARG B 2 535 ? 164.574 169.310 87.517 1.00 78.00 535 ARG X CA 1
ATOM 13503 C C . ARG B 2 535 ? 165.798 168.414 87.706 1.00 78.00 535 ARG X C 1
ATOM 13504 O O . ARG B 2 535 ? 165.789 167.452 88.477 1.00 78.00 535 ARG X O 1
ATOM 13512 N N . ASN B 2 536 ? 166.852 168.713 86.950 1.00 80.68 536 ASN X N 1
ATOM 13513 C CA . ASN B 2 536 ? 168.038 167.868 86.961 1.00 80.68 536 ASN X CA 1
ATOM 13514 C C . ASN B 2 536 ? 168.695 167.883 88.335 1.00 80.68 536 ASN X C 1
ATOM 13515 O O . ASN B 2 536 ? 169.362 168.851 88.709 1.00 80.68 536 ASN X O 1
ATOM 13520 N N . GLU B 2 537 ? 168.505 166.799 89.082 1.00 76.36 537 GLU X N 1
ATOM 13521 C CA . GLU B 2 537 ? 169.075 166.651 90.415 1.00 76.36 537 GLU X CA 1
ATOM 13522 C C . GLU B 2 537 ? 169.503 165.204 90.592 1.00 76.36 537 GLU X C 1
ATOM 13523 O O . GLU B 2 537 ? 169.048 164.312 89.871 1.00 76.36 537 GLU X O 1
ATOM 13529 N N . GLU B 2 538 ? 170.386 164.984 91.559 1.00 74.28 538 GLU X N 1
ATOM 13530 C CA . GLU B 2 538 ? 170.934 163.662 91.814 1.00 74.28 538 GLU X CA 1
ATOM 13531 C C . GLU B 2 538 ? 169.978 162.841 92.669 1.00 74.28 538 GLU X C 1
ATOM 13532 O O . GLU B 2 538 ? 169.283 163.367 93.542 1.00 74.28 538 GLU X O 1
ATOM 13538 N N . LEU B 2 539 ? 169.948 161.538 92.402 1.00 70.41 539 LEU X N 1
ATOM 13539 C CA . LEU B 2 539 ? 169.070 160.638 93.135 1.00 70.41 539 LEU X CA 1
ATOM 13540 C C . LEU B 2 539 ? 169.560 160.451 94.565 1.00 70.41 539 LEU X C 1
ATOM 13541 O O . LEU B 2 539 ? 170.762 160.471 94.844 1.00 70.41 539 LEU X O 1
ATOM 13546 N N . TYR B 2 540 ? 168.611 160.266 95.478 1.00 68.51 540 TYR X N 1
ATOM 13547 C CA . TYR B 2 540 ? 168.913 160.065 96.890 1.00 68.51 540 TYR X CA 1
ATOM 13548 C C . TYR B 2 540 ? 169.121 158.577 97.140 1.00 68.51 540 TYR X C 1
ATOM 13549 O O . TYR B 2 540 ? 168.162 157.799 97.135 1.00 68.51 540 TYR X O 1
ATOM 13558 N N . GLU B 2 541 ? 170.371 158.183 97.352 1.00 73.07 541 GLU X N 1
ATOM 13559 C CA . GLU B 2 541 ? 170.709 156.797 97.650 1.00 73.07 541 GLU X CA 1
ATOM 13560 C C . GLU B 2 541 ? 171.000 156.666 99.136 1.00 73.07 541 GLU X C 1
ATOM 13561 O O . GLU B 2 541 ? 172.004 157.219 99.614 1.00 73.07 541 GLU X O 1
ATOM 13567 N N . PRO B 2 542 ? 170.169 155.959 99.905 1.00 72.64 542 PRO X N 1
ATOM 13568 C CA . PRO B 2 542 ? 170.393 155.871 101.355 1.00 72.64 542 PRO X CA 1
ATOM 13569 C C . PRO B 2 542 ? 171.660 155.111 101.709 1.00 72.64 542 PRO X C 1
ATOM 13570 O O . PRO B 2 542 ? 172.334 154.570 100.826 1.00 72.64 542 PRO X O 1
ATOM 13574 N N . ILE B 2 543 ? 171.991 155.065 103.002 1.00 77.51 543 ILE X N 1
ATOM 13575 C CA . ILE B 2 543 ? 173.221 154.413 103.431 1.00 77.51 543 ILE X CA 1
ATOM 13576 C C . ILE B 2 543 ? 173.154 152.933 103.093 1.00 77.51 543 ILE X C 1
ATOM 13577 O O . ILE B 2 543 ? 172.179 152.246 103.421 1.00 77.51 543 ILE X O 1
ATOM 13582 N N . ARG B 2 544 ? 174.193 152.435 102.428 1.00 79.75 544 ARG X N 1
ATOM 13583 C CA . ARG B 2 544 ? 174.299 151.005 102.174 1.00 79.75 544 ARG X CA 1
ATOM 13584 C C . ARG B 2 544 ? 174.652 150.296 103.473 1.00 79.75 544 ARG X C 1
ATOM 13585 O O . ARG B 2 544 ? 175.671 150.608 104.099 1.00 79.75 544 ARG X O 1
ATOM 13593 N N . ASN B 2 545 ? 173.806 149.356 103.887 1.00 77.41 545 ASN X N 1
ATOM 13594 C CA . ASN B 2 545 ? 174.012 148.678 105.158 1.00 77.41 545 ASN X CA 1
ATOM 13595 C C . ASN B 2 545 ? 175.322 147.904 105.143 1.00 77.41 545 ASN X C 1
ATOM 13596 O O . ASN B 2 545 ? 175.629 147.191 104.183 1.00 77.41 545 ASN X O 1
ATOM 13601 N N . SER B 2 546 ? 176.099 148.055 106.210 1.00 74.93 546 SER X N 1
ATOM 13602 C CA . SER B 2 546 ? 177.387 147.387 106.300 1.00 74.93 546 SER X CA 1
ATOM 13603 C C . SER B 2 546 ? 177.200 145.881 106.444 1.00 74.93 546 SER X C 1
ATOM 13604 O O . SER B 2 546 ? 176.176 145.401 106.936 1.00 74.93 546 SER X O 1
ATOM 13607 N N . LEU B 2 547 ? 178.204 145.135 106.000 1.00 73.05 547 LEU X N 1
ATOM 13608 C CA . LEU B 2 547 ? 178.177 143.683 106.079 1.00 73.05 547 LEU X CA 1
ATOM 13609 C C . LEU B 2 547 ? 178.747 143.236 107.418 1.00 73.05 547 LEU X C 1
ATOM 13610 O O . LEU B 2 547 ? 179.786 143.740 107.856 1.00 73.05 547 LEU X O 1
ATOM 13615 N N . PHE B 2 548 ? 178.059 142.302 108.069 1.00 67.75 548 PHE X N 1
ATOM 13616 C CA . PHE B 2 548 ? 178.556 141.750 109.320 1.00 67.75 548 PHE X CA 1
ATOM 13617 C C . PHE B 2 548 ? 179.840 140.972 109.074 1.00 67.75 548 PHE X C 1
ATOM 13618 O O . PHE B 2 548 ? 179.937 140.185 108.129 1.00 67.75 548 PHE X O 1
ATOM 13626 N N . GLU B 2 549 ? 180.832 141.195 109.930 1.00 67.47 549 GLU X N 1
ATOM 13627 C CA . GLU B 2 549 ? 182.120 140.529 109.822 1.00 67.47 549 GLU X CA 1
ATOM 13628 C C . GLU B 2 549 ? 182.298 139.554 110.978 1.00 67.47 549 GLU X C 1
ATOM 13629 O O . GLU B 2 549 ? 181.950 139.859 112.124 1.00 67.47 549 GLU X O 1
ATOM 13635 N N . ILE B 2 550 ? 182.813 138.370 110.666 1.00 68.18 550 ILE X N 1
ATOM 13636 C CA . ILE B 2 550 ? 183.045 137.336 111.665 1.00 68.18 550 ILE X CA 1
ATOM 13637 C C . ILE B 2 550 ? 184.401 137.592 112.303 1.00 68.18 550 ILE X C 1
ATOM 13638 O O . ILE B 2 550 ? 185.440 137.475 111.644 1.00 68.18 550 ILE X O 1
ATOM 13643 N N . LYS B 2 551 ? 184.395 137.943 113.584 1.00 65.59 551 LYS X N 1
ATOM 13644 C CA . LYS B 2 551 ? 185.617 138.229 114.315 1.00 65.59 551 LYS X CA 1
ATOM 13645 C C . LYS B 2 551 ? 185.655 137.391 115.581 1.00 65.59 551 LYS X C 1
ATOM 13646 O O . LYS B 2 551 ? 184.616 137.032 116.138 1.00 65.59 551 LYS X O 1
ATOM 13652 N N . THR B 2 552 ? 186.866 137.072 116.024 1.00 64.88 552 THR X N 1
ATOM 13653 C CA . THR B 2 552 ? 187.084 136.297 117.234 1.00 64.88 552 THR X CA 1
ATOM 13654 C C . THR B 2 552 ? 187.755 137.169 118.286 1.00 64.88 552 THR X C 1
ATOM 13655 O O . THR B 2 552 ? 188.556 138.051 117.960 1.00 64.88 552 THR X O 1
ATOM 13659 N N . ILE B 2 553 ? 187.410 136.931 119.546 1.00 64.13 553 ILE X N 1
ATOM 13660 C CA . ILE B 2 553 ? 187.928 137.698 120.670 1.00 64.13 553 ILE X CA 1
ATOM 13661 C C . ILE B 2 553 ? 188.761 136.775 121.542 1.00 64.13 553 ILE X C 1
ATOM 13662 O O . ILE B 2 553 ? 188.369 135.633 121.806 1.00 64.13 553 ILE X O 1
ATOM 13667 N N . TYR B 2 554 ? 189.916 137.262 121.978 1.00 67.75 554 TYR X N 1
ATOM 13668 C CA . TYR B 2 554 ? 190.771 136.538 122.906 1.00 67.75 554 TYR X CA 1
ATOM 13669 C C . TYR B 2 554 ? 190.761 137.269 124.241 1.00 67.75 554 TYR X C 1
ATOM 13670 O O . TYR B 2 554 ? 191.333 138.357 124.359 1.00 67.75 554 TYR X O 1
ATOM 13679 N N . VAL B 2 555 ? 190.110 136.675 125.237 1.00 66.02 555 VAL X N 1
ATOM 13680 C CA . VAL B 2 555 ? 190.020 137.246 126.574 1.00 66.02 555 VAL X CA 1
ATOM 13681 C C . VAL B 2 555 ? 190.747 136.323 127.538 1.00 66.02 555 VAL X C 1
ATOM 13682 O O . VAL B 2 555 ? 190.860 135.118 127.291 1.00 66.02 555 VAL X O 1
ATOM 13686 N N . ASP B 2 556 ? 191.239 136.892 128.636 1.00 65.14 556 ASP X N 1
ATOM 13687 C CA . ASP B 2 556 ? 192.031 136.143 129.601 1.00 65.14 556 ASP X CA 1
ATOM 13688 C C . ASP B 2 556 ? 191.228 135.695 130.815 1.00 65.14 556 ASP X C 1
ATOM 13689 O O . ASP B 2 556 ? 191.726 134.880 131.599 1.00 65.14 556 ASP X O 1
ATOM 13694 N N . LYS B 2 557 ? 190.006 136.192 130.984 1.00 62.42 557 LYS X N 1
ATOM 13695 C CA . LYS B 2 557 ? 189.170 135.829 132.116 1.00 62.42 557 LYS X CA 1
ATOM 13696 C C . LYS B 2 557 ? 187.752 135.589 131.627 1.00 62.42 557 LYS X C 1
ATOM 13697 O O . LYS B 2 557 ? 187.356 136.060 130.559 1.00 62.42 557 LYS X O 1
ATOM 13703 N N . LEU B 2 558 ? 186.988 134.841 132.420 1.00 56.09 558 LEU X N 1
ATOM 13704 C CA . LEU B 2 558 ? 185.600 134.570 132.072 1.00 56.09 558 LEU X CA 1
ATOM 13705 C C . LEU B 2 558 ? 184.803 135.867 132.043 1.00 56.09 558 LEU X C 1
ATOM 13706 O O . LEU B 2 558 ? 184.861 136.668 132.980 1.00 56.09 558 LEU X O 1
ATOM 13711 N N . THR B 2 559 ? 184.059 136.072 130.963 1.00 54.87 559 THR X N 1
ATOM 13712 C CA . THR B 2 559 ? 183.277 137.279 130.769 1.00 54.87 559 THR X CA 1
ATOM 13713 C C . THR B 2 559 ? 181.830 137.024 131.176 1.00 54.87 559 THR X C 1
ATOM 13714 O O . THR B 2 559 ? 181.473 135.947 131.655 1.00 54.87 559 THR X O 1
ATOM 13718 N N . THR B 2 560 ? 180.982 138.037 130.988 1.00 51.48 560 THR X N 1
ATOM 13719 C CA . THR B 2 560 ? 179.569 137.862 131.302 1.00 51.48 560 THR X CA 1
ATOM 13720 C C . THR B 2 560 ? 178.898 136.883 130.346 1.00 51.48 560 THR X C 1
ATOM 13721 O O . THR B 2 560 ? 177.999 136.143 130.756 1.00 51.48 560 THR X O 1
ATOM 13725 N N . PHE B 2 561 ? 179.331 136.845 129.083 1.00 52.73 561 PHE X N 1
ATOM 13726 C CA . PHE B 2 561 ? 178.766 135.893 128.133 1.00 52.73 561 PHE X CA 1
ATOM 13727 C C . PHE B 2 561 ? 179.068 134.457 128.531 1.00 52.73 561 PHE X C 1
ATOM 13728 O O . PHE B 2 561 ? 178.229 133.570 128.336 1.00 52.73 561 PHE X O 1
ATOM 13736 N N . HIS B 2 562 ? 180.250 134.209 129.098 1.00 51.89 562 HIS X N 1
ATOM 13737 C CA . HIS B 2 562 ? 180.534 132.894 129.658 1.00 51.89 562 HIS X CA 1
ATOM 13738 C C . HIS B 2 562 ? 179.550 132.542 130.762 1.00 51.89 562 HIS X C 1
ATOM 13739 O O . HIS B 2 562 ? 179.063 131.408 130.819 1.00 51.89 562 HIS X O 1
ATOM 13746 N N . PHE B 2 563 ? 179.237 133.500 131.635 1.00 52.10 563 PHE X N 1
ATOM 13747 C CA . PHE B 2 563 ? 178.303 133.250 132.725 1.00 52.10 563 PHE X CA 1
ATOM 13748 C C . PHE B 2 563 ? 176.894 132.977 132.214 1.00 52.10 563 PHE X C 1
ATOM 13749 O O . PHE B 2 563 ? 176.197 132.114 132.757 1.00 52.10 563 PHE X O 1
ATOM 13757 N N . LEU B 2 564 ? 176.449 133.705 131.186 1.00 50.68 564 LEU X N 1
ATOM 13758 C CA . LEU B 2 564 ? 175.142 133.415 130.599 1.00 50.68 564 LEU X CA 1
ATOM 13759 C C . LEU B 2 564 ? 175.115 132.037 129.954 1.00 50.68 564 LEU X C 1
ATOM 13760 O O . LEU B 2 564 ? 174.168 131.269 130.154 1.00 50.68 564 LEU X O 1
ATOM 13765 N N . GLU B 2 565 ? 176.140 131.702 129.168 1.00 53.39 565 GLU X N 1
ATOM 13766 C CA . GLU B 2 565 ? 176.120 130.425 128.467 1.00 53.39 565 GLU X CA 1
ATOM 13767 C C . GLU B 2 565 ? 176.279 129.254 129.424 1.00 53.39 565 GLU X C 1
ATOM 13768 O O . GLU B 2 565 ? 175.833 128.147 129.108 1.00 53.39 565 GLU X O 1
ATOM 13774 N N . ALA B 2 566 ? 176.893 129.474 130.590 1.00 53.36 566 ALA X N 1
ATOM 13775 C CA . ALA B 2 566 ? 176.963 128.426 131.599 1.00 53.36 566 ALA X CA 1
ATOM 13776 C C . ALA B 2 566 ? 175.598 128.086 132.176 1.00 53.36 566 ALA X C 1
ATOM 13777 O O . ALA B 2 566 ? 175.427 126.991 132.721 1.00 53.36 566 ALA X O 1
ATOM 13779 N N . GLN B 2 567 ? 174.628 128.993 132.074 1.00 50.95 567 GLN X N 1
ATOM 13780 C CA . GLN B 2 567 ? 173.275 128.761 132.558 1.00 50.95 567 GLN X CA 1
ATOM 13781 C C . GLN B 2 567 ? 172.351 128.239 131.471 1.00 50.95 567 GLN X C 1
ATOM 13782 O O . GLN B 2 567 ? 171.130 128.361 131.598 1.00 50.95 567 GLN X O 1
ATOM 13788 N N . ASN B 2 568 ? 172.902 127.665 130.408 1.00 54.90 568 ASN X N 1
ATOM 13789 C CA . ASN B 2 568 ? 172.122 127.214 129.267 1.00 54.90 568 ASN X CA 1
ATOM 13790 C C . ASN B 2 568 ? 172.244 125.708 129.102 1.00 54.90 568 ASN X C 1
ATOM 13791 O O . ASN B 2 568 ? 173.301 125.125 129.365 1.00 54.90 568 ASN X O 1
ATOM 13796 N N . ILE B 2 569 ? 171.151 125.084 128.676 1.00 62.25 569 ILE X N 1
ATOM 13797 C CA . ILE B 2 569 ? 171.131 123.683 128.281 1.00 62.25 569 ILE X CA 1
ATOM 13798 C C . ILE B 2 569 ? 170.394 123.567 126.956 1.00 62.25 569 ILE X C 1
ATOM 13799 O O . ILE B 2 569 ? 169.320 124.152 126.775 1.00 62.25 569 ILE X O 1
ATOM 13804 N N . ASP B 2 570 ? 170.985 122.830 126.022 1.00 72.07 570 ASP X N 1
ATOM 13805 C CA . ASP B 2 570 ? 170.405 122.694 124.697 1.00 72.07 570 ASP X CA 1
ATOM 13806 C C . ASP B 2 570 ? 169.069 121.966 124.769 1.00 72.07 570 ASP X C 1
ATOM 13807 O O . ASP B 2 570 ? 168.859 121.090 125.611 1.00 72.07 570 ASP X O 1
ATOM 13812 N N . GLU B 2 571 ? 168.156 122.341 123.871 1.00 77.48 571 GLU X N 1
ATOM 13813 C CA . GLU B 2 571 ? 166.855 121.687 123.818 1.00 77.48 571 GLU X CA 1
ATOM 13814 C C . GLU B 2 571 ? 166.947 120.228 123.394 1.00 77.48 571 GLU X C 1
ATOM 13815 O O . GLU B 2 571 ? 165.974 119.489 123.572 1.00 77.48 571 GLU X O 1
ATOM 13821 N N . SER B 2 572 ? 168.084 119.798 122.844 1.00 75.77 572 SER X N 1
ATOM 13822 C CA . SER B 2 572 ? 168.281 118.387 122.544 1.00 75.77 572 SER X CA 1
ATOM 13823 C C . SER B 2 572 ? 168.362 117.538 123.806 1.00 75.77 572 SER X C 1
ATOM 13824 O O . SER B 2 572 ? 168.224 116.313 123.723 1.00 75.77 572 SER X O 1
ATOM 13827 N N . ILE B 2 573 ? 168.586 118.158 124.964 1.00 74.57 573 ILE X N 1
ATOM 13828 C CA . ILE B 2 573 ? 168.611 117.421 126.220 1.00 74.57 573 ILE X CA 1
ATOM 13829 C C . ILE B 2 573 ? 167.191 117.034 126.602 1.00 74.57 573 ILE X C 1
ATOM 13830 O O . ILE B 2 573 ? 166.326 117.897 126.797 1.00 74.57 573 ILE X O 1
ATOM 13835 N N . ASP B 2 574 ? 166.942 115.732 126.711 1.00 76.28 574 ASP X N 1
ATOM 13836 C CA . ASP B 2 574 ? 165.616 115.249 127.061 1.00 76.28 574 ASP X CA 1
ATOM 13837 C C . ASP B 2 574 ? 165.337 115.507 128.535 1.00 76.28 574 ASP X C 1
ATOM 13838 O O . ASP B 2 574 ? 166.189 115.264 129.394 1.00 76.28 574 ASP X O 1
ATOM 13843 N N . SER B 2 575 ? 164.133 116.010 128.822 1.00 74.65 575 SER X N 1
ATOM 13844 C CA . SER B 2 575 ? 163.768 116.306 130.204 1.00 74.65 575 SER X CA 1
ATOM 13845 C C . SER B 2 575 ? 163.791 115.049 131.060 1.00 74.65 575 SER X C 1
ATOM 13846 O O . SER B 2 575 ? 164.289 115.068 132.192 1.00 74.65 575 SER X O 1
ATOM 13849 N N . SER B 2 576 ? 163.255 113.950 130.541 1.00 75.09 576 SER X N 1
ATOM 13850 C CA . SER B 2 576 ? 163.354 112.671 131.221 1.00 75.09 576 SER X CA 1
ATOM 13851 C C . SER B 2 576 ? 164.707 112.025 130.939 1.00 75.09 576 SER X C 1
ATOM 13852 O O . SER B 2 576 ? 165.407 112.379 129.986 1.00 75.09 576 SER X O 1
ATOM 13855 N N . LYS B 2 577 ? 165.086 111.095 131.818 1.00 75.29 577 LYS X N 1
ATOM 13856 C CA . LYS B 2 577 ? 166.308 110.299 131.711 1.00 75.29 577 LYS X CA 1
ATOM 13857 C C . LYS B 2 577 ? 167.556 111.135 131.977 1.00 75.29 577 LYS X C 1
ATOM 13858 O O . LYS B 2 577 ? 168.660 110.591 132.077 1.00 75.29 577 LYS X O 1
ATOM 13864 N N . ILE B 2 578 ? 167.395 112.450 132.100 1.00 70.87 578 ILE X N 1
ATOM 13865 C CA . ILE B 2 578 ? 168.488 113.355 132.438 1.00 70.87 578 ILE X CA 1
ATOM 13866 C C . ILE B 2 578 ? 167.967 114.382 133.431 1.00 70.87 578 ILE X C 1
ATOM 13867 O O . ILE B 2 578 ? 166.980 115.073 133.159 1.00 70.87 578 ILE X O 1
ATOM 13872 N N . ARG B 2 579 ? 168.632 114.486 134.576 1.00 67.06 579 ARG X N 1
ATOM 13873 C CA . ARG B 2 579 ? 168.259 115.419 135.629 1.00 67.06 579 ARG X CA 1
ATOM 13874 C C . ARG B 2 579 ? 169.273 116.554 135.658 1.00 67.06 579 ARG X C 1
ATOM 13875 O O . ARG B 2 579 ? 170.447 116.332 135.972 1.00 67.06 579 ARG X O 1
ATOM 13883 N N . VAL B 2 580 ? 168.819 117.764 135.339 1.00 62.75 580 VAL X N 1
ATOM 13884 C CA . VAL B 2 580 ? 169.697 118.928 135.331 1.00 62.75 580 VAL X CA 1
ATOM 13885 C C . VAL B 2 580 ? 169.916 119.410 136.762 1.00 62.75 580 VAL X C 1
ATOM 13886 O O . VAL B 2 580 ? 169.086 120.120 137.340 1.00 62.75 580 VAL X O 1
ATOM 13890 N N . GLU B 2 581 ? 171.037 119.004 137.351 1.00 62.75 581 GLU X N 1
ATOM 13891 C CA . GLU B 2 581 ? 171.331 119.336 138.738 1.00 62.75 581 GLU X CA 1
ATOM 13892 C C . GLU B 2 581 ? 171.955 120.722 138.808 1.00 62.75 581 GLU X C 1
ATOM 13893 O O . GLU B 2 581 ? 173.044 120.946 138.268 1.00 62.75 581 GLU X O 1
ATOM 13899 N N . LEU B 2 582 ? 171.265 121.651 139.466 1.00 59.81 582 LEU X N 1
ATOM 13900 C CA . LEU B 2 582 ? 171.778 123.007 139.603 1.00 59.81 582 LEU X CA 1
ATOM 13901 C C . LEU B 2 582 ? 173.072 123.000 140.405 1.00 59.81 582 LEU X C 1
ATOM 13902 O O . LEU B 2 582 ? 173.155 122.375 141.466 1.00 59.81 582 LEU X O 1
ATOM 13907 N N . THR B 2 583 ? 174.082 123.696 139.898 1.00 57.77 583 THR X N 1
ATOM 13908 C CA . THR B 2 583 ? 175.397 123.744 140.519 1.00 57.77 583 THR X CA 1
ATOM 13909 C C . THR B 2 583 ? 175.732 125.176 140.913 1.00 57.77 583 THR X C 1
ATOM 13910 O O . THR B 2 583 ? 174.903 126.083 140.825 1.00 57.77 583 THR X O 1
ATOM 13914 N N . ASP B 2 584 ? 176.973 125.367 141.359 1.00 61.10 584 ASP X N 1
ATOM 13915 C CA . ASP B 2 584 ? 177.452 126.666 141.798 1.00 61.10 584 ASP X CA 1
ATOM 13916 C C . ASP B 2 584 ? 178.743 127.104 141.128 1.00 61.10 584 ASP X C 1
ATOM 13917 O O . ASP B 2 584 ? 179.163 128.248 141.332 1.00 61.10 584 ASP X O 1
ATOM 13922 N N . SER B 2 585 ? 179.384 126.244 140.345 1.00 60.29 585 SER X N 1
ATOM 13923 C CA . SER B 2 585 ? 180.639 126.568 139.685 1.00 60.29 585 SER X CA 1
ATOM 13924 C C . SER B 2 585 ? 180.417 126.632 138.183 1.00 60.29 585 SER X C 1
ATOM 13925 O O . SER B 2 585 ? 179.915 125.676 137.584 1.00 60.29 585 SER X O 1
ATOM 13928 N N . VAL B 2 586 ? 180.802 127.758 137.580 1.00 57.32 586 VAL X N 1
ATOM 13929 C CA . VAL B 2 586 ? 180.563 127.966 136.155 1.00 57.32 586 VAL X CA 1
ATOM 13930 C C . VAL B 2 586 ? 181.356 126.966 135.325 1.00 57.32 586 VAL X C 1
ATOM 13931 O O . VAL B 2 586 ? 180.865 126.455 134.312 1.00 57.32 586 VAL X O 1
ATOM 13935 N N . ASP B 2 587 ? 182.585 126.660 135.743 1.00 62.48 587 ASP X N 1
ATOM 13936 C CA . ASP B 2 587 ? 183.428 125.761 134.961 1.00 62.48 587 ASP X CA 1
ATOM 13937 C C . ASP B 2 587 ? 182.794 124.383 134.819 1.00 62.48 587 ASP X C 1
ATOM 13938 O O . ASP B 2 587 ? 182.825 123.788 133.736 1.00 62.48 587 ASP X O 1
ATOM 13943 N N . GLU B 2 588 ? 182.221 123.855 135.902 1.00 64.10 588 GLU X N 1
ATOM 13944 C CA . GLU B 2 588 ? 181.569 122.553 135.820 1.00 64.10 588 GLU X CA 1
ATOM 13945 C C . GLU B 2 588 ? 180.327 122.607 134.939 1.00 64.10 588 GLU X C 1
ATOM 13946 O O . GLU B 2 588 ? 180.080 121.689 134.149 1.00 64.10 588 GLU X O 1
ATOM 13952 N N . ALA B 2 589 ? 179.532 123.674 135.060 1.00 59.12 589 ALA X N 1
ATOM 13953 C CA . ALA B 2 589 ? 178.341 123.804 134.227 1.00 59.12 589 ALA X CA 1
ATOM 13954 C C . ALA B 2 589 ? 178.708 124.014 132.764 1.00 59.12 589 ALA X C 1
ATOM 13955 O O . ALA B 2 589 ? 177.972 123.588 131.867 1.00 59.12 589 ALA X O 1
ATOM 13957 N N . LEU B 2 590 ? 179.834 124.681 132.503 1.00 58.57 590 LEU X N 1
ATOM 13958 C CA . LEU B 2 590 ? 180.263 124.911 131.127 1.00 58.57 590 LEU X CA 1
ATOM 13959 C C . LEU B 2 590 ? 180.573 123.597 130.421 1.00 58.57 590 LEU X C 1
ATOM 13960 O O . LEU B 2 590 ? 180.216 123.406 129.253 1.00 58.57 590 LEU X O 1
ATOM 13965 N N . SER B 2 591 ? 181.240 122.676 131.118 1.00 62.10 591 SER X N 1
ATOM 13966 C CA . SER B 2 591 ? 181.705 121.451 130.477 1.00 62.10 591 SER X CA 1
ATOM 13967 C C . SER B 2 591 ? 180.648 120.355 130.497 1.00 62.10 591 SER X C 1
ATOM 13968 O O . SER B 2 591 ? 180.528 119.591 129.533 1.00 62.10 591 SER X O 1
ATOM 13971 N N . ASN B 2 592 ? 179.875 120.258 131.578 1.00 64.38 592 ASN X N 1
ATOM 13972 C CA . ASN B 2 592 ? 178.925 119.168 131.737 1.00 64.38 592 ASN X CA 1
ATOM 13973 C C . ASN B 2 592 ? 177.556 119.607 131.249 1.00 64.38 592 ASN X C 1
ATOM 13974 O O . ASN B 2 592 ? 176.962 120.520 131.843 1.00 64.38 592 ASN X O 1
ATOM 13979 N N . PRO B 2 593 ? 177.023 119.004 130.183 1.00 64.19 593 PRO X N 1
ATOM 13980 C CA . PRO B 2 593 ? 175.718 119.446 129.664 1.00 64.19 593 PRO X CA 1
ATOM 13981 C C . PRO B 2 593 ? 174.580 119.301 130.655 1.00 64.19 593 PRO X C 1
ATOM 13982 O O . PRO B 2 593 ? 173.640 120.105 130.621 1.00 64.19 593 PRO X O 1
ATOM 13986 N N . ASN B 2 594 ? 174.625 118.292 131.528 1.00 63.34 594 ASN X N 1
ATOM 13987 C CA . ASN B 2 594 ? 173.514 118.055 132.446 1.00 63.34 594 ASN X CA 1
ATOM 13988 C C . ASN B 2 594 ? 173.346 119.210 133.425 1.00 63.34 594 ASN X C 1
ATOM 13989 O O . ASN B 2 594 ? 172.248 119.755 133.573 1.00 63.34 594 ASN X O 1
ATOM 13994 N N . LYS B 2 595 ? 174.426 119.607 134.088 1.00 60.22 595 LYS X N 1
ATOM 13995 C CA . LYS B 2 595 ? 174.323 120.553 135.185 1.00 60.22 595 LYS X CA 1
ATOM 13996 C C . LYS B 2 595 ? 174.071 121.970 134.674 1.00 60.22 595 LYS X C 1
ATOM 13997 O O . LYS B 2 595 ? 174.338 122.306 133.518 1.00 60.22 595 LYS X O 1
ATOM 14003 N N . VAL B 2 596 ? 173.531 122.802 135.563 1.00 56.61 596 VAL X N 1
ATOM 14004 C CA . VAL B 2 596 ? 173.219 124.196 135.279 1.00 56.61 596 VAL X CA 1
ATOM 14005 C C . VAL B 2 596 ? 173.816 125.052 136.386 1.00 56.61 596 VAL X C 1
ATOM 14006 O O . VAL B 2 596 ? 173.728 124.700 137.567 1.00 56.61 596 VAL X O 1
ATOM 14010 N N . TYR B 2 597 ? 174.428 126.172 136.009 1.00 54.58 597 TYR X N 1
ATOM 14011 C CA . TYR B 2 597 ? 175.013 127.078 136.988 1.00 54.58 597 TYR X CA 1
ATOM 14012 C C . TYR B 2 597 ? 173.917 127.897 137.659 1.00 54.58 597 TYR X C 1
ATOM 14013 O O . TYR B 2 597 ? 173.175 128.620 136.988 1.00 54.58 597 TYR X O 1
ATOM 14022 N N . SER B 2 598 ? 173.813 127.780 138.976 1.00 58.36 598 SER X N 1
ATOM 14023 C CA . SER B 2 598 ? 172.898 128.599 139.770 1.00 58.36 598 SER X CA 1
ATOM 14024 C C . SER B 2 598 ? 173.690 129.277 140.875 1.00 58.36 598 SER X C 1
ATOM 14025 O O . SER B 2 598 ? 174.193 128.589 141.784 1.00 58.36 598 SER X O 1
ATOM 14028 N N . PRO B 2 599 ? 173.728 130.615 140.879 1.00 60.55 599 PRO X N 1
ATOM 14029 C CA . PRO B 2 599 ? 174.420 131.348 141.904 1.00 60.55 599 PRO X CA 1
ATOM 14030 C C . PRO B 2 599 ? 173.504 131.502 143.117 1.00 60.55 599 PRO X C 1
ATOM 14031 O O . PRO B 2 599 ? 173.968 131.995 144.109 1.00 60.55 599 PRO X O 1
ATOM 14035 N N . PHE B 2 600 ? 172.243 131.076 142.995 1.00 66.21 600 PHE X N 1
ATOM 14036 C CA . PHE B 2 600 ? 171.229 131.177 144.073 1.00 66.21 600 PHE X CA 1
ATOM 14037 C C . PHE B 2 600 ? 171.680 130.265 145.204 1.00 66.21 600 PHE X C 1
ATOM 14038 O O . PHE B 2 600 ? 171.405 130.609 146.354 1.00 66.21 600 PHE X O 1
ATOM 14046 N N . LYS B 2 601 ? 172.188 129.086 144.867 1.00 68.35 601 LYS X N 1
ATOM 14047 C CA . LYS B 2 601 ? 172.850 128.199 145.854 1.00 68.35 601 LYS X CA 1
ATOM 14048 C C . LYS B 2 601 ? 171.874 127.961 146.992 1.00 68.35 601 LYS X C 1
ATOM 14049 O O . LYS B 2 601 ? 172.287 127.794 148.119 1.00 68.35 601 LYS X O 1
ATOM 14055 N N . ASN B 2 602 ? 170.605 128.110 146.667 1.00 67.88 602 ASN X N 1
ATOM 14056 C CA . ASN B 2 602 ? 169.634 127.747 147.691 1.00 67.88 602 ASN X CA 1
ATOM 14057 C C . ASN B 2 602 ? 168.471 127.033 147.018 1.00 67.88 602 ASN X C 1
ATOM 14058 O O . ASN B 2 602 ? 167.865 126.158 147.643 1.00 67.88 602 ASN X O 1
ATOM 14063 N N . MET B 2 603 ? 168.146 127.379 145.770 1.00 67.49 603 MET X N 1
ATOM 14064 C CA . MET B 2 603 ? 167.285 126.510 144.978 1.00 67.49 603 MET X CA 1
ATOM 14065 C C . MET B 2 603 ? 167.943 125.158 144.757 1.00 67.49 603 MET X C 1
ATOM 14066 O O . MET B 2 603 ? 167.283 124.118 144.840 1.00 67.49 603 MET X O 1
ATOM 14071 N N . SER B 2 604 ? 169.252 125.153 144.495 1.00 67.53 604 SER X N 1
ATOM 14072 C CA . SER B 2 604 ? 169.955 123.901 144.244 1.00 67.53 604 SER X CA 1
ATOM 14073 C C . SER B 2 604 ? 169.849 122.937 145.416 1.00 67.53 604 SER X C 1
ATOM 14074 O O . SER B 2 604 ? 170.010 121.728 145.225 1.00 67.53 604 SER X O 1
ATOM 14077 N N . ASN B 2 605 ? 169.587 123.442 146.623 1.00 67.34 605 ASN X N 1
ATOM 14078 C CA . ASN B 2 605 ? 169.326 122.556 147.751 1.00 67.34 605 ASN X CA 1
ATOM 14079 C C . ASN B 2 605 ? 167.951 121.911 147.638 1.00 67.34 605 ASN X C 1
ATOM 14080 O O . ASN B 2 605 ? 167.804 120.701 147.843 1.00 67.34 605 ASN X O 1
ATOM 14085 N N . THR B 2 606 ? 166.927 122.702 147.315 1.00 65.92 606 THR X N 1
ATOM 14086 C CA . THR B 2 606 ? 165.569 122.182 147.209 1.00 65.92 606 THR X CA 1
ATOM 14087 C C . THR B 2 606 ? 165.249 121.618 145.833 1.00 65.92 606 THR X C 1
ATOM 14088 O O . THR B 2 606 ? 164.240 120.921 145.689 1.00 65.92 606 THR X O 1
ATOM 14092 N N . ILE B 2 607 ? 166.069 121.898 144.827 1.00 64.43 607 ILE X N 1
ATOM 14093 C CA . ILE B 2 607 ? 165.892 121.296 143.511 1.00 64.43 607 ILE X CA 1
ATOM 14094 C C . ILE B 2 607 ? 166.579 119.943 143.435 1.00 64.43 607 ILE X C 1
ATOM 14095 O O . ILE B 2 607 ? 165.997 118.962 142.967 1.00 64.43 607 ILE X O 1
ATOM 14100 N N . ASN B 2 608 ? 167.823 119.874 143.895 1.00 67.19 608 ASN X N 1
ATOM 14101 C CA . ASN B 2 608 ? 168.518 118.609 144.055 1.00 67.19 608 ASN X CA 1
ATOM 14102 C C . ASN B 2 608 ? 168.153 118.020 145.417 1.00 67.19 608 ASN X C 1
ATOM 14103 O O . ASN B 2 608 ? 167.231 118.484 146.092 1.00 67.19 608 ASN X O 1
ATOM 14108 N N . SER B 2 609 ? 168.865 116.970 145.823 1.00 70.91 609 SER X N 1
ATOM 14109 C CA . SER B 2 609 ? 168.800 116.365 147.149 1.00 70.91 609 SER X CA 1
ATOM 14110 C C . SER B 2 609 ? 167.468 115.687 147.435 1.00 70.91 609 SER X C 1
ATOM 14111 O O . SER B 2 609 ? 167.318 115.082 148.503 1.00 70.91 609 SER X O 1
ATOM 14114 N N . ILE B 2 610 ? 166.499 115.758 146.527 1.00 72.40 610 ILE X N 1
ATOM 14115 C CA . ILE B 2 610 ? 165.212 115.097 146.699 1.00 72.40 610 ILE X CA 1
ATOM 14116 C C . ILE B 2 610 ? 165.206 113.842 145.839 1.00 72.40 610 ILE X C 1
ATOM 14117 O O . ILE B 2 610 ? 165.536 113.892 144.647 1.00 72.40 610 ILE X O 1
ATOM 14122 N N . GLU B 2 611 ? 164.869 112.711 146.450 1.00 76.98 611 GLU X N 1
ATOM 14123 C CA . GLU B 2 611 ? 164.986 111.432 145.764 1.00 76.98 611 GLU X CA 1
ATOM 14124 C C . GLU B 2 611 ? 164.023 111.370 144.589 1.00 76.98 611 GLU X C 1
ATOM 14125 O O . GLU B 2 611 ? 162.835 111.676 144.728 1.00 76.98 611 GLU X O 1
ATOM 14131 N N . THR B 2 612 ? 164.539 110.982 143.427 1.00 76.70 612 THR X N 1
ATOM 14132 C CA . THR B 2 612 ? 163.681 110.771 142.272 1.00 76.70 612 THR X CA 1
ATOM 14133 C C . THR B 2 612 ? 162.784 109.563 142.505 1.00 76.70 612 THR X C 1
ATOM 14134 O O . THR B 2 612 ? 163.208 108.551 143.069 1.00 76.70 612 THR X O 1
ATOM 14138 N N . GLY B 2 613 ? 161.529 109.682 142.086 1.00 78.34 613 GLY X N 1
ATOM 14139 C CA . GLY B 2 613 ? 160.554 108.651 142.372 1.00 78.34 613 GLY X CA 1
ATOM 14140 C C . GLY B 2 613 ? 159.750 108.963 143.616 1.00 78.34 613 GLY X C 1
ATOM 14141 O O . GLY B 2 613 ? 159.614 108.121 144.509 1.00 78.34 613 GLY X O 1
ATOM 14142 N N . ILE B 2 614 ? 159.222 110.185 143.683 1.00 75.92 614 ILE X N 1
ATOM 14143 C CA . ILE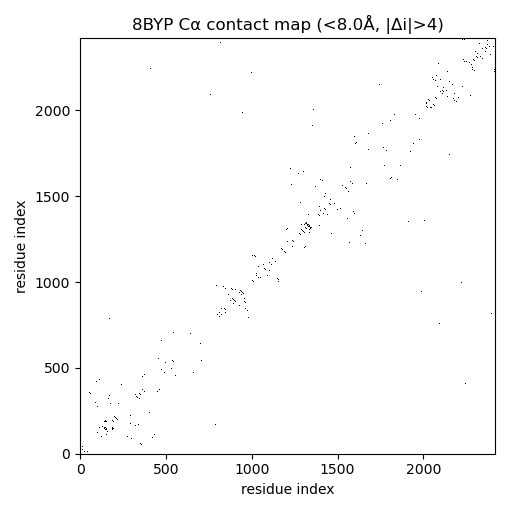 B 2 614 ? 158.438 110.613 144.833 1.00 75.92 614 ILE X CA 1
ATOM 14144 C C . ILE B 2 614 ? 157.164 109.784 144.924 1.00 75.92 614 ILE X C 1
ATOM 14145 O O . ILE B 2 614 ? 156.473 109.556 143.922 1.00 75.92 614 ILE X O 1
ATOM 14150 N N . THR B 2 615 ? 156.840 109.334 146.137 1.00 77.29 615 THR X N 1
ATOM 14151 C CA . THR B 2 615 ? 155.813 108.322 146.342 1.00 77.29 615 THR X CA 1
ATOM 14152 C C . THR B 2 615 ? 154.412 108.879 146.576 1.00 77.29 615 THR X C 1
ATOM 14153 O O . THR B 2 615 ? 153.464 108.091 146.659 1.00 77.29 615 THR X O 1
ATOM 14157 N N . SER B 2 616 ? 154.242 110.194 146.682 1.00 76.59 616 SER X N 1
ATOM 14158 C CA . SER B 2 616 ? 152.927 110.736 146.995 1.00 76.59 616 SER X CA 1
ATOM 14159 C C . SER B 2 616 ? 152.772 112.120 146.387 1.00 76.59 616 SER X C 1
ATOM 14160 O O . SER B 2 616 ? 153.755 112.834 146.176 1.00 76.59 616 SER X O 1
ATOM 14163 N N . THR B 2 617 ? 151.519 112.497 146.120 1.00 73.38 617 THR X N 1
ATOM 14164 C CA . THR B 2 617 ? 151.235 113.842 145.633 1.00 73.38 617 THR X CA 1
ATOM 14165 C C . THR B 2 617 ? 151.426 114.890 146.717 1.00 73.38 617 THR X C 1
ATOM 14166 O O . THR B 2 617 ? 151.693 116.054 146.399 1.00 73.38 617 THR X O 1
ATOM 14170 N N . TYR B 2 618 ? 151.303 114.501 147.986 1.00 75.11 618 TYR X N 1
ATOM 14171 C CA . TYR B 2 618 ? 151.584 115.424 149.078 1.00 75.11 618 TYR X CA 1
ATOM 14172 C C . TYR B 2 618 ? 153.041 115.868 149.054 1.00 75.11 618 TYR X C 1
ATOM 14173 O O . TYR B 2 618 ? 153.344 117.044 149.281 1.00 75.11 618 TYR X O 1
ATOM 14182 N N . ILE B 2 619 ? 153.957 114.942 148.765 1.00 74.25 619 ILE X N 1
ATOM 14183 C CA . ILE B 2 619 ? 155.375 115.287 148.739 1.00 74.25 619 ILE X CA 1
ATOM 14184 C C . ILE B 2 619 ? 155.727 1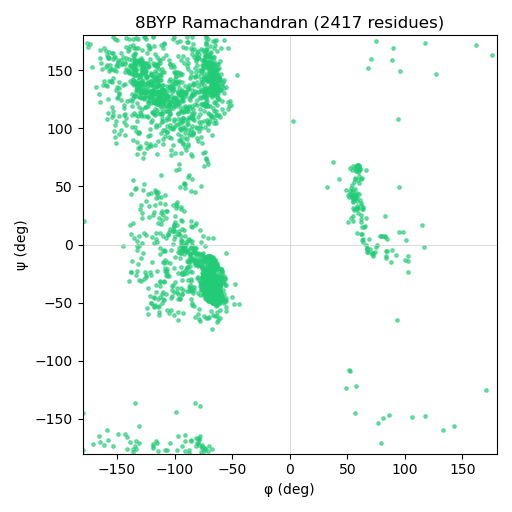16.184 147.557 1.00 74.25 619 ILE X C 1
ATOM 14185 O O . ILE B 2 619 ? 156.514 117.127 147.700 1.00 74.25 619 ILE X O 1
ATOM 14190 N N . PHE B 2 620 ? 155.039 115.937 146.439 1.00 74.19 620 PHE X N 1
ATOM 14191 C CA . PHE B 2 620 ? 155.141 116.679 145.155 1.00 74.19 620 PHE X CA 1
ATOM 14192 C C . PHE B 2 620 ? 154.426 118.036 145.215 1.00 74.19 620 PHE X C 1
ATOM 14193 O O . PHE B 2 620 ? 154.522 118.757 144.251 1.00 74.19 620 PHE X O 1
ATOM 14201 N N . TYR B 2 621 ? 153.605 118.290 146.229 1.00 70.02 621 TYR X N 1
ATOM 14202 C CA . TYR B 2 621 ? 153.020 119.592 146.520 1.00 70.02 621 TYR X CA 1
ATOM 14203 C C . TYR B 2 621 ? 153.895 120.340 147.522 1.00 70.02 621 TYR X C 1
ATOM 14204 O O . TYR B 2 621 ? 154.155 121.537 147.354 1.00 70.02 621 TYR X O 1
ATOM 14213 N N . GLN B 2 622 ? 154.388 119.643 148.547 1.00 70.50 622 GLN X N 1
ATOM 14214 C CA . GLN B 2 622 ? 155.288 120.268 149.512 1.00 70.50 622 GLN X CA 1
ATOM 14215 C C . GLN B 2 622 ? 156.568 120.754 148.841 1.00 70.50 622 GLN X C 1
ATOM 14216 O O . GLN B 2 622 ? 156.986 121.903 149.031 1.00 70.50 622 GLN X O 1
ATOM 14222 N N . TRP B 2 623 ? 157.198 119.892 148.039 1.00 65.63 623 TRP X N 1
ATOM 14223 C CA . TRP B 2 623 ? 158.430 120.264 147.352 1.00 65.63 623 TRP X CA 1
ATOM 14224 C C . TRP B 2 623 ? 158.196 121.422 146.397 1.00 65.63 623 TRP X C 1
ATOM 14225 O O . TRP B 2 623 ? 159.042 122.311 146.261 1.00 65.63 623 TRP X O 1
ATOM 14236 N N . LEU B 2 624 ? 157.058 121.364 145.703 1.00 65.07 624 LEU X N 1
ATOM 14237 C CA . LEU B 2 624 ? 156.609 122.356 144.681 1.00 65.07 624 LEU X CA 1
ATOM 14238 C C . LEU B 2 624 ? 156.344 123.736 145.283 1.00 65.07 624 LEU X C 1
ATOM 14239 O O . LEU B 2 624 ? 156.575 124.686 144.590 1.00 65.07 624 LEU X O 1
ATOM 14244 N N . ARG B 2 625 ? 155.737 123.825 146.455 1.00 62.91 625 ARG X N 1
ATOM 14245 C CA . ARG B 2 625 ? 155.555 125.069 147.191 1.00 62.91 625 ARG X CA 1
ATOM 14246 C C . ARG B 2 625 ? 156.860 125.553 147.808 1.00 62.91 625 ARG X C 1
ATOM 14247 O O . ARG B 2 625 ? 157.098 126.763 147.872 1.00 62.91 625 ARG X O 1
ATOM 14255 N N . SER B 2 626 ? 157.718 124.635 148.262 1.00 62.58 626 SER X N 1
ATOM 14256 C CA . SER B 2 626 ? 159.030 125.045 148.754 1.00 62.58 626 SER X CA 1
ATOM 14257 C C . SER B 2 626 ? 159.859 125.672 147.641 1.00 62.58 626 SER X C 1
ATOM 14258 O O . SER B 2 626 ? 160.552 126.671 147.861 1.00 62.58 626 SER X O 1
ATOM 14261 N N . ILE B 2 627 ? 159.800 125.093 146.438 1.00 61.18 627 ILE X N 1
ATOM 14262 C CA . ILE B 2 627 ? 160.476 125.678 145.283 1.00 61.18 627 ILE X CA 1
ATOM 14263 C C . ILE B 2 627 ? 159.995 127.102 145.058 1.00 61.18 627 ILE X C 1
ATOM 14264 O O . ILE B 2 627 ? 160.795 128.036 144.911 1.00 61.18 627 ILE X O 1
ATOM 14269 N N . VAL B 2 628 ? 158.674 127.284 145.022 1.00 60.46 628 VAL X N 1
ATOM 14270 C CA . VAL B 2 628 ? 158.118 128.605 144.742 1.00 60.46 628 VAL X CA 1
ATOM 14271 C C . VAL B 2 628 ? 158.555 129.599 145.807 1.00 60.46 628 VAL X C 1
ATOM 14272 O O . VAL B 2 628 ? 158.993 130.714 145.499 1.00 60.46 628 VAL X O 1
ATOM 14276 N N . LYS B 2 629 ? 158.453 129.205 147.079 1.00 63.12 629 LYS X N 1
ATOM 14277 C CA . LYS B 2 629 ? 158.793 130.113 148.169 1.00 63.12 629 LYS X CA 1
ATOM 14278 C C . LYS B 2 629 ? 160.262 130.503 148.125 1.00 63.12 629 LYS X C 1
ATOM 14279 O O . LYS B 2 629 ? 160.604 131.684 148.242 1.00 63.12 629 LYS X O 1
ATOM 14285 N N . ASP B 2 630 ? 161.150 129.520 147.962 1.00 64.61 630 ASP X N 1
ATOM 14286 C CA . ASP B 2 630 ? 162.577 129.818 147.965 1.00 64.61 630 ASP X CA 1
ATOM 14287 C C . ASP B 2 630 ? 162.962 130.694 146.781 1.00 64.61 630 ASP X C 1
ATOM 14288 O O . ASP B 2 630 ? 163.731 131.651 146.936 1.00 64.61 630 ASP X O 1
ATOM 14293 N N . PHE B 2 631 ? 162.428 130.400 145.591 1.00 58.53 631 PHE X N 1
ATOM 14294 C CA . PHE B 2 631 ? 162.759 131.223 144.432 1.00 58.53 631 PHE X CA 1
ATOM 14295 C C . PHE B 2 631 ? 162.221 132.641 144.581 1.00 58.53 631 PHE X C 1
ATOM 14296 O O . PHE B 2 631 ? 162.912 133.607 144.241 1.00 58.53 631 PHE X O 1
ATOM 14304 N N . SER B 2 632 ? 160.993 132.792 145.082 1.00 60.35 632 SER X N 1
ATOM 14305 C CA . SER B 2 632 ? 160.425 134.128 145.228 1.00 60.35 632 SER X CA 1
ATOM 14306 C C . SER B 2 632 ? 161.160 134.934 146.289 1.00 60.35 632 SER X C 1
ATOM 14307 O O . SER B 2 632 ? 161.372 136.140 146.122 1.00 60.35 632 SER X O 1
ATOM 14310 N N . ASP B 2 633 ? 161.547 134.293 147.392 1.00 63.17 633 ASP X N 1
ATOM 14311 C CA . ASP B 2 633 ? 162.209 135.015 148.470 1.00 63.17 633 ASP X CA 1
ATOM 14312 C C . ASP B 2 633 ? 163.663 135.321 148.141 1.00 63.17 633 ASP X C 1
ATOM 14313 O O . ASP B 2 633 ? 164.218 136.304 148.644 1.00 63.17 633 ASP X O 1
ATOM 14318 N N . GLU B 2 634 ? 164.301 134.502 147.309 1.00 63.02 634 GLU X N 1
ATOM 14319 C CA . GLU B 2 634 ? 165.735 134.653 147.116 1.00 63.02 634 GLU X CA 1
ATOM 14320 C C . GLU B 2 634 ? 166.100 135.530 145.927 1.00 63.02 634 GLU X C 1
ATOM 14321 O O . GLU B 2 634 ? 167.188 136.116 145.917 1.00 63.02 634 GLU X O 1
ATOM 14327 N N . THR B 2 635 ? 165.233 135.636 144.922 1.00 57.06 635 THR X N 1
ATOM 14328 C CA . THR B 2 635 ? 165.473 136.590 143.848 1.00 57.06 635 THR X CA 1
ATOM 14329 C C . THR B 2 635 ? 164.970 137.986 144.184 1.00 57.06 635 THR X C 1
ATOM 14330 O O . THR B 2 635 ? 165.225 138.919 143.418 1.00 57.06 635 THR X O 1
ATOM 14334 N N . GLY B 2 636 ? 164.266 138.149 145.297 1.00 58.91 636 GLY X N 1
ATOM 14335 C CA . GLY B 2 636 ? 163.868 139.444 145.798 1.00 58.91 636 GLY X CA 1
ATOM 14336 C C . GLY B 2 636 ? 164.854 140.071 146.756 1.00 58.91 636 GLY X C 1
ATOM 14337 O O . GLY B 2 636 ? 164.549 141.109 147.351 1.00 58.91 636 GLY X O 1
ATOM 14338 N N . LYS B 2 637 ? 166.027 139.467 146.927 1.00 58.77 637 LYS X N 1
ATOM 14339 C CA . LYS B 2 637 ? 167.037 139.990 147.836 1.00 58.77 637 LYS X CA 1
ATOM 14340 C C . LYS B 2 637 ? 167.557 141.327 147.323 1.00 58.77 637 LYS X C 1
ATOM 14341 O O . LYS B 2 637 ? 168.049 141.414 146.194 1.00 58.77 637 LYS X O 1
ATOM 14347 N N . ILE B 2 638 ? 167.449 142.367 148.148 1.00 57.39 638 ILE X N 1
ATOM 14348 C CA . ILE B 2 638 ? 167.940 143.696 147.808 1.00 57.39 638 ILE X CA 1
ATOM 14349 C C . ILE B 2 638 ? 168.782 144.219 148.962 1.00 57.39 638 ILE X C 1
ATOM 14350 O O . ILE B 2 638 ? 168.652 143.772 150.105 1.00 57.39 638 ILE X O 1
ATOM 14355 N N . ASP B 2 639 ? 169.660 145.170 148.651 1.00 57.58 639 ASP X N 1
ATOM 14356 C CA . ASP B 2 639 ? 170.490 145.848 149.642 1.00 57.58 639 ASP X CA 1
ATOM 14357 C C . ASP B 2 639 ? 170.234 147.343 149.524 1.00 57.58 639 ASP X C 1
ATOM 14358 O O . ASP B 2 639 ? 170.633 147.969 148.537 1.00 57.58 639 ASP X O 1
ATOM 14363 N N . VAL B 2 640 ? 169.580 147.915 150.527 1.00 56.15 640 VAL X N 1
ATOM 14364 C CA . VAL B 2 640 ? 169.195 149.323 150.504 1.00 56.15 640 VAL X CA 1
ATOM 14365 C C . VAL B 2 640 ? 170.290 150.094 151.231 1.00 56.15 640 VAL X C 1
ATOM 14366 O O . VAL B 2 640 ? 170.235 150.302 152.443 1.00 56.15 640 VAL X O 1
ATOM 14370 N N . ILE B 2 641 ? 171.304 150.526 150.481 1.00 57.22 641 ILE X N 1
ATOM 14371 C CA . ILE B 2 641 ? 172.263 151.478 151.025 1.00 57.22 641 ILE X CA 1
ATOM 14372 C C . ILE B 2 641 ? 171.582 152.834 151.145 1.00 57.22 641 ILE X C 1
ATOM 14373 O O . ILE B 2 641 ? 170.741 153.202 150.315 1.00 57.22 641 ILE X O 1
ATOM 14378 N N . ASP B 2 642 ? 171.913 153.575 152.197 1.00 60.86 642 ASP X N 1
ATOM 14379 C CA . ASP B 2 642 ? 171.140 154.751 152.581 1.00 60.86 642 ASP X CA 1
ATOM 14380 C C . ASP B 2 642 ? 171.938 156.043 152.443 1.00 60.86 642 ASP X C 1
ATOM 14381 O O . ASP B 2 642 ? 171.924 156.899 153.329 1.00 60.86 642 ASP X O 1
ATOM 14386 N N . LYS B 2 643 ? 172.648 156.196 151.332 1.00 60.66 643 LYS X N 1
ATOM 14387 C CA . LYS B 2 643 ? 173.160 157.508 150.967 1.00 60.66 643 LYS X CA 1
ATOM 14388 C C . LYS B 2 643 ? 171.998 158.376 150.501 1.00 60.66 643 LYS X C 1
ATOM 14389 O O . LYS B 2 643 ? 171.230 157.977 149.621 1.00 60.66 643 LYS X O 1
ATOM 14395 N N . SER B 2 644 ? 171.859 159.556 151.101 1.00 60.48 644 SER X N 1
ATOM 14396 C CA . SER B 2 644 ? 170.693 160.392 150.848 1.00 60.48 644 SER X CA 1
ATOM 14397 C C . SER B 2 644 ? 170.605 160.774 149.376 1.00 60.48 644 SER X C 1
ATOM 14398 O O . SER B 2 644 ? 171.617 161.029 148.722 1.00 60.48 644 SER X O 1
ATOM 14401 N N . SER B 2 645 ? 169.380 160.794 148.853 1.00 60.82 645 SER X N 1
ATOM 14402 C CA . SER B 2 645 ? 169.045 161.114 147.468 1.00 60.82 645 SER X CA 1
ATOM 14403 C C . SER B 2 645 ? 169.622 160.120 146.469 1.00 60.82 645 SER X C 1
ATOM 14404 O O . SER B 2 645 ? 169.448 160.313 145.262 1.00 60.82 645 SER X O 1
ATOM 14407 N N . ASP B 2 646 ? 170.305 159.070 146.922 1.00 60.76 646 ASP X N 1
ATOM 14408 C CA . ASP B 2 646 ? 170.692 157.969 146.047 1.00 60.76 646 ASP X CA 1
ATOM 14409 C C . ASP B 2 646 ? 169.978 156.682 146.433 1.00 60.76 646 ASP X C 1
ATOM 14410 O O . ASP B 2 646 ? 169.246 156.125 145.609 1.00 60.76 646 ASP X O 1
ATOM 14415 N N . THR B 2 647 ? 170.143 156.221 147.669 1.00 59.38 647 THR X N 1
ATOM 14416 C CA . THR B 2 647 ? 169.392 155.103 148.240 1.00 59.38 647 THR X CA 1
ATOM 14417 C C . THR B 2 647 ? 169.249 153.950 147.248 1.00 59.38 647 THR X C 1
ATOM 14418 O O . THR B 2 647 ? 168.150 153.508 146.912 1.00 59.38 647 THR X O 1
ATOM 14422 N N . LEU B 2 648 ? 170.393 153.469 146.773 1.00 55.47 648 LEU X N 1
ATOM 14423 C CA . LEU B 2 648 ? 170.394 152.389 145.796 1.00 55.47 648 LEU X CA 1
ATOM 14424 C C . LEU B 2 648 ? 169.882 151.103 146.427 1.00 55.47 648 LEU X C 1
ATOM 14425 O O . LEU B 2 648 ? 170.374 150.672 147.473 1.00 55.47 648 LEU X O 1
ATOM 14430 N N . ALA B 2 649 ? 168.888 150.490 145.789 1.00 54.83 649 ALA X N 1
ATOM 14431 C CA . ALA B 2 649 ? 168.371 149.196 146.221 1.00 54.83 649 ALA X CA 1
ATOM 14432 C C . ALA B 2 649 ? 169.042 148.093 145.405 1.00 54.83 649 ALA X C 1
ATOM 14433 O O . ALA B 2 649 ? 168.432 147.422 144.575 1.00 54.83 649 ALA X O 1
ATOM 14435 N N . ILE B 2 650 ? 170.336 147.922 145.667 1.00 53.92 650 ILE X N 1
ATOM 14436 C CA . ILE B 2 650 ? 171.145 146.991 144.893 1.00 53.92 650 ILE X CA 1
ATOM 14437 C C . ILE B 2 650 ? 170.716 145.564 145.197 1.00 53.92 650 ILE X C 1
ATOM 14438 O O . ILE B 2 650 ? 170.625 145.162 146.364 1.00 53.92 650 ILE X O 1
ATOM 14443 N N . VAL B 2 651 ? 170.447 144.789 144.153 1.00 52.23 651 VAL X N 1
ATOM 14444 C CA . VAL B 2 651 ? 170.236 143.351 144.281 1.00 52.23 651 VAL X CA 1
ATOM 14445 C C . VAL B 2 651 ? 171.601 142.674 144.194 1.00 52.23 651 VAL X C 1
ATOM 14446 O O . VAL B 2 651 ? 172.295 142.836 143.179 1.00 52.23 651 VAL X O 1
ATOM 14450 N N . PRO B 2 652 ? 172.039 141.959 145.230 1.00 53.23 652 PRO X N 1
ATOM 14451 C CA . PRO B 2 652 ? 173.432 141.492 145.248 1.00 53.23 652 PRO X CA 1
ATOM 14452 C C . PRO B 2 652 ? 173.692 140.309 144.338 1.00 53.23 652 PRO X C 1
ATOM 14453 O O . PRO B 2 652 ? 174.835 140.120 143.905 1.00 53.23 652 PRO X O 1
ATOM 14457 N N . TYR B 2 653 ? 172.671 139.514 144.015 1.00 52.32 653 TYR X N 1
ATOM 14458 C CA . TYR B 2 653 ? 172.912 138.268 143.298 1.00 52.32 653 TYR X CA 1
ATOM 14459 C C . TYR B 2 653 ? 173.375 138.486 141.866 1.00 52.32 653 TYR X C 1
ATOM 14460 O O . TYR B 2 653 ? 173.773 137.516 141.217 1.00 52.32 653 TYR X O 1
ATOM 14469 N N . ILE B 2 654 ? 173.329 139.719 141.356 1.00 51.11 654 ILE X N 1
ATOM 14470 C CA . ILE B 2 654 ? 173.900 139.995 140.042 1.00 51.11 654 ILE X CA 1
ATOM 14471 C C . ILE B 2 654 ? 175.409 139.792 140.064 1.00 51.11 654 ILE X C 1
ATOM 14472 O O . ILE B 2 654 ? 176.033 139.582 139.018 1.00 51.11 654 ILE X O 1
ATOM 14477 N N . GLY B 2 655 ? 176.017 139.838 141.245 1.00 52.80 655 GLY X N 1
ATOM 14478 C CA . GLY B 2 655 ? 177.437 139.619 141.386 1.00 52.80 655 GLY X CA 1
ATOM 14479 C C . GLY B 2 655 ? 177.907 138.297 140.811 1.00 52.80 655 GLY X C 1
ATOM 14480 O O . GLY B 2 655 ? 178.783 138.257 139.943 1.00 52.80 655 GLY X O 1
ATOM 14481 N N . PRO B 2 656 ? 177.346 137.182 141.289 1.00 52.93 656 PRO X N 1
ATOM 14482 C CA . PRO B 2 656 ? 177.703 135.882 140.703 1.00 52.93 656 PRO X CA 1
ATOM 14483 C C . PRO B 2 656 ? 176.823 135.488 139.526 1.00 52.93 656 PRO X C 1
ATOM 14484 O O . PRO B 2 656 ? 177.204 134.619 138.737 1.00 52.93 656 PRO X O 1
ATOM 14488 N N . LEU B 2 657 ? 175.644 136.102 139.398 1.00 52.13 657 LEU X N 1
ATOM 14489 C CA . LEU B 2 657 ? 174.825 135.873 138.210 1.00 52.13 657 LEU X CA 1
ATOM 14490 C C . LEU B 2 657 ? 175.517 136.398 136.962 1.00 52.13 657 LEU X C 1
ATOM 14491 O O . LEU B 2 657 ? 175.530 135.735 135.919 1.00 52.13 657 LEU X O 1
ATOM 14496 N N . LEU B 2 658 ? 176.096 137.589 137.052 1.00 52.92 658 LEU X N 1
ATOM 14497 C CA . LEU B 2 658 ? 176.760 138.237 135.935 1.00 52.92 658 LEU X CA 1
ATOM 14498 C C . LEU B 2 658 ? 178.158 138.641 136.380 1.00 52.92 658 LEU X C 1
ATOM 14499 O O . LEU B 2 658 ? 178.324 139.267 137.429 1.00 52.92 658 LEU X O 1
ATOM 14504 N N . ASN B 2 659 ? 179.161 138.303 135.578 1.00 56.85 659 ASN X N 1
ATOM 14505 C CA . ASN B 2 659 ? 180.535 138.568 135.983 1.00 56.85 659 ASN X CA 1
ATOM 14506 C C . ASN B 2 659 ? 180.860 140.051 135.864 1.00 56.85 659 ASN X C 1
ATOM 14507 O O . ASN B 2 659 ? 181.675 140.442 135.022 1.00 56.85 659 ASN X O 1
ATOM 14512 N N . ILE B 2 660 ? 180.238 140.885 136.699 1.00 58.70 660 ILE X N 1
ATOM 14513 C CA . ILE B 2 660 ? 180.398 142.332 136.586 1.00 58.70 660 ILE X CA 1
ATOM 14514 C C . ILE B 2 660 ? 181.458 142.860 137.542 1.00 58.70 660 ILE X C 1
ATOM 14515 O O . ILE B 2 660 ? 182.501 143.365 137.112 1.00 58.70 660 ILE X O 1
ATOM 14520 N N . GLY B 2 661 ? 181.206 142.743 138.842 1.00 66.03 661 GLY X N 1
ATOM 14521 C CA . GLY B 2 661 ? 182.037 143.420 139.817 1.00 66.03 661 GLY X CA 1
ATOM 14522 C C . GLY B 2 661 ? 183.174 142.583 140.360 1.00 66.03 661 GLY X C 1
ATOM 14523 O O . GLY B 2 661 ? 183.796 142.952 141.359 1.00 66.03 661 GLY X O 1
ATOM 14524 N N . ASN B 2 662 ? 183.459 141.454 139.710 1.00 69.22 662 ASN X N 1
ATOM 14525 C CA . ASN B 2 662 ? 184.531 140.586 140.184 1.00 69.22 662 ASN X CA 1
ATOM 14526 C C . ASN B 2 662 ? 185.904 141.203 139.951 1.00 69.22 662 ASN X C 1
ATOM 14527 O O . ASN B 2 662 ? 186.833 140.950 140.726 1.00 69.22 662 ASN X O 1
ATOM 14532 N N . ASP B 2 663 ? 186.058 142.001 138.893 1.00 70.97 663 ASP X N 1
ATOM 14533 C CA . ASP B 2 663 ? 187.352 142.618 138.620 1.00 70.97 663 ASP X CA 1
ATOM 14534 C C . ASP B 2 663 ? 187.699 143.668 139.669 1.00 70.97 663 ASP X C 1
ATOM 14535 O O . ASP B 2 663 ? 188.806 143.669 140.219 1.00 70.97 663 ASP X O 1
ATOM 14540 N N . ILE B 2 664 ? 186.762 144.571 139.963 1.00 70.13 664 ILE X N 1
ATOM 14541 C CA . ILE B 2 664 ? 187.045 145.656 140.897 1.00 70.13 664 ILE X CA 1
ATOM 14542 C C . ILE B 2 664 ? 187.158 145.132 142.327 1.00 70.13 664 ILE X C 1
ATOM 14543 O O . ILE B 2 664 ? 188.107 145.464 143.047 1.00 70.13 664 ILE X O 1
ATOM 14548 N N . ARG B 2 665 ? 186.214 144.295 142.756 1.00 70.09 665 ARG X N 1
ATOM 14549 C CA . ARG B 2 665 ? 186.232 143.717 144.099 1.00 70.09 665 ARG X CA 1
ATOM 14550 C C . ARG B 2 665 ? 185.646 142.317 144.004 1.00 70.09 665 ARG X C 1
ATOM 14551 O O . ARG B 2 665 ? 184.422 142.161 143.992 1.00 70.09 665 ARG X O 1
ATOM 14559 N N . HIS B 2 666 ? 186.510 141.308 143.943 1.00 72.79 666 HIS X N 1
ATOM 14560 C CA . HIS B 2 666 ? 186.044 139.940 143.768 1.00 72.79 666 HIS X CA 1
ATOM 14561 C C . HIS B 2 666 ? 185.213 139.500 144.965 1.00 72.79 666 HIS X C 1
ATOM 14562 O O . HIS B 2 666 ? 185.590 139.731 146.118 1.00 72.79 666 HIS X O 1
ATOM 14569 N N . GLY B 2 667 ? 184.075 138.869 144.687 1.00 68.10 667 GLY X N 1
ATOM 14570 C CA . GLY B 2 667 ? 183.213 138.334 145.718 1.00 68.10 667 GLY X CA 1
ATOM 14571 C C . GLY B 2 667 ? 182.236 139.316 146.322 1.00 68.10 667 GLY X C 1
ATOM 14572 O O . GLY B 2 667 ? 181.399 138.907 147.137 1.00 68.10 667 GLY X O 1
ATOM 14573 N N . ASP B 2 668 ? 182.308 140.593 145.955 1.00 64.11 668 ASP X N 1
ATOM 14574 C CA . ASP B 2 668 ? 181.412 141.613 146.481 1.00 64.11 668 ASP X CA 1
ATOM 14575 C C . ASP B 2 668 ? 180.886 142.454 145.331 1.00 64.11 668 ASP X C 1
ATOM 14576 O O . ASP B 2 668 ? 181.665 142.934 144.503 1.00 64.11 668 ASP X O 1
ATOM 14581 N N . PHE B 2 669 ? 179.569 142.633 145.283 1.00 57.93 669 PHE X N 1
ATOM 14582 C CA . PHE B 2 669 ? 178.937 143.469 144.272 1.00 57.93 669 PHE X CA 1
ATOM 14583 C C . PHE B 2 669 ? 178.342 144.747 144.836 1.00 57.93 669 PHE X C 1
ATOM 14584 O O . PHE B 2 669 ? 178.499 145.807 144.231 1.00 57.93 669 PHE X O 1
ATOM 14592 N N . VAL B 2 670 ? 177.660 144.677 145.980 1.00 57.86 670 VAL X N 1
ATOM 14593 C CA . VAL B 2 670 ? 177.119 145.888 146.591 1.00 57.86 670 VAL X CA 1
ATOM 14594 C C . VAL B 2 670 ? 178.249 146.822 147.000 1.00 57.86 670 VAL X C 1
ATOM 14595 O O . VAL B 2 670 ? 178.160 148.043 146.825 1.00 57.86 670 VAL X O 1
ATOM 14599 N N . GLY B 2 671 ? 179.324 146.267 147.559 1.00 60.23 671 GLY X N 1
ATOM 14600 C CA . GLY B 2 671 ? 180.498 147.072 147.840 1.00 60.23 671 GLY X CA 1
ATOM 14601 C C . GLY B 2 671 ? 181.183 147.576 146.588 1.00 60.23 671 GLY X C 1
ATOM 14602 O O . GLY B 2 671 ? 181.758 148.668 146.588 1.00 60.23 671 GLY X O 1
ATOM 14603 N N . ALA B 2 672 ? 181.140 146.792 145.509 1.00 58.85 672 ALA X N 1
ATOM 14604 C CA . ALA B 2 672 ? 181.767 147.209 144.259 1.00 58.85 672 ALA X CA 1
ATOM 14605 C C . ALA B 2 672 ? 181.046 148.403 143.648 1.00 58.85 672 ALA X C 1
ATOM 14606 O O . ALA B 2 672 ? 181.658 149.211 142.941 1.00 58.85 672 ALA X O 1
ATOM 14608 N N . ILE B 2 673 ? 179.740 148.521 143.894 1.00 57.37 673 ILE X N 1
ATOM 14609 C CA . ILE B 2 673 ? 178.986 149.662 143.382 1.00 57.37 673 ILE X CA 1
ATOM 14610 C C . ILE B 2 673 ? 179.411 150.942 144.088 1.00 57.37 673 ILE X C 1
ATOM 14611 O O . ILE B 2 673 ? 179.480 152.014 143.475 1.00 57.37 673 ILE X O 1
ATOM 14616 N N . GLU B 2 674 ? 179.702 150.854 145.387 1.00 61.10 674 GLU X N 1
ATOM 14617 C CA . GLU B 2 674 ? 180.093 152.038 146.146 1.00 61.10 674 GLU X CA 1
ATOM 14618 C C . GLU B 2 674 ? 181.397 152.625 145.622 1.00 61.10 674 GLU X C 1
ATOM 14619 O O . GLU B 2 674 ? 181.525 153.844 145.466 1.00 61.10 674 GLU X O 1
ATOM 14625 N N . LEU B 2 675 ? 182.382 151.768 145.351 1.00 61.25 675 LEU X N 1
ATOM 14626 C CA . LEU B 2 675 ? 183.669 152.250 144.865 1.00 61.25 675 LEU X CA 1
ATOM 14627 C C . LEU B 2 675 ? 183.532 152.925 143.506 1.00 61.25 675 LEU X C 1
ATOM 14628 O O . LEU B 2 675 ? 184.155 153.963 143.258 1.00 61.25 675 LEU X O 1
ATOM 14633 N N . ALA B 2 676 ? 182.723 152.354 142.616 1.00 59.48 676 ALA X N 1
ATOM 14634 C CA . ALA B 2 676 ? 182.485 152.925 141.293 1.00 59.48 676 ALA X CA 1
ATOM 14635 C C . ALA B 2 676 ? 181.031 152.667 140.925 1.00 59.48 676 ALA X C 1
ATOM 14636 O O . ALA B 2 676 ? 180.642 151.516 140.707 1.00 59.48 676 ALA X O 1
ATOM 14638 N N . GLY B 2 677 ? 180.231 153.733 140.860 1.00 55.54 677 GLY X N 1
ATOM 14639 C CA . GLY B 2 677 ? 178.808 153.565 140.610 1.00 55.54 677 GLY X CA 1
ATOM 14640 C C . GLY B 2 677 ? 178.500 153.020 139.228 1.00 55.54 677 GLY X C 1
ATOM 14641 O O . GLY B 2 677 ? 177.665 152.124 139.078 1.00 55.54 677 GLY X O 1
ATOM 14642 N N . ILE B 2 678 ? 179.161 153.552 138.200 1.00 54.20 678 ILE X N 1
ATOM 14643 C CA . ILE B 2 678 ? 178.931 153.153 136.820 1.00 54.20 678 ILE X CA 1
ATOM 14644 C C . ILE B 2 678 ? 180.131 152.429 136.229 1.00 54.20 678 ILE X C 1
ATOM 14645 O O . ILE B 2 678 ? 179.966 151.492 135.440 1.00 54.20 678 ILE X O 1
ATOM 14650 N N . THR B 2 679 ? 181.346 152.839 136.599 1.00 56.99 679 THR X N 1
ATOM 14651 C CA . THR B 2 679 ? 182.546 152.231 136.033 1.00 56.99 679 THR X CA 1
ATOM 14652 C C . THR B 2 679 ? 182.559 150.723 136.256 1.00 56.99 679 THR X C 1
ATOM 14653 O O . THR B 2 679 ? 183.029 149.962 135.402 1.00 56.99 679 THR X O 1
ATOM 14657 N N . ALA B 2 680 ? 182.032 150.271 137.395 1.00 55.04 680 ALA X N 1
ATOM 14658 C CA . ALA B 2 680 ? 181.927 148.837 137.638 1.00 55.04 680 ALA X CA 1
ATOM 14659 C C . ALA B 2 680 ? 180.788 148.219 136.836 1.00 55.04 680 ALA X C 1
ATOM 14660 O O . ALA B 2 680 ? 180.916 147.099 136.330 1.00 55.04 680 ALA X O 1
ATOM 14662 N N . LEU B 2 681 ? 179.671 148.935 136.704 1.00 53.59 681 LEU X N 1
ATOM 14663 C CA . LEU B 2 681 ? 178.482 148.368 136.074 1.00 53.59 681 LEU X CA 1
ATOM 14664 C C . LEU B 2 681 ? 178.603 148.311 134.556 1.00 53.59 681 LEU X C 1
ATOM 14665 O O . LEU B 2 681 ? 177.986 147.452 133.918 1.00 53.59 681 LEU X O 1
ATOM 14670 N N . LEU B 2 682 ? 179.378 149.208 133.959 1.00 53.65 682 LEU X N 1
ATOM 14671 C CA . LEU B 2 682 ? 179.467 149.321 132.512 1.00 53.65 682 LEU X CA 1
ATOM 14672 C C . LEU B 2 682 ? 180.855 148.936 132.020 1.00 53.65 682 LEU X C 1
ATOM 14673 O O . LEU B 2 682 ? 181.858 149.099 132.718 1.00 53.65 682 LEU X O 1
ATOM 14678 N N . GLU B 2 683 ? 180.897 148.421 130.793 1.00 58.32 683 GLU X N 1
ATOM 14679 C CA . GLU B 2 683 ? 182.137 147.972 130.176 1.00 58.32 683 GLU X CA 1
ATOM 14680 C C . GLU B 2 683 ? 182.889 149.080 129.452 1.00 58.32 683 GLU X C 1
ATOM 14681 O O . GLU B 2 683 ? 184.027 148.856 129.030 1.00 58.32 683 GLU X O 1
ATOM 14687 N N . TYR B 2 684 ? 182.290 150.257 129.291 1.00 60.70 684 TYR X N 1
ATOM 14688 C CA . TYR B 2 684 ? 182.895 151.326 128.503 1.00 60.70 684 TYR X CA 1
ATOM 14689 C C . TYR B 2 684 ? 182.483 152.670 129.083 1.00 60.70 684 TYR X C 1
ATOM 14690 O O . TYR B 2 684 ? 181.315 153.058 128.981 1.00 60.70 684 TYR X O 1
ATOM 14699 N N . VAL B 2 685 ? 183.433 153.375 129.689 1.00 64.05 685 VAL X N 1
ATOM 14700 C CA . VAL B 2 685 ? 183.250 154.787 130.013 1.00 64.05 685 VAL X CA 1
ATOM 14701 C C . VAL B 2 685 ? 183.804 155.591 128.842 1.00 64.05 685 VAL X C 1
ATOM 14702 O O . VAL B 2 685 ? 184.968 155.415 128.454 1.00 64.05 685 VAL X O 1
ATOM 14706 N N . PRO B 2 686 ? 183.004 156.451 128.229 1.00 62.30 686 PRO X N 1
ATOM 14707 C CA . PRO B 2 686 ? 183.376 156.991 126.916 1.00 62.30 686 PRO X CA 1
ATOM 14708 C C . PRO B 2 686 ? 184.435 158.083 126.949 1.00 62.30 686 PRO X C 1
ATOM 14709 O O . PRO B 2 686 ? 185.251 158.164 126.026 1.00 62.30 686 PRO X O 1
ATOM 14713 N N . GLU B 2 687 ? 184.440 158.922 127.989 1.00 64.32 687 GLU X N 1
ATOM 14714 C CA . GLU B 2 687 ? 185.312 160.096 128.059 1.00 64.32 687 GLU X CA 1
ATOM 14715 C C . GLU B 2 687 ? 185.046 161.021 126.864 1.00 64.32 687 GLU X C 1
ATOM 14716 O O . GLU B 2 687 ? 185.866 161.196 125.962 1.00 64.32 687 GLU X O 1
ATOM 14722 N N . PHE B 2 688 ? 183.840 161.586 126.879 1.00 60.56 688 PHE X N 1
ATOM 14723 C CA . PHE B 2 688 ? 183.294 162.306 125.739 1.00 60.56 688 PHE X CA 1
ATOM 14724 C C . PHE B 2 688 ? 184.028 163.621 125.487 1.00 60.56 688 PHE X C 1
ATOM 14725 O O . PHE B 2 688 ? 184.855 164.080 126.280 1.00 60.56 688 PHE X O 1
ATOM 14733 N N . THR B 2 689 ? 183.697 164.229 124.348 1.00 63.65 689 THR X N 1
ATOM 14734 C CA . THR B 2 689 ? 184.235 165.518 123.943 1.00 63.65 689 THR X CA 1
ATOM 14735 C C . THR B 2 689 ? 183.186 166.242 123.110 1.00 63.65 689 THR X C 1
ATOM 14736 O O . THR B 2 689 ? 182.272 165.627 122.556 1.00 63.65 689 THR X O 1
ATOM 14740 N N . ILE B 2 690 ? 183.324 167.562 123.033 1.00 65.05 690 ILE X N 1
ATOM 14741 C CA . ILE B 2 690 ? 182.368 168.410 122.323 1.00 65.05 690 ILE X CA 1
ATOM 14742 C C . ILE B 2 690 ? 183.141 169.485 121.564 1.00 65.05 690 ILE X C 1
ATOM 14743 O O . ILE B 2 690 ? 184.213 169.908 122.021 1.00 65.05 690 ILE X O 1
ATOM 14748 N N . PRO B 2 691 ? 182.653 169.940 120.39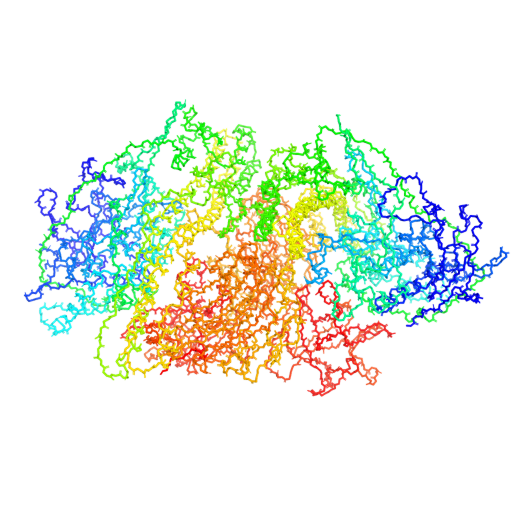1 1.00 68.30 691 PRO X N 1
ATOM 14749 C CA . PRO B 2 691 ? 183.390 170.944 119.606 1.00 68.30 691 PRO X CA 1
ATOM 14750 C C . PRO B 2 691 ? 183.775 172.204 120.373 1.00 68.30 691 PRO X C 1
ATOM 14751 O O . PRO B 2 691 ? 183.302 172.447 121.488 1.00 68.30 691 PRO X O 1
ATOM 14755 N N . ILE B 2 692 ? 184.636 173.019 119.757 1.00 70.02 692 ILE X N 1
ATOM 14756 C CA . ILE B 2 692 ? 185.292 174.121 120.455 1.00 70.02 692 ILE X CA 1
ATOM 14757 C C . ILE B 2 692 ? 184.336 175.240 120.859 1.00 70.02 692 ILE X C 1
ATOM 14758 O O . ILE B 2 692 ? 184.679 176.042 121.735 1.00 70.02 692 ILE X O 1
ATOM 14763 N N . LEU B 2 693 ? 183.153 175.326 120.246 1.00 67.67 693 LEU X N 1
ATOM 14764 C CA . LEU B 2 693 ? 182.122 176.293 120.633 1.00 67.67 693 LEU X CA 1
ATOM 14765 C C . LEU B 2 693 ? 182.636 177.733 120.515 1.00 67.67 693 LEU X C 1
ATOM 14766 O O . LEU B 2 693 ? 182.839 178.439 121.503 1.00 67.67 693 LEU X O 1
ATOM 14771 N N . VAL B 2 694 ? 182.856 178.143 119.263 1.00 71.16 694 VAL X N 1
ATOM 14772 C CA . VAL B 2 694 ? 183.250 179.521 119.001 1.00 71.16 694 VAL X CA 1
ATOM 14773 C C . VAL B 2 694 ? 182.144 180.476 119.448 1.00 71.16 694 VAL X C 1
ATOM 14774 O O . VAL B 2 694 ? 180.947 180.180 119.339 1.00 71.16 694 VAL X O 1
ATOM 14778 N N . GLY B 2 695 ? 182.553 181.633 119.961 1.00 71.88 695 GLY X N 1
ATOM 14779 C CA . GLY B 2 695 ? 181.594 182.609 120.432 1.00 71.88 695 GLY X CA 1
ATOM 14780 C C . GLY B 2 695 ? 180.804 183.240 119.303 1.00 71.88 695 GLY X C 1
ATOM 14781 O O . GLY B 2 695 ? 181.237 183.300 118.152 1.00 71.88 695 GLY X O 1
ATOM 14782 N N . LEU B 2 696 ? 179.615 183.725 119.650 1.00 72.18 696 LEU X N 1
ATOM 14783 C CA . LEU B 2 696 ? 178.717 184.317 118.672 1.00 72.18 696 LEU X CA 1
ATOM 14784 C C . LEU B 2 696 ? 179.125 185.752 118.350 1.00 72.18 696 LEU X C 1
ATOM 14785 O O . LEU B 2 696 ? 179.932 186.370 119.048 1.00 72.18 696 LEU X O 1
ATOM 14790 N N . GLU B 2 697 ? 178.546 186.281 117.272 1.00 75.60 697 GLU X N 1
ATOM 14791 C CA . GLU B 2 697 ? 178.855 187.619 116.791 1.00 75.60 697 GLU X CA 1
ATOM 14792 C C . GLU B 2 697 ? 177.566 188.298 116.345 1.00 75.60 697 GLU X C 1
ATOM 14793 O O . GLU B 2 697 ? 176.486 187.702 116.366 1.00 75.60 697 GLU X O 1
ATOM 14799 N N . VAL B 2 698 ? 177.685 189.563 115.938 1.00 76.31 698 VAL X N 1
ATOM 14800 C CA . VAL B 2 698 ? 176.549 190.373 115.521 1.00 76.31 698 VAL X CA 1
ATOM 14801 C C . VAL B 2 698 ? 176.896 191.076 114.214 1.00 76.31 698 VAL X C 1
ATOM 14802 O O . VAL B 2 698 ? 178.046 191.093 113.775 1.00 76.31 698 VAL X O 1
ATOM 14806 N N . ILE B 2 699 ? 175.875 191.663 113.594 1.00 78.75 699 ILE X N 1
ATOM 14807 C CA . ILE B 2 699 ? 176.040 192.357 112.325 1.00 78.75 699 ILE X CA 1
ATOM 14808 C C . ILE B 2 699 ? 176.491 193.789 112.579 1.00 78.75 699 ILE X C 1
ATOM 14809 O O . ILE B 2 699 ? 176.389 194.319 113.688 1.00 78.75 699 ILE X O 1
ATOM 14814 N N . GLY B 2 700 ? 176.996 194.424 111.525 1.00 83.33 700 GLY X N 1
ATOM 14815 C CA . GLY B 2 700 ? 177.409 195.811 111.596 1.00 83.33 700 GLY X CA 1
ATOM 14816 C C . GLY B 2 700 ? 176.814 196.648 110.484 1.00 83.33 700 GLY X C 1
ATOM 14817 O O . GLY B 2 700 ? 176.960 196.318 109.303 1.00 83.33 700 GLY X O 1
ATOM 14818 N N . GLY B 2 701 ? 176.144 197.734 110.848 1.00 88.73 701 GLY X N 1
ATOM 14819 C CA . GLY B 2 701 ? 175.523 198.585 109.854 1.00 88.73 701 GLY X CA 1
ATOM 14820 C C . GLY B 2 701 ? 174.834 199.761 110.509 1.00 88.73 701 GLY X C 1
ATOM 14821 O O . GLY B 2 701 ? 174.882 199.935 111.728 1.00 88.73 701 GLY X O 1
ATOM 14822 N N . GLU B 2 702 ? 174.183 200.570 109.673 1.00 90.77 702 GLU X N 1
ATOM 14823 C CA . GLU B 2 702 ? 173.473 201.761 110.140 1.00 90.77 702 GLU X CA 1
ATOM 14824 C C . GLU B 2 702 ? 172.170 201.334 110.818 1.00 90.77 702 GLU X C 1
ATOM 14825 O O . GLU B 2 702 ? 171.072 201.412 110.263 1.00 90.77 702 GLU X O 1
ATOM 14831 N N . LEU B 2 703 ? 172.316 200.878 112.059 1.00 86.34 703 LEU X N 1
ATOM 14832 C CA . LEU B 2 703 ? 171.210 200.301 112.803 1.00 86.34 703 LEU X CA 1
ATOM 14833 C C . LEU B 2 703 ? 170.441 201.381 113.560 1.00 86.34 703 LEU X C 1
ATOM 14834 O O . LEU B 2 703 ? 170.822 202.553 113.597 1.00 86.34 703 LEU X O 1
ATOM 14839 N N . ALA B 2 704 ? 169.341 200.960 114.176 1.00 83.28 704 ALA X N 1
ATOM 14840 C CA . ALA B 2 704 ? 168.471 201.834 114.943 1.00 83.28 704 ALA X CA 1
ATOM 14841 C C . ALA B 2 704 ? 168.363 201.325 116.373 1.00 83.28 704 ALA X C 1
ATOM 14842 O O . ALA B 2 704 ? 168.626 200.155 116.660 1.00 83.28 704 ALA X O 1
ATOM 14844 N N . ARG B 2 705 ? 167.964 202.228 117.271 1.00 82.32 705 ARG X N 1
ATOM 14845 C CA . ARG B 2 705 ? 167.909 201.902 118.694 1.00 82.32 705 ARG X CA 1
ATOM 14846 C C . ARG B 2 705 ? 166.923 200.772 118.966 1.00 82.32 705 ARG X C 1
ATOM 14847 O O . ARG B 2 705 ? 167.265 199.769 119.611 1.00 82.32 705 ARG X O 1
ATOM 14855 N N . GLU B 2 706 ? 165.698 200.907 118.454 1.00 84.50 706 GLU X N 1
ATOM 14856 C CA . GLU B 2 706 ? 164.656 199.921 118.707 1.00 84.50 706 GLU X CA 1
ATOM 14857 C C . GLU B 2 706 ? 165.003 198.552 118.144 1.00 84.50 706 GLU X C 1
ATOM 14858 O O . GLU B 2 706 ? 164.409 197.554 118.567 1.00 84.50 706 GLU X O 1
ATOM 14864 N N . GLN B 2 707 ? 165.941 198.476 117.202 1.00 81.15 707 GLN X N 1
ATOM 14865 C CA . GLN B 2 707 ? 166.339 197.193 116.642 1.00 81.15 707 GLN X CA 1
ATOM 14866 C C . GLN B 2 707 ? 167.691 196.706 117.144 1.00 81.15 707 GLN X C 1
ATOM 14867 O O . GLN B 2 707 ? 167.907 195.494 117.200 1.00 81.15 707 GLN X O 1
ATOM 14873 N N . VAL B 2 708 ? 168.602 197.596 117.544 1.00 77.12 708 VAL X N 1
ATOM 14874 C CA . VAL B 2 708 ? 169.820 197.117 118.197 1.00 77.12 708 VAL X CA 1
ATOM 14875 C C . VAL B 2 708 ? 169.498 196.565 119.583 1.00 77.12 708 VAL X C 1
ATOM 14876 O O . VAL B 2 708 ? 170.143 195.614 120.051 1.00 77.12 708 VAL X O 1
ATOM 14880 N N . GLU B 2 709 ? 168.486 197.122 120.254 1.00 75.90 709 GLU X N 1
ATOM 14881 C CA . GLU B 2 709 ? 168.025 196.513 121.498 1.00 75.90 709 GLU X CA 1
ATOM 14882 C C . GLU B 2 709 ? 167.496 195.103 121.249 1.00 75.90 709 GLU X C 1
ATOM 14883 O O . GLU B 2 709 ? 167.769 194.175 122.025 1.00 75.90 709 GLU X O 1
ATOM 14889 N N . ALA B 2 710 ? 166.757 194.920 120.151 1.00 73.00 710 ALA X N 1
ATOM 14890 C CA . ALA B 2 710 ? 166.294 193.588 119.778 1.00 73.00 710 ALA X CA 1
ATOM 14891 C C . ALA B 2 710 ? 167.462 192.675 119.435 1.00 73.00 710 ALA X C 1
ATOM 14892 O O . ALA B 2 710 ? 167.409 191.470 119.693 1.00 73.00 710 ALA X O 1
ATOM 14894 N N . ILE B 2 711 ? 168.522 193.227 118.842 1.00 71.55 711 ILE X N 1
ATOM 14895 C CA . ILE B 2 711 ? 169.719 192.435 118.562 1.00 71.55 711 ILE X CA 1
ATOM 14896 C C . ILE B 2 711 ? 170.336 191.925 119.855 1.00 71.55 711 ILE X C 1
ATOM 14897 O O . ILE B 2 711 ? 170.752 190.765 119.947 1.00 71.55 711 ILE X O 1
ATOM 14902 N N . VAL B 2 712 ? 170.423 192.786 120.868 1.00 68.96 712 VAL X N 1
ATOM 14903 C CA . VAL B 2 712 ? 170.988 192.367 122.151 1.00 68.96 712 VAL X CA 1
ATOM 14904 C C . VAL B 2 712 ? 170.125 191.278 122.783 1.00 68.96 712 VAL X C 1
ATOM 14905 O O . VAL B 2 712 ? 170.634 190.259 123.276 1.00 68.96 712 VAL X O 1
ATOM 14909 N N . ASN B 2 713 ? 168.803 191.473 122.773 1.00 69.32 713 ASN X N 1
ATOM 14910 C CA . ASN B 2 713 ? 167.910 190.458 123.329 1.00 69.32 713 ASN X CA 1
ATOM 14911 C C . ASN B 2 713 ? 168.042 189.136 122.581 1.00 69.32 713 ASN X C 1
ATOM 14912 O O . ASN B 2 713 ? 168.063 188.061 123.195 1.00 69.32 713 ASN X O 1
ATOM 14917 N N . ASN B 2 714 ? 168.135 189.199 121.251 1.00 69.09 714 ASN X N 1
ATOM 14918 C CA . ASN B 2 714 ? 168.280 187.992 120.448 1.00 69.09 714 ASN X CA 1
ATOM 14919 C C . ASN B 2 714 ? 169.601 187.298 120.732 1.00 69.09 714 ASN X C 1
ATOM 14920 O O . ASN B 2 714 ? 169.669 186.068 120.742 1.00 69.09 714 ASN X O 1
ATOM 14925 N N . ALA B 2 715 ? 170.670 188.068 120.940 1.00 65.50 715 ALA X N 1
ATOM 14926 C CA . ALA B 2 715 ? 171.954 187.466 121.277 1.00 65.50 715 ALA X CA 1
ATOM 14927 C C . ALA B 2 715 ? 171.883 186.732 122.607 1.00 65.50 715 ALA X C 1
ATOM 14928 O O . ALA B 2 715 ? 172.410 185.621 122.743 1.00 65.50 715 ALA X O 1
ATOM 14930 N N . LEU B 2 716 ? 171.228 187.335 123.601 1.00 63.93 716 LEU X N 1
ATOM 14931 C CA . LEU B 2 716 ? 171.075 186.656 124.886 1.00 63.93 716 LEU X CA 1
ATOM 14932 C C . LEU B 2 716 ? 170.256 185.375 124.743 1.00 63.93 716 LEU X C 1
ATOM 14933 O O . LEU B 2 716 ? 170.626 184.321 125.285 1.00 63.93 716 LEU X O 1
ATOM 14938 N N . ASP B 2 717 ? 169.148 185.442 124.001 1.00 65.39 717 ASP X N 1
ATOM 14939 C CA . ASP B 2 717 ? 168.328 184.252 123.792 1.00 65.39 717 ASP X CA 1
ATOM 14940 C C . ASP B 2 717 ? 169.097 183.176 123.035 1.00 65.39 717 ASP X C 1
ATOM 14941 O O . ASP B 2 717 ? 168.963 181.985 123.329 1.00 65.39 717 ASP X O 1
ATOM 14946 N N . LYS B 2 718 ? 169.902 183.577 122.051 1.00 64.42 718 LYS X N 1
ATOM 14947 C CA . LYS B 2 718 ? 170.700 182.618 121.298 1.00 64.42 718 LYS X CA 1
ATOM 14948 C C . LYS B 2 718 ? 171.746 181.959 122.182 1.00 64.42 718 LYS X C 1
ATOM 14949 O O . LYS B 2 718 ? 172.028 180.768 122.030 1.00 64.42 718 LYS X O 1
ATOM 14955 N N . ARG B 2 719 ? 172.339 182.716 123.107 1.00 59.00 719 ARG X N 1
ATOM 14956 C CA . ARG B 2 719 ? 173.264 182.110 124.060 1.00 59.00 719 ARG X CA 1
ATOM 14957 C C . ARG B 2 719 ? 172.551 181.083 124.930 1.00 59.00 719 ARG X C 1
ATOM 14958 O O . ARG B 2 719 ? 173.086 179.997 125.196 1.00 59.00 719 ARG X O 1
ATOM 14966 N N . ASP B 2 720 ? 171.336 181.407 125.379 1.00 59.37 720 ASP X N 1
ATOM 14967 C CA . ASP B 2 720 ? 170.575 180.455 126.187 1.00 59.37 720 ASP X CA 1
ATOM 14968 C C . ASP B 2 720 ? 170.268 179.183 125.401 1.00 59.37 720 ASP X C 1
ATOM 14969 O O . ASP B 2 720 ? 170.425 178.064 125.911 1.00 59.37 720 ASP X O 1
ATOM 14974 N N . GLN B 2 721 ? 169.832 179.336 124.149 1.00 62.08 721 GLN X N 1
ATOM 14975 C CA . GLN B 2 721 ? 169.553 178.164 123.328 1.00 62.08 721 GLN X CA 1
ATOM 14976 C C . GLN B 2 721 ? 170.817 177.384 123.005 1.00 62.08 721 GLN X C 1
ATOM 14977 O O . GLN B 2 721 ? 170.755 176.165 122.852 1.00 62.08 721 GLN X O 1
ATOM 14983 N N . LYS B 2 722 ? 171.966 178.051 122.900 1.00 58.45 722 LYS X N 1
ATOM 14984 C CA . LYS B 2 722 ? 173.212 177.321 122.688 1.00 58.45 722 LYS X CA 1
ATOM 14985 C C . LYS B 2 722 ? 173.574 176.487 123.909 1.00 58.45 722 LYS X C 1
ATOM 14986 O O . LYS B 2 722 ? 174.013 175.337 123.776 1.00 58.45 722 LYS X O 1
ATOM 14992 N N . TRP B 2 723 ? 173.394 177.049 125.107 1.00 55.17 723 TRP X N 1
ATOM 14993 C CA . TRP B 2 723 ? 173.606 176.263 126.319 1.00 55.17 723 TRP X CA 1
ATOM 14994 C C . TRP B 2 723 ? 172.696 175.042 126.341 1.00 55.17 723 TRP X C 1
ATOM 14995 O O . TRP B 2 723 ? 173.153 173.915 126.581 1.00 55.17 723 TRP X O 1
ATOM 15006 N N . ALA B 2 724 ? 171.406 175.248 126.063 1.00 53.90 724 ALA X N 1
ATOM 15007 C CA . ALA B 2 724 ? 170.465 174.133 126.059 1.00 53.90 724 ALA X CA 1
ATOM 15008 C C . ALA B 2 724 ? 170.817 173.111 124.985 1.00 53.90 724 ALA X C 1
ATOM 15009 O O . ALA B 2 724 ? 170.664 171.905 125.196 1.00 53.90 724 ALA X O 1
ATOM 15011 N N . GLU B 2 725 ? 171.295 173.573 123.830 1.00 55.21 725 GLU X N 1
ATOM 15012 C CA . GLU B 2 725 ? 171.616 172.665 122.736 1.00 55.21 725 GLU X CA 1
ATOM 15013 C C . GLU B 2 725 ? 172.830 171.808 123.058 1.00 55.21 725 GLU X C 1
ATOM 15014 O O . GLU B 2 725 ? 172.854 170.618 122.734 1.00 55.21 725 GLU X O 1
ATOM 15020 N N . VAL B 2 726 ? 173.854 172.388 123.685 1.00 51.82 726 VAL X N 1
ATOM 15021 C CA . VAL B 2 726 ? 175.009 171.575 124.058 1.00 51.82 726 VAL X CA 1
ATOM 15022 C C . VAL B 2 726 ? 174.637 170.597 125.168 1.00 51.82 726 VAL X C 1
ATOM 15023 O O . VAL B 2 726 ? 175.113 169.452 125.192 1.00 51.82 726 VAL X O 1
ATOM 15027 N N . TYR B 2 727 ? 173.771 171.017 126.097 1.00 49.29 727 TYR X N 1
ATOM 15028 C CA . TYR B 2 727 ? 173.259 170.066 127.080 1.00 49.29 727 TYR X CA 1
ATOM 15029 C C . TYR B 2 727 ? 172.504 168.922 126.412 1.00 49.29 727 TYR X C 1
ATOM 15030 O O . TYR B 2 727 ? 172.645 167.763 126.816 1.00 49.29 727 TYR X O 1
ATOM 15039 N N . ASN B 2 728 ? 171.699 169.223 125.393 1.00 50.51 728 ASN X N 1
ATOM 15040 C CA . ASN B 2 728 ? 170.980 168.169 124.684 1.00 50.51 728 ASN X CA 1
ATOM 15041 C C . ASN B 2 728 ? 171.936 167.265 123.918 1.00 50.51 728 ASN X C 1
ATOM 15042 O O . ASN B 2 728 ? 171.698 166.060 123.803 1.00 50.51 728 ASN X O 1
ATOM 15047 N N . ILE B 2 729 ? 173.020 167.828 123.383 1.00 49.59 729 ILE X N 1
ATOM 15048 C CA . ILE B 2 729 ? 174.013 167.016 122.682 1.00 49.59 729 ILE X CA 1
ATOM 15049 C C . ILE B 2 729 ? 174.655 166.023 123.641 1.00 49.59 729 ILE X C 1
ATOM 15050 O O . ILE B 2 729 ? 174.803 164.834 123.330 1.00 49.59 729 ILE X O 1
ATOM 15055 N N . THR B 2 730 ? 175.044 166.492 124.829 1.00 49.91 730 THR X N 1
ATOM 15056 C CA . THR B 2 730 ? 175.663 165.566 125.772 1.00 49.91 730 THR X CA 1
ATOM 15057 C C . THR B 2 730 ? 174.645 164.573 126.327 1.00 49.91 730 THR X C 1
ATOM 15058 O O . THR B 2 730 ? 175.006 163.433 126.635 1.00 49.91 730 THR X O 1
ATOM 15062 N N . LYS B 2 731 ? 173.370 164.963 126.423 1.00 49.29 731 LYS X N 1
ATOM 15063 C CA . LYS B 2 731 ? 172.337 164.004 126.807 1.00 49.29 731 LYS X CA 1
ATOM 15064 C C . LYS B 2 731 ? 172.167 162.919 125.750 1.00 49.29 731 LYS X C 1
ATOM 15065 O O . LYS B 2 731 ? 171.993 161.740 126.079 1.00 49.29 731 LYS X O 1
ATOM 15071 N N . ALA B 2 732 ? 172.202 163.301 124.473 1.00 48.95 732 ALA X N 1
ATOM 15072 C CA . ALA B 2 732 ? 172.112 162.314 123.402 1.00 48.95 732 ALA X CA 1
ATOM 15073 C C . ALA B 2 732 ? 173.316 161.383 123.411 1.00 48.95 732 ALA X C 1
ATOM 15074 O O . ALA B 2 732 ? 173.177 160.177 123.182 1.00 48.95 732 ALA X O 1
ATOM 15076 N N . GLN B 2 733 ? 174.507 161.925 123.671 1.00 51.07 733 GLN X N 1
ATOM 15077 C CA . GLN B 2 733 ? 175.690 161.075 123.786 1.00 51.07 733 GLN X CA 1
ATOM 15078 C C . GLN B 2 733 ? 175.552 160.097 124.946 1.00 51.07 733 GLN X C 1
ATOM 15079 O O . GLN B 2 733 ? 175.903 158.917 124.822 1.00 51.07 733 GLN X O 1
ATOM 15085 N N . TRP B 2 734 ? 175.043 160.574 126.085 1.00 46.99 734 TRP X N 1
ATOM 15086 C CA . TRP B 2 734 ? 174.804 159.696 127.225 1.00 46.99 734 TRP X CA 1
ATOM 15087 C C . TRP B 2 734 ? 173.835 158.580 126.869 1.00 46.99 734 TRP X C 1
ATOM 15088 O O . TRP B 2 734 ? 174.081 157.410 127.181 1.00 46.99 734 TRP X O 1
ATOM 15099 N N . TRP B 2 735 ? 172.727 158.922 126.213 1.00 48.01 735 TRP X N 1
ATOM 15100 C CA . TRP B 2 735 ? 171.756 157.902 125.832 1.00 48.01 735 TRP X CA 1
ATOM 15101 C C . TRP B 2 735 ? 172.370 156.888 124.881 1.00 48.01 735 TRP X C 1
ATOM 15102 O O . TRP B 2 735 ? 172.142 155.682 125.016 1.00 48.01 735 TRP X O 1
ATOM 15113 N N . GLY B 2 736 ? 173.151 157.357 123.910 1.00 49.27 736 GLY X N 1
ATOM 15114 C CA . GLY B 2 736 ? 173.735 156.445 122.943 1.00 49.27 736 GLY X CA 1
ATOM 15115 C C . GLY B 2 736 ? 174.762 155.507 123.546 1.00 49.27 736 GLY X C 1
ATOM 15116 O O . GLY B 2 736 ? 174.797 154.319 123.214 1.00 49.27 736 GLY X O 1
ATOM 15117 N N . THR B 2 737 ? 175.610 156.018 124.437 1.00 49.67 737 THR X N 1
ATOM 15118 C CA . THR B 2 737 ? 176.737 155.236 124.929 1.00 49.67 737 THR X CA 1
ATOM 15119 C C . THR B 2 737 ? 176.516 154.639 126.312 1.00 49.67 737 THR X C 1
ATOM 15120 O O . THR B 2 737 ? 176.984 153.527 126.570 1.00 49.67 737 THR X O 1
ATOM 15124 N N . ILE B 2 738 ? 175.808 155.326 127.202 1.00 48.14 738 ILE X N 1
ATOM 15125 C CA . ILE B 2 738 ? 175.664 154.900 128.587 1.00 48.14 738 ILE X CA 1
ATOM 15126 C C . ILE B 2 738 ? 174.363 154.136 128.809 1.00 48.14 738 ILE X C 1
ATOM 15127 O O . ILE B 2 738 ? 174.359 153.074 129.431 1.00 48.14 738 ILE X O 1
ATOM 15132 N N . HIS B 2 739 ? 173.244 154.661 128.306 1.00 46.76 739 HIS X N 1
ATOM 15133 C CA . HIS B 2 739 ? 171.961 154.029 128.598 1.00 46.76 739 HIS X CA 1
ATOM 15134 C C . HIS B 2 739 ? 171.767 152.728 127.832 1.00 46.76 739 HIS X C 1
ATOM 15135 O O . HIS B 2 739 ? 171.140 151.797 128.349 1.00 46.76 739 HIS X O 1
ATOM 15142 N N . LEU B 2 740 ? 172.267 152.645 126.598 1.00 47.78 740 LEU X N 1
ATOM 15143 C CA . LEU B 2 740 ? 172.102 151.417 125.828 1.00 47.78 740 LEU X CA 1
ATOM 15144 C C . LEU B 2 740 ? 172.871 150.261 126.453 1.00 47.78 740 LEU X C 1
ATOM 15145 O O . LEU B 2 740 ? 172.419 149.110 126.398 1.00 47.78 740 LEU X O 1
ATOM 15150 N N . GLN B 2 741 ? 174.020 150.548 127.066 1.00 48.81 741 GLN X N 1
ATOM 15151 C CA . GLN B 2 741 ? 174.720 149.527 127.834 1.00 48.81 741 GLN X CA 1
ATOM 15152 C C . GLN B 2 741 ? 173.878 149.060 129.013 1.00 48.81 741 GLN X C 1
ATOM 15153 O O . GLN B 2 741 ? 173.868 147.872 129.346 1.00 48.81 741 GLN X O 1
ATOM 15159 N N . ILE B 2 742 ? 173.163 149.980 129.660 1.00 48.38 742 ILE X N 1
ATOM 15160 C CA . ILE B 2 742 ? 172.281 149.591 130.757 1.00 48.38 742 ILE X CA 1
ATOM 15161 C C . ILE B 2 742 ? 171.161 148.693 130.247 1.00 48.38 742 ILE X C 1
ATOM 15162 O O . ILE B 2 742 ? 170.795 147.703 130.892 1.00 48.38 742 ILE X O 1
ATOM 15167 N N . ASN B 2 743 ? 170.600 149.021 129.082 1.00 50.30 743 ASN X N 1
ATOM 15168 C CA . ASN B 2 743 ? 169.532 148.194 128.527 1.00 50.30 743 ASN X CA 1
ATOM 15169 C C . ASN B 2 743 ? 170.032 146.799 128.172 1.00 50.30 743 ASN X C 1
ATOM 15170 O O . ASN B 2 743 ? 169.340 145.803 128.416 1.00 50.30 743 ASN X O 1
ATOM 15175 N N . THR B 2 744 ? 171.232 146.698 127.597 1.00 51.39 744 THR X N 1
ATOM 15176 C CA . THR B 2 744 ? 171.749 145.369 127.283 1.00 51.39 744 THR X CA 1
ATOM 15177 C C . THR B 2 744 ? 172.144 144.607 128.546 1.00 51.39 744 THR X C 1
ATOM 15178 O O . THR B 2 744 ? 172.051 143.375 128.575 1.00 51.39 744 THR X O 1
ATOM 15182 N N . ARG B 2 745 ? 172.549 145.312 129.607 1.00 51.21 745 ARG X N 1
ATOM 15183 C CA . ARG B 2 745 ? 172.755 144.653 130.893 1.00 51.21 745 ARG X CA 1
ATOM 15184 C C . ARG B 2 745 ? 171.447 144.087 131.430 1.00 51.21 745 ARG X C 1
ATOM 15185 O O . ARG B 2 745 ? 171.415 142.977 131.974 1.00 51.21 745 ARG X O 1
ATOM 15193 N N . LEU B 2 746 ? 170.356 144.843 131.292 1.00 48.98 746 LEU X N 1
ATOM 15194 C CA . LEU B 2 746 ? 169.053 144.335 131.710 1.00 48.98 746 LEU X CA 1
ATOM 15195 C C . LEU B 2 746 ? 168.647 143.120 130.886 1.00 48.98 746 LEU X C 1
ATOM 15196 O O . LEU B 2 746 ? 168.071 142.164 131.417 1.00 48.98 746 LEU X O 1
ATOM 15201 N N . ALA B 2 747 ? 168.929 143.145 129.583 1.00 50.79 747 ALA X N 1
ATOM 15202 C CA . ALA B 2 747 ? 168.630 141.988 128.744 1.00 50.79 747 ALA X CA 1
ATOM 15203 C C . ALA B 2 747 ? 169.432 140.768 129.179 1.00 50.79 747 ALA X C 1
ATOM 15204 O O . ALA B 2 747 ? 168.911 139.646 129.202 1.00 50.79 747 ALA X O 1
ATOM 15206 N N . HIS B 2 748 ? 170.707 140.967 129.519 1.00 50.22 748 HIS X N 1
ATOM 15207 C CA . HIS B 2 748 ? 171.524 139.864 130.015 1.00 50.22 748 HIS X CA 1
ATOM 15208 C C . HIS B 2 748 ? 170.966 139.309 131.318 1.00 50.22 748 HIS X C 1
ATOM 15209 O O . HIS B 2 748 ? 170.923 138.087 131.518 1.00 50.22 748 HIS X O 1
ATOM 15216 N N . THR B 2 749 ? 170.538 140.194 132.218 1.00 49.06 749 THR X N 1
ATOM 15217 C CA . THR B 2 749 ? 169.938 139.742 133.469 1.00 49.06 749 THR X CA 1
ATOM 15218 C C . THR B 2 749 ? 168.666 138.946 133.210 1.00 49.06 749 THR X C 1
ATOM 15219 O O . THR B 2 749 ? 168.410 137.936 133.877 1.00 49.06 749 THR X O 1
ATOM 15223 N N . TYR B 2 750 ? 167.852 139.390 132.249 1.00 50.16 750 TYR X N 1
ATOM 15224 C CA . TYR B 2 750 ? 166.636 138.651 131.927 1.00 50.16 750 TYR X CA 1
ATOM 15225 C C . TYR B 2 750 ? 166.959 137.281 131.357 1.00 50.16 750 TYR X C 1
ATOM 15226 O O . TYR B 2 750 ? 166.294 136.296 131.692 1.00 50.16 750 TYR X O 1
ATOM 15235 N N . LYS B 2 751 ? 167.968 137.197 130.490 1.00 49.10 751 LYS X N 1
ATOM 15236 C CA . LYS B 2 751 ? 168.399 135.892 130.003 1.00 49.10 751 LYS X CA 1
ATOM 15237 C C . LYS B 2 751 ? 168.785 134.987 131.163 1.00 49.10 751 LYS X C 1
ATOM 15238 O O . LYS B 2 751 ? 168.329 133.842 131.251 1.00 49.10 751 LYS X O 1
ATOM 15244 N N . ALA B 2 752 ? 169.610 135.496 132.080 1.00 48.52 752 ALA X N 1
ATOM 15245 C CA . ALA B 2 752 ? 170.078 134.669 133.188 1.00 48.52 752 ALA X CA 1
ATOM 15246 C C . ALA B 2 752 ? 168.915 134.178 134.043 1.00 48.52 752 ALA X C 1
ATOM 15247 O O . ALA B 2 752 ? 168.824 132.987 134.365 1.00 48.52 752 ALA X O 1
ATOM 15249 N N . LEU B 2 753 ? 168.000 135.081 134.404 1.00 47.25 753 LEU X N 1
ATOM 15250 C CA . LEU B 2 753 ? 166.890 134.692 135.271 1.00 47.25 753 LEU X CA 1
ATOM 15251 C C . LEU B 2 753 ? 165.932 133.735 134.566 1.00 47.25 753 LEU X C 1
ATOM 15252 O O . LEU B 2 753 ? 165.449 132.772 135.176 1.00 47.25 753 LEU X O 1
ATOM 15257 N N . SER B 2 754 ? 165.647 133.976 133.284 1.00 48.01 754 SER X N 1
ATOM 15258 C CA . SER B 2 754 ? 164.760 133.086 132.546 1.00 48.01 754 SER X CA 1
ATOM 15259 C C . SER B 2 754 ? 165.361 131.695 132.406 1.00 48.01 754 SER X C 1
ATOM 15260 O O . SER B 2 754 ? 164.638 130.696 132.463 1.00 48.01 754 SER X O 1
ATOM 15263 N N . ARG B 2 755 ? 166.678 131.602 132.222 1.00 49.19 755 ARG X N 1
ATOM 15264 C CA . ARG B 2 755 ? 167.283 130.278 132.126 1.00 49.19 755 ARG X CA 1
ATOM 15265 C C . ARG B 2 755 ? 167.369 129.595 133.486 1.00 49.19 755 ARG X C 1
ATOM 15266 O O . ARG B 2 755 ? 167.273 128.366 133.562 1.00 49.19 755 ARG X O 1
ATOM 15274 N N . GLN B 2 756 ? 167.493 130.359 134.573 1.00 51.56 756 GLN X N 1
ATOM 15275 C CA . GLN B 2 756 ? 167.332 129.759 135.896 1.00 51.56 756 GLN X CA 1
ATOM 15276 C C . GLN B 2 756 ? 165.940 129.153 136.045 1.00 51.56 756 GLN X C 1
ATOM 15277 O O . GLN B 2 756 ? 165.782 128.009 136.501 1.00 51.56 756 GLN X O 1
ATOM 15283 N N . ALA B 2 757 ? 164.917 129.904 135.634 1.00 52.12 757 ALA X N 1
ATOM 15284 C CA . ALA B 2 757 ? 163.547 129.416 135.746 1.00 52.12 757 ALA X CA 1
ATOM 15285 C C . ALA B 2 757 ? 163.315 128.194 134.864 1.00 52.12 757 ALA X C 1
ATOM 15286 O O . ALA B 2 757 ? 162.620 127.255 135.266 1.00 52.12 757 ALA X O 1
ATOM 15288 N N . ASN B 2 758 ? 163.887 128.180 133.658 1.00 54.46 758 ASN X N 1
ATOM 15289 C CA . ASN B 2 758 ? 163.674 127.026 132.793 1.00 54.46 758 ASN X CA 1
ATOM 15290 C C . ASN B 2 758 ? 164.447 125.806 133.277 1.00 54.46 758 ASN X C 1
ATOM 15291 O O . ASN B 2 758 ? 164.004 124.679 133.056 1.00 54.46 758 ASN X O 1
ATOM 15296 N N . ALA B 2 759 ? 165.594 125.999 133.936 1.00 54.57 759 ALA X N 1
ATOM 15297 C CA . ALA B 2 759 ? 166.257 124.872 134.584 1.00 54.57 759 ALA X CA 1
ATOM 15298 C C . ALA B 2 759 ? 165.388 124.294 135.694 1.00 54.57 759 ALA X C 1
ATOM 15299 O O . ALA B 2 759 ? 165.261 123.067 135.828 1.00 54.57 759 ALA X O 1
ATOM 15301 N N . ILE B 2 760 ? 164.770 125.166 136.493 1.00 56.31 760 ILE X N 1
ATOM 15302 C CA . ILE B 2 760 ? 163.844 124.688 137.518 1.00 56.31 760 ILE X CA 1
ATOM 15303 C C . ILE B 2 760 ? 162.687 123.926 136.880 1.00 56.31 760 ILE X C 1
ATOM 15304 O O . ILE B 2 760 ? 162.242 122.893 137.396 1.00 56.31 760 ILE X O 1
ATOM 15309 N N . LYS B 2 761 ? 162.178 124.425 135.750 1.00 57.25 761 LYS X N 1
ATOM 15310 C CA . LYS B 2 761 ? 161.081 123.747 135.061 1.00 57.25 761 LYS X CA 1
ATOM 15311 C C . LYS B 2 761 ? 161.516 122.392 134.511 1.00 57.25 761 LYS X C 1
ATOM 15312 O O . LYS B 2 761 ? 160.746 121.424 134.550 1.00 57.25 761 LYS X O 1
ATOM 15318 N N . MET B 2 762 ? 162.739 122.306 133.984 1.00 61.45 762 MET X N 1
ATOM 15319 C CA . MET B 2 762 ? 163.275 121.023 133.539 1.00 61.45 762 MET X CA 1
ATOM 15320 C C . MET B 2 762 ? 163.294 120.027 134.687 1.00 61.45 762 MET X C 1
ATOM 15321 O O . MET B 2 762 ? 162.880 118.872 134.535 1.00 61.45 762 MET X O 1
ATOM 15326 N N . ASN B 2 763 ? 163.765 120.466 135.855 1.00 62.24 763 ASN X N 1
ATOM 15327 C CA . ASN B 2 763 ? 163.793 119.568 137.004 1.00 62.24 763 ASN X CA 1
ATOM 15328 C C . ASN B 2 763 ? 162.391 119.162 137.447 1.00 62.24 763 ASN X C 1
ATOM 15329 O O . ASN B 2 763 ? 162.162 117.988 137.768 1.00 62.24 763 ASN X O 1
ATOM 15334 N N . MET B 2 764 ? 161.440 120.099 137.462 1.00 62.76 764 MET X N 1
ATOM 15335 C CA . MET B 2 764 ? 160.082 119.748 137.873 1.00 62.76 764 MET X CA 1
ATOM 15336 C C . MET B 2 764 ? 159.449 118.744 136.918 1.00 62.76 764 MET X C 1
ATOM 15337 O O . MET B 2 764 ? 158.804 117.784 137.356 1.00 62.76 764 MET X O 1
ATOM 15342 N N . GLU B 2 765 ? 159.611 118.948 135.609 1.00 63.71 765 GLU X N 1
ATOM 15343 C CA . GLU B 2 765 ? 158.991 118.025 134.666 1.00 63.71 765 GLU X CA 1
ATOM 15344 C C . GLU B 2 765 ? 159.709 116.683 134.649 1.00 63.71 765 GLU X C 1
ATOM 15345 O O . GLU B 2 765 ? 159.082 115.652 134.381 1.00 63.71 765 GLU X O 1
ATOM 15351 N N . PHE B 2 766 ? 161.008 116.663 134.956 1.00 66.76 766 PHE X N 1
ATOM 15352 C CA . PHE B 2 766 ? 161.673 115.385 135.174 1.00 66.76 766 PHE X CA 1
ATOM 15353 C C . PHE B 2 766 ? 161.073 114.659 136.366 1.00 66.76 766 PHE X C 1
ATOM 15354 O O . PHE B 2 766 ? 160.829 113.449 136.307 1.00 66.76 766 PHE X O 1
ATOM 15362 N N . GLN B 2 767 ? 160.834 115.382 137.462 1.00 67.55 767 GLN X N 1
ATOM 15363 C CA . GLN B 2 767 ? 160.255 114.749 138.642 1.00 67.55 767 GLN X CA 1
ATOM 15364 C C . GLN B 2 767 ? 158.866 114.201 138.347 1.00 67.55 767 GLN X C 1
ATOM 15365 O O . GLN B 2 767 ? 158.523 113.095 138.779 1.00 67.55 767 GLN X O 1
ATOM 15371 N N . LEU B 2 768 ? 158.053 114.959 137.606 1.00 69.18 768 LEU X N 1
ATOM 15372 C CA . LEU B 2 768 ? 156.750 114.444 137.189 1.00 69.18 768 LEU X CA 1
ATOM 15373 C C . LEU B 2 768 ? 156.892 113.223 136.291 1.00 69.18 768 LEU X C 1
ATOM 15374 O O . LEU B 2 768 ? 156.059 112.312 136.347 1.00 69.18 768 LEU X O 1
ATOM 15379 N N . ALA B 2 769 ? 157.935 113.182 135.459 1.00 70.40 769 ALA X N 1
ATOM 15380 C CA . ALA B 2 769 ? 158.179 112.015 134.621 1.00 70.40 769 ALA X CA 1
ATOM 15381 C C . ALA B 2 769 ? 158.544 110.775 135.427 1.00 70.40 769 ALA X C 1
ATOM 15382 O O . ALA B 2 769 ? 158.526 109.671 134.872 1.00 70.40 769 ALA X O 1
ATOM 15384 N N . ASN B 2 770 ? 158.872 110.925 136.709 1.00 74.81 770 ASN X N 1
ATOM 15385 C CA . ASN B 2 770 ? 159.180 109.787 137.565 1.00 74.81 770 ASN X CA 1
ATOM 15386 C C . ASN B 2 770 ? 158.165 109.663 138.690 1.00 74.81 770 ASN X C 1
ATOM 15387 O O . ASN B 2 770 ? 158.531 109.430 139.846 1.00 74.81 770 ASN X O 1
ATOM 15392 N N . TYR B 2 771 ? 156.911 109.897 138.364 1.00 80.04 771 TYR X N 1
ATOM 15393 C CA . TYR B 2 771 ? 155.947 109.755 139.467 1.00 80.04 771 TYR X CA 1
ATOM 15394 C C . TYR B 2 771 ? 155.698 108.251 139.559 1.00 80.04 771 TYR X C 1
ATOM 15395 O O . TYR B 2 771 ? 154.977 107.670 138.744 1.00 80.04 771 TYR X O 1
ATOM 15404 N N . LYS B 2 772 ? 156.504 107.630 140.408 1.00 80.35 772 LYS X N 1
ATOM 15405 C CA . LYS B 2 772 ? 156.409 106.227 140.789 1.00 80.35 772 LYS X CA 1
ATOM 15406 C C . LYS B 2 772 ? 155.373 105.982 141.875 1.00 80.35 772 LYS X C 1
ATOM 15407 O O . LYS B 2 772 ? 154.957 104.834 142.066 1.00 80.35 772 LYS X O 1
ATOM 15413 N N . GLY B 2 773 ? 154.956 107.025 142.592 1.00 81.83 773 GLY X N 1
ATOM 15414 C CA . GLY B 2 773 ? 154.062 106.820 143.720 1.00 81.83 773 GLY X CA 1
ATOM 15415 C C . GLY B 2 773 ? 152.688 106.325 143.312 1.00 81.83 773 GLY X C 1
ATOM 15416 O O . GLY B 2 773 ? 152.139 105.404 143.924 1.00 81.83 773 GLY X O 1
ATOM 15417 N N . ASN B 2 774 ? 152.109 106.931 142.280 1.00 84.24 774 ASN X N 1
ATOM 15418 C CA . ASN B 2 774 ? 150.755 106.608 141.861 1.00 84.24 774 ASN X CA 1
ATOM 15419 C C . ASN B 2 774 ? 150.702 106.550 140.343 1.00 84.24 774 ASN X C 1
ATOM 15420 O O . ASN B 2 774 ? 151.653 106.917 139.649 1.00 84.24 774 ASN X O 1
ATOM 15425 N N . ILE B 2 775 ? 149.570 106.078 139.830 1.00 89.29 775 ILE X N 1
ATOM 15426 C CA . ILE B 2 775 ? 149.346 105.934 138.399 1.00 89.29 775 ILE X CA 1
ATOM 15427 C C . ILE B 2 775 ? 148.133 106.767 138.014 1.00 89.29 775 ILE X C 1
ATOM 15428 O O . ILE B 2 775 ? 147.153 106.834 138.765 1.00 89.29 775 ILE X O 1
ATOM 15433 N N . ASP B 2 776 ? 148.215 107.421 136.856 1.00 88.65 776 ASP X N 1
ATOM 15434 C CA . ASP B 2 776 ? 147.109 108.168 136.263 1.00 88.65 776 ASP X CA 1
ATOM 15435 C C . ASP B 2 776 ? 146.652 109.330 137.136 1.00 88.65 776 ASP X C 1
ATOM 15436 O O . ASP B 2 776 ? 145.518 109.800 137.006 1.00 88.65 776 ASP X O 1
ATOM 15441 N N . ASP B 2 777 ? 147.515 109.804 138.034 1.00 82.91 777 ASP X N 1
ATOM 15442 C CA . ASP B 2 777 ? 147.231 110.971 138.859 1.00 82.91 777 ASP X CA 1
ATOM 15443 C C . ASP B 2 777 ? 148.164 112.134 138.540 1.00 82.91 777 ASP X C 1
ATOM 15444 O O . ASP B 2 777 ? 148.307 113.053 139.352 1.00 82.91 777 ASP X O 1
ATOM 15449 N N . LYS B 2 778 ? 148.807 112.104 137.372 1.00 76.57 778 LYS X N 1
ATOM 15450 C CA . LYS B 2 778 ? 149.777 113.126 137.001 1.00 76.57 778 LYS X CA 1
ATOM 15451 C C . LYS B 2 778 ? 149.133 114.411 136.500 1.00 76.57 778 LYS X C 1
ATOM 15452 O O . LYS B 2 778 ? 149.802 115.450 136.482 1.00 76.57 778 LYS X O 1
ATOM 15458 N N . ALA B 2 779 ? 147.865 114.368 136.088 1.00 73.45 779 ALA X N 1
ATOM 15459 C CA . ALA B 2 779 ? 147.246 115.537 135.469 1.00 73.45 779 ALA X CA 1
ATOM 15460 C C . ALA B 2 779 ? 147.182 116.710 136.439 1.00 73.45 779 ALA X C 1
ATOM 15461 O O . ALA B 2 779 ? 147.540 117.843 136.090 1.00 73.45 779 ALA X O 1
ATOM 15463 N N . LYS B 2 780 ? 146.728 116.458 137.669 1.00 73.28 780 LYS X N 1
ATOM 15464 C CA . LYS B 2 780 ? 146.682 117.521 138.666 1.00 73.28 780 LYS X CA 1
ATOM 15465 C C . LYS B 2 780 ? 148.082 118.022 138.994 1.00 73.28 780 LYS X C 1
ATOM 15466 O O . LYS B 2 780 ? 148.293 119.226 139.185 1.00 73.28 780 LYS X O 1
ATOM 15472 N N . ILE B 2 781 ? 149.058 117.115 139.044 1.00 70.39 781 ILE X N 1
ATOM 15473 C CA . ILE B 2 781 ? 150.437 117.526 139.273 1.00 70.39 781 ILE X CA 1
ATOM 15474 C C . ILE B 2 781 ? 150.945 118.363 138.105 1.00 70.39 781 ILE X C 1
ATOM 15475 O O . ILE B 2 781 ? 151.711 119.313 138.294 1.00 70.39 781 ILE X O 1
ATOM 15480 N N . LYS B 2 782 ? 150.526 118.032 136.883 1.00 67.86 782 LYS X N 1
ATOM 15481 C CA . LYS B 2 782 ? 150.939 118.825 135.729 1.00 67.86 782 LYS X CA 1
ATOM 15482 C C . LYS B 2 782 ? 150.347 120.230 135.782 1.00 67.86 782 LYS X C 1
ATOM 15483 O O . LYS B 2 782 ? 151.028 121.211 135.457 1.00 67.86 782 LYS X O 1
ATOM 15489 N N . ASN B 2 783 ? 149.081 120.350 136.189 1.00 69.21 783 ASN X N 1
ATOM 15490 C CA . ASN B 2 783 ? 148.497 121.677 136.375 1.00 69.21 783 ASN X CA 1
ATOM 15491 C C . ASN B 2 783 ? 149.225 122.445 137.470 1.00 69.21 783 ASN X C 1
ATOM 15492 O O . ASN B 2 783 ? 149.444 123.660 137.354 1.00 69.21 783 ASN X O 1
ATOM 15497 N N . ALA B 2 784 ? 149.603 121.751 138.545 1.00 66.72 784 ALA X N 1
ATOM 15498 C CA . ALA B 2 784 ? 150.369 122.389 139.607 1.00 66.72 784 ALA X CA 1
ATOM 15499 C C . ALA B 2 784 ? 151.707 122.902 139.090 1.00 66.72 784 ALA X C 1
ATOM 15500 O O . ALA B 2 784 ? 152.133 124.005 139.443 1.00 66.72 784 ALA X O 1
ATOM 15502 N N . ILE B 2 785 ? 152.381 122.118 138.247 1.00 63.99 785 ILE X N 1
ATOM 15503 C CA . ILE B 2 785 ? 153.659 122.556 137.690 1.00 63.99 785 ILE X CA 1
ATOM 15504 C C . ILE B 2 785 ? 153.468 123.749 136.761 1.00 63.99 785 ILE X C 1
ATOM 15505 O O . ILE B 2 785 ? 154.300 124.661 136.729 1.00 63.99 785 ILE X O 1
ATOM 15510 N N . SER B 2 786 ? 152.388 123.762 135.979 1.00 63.01 786 SER X N 1
ATOM 15511 C CA . SER B 2 786 ? 152.137 124.910 135.109 1.00 63.01 786 SER X CA 1
ATOM 15512 C C . SER B 2 786 ? 151.918 126.182 135.927 1.00 63.01 786 SER X C 1
ATOM 15513 O O . SER B 2 786 ? 152.496 127.241 135.634 1.00 63.01 786 SER X O 1
ATOM 15516 N N . GLU B 2 787 ? 151.097 126.090 136.975 1.00 64.91 787 GLU X N 1
ATOM 15517 C CA . GLU B 2 787 ? 150.891 127.247 137.840 1.00 64.91 787 GLU X CA 1
ATOM 15518 C C . GLU B 2 787 ? 152.180 127.656 138.545 1.00 64.91 787 GLU X C 1
ATOM 15519 O O . GLU B 2 787 ? 152.433 128.852 138.741 1.00 64.91 787 GLU X O 1
ATOM 15525 N N . THR B 2 788 ? 153.008 126.682 138.922 1.00 61.59 788 THR X N 1
ATOM 15526 C CA . THR B 2 788 ? 154.289 126.986 139.546 1.00 61.59 788 THR X CA 1
ATOM 15527 C C . THR B 2 788 ? 155.211 127.723 138.587 1.00 61.59 788 THR X C 1
ATOM 15528 O O . THR B 2 788 ? 155.913 128.654 138.990 1.00 61.59 788 THR X O 1
ATOM 15532 N N . GLU B 2 789 ? 155.232 127.316 137.318 1.00 61.31 789 GLU X N 1
ATOM 15533 C CA . GLU B 2 789 ? 156.032 128.033 136.332 1.00 61.31 789 GLU X CA 1
ATOM 15534 C C . GLU B 2 789 ? 155.534 129.463 136.167 1.00 61.31 789 GLU X C 1
ATOM 15535 O O . GLU B 2 789 ? 156.334 130.397 136.015 1.00 61.31 789 GLU X O 1
ATOM 15541 N N . ILE B 2 790 ? 154.214 129.657 136.210 1.00 60.63 790 ILE X N 1
ATOM 15542 C CA . ILE B 2 790 ? 153.675 131.017 136.178 1.00 60.63 790 ILE X CA 1
ATOM 15543 C C . ILE B 2 790 ? 154.182 131.825 137.370 1.00 60.63 790 ILE X C 1
ATOM 15544 O O . ILE B 2 790 ? 154.584 132.991 137.233 1.00 60.63 790 ILE X O 1
ATOM 15549 N N . LEU B 2 791 ? 154.170 131.220 138.559 1.00 58.53 791 LEU X N 1
ATOM 15550 C CA . LEU B 2 791 ? 154.646 131.916 139.753 1.00 58.53 791 LEU X CA 1
ATOM 15551 C C . LEU B 2 791 ? 156.130 132.253 139.646 1.00 58.53 791 LEU X C 1
ATOM 15552 O O . LEU B 2 791 ? 156.567 133.332 140.070 1.00 58.53 791 LEU X O 1
ATOM 15557 N N . LEU B 2 792 ? 156.921 131.334 139.093 1.00 54.34 792 LEU X N 1
ATOM 15558 C CA . LEU B 2 792 ? 158.342 131.595 138.893 1.00 54.34 792 LEU X CA 1
ATOM 15559 C C . LEU B 2 792 ? 158.553 132.761 137.938 1.00 54.34 792 LEU X C 1
ATOM 15560 O O . LEU B 2 792 ? 159.442 133.593 138.149 1.00 54.34 792 LEU X O 1
ATOM 15565 N N . ASN B 2 793 ? 157.748 132.834 136.876 1.00 56.63 793 ASN X N 1
ATOM 15566 C CA . ASN B 2 793 ? 157.846 133.966 135.959 1.00 56.63 793 ASN X CA 1
ATOM 15567 C C . ASN B 2 793 ? 157.502 135.276 136.658 1.00 56.63 793 ASN X C 1
ATOM 15568 O O . ASN B 2 793 ? 158.136 136.309 136.406 1.00 56.63 793 ASN X O 1
ATOM 15573 N N . LYS B 2 794 ? 156.495 135.258 137.535 1.00 56.65 794 LYS X N 1
ATOM 15574 C CA . LYS B 2 794 ? 156.173 136.466 138.296 1.00 56.65 794 LYS X CA 1
ATOM 15575 C C . LYS B 2 794 ? 157.324 136.887 139.207 1.00 56.65 794 LYS X C 1
ATOM 15576 O O . LYS B 2 794 ? 157.635 138.084 139.308 1.00 56.65 794 LYS X O 1
ATOM 15582 N N . SER B 2 795 ? 157.966 135.929 139.875 1.00 54.26 795 SER X N 1
ATOM 15583 C CA . SER B 2 795 ? 159.127 136.264 140.696 1.00 54.26 795 SER X CA 1
ATOM 15584 C C . SER B 2 795 ? 160.259 136.835 139.849 1.00 54.26 795 SER X C 1
ATOM 15585 O O . SER B 2 795 ? 160.931 137.790 140.261 1.00 54.26 795 SER X O 1
ATOM 15588 N N . VAL B 2 796 ? 160.473 136.265 138.662 1.00 51.96 796 VAL X N 1
ATOM 15589 C CA . VAL B 2 796 ? 161.515 136.761 137.768 1.00 51.96 796 VAL X CA 1
ATOM 15590 C C . VAL B 2 796 ? 161.228 138.199 137.359 1.00 51.96 796 VAL X C 1
ATOM 15591 O O . VAL B 2 796 ? 162.132 139.043 137.331 1.00 51.96 796 VAL X O 1
ATOM 15595 N N . GLU B 2 797 ? 159.969 138.506 137.035 1.00 57.20 797 GLU X N 1
ATOM 15596 C CA . GLU B 2 797 ? 159.661 139.866 136.605 1.00 57.20 797 GLU X CA 1
ATOM 15597 C C . GLU B 2 797 ? 159.769 140.859 137.757 1.00 57.20 797 GLU X C 1
ATOM 15598 O O . GLU B 2 797 ? 160.176 142.004 137.541 1.00 57.20 797 GLU X O 1
ATOM 15604 N N . GLN B 2 798 ? 159.441 140.447 138.986 1.00 55.32 798 GLN X N 1
ATOM 15605 C CA . GLN B 2 798 ? 159.673 141.333 140.128 1.00 55.32 798 GLN X CA 1
ATOM 15606 C C . GLN B 2 798 ? 161.162 141.605 140.328 1.00 55.32 798 GLN X C 1
ATOM 15607 O O . GLN B 2 798 ? 161.573 142.752 140.574 1.00 55.32 798 GLN X O 1
ATOM 15613 N N . ALA B 2 799 ? 161.987 140.561 140.219 1.00 52.81 799 ALA X N 1
ATOM 15614 C CA . ALA B 2 799 ? 163.428 140.747 140.344 1.00 52.81 799 ALA X CA 1
ATOM 15615 C C . ALA B 2 799 ? 163.952 141.689 139.270 1.00 52.81 799 ALA X C 1
ATOM 15616 O O . ALA B 2 799 ? 164.808 142.542 139.538 1.00 52.81 799 ALA X O 1
ATOM 15618 N N . MET B 2 800 ? 163.443 141.553 138.047 1.00 53.69 800 MET X N 1
ATOM 15619 C CA . MET B 2 800 ? 163.886 142.424 136.966 1.00 53.69 800 MET X CA 1
ATOM 15620 C C . MET B 2 800 ? 163.403 143.851 137.164 1.00 53.69 800 MET X C 1
ATOM 15621 O O . MET B 2 800 ? 164.093 144.797 136.769 1.00 53.69 800 MET X O 1
ATOM 15626 N N . LYS B 2 801 ? 162.231 144.024 137.774 1.00 56.76 801 LYS X N 1
ATOM 15627 C CA . LYS B 2 801 ? 161.778 145.362 138.131 1.00 56.76 801 LYS X CA 1
ATOM 15628 C C . LYS B 2 801 ? 162.747 146.021 139.101 1.00 56.76 801 LYS X C 1
ATOM 15629 O O . LYS B 2 801 ? 163.120 147.185 138.920 1.00 56.76 801 LYS X O 1
ATOM 15635 N N . ASN B 2 802 ? 163.192 145.282 140.121 1.00 54.40 802 ASN X N 1
ATOM 15636 C CA . ASN B 2 802 ? 164.181 145.832 141.052 1.00 54.40 802 ASN X CA 1
ATOM 15637 C C . ASN B 2 802 ? 165.491 146.172 140.341 1.00 54.40 802 ASN X C 1
ATOM 15638 O O . ASN B 2 802 ? 166.090 147.239 140.569 1.00 54.40 802 ASN X O 1
ATOM 15643 N N . THR B 2 803 ? 165.957 145.261 139.483 1.00 51.34 803 THR X N 1
ATOM 15644 C CA . THR B 2 803 ? 167.224 145.467 138.787 1.00 51.34 803 THR X CA 1
ATOM 15645 C C . THR B 2 803 ? 167.177 146.719 137.920 1.00 51.34 803 THR X C 1
ATOM 15646 O O . THR B 2 803 ? 168.075 147.572 137.982 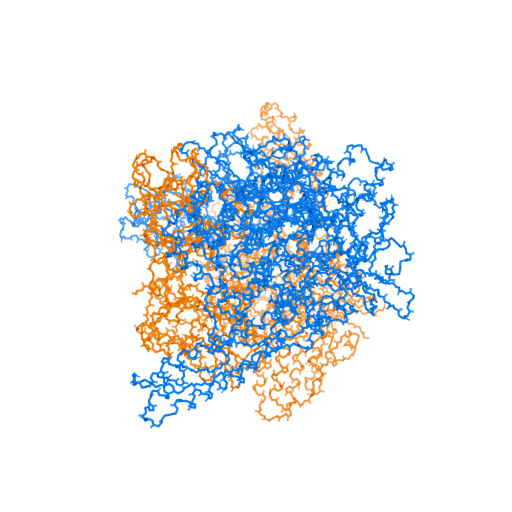1.00 51.34 803 THR X O 1
ATOM 15650 N N . GLU B 2 804 ? 166.126 146.844 137.108 1.00 55.63 804 GLU X N 1
ATOM 15651 C CA . GLU B 2 804 ? 165.951 148.035 136.290 1.00 55.63 804 GLU X CA 1
ATOM 15652 C C . GLU B 2 804 ? 165.842 149.277 137.158 1.00 55.63 804 GLU X C 1
ATOM 15653 O O . GLU B 2 804 ? 166.407 150.327 136.828 1.00 55.63 804 GLU X O 1
ATOM 15659 N N . LYS B 2 805 ? 165.147 149.165 138.293 1.00 51.85 805 LYS X N 1
ATOM 15660 C CA . LYS B 2 805 ? 164.922 150.327 139.140 1.00 51.85 805 LYS X CA 1
ATOM 15661 C C . LYS B 2 805 ? 166.229 150.901 139.660 1.00 51.85 805 LYS X C 1
ATOM 15662 O O . LYS B 2 805 ? 166.374 152.125 139.751 1.00 51.85 805 LYS X O 1
ATOM 15668 N N . PHE B 2 806 ? 167.175 150.030 140.003 1.00 50.41 806 PHE X N 1
ATOM 15669 C CA . PHE B 2 806 ? 168.487 150.417 140.588 1.00 50.41 806 PHE X CA 1
ATOM 15670 C C . PHE B 2 806 ? 169.543 150.736 139.538 1.00 50.41 806 PHE X C 1
ATOM 15671 O O . PHE B 2 806 ? 170.492 151.349 139.923 1.00 50.41 806 PHE X O 1
ATOM 15679 N N . MET B 2 807 ? 169.421 150.235 138.314 1.00 51.70 807 MET X N 1
ATOM 15680 C CA . MET B 2 807 ? 170.342 150.538 137.220 1.00 51.70 807 MET X CA 1
ATOM 15681 C C . MET B 2 807 ? 169.988 151.855 136.540 1.00 51.70 807 MET X C 1
ATOM 15682 O O . MET B 2 807 ? 170.881 152.633 136.173 1.00 51.70 807 MET X O 1
ATOM 15687 N N . ILE B 2 808 ? 168.693 152.125 136.361 1.00 52.68 808 ILE X N 1
ATOM 15688 C CA . ILE B 2 808 ? 168.277 153.379 135.743 1.00 52.68 808 ILE X CA 1
ATOM 15689 C C . ILE B 2 808 ? 168.701 154.564 136.599 1.00 52.68 808 ILE X C 1
ATOM 15690 O O . ILE B 2 808 ? 169.166 155.589 136.082 1.00 52.68 808 ILE X O 1
ATOM 15695 N N . LYS B 2 809 ? 168.542 154.447 137.919 1.00 53.84 809 LYS X N 1
ATOM 15696 C CA . LYS B 2 809 ? 168.970 155.519 138.810 1.00 53.84 809 LYS X CA 1
ATOM 15697 C C . LYS B 2 809 ? 170.472 155.741 138.720 1.00 53.84 809 LYS X C 1
ATOM 15698 O O . LYS B 2 809 ? 170.936 156.887 138.700 1.00 53.84 809 LYS X O 1
ATOM 15704 N N . LEU B 2 810 ? 171.248 154.659 138.660 1.00 50.57 810 LEU X N 1
ATOM 15705 C CA . LEU B 2 810 ? 172.694 154.804 138.515 1.00 50.57 810 LEU X CA 1
ATOM 15706 C C . LEU B 2 810 ? 173.049 155.552 137.233 1.00 50.57 810 LEU X C 1
ATOM 15707 O O . LEU B 2 810 ? 173.887 156.463 137.242 1.00 50.57 810 LEU X O 1
ATOM 15712 N N . SER B 2 811 ? 172.416 155.181 136.117 1.00 49.96 811 SER X N 1
ATOM 15713 C CA . SER B 2 811 ? 172.738 155.826 134.845 1.00 49.96 811 SER X CA 1
ATOM 15714 C C . SER B 2 811 ? 172.342 157.301 134.847 1.00 49.96 811 SER X C 1
ATOM 15715 O O . SER B 2 811 ? 173.098 158.156 134.362 1.00 49.96 811 SER X O 1
ATOM 15718 N N . ASN B 2 812 ? 171.161 157.618 135.384 1.00 50.20 812 ASN X N 1
ATOM 15719 C CA . ASN B 2 812 ? 170.731 159.012 135.452 1.00 50.20 812 ASN X CA 1
ATOM 15720 C C . ASN B 2 812 ? 171.668 159.831 136.330 1.00 50.20 812 ASN X C 1
ATOM 15721 O O . ASN B 2 812 ? 172.012 160.975 135.995 1.00 50.20 812 ASN X O 1
ATOM 15726 N N . SER B 2 813 ? 172.092 159.261 137.460 1.00 49.63 813 SER X N 1
ATOM 15727 C CA . SER B 2 813 ? 173.035 159.952 138.328 1.00 49.63 813 SER X CA 1
ATOM 15728 C C . SER B 2 813 ? 174.351 160.210 137.611 1.00 49.63 813 SER X C 1
ATOM 15729 O O . SER B 2 813 ? 174.932 161.291 137.746 1.00 49.63 813 SER X O 1
ATOM 15732 N N . TYR B 2 814 ? 174.844 159.230 136.850 1.00 49.75 814 TYR X N 1
ATOM 15733 C CA . TYR B 2 814 ? 176.075 159.462 136.100 1.00 49.75 814 TYR X CA 1
ATOM 15734 C C . TYR B 2 814 ? 175.910 160.601 135.109 1.00 49.75 814 TYR X C 1
ATOM 15735 O O . TYR B 2 814 ? 176.770 161.487 135.029 1.00 49.75 814 TYR X O 1
ATOM 15744 N N . LEU B 2 815 ? 174.811 160.598 134.350 1.00 47.91 815 LEU X N 1
ATOM 15745 C CA . LEU B 2 815 ? 174.575 161.686 133.403 1.00 47.91 815 LEU X CA 1
ATOM 15746 C C . LEU B 2 815 ? 174.609 163.034 134.103 1.00 47.91 815 LEU X C 1
ATOM 15747 O O . LEU B 2 815 ? 175.282 163.966 133.651 1.00 47.91 815 LEU X O 1
ATOM 15752 N N . THR B 2 816 ? 173.890 163.154 135.215 1.00 49.97 816 THR X N 1
ATOM 15753 C CA . THR B 2 816 ? 173.743 164.467 135.828 1.00 49.97 816 THR X CA 1
ATOM 15754 C C . THR B 2 816 ? 175.007 164.912 136.560 1.00 49.97 816 THR X C 1
ATOM 15755 O O . THR B 2 816 ? 175.286 166.114 136.621 1.00 49.97 816 THR X O 1
ATOM 15759 N N . LYS B 2 817 ? 175.801 163.981 137.086 1.00 52.25 817 LYS X N 1
ATOM 15760 C CA . LYS B 2 817 ? 176.937 164.344 137.925 1.00 52.25 817 LYS X CA 1
ATOM 15761 C C . LYS B 2 817 ? 178.267 164.399 137.189 1.00 52.25 817 LYS X C 1
ATOM 15762 O O . LYS B 2 817 ? 179.051 165.321 137.424 1.00 52.25 817 LYS X O 1
ATOM 15768 N N . GLU B 2 818 ? 178.558 163.442 136.309 1.00 52.98 818 GLU X N 1
ATOM 15769 C CA . GLU B 2 818 ? 179.895 163.323 135.744 1.00 52.98 818 GLU X CA 1
ATOM 15770 C C . GLU B 2 818 ? 179.974 163.754 134.288 1.00 52.98 818 GLU X C 1
ATOM 15771 O O . GLU B 2 818 ? 181.031 163.604 133.667 1.00 52.98 818 GLU X O 1
ATOM 15777 N N . MET B 2 819 ? 178.892 164.290 133.725 1.00 51.90 819 MET X N 1
ATOM 15778 C CA . MET B 2 819 ? 178.830 164.540 132.288 1.00 51.90 819 MET X CA 1
ATOM 15779 C C . MET B 2 819 ? 178.598 166.016 131.991 1.00 51.90 819 MET X C 1
ATOM 15780 O O . MET B 2 819 ? 179.328 166.592 131.182 1.00 51.90 819 MET X O 1
ATOM 15785 N N . ILE B 2 820 ? 177.599 166.643 132.604 1.00 51.55 820 ILE X N 1
ATOM 15786 C CA . ILE B 2 820 ? 177.310 168.067 132.430 1.00 51.55 820 ILE X CA 1
ATOM 15787 C C . ILE B 2 820 ? 178.465 168.952 132.900 1.00 51.55 820 ILE X C 1
ATOM 15788 O O . ILE B 2 820 ? 178.815 169.913 132.194 1.00 51.55 820 ILE X O 1
ATOM 15793 N N . PRO B 2 821 ? 179.076 168.700 134.070 1.00 53.22 821 PRO X N 1
ATOM 15794 C CA . PRO B 2 821 ? 180.183 169.573 134.500 1.00 53.22 821 PRO X CA 1
ATOM 15795 C C . PRO B 2 821 ? 181.346 169.627 133.526 1.00 53.22 821 PRO X C 1
ATOM 15796 O O . PRO B 2 821 ? 182.061 170.635 133.487 1.00 53.22 821 PRO X O 1
ATOM 15800 N N . LYS B 2 822 ? 181.575 168.567 132.753 1.00 53.15 822 LYS X N 1
ATOM 15801 C CA . LYS B 2 822 ? 182.582 168.644 131.700 1.00 53.15 822 LYS X CA 1
ATOM 15802 C C . LYS B 2 822 ? 182.194 169.681 130.655 1.00 53.15 822 LYS X C 1
ATOM 15803 O O . LYS B 2 822 ? 183.043 170.440 130.175 1.00 53.15 822 LYS X O 1
ATOM 15809 N N . VAL B 2 823 ? 180.911 169.724 130.297 1.00 53.85 823 VAL X N 1
ATOM 15810 C CA . VAL B 2 823 ? 180.432 170.641 129.268 1.00 53.85 823 VAL X CA 1
ATOM 15811 C C . VAL B 2 823 ? 180.469 172.082 129.763 1.00 53.85 823 VAL X C 1
ATOM 15812 O O . VAL B 2 823 ? 180.783 173.012 129.002 1.00 53.85 823 VAL X O 1
ATOM 15816 N N . GLN B 2 824 ? 180.152 172.287 131.044 1.00 54.76 824 GLN X N 1
ATOM 15817 C CA . GLN B 2 824 ? 179.921 173.638 131.546 1.00 54.76 824 GLN X CA 1
ATOM 15818 C C . GLN B 2 824 ? 181.157 174.519 131.416 1.00 54.76 824 GLN X C 1
ATOM 15819 O O . GLN B 2 824 ? 181.036 175.739 131.302 1.00 54.76 824 GLN X O 1
ATOM 15825 N N . ASP B 2 825 ? 182.353 173.930 131.410 1.00 59.58 825 ASP X N 1
ATOM 15826 C CA . ASP B 2 825 ? 183.561 174.740 131.266 1.00 59.58 825 ASP X CA 1
ATOM 15827 C C . ASP B 2 825 ? 183.641 175.382 129.884 1.00 59.58 825 ASP X C 1
ATOM 15828 O O . ASP B 2 825 ? 183.852 176.598 129.759 1.00 59.58 825 ASP X O 1
ATOM 15833 N N . ASN B 2 826 ? 183.472 174.578 128.832 1.00 61.54 826 ASN X N 1
ATOM 15834 C CA . ASN B 2 826 ? 183.465 175.119 127.479 1.00 61.54 826 ASN X CA 1
ATOM 15835 C C . ASN B 2 826 ? 182.300 176.076 127.284 1.00 61.54 826 ASN X C 1
ATOM 15836 O O . ASN B 2 826 ? 182.432 177.107 126.609 1.00 61.54 826 ASN X O 1
ATOM 15841 N N . LEU B 2 827 ? 181.144 175.751 127.865 1.00 56.33 827 LEU X N 1
ATOM 15842 C CA . LEU B 2 827 ? 180.003 176.649 127.746 1.00 56.33 827 LEU X CA 1
ATOM 15843 C C . LEU B 2 827 ? 180.280 177.984 128.428 1.00 56.33 827 LEU X C 1
ATOM 15844 O O . LEU B 2 827 ? 179.875 179.036 127.927 1.00 56.33 827 LEU X O 1
ATOM 15849 N N . LYS B 2 828 ? 180.984 177.965 129.563 1.00 56.41 828 LYS X N 1
ATOM 15850 C CA . LYS B 2 828 ? 181.357 179.202 130.240 1.00 56.41 828 LYS X CA 1
ATOM 15851 C C . LYS B 2 828 ? 182.327 180.019 129.402 1.00 56.41 828 LYS X C 1
ATOM 15852 O O . LYS B 2 828 ? 182.231 181.249 129.359 1.00 56.41 828 LYS X O 1
ATOM 15858 N N . ASN B 2 829 ? 183.287 179.358 128.754 1.00 60.31 829 ASN X N 1
ATOM 15859 C CA . ASN B 2 829 ? 184.208 180.095 127.891 1.00 60.31 829 ASN X CA 1
ATOM 15860 C C . ASN B 2 829 ? 183.468 180.749 126.729 1.00 60.31 829 ASN X C 1
ATOM 15861 O O . ASN B 2 829 ? 183.721 181.915 126.392 1.00 60.31 829 ASN X O 1
ATOM 15866 N N . PHE B 2 830 ? 182.541 180.014 126.109 1.00 61.29 830 PHE X N 1
ATOM 15867 C CA . PHE B 2 830 ? 181.722 180.598 125.049 1.00 61.29 830 PHE X CA 1
ATOM 15868 C C . PHE B 2 830 ? 180.896 181.764 125.573 1.00 61.29 830 PHE X C 1
ATOM 15869 O O . PHE B 2 830 ? 180.738 182.784 124.892 1.00 61.29 830 PHE X O 1
ATOM 15877 N N . ASP B 2 831 ? 180.350 181.623 126.781 1.00 61.62 831 ASP X N 1
ATOM 15878 C CA . ASP B 2 831 ? 179.532 182.674 127.369 1.00 61.62 831 ASP X CA 1
ATOM 15879 C C . ASP B 2 831 ? 180.360 183.929 127.615 1.00 61.62 831 ASP X C 1
ATOM 15880 O O . ASP B 2 831 ? 179.894 185.048 127.377 1.00 61.62 831 ASP X O 1
ATOM 15885 N N . LEU B 2 832 ? 181.595 183.762 128.088 1.00 61.50 832 LEU X N 1
ATOM 15886 C CA . LEU B 2 832 ? 182.477 184.906 128.300 1.00 61.50 832 LEU X CA 1
ATOM 15887 C C . LEU B 2 832 ? 182.837 185.580 126.981 1.00 61.50 832 LEU X C 1
ATOM 15888 O O . LEU B 2 832 ? 182.894 186.814 126.903 1.00 61.50 832 LEU X O 1
ATOM 15893 N N . GLU B 2 833 ? 183.099 184.789 125.938 1.00 64.88 833 GLU X N 1
ATOM 15894 C CA . GLU B 2 833 ? 183.369 185.375 124.626 1.00 64.88 833 GLU X CA 1
ATOM 15895 C C . GLU B 2 833 ? 182.170 186.172 124.125 1.00 64.88 833 GLU X C 1
ATOM 15896 O O . GLU B 2 833 ? 182.323 187.279 123.588 1.00 64.88 833 GLU X O 1
ATOM 15902 N N . THR B 2 834 ? 180.967 185.622 124.297 1.00 65.02 834 THR X N 1
ATOM 15903 C CA . THR B 2 834 ? 179.754 186.332 123.906 1.00 65.02 834 THR X CA 1
ATOM 15904 C C . THR B 2 834 ? 179.591 187.620 124.701 1.00 65.02 834 THR X C 1
ATOM 15905 O O . THR B 2 834 ? 179.197 188.652 124.148 1.00 65.02 834 THR X O 1
ATOM 15909 N N . LYS B 2 835 ? 179.879 187.575 126.003 1.00 63.93 835 LYS X N 1
ATOM 15910 C CA . LYS B 2 835 ? 179.777 188.773 126.828 1.00 63.93 835 LYS X CA 1
ATOM 15911 C C . LYS B 2 835 ? 180.744 189.848 126.357 1.00 63.93 835 LYS X C 1
ATOM 15912 O O . LYS B 2 835 ? 180.379 191.025 126.274 1.00 63.93 835 LYS X O 1
ATOM 15918 N N . LYS B 2 836 ? 181.980 189.462 126.040 1.00 65.82 836 LYS X N 1
ATOM 15919 C CA . LYS B 2 836 ? 182.947 190.430 125.529 1.00 65.82 836 LYS X CA 1
ATOM 15920 C C . LYS B 2 836 ? 182.463 191.049 124.224 1.00 65.82 836 LYS X C 1
ATOM 15921 O O . LYS B 2 836 ? 182.484 192.276 124.058 1.00 65.82 836 LYS X O 1
ATOM 15927 N N . THR B 2 837 ? 182.004 190.211 123.288 1.00 67.28 837 THR X N 1
ATOM 15928 C CA . THR B 2 837 ? 181.546 190.726 122.000 1.00 67.28 837 THR X CA 1
ATOM 15929 C C . THR B 2 837 ? 180.357 191.665 122.167 1.00 67.28 837 THR X C 1
ATOM 15930 O O . THR B 2 837 ? 180.309 192.735 121.550 1.00 67.28 837 THR X O 1
ATOM 15934 N N . LEU B 2 838 ? 179.394 191.289 123.010 1.00 66.41 838 LEU X N 1
ATOM 15935 C CA . LEU B 2 838 ? 178.205 192.112 123.194 1.00 66.41 838 LEU X CA 1
ATOM 15936 C C . LEU B 2 838 ? 178.535 193.419 123.900 1.00 66.41 838 LEU X C 1
ATOM 15937 O O . LEU B 2 838 ? 178.020 194.477 123.524 1.00 66.41 838 LEU X O 1
ATOM 15942 N N . ASP B 2 839 ? 179.387 193.373 124.926 1.00 70.12 839 ASP X N 1
ATOM 15943 C CA . ASP B 2 839 ? 179.736 194.594 125.641 1.00 70.12 839 ASP X CA 1
ATOM 15944 C C . ASP B 2 839 ? 180.539 195.535 124.756 1.00 70.12 839 ASP X C 1
ATOM 15945 O O . ASP B 2 839 ? 180.445 196.759 124.897 1.00 70.12 839 ASP X O 1
ATOM 15950 N N . LYS B 2 840 ? 181.335 194.986 123.833 1.00 70.50 840 LYS X N 1
ATOM 15951 C CA . LYS B 2 840 ? 181.955 195.840 122.826 1.00 70.50 840 LYS X CA 1
ATOM 15952 C C . LYS B 2 840 ? 180.921 196.367 121.839 1.00 70.50 840 LYS X C 1
ATOM 15953 O O . LYS B 2 840 ? 181.085 197.464 121.295 1.00 70.50 840 LYS X O 1
ATOM 15959 N N . PHE B 2 841 ? 179.849 195.608 121.604 1.00 71.51 841 PHE X N 1
ATOM 15960 C CA . PHE B 2 841 ? 178.783 196.067 120.723 1.00 71.51 841 PHE X CA 1
ATOM 15961 C C . PHE B 2 841 ? 177.955 197.185 121.342 1.00 71.51 841 PHE X C 1
ATOM 15962 O O . PHE B 2 841 ? 177.229 197.871 120.617 1.00 71.51 841 PHE X O 1
ATOM 15970 N N . ILE B 2 842 ? 178.035 197.378 122.656 1.00 71.30 842 ILE X N 1
ATOM 15971 C CA . ILE B 2 842 ? 177.281 198.451 123.292 1.00 71.30 842 ILE X CA 1
ATOM 15972 C C . ILE B 2 842 ? 178.137 199.699 123.510 1.00 71.30 842 ILE X C 1
ATOM 15973 O O . ILE B 2 842 ? 177.599 200.808 123.580 1.00 71.30 842 ILE X O 1
ATOM 15978 N N . LYS B 2 843 ? 179.461 199.553 123.605 1.00 71.02 843 LYS X N 1
ATOM 15979 C CA . LYS B 2 843 ? 180.322 200.732 123.650 1.00 71.02 843 LYS X CA 1
ATOM 15980 C C . LYS B 2 843 ? 180.162 201.556 122.380 1.00 71.02 843 LYS X C 1
ATOM 15981 O O . LYS B 2 843 ? 180.014 202.782 122.432 1.00 71.02 843 LYS X O 1
ATOM 15987 N N . GLU B 2 844 ? 180.191 200.896 121.228 1.00 74.39 844 GLU X N 1
ATOM 15988 C CA . GLU B 2 844 ? 179.685 201.498 120.008 1.00 74.39 844 GLU X CA 1
ATOM 15989 C C . GLU B 2 844 ? 178.167 201.372 119.983 1.00 74.39 844 GLU X C 1
ATOM 15990 O O . GLU B 2 844 ? 177.578 200.575 120.716 1.00 74.39 844 GLU X O 1
ATOM 15996 N N . LYS B 2 845 ? 177.530 202.187 119.147 1.00 78.12 845 LYS X N 1
ATOM 15997 C CA . LYS B 2 845 ? 176.074 202.294 119.071 1.00 78.12 845 LYS X CA 1
ATOM 15998 C C . LYS B 2 845 ? 175.451 202.789 120.373 1.00 78.12 845 LYS X C 1
ATOM 15999 O O . LYS B 2 845 ? 174.222 202.761 120.516 1.00 78.12 845 LYS X O 1
ATOM 16005 N N . GLU B 2 846 ? 176.267 203.236 121.332 1.00 76.96 846 GLU X N 1
ATOM 16006 C CA . GLU B 2 846 ? 175.735 203.731 122.598 1.00 76.96 846 GLU X CA 1
ATOM 16007 C C . GLU B 2 846 ? 174.952 205.021 122.403 1.00 76.96 846 GLU X C 1
ATOM 16008 O O . GLU B 2 846 ? 173.915 205.226 123.044 1.00 76.96 846 GLU X O 1
ATOM 16014 N N . ASP B 2 847 ? 175.441 205.907 121.534 1.00 76.58 847 ASP X N 1
ATOM 16015 C CA . ASP B 2 847 ? 174.737 207.158 121.276 1.00 76.58 847 ASP X CA 1
ATOM 16016 C C . ASP B 2 847 ? 173.353 206.901 120.694 1.00 76.58 847 ASP X C 1
ATOM 16017 O O . ASP B 2 847 ? 172.393 207.612 121.015 1.00 76.58 847 ASP X O 1
ATOM 16022 N N . ILE B 2 848 ? 173.236 205.896 119.826 1.00 79.09 848 ILE X N 1
ATOM 16023 C CA . ILE B 2 848 ? 171.943 205.552 119.246 1.00 79.09 848 ILE X CA 1
ATOM 16024 C C . ILE B 2 848 ? 170.991 205.041 120.321 1.00 79.09 848 ILE X C 1
ATOM 16025 O O . ILE B 2 848 ? 169.797 205.362 120.317 1.00 79.09 848 ILE X O 1
ATOM 16030 N N . LEU B 2 849 ? 171.504 204.240 121.258 1.00 77.21 849 LEU X N 1
ATOM 16031 C CA . LEU B 2 849 ? 170.667 203.714 122.332 1.00 77.21 849 LEU X CA 1
ATOM 16032 C C . LEU B 2 849 ? 170.113 204.820 123.219 1.00 77.21 849 LEU X C 1
ATOM 16033 O O . LEU B 2 849 ? 168.912 204.847 123.510 1.00 77.21 849 LEU X O 1
ATOM 16038 N N . GLY B 2 850 ? 170.960 205.735 123.651 1.00 76.19 850 GLY X N 1
ATOM 16039 C CA . GLY B 2 850 ? 170.600 206.581 124.768 1.00 76.19 850 GLY X CA 1
ATOM 16040 C C . GLY B 2 850 ? 171.144 206.021 126.068 1.00 76.19 850 GLY X C 1
ATOM 16041 O O . GLY B 2 850 ? 171.290 204.806 126.242 1.00 76.19 850 GLY X O 1
ATOM 16042 N N . THR B 2 851 ? 171.450 206.920 127.005 1.00 77.01 851 THR X N 1
ATOM 16043 C CA . THR B 2 851 ? 172.188 206.516 128.199 1.00 77.01 851 THR X CA 1
ATOM 16044 C C . THR B 2 851 ? 171.390 205.538 129.059 1.00 77.01 851 THR X C 1
ATOM 16045 O O . THR B 2 851 ? 171.956 204.585 129.608 1.00 77.01 851 THR X O 1
ATOM 16049 N N . ASN B 2 852 ? 170.076 205.743 129.177 1.00 76.94 852 ASN X N 1
ATOM 16050 C CA . ASN B 2 852 ? 169.266 204.871 130.024 1.00 76.94 852 ASN X CA 1
ATOM 16051 C C . ASN B 2 852 ? 169.146 203.474 129.425 1.00 76.94 852 ASN X C 1
ATOM 16052 O O . ASN B 2 852 ? 169.308 202.467 130.127 1.00 76.94 852 ASN X O 1
ATOM 16057 N N . LEU B 2 853 ? 168.860 203.392 128.123 1.00 74.78 853 LEU X N 1
ATOM 16058 C CA . LEU B 2 853 ? 168.775 202.089 127.474 1.00 74.78 853 LEU X CA 1
ATOM 16059 C C . LEU B 2 853 ? 170.131 201.402 127.450 1.00 74.78 853 LEU X C 1
ATOM 16060 O O . LEU B 2 853 ? 170.214 200.178 127.599 1.00 74.78 853 LEU X O 1
ATOM 16065 N N . SER B 2 854 ? 171.206 202.172 127.264 1.00 74.44 854 SER X N 1
ATOM 16066 C CA . SER B 2 854 ? 172.542 201.594 127.334 1.00 74.44 854 SER X CA 1
ATOM 16067 C C . SER B 2 854 ? 172.806 200.997 128.708 1.00 74.44 854 SER X C 1
ATOM 16068 O O . SER B 2 854 ? 173.331 199.884 128.816 1.00 74.44 854 SER X O 1
ATOM 16071 N N . SER B 2 855 ? 172.439 201.718 129.770 1.00 72.67 855 SER X N 1
ATOM 16072 C CA . SER B 2 855 ? 172.650 201.205 131.120 1.00 72.67 855 SER X CA 1
ATOM 16073 C C . SER B 2 855 ? 171.838 199.940 131.363 1.00 72.67 855 SER X C 1
ATOM 16074 O O . SER B 2 855 ? 172.347 198.965 131.931 1.00 72.67 855 SER X O 1
ATOM 16077 N N . SER B 2 856 ? 170.574 199.935 130.934 1.00 72.17 856 SER X N 1
ATOM 16078 C CA . SER B 2 856 ? 169.738 198.754 131.129 1.00 72.17 856 SER X CA 1
ATOM 16079 C C . SER B 2 856 ? 170.288 197.552 130.369 1.00 72.17 856 SER X C 1
ATOM 16080 O O . SER B 2 856 ? 170.355 196.441 130.912 1.00 72.17 856 SER X O 1
ATOM 16083 N N . LEU B 2 857 ? 170.695 197.756 129.113 1.00 70.62 857 LEU X N 1
ATOM 16084 C CA . LEU B 2 857 ? 171.245 196.660 128.324 1.00 70.62 857 LEU X CA 1
ATOM 16085 C C . LEU B 2 857 ? 172.546 196.145 128.921 1.00 70.62 857 LEU X C 1
ATOM 16086 O O . LEU B 2 857 ? 172.776 194.933 128.961 1.00 70.62 857 LEU X O 1
ATOM 16091 N N . ARG B 2 858 ? 173.416 197.049 129.377 1.00 70.49 858 ARG X N 1
ATOM 16092 C CA . ARG B 2 858 ? 174.673 196.620 129.978 1.00 70.49 858 ARG X CA 1
ATOM 16093 C C . ARG B 2 858 ? 174.429 195.822 131.249 1.00 70.49 858 ARG X C 1
ATOM 16094 O O . ARG B 2 858 ? 175.084 194.800 131.483 1.00 70.49 858 ARG X O 1
ATOM 16102 N N . ARG B 2 859 ? 173.483 196.266 132.081 1.00 66.84 859 ARG X N 1
ATOM 16103 C CA . ARG B 2 859 ? 173.160 195.511 133.286 1.00 66.84 859 ARG X CA 1
ATOM 16104 C C . ARG B 2 859 ? 172.619 194.130 132.942 1.00 66.84 859 ARG X C 1
ATOM 16105 O O . ARG B 2 859 ? 173.020 193.129 133.548 1.00 66.84 859 ARG X O 1
ATOM 16113 N N . LYS B 2 860 ? 171.713 194.056 131.962 1.00 63.90 860 LYS X N 1
ATOM 16114 C CA . LYS B 2 860 ? 171.149 192.767 131.573 1.00 63.90 860 LYS X CA 1
ATOM 16115 C C . LYS B 2 860 ? 172.224 191.829 131.039 1.00 63.90 860 LYS X C 1
ATOM 16116 O O . LYS B 2 860 ? 172.253 190.643 131.385 1.00 63.90 860 LYS X O 1
ATOM 16122 N N . VAL B 2 861 ? 173.123 192.347 130.200 1.00 63.16 861 VAL X N 1
ATOM 16123 C CA . VAL B 2 861 ? 174.190 191.524 129.640 1.00 63.16 861 VAL X CA 1
ATOM 16124 C C . VAL B 2 861 ? 175.127 191.043 130.738 1.00 63.16 861 VAL X C 1
ATOM 16125 O O . VAL B 2 861 ? 175.524 189.873 130.767 1.00 63.16 861 VAL X O 1
ATOM 16129 N N . SER B 2 862 ? 175.494 191.934 131.662 1.00 62.29 862 SER X N 1
ATOM 16130 C CA . SER B 2 862 ? 176.417 191.556 132.725 1.00 62.29 862 SER X CA 1
ATOM 16131 C C . SER B 2 862 ? 175.810 190.506 133.645 1.00 62.29 862 SER X C 1
ATOM 16132 O O . SER B 2 862 ? 176.492 189.557 134.047 1.00 62.29 862 SER X O 1
ATOM 16135 N N . ILE B 2 863 ? 174.532 190.658 133.999 1.00 60.01 863 ILE X N 1
ATOM 16136 C CA . ILE B 2 863 ? 173.914 189.711 134.922 1.00 60.01 863 ILE X CA 1
ATOM 16137 C C . ILE B 2 863 ? 173.668 188.372 134.238 1.00 60.01 863 ILE X C 1
ATOM 16138 O O . ILE B 2 863 ? 173.988 187.312 134.787 1.00 60.01 863 ILE X O 1
ATOM 16143 N N . ARG B 2 864 ? 173.095 188.393 133.032 1.00 57.71 864 ARG X N 1
ATOM 16144 C CA . ARG B 2 864 ? 172.706 187.141 132.391 1.00 57.71 864 ARG X CA 1
ATOM 16145 C C . ARG B 2 864 ? 173.918 186.362 131.892 1.00 57.71 864 ARG X C 1
ATOM 16146 O O . ARG B 2 864 ? 174.026 185.154 132.129 1.00 57.71 864 ARG X O 1
ATOM 16154 N N . LEU B 2 865 ? 174.844 187.028 131.206 1.00 59.04 865 LEU X N 1
ATOM 16155 C CA . LEU B 2 865 ? 176.013 186.328 130.671 1.00 59.04 865 LEU X CA 1
ATOM 16156 C C . LEU B 2 865 ? 177.130 186.232 131.704 1.00 59.04 865 LEU X C 1
ATOM 16157 O O . LEU B 2 865 ? 178.300 186.478 131.422 1.00 59.04 865 LEU X O 1
ATOM 16162 N N . ASN B 2 866 ? 176.756 185.851 132.922 1.00 59.06 866 ASN X N 1
ATOM 16163 C CA . ASN B 2 866 ? 177.712 185.514 133.966 1.00 59.06 866 ASN X CA 1
ATOM 16164 C C . ASN B 2 866 ? 177.304 184.277 134.741 1.00 59.06 866 ASN X C 1
ATOM 16165 O O . ASN B 2 866 ? 178.135 183.724 135.466 1.00 59.06 866 ASN X O 1
ATOM 16170 N N . LYS B 2 867 ? 176.062 183.829 134.615 1.00 56.04 867 LYS X N 1
ATOM 16171 C CA . LYS B 2 867 ? 175.566 182.630 135.264 1.00 56.04 867 LYS X CA 1
ATOM 16172 C C . LYS B 2 867 ? 175.712 181.317 134.503 1.00 56.04 867 LYS X C 1
ATOM 16173 O O . LYS B 2 867 ? 176.080 181.287 133.327 1.00 56.04 867 LYS X O 1
ATOM 16179 N N . ASN B 2 868 ? 175.270 180.236 135.157 1.00 54.22 868 ASN X N 1
ATOM 16180 C CA . ASN B 2 868 ? 175.239 178.870 134.565 1.00 54.22 868 ASN X CA 1
ATOM 16181 C C . ASN B 2 868 ? 173.765 178.514 134.324 1.00 54.22 868 ASN X C 1
ATOM 16182 O O . ASN B 2 868 ? 172.966 178.674 135.268 1.00 54.22 868 ASN X O 1
ATOM 16187 N N . ILE B 2 869 ? 173.418 178.052 133.116 1.00 52.31 869 ILE X N 1
ATOM 16188 C CA . ILE B 2 869 ? 172.028 177.766 132.792 1.00 52.31 869 ILE X CA 1
ATOM 16189 C C . ILE B 2 869 ? 171.820 176.348 133.300 1.00 52.31 869 ILE X C 1
ATOM 16190 O O . ILE B 2 869 ? 172.611 175.442 133.008 1.00 52.31 869 ILE X O 1
ATOM 16195 N N . ALA B 2 870 ? 170.758 176.152 134.073 1.00 50.95 870 ALA X N 1
ATOM 16196 C CA . ALA B 2 870 ? 170.471 174.844 134.637 1.00 50.95 870 ALA X CA 1
ATOM 16197 C C . ALA B 2 870 ? 170.068 173.858 133.548 1.00 50.95 870 ALA X C 1
ATOM 16198 O O . ALA B 2 870 ? 169.403 174.211 132.572 1.00 50.95 870 ALA X O 1
ATOM 16200 N N . PHE B 2 871 ? 170.480 172.607 133.728 1.00 52.64 871 PHE X N 1
ATOM 16201 C CA . PHE B 2 871 ? 170.095 171.523 132.835 1.00 52.64 871 PHE X CA 1
ATOM 16202 C C . PHE B 2 871 ? 168.702 171.049 133.224 1.00 52.64 871 PHE X C 1
ATOM 16203 O O . PHE B 2 871 ? 168.470 170.679 134.378 1.00 52.64 871 PHE X O 1
ATOM 16211 N N . ASP B 2 872 ? 167.782 171.057 132.265 1.00 58.54 872 ASP X N 1
ATOM 16212 C CA . ASP B 2 872 ? 166.399 170.674 132.513 1.00 58.54 872 ASP X CA 1
ATOM 16213 C C . ASP B 2 872 ? 166.234 169.186 132.228 1.00 58.54 872 ASP X C 1
ATOM 16214 O O . ASP B 2 872 ? 166.348 168.754 131.076 1.00 58.54 872 ASP X O 1
ATOM 16219 N N . ILE B 2 873 ? 165.954 168.407 133.270 1.00 54.65 873 ILE X N 1
ATOM 16220 C CA . ILE B 2 873 ? 165.879 166.958 133.155 1.00 54.65 873 ILE X CA 1
ATOM 16221 C C . ILE B 2 873 ? 164.452 166.448 133.352 1.00 54.65 873 ILE X C 1
ATOM 16222 O O . ILE B 2 873 ? 164.249 165.269 133.607 1.00 54.65 873 ILE X O 1
ATOM 16227 N N . ASN B 2 874 ? 163.451 167.322 133.234 1.00 57.94 874 ASN X N 1
ATOM 16228 C CA . ASN B 2 874 ? 162.075 166.854 133.333 1.00 57.94 874 ASN X CA 1
ATOM 16229 C C . ASN B 2 874 ? 161.677 165.986 132.147 1.00 57.94 874 ASN X C 1
ATOM 16230 O O . ASN B 2 874 ? 160.729 165.202 132.258 1.00 57.94 874 ASN X O 1
ATOM 16235 N N . ASP B 2 875 ? 162.379 166.110 131.020 1.00 58.92 875 ASP X N 1
ATOM 16236 C CA . ASP B 2 875 ? 162.139 165.292 129.840 1.00 58.92 875 ASP X CA 1
ATOM 16237 C C . ASP B 2 875 ? 163.132 164.144 129.721 1.00 58.92 875 ASP X C 1
ATOM 16238 O O . ASP B 2 875 ? 163.313 163.600 128.628 1.00 58.92 875 ASP X O 1
ATOM 16243 N N . ILE B 2 876 ? 163.790 163.782 130.819 1.00 58.44 876 ILE X N 1
ATOM 16244 C CA . ILE B 2 876 ? 164.735 162.661 130.790 1.00 58.44 876 ILE X CA 1
ATOM 16245 C C . ILE B 2 876 ? 163.952 161.391 130.475 1.00 58.44 876 ILE X C 1
ATOM 16246 O O . ILE B 2 876 ? 162.774 161.281 130.876 1.00 58.44 876 ILE X O 1
ATOM 16251 N N . PRO B 2 877 ? 164.503 160.431 129.721 1.00 57.09 877 PRO X N 1
ATOM 16252 C CA . PRO B 2 877 ? 163.699 159.248 129.360 1.00 57.09 877 PRO X CA 1
ATOM 16253 C C . PRO B 2 877 ? 163.113 158.506 130.546 1.00 57.09 877 PRO X C 1
ATOM 16254 O O . PRO B 2 877 ? 161.896 158.292 130.592 1.00 57.09 877 PRO X O 1
ATOM 16258 N N . PHE B 2 878 ? 163.935 158.114 131.514 1.00 58.95 878 PHE X N 1
ATOM 16259 C CA . PHE B 2 878 ? 163.472 157.357 132.672 1.00 58.95 878 PHE X CA 1
ATOM 16260 C C . PHE B 2 878 ? 163.611 158.235 133.907 1.00 58.95 878 PHE X C 1
ATOM 16261 O O . PHE B 2 878 ? 164.728 158.552 134.328 1.00 58.95 878 PHE X O 1
ATOM 16269 N N . SER B 2 879 ? 162.477 158.618 134.487 1.00 62.71 879 SER X N 1
ATOM 16270 C CA . SER B 2 879 ? 162.443 159.507 135.636 1.00 62.71 879 SER X CA 1
ATOM 16271 C C . SER B 2 879 ? 161.622 158.874 136.748 1.00 62.71 879 SER X C 1
ATOM 16272 O O . SER B 2 879 ? 160.723 158.068 136.495 1.00 62.71 879 SER X O 1
ATOM 16275 N N . GLU B 2 880 ? 161.945 159.246 137.988 1.00 61.92 880 GLU X N 1
ATOM 16276 C CA . GLU B 2 880 ? 161.190 158.738 139.127 1.00 61.92 880 GLU X CA 1
ATOM 16277 C C . GLU B 2 880 ? 159.755 159.247 139.109 1.00 61.92 880 GLU X C 1
ATOM 16278 O O . GLU B 2 880 ? 158.829 158.513 139.472 1.00 61.92 880 GLU X O 1
ATOM 16284 N N . PHE B 2 881 ? 159.552 160.497 138.687 1.00 59.89 881 PHE X N 1
ATOM 16285 C CA . PHE B 2 881 ? 158.211 161.075 138.692 1.00 59.89 881 PHE X CA 1
ATOM 16286 C C . PHE B 2 881 ? 157.267 160.287 137.797 1.00 59.89 881 PHE X C 1
ATOM 16287 O O . PHE B 2 881 ? 156.079 160.146 138.108 1.00 59.89 881 PHE X O 1
ATOM 16295 N N . ASP B 2 882 ? 157.772 159.774 136.675 1.00 66.06 882 ASP X N 1
ATOM 16296 C CA . ASP B 2 882 ? 156.951 158.922 135.824 1.00 66.06 882 ASP X CA 1
ATOM 16297 C C . ASP B 2 882 ? 156.572 157.635 136.545 1.00 66.06 882 ASP X C 1
ATOM 16298 O O . ASP B 2 882 ? 155.443 157.149 136.412 1.00 66.06 882 ASP X O 1
ATOM 16303 N N . ASP B 2 883 ? 157.500 157.074 137.318 1.00 65.17 883 ASP X N 1
ATOM 16304 C CA . ASP B 2 883 ? 157.258 155.825 138.026 1.00 65.17 883 ASP X CA 1
ATOM 16305 C C . ASP B 2 883 ? 156.437 156.007 139.294 1.00 65.17 883 ASP X C 1
ATOM 16306 O O . ASP B 2 883 ? 155.936 155.015 139.832 1.00 65.17 883 ASP X O 1
ATOM 16311 N N . LEU B 2 884 ? 156.287 157.238 139.784 1.00 61.53 884 LEU X N 1
ATOM 16312 C CA . LEU B 2 884 ? 155.566 157.500 141.020 1.00 61.53 884 LEU X CA 1
ATOM 16313 C C . LEU B 2 884 ? 154.200 158.133 140.815 1.00 61.53 884 LEU X C 1
ATOM 16314 O O . LEU B 2 884 ? 153.340 157.991 141.688 1.00 61.53 884 LEU X O 1
ATOM 16319 N N . ILE B 2 885 ? 153.983 158.830 139.698 1.00 61.58 885 ILE X N 1
ATOM 16320 C CA . ILE B 2 885 ? 152.710 159.510 139.484 1.00 61.58 885 ILE X CA 1
ATOM 16321 C C . ILE B 2 885 ? 151.568 158.508 139.360 1.00 61.58 885 ILE X C 1
ATOM 16322 O O . ILE B 2 885 ? 150.416 158.827 139.677 1.00 61.58 885 ILE X O 1
ATOM 16327 N N . ASN B 2 886 ? 151.858 157.288 138.914 1.00 63.68 886 ASN X N 1
ATOM 16328 C CA . ASN B 2 886 ? 150.859 156.238 138.759 1.00 63.68 886 ASN X CA 1
ATOM 16329 C C . ASN B 2 886 ? 151.268 154.995 139.536 1.00 63.68 886 ASN X C 1
ATOM 16330 O O . ASN B 2 886 ? 151.063 153.863 139.089 1.00 63.68 886 ASN X O 1
ATOM 16335 N N . GLN B 2 887 ? 151.868 155.193 140.710 1.00 64.35 887 GLN X N 1
ATOM 16336 C CA . GLN B 2 887 ? 152.297 154.066 141.531 1.00 64.35 887 GLN X CA 1
ATOM 16337 C C . GLN B 2 887 ? 151.095 153.262 142.012 1.00 64.35 887 GLN X C 1
ATOM 16338 O O . GLN B 2 887 ? 151.071 152.028 141.917 1.00 64.35 887 GLN X O 1
ATOM 16344 N N . TYR B 2 888 ? 150.075 153.959 142.520 1.00 60.67 888 TYR X N 1
ATOM 16345 C CA . TYR B 2 888 ? 148.891 153.297 143.056 1.00 60.67 888 TYR X CA 1
ATOM 16346 C C . TYR B 2 888 ? 148.101 152.580 141.972 1.00 60.67 888 TYR X C 1
ATOM 16347 O O . TYR B 2 888 ? 147.512 151.526 142.234 1.00 60.67 888 TYR X O 1
ATOM 16356 N N . LYS B 2 889 ? 148.061 153.135 140.761 1.00 64.71 889 LYS X N 1
ATOM 16357 C CA . LYS B 2 889 ? 147.331 152.482 139.681 1.00 64.71 889 LYS X CA 1
ATOM 16358 C C . LYS B 2 889 ? 148.029 151.205 139.231 1.00 64.71 889 LYS X C 1
ATOM 16359 O O . LYS B 2 889 ? 147.371 150.195 138.962 1.00 64.71 889 LYS X O 1
ATOM 16365 N N . ASN B 2 890 ? 149.356 151.227 139.141 1.00 66.83 890 ASN X N 1
ATOM 16366 C CA . ASN B 2 890 ? 150.102 150.088 138.628 1.00 66.83 890 ASN X CA 1
ATOM 16367 C C . ASN B 2 890 ? 150.451 149.054 139.690 1.00 66.83 890 ASN X C 1
ATOM 16368 O O . ASN B 2 890 ? 150.902 147.960 139.333 1.00 66.83 890 ASN X O 1
ATOM 16373 N N . GLU B 2 891 ? 150.265 149.357 140.976 1.00 65.15 891 GLU X N 1
ATOM 16374 C CA . GLU B 2 891 ? 150.617 148.401 142.016 1.00 65.15 891 GLU X CA 1
ATOM 16375 C C . GLU B 2 891 ? 149.438 147.881 142.822 1.00 65.15 891 GLU X C 1
ATOM 16376 O O . GLU B 2 891 ? 149.547 146.797 143.403 1.00 65.15 891 GLU X O 1
ATOM 16382 N N . ILE B 2 892 ? 148.325 148.608 142.881 1.00 60.57 892 ILE X N 1
ATOM 16383 C CA . ILE B 2 892 ? 147.207 148.186 143.716 1.00 60.57 892 ILE X CA 1
ATOM 16384 C C . ILE B 2 892 ? 145.940 148.050 142.883 1.00 60.57 892 ILE X C 1
ATOM 16385 O O . ILE B 2 892 ? 145.355 146.965 142.800 1.00 60.57 892 ILE X O 1
ATOM 16390 N N . GLU B 2 893 ? 145.508 149.147 142.260 1.00 64.67 893 GLU X N 1
ATOM 16391 C CA . GLU B 2 893 ? 144.244 149.146 141.532 1.00 64.67 893 GLU X CA 1
ATOM 16392 C C . GLU B 2 893 ? 144.295 148.286 140.275 1.00 64.67 893 GLU X C 1
ATOM 16393 O O . GLU B 2 893 ? 143.243 147.866 139.783 1.00 64.67 893 GLU X O 1
ATOM 16399 N N . ASP B 2 894 ? 145.489 148.003 139.753 1.00 66.26 894 ASP X N 1
ATOM 16400 C CA . ASP B 2 894 ? 145.599 147.184 138.551 1.00 66.26 894 ASP X CA 1
ATOM 16401 C C . ASP B 2 894 ? 145.107 145.762 138.784 1.00 66.26 894 ASP X C 1
ATOM 16402 O O . ASP B 2 894 ? 144.590 145.128 137.858 1.00 66.26 894 ASP X O 1
ATOM 16407 N N . TYR B 2 895 ? 145.254 145.248 140.002 1.00 60.15 895 TYR X N 1
ATOM 16408 C CA . TYR B 2 895 ? 144.923 143.868 140.322 1.00 60.15 895 TYR X CA 1
ATOM 16409 C C . TYR B 2 895 ? 143.564 143.725 140.991 1.00 60.15 895 TYR X C 1
ATOM 16410 O O . TYR B 2 895 ? 143.247 142.648 141.501 1.00 60.15 895 TYR X O 1
ATOM 16419 N N . GLU B 2 896 ? 142.757 144.779 141.000 1.00 56.72 896 GLU X N 1
ATOM 16420 C CA . GLU B 2 896 ? 141.450 144.740 141.641 1.00 56.72 896 GLU X CA 1
ATOM 16421 C C . GLU B 2 896 ? 140.464 144.007 140.742 1.00 56.72 896 GLU X C 1
ATOM 16422 O O . GLU B 2 896 ? 140.176 144.463 139.630 1.00 56.72 896 GLU X O 1
ATOM 16428 N N . VAL B 2 897 ? 139.945 142.874 141.215 1.00 53.64 897 VAL X N 1
ATOM 16429 C CA . VAL B 2 897 ? 138.966 142.098 140.462 1.00 53.64 897 VAL X CA 1
ATOM 16430 C C . VAL B 2 897 ? 137.578 142.190 141.057 1.00 53.64 897 VAL X C 1
ATOM 16431 O O . VAL B 2 897 ? 136.625 141.662 140.467 1.00 53.64 897 VAL X O 1
ATOM 16435 N N . LEU B 2 898 ? 137.428 142.839 142.206 1.00 52.42 898 LEU X N 1
ATOM 16436 C CA . LEU B 2 898 ? 136.123 143.091 142.794 1.00 52.42 898 LEU X CA 1
ATOM 16437 C C . LEU B 2 898 ? 136.244 144.325 143.669 1.00 52.42 898 LEU X C 1
ATOM 16438 O O . LEU B 2 898 ? 137.264 144.515 144.332 1.00 52.42 898 LEU X O 1
ATOM 16443 N N . ASN B 2 899 ? 135.227 145.181 143.626 1.00 53.45 899 ASN X N 1
ATOM 16444 C CA . ASN B 2 899 ? 135.152 146.330 144.529 1.00 53.45 899 ASN X CA 1
ATOM 16445 C C . ASN B 2 899 ? 133.668 146.643 144.718 1.00 53.45 899 ASN X C 1
ATOM 16446 O O . ASN B 2 899 ? 133.080 147.400 143.945 1.00 53.45 899 ASN X O 1
ATOM 16451 N N . LEU B 2 900 ? 133.079 146.063 145.757 1.00 53.40 900 LEU X N 1
ATOM 16452 C CA . LEU B 2 900 ? 131.649 146.194 146.004 1.00 53.40 900 LEU X CA 1
ATOM 16453 C C . LEU B 2 900 ? 131.404 147.486 146.770 1.00 53.40 900 LEU X C 1
ATOM 16454 O O . LEU B 2 900 ? 131.744 147.588 147.953 1.00 53.40 900 LEU X O 1
ATOM 16459 N N . GLY B 2 901 ? 130.817 148.474 146.101 1.00 58.58 901 GLY X N 1
ATOM 16460 C CA . GLY B 2 901 ? 130.536 149.737 146.747 1.00 58.58 901 GLY X CA 1
ATOM 16461 C C . GLY B 2 901 ? 129.183 150.283 146.355 1.00 58.58 901 GLY X C 1
ATOM 16462 O O . GLY B 2 901 ? 128.381 149.582 145.732 1.00 58.58 901 GLY X O 1
ATOM 16463 N N . ALA B 2 902 ? 128.914 151.532 146.718 1.00 65.42 902 ALA X N 1
ATOM 16464 C CA . ALA B 2 902 ? 127.663 152.197 146.387 1.00 65.42 902 ALA X CA 1
ATOM 16465 C C . ALA B 2 902 ? 127.963 153.446 145.574 1.00 65.42 902 ALA X C 1
ATOM 16466 O O . ALA B 2 902 ? 128.768 154.284 145.992 1.00 65.42 902 ALA X O 1
ATOM 16468 N N . GLU B 2 903 ? 127.319 153.566 144.417 1.00 73.36 903 GLU X N 1
ATOM 16469 C CA . GLU B 2 903 ? 127.457 154.737 143.565 1.00 73.36 903 GLU X CA 1
ATOM 16470 C C . GLU B 2 903 ? 126.074 155.179 143.114 1.00 73.36 903 GLU X C 1
ATOM 16471 O O . GLU B 2 903 ? 125.262 154.350 142.693 1.00 73.36 903 GLU X O 1
ATOM 16477 N N . ASP B 2 904 ? 125.807 156.482 143.224 1.00 74.49 904 ASP X N 1
ATOM 16478 C CA . ASP B 2 904 ? 124.542 157.078 142.794 1.00 74.49 904 ASP X CA 1
ATOM 16479 C C . ASP B 2 904 ? 123.340 156.405 143.450 1.00 74.49 904 ASP X C 1
ATOM 16480 O O . ASP B 2 904 ? 122.258 156.333 142.863 1.00 74.49 904 ASP X O 1
ATOM 16485 N N . GLY B 2 905 ? 123.518 155.909 144.672 1.00 72.92 905 GLY X N 1
ATOM 16486 C CA . GLY B 2 905 ? 122.440 155.262 145.388 1.00 72.92 905 GLY X CA 1
ATOM 16487 C C . GLY B 2 905 ? 122.201 153.812 145.036 1.00 72.92 905 GLY X C 1
ATOM 16488 O O . GLY B 2 905 ? 121.212 153.238 145.502 1.00 72.92 905 GLY X O 1
ATOM 16489 N N . LYS B 2 906 ? 123.066 153.199 144.232 1.00 68.09 906 LYS X N 1
ATOM 16490 C CA . LYS B 2 906 ? 122.909 151.804 143.850 1.00 68.09 906 LYS X CA 1
ATOM 16491 C C . LYS B 2 906 ? 124.186 151.040 144.164 1.00 68.09 906 LYS X C 1
ATOM 16492 O O . LYS B 2 906 ? 125.291 151.547 143.951 1.00 68.09 906 LYS X O 1
ATOM 16498 N N . ILE B 2 907 ? 124.027 149.823 144.676 1.00 61.75 907 ILE X N 1
ATOM 16499 C CA . ILE B 2 907 ? 125.166 148.967 144.989 1.00 61.75 907 ILE X CA 1
ATOM 16500 C C . ILE B 2 907 ? 125.672 148.334 143.702 1.00 61.75 907 ILE X C 1
ATOM 16501 O O . ILE B 2 907 ? 124.890 147.783 142.919 1.00 61.75 907 ILE X O 1
ATOM 16506 N N . LYS B 2 908 ? 126.980 148.411 143.478 1.00 60.51 908 LYS X N 1
ATOM 16507 C CA . LYS B 2 908 ? 127.560 147.882 142.252 1.00 60.51 908 LYS X CA 1
ATOM 16508 C C . LYS B 2 908 ? 129.032 147.579 142.480 1.00 60.51 908 LYS X C 1
ATOM 16509 O O . LYS B 2 908 ? 129.641 148.023 143.457 1.00 60.51 908 LYS X O 1
ATOM 16515 N N . ASP B 2 909 ? 129.596 146.815 141.550 1.00 57.02 909 ASP X N 1
ATOM 16516 C CA . ASP B 2 909 ? 131.031 146.563 141.515 1.00 57.02 909 ASP X CA 1
ATOM 16517 C C . ASP B 2 909 ? 131.708 147.782 140.903 1.00 57.02 909 ASP X C 1
ATOM 16518 O O . ASP B 2 909 ? 131.637 147.996 139.689 1.00 57.02 909 ASP X O 1
ATOM 16523 N N . LEU B 2 910 ? 132.367 148.582 141.741 1.00 56.36 910 LEU X N 1
ATOM 16524 C CA . LEU B 2 910 ? 133.026 149.788 141.257 1.00 56.36 910 LEU X CA 1
ATOM 16525 C C . LEU B 2 910 ? 134.165 149.482 140.295 1.00 56.36 910 LEU X C 1
ATOM 16526 O O . LEU B 2 910 ? 134.525 150.344 139.487 1.00 56.36 910 LEU X O 1
ATOM 16531 N N . SER B 2 911 ? 134.740 148.280 140.360 1.00 57.29 911 SER X N 1
ATOM 16532 C CA . SER B 2 911 ? 135.790 147.904 139.422 1.00 57.29 911 SER X CA 1
ATOM 16533 C C . SER B 2 911 ? 135.237 147.572 138.042 1.00 57.29 911 SER X C 1
ATOM 16534 O O . SER B 2 911 ? 135.946 147.725 137.043 1.00 57.29 911 SER X O 1
ATOM 16537 N N . GLY B 2 912 ? 133.989 147.113 137.966 1.00 59.40 912 GLY X N 1
ATOM 16538 C CA . GLY B 2 912 ? 133.375 146.784 136.697 1.00 59.40 912 GLY X CA 1
ATOM 16539 C C . GLY B 2 912 ? 133.707 145.416 136.148 1.00 59.40 912 GLY X C 1
ATOM 16540 O O . GLY B 2 912 ? 133.318 145.113 135.015 1.00 59.40 912 GLY X O 1
ATOM 16541 N N . THR B 2 913 ? 134.416 144.579 136.910 1.00 59.25 913 THR X N 1
ATOM 16542 C CA . THR B 2 913 ? 134.793 143.260 136.412 1.00 59.25 913 THR X CA 1
ATOM 16543 C C . THR B 2 913 ? 133.578 142.359 136.226 1.00 59.25 913 THR X C 1
ATOM 16544 O O . THR B 2 913 ? 133.493 141.624 135.236 1.00 59.25 913 THR X O 1
ATOM 16548 N N . THR B 2 914 ? 132.633 142.396 137.161 1.00 63.30 914 THR X N 1
ATOM 16549 C CA . THR B 2 914 ? 131.455 141.544 137.109 1.00 63.30 914 THR X CA 1
ATOM 16550 C C . THR B 2 914 ? 130.198 142.374 137.315 1.00 63.30 914 THR X C 1
ATOM 16551 O O . THR B 2 914 ? 130.236 143.458 137.904 1.00 63.30 914 THR X O 1
ATOM 16555 N N . SER B 2 915 ? 129.079 141.853 136.811 1.00 66.64 915 SER X N 1
ATOM 16556 C CA . SER B 2 915 ? 127.785 142.494 136.981 1.00 66.64 915 SER X CA 1
ATOM 16557 C C . SER B 2 915 ? 126.694 141.536 137.435 1.00 66.64 915 SER X C 1
ATOM 16558 O O . SER B 2 915 ? 125.538 141.956 137.550 1.00 66.64 915 SER X O 1
ATOM 16561 N N . ASP B 2 916 ? 127.017 140.271 137.686 1.00 66.45 916 ASP X N 1
ATOM 16562 C CA . ASP B 2 916 ? 126.038 139.308 138.187 1.00 66.45 916 ASP X CA 1
ATOM 16563 C C . ASP B 2 916 ? 126.031 139.267 139.711 1.00 66.45 916 ASP X C 1
ATOM 16564 O O . ASP B 2 916 ? 126.140 138.214 140.335 1.00 66.45 916 ASP X O 1
ATOM 16569 N N . ILE B 2 917 ? 125.899 140.441 140.317 1.00 60.60 917 ILE X N 1
ATOM 16570 C CA . ILE B 2 917 ? 125.823 140.598 141.763 1.00 60.60 917 ILE X CA 1
ATOM 16571 C C . ILE B 2 917 ? 124.368 140.872 142.100 1.00 60.60 917 ILE X C 1
ATOM 16572 O O . ILE B 2 917 ? 123.830 141.922 141.728 1.00 60.60 917 ILE X O 1
ATOM 16577 N N . ASN B 2 918 ? 123.715 139.947 142.798 1.00 59.70 918 ASN X N 1
ATOM 16578 C CA . ASN B 2 918 ? 122.310 140.127 143.136 1.00 59.70 918 ASN X CA 1
ATOM 16579 C C . ASN B 2 918 ? 122.147 140.287 144.640 1.00 59.70 918 ASN X C 1
ATOM 16580 O O . ASN B 2 918 ? 122.690 139.503 145.426 1.00 59.70 918 ASN X O 1
ATOM 16585 N N . ILE B 2 919 ? 121.405 141.319 145.027 1.00 60.81 919 ILE X N 1
ATOM 16586 C CA . ILE B 2 919 ? 121.287 141.749 146.411 1.00 60.81 919 ILE X CA 1
ATOM 16587 C C . ILE B 2 919 ? 119.877 141.459 146.903 1.00 60.81 919 ILE X C 1
ATOM 16588 O O . ILE B 2 919 ? 118.914 141.448 146.129 1.00 60.81 919 ILE X O 1
ATOM 16593 N N . GLY B 2 920 ? 119.761 141.214 148.202 1.00 64.91 920 GLY X N 1
ATOM 16594 C CA . GLY B 2 920 ? 118.479 140.885 148.784 1.00 64.91 920 GLY X CA 1
ATOM 16595 C C . GLY B 2 920 ? 117.547 142.078 148.856 1.00 64.91 920 GLY X C 1
ATOM 16596 O O . GLY B 2 920 ? 117.929 143.231 148.657 1.00 64.91 920 GLY X O 1
ATOM 16597 N N . SER B 2 921 ? 116.281 141.779 149.151 1.00 70.65 921 SER X N 1
ATOM 16598 C CA . SER B 2 921 ? 115.268 142.823 149.239 1.00 70.65 921 SER X CA 1
ATOM 16599 C C . SER B 2 921 ? 115.410 143.675 150.493 1.00 70.65 921 SER X C 1
ATOM 16600 O O . SER B 2 921 ? 114.975 144.831 150.490 1.00 70.65 921 SER X O 1
ATOM 16603 N N . ASP B 2 922 ? 115.999 143.139 151.559 1.00 69.25 922 ASP X N 1
ATOM 16604 C CA . ASP B 2 922 ? 116.142 143.861 152.816 1.00 69.25 922 ASP X CA 1
ATOM 16605 C C . ASP B 2 922 ? 117.535 144.442 153.013 1.00 69.25 922 ASP X C 1
ATOM 16606 O O . ASP B 2 922 ? 117.908 144.750 154.148 1.00 69.25 922 ASP X O 1
ATOM 16611 N N . ILE B 2 923 ? 118.320 144.567 151.949 1.00 66.28 923 ILE X N 1
ATOM 16612 C CA . ILE B 2 923 ? 119.580 145.300 152.006 1.00 66.28 923 ILE X CA 1
ATOM 16613 C C . ILE B 2 923 ? 119.292 146.789 151.849 1.00 66.28 923 ILE X C 1
ATOM 16614 O O . ILE B 2 923 ? 118.365 147.186 151.131 1.00 66.28 923 ILE X O 1
ATOM 16619 N N . GLU B 2 924 ? 120.052 147.623 152.556 1.00 64.82 924 GLU X N 1
ATOM 16620 C CA . GLU B 2 924 ? 119.878 149.066 152.491 1.00 64.82 924 GLU X CA 1
ATOM 16621 C C . GLU B 2 924 ? 121.231 149.753 152.392 1.00 64.82 924 GLU X C 1
ATOM 16622 O O . GLU B 2 924 ? 122.276 149.167 152.683 1.00 64.82 924 GLU X O 1
ATOM 16628 N N . LEU B 2 925 ? 121.191 151.013 151.972 1.00 61.80 925 LEU X N 1
ATOM 16629 C CA . LEU B 2 925 ? 122.364 151.871 151.903 1.00 61.80 925 LEU X CA 1
ATOM 16630 C C . LEU B 2 925 ? 122.243 152.958 152.961 1.00 61.80 925 LEU X C 1
ATOM 16631 O O . LEU B 2 925 ? 121.240 153.677 153.004 1.00 61.80 925 LEU X O 1
ATOM 16636 N N . ALA B 2 926 ? 123.259 153.073 153.810 1.00 60.15 926 ALA X N 1
ATOM 16637 C CA . ALA B 2 926 ? 123.273 154.058 154.879 1.00 60.15 926 ALA X CA 1
ATOM 16638 C C . ALA B 2 926 ? 124.515 154.925 154.745 1.00 60.15 926 ALA X C 1
ATOM 16639 O O . ALA B 2 926 ? 125.456 154.587 154.023 1.00 60.15 926 ALA X O 1
ATOM 16641 N N . ASP B 2 927 ? 124.501 156.056 155.447 1.00 60.06 927 ASP X N 1
ATOM 16642 C CA . ASP B 2 927 ? 125.615 156.993 155.379 1.00 60.06 927 ASP X CA 1
ATOM 16643 C C . ASP B 2 927 ? 126.899 156.330 155.859 1.00 60.06 927 ASP X C 1
ATOM 16644 O O . ASP B 2 927 ? 126.930 155.678 156.905 1.00 60.06 927 ASP X O 1
ATOM 16649 N N . GLY B 2 928 ? 127.967 156.508 155.088 1.00 52.88 928 GLY X N 1
ATOM 16650 C CA . GLY B 2 928 ? 129.188 155.775 155.344 1.00 52.88 928 GLY X CA 1
ATOM 16651 C C . GLY B 2 928 ? 130.449 156.608 155.389 1.00 52.88 928 GLY X C 1
ATOM 16652 O O . GLY B 2 928 ? 130.407 157.815 155.642 1.00 52.88 928 GLY X O 1
ATOM 16653 N N . ARG B 2 929 ? 131.584 155.956 155.135 1.00 51.20 929 ARG X N 1
ATOM 16654 C CA . ARG B 2 929 ? 132.880 156.595 155.331 1.00 51.20 929 ARG X CA 1
ATOM 16655 C C . ARG B 2 929 ? 133.093 157.740 154.351 1.00 51.20 929 ARG X C 1
ATOM 16656 O O . ARG B 2 929 ? 133.465 158.847 154.750 1.00 51.20 929 ARG X O 1
ATOM 16664 N N . GLU B 2 930 ? 132.884 157.494 153.073 1.00 59.58 930 GLU X N 1
ATOM 16665 C CA . GLU B 2 930 ? 132.971 158.558 152.078 1.00 59.58 930 GLU X CA 1
ATOM 16666 C C . GLU B 2 930 ? 131.732 158.782 151.231 1.00 59.58 930 GLU X C 1
ATOM 16667 O O . GLU B 2 930 ? 131.419 159.928 150.899 1.00 59.58 930 GLU X O 1
ATOM 16673 N N . ASN B 2 931 ? 131.069 157.674 150.889 1.00 63.01 931 ASN X N 1
ATOM 16674 C CA . ASN B 2 931 ? 129.800 157.614 150.114 1.00 63.01 931 ASN X CA 1
ATOM 16675 C C . ASN B 2 931 ? 128.947 156.518 150.776 1.00 63.01 931 ASN X C 1
ATOM 16676 O O . ASN B 2 931 ? 129.508 155.737 151.531 1.00 63.01 931 ASN X O 1
ATOM 16681 N N . LYS B 2 932 ? 127.663 156.404 150.449 1.00 60.56 932 LYS X N 1
ATOM 16682 C CA . LYS B 2 932 ? 126.802 155.465 151.148 1.00 60.56 932 LYS X CA 1
ATOM 16683 C C . LYS B 2 932 ? 127.389 154.070 151.344 1.00 60.56 932 LYS X C 1
ATOM 16684 O O . LYS B 2 932 ? 128.139 153.564 150.507 1.00 60.56 932 LYS X O 1
ATOM 16690 N N . ALA B 2 933 ? 127.050 153.454 152.473 1.00 56.68 933 ALA X N 1
ATOM 16691 C CA . ALA B 2 933 ? 127.639 152.189 152.882 1.00 56.68 933 ALA X CA 1
ATOM 16692 C C . ALA B 2 933 ? 126.606 151.071 152.847 1.00 56.68 933 ALA X C 1
ATOM 16693 O O . ALA B 2 933 ? 125.420 151.288 153.107 1.00 56.68 933 ALA X O 1
ATOM 16695 N N . ILE B 2 934 ? 127.077 149.866 152.525 1.00 53.65 934 ILE X N 1
ATOM 16696 C CA . ILE B 2 934 ? 126.208 148.697 152.483 1.00 53.65 934 ILE X CA 1
ATOM 16697 C C . ILE B 2 934 ? 125.861 148.271 153.902 1.00 53.65 934 ILE X C 1
ATOM 16698 O O . ILE B 2 934 ? 126.747 148.081 154.745 1.00 53.65 934 ILE X O 1
ATOM 16703 N N . LYS B 2 935 ? 124.570 148.101 154.167 1.00 57.75 935 LYS X N 1
ATOM 16704 C CA . LYS B 2 935 ? 124.054 147.818 155.505 1.00 57.75 935 LYS X CA 1
ATOM 16705 C C . LYS B 2 935 ? 123.307 146.489 155.471 1.00 57.75 935 LYS X C 1
ATOM 16706 O O . LYS B 2 935 ? 122.190 146.412 154.953 1.00 57.75 935 LYS X O 1
ATOM 16712 N N . ILE B 2 936 ? 123.921 145.448 156.026 1.00 60.14 936 ILE X N 1
ATOM 16713 C CA . ILE B 2 936 ? 123.328 144.115 156.065 1.00 60.14 936 ILE X CA 1
ATOM 16714 C C . ILE B 2 936 ? 122.483 144.009 157.328 1.00 60.14 936 ILE X C 1
ATOM 16715 O O . ILE B 2 936 ? 123.017 143.928 158.436 1.00 60.14 936 ILE X O 1
ATOM 16720 N N . LYS B 2 937 ? 121.160 143.985 157.162 1.00 65.75 937 LYS X N 1
ATOM 16721 C CA . LYS B 2 937 ? 120.256 143.981 158.306 1.00 65.75 937 LYS X CA 1
ATOM 16722 C C . LYS B 2 937 ? 120.264 142.667 159.074 1.00 65.75 937 LYS X C 1
ATOM 16723 O O . LYS B 2 937 ? 119.669 142.605 160.154 1.00 65.75 937 LYS X O 1
ATOM 16729 N N . GLY B 2 938 ? 120.901 141.626 158.549 1.00 67.30 938 GLY X N 1
ATOM 16730 C CA . GLY B 2 938 ? 120.956 140.357 159.259 1.00 67.30 938 GLY X CA 1
ATOM 16731 C C . GLY B 2 938 ? 119.600 139.731 159.498 1.00 67.30 938 GLY X C 1
ATOM 16732 O O . GLY B 2 938 ? 119.381 139.106 160.543 1.00 67.30 938 GLY X O 1
ATOM 16733 N N . SER B 2 939 ? 118.679 139.888 158.549 1.00 72.00 939 SER X N 1
ATOM 16734 C CA . SER B 2 939 ? 117.334 139.344 158.654 1.00 72.00 939 SER X CA 1
ATOM 16735 C C . SER B 2 939 ? 117.132 138.109 157.787 1.00 72.00 939 SER X C 1
ATOM 16736 O O . SER B 2 939 ? 115.986 137.707 157.560 1.00 72.00 939 SER X O 1
ATOM 16739 N N . GLU B 2 940 ? 118.214 137.521 157.276 1.00 74.74 940 GLU X N 1
ATOM 16740 C CA . GLU B 2 940 ? 118.238 136.326 156.434 1.00 74.74 940 GLU X CA 1
ATOM 16741 C C . GLU B 2 940 ? 117.613 136.563 155.065 1.00 74.74 940 GLU X C 1
ATOM 16742 O O . GLU B 2 940 ? 117.632 135.656 154.226 1.00 74.74 940 GLU X O 1
ATOM 16748 N N . ASN B 2 941 ? 117.061 137.749 154.810 1.00 70.33 941 ASN X N 1
ATOM 16749 C CA . ASN B 2 941 ? 116.650 138.154 153.476 1.00 70.33 941 ASN X CA 1
ATOM 16750 C C . ASN B 2 941 ? 117.495 139.293 152.930 1.00 70.33 941 ASN X C 1
ATOM 16751 O O . ASN B 2 941 ? 117.357 139.636 151.752 1.00 70.33 941 ASN X O 1
ATOM 16756 N N . SER B 2 942 ? 118.356 139.888 153.755 1.00 67.52 942 SER X N 1
ATOM 16757 C CA . SER B 2 942 ? 119.333 140.871 153.292 1.00 67.52 942 SER X CA 1
ATOM 16758 C C . SER B 2 942 ? 120.614 140.159 152.857 1.00 67.52 942 SER X C 1
ATOM 16759 O O . SER B 2 942 ? 121.710 140.397 153.362 1.00 67.52 942 SER X O 1
ATOM 16762 N N . THR B 2 943 ? 120.447 139.263 151.893 1.00 62.57 943 THR X N 1
ATOM 16763 C CA . THR B 2 943 ? 121.532 138.442 151.383 1.00 62.57 943 THR X CA 1
ATOM 16764 C C . THR B 2 943 ? 122.068 139.081 150.112 1.00 62.57 943 THR X C 1
ATOM 16765 O O . THR B 2 943 ? 121.315 139.291 149.156 1.00 62.57 943 THR X O 1
ATOM 16769 N N . ILE B 2 944 ? 123.355 139.392 150.101 1.00 56.64 944 ILE X N 1
ATOM 16770 C CA . ILE B 2 944 ? 124.040 139.799 148.881 1.00 56.64 944 ILE X CA 1
ATOM 16771 C C . ILE B 2 944 ? 124.837 138.604 148.394 1.00 56.64 944 ILE X C 1
ATOM 16772 O O . ILE B 2 944 ? 125.481 137.921 149.193 1.00 56.64 944 ILE X O 1
ATOM 16777 N N . LYS B 2 945 ? 124.777 138.311 147.101 1.00 55.47 945 LYS X N 1
ATOM 16778 C CA . LYS B 2 945 ? 125.611 137.226 146.616 1.00 55.47 945 LYS X CA 1
ATOM 16779 C C . LYS B 2 945 ? 126.154 137.551 145.236 1.00 55.47 945 LYS X C 1
ATOM 16780 O O . LYS B 2 945 ? 125.449 138.090 144.374 1.00 55.47 945 LYS X O 1
ATOM 16786 N N . ILE B 2 946 ? 127.432 137.231 145.060 1.00 56.87 946 ILE X N 1
ATOM 16787 C CA . ILE B 2 946 ? 128.178 137.493 143.839 1.00 56.87 946 ILE X CA 1
ATOM 16788 C C . ILE B 2 946 ? 128.464 136.152 143.187 1.00 56.87 946 ILE X C 1
ATOM 16789 O O . ILE B 2 946 ? 129.225 135.342 143.732 1.00 56.87 946 ILE X O 1
ATOM 16794 N N . ALA B 2 947 ? 127.854 135.915 142.029 1.00 61.17 947 ALA X N 1
ATOM 16795 C CA . ALA B 2 947 ? 128.093 134.683 141.292 1.00 61.17 947 ALA X CA 1
ATOM 16796 C C . ALA B 2 947 ? 129.555 134.626 140.877 1.00 61.17 947 ALA X C 1
ATOM 16797 O O . ALA B 2 947 ? 130.056 135.543 140.220 1.00 61.17 947 ALA X O 1
ATOM 16799 N N . MET B 2 948 ? 130.239 133.557 141.264 1.00 62.68 948 MET X N 1
ATOM 16800 C CA . MET B 2 948 ? 131.679 133.490 141.071 1.00 62.68 948 MET X CA 1
ATOM 16801 C C . MET B 2 948 ? 132.020 133.291 139.601 1.00 62.68 948 MET X C 1
ATOM 16802 O O . MET B 2 948 ? 131.446 132.431 138.927 1.00 62.68 948 MET X O 1
ATOM 16807 N N . ASN B 2 949 ? 132.961 134.094 139.109 1.00 62.02 949 ASN X N 1
ATOM 16808 C CA . ASN B 2 949 ? 133.447 133.987 137.741 1.00 62.02 949 ASN X CA 1
ATOM 16809 C C . ASN B 2 949 ? 134.937 133.669 137.737 1.00 62.02 949 ASN X C 1
ATOM 16810 O O . ASN B 2 949 ? 135.514 133.388 138.791 1.00 62.02 949 ASN X O 1
ATOM 16815 N N . LYS B 2 950 ? 135.568 133.704 136.563 1.00 62.78 950 LYS X N 1
ATOM 16816 C CA . LYS B 2 950 ? 136.978 133.349 136.465 1.00 62.78 950 LYS X CA 1
ATOM 16817 C C . LYS B 2 950 ? 137.889 134.335 137.182 1.00 62.78 950 LYS X C 1
ATOM 16818 O O . LYS B 2 950 ? 139.039 133.991 137.473 1.00 62.78 950 LYS X O 1
ATOM 16824 N N . TYR B 2 951 ? 137.412 135.546 137.465 1.00 63.20 951 TYR X N 1
ATOM 16825 C CA . TYR B 2 951 ? 138.231 136.516 138.181 1.00 63.20 951 TYR X CA 1
ATOM 16826 C C . TYR B 2 951 ? 138.344 136.173 139.661 1.00 63.20 951 TYR X C 1
ATOM 16827 O O . TYR B 2 951 ? 139.415 136.328 140.256 1.00 63.20 951 TYR X O 1
ATOM 16836 N N . LEU B 2 952 ? 137.255 135.706 140.268 1.00 61.26 952 LEU X N 1
ATOM 16837 C CA . LEU B 2 952 ? 137.199 135.445 141.699 1.00 61.26 952 LEU X CA 1
ATOM 16838 C C . LEU B 2 952 ? 137.519 134.000 142.055 1.00 61.26 952 LEU X C 1
ATOM 16839 O O . LEU B 2 952 ? 137.506 133.650 143.238 1.00 61.26 952 LEU X O 1
ATOM 16844 N N . ARG B 2 953 ? 137.801 133.155 141.069 1.00 61.78 953 ARG X N 1
ATOM 16845 C CA . ARG B 2 953 ? 138.194 131.776 141.325 1.00 61.78 953 ARG X CA 1
ATOM 16846 C C . ARG B 2 953 ? 139.690 131.739 141.602 1.00 61.78 953 ARG X C 1
ATOM 16847 O O . ARG B 2 953 ? 140.500 131.971 140.699 1.00 61.78 953 ARG X O 1
ATOM 16855 N N . PHE B 2 954 ? 140.054 131.451 142.847 1.00 58.98 954 PHE X N 1
ATOM 16856 C CA . PHE B 2 954 ? 141.445 131.448 143.283 1.00 58.98 954 PHE X CA 1
ATOM 16857 C C . PHE B 2 954 ? 141.913 130.005 143.396 1.00 58.98 954 PHE X C 1
ATOM 16858 O O . PHE B 2 954 ? 141.403 129.241 144.222 1.00 58.98 954 PHE X O 1
ATOM 16866 N N . SER B 2 955 ? 142.888 129.641 142.573 1.00 62.16 955 SER X N 1
ATOM 16867 C CA . SER B 2 955 ? 143.399 128.280 142.539 1.00 62.16 955 SER X CA 1
ATOM 16868 C C . SER B 2 955 ? 144.353 128.070 143.713 1.00 62.16 955 SER X C 1
ATOM 16869 O O . SER B 2 955 ? 144.428 128.874 144.646 1.00 62.16 955 SER X O 1
ATOM 16872 N N . ALA B 2 956 ? 145.089 126.959 143.678 1.00 63.58 956 ALA X N 1
ATOM 16873 C CA . ALA B 2 956 ? 145.963 126.614 144.793 1.00 63.58 956 ALA X CA 1
ATOM 16874 C C . ALA B 2 956 ? 147.074 127.637 144.977 1.00 63.58 956 ALA X C 1
ATOM 16875 O O . ALA B 2 956 ? 147.395 128.019 146.108 1.00 63.58 956 ALA X O 1
ATOM 16877 N N . THR B 2 957 ? 147.669 128.096 143.882 1.00 63.93 957 THR X N 1
ATOM 16878 C CA . THR B 2 957 ? 148.873 128.911 143.934 1.00 63.93 957 THR X CA 1
ATOM 16879 C C . THR B 2 957 ? 148.613 130.399 143.734 1.00 63.93 957 THR X C 1
ATOM 16880 O O . THR B 2 957 ? 149.571 131.155 143.545 1.00 63.93 957 THR X O 1
ATOM 16884 N N . ASP B 2 958 ? 147.360 130.840 143.770 1.00 61.69 958 ASP X N 1
ATOM 16885 C CA . ASP B 2 958 ? 147.009 132.223 143.473 1.00 61.69 958 ASP X CA 1
ATOM 16886 C C . ASP B 2 958 ? 146.952 133.035 144.761 1.00 61.69 958 ASP X C 1
ATOM 16887 O O . ASP B 2 958 ? 146.090 132.795 145.612 1.00 61.69 958 ASP X O 1
ATOM 16892 N N . ASN B 2 959 ? 147.868 133.991 144.898 1.00 55.58 959 ASN X N 1
ATOM 16893 C CA . ASN B 2 959 ? 147.818 134.929 146.010 1.00 55.58 959 ASN X CA 1
ATOM 16894 C C . ASN B 2 959 ? 146.594 135.820 145.872 1.00 55.58 959 ASN X C 1
ATOM 16895 O O . ASN B 2 959 ? 146.175 136.148 144.760 1.00 55.58 959 ASN X O 1
ATOM 16900 N N . PHE B 2 960 ? 146.013 136.219 147.002 1.00 52.55 960 PHE X N 1
ATOM 16901 C CA . PHE B 2 960 ? 144.854 137.098 146.918 1.00 52.55 960 PHE X CA 1
ATOM 16902 C C . PHE B 2 960 ? 144.701 137.898 148.200 1.00 52.55 960 PHE X C 1
ATOM 16903 O O . PHE B 2 960 ? 145.081 137.458 149.283 1.00 52.55 960 PHE X O 1
ATOM 16911 N N . SER B 2 961 ? 144.120 139.084 148.063 1.00 48.65 961 SER X N 1
ATOM 16912 C CA . SER B 2 961 ? 143.932 139.978 149.193 1.00 48.65 961 SER X CA 1
ATOM 16913 C C . SER B 2 961 ? 142.490 140.451 149.223 1.00 48.65 961 SER X C 1
ATOM 16914 O O . SER B 2 961 ? 141.864 140.645 148.182 1.00 48.65 961 SER X O 1
ATOM 16917 N N . ILE B 2 962 ? 141.966 140.627 150.431 1.00 45.27 962 ILE X N 1
ATOM 16918 C CA . ILE B 2 962 ? 140.592 141.065 150.645 1.00 45.27 962 ILE X CA 1
ATOM 16919 C C . ILE B 2 962 ? 140.621 142.249 151.597 1.00 45.27 962 ILE X C 1
ATOM 16920 O O . ILE B 2 962 ? 141.026 142.103 152.754 1.00 45.27 962 ILE X O 1
ATOM 16925 N N . SER B 2 963 ? 140.186 143.413 151.124 1.00 45.30 963 SER X N 1
ATOM 16926 C CA . SER B 2 963 ? 140.221 144.637 151.912 1.00 45.30 963 SER X CA 1
ATOM 16927 C C . SER B 2 963 ? 138.823 145.225 152.000 1.00 45.30 963 SER X C 1
ATOM 16928 O O . SER B 2 963 ? 138.170 145.427 150.975 1.00 45.30 963 SER X O 1
ATOM 16931 N N . PHE B 2 964 ? 138.372 145.525 153.213 1.00 45.01 964 PHE X N 1
ATOM 16932 C CA . PHE B 2 964 ? 137.034 146.076 153.357 1.00 45.01 964 PHE X CA 1
ATOM 16933 C C . PHE B 2 964 ? 136.945 146.946 154.600 1.00 45.01 964 PHE X C 1
ATOM 16934 O O . PHE B 2 964 ? 137.649 146.725 155.589 1.00 45.01 964 PHE X O 1
ATOM 16942 N N . TRP B 2 965 ? 136.065 147.940 154.532 1.00 47.49 965 TRP X N 1
ATOM 16943 C CA . TRP B 2 965 ? 135.725 148.764 155.679 1.00 47.49 965 TRP X CA 1
ATOM 16944 C C . TRP B 2 965 ? 134.539 148.152 156.404 1.00 47.49 965 TRP X C 1
ATOM 16945 O O . TRP B 2 965 ? 133.574 147.712 155.775 1.00 47.49 965 TRP X O 1
ATOM 16956 N N . ILE B 2 966 ? 134.613 148.121 157.730 1.00 47.98 966 ILE X N 1
ATOM 16957 C CA . ILE B 2 966 ? 133.531 147.591 158.544 1.00 47.98 966 ILE X CA 1
ATOM 16958 C C . ILE B 2 966 ? 133.177 148.605 159.619 1.00 47.98 966 ILE X C 1
ATOM 16959 O O . ILE B 2 966 ? 134.034 149.335 160.128 1.00 47.98 966 ILE X O 1
ATOM 16964 N N . LYS B 2 967 ? 131.887 148.669 159.934 1.00 48.90 967 LYS X N 1
ATOM 16965 C CA . LYS B 2 967 ? 131.365 149.445 161.055 1.00 48.90 967 LYS X CA 1
ATOM 16966 C C . LYS B 2 967 ? 130.385 148.525 161.772 1.00 48.90 967 LYS X C 1
ATOM 16967 O O . LYS B 2 967 ? 129.257 148.328 161.306 1.00 48.90 967 LYS X O 1
ATOM 16973 N N . HIS B 2 968 ? 130.831 147.933 162.879 1.00 54.17 968 HIS X N 1
ATOM 16974 C CA . HIS B 2 968 ? 130.022 146.969 163.604 1.00 54.17 968 HIS X CA 1
ATOM 16975 C C . HIS B 2 968 ? 129.403 147.635 164.818 1.00 54.17 968 HIS X C 1
ATOM 16976 O O . HIS B 2 968 ? 130.137 148.181 165.655 1.00 54.17 968 HIS X O 1
ATOM 16983 N N . PRO B 2 969 ? 128.082 147.612 164.956 1.00 56.01 969 PRO X N 1
ATOM 16984 C CA . PRO B 2 969 ? 127.438 148.302 166.076 1.00 56.01 969 PRO X CA 1
ATOM 16985 C C . PRO B 2 969 ? 127.841 147.715 167.418 1.00 56.01 969 PRO X C 1
ATOM 16986 O O . PRO B 2 969 ? 128.162 146.532 167.535 1.00 56.01 969 PRO X O 1
ATOM 16990 N N . LYS B 2 970 ? 127.825 148.566 168.435 1.00 61.65 970 LYS X N 1
ATOM 16991 C CA . LYS B 2 970 ? 128.000 148.098 169.799 1.00 61.65 970 LYS X CA 1
ATOM 16992 C C . LYS B 2 970 ? 126.836 147.186 170.174 1.00 61.65 970 LYS X C 1
ATOM 16993 O O . LYS B 2 970 ? 125.675 147.539 169.924 1.00 61.65 970 LYS X O 1
ATOM 16999 N N . PRO B 2 971 ? 127.095 146.016 170.761 1.00 65.21 971 PRO X N 1
ATOM 17000 C CA . PRO B 2 971 ? 126.002 145.089 171.096 1.00 65.21 971 PRO X CA 1
ATOM 17001 C C . PRO B 2 971 ? 125.089 145.682 172.159 1.00 65.21 971 PRO X C 1
ATOM 17002 O O . PRO B 2 971 ? 125.504 145.909 173.296 1.00 65.21 971 PRO X O 1
ATOM 17006 N N . THR B 2 972 ? 123.837 145.930 171.778 1.00 69.32 972 THR X N 1
ATOM 17007 C CA . THR B 2 972 ? 122.875 146.565 172.669 1.00 69.32 972 THR X CA 1
ATOM 17008 C C . THR B 2 972 ? 122.215 145.595 173.639 1.00 69.32 972 THR X C 1
ATOM 17009 O O . THR B 2 972 ? 121.606 146.042 174.618 1.00 69.32 972 THR X O 1
ATOM 17013 N N . ASN B 2 973 ? 122.315 144.290 173.399 1.00 72.65 973 ASN X N 1
ATOM 17014 C CA . ASN B 2 973 ? 121.719 143.296 174.278 1.00 72.65 973 ASN X CA 1
ATOM 17015 C C . ASN B 2 973 ? 122.558 142.028 174.250 1.00 72.65 973 ASN X C 1
ATOM 17016 O O . ASN B 2 973 ? 123.240 141.736 173.265 1.00 72.65 973 ASN X O 1
ATOM 17021 N N . LEU B 2 974 ? 122.493 141.274 175.347 1.00 73.48 974 LEU X N 1
ATOM 17022 C CA . LEU B 2 974 ? 123.389 140.143 175.578 1.00 73.48 974 LEU X CA 1
ATOM 17023 C C . LEU B 2 974 ? 122.660 138.851 175.213 1.00 73.48 974 LEU X C 1
ATOM 17024 O O . LEU B 2 974 ? 122.160 138.119 176.067 1.00 73.48 974 LEU X O 1
ATOM 17029 N N . LEU B 2 975 ? 122.598 138.576 173.907 1.00 73.35 975 LEU X N 1
ATOM 17030 C CA . LEU B 2 975 ? 122.017 137.328 173.428 1.00 73.35 975 LEU X CA 1
ATOM 17031 C C . LEU B 2 975 ? 122.828 136.719 172.293 1.00 73.35 975 LEU X C 1
ATOM 17032 O O . LEU B 2 975 ? 122.374 135.744 171.681 1.00 73.35 975 LEU X O 1
ATOM 17037 N N . ASN B 2 976 ? 124.009 137.253 171.995 1.00 70.00 976 ASN X N 1
ATOM 17038 C CA . ASN B 2 976 ? 124.795 136.804 170.860 1.00 70.00 976 ASN X CA 1
ATOM 17039 C C . ASN B 2 976 ? 126.246 136.517 171.222 1.00 70.00 976 ASN X C 1
ATOM 17040 O O . ASN B 2 976 ? 127.056 136.266 170.323 1.00 70.00 976 ASN X O 1
ATOM 17045 N N . ASN B 2 977 ? 126.600 136.553 172.505 1.00 73.40 977 ASN X N 1
ATOM 17046 C CA . ASN B 2 977 ? 127.976 136.296 172.904 1.00 73.40 977 ASN X CA 1
ATOM 17047 C C . ASN B 2 977 ? 128.303 134.816 172.770 1.00 73.40 977 ASN X C 1
ATOM 17048 O O . ASN B 2 977 ? 127.472 133.951 173.056 1.00 73.40 977 ASN X O 1
ATOM 17053 N N . GLY B 2 978 ? 129.520 134.527 172.321 1.00 71.71 978 GLY X N 1
ATOM 17054 C CA . GLY B 2 978 ? 129.941 133.160 172.113 1.00 71.71 978 GLY X CA 1
ATOM 17055 C C . GLY B 2 978 ? 129.358 132.499 170.886 1.00 71.71 978 GLY X C 1
ATOM 17056 O O . GLY B 2 978 ? 129.698 131.344 170.605 1.00 71.71 978 GLY X O 1
ATOM 17057 N N . ILE B 2 979 ? 128.499 133.191 170.147 1.00 66.71 979 ILE X N 1
ATOM 17058 C CA . ILE B 2 979 ? 127.869 132.664 168.944 1.00 66.71 979 ILE X CA 1
ATOM 17059 C C . ILE B 2 979 ? 128.571 133.315 167.762 1.00 66.71 979 ILE X C 1
ATOM 17060 O O . ILE B 2 979 ? 128.292 134.469 167.417 1.00 66.71 979 ILE X O 1
ATOM 17065 N N . GLU B 2 980 ? 129.490 132.585 167.138 1.00 59.99 980 GLU X N 1
ATOM 17066 C CA . GLU B 2 980 ? 130.163 133.097 165.955 1.00 59.99 980 GLU X CA 1
ATOM 17067 C C . GLU B 2 980 ? 129.224 133.035 164.760 1.00 59.99 980 GLU X C 1
ATOM 17068 O O . GLU B 2 980 ? 128.644 131.987 164.464 1.00 59.99 980 GLU X O 1
ATOM 17074 N N . TYR B 2 981 ? 129.076 134.162 164.075 1.00 57.29 981 TYR X N 1
ATOM 17075 C CA . TYR B 2 981 ? 128.205 134.278 162.917 1.00 57.29 981 TYR X CA 1
ATOM 17076 C C . TYR B 2 981 ? 128.988 134.877 161.762 1.00 57.29 981 TYR X C 1
ATOM 17077 O O . TYR B 2 981 ? 129.792 135.793 161.955 1.00 57.29 981 TYR X O 1
ATOM 17086 N N . THR B 2 982 ? 128.765 134.346 160.565 1.00 55.40 982 THR X N 1
ATOM 17087 C CA . THR B 2 982 ? 129.568 134.749 159.425 1.00 55.40 982 THR X CA 1
ATOM 17088 C C . THR B 2 982 ? 129.157 136.130 158.927 1.00 55.40 982 THR X C 1
ATOM 17089 O O . THR B 2 982 ? 128.026 136.585 159.118 1.00 55.40 982 THR X O 1
ATOM 17093 N N . LEU B 2 983 ? 130.108 136.804 158.290 1.00 53.52 983 LEU X N 1
ATOM 17094 C CA . LEU B 2 983 ? 129.886 138.099 157.664 1.00 53.52 983 LEU X CA 1
ATOM 17095 C C . LEU B 2 983 ? 129.944 138.020 156.148 1.00 53.52 983 LEU X C 1
ATOM 17096 O O . LEU B 2 983 ? 129.045 138.517 155.465 1.00 53.52 983 LEU X O 1
ATOM 17101 N N . VAL B 2 984 ? 130.991 137.406 155.604 1.00 51.73 984 VAL X N 1
ATOM 17102 C CA . VAL B 2 984 ? 131.088 137.143 154.172 1.00 51.73 984 VAL X CA 1
ATOM 17103 C C . VAL B 2 984 ? 131.828 135.827 153.974 1.00 51.73 984 VAL X C 1
ATOM 17104 O O . VAL B 2 984 ? 132.939 135.650 154.480 1.00 51.73 984 VAL X O 1
ATOM 17108 N N . GLU B 2 985 ? 131.209 134.892 153.266 1.00 54.86 985 GLU X N 1
ATOM 17109 C CA . GLU B 2 985 ? 131.764 133.554 153.136 1.00 54.86 985 GLU X CA 1
ATOM 17110 C C . GLU B 2 985 ? 131.747 133.116 151.683 1.00 54.86 985 GLU X C 1
ATOM 17111 O O . GLU B 2 985 ? 130.750 133.309 150.982 1.00 54.86 985 GLU X O 1
ATOM 17117 N N . ASN B 2 986 ? 132.857 132.544 151.230 1.00 55.39 986 ASN X N 1
ATOM 17118 C CA . ASN B 2 986 ? 132.913 131.746 150.015 1.00 55.39 986 ASN X CA 1
ATOM 17119 C C . ASN B 2 986 ? 133.303 130.367 150.532 1.00 55.39 986 ASN X C 1
ATOM 17120 O O . ASN B 2 986 ? 134.488 130.029 150.597 1.00 55.39 986 ASN X O 1
ATOM 17125 N N . PHE B 2 987 ? 132.302 129.589 150.938 1.00 59.01 987 PHE X N 1
ATOM 17126 C CA . PHE B 2 987 ? 132.552 128.411 151.758 1.00 59.01 987 PHE X CA 1
ATOM 17127 C C . PHE B 2 987 ? 131.516 127.338 151.472 1.00 59.01 987 PHE X C 1
ATOM 17128 O O . PHE B 2 987 ? 130.310 127.597 151.526 1.00 59.01 987 PHE X O 1
ATOM 17136 N N . ASN B 2 988 ? 132.000 126.141 151.166 1.00 58.99 988 ASN X N 1
ATOM 17137 C CA . ASN B 2 988 ? 131.204 124.933 150.975 1.00 58.99 988 ASN X CA 1
ATOM 17138 C C . ASN B 2 988 ? 131.875 123.766 151.680 1.00 58.99 988 ASN X C 1
ATOM 17139 O O . ASN B 2 988 ? 132.245 122.771 151.057 1.00 58.99 988 ASN X O 1
ATOM 17144 N N . GLN B 2 989 ? 132.118 123.933 152.985 1.00 62.28 989 GLN X N 1
ATOM 17145 C CA . GLN B 2 989 ? 133.015 123.089 153.793 1.00 62.28 989 GLN X CA 1
ATOM 17146 C C . GLN B 2 989 ? 134.399 122.997 153.152 1.00 62.28 989 GLN X C 1
ATOM 17147 O O . GLN B 2 989 ? 135.172 122.075 153.415 1.00 62.28 989 GLN X O 1
ATOM 17153 N N . ARG B 2 990 ? 134.716 123.994 152.325 1.00 61.92 990 ARG X N 1
ATOM 17154 C CA . ARG B 2 990 ? 136.047 124.235 151.784 1.00 61.92 990 ARG X CA 1
ATOM 17155 C C . ARG B 2 990 ? 136.091 125.642 151.201 1.00 61.92 990 ARG X C 1
ATOM 17156 O O . ARG B 2 990 ? 135.295 125.970 150.317 1.00 61.92 990 ARG X O 1
ATOM 17164 N N . GLY B 2 991 ? 137.004 126.481 151.678 1.00 56.39 991 GLY X N 1
ATOM 17165 C CA . GLY B 2 991 ? 137.068 127.844 151.189 1.00 56.39 991 GLY X CA 1
ATOM 17166 C C . GLY B 2 991 ? 137.405 128.854 152.264 1.00 56.39 991 GLY X C 1
ATOM 17167 O O . GLY B 2 991 ? 137.998 128.499 153.286 1.00 56.39 991 GLY X O 1
ATOM 17168 N N . TRP B 2 992 ? 137.027 130.113 152.056 1.00 51.63 992 TRP X N 1
ATOM 17169 C CA . TRP B 2 992 ? 137.369 131.175 152.990 1.00 51.63 992 TRP X CA 1
ATOM 17170 C C . TRP B 2 992 ? 136.108 131.794 153.578 1.00 51.63 992 TRP X C 1
ATOM 17171 O O . TRP B 2 992 ? 135.027 131.749 152.987 1.00 51.63 992 TRP X O 1
ATOM 17182 N N . LYS B 2 993 ? 136.258 132.366 154.769 1.00 50.33 993 LYS X N 1
ATOM 17183 C CA . LYS B 2 993 ? 135.100 132.844 155.512 1.00 50.33 993 LYS X CA 1
ATOM 17184 C C . LYS B 2 993 ? 135.535 133.898 156.518 1.00 50.33 993 LYS X C 1
ATOM 17185 O O . LYS B 2 993 ? 136.419 133.646 157.340 1.00 50.33 993 LYS X O 1
ATOM 17191 N N . ILE B 2 994 ? 134.916 135.072 156.449 1.00 49.57 994 ILE X N 1
ATOM 17192 C CA . ILE B 2 994 ? 135.122 136.151 157.404 1.00 49.57 994 ILE X CA 1
ATOM 17193 C C . ILE B 2 994 ? 133.875 136.226 158.268 1.00 49.57 994 ILE X C 1
ATOM 17194 O O . ILE B 2 994 ? 132.784 136.533 157.769 1.00 49.57 994 ILE X O 1
ATOM 17199 N N . SER B 2 995 ? 134.034 135.941 159.556 1.00 52.36 995 SER X N 1
ATOM 17200 C CA . SER B 2 995 ? 132.937 135.905 160.509 1.00 52.36 995 SER X CA 1
ATOM 17201 C C . SER B 2 995 ? 133.223 136.878 161.642 1.00 52.36 995 SER X C 1
ATOM 17202 O O . SER B 2 995 ? 134.319 137.428 161.757 1.00 52.36 995 SER X O 1
ATOM 17205 N N . ILE B 2 996 ? 132.221 137.092 162.487 1.00 55.86 996 ILE X N 1
ATOM 17206 C CA . ILE B 2 996 ? 132.312 138.040 163.590 1.00 55.86 996 ILE X CA 1
ATOM 17207 C C . ILE B 2 996 ? 131.877 137.325 164.858 1.00 55.86 996 ILE X C 1
ATOM 17208 O O . ILE B 2 996 ? 130.695 136.998 165.018 1.00 55.86 996 ILE X O 1
ATOM 17213 N N . GLN B 2 997 ? 132.819 137.085 165.758 1.00 61.97 997 GLN X N 1
ATOM 17214 C CA . GLN B 2 997 ? 132.487 136.629 167.098 1.00 61.97 997 GLN X CA 1
ATOM 17215 C C . GLN B 2 997 ? 132.328 137.858 167.994 1.00 61.97 997 GLN X C 1
ATOM 17216 O O . GLN B 2 997 ? 132.187 138.980 167.501 1.00 61.97 997 GLN X O 1
ATOM 17222 N N . ASP B 2 998 ? 132.341 137.671 169.310 1.00 62.79 998 ASP X N 1
ATOM 17223 C CA . ASP B 2 998 ? 132.052 138.777 170.211 1.00 62.79 998 ASP X CA 1
ATOM 17224 C C . ASP B 2 998 ? 133.147 139.839 170.169 1.00 62.79 998 ASP X C 1
ATOM 17225 O O . ASP B 2 998 ? 134.160 139.744 170.868 1.00 62.79 998 ASP X O 1
ATOM 17230 N N . SER B 2 999 ? 132.934 140.855 169.327 1.00 60.37 999 SER X N 1
ATOM 17231 C CA . SER B 2 999 ? 133.833 141.988 169.129 1.00 60.37 999 SER X CA 1
ATOM 17232 C C . SER B 2 999 ? 135.172 141.590 168.520 1.00 60.37 999 SER X C 1
ATOM 17233 O O . SER B 2 999 ? 136.125 142.371 168.562 1.00 60.37 999 SER X O 1
ATOM 17236 N N . LYS B 2 1000 ? 135.272 140.393 167.950 1.00 57.01 1000 LYS X N 1
ATOM 17237 C CA . LYS B 2 1000 ? 136.500 139.928 167.320 1.00 57.01 1000 LYS X CA 1
ATOM 17238 C C . LYS B 2 1000 ? 136.176 139.416 165.927 1.00 57.01 1000 LYS X C 1
ATOM 17239 O O . LYS B 2 1000 ? 135.205 138.676 165.746 1.00 57.01 1000 LYS X O 1
ATOM 17245 N N . LEU B 2 1001 ? 136.987 139.806 164.950 1.00 52.06 1001 LEU X N 1
ATOM 17246 C CA . LEU B 2 1001 ? 136.777 139.412 163.564 1.00 52.06 1001 LEU X CA 1
ATOM 17247 C C . LEU B 2 1001 ? 137.641 138.198 163.251 1.00 52.06 1001 LEU X C 1
ATOM 17248 O O . LEU B 2 1001 ? 138.849 138.210 163.503 1.00 52.06 1001 LEU X O 1
ATOM 17253 N N . ILE B 2 1002 ? 137.024 137.159 162.695 1.00 51.40 1002 ILE X N 1
ATOM 17254 C CA . ILE B 2 1002 ? 137.673 135.875 162.466 1.00 51.40 1002 ILE X CA 1
ATOM 17255 C C . ILE B 2 1002 ? 137.816 135.660 160.967 1.00 51.40 1002 ILE X C 1
ATOM 17256 O O . ILE B 2 1002 ? 136.849 135.827 160.217 1.00 51.40 1002 ILE X O 1
ATOM 17261 N N . TRP B 2 1003 ? 139.020 135.296 160.539 1.00 48.69 1003 TRP X N 1
ATOM 17262 C CA . TRP B 2 1003 ? 139.327 134.979 159.152 1.00 48.69 1003 TRP X CA 1
ATOM 17263 C C . TRP B 2 1003 ? 139.708 133.509 159.087 1.00 48.69 1003 TRP X C 1
ATOM 17264 O O . TRP B 2 1003 ? 140.613 133.071 159.805 1.00 48.69 1003 TRP X O 1
ATOM 17275 N N . TYR B 2 1004 ? 139.026 132.751 158.231 1.00 53.50 1004 TYR X N 1
ATOM 17276 C CA . TYR B 2 1004 ? 139.120 131.300 158.226 1.00 53.50 1004 TYR X CA 1
ATOM 17277 C C . TYR B 2 1004 ? 139.382 130.801 156.814 1.00 53.50 1004 TYR X C 1
ATOM 17278 O O . TYR B 2 1004 ? 138.647 131.151 155.887 1.00 53.50 1004 TYR X O 1
ATOM 17287 N N . LEU B 2 1005 ? 140.427 129.994 156.654 1.00 57.14 1005 LEU X N 1
ATOM 17288 C CA . LEU B 2 1005 ? 140.614 129.182 155.458 1.00 57.14 1005 LEU X CA 1
ATOM 17289 C C . LEU B 2 1005 ? 140.449 127.718 155.825 1.00 57.14 1005 LEU X C 1
ATOM 17290 O O . LEU B 2 1005 ? 140.907 127.285 156.885 1.00 57.14 1005 LEU X O 1
ATOM 17295 N N . ARG B 2 1006 ? 139.824 126.957 154.932 1.00 62.46 1006 ARG X N 1
ATOM 17296 C CA . ARG B 2 1006 ? 139.622 125.528 155.140 1.00 62.46 1006 ARG X CA 1
ATOM 17297 C C . ARG B 2 1006 ? 139.915 124.809 153.832 1.00 62.46 1006 ARG X C 1
ATOM 17298 O O . ARG B 2 1006 ? 139.171 124.959 152.859 1.00 62.46 1006 ARG X O 1
ATOM 17306 N N . ASP B 2 1007 ? 140.998 124.043 153.806 1.00 66.29 1007 ASP X N 1
ATOM 17307 C CA . ASP B 2 1007 ? 141.296 123.156 152.695 1.00 66.29 1007 ASP X CA 1
ATOM 17308 C C . ASP B 2 1007 ? 140.546 121.848 152.959 1.00 66.29 1007 ASP X C 1
ATOM 17309 O O . ASP B 2 1007 ? 139.677 121.776 153.832 1.00 66.29 1007 ASP X O 1
ATOM 17314 N N . HIS B 2 1008 ? 140.859 120.795 152.205 1.00 69.29 1008 HIS X N 1
ATOM 17315 C CA . HIS B 2 1008 ? 140.233 119.503 152.455 1.00 69.29 1008 HIS X CA 1
ATOM 17316 C C . HIS B 2 1008 ? 140.612 118.947 153.822 1.00 69.29 1008 HIS X C 1
ATOM 17317 O O . HIS B 2 1008 ? 139.834 118.193 154.417 1.00 69.29 1008 HIS X O 1
ATOM 17324 N N . ASN B 2 1009 ? 141.791 119.297 154.334 1.00 68.23 1009 ASN X N 1
ATOM 17325 C CA . ASN B 2 1009 ? 142.236 118.771 155.619 1.00 68.23 1009 ASN X CA 1
ATOM 17326 C C . ASN B 2 1009 ? 142.798 119.854 156.534 1.00 68.23 1009 ASN X C 1
ATOM 17327 O O . ASN B 2 1009 ? 142.773 119.706 157.759 1.00 68.23 1009 ASN X O 1
ATOM 17332 N N . ASN B 2 1010 ? 143.306 120.939 155.960 1.00 64.97 1010 ASN X N 1
ATOM 17333 C CA . ASN B 2 1010 ? 144.019 121.961 156.710 1.00 64.97 1010 ASN X CA 1
ATOM 17334 C C . ASN B 2 1010 ? 143.179 123.225 156.840 1.00 64.97 1010 ASN X C 1
ATOM 17335 O O . ASN B 2 1010 ? 142.207 123.430 156.109 1.00 64.97 1010 ASN X O 1
ATOM 17340 N N . SER B 2 1011 ? 143.568 124.080 157.784 1.00 60.19 1011 SER X N 1
ATOM 17341 C CA . SER B 2 1011 ? 142.794 125.281 158.060 1.00 60.19 1011 SER X CA 1
ATOM 17342 C C . SER B 2 1011 ? 143.668 126.329 158.733 1.00 60.19 1011 SER X C 1
ATOM 17343 O O . SER B 2 1011 ? 144.720 126.025 159.300 1.00 60.19 1011 SER X O 1
ATOM 17346 N N . ILE B 2 1012 ? 143.203 127.573 158.654 1.00 57.14 1012 ILE X N 1
ATOM 17347 C CA . ILE B 2 1012 ? 143.770 128.707 159.381 1.00 57.14 1012 ILE X CA 1
ATOM 17348 C C . ILE B 2 1012 ? 142.629 129.514 159.977 1.00 57.14 1012 ILE X C 1
ATOM 17349 O O . ILE B 2 1012 ? 141.621 129.763 159.308 1.00 57.14 1012 ILE X O 1
ATOM 17354 N N . LYS B 2 1013 ? 142.795 129.935 161.230 1.00 53.06 1013 LYS X N 1
ATOM 17355 C CA . LYS B 2 1013 ? 141.843 130.804 161.914 1.00 53.06 1013 LYS X CA 1
ATOM 17356 C C . LYS B 2 1013 ? 142.623 131.939 162.563 1.00 53.06 1013 LYS X C 1
ATOM 17357 O O . LYS B 2 1013 ? 143.368 131.711 163.520 1.00 53.06 1013 LYS X O 1
ATOM 17363 N N . ILE B 2 1014 ? 142.458 133.156 162.047 1.00 51.04 1014 ILE X N 1
ATOM 17364 C CA . ILE B 2 1014 ? 143.145 134.338 162.560 1.00 51.04 1014 ILE X CA 1
ATOM 17365 C C . ILE B 2 1014 ? 142.104 135.284 163.137 1.00 51.04 1014 ILE X C 1
ATOM 17366 O O . ILE B 2 1014 ? 141.119 135.609 162.469 1.00 51.04 1014 ILE X O 1
ATOM 17371 N N . VAL B 2 1015 ? 142.324 135.734 164.368 1.00 52.39 1015 VAL X N 1
ATOM 17372 C CA . VAL B 2 1015 ? 141.333 136.507 165.108 1.00 52.39 1015 VAL X CA 1
ATOM 17373 C C . VAL B 2 1015 ? 141.894 137.895 165.385 1.00 52.39 1015 VAL X C 1
ATOM 17374 O O . VAL B 2 1015 ? 142.964 138.027 165.991 1.00 52.39 1015 VAL X O 1
ATOM 17378 N N . THR B 2 1016 ? 141.172 138.926 164.943 1.00 54.35 1016 THR X N 1
ATOM 17379 C CA . THR B 2 1016 ? 141.507 140.290 165.318 1.00 54.35 1016 THR X CA 1
ATOM 17380 C C . THR B 2 1016 ? 141.229 140.489 166.807 1.00 54.35 1016 THR X C 1
ATOM 17381 O O . THR B 2 1016 ? 140.362 139.819 167.373 1.00 54.35 1016 THR X O 1
ATOM 17385 N N . PRO B 2 1017 ? 141.960 141.395 167.472 1.00 57.90 1017 PRO X N 1
ATOM 17386 C CA . PRO B 2 1017 ? 141.934 141.407 168.940 1.00 57.90 1017 PRO X CA 1
ATOM 17387 C C . PRO B 2 1017 ? 140.569 141.722 169.526 1.00 57.90 1017 PRO X C 1
ATOM 17388 O O . PRO B 2 1017 ? 139.961 140.867 170.171 1.00 57.90 1017 PRO X O 1
ATOM 17392 N N . ASP B 2 1018 ? 140.057 142.912 169.221 1.00 60.71 1018 ASP X N 1
ATOM 17393 C CA . ASP B 2 1018 ? 138.907 143.549 169.859 1.00 60.71 1018 ASP X CA 1
ATOM 17394 C C . ASP B 2 1018 ? 138.442 144.710 168.995 1.00 60.71 1018 ASP X C 1
ATOM 17395 O O . ASP B 2 1018 ? 138.788 144.787 167.814 1.00 60.71 1018 ASP X O 1
ATOM 17400 N N . TYR B 2 1019 ? 137.613 145.579 169.567 1.00 59.52 1019 TYR X N 1
ATOM 17401 C CA . TYR B 2 1019 ? 137.273 146.909 169.061 1.00 59.52 1019 TYR X CA 1
ATOM 17402 C C . TYR B 2 1019 ? 136.663 146.900 167.665 1.00 59.52 1019 TYR X C 1
ATOM 17403 O O . TYR B 2 1019 ? 136.502 147.967 167.061 1.00 59.52 1019 TYR X O 1
ATOM 17412 N N . ILE B 2 1020 ? 136.312 145.732 167.129 1.00 57.12 1020 ILE X N 1
ATOM 17413 C CA . ILE B 2 1020 ? 135.522 145.710 165.905 1.00 57.12 1020 ILE X CA 1
ATOM 17414 C C . ILE B 2 1020 ? 134.110 146.205 166.184 1.00 57.12 1020 ILE X C 1
ATOM 17415 O O . ILE B 2 1020 ? 133.511 146.915 165.367 1.00 57.12 1020 ILE X O 1
ATOM 17420 N N . ALA B 2 1021 ? 133.566 145.863 167.352 1.00 57.97 1021 ALA X N 1
ATOM 17421 C CA . ALA B 2 1021 ? 132.199 146.203 167.725 1.00 57.97 1021 ALA X CA 1
ATOM 17422 C C . ALA B 2 1021 ? 132.117 147.492 168.533 1.00 57.97 1021 ALA X C 1
ATOM 17423 O O . ALA B 2 1021 ? 131.228 147.640 169.377 1.00 57.97 1021 ALA X O 1
ATOM 17425 N N . PHE B 2 1022 ? 133.031 148.432 168.294 1.00 59.50 1022 PHE X N 1
ATOM 17426 C CA . PHE B 2 1022 ? 132.991 149.742 168.928 1.00 59.50 1022 PHE X CA 1
ATOM 17427 C C . PHE B 2 1022 ? 132.414 150.812 168.008 1.00 59.50 1022 PHE X C 1
ATOM 17428 O O . PHE B 2 1022 ? 132.590 152.006 168.269 1.00 59.50 1022 PHE X O 1
ATOM 17436 N N . ASN B 2 1023 ? 131.739 150.400 166.934 1.00 51.45 1023 ASN X N 1
ATOM 17437 C CA . ASN B 2 1023 ? 131.030 151.301 166.026 1.00 51.45 1023 ASN X CA 1
ATOM 17438 C C . ASN B 2 1023 ? 131.973 152.265 165.316 1.00 51.45 1023 ASN X C 1
ATOM 17439 O O . ASN B 2 1023 ? 131.598 153.393 164.998 1.00 51.45 1023 ASN X O 1
ATOM 17444 N N . GLY B 2 1024 ? 133.198 151.832 165.048 1.00 48.55 1024 GLY X N 1
ATOM 17445 C CA . GLY B 2 1024 ? 134.184 152.645 164.352 1.00 48.55 1024 GLY X CA 1
ATOM 17446 C C . GLY B 2 1024 ? 134.544 152.024 163.014 1.00 48.55 1024 GLY X C 1
ATOM 17447 O O . GLY B 2 1024 ? 134.617 150.799 162.892 1.00 48.55 1024 GLY X O 1
ATOM 17448 N N . TRP B 2 1025 ? 134.769 152.876 162.018 1.00 45.41 1025 TRP X N 1
ATOM 17449 C CA . TRP B 2 1025 ? 135.153 152.415 160.688 1.00 45.41 1025 TRP X CA 1
ATOM 17450 C C . TRP B 2 1025 ? 136.557 151.832 160.744 1.00 45.41 1025 TRP X C 1
ATOM 17451 O O . TRP B 2 1025 ? 137.531 152.562 160.948 1.00 45.41 1025 TRP X O 1
ATOM 17462 N N . ASN B 2 1026 ? 136.668 150.519 160.565 1.00 46.70 1026 ASN X N 1
ATOM 17463 C CA . ASN B 2 1026 ? 137.951 149.830 160.573 1.00 46.70 1026 ASN X CA 1
ATOM 17464 C C . ASN B 2 1026 ? 138.196 149.205 159.209 1.00 46.70 1026 ASN X C 1
ATOM 17465 O O . ASN B 2 1026 ? 137.321 148.520 158.672 1.00 46.70 1026 ASN X O 1
ATOM 17470 N N . LEU B 2 1027 ? 139.379 149.441 158.654 1.00 44.84 1027 LEU X N 1
ATOM 17471 C CA . LEU B 2 1027 ? 139.777 148.835 157.389 1.00 44.84 1027 LEU X CA 1
ATOM 17472 C C . LEU B 2 1027 ? 140.535 147.551 157.690 1.00 44.84 1027 LEU X C 1
ATOM 17473 O O . LEU B 2 1027 ? 141.669 147.594 158.176 1.00 44.84 1027 LEU X O 1
ATOM 17478 N N . ILE B 2 1028 ? 139.916 146.412 157.404 1.00 44.29 1028 ILE X N 1
ATOM 17479 C CA . ILE B 2 1028 ? 140.559 145.115 157.567 1.00 44.29 1028 ILE X CA 1
ATOM 17480 C C . ILE B 2 1028 ? 141.005 144.635 156.199 1.00 44.29 1028 ILE X C 1
ATOM 17481 O O . ILE B 2 1028 ? 140.196 144.548 155.268 1.00 44.29 1028 ILE X O 1
ATOM 17486 N N . THR B 2 1029 ? 142.293 144.333 156.073 1.00 45.18 1029 THR X N 1
ATOM 17487 C CA . THR B 2 1029 ? 142.860 143.815 154.837 1.00 45.18 1029 THR X CA 1
ATOM 17488 C C . THR B 2 1029 ? 143.612 142.527 155.138 1.00 45.18 1029 THR X C 1
ATOM 17489 O O . THR B 2 1029 ? 144.497 142.498 155.999 1.00 45.18 1029 THR X O 1
ATOM 17493 N N . ILE B 2 1030 ? 143.247 141.463 154.436 1.00 45.43 1030 ILE X N 1
ATOM 17494 C CA . ILE B 2 1030 ? 143.806 140.135 154.636 1.00 45.43 1030 ILE X CA 1
ATOM 17495 C C . ILE B 2 1030 ? 144.554 139.775 153.365 1.00 45.43 1030 ILE X C 1
ATOM 17496 O O . ILE B 2 1030 ? 143.946 139.651 152.297 1.00 45.43 1030 ILE X O 1
ATOM 17501 N N . THR B 2 1031 ? 145.867 139.610 153.469 1.00 50.09 1031 THR X N 1
ATOM 17502 C CA . THR B 2 1031 ? 146.714 139.318 152.321 1.00 50.09 1031 THR X CA 1
ATOM 17503 C C . THR B 2 1031 ? 147.206 137.883 152.433 1.00 50.09 1031 THR X C 1
ATOM 17504 O O . THR B 2 1031 ? 147.834 137.518 153.430 1.00 50.09 1031 THR X O 1
ATOM 17508 N N . ASN B 2 1032 ? 146.938 137.080 151.408 1.00 52.15 1032 ASN X N 1
ATOM 17509 C CA . ASN B 2 1032 ? 147.261 135.661 151.402 1.00 52.15 1032 ASN X CA 1
ATOM 17510 C C . ASN B 2 1032 ? 148.288 135.407 150.309 1.00 52.15 1032 ASN X C 1
ATOM 17511 O O . ASN B 2 1032 ? 147.944 135.366 149.120 1.00 52.15 1032 ASN X O 1
ATOM 17516 N N . ASN B 2 1033 ? 149.545 135.275 150.721 1.00 57.05 1033 ASN X N 1
ATOM 17517 C CA . ASN B 2 1033 ? 150.620 134.769 149.882 1.00 57.05 1033 ASN X CA 1
ATOM 17518 C C . ASN B 2 1033 ? 150.677 133.264 150.089 1.00 57.05 1033 ASN X C 1
ATOM 17519 O O . ASN B 2 1033 ? 151.131 132.799 151.139 1.00 57.05 1033 ASN X O 1
ATOM 17524 N N . ARG B 2 1034 ? 150.221 132.508 149.088 1.00 59.06 1034 ARG X N 1
ATOM 17525 C CA . ARG B 2 1034 ? 150.054 131.068 149.256 1.00 59.06 1034 ARG X CA 1
ATOM 17526 C C . ARG B 2 1034 ? 151.367 130.390 149.622 1.00 59.06 1034 ARG X C 1
ATOM 17527 O O . ARG B 2 1034 ? 151.373 129.359 150.303 1.00 59.06 1034 ARG X O 1
ATOM 17535 N N . SER B 2 1035 ? 152.490 130.950 149.175 1.00 60.66 1035 SER X N 1
ATOM 17536 C CA . SER B 2 1035 ? 153.782 130.342 149.471 1.00 60.66 1035 SER X CA 1
ATOM 17537 C C . SER B 2 1035 ? 154.183 130.554 150.926 1.00 60.66 1035 SER X C 1
ATOM 17538 O O . SER B 2 1035 ? 154.622 129.615 151.599 1.00 60.66 1035 SER X O 1
ATOM 17541 N N . LYS B 2 1036 ? 154.035 131.779 151.433 1.00 60.90 1036 LYS X N 1
ATOM 17542 C CA . LYS B 2 1036 ? 154.613 132.119 152.727 1.00 60.90 1036 LYS X CA 1
ATOM 17543 C C . LYS B 2 1036 ? 153.597 132.095 153.862 1.00 60.90 1036 LYS X C 1
ATOM 17544 O O . LYS B 2 1036 ? 153.747 131.316 154.807 1.00 60.90 1036 LYS X O 1
ATOM 17550 N N . GLY B 2 1037 ? 152.564 132.926 153.792 1.00 55.79 1037 GLY X N 1
ATOM 17551 C CA . GLY B 2 1037 ? 151.628 133.005 154.895 1.00 55.79 1037 GLY X CA 1
ATOM 17552 C C . GLY B 2 1037 ? 150.580 134.069 154.673 1.00 55.79 1037 GLY X C 1
ATOM 17553 O O . GLY B 2 1037 ? 150.737 134.965 153.838 1.00 55.79 1037 GLY X O 1
ATOM 17554 N N . SER B 2 1038 ? 149.507 133.960 155.450 1.00 51.99 1038 SER X N 1
ATOM 17555 C CA . SER B 2 1038 ? 148.389 134.889 155.403 1.00 51.99 1038 SER X CA 1
ATOM 17556 C C . SER B 2 1038 ? 148.501 135.872 156.558 1.00 51.99 1038 SER X C 1
ATOM 17557 O O . SER B 2 1038 ? 148.628 135.462 157.717 1.00 51.99 1038 SER X O 1
ATOM 17560 N N . ILE B 2 1039 ? 148.449 137.161 156.237 1.00 49.83 1039 ILE X N 1
ATOM 17561 C CA . ILE B 2 1039 ? 148.624 138.241 157.199 1.00 49.83 1039 ILE X CA 1
ATOM 17562 C C . ILE B 2 1039 ? 147.333 139.039 157.267 1.00 49.83 1039 ILE X C 1
ATOM 17563 O O . ILE B 2 1039 ? 146.677 139.262 156.243 1.00 49.83 1039 ILE X O 1
ATOM 17568 N N . VAL B 2 1040 ? 146.962 139.462 158.471 1.00 48.90 1040 VAL X N 1
ATOM 17569 C CA . VAL B 2 1040 ? 145.755 140.252 158.682 1.00 48.90 1040 VAL X CA 1
ATOM 17570 C C . VAL B 2 1040 ? 146.161 141.597 159.263 1.00 48.90 1040 VAL X C 1
ATOM 17571 O O . VAL B 2 1040 ? 146.803 141.652 160.318 1.00 48.90 1040 VAL X O 1
ATOM 17575 N N . TYR B 2 1041 ? 145.788 142.678 158.581 1.00 49.00 1041 TYR X N 1
ATOM 17576 C CA . TYR B 2 1041 ? 146.022 144.033 159.054 1.00 49.00 1041 TYR X CA 1
ATOM 17577 C C . TYR B 2 1041 ? 144.689 144.692 159.368 1.00 49.00 1041 TYR X C 1
ATOM 17578 O O . TYR B 2 1041 ? 143.730 144.568 158.600 1.00 49.00 1041 TYR X O 1
ATOM 17587 N N . VAL B 2 1042 ? 144.632 145.392 160.495 1.00 48.78 1042 VAL X N 1
ATOM 17588 C CA . VAL B 2 1042 ? 143.481 146.205 160.863 1.00 48.78 1042 VAL X CA 1
ATOM 17589 C C . VAL B 2 1042 ? 143.948 147.649 160.930 1.00 48.78 1042 VAL X C 1
ATOM 17590 O O . VAL B 2 1042 ? 144.878 147.968 161.682 1.00 48.78 1042 VAL X O 1
ATOM 17594 N N . ASN B 2 1043 ? 143.307 148.516 160.147 1.00 48.37 1043 ASN X N 1
ATOM 17595 C CA . ASN B 2 1043 ? 143.695 149.922 160.038 1.00 48.37 1043 ASN X CA 1
ATOM 17596 C C . ASN B 2 1043 ? 145.161 150.063 159.638 1.00 48.37 1043 ASN X C 1
ATOM 17597 O O . ASN B 2 1043 ? 145.894 150.894 160.174 1.00 48.37 1043 ASN X O 1
ATOM 17602 N N . GLY B 2 1044 ? 145.599 149.228 158.700 1.00 50.56 1044 GLY X N 1
ATOM 17603 C CA . GLY B 2 1044 ? 146.946 149.310 158.180 1.00 50.56 1044 GLY X CA 1
ATOM 17604 C C . GLY B 2 1044 ? 148.028 148.765 159.082 1.00 50.56 1044 GLY X C 1
ATOM 17605 O O . GLY B 2 1044 ? 149.200 148.784 158.691 1.00 50.56 1044 GLY X O 1
ATOM 17606 N N . SER B 2 1045 ? 147.681 148.273 160.267 1.00 51.70 1045 SER X N 1
ATOM 17607 C CA . SER B 2 1045 ? 148.645 147.754 161.226 1.00 51.70 1045 SER X CA 1
ATOM 17608 C C . SER B 2 1045 ? 148.512 146.242 161.307 1.00 51.70 1045 SER X C 1
ATOM 17609 O O . SER B 2 1045 ? 147.403 145.720 161.453 1.00 51.70 1045 SER X O 1
ATOM 17612 N N . LYS B 2 1046 ? 149.642 145.547 161.215 1.00 54.22 1046 LYS X N 1
ATOM 17613 C CA . LYS B 2 1046 ? 149.639 144.091 161.219 1.00 54.22 1046 LYS X CA 1
ATOM 17614 C C . LYS B 2 1046 ? 149.103 143.551 162.537 1.00 54.22 1046 LYS X C 1
ATOM 17615 O O . LYS B 2 1046 ? 149.436 144.049 163.614 1.00 54.22 1046 LYS X O 1
ATOM 17621 N N . ILE B 2 1047 ? 148.262 142.524 162.447 1.00 53.26 1047 ILE X N 1
ATOM 17622 C CA . ILE B 2 1047 ? 147.729 141.829 163.615 1.00 53.26 1047 ILE X CA 1
ATOM 17623 C C . ILE B 2 1047 ? 148.401 140.474 163.801 1.00 53.26 1047 ILE X C 1
ATOM 17624 O O . ILE B 2 1047 ? 149.016 140.213 164.835 1.00 53.26 1047 ILE X O 1
ATOM 17629 N N . GLU B 2 1048 ? 148.298 139.597 162.805 1.00 57.05 1048 GLU X N 1
ATOM 17630 C CA . GLU B 2 1048 ? 148.885 138.271 162.921 1.00 57.05 1048 GLU X CA 1
ATOM 17631 C C . GLU B 2 1048 ? 149.127 137.697 161.535 1.00 57.05 1048 GLU X C 1
ATOM 17632 O O . GLU B 2 1048 ? 148.391 137.985 160.586 1.00 57.05 1048 GLU X O 1
ATOM 17638 N N . GLU B 2 1049 ? 150.168 136.873 161.438 1.00 56.31 1049 GLU X N 1
ATOM 17639 C CA . GLU B 2 1049 ? 150.508 136.146 160.224 1.00 56.31 1049 GLU X CA 1
ATOM 17640 C C . GLU B 2 1049 ? 150.601 134.665 160.554 1.00 56.31 1049 GLU X C 1
ATOM 17641 O O . GLU B 2 1049 ? 151.243 134.288 161.539 1.00 56.31 1049 GLU X O 1
ATOM 17647 N N . LYS B 2 1050 ? 149.967 133.832 159.735 1.00 53.87 1050 LYS X N 1
ATOM 17648 C CA . LYS B 2 1050 ? 149.945 132.393 159.963 1.00 53.87 1050 LYS X CA 1
ATOM 17649 C C . LYS B 2 1050 ? 150.388 131.657 158.707 1.00 53.87 1050 LYS X C 1
ATOM 17650 O O . LYS B 2 1050 ? 150.149 132.119 157.589 1.00 53.87 1050 LYS X O 1
ATOM 17656 N N . ASP B 2 1051 ? 151.037 130.512 158.901 1.00 58.99 1051 ASP X N 1
ATOM 17657 C CA . ASP B 2 1051 ? 151.548 129.727 157.783 1.00 58.99 1051 ASP X CA 1
ATOM 17658 C C . ASP B 2 1051 ? 150.399 129.152 156.967 1.00 58.99 1051 ASP X C 1
ATOM 17659 O O . ASP B 2 1051 ? 149.488 128.526 157.515 1.00 58.99 1051 ASP X O 1
ATOM 17664 N N . ILE B 2 1052 ? 150.457 129.347 155.651 1.00 60.28 1052 ILE X N 1
ATOM 17665 C CA . ILE B 2 1052 ? 149.371 128.961 154.758 1.00 60.28 1052 ILE X CA 1
ATOM 17666 C C . ILE B 2 1052 ? 149.920 127.942 153.765 1.00 60.28 1052 ILE X C 1
ATOM 17667 O O . ILE B 2 1052 ? 149.229 127.521 152.831 1.00 60.28 1052 ILE X O 1
ATOM 17672 N N . SER B 2 1053 ? 151.166 127.523 153.975 1.00 60.79 1053 SER X N 1
ATOM 17673 C CA . SER B 2 1053 ? 151.847 126.629 153.051 1.00 60.79 1053 SER X CA 1
ATOM 17674 C C . SER B 2 1053 ? 151.253 125.227 153.012 1.00 60.79 1053 SER X C 1
ATOM 17675 O O . SER B 2 1053 ? 151.574 124.464 152.095 1.00 60.79 1053 SER X O 1
ATOM 17678 N N . SER B 2 1054 ? 150.408 124.865 153.975 1.00 61.61 1054 SER X N 1
ATOM 17679 C CA . SER B 2 1054 ? 149.797 123.544 154.006 1.00 61.61 1054 SER X CA 1
ATOM 17680 C C . SER B 2 1054 ? 148.396 123.516 153.410 1.00 61.61 1054 SER X C 1
ATOM 17681 O O . SER B 2 1054 ? 147.822 122.432 153.268 1.00 61.61 1054 SER X O 1
ATOM 17684 N N . ILE B 2 1055 ? 147.839 124.669 153.055 1.00 61.16 1055 ILE X N 1
ATOM 17685 C CA . ILE B 2 1055 ? 146.499 124.767 152.488 1.00 61.16 1055 ILE X CA 1
ATOM 17686 C C . ILE B 2 1055 ? 146.614 124.845 150.975 1.00 61.16 1055 ILE X C 1
ATOM 17687 O O . ILE B 2 1055 ? 147.362 125.676 150.445 1.00 61.16 1055 ILE X O 1
ATOM 17692 N N . TRP B 2 1056 ? 145.848 123.996 150.286 1.00 65.27 1056 TRP X N 1
ATOM 17693 C CA . TRP B 2 1056 ? 146.013 123.909 148.817 1.00 65.27 1056 TRP X CA 1
ATOM 17694 C C . TRP B 2 1056 ? 144.803 124.299 147.969 1.00 65.27 1056 TRP X C 1
ATOM 17695 O O . TRP B 2 1056 ? 144.987 125.104 147.070 1.00 65.27 1056 TRP X O 1
ATOM 17706 N N . ASN B 2 1057 ? 143.630 123.725 148.193 1.00 66.15 1057 ASN X N 1
ATOM 17707 C CA . ASN B 2 1057 ? 142.480 124.059 147.364 1.00 66.15 1057 ASN X CA 1
ATOM 17708 C C . ASN B 2 1057 ? 141.392 124.684 148.227 1.00 66.15 1057 ASN X C 1
ATOM 17709 O O . ASN B 2 1057 ? 140.800 124.010 149.076 1.00 66.15 1057 ASN X O 1
ATOM 17714 N N . THR B 2 1058 ? 141.135 125.974 148.007 1.00 62.37 1058 THR X N 1
ATOM 17715 C CA . THR B 2 1058 ? 140.072 126.691 148.701 1.00 62.37 1058 THR X CA 1
ATOM 17716 C C . THR B 2 1058 ? 139.032 127.214 147.720 1.00 62.37 1058 THR X C 1
ATOM 17717 O O . THR B 2 1058 ? 138.350 128.202 148.010 1.00 62.37 1058 THR X O 1
ATOM 17721 N N . GLU B 2 1059 ? 138.901 126.566 146.568 1.00 64.37 1059 GLU X N 1
ATOM 17722 C CA . GLU B 2 1059 ? 138.063 127.041 145.478 1.00 64.37 1059 GLU X CA 1
ATOM 17723 C C . GLU B 2 1059 ? 136.763 126.249 145.443 1.00 64.37 1059 GLU X C 1
ATOM 17724 O O . GLU B 2 1059 ? 136.783 125.021 145.305 1.00 64.37 1059 GLU X O 1
ATOM 17730 N N . VAL B 2 1060 ? 135.639 126.952 145.570 1.00 62.47 1060 VAL X N 1
ATOM 17731 C CA . VAL B 2 1060 ? 134.320 126.371 145.379 1.00 62.47 1060 VAL X CA 1
ATOM 17732 C C . VAL B 2 1060 ? 133.513 127.307 144.490 1.00 62.47 1060 VAL X C 1
ATOM 17733 O O . VAL B 2 1060 ? 133.721 128.521 144.475 1.00 62.47 1060 VAL X O 1
ATOM 17737 N N . ASP B 2 1061 ? 132.580 126.723 143.745 1.00 63.24 1061 ASP X N 1
ATOM 17738 C CA . ASP B 2 1061 ? 131.820 127.454 142.742 1.00 63.24 1061 ASP X CA 1
ATOM 17739 C C . ASP B 2 1061 ? 130.618 128.193 143.315 1.00 63.24 1061 ASP X C 1
ATOM 17740 O O . ASP B 2 1061 ? 129.931 128.897 142.567 1.00 63.24 1061 ASP X O 1
ATOM 17745 N N . ASP B 2 1062 ? 130.344 128.056 144.608 1.00 61.47 1062 ASP X N 1
ATOM 17746 C CA . ASP B 2 1062 ? 129.228 128.773 145.198 1.00 61.47 1062 ASP X CA 1
ATOM 17747 C C . ASP B 2 1062 ? 129.520 130.272 145.244 1.00 61.47 1062 ASP X C 1
ATOM 17748 O O . ASP B 2 1062 ? 130.674 130.684 145.377 1.00 61.47 1062 ASP X O 1
ATOM 17753 N N . PRO B 2 1063 ? 128.490 131.106 145.137 1.00 57.15 1063 PRO X N 1
ATOM 17754 C CA . PRO B 2 1063 ? 128.718 132.553 145.099 1.00 57.15 1063 PRO X CA 1
ATOM 17755 C C . PRO B 2 1063 ? 129.309 133.066 146.399 1.00 57.15 1063 PRO X C 1
ATOM 17756 O O . PRO B 2 1063 ? 129.118 132.485 147.469 1.00 57.15 1063 PRO X O 1
ATOM 17760 N N . ILE B 2 1064 ? 130.054 134.164 146.294 1.00 54.30 1064 ILE X N 1
ATOM 17761 C CA . ILE B 2 1064 ? 130.518 134.858 147.490 1.00 54.30 1064 ILE X CA 1
ATOM 17762 C C . ILE B 2 1064 ? 129.311 135.502 148.155 1.00 54.30 1064 ILE X C 1
ATOM 17763 O O . ILE B 2 1064 ? 128.637 136.348 147.557 1.00 54.30 1064 ILE X O 1
ATOM 17768 N N . ILE B 2 1065 ? 129.025 135.099 149.390 1.00 51.70 1065 ILE X N 1
ATOM 17769 C CA . ILE B 2 1065 ? 127.776 135.444 150.059 1.00 51.70 1065 ILE X CA 1
ATOM 17770 C C . ILE B 2 1065 ? 128.070 136.403 151.202 1.00 51.70 1065 ILE X C 1
ATOM 17771 O O . ILE B 2 1065 ? 128.758 136.043 152.165 1.00 51.70 1065 ILE X O 1
ATOM 17776 N N . PHE B 2 1066 ? 127.541 137.619 151.096 1.00 52.17 1066 PHE X N 1
ATOM 17777 C CA . PHE B 2 1066 ? 127.517 138.582 152.188 1.00 52.17 1066 PHE X CA 1
ATOM 17778 C C . PHE B 2 1066 ? 126.196 138.405 152.922 1.00 52.17 1066 PHE X C 1
ATOM 17779 O O . PHE B 2 1066 ? 125.130 138.743 152.391 1.00 52.17 1066 PHE X O 1
ATOM 17787 N N . ARG B 2 1067 ? 126.267 137.859 154.133 1.00 58.39 1067 ARG X N 1
ATOM 17788 C CA . ARG B 2 1067 ? 125.087 137.563 154.930 1.00 58.39 1067 ARG X CA 1
ATOM 17789 C C . ARG B 2 1067 ? 125.509 137.464 156.386 1.00 58.39 1067 ARG X C 1
ATOM 17790 O O . ARG B 2 1067 ? 126.692 137.314 156.699 1.00 58.39 1067 ARG X O 1
ATOM 17798 N N . LEU B 2 1068 ? 124.522 137.545 157.275 1.00 58.66 1068 LEU X N 1
ATOM 17799 C CA . LEU B 2 1068 ? 124.776 137.457 158.706 1.00 58.66 1068 LEU X CA 1
ATOM 17800 C C . LEU B 2 1068 ? 124.115 136.223 159.303 1.00 58.66 1068 LEU X C 1
ATOM 17801 O O . LEU B 2 1068 ? 123.471 136.312 160.352 1.00 58.66 1068 LEU X O 1
ATOM 17806 N N . LYS B 2 1069 ? 124.251 135.075 158.647 1.00 63.87 1069 LYS X N 1
ATOM 17807 C CA . LYS B 2 1069 ? 123.591 133.876 159.137 1.00 63.87 1069 LYS X CA 1
ATOM 17808 C C . LYS B 2 1069 ? 124.228 133.409 160.443 1.00 63.87 1069 LYS X C 1
ATOM 17809 O O . LYS B 2 1069 ? 125.343 133.799 160.798 1.00 63.87 1069 LYS X O 1
ATOM 17815 N N . ASN B 2 1070 ? 123.490 132.555 161.158 1.00 68.58 1070 ASN X N 1
ATOM 17816 C CA . ASN B 2 1070 ? 123.854 132.099 162.500 1.00 68.58 1070 ASN X CA 1
ATOM 17817 C C . ASN B 2 1070 ? 123.900 133.254 163.493 1.00 68.58 1070 ASN X C 1
ATOM 17818 O O . ASN B 2 1070 ? 124.666 133.230 164.458 1.00 68.58 1070 ASN X O 1
ATOM 17823 N N . ASN B 2 1071 ? 123.074 134.270 163.268 1.00 67.80 1071 ASN X N 1
ATOM 17824 C CA . ASN B 2 1071 ? 122.946 135.397 164.178 1.00 67.80 1071 ASN X CA 1
ATOM 17825 C C . ASN B 2 1071 ? 121.662 135.237 164.979 1.00 67.80 1071 ASN X C 1
ATOM 17826 O O . ASN B 2 1071 ? 120.575 135.138 164.401 1.00 67.80 1071 ASN X O 1
ATOM 17831 N N . ARG B 2 1072 ? 121.789 135.210 166.304 1.00 71.56 1072 ARG X N 1
ATOM 17832 C CA . ARG B 2 1072 ? 120.622 135.064 167.162 1.00 71.56 1072 ARG X CA 1
ATOM 17833 C C . ARG B 2 1072 ? 119.818 136.348 167.291 1.00 71.56 1072 ARG X C 1
ATOM 17834 O O . ARG B 2 1072 ? 118.696 136.306 167.806 1.00 71.56 1072 ARG X O 1
ATOM 17842 N N . ASP B 2 1073 ? 120.354 137.476 166.837 1.00 70.09 1073 ASP X N 1
ATOM 17843 C CA . ASP B 2 1073 ? 119.676 138.763 166.911 1.00 70.09 1073 ASP X CA 1
ATOM 17844 C C . ASP B 2 1073 ? 119.172 139.130 165.523 1.00 70.09 1073 ASP X C 1
ATOM 17845 O O . ASP B 2 1073 ? 119.959 139.200 164.572 1.00 70.09 1073 ASP X O 1
ATOM 17850 N N . THR B 2 1074 ? 117.864 139.358 165.407 1.00 72.31 1074 THR X N 1
ATOM 17851 C CA . THR B 2 1074 ? 117.277 139.729 164.126 1.00 72.31 1074 THR X CA 1
ATOM 17852 C C . THR B 2 1074 ? 117.447 141.207 163.806 1.00 72.31 1074 THR X C 1
ATOM 17853 O O . THR B 2 1074 ? 117.286 141.598 162.645 1.00 72.31 1074 THR X O 1
ATOM 17857 N N . GLN B 2 1075 ? 117.764 142.034 164.800 1.00 69.03 1075 GLN X N 1
ATOM 17858 C CA . GLN B 2 1075 ? 117.972 143.457 164.581 1.00 69.03 1075 GLN X CA 1
ATOM 17859 C C . GLN B 2 1075 ? 119.435 143.822 164.376 1.00 69.03 1075 GLN X C 1
ATOM 17860 O O . GLN B 2 1075 ? 119.728 144.977 164.049 1.00 69.03 1075 GLN X O 1
ATOM 17866 N N . ALA B 2 1076 ? 120.353 142.879 164.558 1.00 63.57 1076 ALA X N 1
ATOM 17867 C CA . ALA B 2 1076 ? 121.770 143.182 164.431 1.00 63.57 1076 ALA X CA 1
ATOM 17868 C C . ALA B 2 1076 ? 122.116 143.483 162.982 1.00 63.57 1076 ALA X C 1
ATOM 17869 O O . ALA B 2 1076 ? 121.688 142.771 162.070 1.00 63.57 1076 ALA X O 1
ATOM 17871 N N . PHE B 2 1077 ? 122.899 144.538 162.771 1.00 57.58 1077 PHE X N 1
ATOM 17872 C CA . PHE B 2 1077 ? 123.336 144.900 161.430 1.00 57.58 1077 PHE X CA 1
ATOM 17873 C C . PHE B 2 1077 ? 124.837 145.145 161.396 1.00 57.58 1077 PHE X C 1
ATOM 17874 O O . PHE B 2 1077 ? 125.541 144.857 162.368 1.00 57.58 1077 PHE X O 1
ATOM 17882 N N . THR B 2 1078 ? 125.332 145.659 160.274 1.00 53.67 1078 THR X N 1
ATOM 17883 C CA . THR B 2 1078 ? 126.745 145.952 160.082 1.00 53.67 1078 THR X CA 1
ATOM 17884 C C . THR B 2 1078 ? 126.878 146.777 158.816 1.00 53.67 1078 THR X C 1
ATOM 17885 O O . THR B 2 1078 ? 126.248 146.458 157.806 1.00 53.67 1078 THR X O 1
ATOM 17889 N N . LEU B 2 1079 ? 127.685 147.833 158.866 1.00 50.81 1079 LEU X N 1
ATOM 17890 C CA . LEU B 2 1079 ? 127.937 148.651 157.689 1.00 50.81 1079 LEU X CA 1
ATOM 17891 C C . LEU B 2 1079 ? 129.204 148.169 156.998 1.00 50.81 1079 LEU X C 1
ATOM 17892 O O . LEU B 2 1079 ? 130.254 148.044 157.633 1.00 50.81 1079 LEU X O 1
ATOM 17897 N N . LEU B 2 1080 ? 129.097 147.899 155.702 1.00 50.40 1080 LEU X N 1
ATOM 17898 C CA . LEU B 2 1080 ? 130.224 147.487 154.881 1.00 50.40 1080 LEU X CA 1
ATOM 17899 C C . LEU B 2 1080 ? 130.440 148.519 153.786 1.00 50.40 1080 LEU X C 1
ATOM 17900 O O . LEU B 2 1080 ? 129.481 149.098 153.270 1.00 50.40 1080 LEU X O 1
ATOM 17905 N N . ASP B 2 1081 ? 131.701 148.752 153.437 1.00 53.78 1081 ASP X N 1
ATOM 17906 C CA . ASP B 2 1081 ? 132.037 149.726 152.412 1.00 53.78 1081 ASP X CA 1
ATOM 17907 C C . ASP B 2 1081 ? 133.287 149.282 151.673 1.00 53.78 1081 ASP X C 1
ATOM 17908 O O . ASP B 2 1081 ? 134.267 148.863 152.293 1.00 53.78 1081 ASP X O 1
ATOM 17913 N N . GLN B 2 1082 ? 133.240 149.383 150.347 1.00 52.88 1082 GLN X N 1
ATOM 17914 C CA . GLN B 2 1082 ? 134.395 149.143 149.486 1.00 52.88 1082 GLN X CA 1
ATOM 17915 C C . GLN B 2 1082 ? 135.031 147.783 149.759 1.00 52.88 1082 GLN X C 1
ATOM 17916 O O . GLN B 2 1082 ? 136.245 147.659 149.925 1.00 52.88 1082 GLN X O 1
ATOM 17922 N N . PHE B 2 1083 ? 134.195 146.750 149.814 1.00 48.54 1083 PHE X N 1
ATOM 17923 C CA . PHE B 2 1083 ? 134.705 145.386 149.889 1.00 48.54 1083 PHE X CA 1
ATOM 17924 C C . PHE B 2 1083 ? 135.373 145.048 148.565 1.00 48.54 1083 PHE X C 1
ATOM 17925 O O . PHE B 2 1083 ? 134.696 144.881 147.547 1.00 48.54 1083 PHE X O 1
ATOM 17933 N N . SER B 2 1084 ? 136.696 144.943 148.570 1.00 47.58 1084 SER X N 1
ATOM 17934 C CA . SER B 2 1084 ? 137.465 144.755 147.356 1.00 47.58 1084 SER X CA 1
ATOM 17935 C C . SER B 2 1084 ? 138.352 143.527 147.477 1.00 47.58 1084 SER X C 1
ATOM 17936 O O . SER B 2 1084 ? 138.797 143.164 148.570 1.00 47.58 1084 SER X O 1
ATOM 17939 N N . ILE B 2 1085 ? 138.596 142.888 146.337 1.00 49.38 1085 ILE X N 1
ATOM 17940 C CA . ILE B 2 1085 ? 139.449 141.713 146.246 1.00 49.38 1085 ILE X CA 1
ATOM 17941 C C . ILE B 2 1085 ? 140.506 141.976 145.184 1.00 49.38 1085 ILE X C 1
ATOM 17942 O O . ILE B 2 1085 ? 140.189 142.459 144.091 1.00 49.38 1085 ILE X O 1
ATOM 17947 N N . TYR B 2 1086 ? 141.756 141.682 145.516 1.00 51.17 1086 TYR X N 1
ATOM 17948 C CA . TYR B 2 1086 ? 142.892 141.870 144.630 1.00 51.17 1086 TYR X CA 1
ATOM 17949 C C . TYR B 2 1086 ? 143.552 140.524 144.384 1.00 51.17 1086 TYR X C 1
ATOM 17950 O O . TYR B 2 1086 ? 143.583 139.671 145.274 1.00 51.17 1086 TYR X O 1
ATOM 17959 N N . ARG B 2 1087 ? 144.095 140.339 143.181 1.00 55.72 1087 ARG X N 1
ATOM 17960 C CA . ARG B 2 1087 ? 144.755 139.093 142.816 1.00 55.72 1087 ARG X CA 1
ATOM 17961 C C . ARG B 2 1087 ? 146.251 139.120 143.093 1.00 55.72 1087 ARG X C 1
ATOM 17962 O O . ARG B 2 1087 ? 147.022 138.447 142.395 1.00 55.72 1087 ARG X O 1
ATOM 17970 N N . LYS B 2 1088 ? 146.683 139.889 144.089 1.00 54.93 1088 LYS X N 1
ATOM 17971 C CA . LYS B 2 1088 ? 148.071 139.914 144.516 1.00 54.93 1088 LYS X CA 1
ATOM 17972 C C . LYS B 2 1088 ? 148.118 140.071 146.028 1.00 54.93 1088 LYS X C 1
ATOM 17973 O O . LYS B 2 1088 ? 147.170 140.551 146.653 1.00 54.93 1088 LYS X O 1
ATOM 17979 N N . GLU B 2 1089 ? 149.236 139.654 146.612 1.00 57.38 1089 GLU X N 1
ATOM 17980 C CA . GLU B 2 1089 ? 149.460 139.794 148.049 1.00 57.38 1089 GLU X CA 1
ATOM 17981 C C . GLU B 2 1089 ? 150.113 141.145 148.298 1.00 57.38 1089 GLU X C 1
ATOM 17982 O O . GLU B 2 1089 ? 151.308 141.326 148.053 1.00 57.38 1089 GLU X O 1
ATOM 17988 N N . LEU B 2 1090 ? 149.327 142.101 148.786 1.00 54.24 1090 LEU X N 1
ATOM 17989 C CA . LEU B 2 1090 ? 149.859 143.415 149.115 1.00 54.24 1090 LEU X CA 1
ATOM 17990 C C . LEU B 2 1090 ? 150.727 143.315 150.361 1.00 54.24 1090 LEU X C 1
ATOM 17991 O O . LEU B 2 1090 ? 150.248 142.913 151.426 1.00 54.24 1090 LEU X O 1
ATOM 17996 N N . ASN B 2 1091 ? 151.998 143.677 150.239 1.00 57.39 1091 ASN X N 1
ATOM 17997 C CA . ASN B 2 1091 ? 152.885 143.682 151.393 1.00 57.39 1091 ASN X CA 1
ATOM 17998 C C . ASN B 2 1091 ? 152.635 144.891 152.294 1.00 57.39 1091 ASN X C 1
ATOM 17999 O O . ASN B 2 1091 ? 151.688 145.657 152.104 1.00 57.39 1091 ASN X O 1
ATOM 18004 N N . GLN B 2 1092 ? 153.459 145.063 153.319 1.00 59.01 1092 GLN X N 1
ATOM 18005 C CA . GLN B 2 1092 ? 153.123 146.157 154.255 1.00 59.01 1092 GLN X CA 1
ATOM 18006 C C . GLN B 2 1092 ? 153.106 147.491 153.522 1.00 59.01 1092 GLN X C 1
ATOM 18007 O O . GLN B 2 1092 ? 152.166 148.235 153.731 1.00 59.01 1092 GLN X O 1
ATOM 18013 N N . ASN B 2 1093 ? 154.079 147.772 152.668 1.00 56.94 1093 ASN X N 1
ATOM 18014 C CA . ASN B 2 1093 ? 154.058 149.056 151.974 1.00 56.94 1093 ASN X CA 1
ATOM 18015 C C . ASN B 2 1093 ? 152.787 149.345 151.186 1.00 56.94 1093 ASN X C 1
ATOM 18016 O O . ASN B 2 1093 ? 152.207 150.429 151.300 1.00 56.94 1093 ASN X O 1
ATOM 18021 N N . GLU B 2 1094 ? 152.325 148.379 150.390 1.00 57.51 1094 GLU X N 1
ATOM 18022 C CA . GLU B 2 1094 ? 151.108 148.602 149.618 1.00 57.51 1094 GLU X CA 1
ATOM 18023 C C . GLU B 2 1094 ? 149.875 148.646 150.508 1.00 57.51 1094 GLU X C 1
ATOM 18024 O O . GLU B 2 1094 ? 148.919 149.358 150.193 1.00 57.51 1094 GLU X O 1
ATOM 18030 N N . VAL B 2 1095 ? 149.875 147.912 151.620 1.00 53.10 1095 VAL X N 1
ATOM 18031 C CA . VAL B 2 1095 ? 148.747 147.975 152.545 1.00 53.10 1095 VAL X CA 1
ATOM 18032 C C . VAL B 2 1095 ? 148.645 149.361 153.172 1.00 53.10 1095 VAL X C 1
ATOM 18033 O O . VAL B 2 1095 ? 147.561 149.957 153.229 1.00 53.10 1095 VAL X O 1
ATOM 18037 N N . VAL B 2 1096 ? 149.769 149.901 153.646 1.00 53.77 1096 VAL X N 1
ATOM 18038 C CA . VAL B 2 1096 ? 149.728 151.230 154.243 1.00 53.77 1096 VAL X CA 1
ATOM 18039 C C . VAL B 2 1096 ? 149.463 152.289 153.179 1.00 53.77 1096 VAL X C 1
ATOM 18040 O O . VAL B 2 1096 ? 148.848 153.319 153.465 1.00 53.77 1096 VAL X O 1
ATOM 18044 N N . LYS B 2 1097 ? 149.896 152.057 151.936 1.00 53.89 1097 LYS X N 1
ATOM 18045 C CA . LYS B 2 1097 ? 149.558 152.972 150.850 1.00 53.89 1097 LYS X CA 1
ATOM 18046 C C . LYS B 2 1097 ? 148.061 152.965 150.564 1.00 53.89 1097 LYS X C 1
ATOM 18047 O O . LYS B 2 1097 ? 147.454 154.022 150.351 1.00 53.89 1097 LYS X O 1
ATOM 18053 N N . LEU B 2 1098 ? 147.450 151.780 150.555 1.00 52.63 1098 LEU X N 1
ATOM 18054 C CA . LEU B 2 1098 ? 146.013 151.676 150.335 1.00 52.63 1098 LEU X CA 1
ATOM 18055 C C . LEU B 2 1098 ? 145.237 152.297 151.488 1.00 52.63 1098 LEU X C 1
ATOM 18056 O O . LEU B 2 1098 ? 144.143 152.837 151.290 1.00 52.63 1098 LEU X O 1
ATOM 18061 N N . TYR B 2 1099 ? 145.786 152.227 152.700 1.00 51.64 1099 TYR X N 1
ATOM 18062 C CA . TYR B 2 1099 ? 145.134 152.874 153.833 1.00 51.64 1099 TYR X CA 1
ATOM 18063 C C . TYR B 2 1099 ? 145.332 154.388 153.792 1.00 51.64 1099 TYR X C 1
ATOM 18064 O O . TYR B 2 1099 ? 144.476 155.143 154.267 1.00 51.64 1099 TYR X O 1
ATOM 18073 N N . ASN B 2 1100 ? 146.417 154.866 153.227 1.00 54.61 1100 ASN X N 1
ATOM 18074 C CA . ASN B 2 1100 ? 146.436 156.333 153.076 1.00 54.61 1100 ASN X CA 1
ATOM 18075 C C . ASN B 2 1100 ? 145.415 156.719 152.001 1.00 54.61 1100 ASN X C 1
ATOM 18076 O O . ASN B 2 1100 ? 144.631 157.616 152.253 1.00 54.61 1100 ASN X O 1
ATOM 18081 N N . TYR B 2 1101 ? 145.342 155.971 150.900 1.00 54.86 1101 TYR X N 1
ATOM 18082 C CA . TYR B 2 1101 ? 144.488 156.373 149.789 1.00 54.86 1101 TYR X CA 1
ATOM 18083 C C . TYR B 2 1101 ? 143.090 156.771 150.238 1.00 54.86 1101 TYR X C 1
ATOM 18084 O O . TYR B 2 1101 ? 142.477 157.666 149.650 1.00 54.86 1101 TYR X O 1
ATOM 18093 N N . TYR B 2 1102 ? 142.574 156.112 151.273 1.00 51.05 1102 TYR X N 1
ATOM 18094 C CA . TYR B 2 1102 ? 141.210 156.383 151.703 1.00 51.05 1102 TYR X CA 1
ATOM 18095 C C . TYR B 2 1102 ? 141.079 157.725 152.408 1.00 51.05 1102 TYR X C 1
ATOM 18096 O O . TYR B 2 1102 ? 139.956 158.198 152.604 1.00 51.05 1102 TYR X O 1
ATOM 18105 N N . PHE B 2 1103 ? 142.190 158.349 152.779 1.00 52.68 1103 PHE X N 1
ATOM 18106 C CA . PHE B 2 1103 ? 142.190 159.653 153.428 1.00 52.68 1103 PHE X CA 1
ATOM 18107 C C . PHE B 2 1103 ? 142.902 160.688 152.566 1.00 52.68 1103 PHE X C 1
ATOM 18108 O O . PHE B 2 1103 ? 143.565 161.594 153.073 1.00 52.68 1103 PHE X O 1
ATOM 18116 N N . ASN B 2 1104 ? 142.779 160.557 151.243 1.00 55.71 1104 ASN X N 1
ATOM 18117 C CA . ASN B 2 1104 ? 143.397 161.528 150.346 1.00 55.71 1104 ASN X CA 1
ATOM 18118 C C . ASN B 2 1104 ? 142.797 162.913 150.537 1.00 55.71 1104 ASN X C 1
ATOM 18119 O O . ASN B 2 1104 ? 143.522 163.913 150.569 1.00 55.71 1104 ASN X O 1
ATOM 18124 N N . SER B 2 1105 ? 141.478 162.992 150.662 1.00 56.39 1105 SER X N 1
ATOM 18125 C CA . SER B 2 1105 ? 140.837 164.263 150.952 1.00 56.39 1105 SER X CA 1
ATOM 18126 C C . SER B 2 1105 ? 141.197 164.720 152.359 1.00 56.39 1105 SER X C 1
ATOM 18127 O O . SER B 2 1105 ? 141.527 163.914 153.233 1.00 56.39 1105 SER X O 1
ATOM 18130 N N . ASN B 2 1106 ? 141.135 166.033 152.576 1.00 54.10 1106 ASN X N 1
ATOM 18131 C CA . ASN B 2 1106 ? 141.518 166.623 153.851 1.00 54.10 1106 ASN X CA 1
ATOM 18132 C C . ASN B 2 1106 ? 140.333 166.822 154.787 1.00 54.10 1106 ASN X C 1
ATOM 18133 O O . ASN B 2 1106 ? 140.325 167.772 155.579 1.00 54.10 1106 ASN X O 1
ATOM 18138 N N . TYR B 2 1107 ? 139.331 165.950 154.716 1.00 50.08 1107 TYR X N 1
ATOM 18139 C CA . TYR B 2 1107 ? 138.170 166.068 155.583 1.00 50.08 1107 TYR X CA 1
ATOM 18140 C C . TYR B 2 1107 ? 138.557 165.848 157.039 1.00 50.08 1107 TYR X C 1
ATOM 18141 O O . TYR B 2 1107 ? 139.554 165.193 157.351 1.00 50.08 1107 TYR X O 1
ATOM 18150 N N . ILE B 2 1108 ? 137.755 166.412 157.933 1.00 47.78 1108 ILE X N 1
ATOM 18151 C CA . ILE B 2 1108 ? 137.902 166.187 159.365 1.00 47.78 1108 ILE X CA 1
ATOM 18152 C C . ILE B 2 1108 ? 136.966 165.058 159.767 1.00 47.78 1108 ILE X C 1
ATOM 18153 O O . ILE B 2 1108 ? 135.789 165.051 159.389 1.00 47.78 1108 ILE X O 1
ATOM 18158 N N . ARG B 2 1109 ? 137.488 164.098 160.520 1.00 46.32 1109 ARG X N 1
ATOM 18159 C CA . ARG B 2 1109 ? 136.752 162.894 160.871 1.00 46.32 1109 ARG X CA 1
ATOM 18160 C C . ARG B 2 1109 ? 136.245 162.975 162.303 1.00 46.32 1109 ARG X C 1
ATOM 18161 O O . ARG B 2 1109 ? 136.979 163.371 163.211 1.00 46.32 1109 ARG X O 1
ATOM 18169 N N . ASP B 2 1110 ? 134.983 162.602 162.496 1.00 47.44 1110 ASP X N 1
ATOM 18170 C CA . ASP B 2 1110 ? 134.433 162.454 163.833 1.00 47.44 1110 ASP X CA 1
ATOM 18171 C C . ASP B 2 1110 ? 134.949 161.155 164.449 1.00 47.44 1110 ASP X C 1
ATOM 18172 O O . ASP B 2 1110 ? 135.780 160.454 163.867 1.00 47.44 1110 ASP X O 1
ATOM 18177 N N . ILE B 2 1111 ? 134.448 160.816 165.639 1.00 47.04 1111 ILE X N 1
ATOM 18178 C CA . ILE B 2 1111 ? 135.004 159.673 166.357 1.00 47.04 1111 ILE X CA 1
ATOM 18179 C C . ILE B 2 1111 ? 134.749 158.369 165.609 1.00 47.04 1111 ILE X C 1
ATOM 18180 O O . ILE B 2 1111 ? 135.592 157.465 165.624 1.00 47.04 1111 ILE X O 1
ATOM 18185 N N . TRP B 2 1112 ? 133.601 158.245 164.939 1.00 46.51 1112 TRP X N 1
ATOM 18186 C CA . TRP B 2 1112 ? 133.298 157.007 164.229 1.00 46.51 1112 TRP X CA 1
ATOM 18187 C C . TRP B 2 1112 ? 134.174 156.831 162.997 1.00 46.51 1112 TRP X C 1
ATOM 18188 O O . TRP B 2 1112 ? 134.466 155.697 162.606 1.00 46.51 1112 TRP X O 1
ATOM 18199 N N . GLY B 2 1113 ? 134.602 157.928 162.379 1.00 44.99 1113 GLY X N 1
ATOM 18200 C CA . GLY B 2 1113 ? 135.360 157.879 161.145 1.00 44.99 1113 GLY X CA 1
ATOM 18201 C C . GLY B 2 1113 ? 134.673 158.522 159.962 1.00 44.99 1113 GLY X C 1
ATOM 18202 O O . GLY B 2 1113 ? 135.258 158.557 158.874 1.00 44.99 1113 GLY X O 1
ATOM 18203 N N . ASN B 2 1114 ? 133.456 159.020 160.131 1.00 46.18 1114 ASN X N 1
ATOM 18204 C CA . ASN B 2 1114 ? 132.749 159.713 159.073 1.00 46.18 1114 ASN X CA 1
ATOM 18205 C C . ASN B 2 1114 ? 133.302 161.123 158.902 1.00 46.18 1114 ASN X C 1
ATOM 18206 O O . ASN B 2 1114 ? 133.922 161.670 159.814 1.00 46.18 1114 ASN X O 1
ATOM 18211 N N . PRO B 2 1115 ? 133.099 161.737 157.738 1.00 46.38 1115 PRO X N 1
ATOM 18212 C CA . PRO B 2 1115 ? 133.493 163.137 157.578 1.00 46.38 1115 PRO X CA 1
ATOM 18213 C C . PRO B 2 1115 ? 132.616 164.043 158.422 1.00 46.38 1115 PRO X C 1
ATOM 18214 O O . PRO B 2 1115 ? 131.485 163.702 158.774 1.00 46.38 1115 PRO X O 1
ATOM 18218 N N . LEU B 2 1116 ? 133.154 165.211 158.749 1.00 46.08 1116 LEU X N 1
ATOM 18219 C CA . LEU B 2 1116 ? 132.492 166.152 159.639 1.00 46.08 1116 LEU X CA 1
ATOM 18220 C C . LEU B 2 1116 ? 131.704 167.158 158.810 1.00 46.08 1116 LEU X C 1
ATOM 18221 O O . LEU B 2 1116 ? 132.237 167.737 157.860 1.00 46.08 1116 LEU X O 1
ATOM 18226 N N . GLN B 2 1117 ? 130.441 167.359 159.169 1.00 47.82 1117 GLN X N 1
ATOM 18227 C CA . GLN B 2 1117 ? 129.515 168.167 158.392 1.00 47.82 1117 GLN X CA 1
ATOM 18228 C C . GLN B 2 1117 ? 129.358 169.546 159.026 1.00 47.82 1117 GLN X C 1
ATOM 18229 O O . GLN B 2 1117 ? 129.918 169.837 160.085 1.00 47.82 1117 GLN X O 1
ATOM 18235 N N . TYR B 2 1118 ? 128.582 170.405 158.362 1.00 48.93 1118 TYR X N 1
ATOM 18236 C CA . TYR B 2 1118 ? 128.500 171.811 158.731 1.00 48.93 1118 TYR X CA 1
ATOM 18237 C C . TYR B 2 1118 ? 127.181 172.238 159.354 1.00 48.93 1118 TYR X C 1
ATOM 18238 O O . TYR B 2 1118 ? 127.067 173.398 159.756 1.00 48.93 1118 TYR X O 1
ATOM 18247 N N . ASN B 2 1119 ? 126.183 171.362 159.440 1.00 48.60 1119 ASN X N 1
ATOM 18248 C CA . ASN B 2 1119 ? 124.935 171.720 160.107 1.00 48.60 1119 ASN X CA 1
ATOM 18249 C C . ASN B 2 1119 ? 124.438 170.607 161.021 1.00 48.60 1119 ASN X C 1
ATOM 18250 O O . ASN B 2 1119 ? 123.262 170.601 161.396 1.00 48.60 1119 ASN X O 1
ATOM 18255 N N . LYS B 2 1120 ? 125.306 169.674 161.394 1.00 50.86 1120 LYS X N 1
ATOM 18256 C CA . LYS B 2 1120 ? 124.949 168.571 162.271 1.00 50.86 1120 LYS X CA 1
ATOM 18257 C C . LYS B 2 1120 ? 125.460 168.851 163.676 1.00 50.86 1120 LYS X C 1
ATOM 18258 O O . LYS B 2 1120 ? 126.592 169.310 163.854 1.00 50.86 1120 LYS X O 1
ATOM 18264 N N . LYS B 2 1121 ? 124.619 168.579 164.670 1.00 51.14 1121 LYS X N 1
ATOM 18265 C CA . LYS B 2 1121 ? 124.983 168.808 166.060 1.00 51.14 1121 LYS X CA 1
ATOM 18266 C C . LYS B 2 1121 ? 125.795 167.632 166.587 1.00 51.14 1121 LYS X C 1
ATOM 18267 O O . LYS B 2 1121 ? 125.393 166.474 166.441 1.00 51.14 1121 LYS X O 1
ATOM 18273 N N . TYR B 2 1122 ? 126.934 167.931 167.202 1.00 49.88 1122 TYR X N 1
ATOM 18274 C CA . TYR B 2 1122 ? 127.852 166.918 167.700 1.00 49.88 1122 TYR X CA 1
ATOM 18275 C C . TYR B 2 1122 ? 128.053 167.077 169.199 1.00 49.88 1122 TYR X C 1
ATOM 18276 O O . TYR B 2 1122 ? 128.037 168.194 169.721 1.00 49.88 1122 TYR X O 1
ATOM 18285 N N . TYR B 2 1123 ? 128.230 165.954 169.888 1.00 52.36 1123 TYR X N 1
ATOM 18286 C CA . TYR B 2 1123 ? 128.763 165.993 171.241 1.00 52.36 1123 TYR X CA 1
ATOM 18287 C C . TYR B 2 1123 ? 130.266 166.218 171.177 1.00 52.36 1123 TYR X C 1
ATOM 18288 O O . TYR B 2 1123 ? 130.957 165.636 170.339 1.00 52.36 1123 TYR X O 1
ATOM 18297 N N . LEU B 2 1124 ? 130.780 167.064 172.063 1.00 51.86 1124 LEU X N 1
ATOM 18298 C CA . LEU B 2 1124 ? 132.181 167.461 172.026 1.00 51.86 1124 LEU X CA 1
ATOM 18299 C C . LEU B 2 1124 ? 132.872 167.031 173.311 1.00 51.86 1124 LEU X C 1
ATOM 18300 O O . LEU B 2 1124 ? 132.418 167.372 174.407 1.00 51.86 1124 LEU X O 1
ATOM 18305 N N . GLN B 2 1125 ? 133.963 166.278 173.173 1.00 56.15 1125 GLN X N 1
ATOM 18306 C CA . GLN B 2 1125 ? 134.736 165.805 174.311 1.00 56.15 1125 GLN X CA 1
ATOM 18307 C C . GLN B 2 1125 ? 136.218 165.838 173.976 1.00 56.15 1125 GLN X C 1
ATOM 18308 O O . GLN B 2 1125 ? 136.612 165.687 172.818 1.00 56.15 1125 GLN X O 1
ATOM 18314 N N . THR B 2 1126 ? 137.035 166.026 175.007 1.00 54.72 1126 THR X N 1
ATOM 18315 C CA . THR B 2 1126 ? 138.481 165.999 174.856 1.00 54.72 1126 THR X CA 1
ATOM 18316 C C . THR B 2 1126 ? 138.976 164.559 174.879 1.00 54.72 1126 THR X C 1
ATOM 18317 O O . THR B 2 1126 ? 138.349 163.679 175.473 1.00 54.72 1126 THR X O 1
ATOM 18321 N N . GLN B 2 1127 ? 140.106 164.315 174.209 1.00 56.38 1127 GLN X N 1
ATOM 18322 C CA . GLN B 2 1127 ? 140.723 162.996 174.300 1.00 56.38 1127 GLN X CA 1
ATOM 18323 C C . GLN B 2 1127 ? 141.118 162.685 175.734 1.00 56.38 1127 GLN X C 1
ATOM 18324 O O . GLN B 2 1127 ? 140.906 161.567 176.218 1.00 56.38 1127 GLN X O 1
ATOM 18330 N N . ASP B 2 1128 ? 141.695 163.659 176.427 1.00 63.64 1128 ASP X N 1
ATOM 18331 C CA . ASP B 2 1128 ? 141.868 163.554 177.863 1.00 63.64 1128 ASP X CA 1
ATOM 18332 C C . ASP B 2 1128 ? 140.528 163.767 178.557 1.00 63.64 1128 ASP X C 1
ATOM 18333 O O . ASP B 2 1128 ? 139.599 164.355 177.997 1.00 63.64 1128 ASP X O 1
ATOM 18338 N N . LYS B 2 1129 ? 140.434 163.274 179.787 1.00 63.09 1129 LYS X N 1
ATOM 18339 C CA . LYS B 2 1129 ? 139.220 163.380 180.588 1.00 63.09 1129 LYS X CA 1
ATOM 18340 C C . LYS B 2 1129 ? 138.022 162.817 179.830 1.00 63.09 1129 LYS X C 1
ATOM 18341 O O . LYS B 2 1129 ? 137.095 163.566 179.498 1.00 63.09 1129 LYS X O 1
ATOM 18347 N N . PRO B 2 1130 ? 138.004 161.520 179.529 1.00 63.90 1130 PRO X N 1
ATOM 18348 C CA . PRO B 2 1130 ? 136.874 160.958 178.784 1.00 63.90 1130 PRO X CA 1
ATOM 18349 C C . PRO B 2 1130 ? 135.601 160.951 179.611 1.00 63.90 1130 PRO X C 1
ATOM 18350 O O . PRO B 2 1130 ? 135.627 160.858 180.840 1.00 63.90 1130 PRO X O 1
ATOM 18354 N N . GLY B 2 1131 ? 134.471 161.046 178.915 1.00 63.09 1131 GLY X N 1
ATOM 18355 C CA . GLY B 2 1131 ? 133.175 161.032 179.550 1.00 63.09 1131 GLY X CA 1
ATOM 18356 C C . GLY B 2 1131 ? 132.613 162.390 179.906 1.00 63.09 1131 GLY X C 1
ATOM 18357 O O . GLY B 2 1131 ? 131.443 162.473 180.297 1.00 63.09 1131 GLY X O 1
ATOM 18358 N N . LYS B 2 1132 ? 133.397 163.456 179.779 1.00 61.22 1132 LYS X N 1
ATOM 18359 C CA . LYS B 2 1132 ? 132.958 164.803 180.118 1.00 61.22 1132 LYS X CA 1
ATOM 18360 C C . LYS B 2 1132 ? 132.695 165.583 178.838 1.00 61.22 1132 LYS X C 1
ATOM 18361 O O . LYS B 2 1132 ? 133.602 165.758 178.017 1.00 61.22 1132 LYS X O 1
ATOM 18367 N N . GLY B 2 1133 ? 131.459 166.051 178.673 1.00 60.05 1133 GLY X N 1
ATOM 18368 C CA . GLY B 2 1133 ? 131.098 166.900 177.561 1.00 60.05 1133 GLY X CA 1
ATOM 18369 C C . GLY B 2 1133 ? 131.099 168.368 177.959 1.00 60.05 1133 GLY X C 1
ATOM 18370 O O . GLY B 2 1133 ? 131.278 168.725 179.118 1.00 60.05 1133 GLY X O 1
ATOM 18371 N N . LEU B 2 1134 ? 130.887 169.224 176.965 1.00 54.50 1134 LEU X N 1
ATOM 18372 C CA . LEU B 2 1134 ? 130.932 170.661 177.191 1.00 54.50 1134 LEU X CA 1
ATOM 18373 C C . LEU B 2 1134 ? 129.566 171.184 177.611 1.00 54.50 1134 LEU X C 1
ATOM 18374 O O . LEU B 2 1134 ? 128.547 170.848 177.003 1.00 54.50 1134 LEU X O 1
ATOM 18379 N N . ILE B 2 1135 ? 129.552 172.008 178.656 1.00 55.78 1135 ILE X N 1
ATOM 18380 C CA . ILE B 2 1135 ? 128.390 172.759 179.091 1.00 55.78 1135 ILE X CA 1
ATOM 18381 C C . ILE B 2 1135 ? 128.838 174.193 179.353 1.00 55.78 1135 ILE X C 1
ATOM 18382 O O . ILE B 2 1135 ? 129.990 174.551 179.122 1.00 55.78 1135 ILE X O 1
ATOM 18387 N N . ARG B 2 1136 ? 127.919 175.012 179.847 1.00 59.63 1136 ARG X N 1
ATOM 18388 C CA . ARG B 2 1136 ? 128.202 176.413 180.112 1.00 59.63 1136 ARG X CA 1
ATOM 18389 C C . ARG B 2 1136 ? 127.799 176.764 181.534 1.00 59.63 1136 ARG X C 1
ATOM 18390 O O . ARG B 2 1136 ? 126.848 176.191 182.073 1.00 59.63 1136 ARG X O 1
ATOM 18398 N N . GLU B 2 1137 ? 128.522 177.703 182.143 1.00 67.64 1137 GLU X N 1
ATOM 18399 C CA . GLU B 2 1137 ? 127.988 178.371 183.323 1.00 67.64 1137 GLU X CA 1
ATOM 18400 C C . GLU B 2 1137 ? 128.272 179.860 183.229 1.00 67.64 1137 GLU X C 1
ATOM 18401 O O . GLU B 2 1137 ? 129.307 180.274 182.699 1.00 67.64 1137 GLU X O 1
ATOM 18407 N N . TYR B 2 1138 ? 127.360 180.656 183.774 1.00 70.41 1138 TYR X N 1
ATOM 18408 C CA . TYR B 2 1138 ? 127.425 182.106 183.688 1.00 70.41 1138 TYR X CA 1
ATOM 18409 C C . TYR B 2 1138 ? 127.940 182.682 184.999 1.00 70.41 1138 TYR X C 1
ATOM 18410 O O . TYR B 2 1138 ? 127.452 182.325 186.076 1.00 70.41 1138 TYR X O 1
ATOM 18419 N N . TRP B 2 1139 ? 128.925 183.569 184.900 1.00 75.04 1139 TRP X N 1
ATOM 18420 C CA . TRP B 2 1139 ? 129.484 184.295 186.031 1.00 75.04 1139 TRP X CA 1
ATOM 18421 C C . TRP B 2 1139 ? 128.949 185.717 185.953 1.00 75.04 1139 TRP X C 1
ATOM 18422 O O . TRP B 2 1139 ? 129.340 186.485 185.064 1.00 75.04 1139 TRP X O 1
ATOM 18433 N N . SER B 2 1140 ? 128.041 186.053 186.871 1.00 74.91 1140 SER X N 1
ATOM 18434 C CA . SER B 2 1140 ? 127.397 187.360 186.839 1.00 74.91 1140 SER X CA 1
ATOM 18435 C C . SER B 2 1140 ? 128.354 188.461 187.271 1.00 74.91 1140 SER X C 1
ATOM 18436 O O . SER B 2 1140 ? 128.310 189.573 186.734 1.00 74.91 1140 SER X O 1
ATOM 18439 N N . SER B 2 1141 ? 129.218 188.177 188.248 1.00 76.19 1141 SER X N 1
ATOM 18440 C CA . SER B 2 1141 ? 130.183 189.178 188.687 1.00 76.19 1141 SER X CA 1
ATOM 18441 C C . SER B 2 1141 ? 131.136 189.551 187.559 1.00 76.19 1141 SER X C 1
ATOM 18442 O O . SER B 2 1141 ? 131.429 190.733 187.349 1.00 76.19 1141 SER X O 1
ATOM 18445 N N . PHE B 2 1142 ? 131.625 188.556 186.821 1.00 75.13 1142 PHE X N 1
ATOM 18446 C CA . PHE B 2 1142 ? 132.455 188.808 185.652 1.00 75.13 1142 PHE X CA 1
ATOM 18447 C C . PHE B 2 1142 ? 131.644 189.007 184.382 1.00 75.13 1142 PHE X C 1
ATOM 18448 O O . PHE B 2 1142 ? 132.189 189.497 183.387 1.00 75.13 1142 PHE X O 1
ATOM 18456 N N . GLY B 2 1143 ? 130.364 188.648 184.392 1.00 71.16 1143 GLY X N 1
ATOM 18457 C CA . GLY B 2 1143 ? 129.551 188.752 183.191 1.00 71.16 1143 GLY X CA 1
ATOM 18458 C C . GLY B 2 1143 ? 130.068 187.913 182.044 1.00 71.16 1143 GLY X C 1
ATOM 18459 O O . GLY B 2 1143 ? 130.107 188.385 180.902 1.00 71.16 1143 GLY X O 1
ATOM 18460 N N . TYR B 2 1144 ? 130.471 186.675 182.320 1.00 64.85 1144 TYR X N 1
ATOM 18461 C CA . TYR B 2 1144 ? 131.118 185.836 181.320 1.00 64.85 1144 TYR X CA 1
ATOM 18462 C C . TYR B 2 1144 ? 130.520 184.439 181.349 1.00 64.85 1144 TYR X C 1
ATOM 18463 O O . TYR B 2 1144 ? 130.279 183.884 182.421 1.00 64.85 1144 TYR X O 1
ATOM 18472 N N . ASP B 2 1145 ? 130.292 183.863 180.173 1.00 63.07 1145 ASP X N 1
ATOM 18473 C CA . ASP B 2 1145 ? 129.677 182.541 180.061 1.00 63.07 1145 ASP X CA 1
ATOM 18474 C C . ASP B 2 1145 ? 130.765 181.532 179.707 1.00 63.07 1145 ASP X C 1
ATOM 18475 O O . ASP B 2 1145 ? 131.067 181.300 178.538 1.00 63.07 1145 ASP X O 1
ATOM 18480 N N . TYR B 2 1146 ? 131.341 180.913 180.732 1.00 64.66 1146 TYR X N 1
ATOM 18481 C CA . TYR B 2 1146 ? 132.447 179.988 180.533 1.00 64.66 1146 TYR X CA 1
ATOM 18482 C C . TYR B 2 1146 ? 131.959 178.641 180.022 1.00 64.66 1146 TYR X C 1
ATOM 18483 O O . TYR B 2 1146 ? 130.904 178.145 180.435 1.00 64.66 1146 TYR X O 1
ATOM 18492 N N . VAL B 2 1147 ? 132.748 178.048 179.128 1.00 59.19 1147 VAL X N 1
ATOM 18493 C CA . VAL B 2 1147 ? 132.533 176.687 178.652 1.00 59.19 1147 VAL X CA 1
ATOM 18494 C C . VAL B 2 1147 ? 133.359 175.741 179.510 1.00 59.19 1147 VAL X C 1
ATOM 18495 O O . VAL B 2 1147 ? 134.574 175.923 179.658 1.00 59.19 1147 VAL X O 1
ATOM 18499 N N . ILE B 2 1148 ? 132.706 174.727 180.070 1.00 59.20 1148 ILE X N 1
ATOM 18500 C CA . ILE B 2 1148 ? 133.298 173.859 181.081 1.00 59.20 1148 ILE X CA 1
ATOM 18501 C C . ILE B 2 1148 ? 132.954 172.410 180.778 1.00 59.20 1148 ILE X C 1
ATOM 18502 O O . ILE B 2 1148 ? 131.826 172.099 180.386 1.00 59.20 1148 ILE X O 1
ATOM 18507 N N . LEU B 2 1149 ? 133.927 171.521 180.957 1.00 58.61 1149 LEU X N 1
ATOM 18508 C CA . LEU B 2 1149 ? 133.654 170.095 180.851 1.00 58.61 1149 LEU X CA 1
ATOM 18509 C C . LEU B 2 1149 ? 132.658 169.679 181.927 1.00 58.61 1149 LEU X C 1
ATOM 18510 O O . LEU B 2 1149 ? 132.829 170.001 183.106 1.00 58.61 1149 LEU X O 1
ATOM 18515 N N . SER B 2 1150 ? 131.617 168.958 181.521 1.00 61.19 1150 SER X N 1
ATOM 18516 C CA . SER B 2 1150 ? 130.538 168.602 182.428 1.00 61.19 1150 SER X CA 1
ATOM 18517 C C . SER B 2 1150 ? 130.965 167.463 183.350 1.00 61.19 1150 SER X C 1
ATOM 18518 O O . SER B 2 1150 ? 132.096 166.972 183.300 1.00 61.19 1150 SER X O 1
ATOM 18521 N N . ASP B 2 1151 ? 130.042 167.038 184.209 1.00 67.55 1151 ASP X N 1
ATOM 18522 C CA . ASP B 2 1151 ? 130.328 165.961 185.146 1.00 67.55 1151 ASP X CA 1
ATOM 18523 C C . ASP B 2 1151 ? 130.491 164.638 184.410 1.00 67.55 1151 ASP X C 1
ATOM 18524 O O . ASP B 2 1151 ? 129.762 164.340 183.460 1.00 67.55 1151 ASP X O 1
ATOM 18529 N N . SER B 2 1152 ? 131.456 163.841 184.858 1.00 67.19 1152 SER X N 1
ATOM 18530 C CA . SER B 2 1152 ? 131.760 162.582 184.196 1.00 67.19 1152 SER X CA 1
ATOM 18531 C C . SER B 2 1152 ? 130.677 161.546 184.465 1.00 67.19 1152 SER X C 1
ATOM 18532 O O . SER B 2 1152 ? 130.089 161.502 185.548 1.00 67.19 1152 SER X O 1
ATOM 18535 N N . LYS B 2 1153 ? 130.412 160.710 183.463 1.00 70.04 1153 LYS X N 1
ATOM 18536 C CA . LYS B 2 1153 ? 129.528 159.565 183.615 1.00 70.04 1153 LYS X CA 1
ATOM 18537 C C . LYS B 2 1153 ? 130.043 158.427 182.745 1.00 70.04 1153 LYS X C 1
ATOM 18538 O O . LYS B 2 1153 ? 130.735 158.644 181.748 1.00 70.04 1153 LYS X O 1
ATOM 18544 N N . THR B 2 1154 ? 129.697 157.205 183.137 1.00 75.47 1154 THR X N 1
ATOM 18545 C CA . THR B 2 1154 ? 130.163 156.004 182.464 1.00 75.47 1154 THR X CA 1
ATOM 18546 C C . THR B 2 1154 ? 128.979 155.146 182.041 1.00 75.47 1154 THR X C 1
ATOM 18547 O O . THR B 2 1154 ? 127.886 155.231 182.606 1.00 75.47 1154 THR X O 1
ATOM 18551 N N . ILE B 2 1155 ? 129.213 154.313 181.031 1.00 78.27 1155 ILE X N 1
ATOM 18552 C CA . ILE B 2 1155 ? 128.208 153.398 180.507 1.00 78.27 1155 ILE X CA 1
ATOM 18553 C C . ILE B 2 1155 ? 128.618 151.976 180.857 1.00 78.27 1155 ILE X C 1
ATOM 18554 O O . ILE B 2 1155 ? 129.812 151.666 180.948 1.00 78.27 1155 ILE X O 1
ATOM 18559 N N . THR B 2 1156 ? 127.626 151.117 181.062 1.00 82.76 1156 THR X N 1
ATOM 18560 C CA . THR B 2 1156 ? 127.854 149.721 181.407 1.00 82.76 1156 THR X CA 1
ATOM 18561 C C . THR B 2 1156 ? 127.575 148.858 180.185 1.00 82.76 1156 THR X C 1
ATOM 18562 O O . THR B 2 1156 ? 126.461 148.874 179.651 1.00 82.76 1156 THR X O 1
ATOM 18566 N N . PHE B 2 1157 ? 128.582 148.113 179.743 1.00 80.61 1157 PHE X N 1
ATOM 18567 C CA . PHE B 2 1157 ? 128.396 147.190 178.639 1.00 80.61 1157 PHE X CA 1
ATOM 18568 C C . PHE B 2 1157 ? 127.617 145.961 179.095 1.00 80.61 1157 PHE X C 1
ATOM 18569 O O . PHE B 2 1157 ? 127.560 145.656 180.289 1.00 80.61 1157 PHE X O 1
ATOM 18577 N N . PRO B 2 1158 ? 126.990 145.244 178.159 1.00 79.77 1158 PRO X N 1
ATOM 18578 C CA . PRO B 2 1158 ? 126.349 143.973 178.531 1.00 79.77 1158 PRO X CA 1
ATOM 18579 C C . PRO B 2 1158 ? 127.318 142.970 179.128 1.00 79.77 1158 PRO X C 1
ATOM 18580 O O . PRO B 2 1158 ? 126.914 142.162 179.974 1.00 79.77 1158 PRO X O 1
ATOM 18584 N N . ASN B 2 1159 ? 128.584 142.995 178.717 1.00 81.40 1159 ASN X N 1
ATOM 18585 C CA . ASN B 2 1159 ? 129.612 142.146 179.307 1.00 81.40 1159 ASN X CA 1
ATOM 18586 C C . ASN B 2 1159 ? 130.189 142.722 180.596 1.00 81.40 1159 ASN X C 1
ATOM 18587 O O . ASN B 2 1159 ? 131.268 142.293 181.020 1.00 81.40 1159 ASN X O 1
ATOM 18592 N N . ASN B 2 1160 ? 129.500 143.686 181.212 1.00 84.31 1160 ASN X N 1
ATOM 18593 C CA . ASN B 2 1160 ? 129.819 144.226 182.531 1.00 84.31 1160 ASN X CA 1
ATOM 18594 C C . ASN B 2 1160 ? 131.187 144.895 182.598 1.00 84.31 1160 ASN X C 1
ATOM 18595 O O . ASN B 2 1160 ? 131.855 144.833 183.635 1.00 84.31 1160 ASN X O 1
ATOM 18600 N N . ILE B 2 1161 ? 131.623 145.538 181.519 1.00 85.98 1161 ILE X N 1
ATOM 18601 C CA . ILE B 2 1161 ? 132.835 146.349 181.520 1.00 85.98 1161 ILE X CA 1
ATOM 18602 C C . ILE B 2 1161 ? 132.435 147.803 181.321 1.00 85.98 1161 ILE X C 1
ATOM 18603 O O . ILE B 2 1161 ? 131.675 148.127 180.400 1.00 85.98 1161 ILE X O 1
ATOM 18608 N N . ARG B 2 1162 ? 132.938 148.678 182.189 1.00 85.01 1162 ARG X N 1
ATOM 18609 C CA . ARG B 2 1162 ? 132.543 150.078 182.200 1.00 85.01 1162 ARG X CA 1
ATOM 18610 C C . ARG B 2 1162 ? 133.409 150.892 181.248 1.00 85.01 1162 ARG X C 1
ATOM 18611 O O . ARG B 2 1162 ? 134.628 150.712 181.188 1.00 85.01 1162 ARG X O 1
ATOM 18619 N N . TYR B 2 1163 ? 132.767 151.791 180.505 1.00 81.49 1163 TYR X N 1
ATOM 18620 C CA . TYR B 2 1163 ? 133.457 152.672 179.577 1.00 81.49 1163 TYR X CA 1
ATOM 18621 C C . TYR B 2 1163 ? 132.919 154.086 179.734 1.00 81.49 1163 TYR X C 1
ATOM 18622 O O . TYR B 2 1163 ? 131.784 154.296 180.166 1.00 81.49 1163 TYR X O 1
ATOM 18631 N N . GLY B 2 1164 ? 133.758 155.058 179.385 1.00 72.38 1164 GLY X N 1
ATOM 18632 C CA . GLY B 2 1164 ? 133.349 156.448 179.472 1.00 72.38 1164 GLY X CA 1
ATOM 18633 C C . GLY B 2 1164 ? 132.251 156.770 178.473 1.00 72.38 1164 GLY X C 1
ATOM 18634 O O . GLY B 2 1164 ? 132.332 156.424 177.294 1.00 72.38 1164 GLY X O 1
ATOM 18635 N N . ALA B 2 1165 ? 131.214 157.447 178.957 1.00 68.32 1165 ALA X N 1
ATOM 18636 C CA . ALA B 2 1165 ? 130.077 157.778 178.112 1.00 68.32 1165 ALA X CA 1
ATOM 18637 C C . ALA B 2 1165 ? 130.479 158.774 177.035 1.00 68.32 1165 ALA X C 1
ATOM 18638 O O . ALA B 2 1165 ? 131.317 159.651 177.257 1.00 68.32 1165 ALA X O 1
ATOM 18640 N N . LEU B 2 1166 ? 129.873 158.634 175.857 1.00 57.01 1166 LEU X N 1
ATOM 18641 C CA . LEU B 2 1166 ? 130.125 159.549 174.754 1.00 57.01 1166 LEU X CA 1
ATOM 18642 C C . LEU B 2 1166 ? 129.052 160.616 174.604 1.00 57.01 1166 LEU X C 1
ATOM 18643 O O . LEU B 2 1166 ? 129.369 161.735 174.190 1.00 57.01 1166 LEU X O 1
ATOM 18648 N N . TYR B 2 1167 ? 127.801 160.305 174.939 1.00 56.88 1167 TYR X N 1
ATOM 18649 C CA . TYR B 2 1167 ? 126.697 161.251 174.799 1.00 56.88 1167 TYR X CA 1
ATOM 18650 C C . TYR B 2 1167 ? 126.513 161.956 176.140 1.00 56.88 1167 TYR X C 1
ATOM 18651 O O . TYR B 2 1167 ? 125.618 161.645 176.925 1.00 56.88 1167 TYR X O 1
ATOM 18660 N N . ASN B 2 1168 ? 127.385 162.927 176.395 1.00 61.05 1168 ASN X N 1
ATOM 18661 C CA . ASN B 2 1168 ? 127.381 163.659 177.650 1.00 61.05 1168 ASN X CA 1
ATOM 18662 C C . ASN B 2 1168 ? 127.502 165.149 177.369 1.00 61.05 1168 ASN X C 1
ATOM 18663 O O . ASN B 2 1168 ? 128.122 165.564 176.388 1.00 61.05 1168 ASN X O 1
ATOM 18668 N N . GLY B 2 1169 ? 126.902 165.950 178.245 1.00 58.64 1169 GLY X N 1
ATOM 18669 C CA . GLY B 2 1169 ? 126.989 167.390 178.107 1.00 58.64 1169 GLY X CA 1
ATOM 18670 C C . GLY B 2 1169 ? 126.000 167.940 177.093 1.00 58.64 1169 GLY X C 1
ATOM 18671 O O . GLY B 2 1169 ? 124.911 167.402 176.888 1.00 58.64 1169 GLY X O 1
ATOM 18672 N N . SER B 2 1170 ? 126.396 169.035 176.452 1.00 55.06 1170 SER X N 1
ATOM 18673 C CA . SER B 2 1170 ? 125.571 169.720 175.472 1.00 55.06 1170 SER X CA 1
ATOM 18674 C C . SER B 2 1170 ? 126.063 169.416 174.064 1.00 55.06 1170 SER X C 1
ATOM 18675 O O . SER B 2 1170 ? 127.231 169.078 173.854 1.00 55.06 1170 SER X O 1
ATOM 18678 N N . LYS B 2 1171 ? 125.155 169.538 173.102 1.00 51.85 1171 LYS X N 1
ATOM 18679 C CA . LYS B 2 1171 ? 125.458 169.272 171.702 1.00 51.85 1171 LYS X CA 1
ATOM 18680 C C . LYS B 2 1171 ? 125.899 170.565 171.028 1.00 51.85 1171 LYS X C 1
ATOM 18681 O O . LYS B 2 1171 ? 125.105 171.503 170.901 1.00 51.85 1171 LYS X O 1
ATOM 18687 N N . VAL B 2 1172 ? 127.153 170.613 170.592 1.00 52.48 1172 VAL X N 1
ATOM 18688 C CA . VAL B 2 1172 ? 127.671 171.766 169.866 1.00 52.48 1172 VAL X CA 1
ATOM 18689 C C . VAL B 2 1172 ? 127.364 171.589 168.389 1.00 52.48 1172 VAL X C 1
ATOM 18690 O O . VAL B 2 1172 ? 127.393 170.473 167.860 1.00 52.48 1172 VAL X O 1
ATOM 18694 N N . LEU B 2 1173 ? 127.049 172.691 167.722 1.00 49.70 1173 LEU X N 1
ATOM 18695 C CA . LEU B 2 1173 ? 126.690 172.689 166.310 1.00 49.70 1173 LEU X CA 1
ATOM 18696 C C . LEU B 2 1173 ? 127.795 173.393 165.536 1.00 49.70 1173 LEU X C 1
ATOM 18697 O O . LEU B 2 1173 ? 128.002 174.600 165.700 1.00 49.70 1173 LEU X O 1
ATOM 18702 N N . ILE B 2 1174 ? 128.513 172.639 164.705 1.00 49.91 1174 ILE X N 1
ATOM 18703 C CA . ILE B 2 1174 ? 129.484 173.250 163.811 1.00 49.91 1174 ILE X CA 1
ATOM 18704 C C . ILE B 2 1174 ? 128.741 174.097 162.792 1.00 49.91 1174 ILE X C 1
ATOM 18705 O O . ILE B 2 1174 ? 127.656 173.728 162.326 1.00 49.91 1174 ILE X O 1
ATOM 18710 N N . LYS B 2 1175 ? 129.306 175.252 162.457 1.00 53.19 1175 LYS X N 1
ATOM 18711 C CA . LYS B 2 1175 ? 128.635 176.187 161.570 1.00 53.19 1175 LYS X CA 1
ATOM 18712 C C . LYS B 2 1175 ? 129.665 176.831 160.659 1.00 53.19 1175 LYS X C 1
ATOM 18713 O O . LYS B 2 1175 ? 130.865 176.565 160.756 1.00 53.19 1175 LYS X O 1
ATOM 18719 N N . ASN B 2 1176 ? 129.174 177.673 159.760 1.00 59.79 1176 ASN X N 1
ATOM 18720 C CA . ASN B 2 1176 ? 130.003 178.473 158.877 1.00 59.79 1176 ASN X CA 1
ATOM 18721 C C . ASN B 2 1176 ? 129.475 179.901 158.855 1.00 59.79 1176 ASN X C 1
ATOM 18722 O O . ASN B 2 1176 ? 128.353 180.182 159.283 1.00 59.79 1176 ASN X O 1
ATOM 18727 N N . SER B 2 1177 ? 130.304 180.817 158.354 1.00 61.21 1177 SER X N 1
ATOM 18728 C CA . SER B 2 1177 ? 129.887 182.210 158.263 1.00 61.21 1177 SER X CA 1
ATOM 18729 C C . SER B 2 1177 ? 128.762 182.412 157.257 1.00 61.21 1177 SER X C 1
ATOM 18730 O O . SER B 2 1177 ? 128.118 183.466 157.272 1.00 61.21 1177 SER X O 1
ATOM 18733 N N . LYS B 2 1178 ? 128.511 181.430 156.390 1.00 63.43 1178 LYS X N 1
ATOM 18734 C CA . LYS B 2 1178 ? 127.488 181.543 155.359 1.00 63.43 1178 LYS X CA 1
ATOM 18735 C C . LYS B 2 1178 ? 126.623 180.293 155.248 1.00 63.43 1178 LYS X C 1
ATOM 18736 O O . LYS B 2 1178 ? 125.787 180.218 154.340 1.00 63.43 1178 LYS X O 1
ATOM 18742 N N . LYS B 2 1179 ? 126.799 179.319 156.143 1.00 62.59 1179 LYS X N 1
ATOM 18743 C CA . LYS B 2 1179 ? 126.047 178.062 156.129 1.00 62.59 1179 LYS X CA 1
ATOM 18744 C C . LYS B 2 1179 ? 126.271 177.306 154.815 1.00 62.59 1179 LYS X C 1
ATOM 18745 O O . LYS B 2 1179 ? 125.355 177.083 154.022 1.00 62.59 1179 LYS X O 1
ATOM 18751 N N . LEU B 2 1180 ? 127.530 176.916 154.603 1.00 64.39 1180 LEU X N 1
ATOM 18752 C CA . LEU B 2 1180 ? 127.905 176.210 153.382 1.00 64.39 1180 LEU X CA 1
ATOM 18753 C C . LEU B 2 1180 ? 127.254 174.835 153.294 1.00 64.39 1180 LEU X C 1
ATOM 18754 O O . LEU B 2 1180 ? 126.971 174.357 152.189 1.00 64.39 1180 LEU X O 1
ATOM 18759 N N . ASP B 2 1181 ? 127.019 174.186 154.435 1.00 56.83 1181 ASP X N 1
ATOM 18760 C CA . ASP B 2 1181 ? 126.407 172.860 154.510 1.00 56.83 1181 ASP X CA 1
ATOM 18761 C C . ASP B 2 1181 ? 127.195 171.804 153.743 1.00 56.83 1181 ASP X C 1
ATOM 18762 O O . ASP B 2 1181 ? 126.610 170.873 153.185 1.00 56.83 1181 ASP X O 1
ATOM 18767 N N . GLY B 2 1182 ? 128.515 171.928 153.701 1.00 51.46 1182 GLY X N 1
ATOM 18768 C CA . GLY B 2 1182 ? 129.369 170.941 153.077 1.00 51.46 1182 GLY X CA 1
ATOM 18769 C C . GLY B 2 1182 ? 129.975 169.989 154.085 1.00 51.46 1182 GLY X C 1
ATOM 18770 O O . GLY B 2 1182 ? 129.347 169.597 155.071 1.00 51.46 1182 GLY X O 1
ATOM 18771 N N . LEU B 2 1183 ? 131.219 169.604 153.821 1.00 46.90 1183 LEU X N 1
ATOM 18772 C CA . LEU B 2 1183 ? 132.005 168.794 154.738 1.00 46.90 1183 LEU X CA 1
ATOM 18773 C C . LEU B 2 1183 ? 133.193 169.601 155.244 1.00 46.90 1183 LEU X C 1
ATOM 18774 O O . LEU B 2 1183 ? 133.834 170.325 154.477 1.00 46.90 1183 LEU X O 1
ATOM 18779 N N . VAL B 2 1184 ? 133.482 169.475 156.540 1.00 47.33 1184 VAL X N 1
ATOM 18780 C CA . VAL B 2 1184 ? 134.569 170.236 157.144 1.00 47.33 1184 VAL X CA 1
ATOM 18781 C C . VAL B 2 1184 ? 135.906 169.735 156.617 1.00 47.33 1184 VAL X C 1
ATOM 18782 O O . VAL B 2 1184 ? 136.105 168.529 156.418 1.00 47.33 1184 VAL X O 1
ATOM 18786 N N . ARG B 2 1185 ? 136.833 170.658 156.391 1.00 52.32 1185 ARG X N 1
ATOM 18787 C CA . ARG B 2 1185 ? 138.127 170.351 155.799 1.00 52.32 1185 ARG X CA 1
ATOM 18788 C C . ARG B 2 1185 ? 139.251 170.704 156.769 1.00 52.32 1185 ARG X C 1
ATOM 18789 O O . ARG B 2 1185 ? 139.017 171.116 157.906 1.00 52.32 1185 ARG X O 1
ATOM 18797 N N . ASN B 2 1186 ? 140.487 170.550 156.287 1.00 51.86 1186 ASN X N 1
ATOM 18798 C CA . ASN B 2 1186 ? 141.645 170.522 157.177 1.00 51.86 1186 ASN X CA 1
ATOM 18799 C C . ASN B 2 1186 ? 141.854 171.847 157.895 1.00 51.86 1186 ASN X C 1
ATOM 18800 O O . ASN B 2 1186 ? 142.202 171.862 159.079 1.00 51.86 1186 ASN X O 1
ATOM 18805 N N . LYS B 2 1187 ? 141.680 172.971 157.202 1.00 49.42 1187 LYS X N 1
ATOM 18806 C CA . LYS B 2 1187 ? 141.961 174.269 157.806 1.00 49.42 1187 LYS X CA 1
ATOM 18807 C C . LYS B 2 1187 ? 140.800 175.237 157.626 1.00 49.42 1187 LYS X C 1
ATOM 18808 O O . LYS B 2 1187 ? 141.009 176.442 157.479 1.00 49.42 1187 LYS X O 1
ATOM 18814 N N . ASP B 2 1188 ? 139.574 174.729 157.645 1.00 51.24 1188 ASP X N 1
ATOM 18815 C CA . ASP B 2 1188 ? 138.414 175.589 157.484 1.00 51.24 1188 ASP X CA 1
ATOM 18816 C C . ASP B 2 1188 ? 138.206 176.451 158.722 1.00 51.24 1188 ASP X C 1
ATOM 18817 O O . ASP B 2 1188 ? 138.603 176.090 159.832 1.00 51.24 1188 ASP X O 1
ATOM 18822 N N . PHE B 2 1189 ? 137.578 177.605 158.523 1.00 53.96 1189 PHE X N 1
ATOM 18823 C CA . PHE B 2 1189 ? 137.257 178.519 159.611 1.00 53.96 1189 PHE X CA 1
ATOM 18824 C C . PHE B 2 1189 ? 135.803 178.308 160.009 1.00 53.96 1189 PHE X C 1
ATOM 18825 O O . PHE B 2 1189 ? 134.897 178.501 159.192 1.00 53.96 1189 PHE X O 1
ATOM 18833 N N . ILE B 2 1190 ? 135.586 177.922 161.263 1.00 52.15 1190 ILE X N 1
ATOM 18834 C CA . ILE B 2 1190 ? 134.287 177.447 161.720 1.00 52.15 1190 ILE X CA 1
ATOM 18835 C C . ILE B 2 1190 ? 133.746 178.350 162.816 1.00 52.15 1190 ILE X C 1
ATOM 18836 O O . ILE B 2 1190 ? 134.394 179.323 163.211 1.00 52.15 1190 ILE X O 1
ATOM 18841 N N . GLN B 2 1191 ? 132.553 178.026 163.316 1.00 54.86 1191 GLN X N 1
ATOM 18842 C CA . GLN B 2 1191 ? 131.951 178.752 164.433 1.00 54.86 1191 GLN X CA 1
ATOM 18843 C C . GLN B 2 1191 ? 131.118 177.756 165.234 1.00 54.86 1191 GLN X C 1
ATOM 18844 O O . GLN B 2 1191 ? 129.960 177.502 164.892 1.00 54.86 1191 GLN X O 1
ATOM 18850 N N . LEU B 2 1192 ? 131.705 177.200 166.290 1.00 53.27 1192 LEU X N 1
ATOM 18851 C CA . LEU B 2 1192 ? 130.955 176.320 167.173 1.00 53.27 1192 LEU X CA 1
ATOM 18852 C C . LEU B 2 1192 ? 129.827 177.084 167.849 1.00 53.27 1192 LEU X C 1
ATOM 18853 O O . LEU B 2 1192 ? 130.006 178.218 168.298 1.00 53.27 1192 LEU X O 1
ATOM 18858 N N . GLU B 2 1193 ? 128.658 176.455 167.920 1.00 54.93 1193 GLU X N 1
ATOM 18859 C CA . GLU B 2 1193 ? 127.466 177.073 168.496 1.00 54.93 1193 GLU X CA 1
ATOM 18860 C C . GLU B 2 1193 ? 126.858 176.094 169.494 1.00 54.93 1193 GLU X C 1
ATOM 18861 O O . GLU B 2 1193 ? 126.094 175.203 169.113 1.00 54.93 1193 GLU X O 1
ATOM 18867 N N . ILE B 2 1194 ? 127.190 176.262 170.769 1.00 56.32 1194 ILE X N 1
ATOM 18868 C CA . ILE B 2 1194 ? 126.687 175.404 171.834 1.00 56.32 1194 ILE X CA 1
ATOM 18869 C C . ILE B 2 1194 ? 125.410 176.014 172.394 1.00 56.32 1194 ILE X C 1
ATOM 18870 O O . ILE B 2 1194 ? 125.371 177.206 172.726 1.00 56.32 1194 ILE X O 1
ATOM 18875 N N . ASP B 2 1195 ? 124.350 175.208 172.451 1.00 57.92 1195 ASP X N 1
ATOM 18876 C CA . ASP B 2 1195 ? 123.066 175.617 173.019 1.00 57.92 1195 ASP X CA 1
ATOM 18877 C C . ASP B 2 1195 ? 122.517 176.876 172.350 1.00 57.92 1195 ASP X C 1
ATOM 18878 O O . ASP B 2 1195 ? 121.794 177.657 172.972 1.00 57.92 1195 ASP X O 1
ATOM 18883 N N . GLY B 2 1196 ? 122.850 177.081 171.080 1.00 59.92 1196 GLY X N 1
ATOM 18884 C CA . GLY B 2 1196 ? 122.401 178.247 170.351 1.00 59.92 1196 GLY X CA 1
ATOM 18885 C C . GLY B 2 1196 ? 123.238 179.493 170.531 1.00 59.92 1196 GLY X C 1
ATOM 18886 O O . GLY B 2 1196 ? 122.863 180.548 170.008 1.00 59.92 1196 GLY X O 1
ATOM 18887 N N . TYR B 2 1197 ? 124.357 179.409 171.248 1.00 59.48 1197 TYR X N 1
ATOM 18888 C CA . TYR B 2 1197 ? 125.218 180.553 171.512 1.00 59.48 1197 TYR X CA 1
ATOM 18889 C C . TYR B 2 1197 ? 126.612 180.277 170.971 1.00 59.48 1197 TYR X C 1
ATOM 18890 O O . TYR B 2 1197 ? 127.214 179.249 171.293 1.00 59.48 1197 TYR X O 1
ATOM 18899 N N . ASN B 2 1198 ? 127.119 181.199 170.158 1.00 57.17 1198 ASN X N 1
ATOM 18900 C CA . ASN B 2 1198 ? 128.420 181.025 169.528 1.00 57.17 1198 ASN X CA 1
ATOM 18901 C C . ASN B 2 1198 ? 129.535 181.013 170.566 1.00 57.17 1198 ASN X C 1
ATOM 18902 O O . ASN B 2 1198 ? 129.495 181.753 171.550 1.00 57.17 1198 ASN X O 1
ATOM 18907 N N . MET B 2 1199 ? 130.541 180.176 170.334 1.00 57.55 1199 MET X N 1
ATOM 18908 C CA . MET B 2 1199 ? 131.698 180.074 171.212 1.00 57.55 1199 MET X CA 1
ATOM 18909 C C . MET B 2 1199 ? 132.859 180.873 170.640 1.00 57.55 1199 MET X C 1
ATOM 18910 O O . MET B 2 1199 ? 133.068 180.897 169.424 1.00 57.55 1199 MET X O 1
ATOM 18915 N N . GLY B 2 1200 ? 133.615 181.522 171.518 1.00 58.33 1200 GLY X N 1
ATOM 18916 C CA . GLY B 2 1200 ? 134.760 182.298 171.076 1.00 58.33 1200 GLY X CA 1
ATOM 18917 C C . GLY B 2 1200 ? 135.554 182.811 172.255 1.00 58.33 1200 GLY X C 1
ATOM 18918 O O . GLY B 2 1200 ? 135.147 182.686 173.412 1.00 58.33 1200 GLY X O 1
ATOM 18919 N N . ILE B 2 1201 ? 136.704 183.399 171.938 1.00 61.43 1201 ILE X N 1
ATOM 18920 C CA . ILE B 2 1201 ? 137.597 183.959 172.936 1.00 61.43 1201 ILE X CA 1
ATOM 18921 C C . ILE B 2 1201 ? 137.301 185.445 173.082 1.00 61.43 1201 ILE X C 1
ATOM 18922 O O . ILE B 2 1201 ? 136.725 186.082 172.199 1.00 61.43 1201 ILE X O 1
ATOM 18927 N N . SER B 2 1202 ? 137.705 186.008 174.218 1.00 66.35 1202 SER X N 1
ATOM 18928 C CA . SER B 2 1202 ? 137.442 187.412 174.495 1.00 66.35 1202 SER X CA 1
ATOM 18929 C C . SER B 2 1202 ? 138.224 188.311 173.545 1.00 66.35 1202 SER X C 1
ATOM 18930 O O . SER B 2 1202 ? 139.339 187.991 173.127 1.00 66.35 1202 SER X O 1
ATOM 18933 N N . ALA B 2 1203 ? 137.623 189.452 173.206 1.00 68.45 1203 ALA X N 1
ATOM 18934 C CA . ALA B 2 1203 ? 138.218 190.414 172.287 1.00 68.45 1203 ALA X CA 1
ATOM 18935 C C . ALA B 2 1203 ? 138.596 191.717 172.984 1.00 68.45 1203 ALA X C 1
ATOM 18936 O O . ALA B 2 1203 ? 138.475 192.797 172.403 1.00 68.45 1203 ALA X O 1
ATOM 18938 N N . ASP B 2 1204 ? 139.046 191.631 174.231 1.00 72.77 1204 ASP X N 1
ATOM 18939 C CA . ASP B 2 1204 ? 139.524 192.793 174.968 1.00 72.77 1204 ASP X CA 1
ATOM 18940 C C . ASP B 2 1204 ? 140.531 192.317 176.011 1.00 72.77 1204 ASP X C 1
ATOM 18941 O O . ASP B 2 1204 ? 140.906 191.141 176.045 1.00 72.77 1204 ASP X O 1
ATOM 18946 N N . ARG B 2 1205 ? 140.974 193.235 176.866 1.00 75.63 1205 ARG X N 1
ATOM 18947 C CA . ARG B 2 1205 ? 141.999 192.936 177.857 1.00 75.63 1205 ARG X CA 1
ATOM 18948 C C . ARG B 2 1205 ? 141.434 192.388 179.159 1.00 75.63 1205 ARG X C 1
ATOM 18949 O O . ARG B 2 1205 ? 142.199 192.188 180.108 1.00 75.63 1205 ARG X O 1
ATOM 18957 N N . PHE B 2 1206 ? 140.123 192.154 179.234 1.00 75.71 1206 PHE X N 1
ATOM 18958 C CA . PHE B 2 1206 ? 139.526 191.670 180.474 1.00 75.71 1206 PHE X CA 1
ATOM 18959 C C . PHE B 2 1206 ? 140.079 190.306 180.865 1.00 75.71 1206 PHE X C 1
ATOM 18960 O O . PHE B 2 1206 ? 140.409 190.067 182.031 1.00 75.71 1206 PHE X O 1
ATOM 18968 N N . ASN B 2 1207 ? 140.147 189.383 179.909 1.00 74.83 1207 ASN X N 1
ATOM 18969 C CA . ASN B 2 1207 ? 140.526 188.002 180.193 1.00 74.83 1207 ASN X CA 1
ATOM 18970 C C . ASN B 2 1207 ? 141.970 187.775 179.747 1.00 74.83 1207 ASN X C 1
ATOM 18971 O O . ASN B 2 1207 ? 142.242 187.172 178.709 1.00 74.83 1207 ASN X O 1
ATOM 18976 N N . GLU B 2 1208 ? 142.911 188.268 180.553 1.00 78.72 1208 GLU X N 1
ATOM 18977 C CA . GLU B 2 1208 ? 144.325 188.069 180.260 1.00 78.72 1208 GLU X CA 1
ATOM 18978 C C . GLU B 2 1208 ? 144.910 186.844 180.948 1.00 78.72 1208 GLU X C 1
ATOM 18979 O O . GLU B 2 1208 ? 146.093 186.550 180.749 1.00 78.72 1208 GLU X O 1
ATOM 18985 N N . ASP B 2 1209 ? 144.123 186.131 181.751 1.00 75.54 1209 ASP X N 1
ATOM 18986 C CA . ASP B 2 1209 ? 144.594 184.954 182.473 1.00 75.54 1209 ASP X CA 1
ATOM 18987 C C . ASP B 2 1209 ? 144.111 183.704 181.745 1.00 75.54 1209 ASP X C 1
ATOM 18988 O O . ASP B 2 1209 ? 142.945 183.314 181.869 1.00 75.54 1209 ASP X O 1
ATOM 18993 N N . THR B 2 1210 ? 145.005 183.097 180.967 1.00 69.77 1210 THR X N 1
ATOM 18994 C CA . THR B 2 1210 ? 144.834 181.825 180.269 1.00 69.77 1210 THR X CA 1
ATOM 18995 C C . THR B 2 1210 ? 143.799 181.882 179.153 1.00 69.77 1210 THR X C 1
ATOM 18996 O O . THR B 2 1210 ? 143.638 180.887 178.440 1.00 69.77 1210 THR X O 1
ATOM 19000 N N . ASN B 2 1211 ? 143.105 183.006 178.964 1.00 65.67 1211 ASN X N 1
ATOM 19001 C CA . ASN B 2 1211 ? 142.173 183.188 177.852 1.00 65.67 1211 ASN X CA 1
ATOM 19002 C C . ASN B 2 1211 ? 141.067 182.127 177.879 1.00 65.67 1211 ASN X C 1
ATOM 19003 O O . ASN B 2 1211 ? 140.950 181.277 176.996 1.00 65.67 1211 ASN X O 1
ATOM 19008 N N . TYR B 2 1212 ? 140.263 182.194 178.937 1.00 64.62 1212 TYR X N 1
ATOM 19009 C CA . TYR B 2 1212 ? 139.101 181.322 179.046 1.00 64.62 1212 TYR X CA 1
ATOM 19010 C C . TYR B 2 1212 ? 138.169 181.541 177.863 1.00 64.62 1212 TYR X C 1
ATOM 19011 O O . TYR B 2 1212 ? 137.930 182.677 177.447 1.00 64.62 1212 TYR X O 1
ATOM 19020 N N . ILE B 2 1213 ? 137.645 180.447 177.321 1.00 58.10 1213 ILE X N 1
ATOM 19021 C CA . ILE B 2 1213 ? 136.746 180.515 176.175 1.00 58.10 1213 ILE X CA 1
ATOM 19022 C C . ILE B 2 1213 ? 135.322 180.706 176.674 1.00 58.10 1213 ILE X C 1
ATOM 19023 O O . ILE B 2 1213 ? 134.835 179.936 177.507 1.00 58.10 1213 ILE X O 1
ATOM 19028 N N . GLY B 2 1214 ? 134.654 181.741 176.168 1.00 58.93 1214 GLY X N 1
ATOM 19029 C CA . GLY B 2 1214 ? 133.290 182.041 176.526 1.00 58.93 1214 GLY X CA 1
ATOM 19030 C C . GLY B 2 1214 ? 132.340 181.883 175.351 1.00 58.93 1214 GLY X C 1
ATOM 19031 O O . GLY B 2 1214 ? 132.715 181.501 174.246 1.00 58.93 1214 GLY X O 1
ATOM 19032 N N . THR B 2 1215 ? 131.078 182.191 175.621 1.00 58.71 1215 THR X N 1
ATOM 19033 C CA . THR B 2 1215 ? 130.035 182.149 174.611 1.00 58.71 1215 THR X CA 1
ATOM 19034 C C . THR B 2 1215 ? 129.379 183.517 174.489 1.00 58.71 1215 THR X C 1
ATOM 19035 O O . THR B 2 1215 ? 129.577 184.407 175.318 1.00 58.71 1215 THR X O 1
ATOM 19039 N N . THR B 2 1216 ? 128.577 183.669 173.435 1.00 60.12 1216 THR X N 1
ATOM 19040 C CA . THR B 2 1216 ? 127.895 184.932 173.186 1.00 60.12 1216 THR X CA 1
ATOM 19041 C C . THR B 2 1216 ? 126.871 185.253 174.267 1.00 60.12 1216 THR X C 1
ATOM 19042 O O . THR B 2 1216 ? 126.414 186.397 174.353 1.00 60.12 1216 THR X O 1
ATOM 19046 N N . TYR B 2 1217 ? 126.505 184.279 175.094 1.00 62.98 1217 TYR X N 1
ATOM 19047 C CA . TYR B 2 1217 ? 125.645 184.556 176.236 1.00 62.98 1217 TYR X CA 1
ATOM 19048 C C . TYR B 2 1217 ? 126.351 185.510 177.188 1.00 62.98 1217 TYR X C 1
ATOM 19049 O O . TYR B 2 1217 ? 127.436 185.208 177.693 1.00 62.98 1217 TYR X O 1
ATOM 19058 N N . GLY B 2 1218 ? 125.743 186.668 177.420 1.00 68.84 1218 GLY X N 1
ATOM 19059 C CA . GLY B 2 1218 ? 126.395 187.717 178.175 1.00 68.84 1218 GLY X CA 1
ATOM 19060 C C . GLY B 2 1218 ? 127.095 188.688 177.249 1.00 68.84 1218 GLY X C 1
ATOM 19061 O O . GLY B 2 1218 ? 128.126 188.356 176.656 1.00 68.84 1218 GLY X O 1
ATOM 19062 N N . THR B 2 1219 ? 126.549 189.894 177.118 1.00 74.93 1219 THR X N 1
ATOM 19063 C CA . THR B 2 1219 ? 127.031 190.869 176.152 1.00 74.93 1219 THR X CA 1
ATOM 19064 C C . THR B 2 1219 ? 128.003 191.872 176.758 1.00 74.93 1219 THR X C 1
ATOM 19065 O O . THR B 2 1219 ? 128.318 192.878 176.116 1.00 74.93 1219 THR X O 1
ATOM 19069 N N . THR B 2 1220 ? 128.478 191.626 177.981 1.00 77.08 1220 THR X N 1
ATOM 19070 C CA . THR B 2 1220 ? 129.418 192.550 178.605 1.00 77.08 1220 THR X CA 1
ATOM 19071 C C . THR B 2 1220 ? 130.734 192.605 177.839 1.00 77.08 1220 THR X C 1
ATOM 19072 O O . THR B 2 1220 ? 131.317 193.682 177.669 1.00 77.08 1220 THR X O 1
ATOM 19076 N N . HIS B 2 1221 ? 131.213 191.459 177.363 1.00 74.57 1221 HIS X N 1
ATOM 19077 C CA . HIS B 2 1221 ? 132.489 191.367 176.669 1.00 74.57 1221 HIS X CA 1
ATOM 19078 C C . HIS B 2 1221 ? 132.278 190.898 175.238 1.00 74.57 1221 HIS X C 1
ATOM 19079 O O . HIS B 2 1221 ? 131.438 190.032 174.976 1.00 74.57 1221 HIS X O 1
ATOM 19086 N N . ASP B 2 1222 ? 133.042 191.477 174.317 1.00 71.67 1222 ASP X N 1
ATOM 19087 C CA . ASP B 2 1222 ? 132.988 191.098 172.914 1.00 71.67 1222 ASP X CA 1
ATOM 19088 C C . ASP B 2 1222 ? 133.905 189.910 172.653 1.00 71.67 1222 ASP X C 1
ATOM 19089 O O . ASP B 2 1222 ? 134.976 189.783 173.251 1.00 71.67 1222 ASP X O 1
ATOM 19094 N N . LEU B 2 1223 ? 133.473 189.038 171.746 1.00 64.94 1223 LEU X N 1
ATOM 19095 C CA . LEU B 2 1223 ? 134.173 187.795 171.461 1.00 64.94 1223 LEU X CA 1
ATOM 19096 C C . LEU B 2 1223 ? 134.563 187.721 169.992 1.00 64.94 1223 LEU X C 1
ATOM 19097 O O . LEU B 2 1223 ? 133.920 188.323 169.128 1.00 64.94 1223 LEU X O 1
ATOM 19102 N N . THR B 2 1224 ? 135.627 186.971 169.720 1.00 62.53 1224 THR X N 1
ATOM 19103 C CA . THR B 2 1224 ? 136.079 186.691 168.361 1.00 62.53 1224 THR X CA 1
ATOM 19104 C C . THR B 2 1224 ? 135.721 185.236 168.077 1.00 62.53 1224 THR X C 1
ATOM 19105 O O . THR B 2 1224 ? 136.464 184.320 168.440 1.00 62.53 1224 THR X O 1
ATOM 19109 N N . THR B 2 1225 ? 134.580 185.033 167.419 1.00 60.18 1225 THR X N 1
ATOM 19110 C CA . THR B 2 1225 ? 133.972 183.711 167.330 1.00 60.18 1225 THR X CA 1
ATOM 19111 C C . THR B 2 1225 ? 134.740 182.749 166.431 1.00 60.18 1225 THR X C 1
ATOM 19112 O O . THR B 2 1225 ? 134.772 181.545 166.708 1.00 60.18 1225 THR X O 1
ATOM 19116 N N . ASP B 2 1226 ? 135.369 183.246 165.372 1.00 57.89 1226 ASP X N 1
ATOM 19117 C CA . ASP B 2 1226 ? 135.852 182.389 164.291 1.00 57.89 1226 ASP X CA 1
ATOM 19118 C C . ASP B 2 1226 ? 136.966 181.480 164.793 1.00 57.89 1226 ASP X C 1
ATOM 19119 O O . ASP B 2 1226 ? 138.102 181.913 164.981 1.00 57.89 1226 ASP X O 1
ATOM 19124 N N . PHE B 2 1227 ? 136.644 180.205 164.992 1.00 53.89 1227 PHE X N 1
ATOM 19125 C CA . PHE B 2 1227 ? 137.632 179.194 165.347 1.00 53.89 1227 PHE X CA 1
ATOM 19126 C C . PHE B 2 1227 ? 138.344 178.716 164.084 1.00 53.89 1227 PHE X C 1
ATOM 19127 O O . PHE B 2 1227 ? 138.248 179.328 163.017 1.00 53.89 1227 PHE X O 1
ATOM 19135 N N . GLU B 2 1228 ? 139.078 177.610 164.192 1.00 52.73 1228 GLU X N 1
ATOM 19136 C CA . GLU B 2 1228 ? 139.685 176.993 163.016 1.00 52.73 1228 GLU X CA 1
ATOM 19137 C C . GLU B 2 1228 ? 139.975 175.534 163.338 1.00 52.73 1228 GLU X C 1
ATOM 19138 O O . GLU B 2 1228 ? 140.882 175.250 164.122 1.00 52.73 1228 GLU X O 1
ATOM 19144 N N . ILE B 2 1229 ? 139.211 174.617 162.746 1.00 50.47 1229 ILE X N 1
ATOM 19145 C CA . ILE B 2 1229 ? 139.518 173.201 162.897 1.00 50.47 1229 ILE X CA 1
ATOM 19146 C C . ILE B 2 1229 ? 140.778 172.878 162.112 1.00 50.47 1229 ILE X C 1
ATOM 19147 O O . ILE B 2 1229 ? 140.912 173.257 160.943 1.00 50.47 1229 ILE X O 1
ATOM 19152 N N . ILE B 2 1230 ? 141.716 172.186 162.756 1.00 49.68 1230 ILE X N 1
ATOM 19153 C CA . ILE B 2 1230 ? 142.935 171.728 162.108 1.00 49.68 1230 ILE X CA 1
ATOM 19154 C C . ILE B 2 1230 ? 143.192 170.287 162.519 1.00 49.68 1230 ILE X C 1
ATOM 19155 O O . ILE B 2 1230 ? 142.639 169.786 163.498 1.00 49.68 1230 ILE X O 1
ATOM 19160 N N . GLN B 2 1231 ? 144.036 169.614 161.740 1.00 53.53 1231 GLN X N 1
ATOM 19161 C CA . GLN B 2 1231 ? 144.501 168.263 162.049 1.00 53.53 1231 GLN X CA 1
ATOM 19162 C C . GLN B 2 1231 ? 146.014 168.270 161.855 1.00 53.53 1231 GLN X C 1
ATOM 19163 O O . GLN B 2 1231 ? 146.512 167.983 160.764 1.00 53.53 1231 GLN X O 1
ATOM 19169 N N . ARG B 2 1232 ? 146.743 168.614 162.917 1.00 58.04 1232 ARG X N 1
ATOM 19170 C CA . ARG B 2 1232 ? 148.198 168.629 162.834 1.00 58.04 1232 ARG X CA 1
ATOM 19171 C C . ARG B 2 1232 ? 148.771 167.220 162.807 1.00 58.04 1232 ARG X C 1
ATOM 19172 O O . ARG B 2 1232 ? 149.845 166.999 162.237 1.00 58.04 1232 ARG X O 1
ATOM 19180 N N . GLN B 2 1233 ? 148.077 166.262 163.411 1.00 57.92 1233 GLN X N 1
ATOM 19181 C CA . GLN B 2 1233 ? 148.515 164.874 163.411 1.00 57.92 1233 GLN X CA 1
ATOM 19182 C C . GLN B 2 1233 ? 148.159 164.238 162.071 1.00 57.92 1233 GLN X C 1
ATOM 19183 O O . GLN B 2 1233 ? 147.820 164.919 161.100 1.00 57.92 1233 GLN X O 1
ATOM 19189 N N . GLU B 2 1234 ? 148.244 162.913 162.003 1.00 57.46 1234 GLU X N 1
ATOM 19190 C CA . GLU B 2 1234 ? 147.913 162.206 160.777 1.00 57.46 1234 GLU X CA 1
ATOM 19191 C C . GLU B 2 1234 ? 146.453 162.440 160.408 1.00 57.46 1234 GLU X C 1
ATOM 19192 O O . GLU B 2 1234 ? 145.593 162.656 161.264 1.00 57.46 1234 GLU X O 1
ATOM 19198 N N . LYS B 2 1235 ? 146.181 162.371 159.112 1.00 54.35 1235 LYS X N 1
ATOM 19199 C CA . LYS B 2 1235 ? 144.870 162.693 158.503 1.00 54.35 1235 LYS X CA 1
ATOM 19200 C C . LYS B 2 1235 ? 143.764 161.754 158.962 1.00 54.35 1235 LYS X C 1
ATOM 19201 O O . LYS B 2 1235 ? 142.608 162.188 158.951 1.00 54.35 1235 LYS X O 1
ATOM 19207 N N . TYR B 2 1236 ? 144.094 160.511 159.291 1.00 55.98 1236 TYR X N 1
ATOM 19208 C CA . TYR B 2 1236 ? 143.028 159.532 159.602 1.00 55.98 1236 TYR X CA 1
ATOM 19209 C C . TYR B 2 1236 ? 142.590 159.574 161.058 1.00 55.98 1236 TYR X C 1
ATOM 19210 O O . TYR B 2 1236 ? 141.650 158.863 161.376 1.00 55.98 1236 TYR X O 1
ATOM 19219 N N . ARG B 2 1237 ? 143.201 160.397 161.897 1.00 53.54 1237 ARG X N 1
ATOM 19220 C CA . ARG B 2 1237 ? 142.817 160.408 163.321 1.00 53.54 1237 ARG X CA 1
ATOM 19221 C C . ARG B 2 1237 ? 141.385 160.882 163.473 1.00 53.54 1237 ARG X C 1
ATOM 19222 O O . ARG B 2 1237 ? 141.012 161.810 162.783 1.00 53.54 1237 ARG X O 1
ATOM 19230 N N . ASN B 2 1238 ? 140.646 160.287 164.395 1.00 49.94 1238 ASN X N 1
ATOM 19231 C CA . ASN B 2 1238 ? 139.245 160.623 164.580 1.00 49.94 1238 ASN X CA 1
ATOM 19232 C C . ASN B 2 1238 ? 139.078 161.828 165.500 1.00 49.94 1238 ASN X C 1
ATOM 19233 O O . ASN B 2 1238 ? 137.967 162.072 165.981 1.00 49.94 1238 ASN X O 1
ATOM 19238 N N . TYR B 2 1239 ? 140.143 162.584 165.755 1.00 51.08 1239 TYR X N 1
ATOM 19239 C CA . TYR B 2 1239 ? 140.064 163.786 166.568 1.00 51.08 1239 TYR X CA 1
ATOM 19240 C C . TYR B 2 1239 ? 140.716 164.952 165.837 1.00 51.08 1239 TYR X C 1
ATOM 19241 O O . TYR B 2 1239 ? 141.541 164.760 164.940 1.00 51.08 1239 TYR X O 1
ATOM 19250 N N . CYS B 2 1240 ? 140.338 166.167 166.227 1.00 48.02 1240 CYS X N 1
ATOM 19251 C CA . CYS B 2 1240 ? 140.832 167.376 165.588 1.00 48.02 1240 CYS X CA 1
ATOM 19252 C C . CYS B 2 1240 ? 141.183 168.418 166.638 1.00 48.02 1240 CYS X C 1
ATOM 19253 O O . CYS B 2 1240 ? 140.590 168.447 167.719 1.00 48.02 1240 CYS X O 1
ATOM 19256 N N . GLN B 2 1241 ? 142.150 169.270 166.310 1.00 49.22 1241 GLN X N 1
ATOM 19257 C CA . GLN B 2 1241 ? 142.486 170.415 167.138 1.00 49.22 1241 GLN X CA 1
ATOM 19258 C C . GLN B 2 1241 ? 141.648 171.623 166.730 1.00 49.22 1241 GLN X C 1
ATOM 19259 O O . GLN B 2 1241 ? 141.214 171.751 165.584 1.00 49.22 1241 GLN X O 1
ATOM 19265 N N . LEU B 2 1242 ? 141.433 172.524 167.683 1.00 49.56 1242 LEU X N 1
ATOM 19266 C CA . LEU B 2 1242 ? 140.596 173.704 167.478 1.00 49.56 1242 LEU X CA 1
ATOM 19267 C C . LEU B 2 1242 ? 141.429 174.953 167.745 1.00 49.56 1242 LEU X C 1
ATOM 19268 O O . LEU B 2 1242 ? 141.429 175.485 168.856 1.00 49.56 1242 LEU X O 1
ATOM 19273 N N . LYS B 2 1243 ? 142.132 175.428 166.720 1.00 53.08 1243 LYS X N 1
ATOM 19274 C CA . LYS B 2 1243 ? 142.931 176.635 166.860 1.00 53.08 1243 LYS X CA 1
ATOM 19275 C C . LYS B 2 1243 ? 142.032 177.851 167.030 1.00 53.08 1243 LYS X C 1
ATOM 19276 O O . LYS B 2 1243 ? 141.031 178.008 166.326 1.00 53.08 1243 LYS X O 1
ATOM 19282 N N . THR B 2 1244 ? 142.394 178.707 167.963 1.00 56.02 1244 THR X N 1
ATOM 19283 C CA . THR B 2 1244 ? 141.668 179.927 168.261 1.00 56.02 1244 THR X CA 1
ATOM 19284 C C . THR B 2 1244 ? 142.171 181.076 167.397 1.00 56.02 1244 THR X C 1
ATOM 19285 O O . THR B 2 1244 ? 143.339 181.097 166.997 1.00 56.02 1244 THR X O 1
ATOM 19289 N N . PRO B 2 1245 ? 141.314 182.046 167.090 1.00 59.23 1245 PRO X N 1
ATOM 19290 C CA . PRO B 2 1245 ? 141.745 183.169 166.256 1.00 59.23 1245 PRO X CA 1
ATOM 19291 C C . PRO B 2 1245 ? 142.734 184.058 166.986 1.00 59.23 1245 PRO X C 1
ATOM 19292 O O . PRO B 2 1245 ? 142.749 184.135 168.216 1.00 59.23 1245 PRO X O 1
ATOM 19296 N N . TYR B 2 1246 ? 143.568 184.740 166.208 1.00 61.82 1246 TYR X N 1
ATOM 19297 C CA . TYR B 2 1246 ? 144.500 185.722 166.754 1.00 61.82 1246 TYR X CA 1
ATOM 19298 C C . TYR B 2 1246 ? 143.862 187.101 166.651 1.00 61.82 1246 TYR X C 1
ATOM 19299 O O . TYR B 2 1246 ? 143.850 187.716 165.583 1.00 61.82 1246 TYR X O 1
ATOM 19308 N N . ASN B 2 1247 ? 143.307 187.579 167.755 1.00 63.39 1247 ASN X N 1
ATOM 19309 C CA . ASN B 2 1247 ? 143.008 188.993 167.883 1.00 63.39 1247 ASN X CA 1
ATOM 19310 C C . ASN B 2 1247 ? 144.217 189.703 168.484 1.00 63.39 1247 ASN X C 1
ATOM 19311 O O . ASN B 2 1247 ? 145.169 189.073 168.944 1.00 63.39 1247 ASN X O 1
ATOM 19316 N N . ILE B 2 1248 ? 144.189 191.037 168.460 1.00 67.76 1248 ILE X N 1
ATOM 19317 C CA . ILE B 2 1248 ? 145.361 191.782 168.908 1.00 67.76 1248 ILE X CA 1
ATOM 19318 C C . ILE B 2 1248 ? 145.609 191.573 170.397 1.00 67.76 1248 ILE X C 1
ATOM 19319 O O . ILE B 2 1248 ? 146.729 191.779 170.881 1.00 67.76 1248 ILE X O 1
ATOM 19324 N N . PHE B 2 1249 ? 144.587 191.159 171.147 1.00 67.31 1249 PHE X N 1
ATOM 19325 C CA . PHE B 2 1249 ? 144.743 190.995 172.588 1.00 67.31 1249 PHE X CA 1
ATOM 19326 C C . PHE B 2 1249 ? 145.339 189.640 172.950 1.00 67.31 1249 PHE X C 1
ATOM 19327 O O . PHE B 2 1249 ? 146.198 189.558 173.834 1.00 67.31 1249 PHE X O 1
ATOM 19335 N N . HIS B 2 1250 ? 144.906 188.572 172.285 1.00 65.27 1250 HIS X N 1
ATOM 19336 C CA . HIS B 2 1250 ? 145.333 187.217 172.608 1.00 65.27 1250 HIS X CA 1
ATOM 19337 C C . HIS B 2 1250 ? 146.068 186.601 171.428 1.00 65.27 1250 HIS X C 1
ATOM 19338 O O . HIS B 2 1250 ? 145.642 186.740 170.279 1.00 65.27 1250 HIS X O 1
ATOM 19345 N N . LYS B 2 1251 ? 147.164 185.909 171.718 1.00 62.04 1251 LYS X N 1
ATOM 19346 C CA . LYS B 2 1251 ? 147.861 185.169 170.680 1.00 62.04 1251 LYS X CA 1
ATOM 19347 C C . LYS B 2 1251 ? 147.061 183.929 170.289 1.00 62.04 1251 LYS X C 1
ATOM 19348 O O . LYS B 2 1251 ? 146.162 183.482 171.006 1.00 62.04 1251 LYS X O 1
ATOM 19354 N N . SER B 2 1252 ? 147.395 183.378 169.128 1.00 59.10 1252 SER X N 1
ATOM 19355 C CA . SER B 2 1252 ? 146.696 182.200 168.636 1.00 59.10 1252 SER X CA 1
ATOM 19356 C C . SER B 2 1252 ? 147.092 180.968 169.439 1.00 59.10 1252 SER X C 1
ATOM 19357 O O . SER B 2 1252 ? 148.276 180.715 169.674 1.00 59.10 1252 SER X O 1
ATOM 19360 N N . GLY B 2 1253 ? 146.090 180.194 169.855 1.00 56.82 1253 GLY X N 1
ATOM 19361 C CA . GLY B 2 1253 ? 146.334 179.010 170.653 1.00 56.82 1253 GLY X CA 1
ATOM 19362 C C . GLY B 2 1253 ? 145.400 177.883 170.271 1.00 56.82 1253 GLY X C 1
ATOM 19363 O O . GLY B 2 1253 ? 144.434 178.069 169.528 1.00 56.82 1253 GLY X O 1
ATOM 19364 N N . LEU B 2 1254 ? 145.700 176.702 170.802 1.00 54.76 1254 LEU X N 1
ATOM 19365 C CA . LEU B 2 1254 ? 144.930 175.494 170.533 1.00 54.76 1254 LEU X CA 1
ATOM 19366 C C . LEU B 2 1254 ? 143.982 175.229 171.694 1.00 54.76 1254 LEU X C 1
ATOM 19367 O O . LEU B 2 1254 ? 144.425 175.071 172.836 1.00 54.76 1254 LEU X O 1
ATOM 19372 N N . MET B 2 1255 ? 142.685 175.168 171.394 1.00 54.52 1255 MET X N 1
ATOM 19373 C CA . MET B 2 1255 ? 141.663 174.933 172.407 1.00 54.52 1255 MET X CA 1
ATOM 19374 C C . MET B 2 1255 ? 141.999 173.719 173.258 1.00 54.52 1255 MET X C 1
ATOM 19375 O O . MET B 2 1255 ? 142.135 172.604 172.749 1.00 54.52 1255 MET X O 1
ATOM 19380 N N . SER B 2 1256 ? 142.138 173.947 174.561 1.00 57.74 1256 SER X N 1
ATOM 19381 C CA . SER B 2 1256 ? 142.468 172.895 175.510 1.00 57.74 1256 SER X CA 1
ATOM 19382 C C . SER B 2 1256 ? 141.668 173.133 176.781 1.00 57.74 1256 SER X C 1
ATOM 19383 O O . SER B 2 1256 ? 140.850 174.054 176.858 1.00 57.74 1256 SER X O 1
ATOM 19386 N N . THR B 2 1257 ? 141.910 172.298 177.787 1.00 62.15 1257 THR X N 1
ATOM 19387 C CA . THR B 2 1257 ? 141.210 172.397 179.059 1.00 62.15 1257 THR X CA 1
ATOM 19388 C C . THR B 2 1257 ? 142.204 172.351 180.209 1.00 62.15 1257 THR X C 1
ATOM 19389 O O . THR B 2 1257 ? 143.200 171.622 180.157 1.00 62.15 1257 THR X O 1
ATOM 19393 N N . GLU B 2 1258 ? 141.943 173.155 181.237 1.00 69.08 1258 GLU X N 1
ATOM 19394 C CA . GLU B 2 1258 ? 142.731 173.140 182.461 1.00 69.08 1258 GLU X CA 1
ATOM 19395 C C . GLU B 2 1258 ? 141.785 173.017 183.641 1.00 69.08 1258 GLU X C 1
ATOM 19396 O O . GLU B 2 1258 ? 140.730 173.656 183.665 1.00 69.08 1258 GLU X O 1
ATOM 19402 N N . THR B 2 1259 ? 142.156 172.194 184.612 1.00 74.06 1259 THR X N 1
ATOM 19403 C CA . THR B 2 1259 ? 141.320 171.971 185.781 1.00 74.06 1259 THR X CA 1
ATOM 19404 C C . THR B 2 1259 ? 141.757 172.925 186.887 1.00 74.06 1259 THR X C 1
ATOM 19405 O O . THR B 2 1259 ? 142.937 172.968 187.253 1.00 74.06 1259 THR X O 1
ATOM 19409 N N . SER B 2 1260 ? 140.817 173.722 187.389 1.00 77.95 1260 SER X N 1
ATOM 19410 C CA . SER B 2 1260 ? 141.181 174.779 188.319 1.00 77.95 1260 SER X CA 1
ATOM 19411 C C . SER B 2 1260 ? 139.958 175.242 189.095 1.00 77.95 1260 SER X C 1
ATOM 19412 O O . SER B 2 1260 ? 138.820 174.871 188.791 1.00 77.95 1260 SER X O 1
ATOM 19415 N N . LYS B 2 1261 ? 140.226 176.048 190.120 1.00 83.39 1261 LYS X N 1
ATOM 19416 C CA . LYS B 2 1261 ? 139.206 176.702 190.939 1.00 83.39 1261 LYS X CA 1
ATOM 19417 C C . LYS B 2 1261 ? 139.615 178.163 191.066 1.00 83.39 1261 LYS X C 1
ATOM 19418 O O . LYS B 2 1261 ? 140.167 178.579 192.094 1.00 83.39 1261 LYS X O 1
ATOM 19424 N N . PRO B 2 1262 ? 139.382 178.969 190.027 1.00 83.60 1262 PRO X N 1
ATOM 19425 C CA . PRO B 2 1262 ? 139.938 180.333 190.019 1.00 83.60 1262 PRO X CA 1
ATOM 19426 C C . PRO B 2 1262 ? 139.467 181.206 191.169 1.00 83.60 1262 PRO X C 1
ATOM 19427 O O . PRO B 2 1262 ? 140.247 182.029 191.664 1.00 83.60 1262 PRO X O 1
ATOM 19431 N N . THR B 2 1263 ? 138.225 181.056 191.614 1.00 90.51 1263 THR X N 1
ATOM 19432 C CA . THR B 2 1263 ? 137.676 181.906 192.666 1.00 90.51 1263 THR X CA 1
ATOM 19433 C C . THR B 2 1263 ? 136.773 181.024 193.529 1.00 90.51 1263 THR X C 1
ATOM 19434 O O . THR B 2 1263 ? 136.852 179.792 193.484 1.00 90.51 1263 THR X O 1
ATOM 19438 N N . PHE B 2 1264 ? 135.904 181.648 194.331 1.00 94.53 1264 PHE X N 1
ATOM 19439 C CA . PHE B 2 1264 ? 135.133 180.919 195.334 1.00 94.53 1264 PHE X CA 1
ATOM 19440 C C . PHE B 2 1264 ? 134.181 179.893 194.730 1.00 94.53 1264 PHE X C 1
ATOM 19441 O O . PHE B 2 1264 ? 133.685 179.028 195.459 1.00 94.53 1264 PHE X O 1
ATOM 19449 N N . HIS B 2 1265 ? 133.904 179.968 193.430 1.00 90.17 1265 HIS X N 1
ATOM 19450 C CA . HIS B 2 1265 ? 133.092 178.939 192.800 1.00 90.17 1265 HIS X CA 1
ATOM 19451 C C . HIS B 2 1265 ? 133.838 177.607 192.788 1.00 90.17 1265 HIS X C 1
ATOM 19452 O O . HIS B 2 1265 ? 135.059 177.547 192.941 1.00 90.17 1265 HIS X O 1
ATOM 19459 N N . ASP B 2 1266 ? 133.078 176.532 192.594 1.00 83.44 1266 ASP X N 1
ATOM 19460 C CA . ASP B 2 1266 ? 133.596 175.186 192.796 1.00 83.44 1266 ASP X CA 1
ATOM 19461 C C . ASP B 2 1266 ? 134.733 174.869 191.825 1.00 83.44 1266 ASP X C 1
ATOM 19462 O O . ASP B 2 1266 ? 134.973 175.573 190.841 1.00 83.44 1266 ASP X O 1
ATOM 19467 N N . TYR B 2 1267 ? 135.440 173.786 192.132 1.00 81.12 1267 TYR X N 1
ATOM 19468 C CA . TYR B 2 1267 ? 136.559 173.317 191.324 1.00 81.12 1267 TYR X CA 1
ATOM 19469 C C . TYR B 2 1267 ? 136.044 172.648 190.054 1.00 81.12 1267 TYR X C 1
ATOM 19470 O O . TYR B 2 1267 ? 135.306 171.659 190.123 1.00 81.12 1267 TYR X O 1
ATOM 19479 N N . ARG B 2 1268 ? 136.432 173.181 188.893 1.00 74.45 1268 ARG X N 1
ATOM 19480 C CA . ARG B 2 1268 ? 135.861 172.759 187.620 1.00 74.45 1268 ARG X CA 1
ATOM 19481 C C . ARG B 2 1268 ? 136.976 172.548 186.603 1.00 74.45 1268 ARG X C 1
ATOM 19482 O O . ARG B 2 1268 ? 138.166 172.608 186.927 1.00 74.45 1268 ARG X O 1
ATOM 19490 N N . ASP B 2 1269 ? 136.575 172.285 185.359 1.00 68.30 1269 ASP X N 1
ATOM 19491 C CA . ASP B 2 1269 ? 137.490 172.151 184.228 1.00 68.30 1269 ASP X CA 1
ATOM 19492 C C . ASP B 2 1269 ? 137.134 173.219 183.202 1.00 68.30 1269 ASP X C 1
ATOM 19493 O O . ASP B 2 1269 ? 136.118 173.105 182.511 1.00 68.30 1269 ASP X O 1
ATOM 19498 N N . TRP B 2 1270 ? 137.977 174.238 183.084 1.00 65.74 1270 TRP X N 1
ATOM 19499 C CA . TRP B 2 1270 ? 137.695 175.380 182.228 1.00 65.74 1270 TRP X CA 1
ATOM 19500 C C . TRP B 2 1270 ? 138.389 175.201 180.885 1.00 65.74 1270 TRP X C 1
ATOM 19501 O O . TRP B 2 1270 ? 139.545 174.767 180.827 1.00 65.74 1270 TRP X O 1
ATOM 19512 N N . VAL B 2 1271 ? 137.682 175.535 179.812 1.00 59.59 1271 VAL X N 1
ATOM 19513 C CA . VAL B 2 1271 ? 138.225 175.451 178.463 1.00 59.59 1271 VAL X CA 1
ATOM 19514 C C . VAL B 2 1271 ? 138.860 176.788 178.112 1.00 59.59 1271 VAL X C 1
ATOM 19515 O O . VAL B 2 1271 ? 138.248 177.845 178.305 1.00 59.59 1271 VAL X O 1
ATOM 19519 N N . TYR B 2 1272 ? 140.088 176.747 177.595 1.00 60.21 1272 TYR X N 1
ATOM 19520 C CA . TYR B 2 1272 ? 140.857 177.955 177.334 1.00 60.21 1272 TYR X CA 1
ATOM 19521 C C . TYR B 2 1272 ? 141.688 177.765 176.072 1.00 60.21 1272 TYR X C 1
ATOM 19522 O O . TYR B 2 1272 ? 141.921 176.641 175.622 1.00 60.21 1272 TYR X O 1
ATOM 19531 N N . SER B 2 1273 ? 142.131 178.888 175.498 1.00 59.80 1273 SER X N 1
ATOM 19532 C CA . SER B 2 1273 ? 142.724 178.857 174.163 1.00 59.80 1273 SER X CA 1
ATOM 19533 C C . SER B 2 1273 ? 144.139 178.295 174.165 1.00 59.80 1273 SER X C 1
ATOM 19534 O O . SER B 2 1273 ? 144.574 177.738 173.153 1.00 59.80 1273 SER X O 1
ATOM 19537 N N . SER B 2 1274 ? 144.883 178.458 175.259 1.00 58.38 1274 SER X N 1
ATOM 19538 C CA . SER B 2 1274 ? 146.214 177.868 175.413 1.00 58.38 1274 SER X CA 1
ATOM 19539 C C . SER B 2 1274 ? 147.163 178.323 174.301 1.00 58.38 1274 SER X C 1
ATOM 19540 O O . SER B 2 1274 ? 147.580 177.549 173.440 1.00 58.38 1274 SER X O 1
ATOM 19543 N N . ALA B 2 1275 ? 147.492 179.615 174.344 1.00 59.40 1275 ALA X N 1
ATOM 19544 C CA . ALA B 2 1275 ? 148.427 180.173 173.374 1.00 59.40 1275 ALA X CA 1
ATOM 19545 C C . ALA B 2 1275 ? 149.791 179.494 173.418 1.00 59.40 1275 ALA X C 1
ATOM 19546 O O . ALA B 2 1275 ? 150.536 179.565 172.436 1.00 59.40 1275 ALA X O 1
ATOM 19548 N N . TRP B 2 1276 ? 150.136 178.842 174.530 1.00 61.69 1276 TRP X N 1
ATOM 19549 C CA . TRP B 2 1276 ? 151.452 178.221 174.646 1.00 61.69 1276 TRP X CA 1
ATOM 19550 C C . TRP B 2 1276 ? 151.541 176.929 173.843 1.00 61.69 1276 TRP X C 1
ATOM 19551 O O . TRP B 2 1276 ? 152.589 176.632 173.257 1.00 61.69 1276 TRP X O 1
ATOM 19562 N N . TYR B 2 1277 ? 150.465 176.139 173.816 1.00 60.31 1277 TYR X N 1
ATOM 19563 C CA . TYR B 2 1277 ? 150.501 174.870 173.093 1.00 60.31 1277 TYR X CA 1
ATOM 19564 C C . TYR B 2 1277 ? 150.695 175.076 171.598 1.00 60.31 1277 TYR X C 1
ATOM 19565 O O . TYR B 2 1277 ? 151.440 174.326 170.957 1.00 60.31 1277 TYR X O 1
ATOM 19574 N N . PHE B 2 1278 ? 150.029 176.076 171.019 1.00 58.55 1278 PHE X N 1
ATOM 19575 C CA . PHE B 2 1278 ? 150.130 176.282 169.578 1.00 58.55 1278 PHE X CA 1
ATOM 19576 C C . PHE B 2 1278 ? 151.552 176.632 169.163 1.00 58.55 1278 PHE X C 1
ATOM 19577 O O . PHE B 2 1278 ? 152.043 176.152 168.135 1.00 58.55 1278 PHE X O 1
ATOM 19585 N N . GLN B 2 1279 ? 152.226 177.475 169.946 1.00 60.99 1279 GLN X N 1
ATOM 19586 C CA . GLN B 2 1279 ? 153.569 177.910 169.580 1.00 60.99 1279 GLN X CA 1
ATOM 19587 C C . GLN B 2 1279 ? 154.559 176.753 169.599 1.00 60.99 1279 GLN X C 1
ATOM 19588 O O . GLN B 2 1279 ? 155.415 176.650 168.714 1.00 60.99 1279 GLN X O 1
ATOM 19594 N N . ASN B 2 1280 ? 154.460 175.872 170.593 1.00 61.79 1280 ASN X N 1
ATOM 19595 C CA . ASN B 2 1280 ? 155.428 174.801 170.795 1.00 61.79 1280 ASN X CA 1
ATOM 19596 C C . ASN B 2 1280 ? 154.842 173.423 170.507 1.00 61.79 1280 ASN X C 1
ATOM 19597 O O . ASN B 2 1280 ? 155.280 172.430 171.089 1.00 61.79 1280 ASN X O 1
ATOM 19602 N N . TYR B 2 1281 ? 153.861 173.345 169.606 1.00 59.18 1281 TYR X N 1
ATOM 19603 C CA . TYR B 2 1281 ? 153.127 172.097 169.412 1.00 59.18 1281 TYR X CA 1
ATOM 19604 C C . TYR B 2 1281 ? 154.032 170.980 168.908 1.00 59.18 1281 TYR X C 1
ATOM 19605 O O . TYR B 2 1281 ? 153.963 169.846 169.394 1.00 59.18 1281 TYR X O 1
ATOM 19614 N N . GLU B 2 1282 ? 154.888 171.278 167.932 1.00 60.17 1282 GLU X N 1
ATOM 19615 C CA . GLU B 2 1282 ? 155.654 170.216 167.290 1.00 60.17 1282 GLU X CA 1
ATOM 19616 C C . GLU B 2 1282 ? 156.788 169.699 168.163 1.00 60.17 1282 GLU X C 1
ATOM 19617 O O . GLU B 2 1282 ? 157.340 168.634 167.868 1.00 60.17 1282 GLU X O 1
ATOM 19623 N N . ASN B 2 1283 ? 157.151 170.419 169.223 1.00 62.30 1283 ASN X N 1
ATOM 19624 C CA . ASN B 2 1283 ? 158.190 169.955 170.133 1.00 62.30 1283 ASN X CA 1
ATOM 19625 C C . ASN B 2 1283 ? 157.649 169.110 171.276 1.00 62.30 1283 ASN X C 1
ATOM 19626 O O . ASN B 2 1283 ? 158.415 168.351 171.881 1.00 62.30 1283 ASN X O 1
ATOM 19631 N N . LEU B 2 1284 ? 156.361 169.221 171.587 1.00 61.66 1284 LEU X N 1
ATOM 19632 C CA . LEU B 2 1284 ? 155.778 168.443 172.668 1.00 61.66 1284 LEU X CA 1
ATOM 19633 C C . LEU B 2 1284 ? 155.729 166.964 172.305 1.00 61.66 1284 LEU X C 1
ATOM 19634 O O . LEU B 2 1284 ? 155.650 166.590 171.132 1.00 61.66 1284 LEU X O 1
ATOM 19639 N N . ASN B 2 1285 ? 155.785 166.119 173.329 1.00 63.33 1285 ASN X N 1
ATOM 19640 C CA . ASN B 2 1285 ? 155.661 164.688 173.124 1.00 63.33 1285 ASN X CA 1
ATOM 19641 C C . ASN B 2 1285 ? 154.201 164.314 172.886 1.00 63.33 1285 ASN X C 1
ATOM 19642 O O . ASN B 2 1285 ? 153.283 165.108 173.105 1.00 63.33 1285 ASN X O 1
ATOM 19647 N N . LEU B 2 1286 ? 153.992 163.075 172.439 1.00 64.90 1286 LEU X N 1
ATOM 19648 C CA . LEU B 2 1286 ? 152.654 162.626 172.072 1.00 64.90 1286 LEU X CA 1
ATOM 19649 C C . LEU B 2 1286 ? 151.702 162.578 173.259 1.00 64.90 1286 LEU X C 1
ATOM 19650 O O . LEU B 2 1286 ? 150.485 162.529 173.058 1.00 64.90 1286 LEU X O 1
ATOM 19655 N N . ARG B 2 1287 ? 152.223 162.587 174.487 1.00 65.19 1287 ARG X N 1
ATOM 19656 C CA . ARG B 2 1287 ? 151.354 162.483 175.655 1.00 65.19 1287 ARG X CA 1
ATOM 19657 C C . ARG B 2 1287 ? 150.670 163.810 175.960 1.00 65.19 1287 ARG X C 1
ATOM 19658 O O . ARG B 2 1287 ? 149.518 163.831 176.406 1.00 65.19 1287 ARG X O 1
ATOM 19666 N N . LYS B 2 1288 ? 151.363 164.929 175.736 1.00 63.13 1288 LYS X N 1
ATOM 19667 C CA . LYS B 2 1288 ? 150.751 166.231 175.981 1.00 63.13 1288 LYS X CA 1
ATOM 19668 C C . LYS B 2 1288 ? 149.749 166.592 174.893 1.00 63.13 1288 LYS X C 1
ATOM 19669 O O . LYS B 2 1288 ? 148.792 167.332 175.155 1.00 63.13 1288 LYS X O 1
ATOM 19675 N N . HIS B 2 1289 ? 149.937 166.066 173.679 1.00 59.86 1289 HIS X N 1
ATOM 19676 C CA . HIS B 2 1289 ? 149.002 166.328 172.592 1.00 59.86 1289 HIS X CA 1
ATOM 19677 C C . HIS B 2 1289 ? 147.595 165.858 172.925 1.00 59.86 1289 HIS X C 1
ATOM 19678 O O . HIS B 2 1289 ? 146.634 166.334 172.313 1.00 59.86 1289 HIS X O 1
ATOM 19685 N N . THR B 2 1290 ? 147.457 164.931 173.875 1.00 56.90 1290 THR X N 1
ATOM 19686 C CA . THR B 2 1290 ? 146.137 164.479 174.297 1.00 56.90 1290 THR X CA 1
ATOM 19687 C C . THR B 2 1290 ? 145.299 165.631 174.836 1.00 56.90 1290 THR X C 1
ATOM 19688 O O . THR B 2 1290 ? 144.068 165.603 174.737 1.00 56.90 1290 THR X O 1
ATOM 19692 N N . LYS B 2 1291 ? 145.943 166.662 175.386 1.00 56.33 1291 LYS X N 1
ATOM 19693 C CA . LYS B 2 1291 ? 145.191 167.771 175.961 1.00 56.33 1291 LYS X CA 1
ATOM 19694 C C . LYS B 2 1291 ? 144.444 168.558 174.890 1.00 56.33 1291 LYS X C 1
ATOM 19695 O O . LYS B 2 1291 ? 143.340 169.057 175.137 1.00 56.33 1291 LYS X O 1
ATOM 19701 N N . THR B 2 1292 ? 145.024 168.677 173.696 1.00 53.63 1292 THR X N 1
ATOM 19702 C CA . THR B 2 1292 ? 144.475 169.546 172.663 1.00 53.63 1292 THR X CA 1
ATOM 19703 C C . THR B 2 1292 ? 143.451 168.865 171.762 1.00 53.63 1292 THR X C 1
ATOM 19704 O O . THR B 2 1292 ? 142.735 169.565 171.040 1.00 53.63 1292 THR X O 1
ATOM 19708 N N . ASN B 2 1293 ? 143.357 167.538 171.782 1.00 51.69 1293 ASN X N 1
ATOM 19709 C CA . ASN B 2 1293 ? 142.494 166.826 170.848 1.00 51.69 1293 ASN X CA 1
ATOM 19710 C C . ASN B 2 1293 ? 141.037 166.869 171.290 1.00 51.69 1293 ASN X C 1
ATOM 19711 O O . ASN B 2 1293 ? 140.735 166.840 172.485 1.00 51.69 1293 ASN X O 1
ATOM 19716 N N . TRP B 2 1294 ? 140.133 166.930 170.314 1.00 49.08 1294 TRP X N 1
ATOM 19717 C CA . TRP B 2 1294 ? 138.697 166.930 170.554 1.00 49.08 1294 TRP X CA 1
ATOM 19718 C C . TRP B 2 1294 ? 138.039 165.925 169.624 1.00 49.08 1294 TRP X C 1
ATOM 19719 O O . TRP B 2 1294 ? 138.483 165.741 168.489 1.00 49.08 1294 TRP X O 1
ATOM 19730 N N . TYR B 2 1295 ? 136.970 165.285 170.098 1.00 50.64 1295 TYR X N 1
ATOM 19731 C CA . TYR B 2 1295 ? 136.444 164.118 169.399 1.00 50.64 1295 TYR X CA 1
ATOM 19732 C C . TYR B 2 1295 ? 135.258 164.414 168.486 1.00 50.64 1295 TYR X C 1
ATOM 19733 O O . TYR B 2 1295 ? 135.157 163.809 167.413 1.00 50.64 1295 TYR X O 1
ATOM 19742 N N . PHE B 2 1296 ? 134.356 165.316 168.875 1.00 48.39 1296 PHE X N 1
ATOM 19743 C CA . PHE B 2 1296 ? 133.177 165.648 168.071 1.00 48.39 1296 PHE X CA 1
ATOM 19744 C C . PHE B 2 1296 ? 132.304 164.408 167.844 1.00 48.39 1296 PHE X C 1
ATOM 19745 O O . PHE B 2 1296 ? 132.185 163.892 166.735 1.00 48.39 1296 PHE X O 1
ATOM 19753 N N . ILE B 2 1297 ? 131.716 163.935 168.939 1.00 50.36 1297 ILE X N 1
ATOM 19754 C CA . ILE B 2 1297 ? 130.910 162.714 168.947 1.00 50.36 1297 ILE X CA 1
ATOM 19755 C C . ILE B 2 1297 ? 129.575 162.950 168.248 1.00 50.36 1297 ILE X C 1
ATOM 19756 O O . ILE B 2 1297 ? 128.807 163.821 168.678 1.00 50.36 1297 ILE X O 1
ATOM 19761 N N . PRO B 2 1298 ? 129.245 162.212 167.192 1.00 48.49 1298 PRO X N 1
ATOM 19762 C CA . PRO B 2 1298 ? 127.880 162.238 166.666 1.00 48.49 1298 PRO X CA 1
ATOM 19763 C C . PRO B 2 1298 ? 126.961 161.341 167.482 1.00 48.49 1298 PRO X C 1
ATOM 19764 O O . PRO B 2 1298 ? 127.400 160.449 168.209 1.00 48.49 1298 PRO X O 1
ATOM 19768 N N . LYS B 2 1299 ? 125.662 161.589 167.346 1.00 54.04 1299 LYS X N 1
ATOM 19769 C CA . LYS B 2 1299 ? 124.657 160.652 167.842 1.00 54.04 1299 LYS X CA 1
ATOM 19770 C C . LYS B 2 1299 ? 124.342 159.690 166.706 1.00 54.04 1299 LYS X C 1
ATOM 19771 O O . LYS B 2 1299 ? 123.580 160.014 165.793 1.00 54.04 1299 LYS X O 1
ATOM 19777 N N . ASP B 2 1300 ? 124.930 158.500 166.762 1.00 54.40 1300 ASP X N 1
ATOM 19778 C CA . ASP B 2 1300 ? 124.871 157.539 165.672 1.00 54.40 1300 ASP X CA 1
ATOM 19779 C C . ASP B 2 1300 ? 124.253 156.237 166.157 1.00 54.40 1300 ASP X C 1
ATOM 19780 O O . ASP B 2 1300 ? 124.561 155.765 167.255 1.00 54.40 1300 ASP X O 1
ATOM 19785 N N . GLU B 2 1301 ? 123.371 155.667 165.341 1.00 60.71 1301 GLU X N 1
ATOM 19786 C CA . GLU B 2 1301 ? 122.834 154.348 165.639 1.00 60.71 1301 GLU X CA 1
ATOM 19787 C C . GLU B 2 1301 ? 123.951 153.316 165.574 1.00 60.71 1301 GLU X C 1
ATOM 19788 O O . GLU B 2 1301 ? 124.884 153.432 164.775 1.00 60.71 1301 GLU X O 1
ATOM 19794 N N . GLY B 2 1302 ? 123.865 152.306 166.438 1.00 58.13 1302 GLY X N 1
ATOM 19795 C CA . GLY B 2 1302 ? 124.928 151.348 166.641 1.00 58.13 1302 GLY X CA 1
ATOM 19796 C C . GLY B 2 1302 ? 125.727 151.601 167.902 1.00 58.13 1302 GLY X C 1
ATOM 19797 O O . GLY B 2 1302 ? 126.356 150.674 168.425 1.00 58.13 1302 GLY X O 1
ATOM 19798 N N . TRP B 2 1303 ? 125.722 152.837 168.392 1.00 57.34 1303 TRP X N 1
ATOM 19799 C CA . TRP B 2 1303 ? 126.237 153.174 169.712 1.00 57.34 1303 TRP X CA 1
ATOM 19800 C C . TRP B 2 1303 ? 125.151 153.927 170.461 1.00 57.34 1303 TRP X C 1
ATOM 19801 O O . TRP B 2 1303 ? 124.835 155.070 170.116 1.00 57.34 1303 TRP X O 1
ATOM 19812 N N . ASP B 2 1304 ? 124.582 153.290 171.479 1.00 66.23 1304 ASP X N 1
ATOM 19813 C CA . ASP B 2 1304 ? 123.553 153.934 172.278 1.00 66.23 1304 ASP X CA 1
ATOM 19814 C C . ASP B 2 1304 ? 123.524 153.518 173.738 1.00 66.23 1304 ASP X C 1
ATOM 19815 O O . ASP B 2 1304 ? 123.771 152.357 174.072 1.00 66.23 1304 ASP X O 1
ATOM 19820 N N . GLU B 2 1305 ? 123.512 154.535 174.574 1.00 73.07 1305 GLU X N 1
ATOM 19821 C CA . GLU B 2 1305 ? 123.462 154.284 176.016 1.00 73.07 1305 GLU X CA 1
ATOM 19822 C C . GLU B 2 1305 ? 122.035 154.651 176.399 1.00 73.07 1305 GLU X C 1
ATOM 19823 O O . GLU B 2 1305 ? 121.652 155.828 176.298 1.00 73.07 1305 GLU X O 1
ATOM 19829 N N . ASP B 2 1306 ? 121.261 153.624 176.714 1.00 50.00 1306 ASP X N 1
ATOM 19830 C CA . ASP B 2 1306 ? 119.826 153.754 177.082 1.00 50.00 1306 ASP X CA 1
ATOM 19831 C C . ASP B 2 1306 ? 119.370 152.878 178.249 1.00 50.00 1306 ASP X C 1
ATOM 19832 O O . ASP B 2 1306 ? 118.404 153.293 178.910 1.00 50.00 1306 ASP X O 1
#

Solvent-accessible surface area: 92810 Å² total; per-residue (Å²): 130,29,106,41,159,79,105,170,53,13,8,78,0,26,1,14,30,69,30,80,86,51,114,87,77,136,10,56,0,6,38,51,24,34,2,1,2,0,0,1,30,16,2,4,6,14,48,71,72,38,74,89,115,70,23,53,26,4,0,0,2,8,85,117,8,3,87,67,94,148,40,57,42,54,0,6,65,0,0,53,22,0,5,104,18,0,54,80,29,64,14,0,80,0,0,8,6,1,0,5,0,0,5,7,14,5,87,135,125,94,21,33,9,13,4,5,1,71,16,161,152,26,62,7,1,1,0,0,1,0,0,0,3,19,12,1,40,91,38,50,14,15,10,0,0,31,96,48,0,50,63,11,50,0,0,2,0,0,0,2,3,7,1,2,18,14,30,48,9,17,64,2,0,34,8,5,0,18,25,0,0,18,0,0,0,32,0,1,1,3,0,8,1,5,33,0,48,89,119,41,46,8,1,5,0,22,13,20,14,64,128,44,92,100,0,0,14,0,21,0,7,34,4,0,0,37,1,2,6,8,3,59,1,7,8,40,123,5,9,9,6,19,53,100,12,0,43,132,14,30,84,25,14,93,89,17,67,48,70,4,78,124,68,21,80,112,101,53,132,78,1,68,116,1,14,57,3,1,79,18,2,6,66,2,31,2,15,38,0,0,3,1,14,2,11,29,0,1,21,21,14,68,12,9,15,0,20,0,0,13,15,0,0,15,70,13,57,130,10,74,12,32,36,0,42,2,93,96,30,0,58,51,111,3,16,71,90,34,18,45,89,8,147,19,115,65,5,116,83,141,112,33,26,84,27,50,52,49,15,38,0,35,0,30,10,40,22,117,149,119,136,5,140,8,73,6,68,12,19,15,12,91,42,70,66,81,44,16,86,48,2,107,87,37,159,38,83,43,106,69,9,59,83,126,2,2,35,79,73,140,23,16,1,15,68,10,27,15,57,69,0,78,84,20,97,52,12,114,53,26,92,5,53,60,142,58,42,93,12,112,85,124,84,127,59,106,106,42,62,112,60,84,10,118,106,10,20,25,23,0,4,17,69,3,0,39,40,101,64,111,67,191,50,63,19,104,17,22,49,75,13,92,92,4,2,23,97,174,68,68,35,29,5,2,0,3,0,64,30,0,18,83,29,20,122,134,40,43,66,83,102,48,9,107,44,14,82,77,0,4,73,19,0,7,67,0,12,36,27,0,0,7,14,0,5,21,58,53,45,17,59,21,79,36,12,95,18,0,2,20,10,1,1,67,0,0,35,21,28,54,83,145,54,59,10,9,75,18,0,64,127,35,23,4,103,33,7,11,135,81,14,142,86,36,31,38,8,84,8,141,17,61,100,29,85,161,67,106,118,128,123,88,52,20,9,3,48,113,10,3,30,62,19,12,55,62,5,31,52,6,0,25,5,0,3,24,2,0,0,2,0,1,0,0,0,7,0,3,7,0,0,28,9,8,26,15,0,7,20,0,0,14,50,0,8,78,5,0,20,22,4,0,63,11,0,17,87,57,2,78,92,82,57,75,33,88,173,95,7,15,106,62,0,75,66,5,8,80,56,1,59,60,6,0,8,24,12,0,11,57,0,16,44,26,2,6,84,3,0,3,14,0,1,10,36,3,0,50,85,43,1,12,48,91,1,22,75,35,1,75,102,16,6,92,105,7,48,78,25,8,84,90,26,10,120,72,112,63,109,68,82,112,78,34,126,140,74,4,40,70,11,24,17,6,91,50,40,5,5,2,7,36,3,22,20,41,30,2,61,98,0,4,75,67,1,15,54,23,4,2,14,62,69,106,83,64,39,14,0,38,1,24,7,25,79,35,122,109,79,12,21,7,36,6,33,5,0,48,76,16,95,16,124,52,25,93,47,0,66,14,58,107,8,4,35,49,49,0,1,59,0,64,109,58,80,5,76,0,25,0,18,17,143,80,5,48,1,1,1,6,11,17,3,0,0,11,1,14,0,16,2,73,65,101,7,95,31,3,49,3,3,55,1,42,54,127,91,44,0,0,67,0,12,1,15,33,39,13,1,5,0,25,1,48,1,46,47,50,50,86,20,10,1,0,4,56,41,45,0,78,52,28,9,26,6,0,1,0,0,0,0,2,14,23,19,7,0,6,2,3,17,43,0,68,36,10,1,20,16,36,1,47,113,10,9,4,0,43,12,120,51,54,0,54,0,43,0,69,77,10,14,0,8,2,0,27,0,8,0,0,20,32,15,0,65,9,80,58,3,1,67,64,14,76,100,10,28,14,16,51,37,0,2,8,70,85,1,55,22,0,82,7,87,72,61,23,43,3,28,0,31,12,10,60,111,26,16,0,12,47,4,149,108,86,151,106,44,33,1,0,0,45,44,111,73,145,106,108,112,56,12,72,0,4,2,30,21,119,113,158,62,53,63,56,0,22,47,78,14,98,0,42,1,5,0,99,36,153,89,83,12,30,0,17,42,70,143,65,26,0,13,14,42,112,91,67,121,108,25,16,37,0,69,0,73,36,47,55,78,22,32,29,0,0,10,0,4,53,140,71,58,2,4,18,2,6,63,52,99,111,40,34,0,63,1,37,6,50,109,34,34,111,22,101,113,32,16,7,23,2,1,1,1,10,0,48,139,11,122,20,26,123,31,63,30,111,43,108,84,95,16,117,38,0,0,28,0,63,1,18,0,74,72,20,193,53,2,173,68,55,34,71,30,50,0,0,7,1,1,41,0,1,0,0,0,0,27,12,0,25,0,1,56,46,7,51,101,32,94,75,54,92,59,14,22,28,66,49,14,0,8,22,48,53,108,9,4,102,48,82,70,62,22,36,78,0,0,44,0,0,0,15,0,1,48,0,0,58,51,49,69,3,0,47,20,0,0,12,1,0,0,3,2,0,0,3,0,36,51,35,156,15,17,3,24,1,0,36,0,0,6,2,5,21,19,66,149,143,95,49,65,17,4,3,0,0,0,0,0,0,0,0,0,5,24,7,0,5,51,30,24,30,19,1,1,17,42,72,0,8,56,55,0,12,0,0,0,0,0,0,3,0,3,0,10,33,7,38,0,8,24,10,15,33,15,25,73,102,44,0,6,32,50,30,40,109,62,90,90,29,35,0,0,23,0,1,0,3,33,0,0,9,9,1,1,14,0,0,2,10,0,4,2,6,9,18,90,110,6,79,1,41,2,105,14,37,170,32,56,20,12,13,31,52,47,48,12,25,0,16,42,1,4,0,14,1,19,24,2,8,82,1,0,9,13,2,0,7,22,40,3,0,31,60,1,16,91,35,1,75,73,15,4,72,114,28,1,37,71,0,109,51,125,59,51,9,10,80,0,0,89,43,4,2,26,22,74,66,172,72,45,82,10,122,15,32,41,67,63,3,15,47,10,1,22,9,0,1,77,2,2,11,21,13,20,0,0,56,31,0,62,7,4,26,10,31,33,60,17,64,27,56,28,26,59,0,1,54,0,65,0,61,74,96,138,7,0,15,26,130,70,0,4,13,50,62,77,196,50,95,32,74,29,43,8,0,7,5,81,28,119,63,9,104,136,44,138,41,63,24,76,125,13,38,2,66,2,27,48,234,136,43,25,78,15,40,7,75,16,0,4,1,1,1,36,62,61,8,4,45,148,28,120,5,60,38,130,91,5,83,26,156,54,72,11,3,63,101,105,120,31,33,61,53,12,6,3,2,3,20,31,29,9,56,85,0,20,71,7,92,46,66,43,49,125,124,33,56,116,20,145,62,136,26,32,94,26,94,158,73,76,114,3,96,102,58,59,12,151,33,139,120,70,24,4,4,8,18,6,67,0,1,62,21,97,180,103,31,88,30,36,184,52,50,2,70,8,22,75,58,13,104,78,8,52,86,52,85,59,46,0,7,0,17,10,114,52,1,21,94,29,1,27,93,32,146,72,18,9,102,36,40,152,65,0,30,105,12,1,12,34,0,8,61,20,1,37,20,37,1,20,52,36,3,37,0,37,49,21,30,27,43,14,25,0,0,36,18,0,7,61,0,0,19,7,1,37,104,58,59,155,73,70,7,11,10,0,4,40,108,19,28,10,86,11,0,8,77,38,68,5,143,43,69,30,39,140,4,85,23,8,81,24,40,77,31,174,28,35,112,136,62,2,53,33,0,0,33,24,0,2,51,24,0,17,27,8,0,42,6,0,4,17,2,4,1,0,3,1,4,0,1,0,2,6,0,0,14,0,2,3,1,0,0,34,29,0,0,34,48,4,4,58,0,1,86,32,1,0,50,15,2,19,43,30,12,146,27,54,145,134,62,72,71,112,0,114,101,8,15,59,30,1,32,31,23,1,46,101,13,6,69,84,0,1,47,29,0,8,121,3,0,17,33,13,0,30,41,40,1,10,46,92,10,6,37,135,12,20,102,38,0,91,76,0,6,106,73,0,50,122,46,0,36,108,6,2,106,101,40,44,134,72,1,25,105,118,33,0,60,64,4,80,160,52,0,57,44,10,2,90,21,16,4,10,10,55,18,68,41,10,1,20,22,72,21,70,62,23,36,48,52,31,80,36,38,0,85,52,48,30,1,0,11,0,0,2,85,138,47,130,25,80,13,66,42,61,47,13,110,74,32,95,68,14,100,54,18,75,38,21,112,11,2,90,61,89,0,1,22,0,49,10,46,95,77,1,23,0,63,0,44,19,34,109,44,2,90,10,30,15,7,27,40,1,0,0,0,0,2,0,4,18,16,18,56,81,70,85,62,29,32,8,6,50,10,2,0,0,21,5,59,72,136,64,0,4,46,0,0,0,9,49,32,14,3,1,4,43,0,75,13,134,110,61,54,9,54,1,5,2,15,73,79,0,5,62,1,17,15,16,0,0,0,1,0,0,16,1,6,72,2,0,23,1,4,2,43,8,47,36,0,12,39,53,106,0,35,66,2,36,60,5,50,16,98,41,40,1,24,0,43,3,63,80,27,108,17,87,119,23,24,0,10,1,0,16,0,0,0,1,34,44,28,0,74,66,102,15,1,63,69,0,18,70,100,14,17,84,26,8,47,1,8,4,29,7,12,25,18,0,64,1,66,86,97,7,27,0,2,1,38,10,25,63,0,46,0,0,64,59,42,94,13,93,101,95,6,4,1,9,1,4,7,6,110,61,104,76,15,89,16,36,84,125,36,141,75,25,0,22,27,7,33,30,67,0,25,0,23,10,81,113,112,39,84,25,55,0,17,34,99,33,122,0,24,0,30,0,91,46,84,36,0,0,0,0,27,42,180,60,3,127,75,62,9,14,0,0,1,66,94,19,125,99,22,106,38,24,30,64,0,18,0,9,20,50,37,90,60,67,92,47,28,1,0,0,18,0,23,60,6,101,89,19,131,8,0,0,0,0,7,40,6,31,40,57,56,160,75,85,38,94,11,1,1,28,0,7,31,140,22,9,41,30,1,87,87,11,20,114,119,20,14,30,32,0,4,0,42,1,0,17,119,33,111,10,11,58,53,170

B-factor: mean 61.54, std 11.5, range [41.02, 115.45]

Foldseek 3Di:
DLDDPDDDQWAKFWDQAAAPVRHIDIAIWGDLDQQAIEGQAADRHFDLADDPQFDDAFFFQFNPASVDSVRSVLQVVLVNQLLLLLVVFPLSLLLVLLLNLLQFQADDDLRFGADATPHCHTFRHLEYEYAHYSGRVDWDWFFLALVQLAQQRATSTYIHHDQFKFFFLFLFTAFSSLVVVLSSLVSSSRSRSQDQSQPAWAFQFQDPADPDRWTQIHGPSQCLALPFLLNVLQQDLWHWLDDVSLVSSQVSLVVVLVVCVPPVCVPDVSNQPSNVSVVQNSVDHVLLSSLNYSVVVCVSLVHAALRQRRQKSSFFDRRWIFGASPVQQQGSSGGPVDRNPSPTHTPDDDPGRDSDHFAAAFEWADEPPDPFIFTFGGTTGDRHIDGCVCLVPRDTDLPDISPRRHDNPPDHSDPGDSVVSVVRDHDDDGHHDRDRHDTPNDDGDDGHDYDYDHDQFLRSLLVLLAAPDDLPDDAAEDQPVRCRSRCPPSRYGYDLQVLLNVLRVDDDLPPQDQDLLSLQVVLLSNLLSLLCRLVDWAQAPDPLFGIHGQSLCSNGVQLVDPDGSRVSCVVVPLCSLDDDSPPQDQDLQAQDFQDDQADPPPNRPLVVSLVSSLVSSLSSLVSSVSSLVSSLSNHPVSSLVVSLSSLSSSLVSNLVSSLSNSVSSLVCCVVVVSDDPVSSVVSVVQSVVCSVLSLASSQVSSLVSLSRSLSSSVVCCVPPRQVVNQVSVQVNLVVVLVSQVVVVDDPPPPVVCVVPPVNPPSGDPGCVVHRPDDSVVSCVSSPPSPHQSRHPDYFFFLFFWAKDDDDQWIDIFGPRPNTWDKDWDRVWDWDDALLGIWIKQFAQPTKIWTFCPPPFQFLSFKKKKKKKKFAQDDDAWWFFKDDADPNFAWGWIHHGQWIKTWGAHPVGDIDIDTGDPRRDRAIWTWMWIQASSQQWTWTAILLHTDDRDGRPSHGGRGDRGTMMGHGNTGIMIIGRTIMIRHGDDSVVSNVVSVVSCVQQFAAFPRNHGAWAPDWWWKDQLPCVVWTFAWDDPDVQIATWTADVPPDDDTKTKGWHDPDPPDTTHGAFDWTWIWIDDPQGWTWAADPQFTTTHHDDPRHDIFGWHADSVDRQWTWRDDPQWTKFFDDDDPRIRGIGTDGFDADPNHGDSRRIMHTD/DWAFDDDFLPDDAPVAFWFFFDDLLCVDPLNPPVGTFIWGRRTQQEIETAAADQRFPQQVDQAFPVAFFLDPAFAGDPPASVDSVNSRLQVNLVSLLLLLLCLFLLSVVLVLLLNQLAFFAAADPQAGFHASQFWTFGDDPPGGFWTWGHLEYEYEYGSRNADKDKFFWFDVLLALQRAGHMYIYHGQFWWWKAFQQFDDLFDQWDPLPLDLGPIFTFFSSLVVLLNSLVSSSRSRNQDDQLAWFAQDDPPLVQALQFFIGGLLSDLQADALSVLLQVVQSLQVRLLSNLVSVQVCCVPTVLSHDDDDVVNVSNCLNQVWDDDRNDTGRDSQVNSLVSCCSRHQRHSPNSCVSLLTDDNSDPDGLPTDHIWGASCVPCVQQPSNRGNQPADPHGGSSVSRHCVNVRGHGDDHPRDFAWEWAAECVTDTHGSSLTFRATALCSNPPDDLDDAAQFFPSCRDDPVPHDDHDSSCPPSDSPSRSPDHMDTHRDGDHPDGHTDRDDNGDGRDHYYHYDHDDAQVLLLVLLDADPVDDLAPAAAQEDDDSVCSSVDRRYGHDVLVPLSVLLPPDDFQDQDVLVLLLSLLVSLLSLLVSLPAWDQDPDDPQRFGHRFSCVSSGVQQCVVPNPGDVVSCVVPVQVRVFSDDNPHDDDLQAAHAHDDDDDFQVGVLSSLVSLLVVLLVSLQNVLSVLSSSLCSGPVSSLVSSLSSLLSSLVSVLVSSLSSSVNSLVNNNNDPPPSPVSVVSSSVSSVSSSVSSSVSSVSSSVNSVSSSVCCSVPVGVVVVQVSSLVNLVNNLVNVLVVCVPCVVNNDPVSSVVSNVVSVVSSRDGRDHDCPSNSDDVCVCPVCVCVSPPVSQWQFWFADDPQRTAGPNPNDGQKDFFPPWHWDADQERTWTKAQQQVRRKIWAQDDSSNFAFFQWKKKKKKKKFFFADPAPDQAPQKWWFKDPDDQAAWTWIDHQQKIWIKGHAVHDMDIDIHDGDSLVRAIKMWMWIQRQSAWIWIDILLHTDDTDGNPSHGGRGDRGTTMGHGPRGPDSRGMMTMRTTIMGRHGDDSVSSVVVSVVSLPFQFAAFQRNHGAWAFAWFFKDFLPPAQWTWEWDADPVLQFIFIFTHDWDWFAGNVGDIDTDRPYYWTKGKHDPVRPGGTHGAWDWIWIATPNWTKFWFQDQSPPDQGFITTPRGVPTDGDGTWTWHAPDDSRHQWTWIWHDDHVNDAIATWFWDWADPDPDDTTITIGRHNPCVVCVVVDDPVVVSRGIMRGHHPDPSDDGD

Sequence (2421 aa):
IDSPIDNKNIIEFITFRTDTSGIQKKIKAYQIAKHIWVVPERYYAEPLNISDEYKIDGGIYNENYLTTDKERQEYLDAICILFKRINNVIEGKKLLSLLSSASPFPFKDDTNKYLLKEALKFFTSNIILFGPGTNISKNQVLPLNGDDATSGVGSVSEICYNPFFTKKFGEYSLDPVIGLIECLLKSLYNLYGIKVSDDIKIPYKLQRALNTDKYSYINLEEALIFGGNDYKIFTEKPYWLSNDYFLKSLNTFEENKAKYEKDLKNDPNLNNELNQYLQQKYSFSISKIWSLNLTAFADIFNINIPTSFLASITFWDRSQYYKINYPNDYNIDGFVNGQWNTNLKNIEKDNNFIIFDKPKQIITYINDIFNLRYTSNLYEDNLDIESNNYYLNFMFEYDKGNNFTINQYKALLDTLDNDFIDSLPPIQGMNAQNKLTSLPIISKGTDTENINSELLLPIHYLKSQTYNLDMYSSIKFTTNIYEVVSEKNSELVYTFLPHINEIMENYSINNTIKTEEEFYNWMENLFINYSIDILEKRNSIIPGITAVLPWIGKALNILNTNNDFEEELQLSGIKGLIKEYENFIIPDMIVPDIPLDNMPRTYDDIDKKLSEIYTKNKFLFLKGYYFIVQEWWTTYYIQFIELKYLCSGAINKQQQLLITVLEKQLFYFTNNGLFPFDAMERMINEFNRSIDIFSRISQQALNNVDIFINECALFIFNNEVYPLFLNNVENNINKANDNVLNYINKATSLTEEQIKELTVKYTFSSIAEVEFFNESYFKKITNMDIKNILTNIKNINNLILSGSQINDDITIFDESGNNLNIKFDPSIRIVDGHTNVAFKLDKSSQYINIPTENINFSFMESFSIDFWLKILDSTESTTLLNCIEDDIGWKLSIQNNNLLWEMKDNLGNNFTSLFTFNINNIWHNITLSIDRLTNTFNCFLDGKLINTDNISNIFSLETNTPIEIQSDNGAILLEAFSILNYPLQQQEVLNRYREAFSNNYTRNYYGDILKYNENYQLYNKTSPDKEVKKVFTNDKDYIAIEYNQNTNNPTFFSLIQKEQSKIYVEENDEVYICVQGDPLNYITIDNNQAVLTKDINLATSFKLKTNLNKPNSLIFSENSQALRLSNRLNDENYILLDLVSKLDDEPLNIFYWEFIKLEINKFNYNDPIDGINVITMRPPRHSDKINKGKGPFKAFQVIKNIWIVPERYNFTNNTNDLNIPSEPIMEADAIYNPNYLNTPSEKDEFLQGVIKVLERIKSKPEGEKLLELISSSIPLPLVSNGALTLSDNETIAYQENNNIVSNLQANLVIYGPGPDIANNATYGLYSTPISNGEGTLSEVSFSPFYLKPFDESYGNYRSLVNIVNKFVKREFAPDPASTLMHELVHVTHNLYGISNRNFYYNFDTGKIETSRQQNSLIFEELLTFGGIDSKAISSLIIKKIIETAKNNYTTLISERLNTVTVENDLLKYIKNKIPVQGRLGNFKLDTAEFEKKLNTILFVLNESNLAQRFSILVAKHFLKERPIDPIYVNILDDNSYSTLEGFNISSQGSNDFQGQLLESSYFEKIESNALRAFIKICPRGCIEVENKDLFLISNKDSLNDINLSEEKIKPETTVFFKDKLPPQDITLSNYDFTEANSIPSISQQNILERNEELYEPIRNSLFEIKTIYVDKLTTFHFLEAQNIDESIDSSKIRVELTDSVDEALSNPNKVYSPFKNMSNTINSIETGITSTYIFYQWLRSIVKDFSDETGKIDVIDKSSDTLAIVPYIGPLLNIGNDIRHGDFVGAIELAGITALLEYVPEFTIPILVGLEVIGGELAREQVEAIVNNALDKRDQKWAEVYNITKAQWWGTIHLQINTRLAHTYKALSRQANAIKMNMEFQLANYKGNIDDKAKIKNAISETEILLNKSVEQAMKNTEKFMIKLSNSYLTKEMIPKVQDNLKNFDLETKKTLDKFIKEKEDILGTNLSSSLRRKVSIRLNKNIAFDINDIPFSEFDDLINQYKNEIEDYEVLNLGAEDGKIKDLSGTTSDINIGSDIELADGRENKAIKIKGSENSTIKIAMNKYLRFSATDNFSISFWIKHPKPTNLLNNGIEYTLVENFNQRGWKISIQDSKLIWYLRDHNNSIKIVTPDYIAFNGWNLITITNNRSKGSIVYVNGSKIEEKDISSIWNTEVDDPIIFRLKNNRDTQAFTLLDQFSIYRKELNQNEVVKLYNYYFNSNYIRDIWGNPLQYNKKYYLQTQDKPGKGLIREYWSSFGYDYVILSDSKTITFPNNIRYGALYNGSKVLIKNSKKLDGLVRNKDFIQLEIDGYNMGISADRFNEDTNYIGTTYGTTHDLTTDFEIIQRQEKYRNYCQLKTPYNIFHKSGLMSTETSKPTFHDYRDWVYSSAWYFQNYENLNLRKHTKTNWYFIPKDEGWDED

Secondary structure (P-SEA, 3-state):
cccccccccbbbbbbcccccccbbbbbbbbbccccbbbbcccccccccccccccccccccccccccccaaaaaaaaaaaaaaaaaaaccaaaaaaaaaaaacccccccccccccbbbbcccbbbbcbbbbccccccccccccccccccccccccccccccccccbbbbcccccccaaaaaaaaaaaaaaaaacccccccccccccccccccccccccccaaaaaaaccaaaaaaaccccccccaaaaaaaaaaaaaaaaaaccccccccccccaaaaaaaaaaccaaaaaaccaaaaaaaacccccccccccccccccbbbbbbbccccccccccccccccccccccccccccccccccccbbbbbbccccbbbbbbbbbcccccccccccccccccccccccccccccccccccccaaaaaabbbbcccccccccccccccbbbbbbbbbbbccccaaaaaaaacccccccbbbbbbcccccccccccccbbbbccaaaaaaacccccccccccaaaaaaaaaaaaaaaaaaaabbbbbccccccccccccccccccccccccaaaaaaccccccccccccbbbbbcbbbbbbccccccccccaaaaaaaaaaaaaaaaaaaaaaaaaaaaaaccaaaaaaaaaaaaaaaaaaaaaaaaaaaaaaaaaaaaccccaaaaaaaaaaaaaaaaaaaaaaaaaaaaaaaaaaaaaaaaaacccaaaaaaaaaaaaaaaaaaaaaaacccccaaaaaacccccccccccccccccccaaaaaaaaccccccccccccccccccccccccccbbbbbbccccccbbbbbccbbbbbcccbbbbbbccccbbbbbbcccccccccccccccbbbbbcccccbbbccccccccbbbbbbbcccbbbbbbbccccbbbbbbbcccccccccccccccccccbbbbbbcccccccccccccccccccccccccccccbbbbbccbbbbcbbbcaaaaaaaaaaaaccccccccccccccccbbbbbbccccccccccccccccbbbbbbbccccbbbbbbbbbbcccccccccccbbbbbbbbbcccbbbbbbcccccccccccccbbbbbbbbbcccccbbbbccccccccccccccccbbbbbccccccccccccccbbbcc/cbbbbbcccccccccccccccccccccccccccccbbbbbcccccbbbbcccccccccccccccccccccccbbbbbccccccaaaaaaaaaaaaaaaaaaaccaaaaaaaaaaaccccbbbbccccccccccccccccccccccbbbbbcbbbbccccccccccccccccccccccbbbbbbbbbbccbbbbbbcccccccccccccccccccbbbbbaaaaaaaaaaaaaaaaaccccccccccccccccccccccccccaaaaaaaccccccccaaaaaaaaaaaaaaaaaaaaaccccccccccaaaaaaaaaccccccccccccccaaaaaaaaaacccccaaaaaaaacccccccccccccccccccccccccccccccccccccccccccccccccccccccccccccbbbbbbccccbbbbcccccccccccccccccccccccccccccccccccccccccccccccccccccccccccccccccbbbbbbcccbbbbbbbbbbbccccaaaaaaaaccccccccccccccccccaaaaaccccbbbbccaaaaaaacccccccccaaaaaaaaaaaaaaaaaaaaccccccccccccccccccccccccccccccccaaaaaaacccccccccccccccccccccccccccccaaaaaaaaaaaaaaaaaaaaaaaaaaaaaaaaccaaaaaaaaaaaaaaaaaaaaaaaaaaaaaaaacccccccaaaaaaaaaaaaaaaaaaaaaaaaaaaaaaaaaaaaaaacccaaaaaaaaaaaaaaaaaaaaaaaaaccccccaaaaaaaaaaaaaaacbbbbbbcccccccccccccccccccccccccbbbbbcccccccccccccccccccccccccccccbbbbcccccccbbbbcccccccccccccccccbbbbbccccccccccbbbbcccccccbbbbbbbcccbbbbbbbccccbbbbbcccccccccbbbbbbbbccccbbbbbccccccccccccccccccccccccccccccccccbbbbbccbbbbcccccaaaaaaaaaaaaccccccccccccccccbbbbbbccccccbbbbcccccccccccccccbbbbbbccccbbbbbccccbbbbbbcccccccccccbbbbbbbcccbbbbcccccccccccccccccccccccccbbbbbccccccccbbbbbbbbccccccccccccccccccccbbbbbccccccccccccccccccccccccccccccccccc

=== Feature glossary ===
The record interleaves many kinds of information about one protein. Here is each kind framed as the question it answers.

Q: What are the backbone torsion angles?
A: φ (phi) and ψ (psi) are the two rotatable backbone dihedrals per residue: φ is the C(i-1)–N–Cα–C torsion, ψ is the N–Cα–C–N(i+1) torsion, both in degrees on (−180°, 180°]. α-helical residues cluster near (−60°, −45°); β-strand residues near (−120°, +130°). A Ramachandran plot is simply a scatter of (φ, ψ) for every residue.

Q: What is the amino-acid chain?
A: This is the polypeptide sequence — one letter per residue, N-terminus first. Length ranges from a few dozen residues for small domains to over a thousand for large multi-domain proteins.

Q: How mobile is each atom in the crystal?
A: For experimental (PDB) structures, the B-factor (temperature factor) quantifies the positional spread of each atom in the crystal — a combination of thermal vibration and static disorder — in units of Å². High B-factors mark flexible loops or poorly resolved regions; low B-factors mark the rigid, well-ordered core.

Q: Are the domains correctly placed relative to each other?
A: Predicted Aligned Error (PAE) is an AlphaFold confidence matrix: entry (i, j) is the expected error in the position of residue j, in ångströms, when the prediction is superimposed on the true structure at residue i. Low PAE within a block of residues means that block is internally rigid and well-predicted; high PAE between two blocks means their relative placement is uncertain even if each block individually is confident.

Q: How confident is the AlphaFold model at each residue?
A: pLDDT is the predicted lDDT-Cα score: AlphaFold's confidence that the local environment of each residue (all inter-atomic distances within 15 Å) is correctly placed. It is a per-residue number between 0 and 100, with higher meaning more reliable.

Q: What family and function is it annotated with?
A: Functional annotations link the protein to curated databases. InterPro entries identify conserved domains and families by matching the sequence against member-database signatures (Pfam, PROSITE, CDD, …). Gene Ontology (GO) terms describe molecular function, biological process, and cellular component in a controlled vocabulary. CATH places the structure in a hierarchical fold classification (Class/Architecture/Topology/Homologous-superfamily). The organism is the source species.

Q: How big and how compact is the whole molecule?
A: Three whole-structure scalars: the radius of gyration (RMS distance of Cα from centroid, in Å), the count of Cα–Cα contacts (pairs closer than 8 Å and separated by more than four residues in sequence — i.e. tertiary, not local, contacts), and the bounding-box dimensions. Together they distinguish compact globular folds from extended fibres or disordered chains.

Q: What known structures does this most resemble?
A: The Foldseek neighbor list gives the closest experimentally determined structures in the PDB, ranked by structural alignment. TM-score near 1 means near-identical fold; near 0.3 means only rough topology match. This is how one finds what a novel AlphaFold prediction most resembles in the solved-structure universe.

Q: Which residues are buried vs exposed?
A: SASA measures how much of the protein is reachable by solvent. It is computed by rolling a water-sized probe over the atomic surface and summing the exposed area (Å²). Per-residue SASA distinguishes core (buried, low SASA) from surface (exposed, high SASA) residues; total SASA is a whole-molecule size measure.

Q: Which residues are in helices, strands, or loops?
A: Eight-state secondary structure (DSSP): H is the canonical α-helix, G the tighter 3₁₀-helix, I the wider π-helix; E/B are β-structure, T and S are turns and bends, and '-' is everything else. DSSP derives these from the pattern of main-chain N–H···O=C hydrogen bonds, not from the sequence.

Q: Where is each backbone atom in 3D?
A: Structure coordinates are given as an mmCIF _atom_site loop: one row per atom with element, residue name, chain id, sequence number, and x/y/z position in Å. Only the four main-chain atoms per residue are included here; side chains are omitted to keep the record compact.

Q: What if only a Cα trace is available?
A: Three-state secondary structure (P-SEA) collapses the eight DSSP classes into helix (a), strand (b), and coil (c). P-SEA assigns these from Cα geometry alone — distances and angles — without requiring backbone oxygens, so it works on any Cα trace.

Q: What do the rendered images show?
A: The six renders are orthographic views along the three Cartesian axes in both directions. Representation (cartoon, sticks, or surface) and color scheme (sequence-rainbow or by-chain) vary across proteins so the training set covers all the common visualization conventions.

Q: What does the local fold look like, residue by residue?
A: Foldseek's 3Di representation compresses backbone geometry into a per-residue letter drawn from a learned twenty-state alphabet. It captures the tertiary interaction pattern around each residue — which residues are packed against it in space, regardless of where they are in sequence.

Q: What do the diagnostic plots show?
A: The contact map is a binary N×N matrix image: pixel (i, j) is dark where Cα_i and Cα_j are within 8 Å and |i−j|>4. Because the |i−j|>4 filter removes local helical contacts, off-diagonal stripes parallel to the main diagonal indicate parallel β-sheets; stripes perpendicular to it indicate antiparallel β-sheets. The Ramachandran plot scatters every residue's (φ, ψ) pair against the sterically allowed regions. The PAE heatmap renders the predicted-aligned-error matrix.